Protein 1WH5 (pdb70)

Nearest PDB structures (foldseek):
  1wh5-assembly1_A  TM=7.437E-01  e=3.188E-11  Arabidopsis thaliana
  1wh7-assembly1_A  TM=6.689E-01  e=1.315E-07  Arabidopsis thaliana
  2cra-assembly1_A  TM=5.985E-01  e=3.813E-01  Homo sapiens
  1wh5-assembly1_A  TM=7.177E-01  e=9.545E-11  Arabidopsis thaliana
  1wh7-assembly1_A  TM=6.883E-01  e=2.190E-07  Arabidopsis thaliana

Structure (mmCIF, N/CA/C/O backbone):
data_1WH5
#
_entry.id   1WH5
#
loop_
_atom_site.group_PDB
_atom_site.id
_atom_site.type_symbol
_atom_site.label_atom_id
_atom_site.label_alt_id
_atom_site.label_comp_id
_atom_site.label_asym_id
_atom_site.label_entity_id
_atom_site.label_seq_id
_atom_site.pdbx_PDB_ins_code
_atom_site.Cartn_x
_atom_site.Cartn_y
_atom_site.Cartn_z
_atom_site.occupancy
_atom_site.B_iso_or_equiv
_atom_site.auth_seq_id
_atom_site.auth_comp_id
_atom_site.auth_asym_id
_atom_site.auth_atom_id
_atom_site.pdbx_PDB_model_num
ATOM 1 N N . GLY A 1 1 ? -14.998 -14.034 24.927 1.00 0.00 1 GLY A N 1
ATOM 2 C CA . GLY A 1 1 ? -15.837 -12.927 24.503 1.00 0.00 1 GLY A CA 1
ATOM 3 C C . GLY A 1 1 ? -16.687 -13.315 23.292 1.00 0.00 1 GLY A C 1
ATOM 4 O O . GLY A 1 1 ? -17.441 -14.286 23.343 1.00 0.00 1 GLY A O 1
ATOM 8 N N . SER A 1 2 ? -16.537 -12.538 22.230 1.00 0.00 2 SER A N 1
ATOM 9 C CA . SER A 1 2 ? -17.281 -12.788 21.007 1.00 0.00 2 SER A CA 1
ATOM 10 C C . SER A 1 2 ? -18.781 -12.640 21.268 1.00 0.00 2 SER A C 1
ATOM 11 O O . SER A 1 2 ? -19.367 -13.427 22.011 1.00 0.00 2 SER A O 1
ATOM 19 N N . SER A 1 3 ? -19.361 -11.626 20.643 1.00 0.00 3 SER A N 1
ATOM 20 C CA . SER A 1 3 ? -20.782 -11.364 20.798 1.00 0.00 3 SER A CA 1
ATOM 21 C C . SER A 1 3 ? -21.208 -10.222 19.874 1.00 0.00 3 SER A C 1
ATOM 22 O O . SER A 1 3 ? -22.088 -10.395 19.032 1.00 0.00 3 SER A O 1
ATOM 30 N N . GLY A 1 4 ? -20.564 -9.079 20.062 1.00 0.00 4 GLY A N 1
ATOM 31 C CA . GLY A 1 4 ? -20.865 -7.909 19.255 1.00 0.00 4 GLY A CA 1
ATOM 32 C C . GLY A 1 4 ? -20.550 -8.164 17.780 1.00 0.00 4 GLY A C 1
ATOM 33 O O . GLY A 1 4 ? -21.456 -8.230 16.950 1.00 0.00 4 GLY A O 1
ATOM 37 N N . SER A 1 5 ? -19.262 -8.301 17.498 1.00 0.00 5 SER A N 1
ATOM 38 C CA . SER A 1 5 ? -18.816 -8.547 16.137 1.00 0.00 5 SER A CA 1
ATOM 39 C C . SER A 1 5 ? -18.688 -10.052 15.893 1.00 0.00 5 SER A C 1
ATOM 40 O O . SER A 1 5 ? -18.312 -10.801 16.793 1.00 0.00 5 SER A O 1
ATOM 48 N N . SER A 1 6 ? -19.008 -10.450 14.670 1.00 0.00 6 SER A N 1
ATOM 49 C CA . SER A 1 6 ? -18.933 -11.852 14.296 1.00 0.00 6 SER A CA 1
ATOM 50 C C . SER A 1 6 ? -17.470 -12.280 14.162 1.00 0.00 6 SER A C 1
ATOM 51 O O . SER A 1 6 ? -16.590 -11.443 13.967 1.00 0.00 6 SER A O 1
ATOM 59 N N . GLY A 1 7 ? -17.256 -13.583 14.271 1.00 0.00 7 GLY A N 1
ATOM 60 C CA . GLY A 1 7 ? -15.915 -14.132 14.164 1.00 0.00 7 GLY A CA 1
ATOM 61 C C . GLY A 1 7 ? -15.276 -13.762 12.824 1.00 0.00 7 GLY A C 1
ATOM 62 O O . GLY A 1 7 ? -15.736 -14.198 11.771 1.00 0.00 7 GLY A O 1
ATOM 66 N N . SER A 1 8 ? -14.225 -12.959 12.908 1.00 0.00 8 SER A N 1
ATOM 67 C CA . SER A 1 8 ? -13.518 -12.524 11.716 1.00 0.00 8 SER A CA 1
ATOM 68 C C . SER A 1 8 ? -13.199 -13.729 10.828 1.00 0.00 8 SER A C 1
ATOM 69 O O . SER A 1 8 ? -13.614 -13.779 9.671 1.00 0.00 8 SER A O 1
ATOM 77 N N . SER A 1 9 ? -12.465 -14.670 11.403 1.00 0.00 9 SER A N 1
ATOM 78 C CA . SER A 1 9 ? -12.086 -15.871 10.679 1.00 0.00 9 SER A CA 1
ATOM 79 C C . SER A 1 9 ? -13.239 -16.876 10.691 1.00 0.00 9 SER A C 1
ATOM 80 O O . SER A 1 9 ? -13.700 -17.285 11.756 1.00 0.00 9 SER A O 1
ATOM 88 N N . ALA A 1 10 ? -13.674 -17.246 9.495 1.00 0.00 10 ALA A N 1
ATOM 89 C CA . ALA A 1 10 ? -14.765 -18.195 9.356 1.00 0.00 10 ALA A CA 1
ATOM 90 C C . ALA A 1 10 ? -14.670 -18.877 7.989 1.00 0.00 10 ALA A C 1
ATOM 91 O O . ALA A 1 10 ? -14.519 -20.095 7.908 1.00 0.00 10 ALA A O 1
ATOM 98 N N . GLU A 1 11 ? -14.762 -18.061 6.949 1.00 0.00 11 GLU A N 1
ATOM 99 C CA . GLU A 1 11 ? -14.689 -18.570 5.590 1.00 0.00 11 GLU A CA 1
ATOM 100 C C . GLU A 1 11 ? -13.526 -17.917 4.841 1.00 0.00 11 GLU A C 1
ATOM 101 O O . GLU A 1 11 ? -13.193 -16.760 5.091 1.00 0.00 11 GLU A O 1
ATOM 113 N N . ALA A 1 12 ? -12.939 -18.688 3.936 1.00 0.00 12 ALA A N 1
ATOM 114 C CA . ALA A 1 12 ? -11.821 -18.199 3.149 1.00 0.00 12 ALA A CA 1
ATOM 115 C C . ALA A 1 12 ? -12.352 -17.462 1.918 1.00 0.00 12 ALA A C 1
ATOM 116 O O . ALA A 1 12 ? -12.116 -16.266 1.756 1.00 0.00 12 ALA A O 1
ATOM 123 N N . GLY A 1 13 ? -13.060 -18.207 1.082 1.00 0.00 13 GLY A N 1
ATOM 124 C CA . GLY A 1 13 ? -13.627 -17.639 -0.130 1.00 0.00 13 GLY A CA 1
ATOM 125 C C . GLY A 1 13 ? -14.191 -16.241 0.132 1.00 0.00 13 GLY A C 1
ATOM 126 O O . GLY A 1 13 ? -15.175 -16.089 0.853 1.00 0.00 13 GLY A O 1
ATOM 130 N N . GLY A 1 14 ? -13.542 -15.255 -0.470 1.00 0.00 14 GLY A N 1
ATOM 131 C CA . GLY A 1 14 ? -13.965 -13.874 -0.311 1.00 0.00 14 GLY A CA 1
ATOM 132 C C . GLY A 1 14 ? -14.193 -13.210 -1.671 1.00 0.00 14 GLY A C 1
ATOM 133 O O . GLY A 1 14 ? -14.431 -13.893 -2.666 1.00 0.00 14 GLY A O 1
ATOM 137 N N . GLY A 1 15 ? -14.111 -11.888 -1.670 1.00 0.00 15 GLY A N 1
ATOM 138 C CA . GLY A 1 15 ? -14.305 -11.125 -2.891 1.00 0.00 15 GLY A CA 1
ATOM 139 C C . GLY A 1 15 ? -15.234 -9.933 -2.651 1.00 0.00 15 GLY A C 1
ATOM 140 O O . GLY A 1 15 ? -16.455 -10.074 -2.698 1.00 0.00 15 GLY A O 1
ATOM 144 N N . ILE A 1 16 ? -14.620 -8.787 -2.398 1.00 0.00 16 ILE A N 1
ATOM 145 C CA . ILE A 1 16 ? -15.377 -7.571 -2.150 1.00 0.00 16 ILE A CA 1
ATOM 146 C C . ILE A 1 16 ? -15.072 -6.553 -3.251 1.00 0.00 16 ILE A C 1
ATOM 147 O O . ILE A 1 16 ? -13.975 -5.998 -3.303 1.00 0.00 16 ILE A O 1
ATOM 163 N N . ARG A 1 17 ? -16.063 -6.338 -4.104 1.00 0.00 17 ARG A N 1
ATOM 164 C CA . ARG A 1 17 ? -15.915 -5.396 -5.201 1.00 0.00 17 ARG A CA 1
ATOM 165 C C . ARG A 1 17 ? -14.696 -5.760 -6.052 1.00 0.00 17 ARG A C 1
ATOM 166 O O . ARG A 1 17 ? -13.897 -6.611 -5.666 1.00 0.00 17 ARG A O 1
ATOM 187 N N . LYS A 1 18 ? -14.592 -5.095 -7.193 1.00 0.00 18 LYS A N 1
ATOM 188 C CA . LYS A 1 18 ? -13.484 -5.337 -8.101 1.00 0.00 18 LYS A CA 1
ATOM 189 C C . LYS A 1 18 ? -12.541 -4.133 -8.081 1.00 0.00 18 LYS A C 1
ATOM 190 O O . LYS A 1 18 ? -12.908 -3.060 -7.605 1.00 0.00 18 LYS A O 1
ATOM 209 N N . ARG A 1 19 ? -11.343 -4.350 -8.605 1.00 0.00 19 ARG A N 1
ATOM 210 C CA . ARG A 1 19 ? -10.345 -3.296 -8.653 1.00 0.00 19 ARG A CA 1
ATOM 211 C C . ARG A 1 19 ? -10.981 -1.983 -9.114 1.00 0.00 19 ARG A C 1
ATOM 212 O O . ARG A 1 19 ? -11.141 -1.754 -10.312 1.00 0.00 19 ARG A O 1
ATOM 233 N N . HIS A 1 20 ? -11.327 -1.155 -8.139 1.00 0.00 20 HIS A N 1
ATOM 234 C CA . HIS A 1 20 ? -11.942 0.128 -8.430 1.00 0.00 20 HIS A CA 1
ATOM 235 C C . HIS A 1 20 ? -10.918 1.048 -9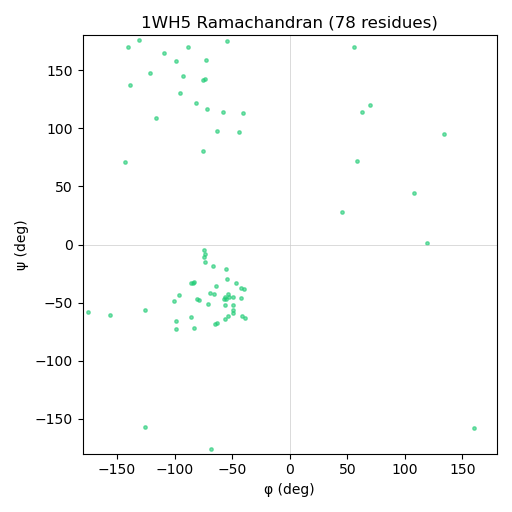.098 1.00 0.00 20 HIS A C 1
ATOM 236 O O . HIS A 1 20 ? -9.792 0.635 -9.371 1.00 0.00 20 HIS A O 1
ATOM 250 N N . ARG A 1 21 ? -11.346 2.278 -9.342 1.00 0.00 21 ARG A N 1
ATOM 251 C CA . ARG A 1 21 ? -10.481 3.260 -9.973 1.00 0.00 21 ARG A CA 1
ATOM 252 C C . ARG A 1 21 ? -9.273 3.554 -9.082 1.00 0.00 21 ARG A C 1
ATOM 253 O O . ARG A 1 21 ? -9.365 4.349 -8.148 1.00 0.00 21 ARG A O 1
ATOM 274 N N . THR A 1 22 ? -8.167 2.897 -9.402 1.00 0.00 22 THR A N 1
ATOM 275 C CA . THR A 1 22 ? -6.942 3.078 -8.642 1.00 0.00 22 THR A CA 1
ATOM 276 C C . THR A 1 22 ? -6.015 4.066 -9.352 1.00 0.00 22 THR A C 1
ATOM 277 O O . THR A 1 22 ? -6.128 4.271 -10.560 1.00 0.00 22 THR A O 1
ATOM 288 N N . LYS A 1 23 ? -5.118 4.651 -8.572 1.00 0.00 23 LYS A N 1
ATOM 289 C CA . LYS A 1 23 ? -4.171 5.612 -9.112 1.00 0.00 23 LYS A CA 1
ATOM 290 C C . LYS A 1 23 ? -2.824 5.447 -8.405 1.00 0.00 23 LYS A C 1
ATOM 291 O O . LYS A 1 23 ? -2.421 6.304 -7.621 1.00 0.00 23 LYS A O 1
ATOM 310 N N . PHE A 1 24 ? -2.166 4.338 -8.708 1.00 0.00 24 PHE A N 1
ATOM 311 C CA . PHE A 1 24 ? -0.872 4.049 -8.112 1.00 0.00 24 PHE A CA 1
ATOM 312 C C . PHE A 1 24 ? 0.213 4.959 -8.688 1.00 0.00 24 PHE A C 1
ATOM 313 O O . PHE A 1 24 ? 0.506 4.903 -9.882 1.00 0.00 24 PHE A O 1
ATOM 330 N N . THR A 1 25 ? 0.781 5.777 -7.814 1.00 0.00 25 THR A N 1
ATOM 331 C CA . THR A 1 25 ? 1.828 6.699 -8.222 1.00 0.00 25 THR A CA 1
ATOM 332 C C . THR A 1 25 ? 3.199 6.029 -8.113 1.00 0.00 25 THR A C 1
ATOM 333 O O . THR A 1 25 ? 3.319 4.938 -7.558 1.00 0.00 25 THR A O 1
ATOM 344 N N . ALA A 1 26 ? 4.199 6.711 -8.653 1.00 0.00 26 ALA A N 1
ATOM 345 C CA . ALA A 1 26 ? 5.557 6.196 -8.624 1.00 0.00 26 ALA A CA 1
ATOM 346 C C . ALA A 1 26 ? 5.818 5.532 -7.270 1.00 0.00 26 ALA A C 1
ATOM 347 O O . ALA A 1 26 ? 6.489 4.504 -7.198 1.00 0.00 26 ALA A O 1
ATOM 354 N N . GLU A 1 27 ? 5.273 6.148 -6.231 1.00 0.00 27 GLU A N 1
ATOM 355 C CA . GLU A 1 27 ? 5.438 5.629 -4.884 1.00 0.00 27 GLU A CA 1
ATOM 356 C C . GLU A 1 27 ? 4.762 4.263 -4.754 1.00 0.00 27 GLU A C 1
ATOM 357 O O . GLU A 1 27 ? 5.435 3.245 -4.600 1.00 0.00 27 GLU A O 1
ATOM 369 N N . GLN A 1 28 ? 3.439 4.285 -4.821 1.00 0.00 28 GLN A N 1
ATOM 370 C CA . GLN A 1 28 ? 2.664 3.060 -4.713 1.00 0.00 28 GLN A CA 1
ATOM 371 C C . GLN A 1 28 ? 3.176 2.019 -5.710 1.00 0.00 28 GLN A C 1
ATOM 372 O O . GLN A 1 28 ? 3.348 0.852 -5.361 1.00 0.00 28 GLN A O 1
ATOM 386 N N . LYS A 1 29 ? 3.404 2.478 -6.932 1.00 0.00 29 LYS A N 1
ATOM 387 C CA . LYS A 1 29 ? 3.892 1.601 -7.982 1.00 0.00 29 LYS A CA 1
ATOM 388 C C . LYS A 1 29 ? 5.189 0.932 -7.521 1.00 0.00 29 LYS A C 1
ATOM 389 O O . LYS A 1 29 ? 5.244 -0.288 -7.373 1.00 0.00 29 LYS A O 1
ATOM 408 N N . GLU A 1 30 ? 6.200 1.761 -7.306 1.00 0.00 30 GLU A N 1
ATOM 409 C CA . GLU A 1 30 ? 7.493 1.265 -6.865 1.00 0.00 30 GLU A CA 1
ATOM 410 C C . GLU A 1 30 ? 7.340 0.466 -5.569 1.00 0.00 30 GLU A C 1
ATOM 411 O O . GLU A 1 30 ? 7.911 -0.614 -5.431 1.00 0.00 30 GLU A O 1
ATOM 423 N N . ARG A 1 31 ? 6.568 1.030 -4.651 1.00 0.00 31 ARG A N 1
ATOM 424 C CA . ARG A 1 31 ? 6.333 0.384 -3.371 1.00 0.00 31 ARG A CA 1
ATOM 425 C C . ARG A 1 31 ? 5.924 -1.076 -3.580 1.00 0.00 31 ARG A C 1
ATOM 426 O O . ARG A 1 31 ? 6.515 -1.980 -2.993 1.00 0.00 31 ARG A O 1
ATOM 447 N N . MET A 1 32 ? 4.914 -1.259 -4.418 1.00 0.00 32 MET A N 1
ATOM 448 C CA . MET A 1 32 ? 4.419 -2.593 -4.712 1.00 0.00 32 MET A CA 1
ATOM 449 C C . MET A 1 32 ? 5.468 -3.415 -5.463 1.00 0.00 32 MET A C 1
ATOM 450 O O . MET A 1 32 ? 5.673 -4.590 -5.164 1.00 0.00 32 MET A O 1
ATOM 464 N N . LEU A 1 33 ? 6.105 -2.764 -6.426 1.00 0.00 33 LEU A N 1
ATOM 465 C CA . LEU A 1 33 ? 7.129 -3.419 -7.222 1.00 0.00 33 LEU A CA 1
ATOM 466 C C . LEU A 1 33 ? 8.204 -3.990 -6.295 1.00 0.00 33 LEU A C 1
ATOM 467 O O . LEU A 1 33 ? 8.615 -5.139 -6.448 1.00 0.00 33 LEU A O 1
ATOM 483 N N . ALA A 1 34 ? 8.629 -3.159 -5.353 1.00 0.00 34 ALA A N 1
ATOM 484 C CA . ALA A 1 34 ? 9.648 -3.567 -4.401 1.00 0.00 34 ALA A CA 1
ATOM 485 C C . ALA A 1 34 ? 9.111 -4.716 -3.546 1.00 0.00 34 ALA A C 1
ATOM 486 O O . ALA A 1 34 ? 9.858 -5.620 -3.175 1.00 0.00 34 ALA A O 1
ATOM 493 N N . LEU A 1 35 ? 7.820 -4.645 -3.259 1.00 0.00 35 LEU A N 1
ATOM 494 C CA . LEU A 1 35 ? 7.174 -5.668 -2.454 1.00 0.00 35 LEU A CA 1
ATOM 495 C C . LEU A 1 35 ? 7.066 -6.958 -3.270 1.00 0.00 35 LEU A C 1
ATOM 496 O O . LEU A 1 35 ? 7.464 -8.025 -2.805 1.00 0.00 35 LEU A O 1
ATOM 512 N N . ALA A 1 36 ? 6.525 -6.818 -4.471 1.00 0.00 36 ALA A N 1
ATOM 513 C CA . ALA A 1 36 ? 6.359 -7.959 -5.355 1.00 0.00 36 ALA A CA 1
ATOM 514 C C . ALA A 1 36 ? 7.704 -8.670 -5.520 1.00 0.00 36 ALA A C 1
ATOM 515 O O . ALA A 1 36 ? 7.768 -9.898 -5.491 1.00 0.00 36 ALA A O 1
ATOM 522 N N . GLU A 1 37 ? 8.745 -7.868 -5.690 1.00 0.00 37 GLU A N 1
ATOM 523 C CA . GLU A 1 37 ? 10.084 -8.406 -5.860 1.00 0.00 37 GLU A CA 1
ATOM 524 C C . GLU A 1 37 ? 10.616 -8.935 -4.527 1.00 0.00 37 GLU A C 1
ATOM 525 O O . GLU A 1 37 ? 11.674 -9.561 -4.481 1.00 0.00 37 GLU A O 1
ATOM 537 N N . ARG A 1 38 ? 9.858 -8.665 -3.474 1.00 0.00 38 ARG A N 1
ATOM 538 C CA . ARG A 1 38 ? 10.240 -9.107 -2.144 1.00 0.00 38 ARG A CA 1
ATOM 539 C C . ARG A 1 38 ? 9.458 -10.363 -1.756 1.00 0.00 38 ARG A C 1
ATOM 540 O O . ARG A 1 38 ? 10.040 -11.342 -1.291 1.00 0.00 38 ARG A O 1
ATOM 561 N N . ILE A 1 39 ? 8.151 -10.296 -1.963 1.00 0.00 39 ILE A N 1
ATOM 562 C CA . ILE A 1 39 ? 7.283 -11.416 -1.641 1.00 0.00 39 ILE A CA 1
ATOM 563 C C . ILE A 1 39 ? 7.287 -12.409 -2.805 1.00 0.00 39 ILE A C 1
ATOM 564 O O . ILE A 1 39 ? 7.173 -13.616 -2.597 1.00 0.00 39 ILE A O 1
ATOM 580 N N . GLY A 1 40 ? 7.418 -11.864 -4.006 1.00 0.00 40 GLY A N 1
ATOM 581 C CA . GLY A 1 40 ? 7.438 -12.686 -5.203 1.00 0.00 40 GLY A CA 1
ATOM 582 C C . GLY A 1 40 ? 6.142 -12.525 -6.001 1.00 0.00 40 GLY A C 1
ATOM 583 O O . GLY A 1 40 ? 5.571 -13.509 -6.470 1.00 0.00 40 GLY A O 1
ATOM 587 N N . TRP A 1 41 ? 5.715 -11.278 -6.129 1.00 0.00 41 TRP A N 1
ATOM 588 C CA . TRP A 1 41 ? 4.497 -10.975 -6.862 1.00 0.00 41 TRP A CA 1
ATOM 589 C C . TRP A 1 41 ? 3.422 -11.973 -6.424 1.00 0.00 41 TRP A C 1
ATOM 590 O O . TRP A 1 41 ? 2.510 -12.283 -7.189 1.00 0.00 41 TRP A O 1
ATOM 611 N N . ARG A 1 42 ? 3.565 -12.447 -5.195 1.00 0.00 42 ARG A N 1
ATOM 612 C CA . ARG A 1 42 ? 2.618 -13.403 -4.647 1.00 0.00 42 ARG A CA 1
ATOM 613 C C . ARG A 1 42 ? 2.153 -12.953 -3.261 1.00 0.00 42 ARG A C 1
ATOM 614 O O . ARG A 1 42 ? 2.637 -11.953 -2.733 1.00 0.00 42 ARG A O 1
ATOM 635 N N . ILE A 1 43 ? 1.218 -13.714 -2.710 1.00 0.00 43 ILE A N 1
ATOM 636 C CA . ILE A 1 43 ? 0.682 -13.407 -1.395 1.00 0.00 43 ILE A CA 1
ATOM 637 C C . ILE A 1 43 ? 0.518 -14.704 -0.600 1.00 0.00 43 ILE A C 1
ATOM 638 O O . ILE A 1 43 ? 0.059 -15.711 -1.136 1.00 0.00 43 ILE A O 1
ATOM 654 N N . GLN A 1 44 ? 0.903 -14.637 0.666 1.00 0.00 44 GLN A N 1
ATOM 655 C CA . GLN A 1 44 ? 0.804 -15.793 1.541 1.00 0.00 44 GLN A CA 1
ATOM 656 C C . GLN A 1 44 ? 0.355 -15.365 2.939 1.00 0.00 44 GLN A C 1
ATOM 657 O O . GLN A 1 44 ? 0.309 -14.173 3.242 1.00 0.00 44 GLN A O 1
ATOM 671 N N . ARG A 1 45 ? 0.036 -16.359 3.754 1.00 0.00 45 ARG A N 1
ATOM 672 C CA . ARG A 1 45 ? -0.407 -16.100 5.113 1.00 0.00 45 ARG A CA 1
ATOM 673 C C . ARG A 1 45 ? 0.778 -15.687 5.989 1.00 0.00 45 ARG A C 1
ATOM 674 O O . ARG A 1 45 ? 0.601 -15.342 7.156 1.00 0.00 45 ARG A O 1
ATOM 695 N N . GLN A 1 46 ? 1.959 -15.736 5.391 1.00 0.00 46 GLN A N 1
ATOM 696 C CA . GLN A 1 46 ? 3.173 -15.372 6.102 1.00 0.00 46 GLN A CA 1
ATOM 697 C C . GLN A 1 46 ? 3.537 -13.913 5.817 1.00 0.00 46 GLN A C 1
ATOM 698 O O . GLN A 1 46 ? 3.902 -13.171 6.728 1.00 0.00 46 GLN A O 1
ATOM 712 N N . ASP A 1 47 ? 3.424 -13.545 4.550 1.00 0.00 47 ASP A N 1
ATOM 713 C CA . ASP A 1 47 ? 3.737 -12.188 4.134 1.00 0.00 47 ASP A CA 1
ATOM 714 C C . ASP A 1 47 ? 2.616 -11.250 4.585 1.00 0.00 47 ASP A C 1
ATOM 715 O O . ASP A 1 47 ? 2.756 -10.030 4.514 1.00 0.00 47 ASP A O 1
ATOM 724 N N . ASP A 1 48 ? 1.529 -11.855 5.041 1.00 0.00 48 ASP A N 1
ATOM 725 C CA . ASP A 1 48 ? 0.385 -11.089 5.505 1.00 0.00 48 ASP A CA 1
ATOM 726 C C . ASP A 1 48 ? 0.876 -9.887 6.315 1.00 0.00 48 ASP A C 1
ATOM 727 O O . ASP A 1 48 ? 0.621 -8.741 5.949 1.00 0.00 48 ASP A O 1
ATOM 736 N N . GLU A 1 49 ? 1.570 -10.191 7.402 1.00 0.00 49 GLU A N 1
ATOM 737 C CA . GLU A 1 49 ? 2.099 -9.151 8.267 1.00 0.00 49 GLU A CA 1
ATOM 738 C C . GLU A 1 49 ? 2.698 -8.018 7.431 1.00 0.00 49 GLU A C 1
ATOM 739 O O . GLU A 1 49 ? 2.578 -6.847 7.789 1.00 0.00 49 GLU A O 1
ATOM 751 N N . VAL A 1 50 ? 3.330 -8.406 6.333 1.00 0.00 50 VAL A N 1
ATOM 752 C CA . VAL A 1 50 ? 3.948 -7.438 5.444 1.00 0.00 50 VAL A CA 1
ATOM 753 C C . VAL A 1 50 ? 2.876 -6.826 4.539 1.00 0.00 50 VAL A C 1
ATOM 754 O O . VAL A 1 50 ? 2.818 -5.609 4.375 1.00 0.00 50 VAL A O 1
ATOM 767 N N . ILE A 1 51 ? 2.054 -7.699 3.976 1.00 0.00 51 ILE A N 1
ATOM 768 C CA . ILE A 1 51 ? 0.987 -7.260 3.093 1.00 0.00 51 ILE A CA 1
ATOM 769 C C . ILE A 1 51 ? 0.138 -6.208 3.809 1.00 0.00 51 ILE A C 1
ATOM 770 O O . ILE A 1 51 ? 0.050 -5.066 3.361 1.00 0.00 51 ILE A O 1
ATOM 786 N N . GLN A 1 52 ? -0.465 -6.630 4.911 1.00 0.00 52 GLN A N 1
ATOM 787 C CA . GLN A 1 52 ? -1.304 -5.739 5.694 1.00 0.00 52 GLN A CA 1
ATOM 788 C C . GLN A 1 52 ? -0.508 -4.506 6.128 1.00 0.00 52 GLN A C 1
ATOM 789 O O . GLN A 1 52 ? -0.981 -3.379 5.994 1.00 0.00 52 GLN A O 1
ATOM 803 N N . ARG A 1 53 ? 0.687 -4.763 6.639 1.00 0.00 53 ARG A N 1
ATOM 804 C CA . ARG A 1 53 ? 1.553 -3.688 7.093 1.00 0.00 53 ARG A CA 1
ATOM 805 C C . ARG A 1 53 ? 1.802 -2.691 5.959 1.00 0.00 53 ARG A C 1
ATOM 806 O O . ARG A 1 53 ? 1.613 -1.488 6.133 1.00 0.00 53 ARG A O 1
ATOM 827 N N . PHE A 1 54 ? 2.221 -3.228 4.823 1.00 0.00 54 PHE A N 1
ATOM 828 C CA . PHE A 1 54 ? 2.498 -2.401 3.661 1.00 0.00 54 PHE A CA 1
ATOM 829 C C . PHE A 1 54 ? 1.288 -1.535 3.305 1.00 0.00 54 PHE A C 1
ATOM 830 O O . PHE A 1 54 ? 1.441 -0.443 2.760 1.00 0.00 54 PHE A O 1
ATOM 847 N N . CYS A 1 55 ? 0.113 -2.054 3.628 1.00 0.00 55 CYS A N 1
ATOM 848 C CA . CYS A 1 55 ? -1.123 -1.342 3.348 1.00 0.00 55 CYS A CA 1
ATOM 849 C C . CYS A 1 55 ? -1.247 -0.187 4.344 1.00 0.00 55 CYS A C 1
ATOM 850 O O . CYS A 1 55 ? -2.056 0.719 4.152 1.00 0.00 55 CYS A O 1
ATOM 858 N N . GLN A 1 56 ? -0.432 -0.257 5.387 1.00 0.00 56 GLN A N 1
ATOM 859 C CA . GLN A 1 56 ? -0.441 0.772 6.413 1.00 0.00 56 GLN A CA 1
ATOM 860 C C . GLN A 1 56 ? 0.476 1.929 6.013 1.00 0.00 56 GLN A C 1
ATOM 861 O O . GLN A 1 56 ? 0.200 3.084 6.334 1.00 0.00 56 GLN A O 1
ATOM 875 N N . GLU A 1 57 ? 1.548 1.579 5.317 1.00 0.00 57 GLU A N 1
ATOM 876 C CA . GLU A 1 57 ? 2.507 2.574 4.870 1.00 0.00 57 GLU A CA 1
ATOM 877 C C . GLU A 1 57 ? 2.036 3.216 3.563 1.00 0.00 57 GLU A C 1
ATOM 878 O O . GLU A 1 57 ? 2.302 4.391 3.313 1.00 0.00 57 GLU A O 1
ATOM 890 N N . THR A 1 58 ? 1.343 2.417 2.765 1.00 0.00 58 THR A N 1
ATOM 891 C CA . THR A 1 58 ? 0.832 2.892 1.491 1.00 0.00 58 THR A CA 1
ATOM 892 C C . THR A 1 58 ? -0.643 3.280 1.619 1.00 0.00 58 THR A C 1
ATOM 893 O O . THR A 1 58 ? -0.993 4.452 1.491 1.00 0.00 58 THR A O 1
ATOM 904 N N . GLY A 1 59 ? -1.467 2.273 1.869 1.00 0.00 59 GLY A N 1
ATOM 905 C CA . GLY A 1 59 ? -2.895 2.494 2.016 1.00 0.00 59 GLY A CA 1
ATOM 906 C C . GLY A 1 59 ? -3.681 1.719 0.957 1.00 0.00 59 GLY A C 1
ATOM 907 O O . GLY A 1 59 ? -4.908 1.798 0.908 1.00 0.00 59 GLY A O 1
ATOM 911 N N . VAL A 1 60 ? -2.943 0.987 0.135 1.00 0.00 60 VAL A N 1
ATOM 912 C CA . VAL A 1 60 ? -3.556 0.198 -0.920 1.00 0.00 60 VAL A CA 1
ATOM 913 C C . VAL A 1 60 ? -4.234 -1.028 -0.306 1.00 0.00 60 VAL A C 1
ATOM 914 O O . VAL A 1 60 ? -3.719 -1.616 0.645 1.00 0.00 60 VAL A O 1
ATOM 927 N N . PRO A 1 61 ? -5.409 -1.387 -0.888 1.00 0.00 61 PRO A N 1
ATOM 928 C CA . PRO A 1 61 ? -6.163 -2.533 -0.408 1.00 0.00 61 PRO A CA 1
ATOM 929 C C . PRO A 1 61 ? -5.506 -3.844 -0.845 1.00 0.00 61 PRO A C 1
ATOM 930 O O . PRO A 1 61 ? -4.998 -3.946 -1.961 1.00 0.00 61 PRO A O 1
ATOM 941 N N . ARG A 1 62 ? -5.537 -4.814 0.057 1.00 0.00 62 ARG A N 1
ATOM 942 C CA . ARG A 1 62 ? -4.950 -6.114 -0.221 1.00 0.00 62 ARG A CA 1
ATOM 943 C C . ARG A 1 62 ? -5.433 -6.634 -1.577 1.00 0.00 62 ARG A C 1
ATOM 944 O O . ARG A 1 62 ? -4.624 -6.945 -2.450 1.00 0.00 62 ARG A O 1
ATOM 965 N N . GLN A 1 63 ? -6.748 -6.714 -1.710 1.00 0.00 63 GLN A N 1
ATOM 966 C CA . GLN A 1 63 ? -7.348 -7.192 -2.944 1.00 0.00 63 GLN A CA 1
ATOM 967 C C . GLN A 1 63 ? -6.692 -6.516 -4.149 1.00 0.00 63 GLN A C 1
ATOM 968 O O . GLN A 1 63 ? -6.565 -7.122 -5.213 1.00 0.00 63 GLN A O 1
ATOM 982 N N . VAL A 1 64 ? -6.291 -5.270 -3.944 1.00 0.00 64 VAL A N 1
ATOM 983 C CA . VAL A 1 64 ? -5.651 -4.505 -5.000 1.00 0.00 64 VAL A CA 1
ATOM 984 C C . VAL A 1 64 ? -4.186 -4.930 -5.115 1.00 0.00 64 VAL A C 1
ATOM 985 O O . VAL A 1 64 ? -3.696 -5.193 -6.212 1.00 0.00 64 VAL A O 1
ATOM 998 N N . LEU A 1 65 ? -3.526 -4.983 -3.967 1.00 0.00 65 LEU A N 1
ATOM 999 C CA . LEU A 1 65 ? -2.127 -5.372 -3.925 1.00 0.00 65 LEU A CA 1
ATOM 1000 C C . LEU A 1 65 ? -1.961 -6.739 -4.591 1.00 0.00 65 LEU A C 1
ATOM 1001 O O . LEU A 1 65 ? -0.864 -7.098 -5.015 1.00 0.00 65 LEU A O 1
ATOM 1017 N N . LYS A 1 66 ? -3.067 -7.465 -4.662 1.00 0.00 66 LYS A N 1
ATOM 1018 C CA . LYS A 1 66 ? -3.058 -8.785 -5.269 1.00 0.00 66 LYS A CA 1
ATOM 1019 C C . LYS A 1 66 ? -3.195 -8.645 -6.786 1.00 0.00 66 LYS A C 1
ATOM 1020 O O . LYS A 1 66 ? -2.234 -8.865 -7.522 1.00 0.00 66 LYS A O 1
ATOM 1039 N N . VAL A 1 67 ? -4.396 -8.280 -7.209 1.00 0.00 67 VAL A N 1
ATOM 1040 C CA . VAL A 1 67 ? -4.670 -8.108 -8.625 1.00 0.00 67 VAL A CA 1
ATOM 1041 C C . VAL A 1 67 ? -3.579 -7.236 -9.249 1.00 0.00 67 VAL A C 1
ATOM 1042 O O . VAL A 1 67 ? -3.066 -7.550 -10.322 1.00 0.00 67 VAL A O 1
ATOM 1055 N N . TRP A 1 68 ? -3.258 -6.157 -8.551 1.00 0.00 68 TRP A N 1
ATOM 1056 C CA . TRP A 1 68 ? -2.237 -5.236 -9.023 1.00 0.00 68 TRP A CA 1
ATOM 1057 C C . TRP A 1 68 ? -1.110 -6.061 -9.649 1.00 0.00 68 TRP A C 1
ATOM 1058 O O . TRP A 1 68 ? -0.842 -5.946 -10.844 1.00 0.00 68 TRP A O 1
ATOM 1079 N N . LEU A 1 69 ? -0.480 -6.873 -8.813 1.00 0.00 69 LEU A N 1
ATOM 1080 C CA . LEU A 1 69 ? 0.611 -7.717 -9.269 1.00 0.00 69 LEU A CA 1
ATOM 1081 C C . LEU A 1 69 ? 0.251 -8.320 -10.628 1.00 0.00 69 LEU A C 1
ATOM 1082 O O . LEU A 1 69 ? 1.065 -8.314 -11.550 1.00 0.00 69 LEU A O 1
ATOM 1098 N N . HIS A 1 70 ? -0.971 -8.826 -10.710 1.00 0.00 70 HIS A N 1
ATOM 1099 C CA . HIS A 1 70 ? -1.449 -9.432 -11.941 1.00 0.00 70 HIS A CA 1
ATOM 1100 C C . HIS A 1 70 ? -1.634 -8.351 -13.007 1.00 0.00 70 HIS A C 1
ATOM 1101 O O . HIS A 1 70 ? -1.289 -8.555 -14.170 1.00 0.00 70 HIS A O 1
ATOM 1115 N N . ASN A 1 71 ? -2.177 -7.223 -12.572 1.00 0.00 71 ASN A N 1
ATOM 1116 C CA . ASN A 1 71 ? -2.412 -6.109 -13.475 1.00 0.00 71 ASN A CA 1
ATOM 1117 C C . ASN A 1 71 ? -1.069 -5.556 -13.956 1.00 0.00 71 ASN A C 1
ATOM 1118 O O . ASN A 1 71 ? -1.007 -4.859 -14.968 1.00 0.00 71 ASN A O 1
ATOM 1129 N N . ASN A 1 72 ? -0.027 -5.888 -13.208 1.00 0.00 72 ASN A N 1
ATOM 1130 C CA . ASN A 1 72 ? 1.311 -5.433 -13.545 1.00 0.00 72 ASN A CA 1
ATOM 1131 C C . ASN A 1 72 ? 2.055 -6.550 -14.281 1.00 0.00 72 ASN A C 1
ATOM 1132 O O . ASN A 1 72 ? 2.263 -6.469 -15.490 1.00 0.00 72 ASN A O 1
ATOM 1143 N N . LYS A 1 73 ? 2.434 -7.566 -13.520 1.00 0.00 73 LYS A N 1
ATOM 1144 C CA . LYS A 1 73 ? 3.149 -8.697 -14.084 1.00 0.00 73 LYS A CA 1
ATOM 1145 C C . LYS A 1 73 ? 2.347 -9.270 -15.255 1.00 0.00 73 LYS A C 1
ATOM 1146 O O . LYS A 1 73 ? 1.230 -8.829 -15.521 1.00 0.00 73 LYS A O 1
ATOM 1165 N N . HIS A 1 74 ? 2.949 -10.242 -15.924 1.00 0.00 74 HIS A N 1
ATOM 1166 C CA . HIS A 1 74 ? 2.305 -10.879 -17.060 1.00 0.00 74 HIS A CA 1
ATOM 1167 C C . HIS A 1 74 ? 1.983 -9.828 -18.123 1.00 0.00 74 HIS A C 1
ATOM 1168 O O . HIS A 1 74 ? 0.822 -9.474 -18.321 1.00 0.00 74 HIS A O 1
ATOM 1182 N N . SER A 1 75 ? 3.033 -9.357 -18.781 1.00 0.00 75 SER A N 1
ATOM 1183 C CA . SER A 1 75 ? 2.877 -8.353 -19.820 1.00 0.00 75 SER A CA 1
ATOM 1184 C C . SER A 1 75 ? 2.457 -7.019 -19.199 1.00 0.00 75 SER A C 1
ATOM 1185 O O . SER A 1 75 ? 1.412 -6.931 -18.556 1.00 0.00 75 SER A O 1
ATOM 1193 N N . GLY A 1 76 ? 3.294 -6.014 -19.413 1.00 0.00 76 GLY A N 1
ATOM 1194 C CA . GLY A 1 76 ? 3.023 -4.689 -18.883 1.00 0.00 76 GLY A CA 1
ATOM 1195 C C . GLY A 1 76 ? 4.302 -3.853 -18.815 1.00 0.00 76 GLY A C 1
ATOM 1196 O O . GLY A 1 76 ? 5.268 -4.132 -19.524 1.00 0.00 76 GLY A O 1
ATOM 1200 N N . PRO A 1 77 ? 4.267 -2.819 -17.932 1.00 0.00 77 PRO A N 1
ATOM 1201 C CA . PRO A 1 77 ? 5.412 -1.941 -17.762 1.00 0.00 77 PRO A CA 1
ATOM 1202 C C . PRO A 1 77 ? 6.519 -2.631 -16.962 1.00 0.00 77 PRO A C 1
ATOM 1203 O O . PRO A 1 77 ? 6.654 -2.406 -15.761 1.00 0.00 77 PRO A O 1
ATOM 1214 N N . SER A 1 78 ? 7.282 -3.459 -17.661 1.00 0.00 78 SER A N 1
ATOM 1215 C CA . SER A 1 78 ? 8.372 -4.184 -17.030 1.00 0.00 78 SER A CA 1
ATOM 1216 C C . SER A 1 78 ? 9.686 -3.423 -17.222 1.00 0.00 78 SER A C 1
ATOM 1217 O O . SER A 1 78 ? 10.020 -3.025 -18.336 1.00 0.00 78 SER A O 1
ATOM 1225 N N . SER A 1 79 ? 10.395 -3.244 -16.117 1.00 0.00 79 SER A N 1
ATOM 1226 C CA . SER A 1 79 ? 11.665 -2.538 -16.149 1.00 0.00 79 SER A CA 1
ATOM 1227 C C . SER A 1 79 ? 12.762 -3.407 -15.531 1.00 0.00 79 SER A C 1
ATOM 1228 O O . SER A 1 79 ? 13.779 -3.676 -16.170 1.00 0.00 79 SER A O 1
ATOM 1236 N N . GLY A 1 80 ? 12.520 -3.822 -14.297 1.00 0.00 80 GLY A N 1
ATOM 1237 C CA . GLY A 1 80 ? 13.475 -4.655 -13.586 1.00 0.00 80 GLY A CA 1
ATOM 1238 C C . GLY A 1 80 ? 13.186 -6.140 -13.818 1.00 0.00 80 GLY A C 1
ATOM 1239 O O . GLY A 1 80 ? 13.712 -6.996 -13.108 1.00 0.00 80 GLY A O 1
ATOM 1243 N N . GLY A 1 1 ? -3.114 -20.690 23.131 1.00 0.00 1 GLY A N 2
ATOM 1244 C CA . GLY A 1 1 ? -2.431 -21.506 22.142 1.00 0.00 1 GLY A CA 2
ATOM 1245 C C . GLY A 1 1 ? -2.294 -22.952 22.623 1.00 0.00 1 GLY A C 2
ATOM 1246 O O . GLY A 1 1 ? -1.945 -23.195 23.777 1.00 0.00 1 GLY A O 2
ATOM 1250 N N . SER A 1 2 ? -2.577 -23.874 21.715 1.00 0.00 2 SER A N 2
ATOM 1251 C CA . SER A 1 2 ? -2.490 -25.289 22.032 1.00 0.00 2 SER A CA 2
ATOM 1252 C C . SER A 1 2 ? -2.329 -26.105 20.747 1.00 0.00 2 SER A C 2
ATOM 1253 O O . SER A 1 2 ? -2.494 -25.577 19.648 1.00 0.00 2 SER A O 2
ATOM 1261 N N . SER A 1 3 ? -2.008 -27.377 20.929 1.00 0.00 3 SER A N 2
ATOM 1262 C CA . SER A 1 3 ? -1.823 -28.271 19.798 1.00 0.00 3 SER A CA 2
ATOM 1263 C C . SER A 1 3 ? -3.159 -28.503 19.090 1.00 0.00 3 SER A C 2
ATOM 1264 O O . SER A 1 3 ? -4.214 -28.471 19.722 1.00 0.00 3 SER A O 2
ATOM 1272 N N . GLY A 1 4 ? -3.071 -28.732 17.788 1.00 0.00 4 GLY A N 2
ATOM 1273 C CA . GLY A 1 4 ? -4.260 -28.970 16.988 1.00 0.00 4 GLY A CA 2
ATOM 1274 C C . GLY A 1 4 ? -3.907 -29.675 15.677 1.00 0.00 4 GLY A C 2
ATOM 1275 O O . GLY A 1 4 ? -3.220 -30.696 15.683 1.00 0.00 4 GLY A O 2
ATOM 1279 N N . SER A 1 5 ? -4.393 -29.104 14.585 1.00 0.00 5 SER A N 2
ATOM 1280 C CA . SER A 1 5 ? -4.137 -29.666 13.269 1.00 0.00 5 SER A CA 2
ATOM 1281 C C . SER A 1 5 ? -4.050 -28.546 12.230 1.00 0.00 5 SER A C 2
ATOM 1282 O O . SER A 1 5 ? -4.979 -27.752 12.088 1.00 0.00 5 SER A O 2
ATOM 1290 N N . SER A 1 6 ? -2.925 -28.518 11.531 1.00 0.00 6 SER A N 2
ATOM 1291 C CA . SER A 1 6 ? -2.704 -27.509 10.509 1.00 0.00 6 SER A CA 2
ATOM 1292 C C . SER A 1 6 ? -3.097 -28.059 9.136 1.00 0.00 6 SER A C 2
ATOM 1293 O O . SER A 1 6 ? -2.762 -29.194 8.800 1.00 0.00 6 SER A O 2
ATOM 1301 N N . GLY A 1 7 ? -3.800 -27.229 8.381 1.00 0.00 7 GLY A N 2
ATOM 1302 C CA . GLY A 1 7 ? -4.242 -27.618 7.052 1.00 0.00 7 GLY A CA 2
ATOM 1303 C C . GLY A 1 7 ? -4.392 -26.396 6.144 1.00 0.00 7 GLY A C 2
ATOM 1304 O O . GLY A 1 7 ? -4.248 -25.261 6.596 1.00 0.00 7 GLY A O 2
ATOM 1308 N N . SER A 1 8 ? -4.680 -26.670 4.880 1.00 0.00 8 SER A N 2
ATOM 1309 C CA . SER A 1 8 ? -4.851 -25.606 3.905 1.00 0.00 8 SER A CA 2
ATOM 1310 C C . SER A 1 8 ? -6.165 -25.800 3.145 1.00 0.00 8 SER A C 2
ATOM 1311 O O . SER A 1 8 ? -6.715 -26.900 3.119 1.00 0.00 8 SER A O 2
ATOM 1319 N N . SER A 1 9 ? -6.631 -24.714 2.546 1.00 0.00 9 SER A N 2
ATOM 1320 C CA . SER A 1 9 ? -7.870 -24.751 1.788 1.00 0.00 9 SER A CA 2
ATOM 1321 C C . SER A 1 9 ? -7.906 -23.593 0.788 1.00 0.00 9 SER A C 2
ATOM 1322 O O . SER A 1 9 ? -8.299 -22.480 1.136 1.00 0.00 9 SER A O 2
ATOM 1330 N N . ALA A 1 10 ? -7.491 -23.894 -0.433 1.00 0.00 10 ALA A N 2
ATOM 1331 C CA . ALA A 1 10 ? -7.471 -22.892 -1.485 1.00 0.00 10 ALA A CA 2
ATOM 1332 C C . ALA A 1 10 ? -7.183 -23.572 -2.826 1.00 0.00 10 ALA A C 2
ATOM 1333 O O . ALA A 1 10 ? -6.120 -24.162 -3.011 1.00 0.00 10 ALA A O 2
ATOM 1340 N N . GLU A 1 11 ? -8.150 -23.467 -3.726 1.00 0.00 11 GLU A N 2
ATOM 1341 C CA . GLU A 1 11 ? -8.013 -24.064 -5.043 1.00 0.00 11 GLU A CA 2
ATOM 1342 C C . GLU A 1 11 ? -8.594 -23.134 -6.111 1.00 0.00 11 GLU A C 2
ATOM 1343 O O . GLU A 1 11 ? -9.708 -22.633 -5.963 1.00 0.00 11 GLU A O 2
ATOM 1355 N N . ALA A 1 12 ? -7.813 -22.930 -7.161 1.00 0.00 12 ALA A N 2
ATOM 1356 C CA . ALA A 1 12 ? -8.235 -22.069 -8.252 1.00 0.00 12 ALA A CA 2
ATOM 1357 C C . ALA A 1 12 ? -8.428 -20.645 -7.727 1.00 0.00 12 ALA A C 2
ATOM 1358 O O . ALA A 1 12 ? -9.384 -20.371 -7.002 1.00 0.00 12 ALA A O 2
ATOM 1365 N N . GLY A 1 13 ? -7.506 -19.776 -8.113 1.00 0.00 13 GLY A N 2
ATOM 1366 C CA . GLY A 1 13 ? -7.562 -18.387 -7.690 1.00 0.00 13 GLY A CA 2
ATOM 1367 C C . GLY A 1 13 ? -8.773 -17.677 -8.300 1.00 0.00 13 GLY A C 2
ATOM 1368 O O . GLY A 1 13 ? -8.865 -17.536 -9.519 1.00 0.00 13 GLY A O 2
ATOM 1372 N N . GLY A 1 14 ? -9.671 -17.249 -7.425 1.00 0.00 14 GLY A N 2
ATOM 1373 C CA . GLY A 1 14 ? -10.871 -16.557 -7.862 1.00 0.00 14 GLY A CA 2
ATOM 1374 C C . GLY A 1 14 ? -10.565 -15.103 -8.224 1.00 0.00 14 GLY A C 2
ATOM 1375 O O . GLY A 1 14 ? -9.528 -14.567 -7.834 1.00 0.00 14 GLY A O 2
ATOM 1379 N N . GLY A 1 15 ? -11.485 -14.505 -8.967 1.00 0.00 15 GLY A N 2
ATOM 1380 C CA . GLY A 1 15 ? -11.326 -13.123 -9.386 1.00 0.00 15 GLY A CA 2
ATOM 1381 C C . GLY A 1 15 ? -12.675 -12.402 -9.421 1.00 0.00 15 GLY A C 2
ATOM 1382 O O . GLY A 1 15 ? -13.502 -12.665 -10.293 1.00 0.00 15 GLY A O 2
ATOM 1386 N N . ILE A 1 16 ? -12.856 -11.506 -8.462 1.00 0.00 16 ILE A N 2
ATOM 1387 C CA . ILE A 1 16 ? -14.091 -10.745 -8.371 1.00 0.00 16 ILE A CA 2
ATOM 1388 C C . ILE A 1 16 ? -13.818 -9.291 -8.760 1.00 0.00 16 ILE A C 2
ATOM 1389 O O . ILE A 1 16 ? -13.110 -8.577 -8.051 1.00 0.00 16 ILE A O 2
ATOM 1405 N N . ARG A 1 17 ? -14.393 -8.895 -9.886 1.00 0.00 17 ARG A N 2
ATOM 1406 C CA . ARG A 1 17 ? -14.221 -7.539 -10.378 1.00 0.00 17 ARG A CA 2
ATOM 1407 C C . ARG A 1 17 ? -14.476 -6.530 -9.256 1.00 0.00 17 ARG A C 2
ATOM 1408 O O . ARG A 1 17 ? -15.409 -6.692 -8.471 1.00 0.00 17 ARG A O 2
ATOM 1429 N N . LYS A 1 18 ? -13.630 -5.512 -9.215 1.00 0.00 18 LYS A N 2
ATOM 1430 C CA . LYS A 1 18 ? -13.751 -4.478 -8.202 1.00 0.00 18 LYS A CA 2
ATOM 1431 C C . LYS A 1 18 ? -13.525 -3.109 -8.847 1.00 0.00 18 LYS A C 2
ATOM 1432 O O . LYS A 1 18 ? -13.041 -3.022 -9.975 1.00 0.00 18 LYS A O 2
ATOM 1451 N N . ARG A 1 19 ? -13.885 -2.073 -8.104 1.00 0.00 19 ARG A N 2
ATOM 1452 C CA . ARG A 1 19 ? -13.727 -0.712 -8.589 1.00 0.00 19 ARG A CA 2
ATOM 1453 C C . ARG A 1 19 ? -12.367 -0.546 -9.268 1.00 0.00 19 ARG A C 2
ATOM 1454 O O . ARG A 1 19 ? -11.363 -0.294 -8.602 1.00 0.00 19 ARG A O 2
ATOM 1475 N N . HIS A 1 20 ? -12.376 -0.693 -10.585 1.00 0.00 20 HIS A N 2
ATOM 1476 C CA . HIS A 1 20 ? -11.155 -0.562 -11.361 1.00 0.00 20 HIS A CA 2
ATOM 1477 C C . HIS A 1 20 ? -10.874 0.918 -11.629 1.00 0.00 20 HIS A C 2
ATOM 1478 O O . HIS A 1 20 ? -11.121 1.412 -12.729 1.00 0.00 20 HIS A O 2
ATOM 1492 N N . ARG A 1 21 ? -10.361 1.585 -10.605 1.00 0.00 21 ARG A N 2
ATOM 1493 C CA . ARG A 1 21 ? -10.044 2.999 -10.717 1.00 0.00 21 ARG A CA 2
ATOM 1494 C C . ARG A 1 21 ? -9.005 3.393 -9.665 1.00 0.00 21 ARG A C 2
ATOM 1495 O O . ARG A 1 21 ? -9.332 4.055 -8.681 1.00 0.00 21 ARG A O 2
ATOM 1516 N N . THR A 1 22 ? -7.773 2.971 -9.909 1.00 0.00 22 THR A N 2
ATOM 1517 C CA . THR A 1 22 ? -6.684 3.272 -8.996 1.00 0.00 22 THR A CA 2
ATOM 1518 C C . THR A 1 22 ? -5.695 4.242 -9.646 1.00 0.00 22 THR A C 2
ATOM 1519 O O . THR A 1 22 ? -5.628 4.338 -10.870 1.00 0.00 22 THR A O 2
ATOM 1530 N N . LYS A 1 23 ? -4.953 4.938 -8.797 1.00 0.00 23 LYS A N 2
ATOM 1531 C CA . LYS A 1 23 ? -3.971 5.897 -9.273 1.00 0.00 23 LYS A CA 2
ATOM 1532 C C . LYS A 1 23 ? -2.661 5.703 -8.508 1.00 0.00 23 LYS A C 2
ATOM 1533 O O . LYS A 1 23 ? -2.288 6.539 -7.686 1.00 0.00 23 LYS A O 2
ATOM 1552 N N . PHE A 1 24 ? -1.999 4.594 -8.804 1.00 0.00 24 PHE A N 2
ATOM 1553 C CA . PHE A 1 24 ? -0.738 4.279 -8.155 1.00 0.00 24 PHE A CA 2
ATOM 1554 C C . PHE A 1 24 ? 0.387 5.176 -8.676 1.00 0.00 24 PHE A C 2
ATOM 1555 O O . PHE A 1 24 ? 0.734 5.121 -9.854 1.00 0.00 24 PHE A O 2
ATOM 1572 N N . THR A 1 25 ? 0.925 5.981 -7.772 1.00 0.00 25 THR A N 2
ATOM 1573 C CA . THR A 1 25 ? 2.003 6.889 -8.125 1.00 0.00 25 THR A CA 2
ATOM 1574 C C . THR A 1 25 ? 3.355 6.182 -8.007 1.00 0.00 25 THR A C 2
ATOM 1575 O O . THR A 1 25 ? 3.438 5.079 -7.470 1.00 0.00 25 THR A O 2
ATOM 1586 N N . ALA A 1 26 ? 4.381 6.848 -8.516 1.00 0.00 26 ALA A N 2
ATOM 1587 C CA . ALA A 1 26 ? 5.725 6.297 -8.475 1.00 0.00 26 ALA A CA 2
ATOM 1588 C C . ALA A 1 26 ? 5.940 5.589 -7.136 1.00 0.00 26 ALA A C 2
ATOM 1589 O O . ALA A 1 26 ? 6.540 4.517 -7.086 1.00 0.00 26 ALA A O 2
ATOM 1596 N N . GLU A 1 27 ? 5.439 6.218 -6.083 1.00 0.00 27 GLU A N 2
ATOM 1597 C CA . GLU A 1 27 ? 5.568 5.661 -4.747 1.00 0.00 27 GLU A CA 2
ATOM 1598 C C . GLU A 1 27 ? 4.843 4.317 -4.659 1.00 0.00 27 GLU A C 2
ATOM 1599 O O . GLU A 1 27 ? 5.479 3.272 -4.527 1.00 0.00 27 GLU A O 2
ATOM 1611 N N . GLN A 1 28 ? 3.523 4.386 -4.738 1.00 0.00 28 GLN A N 2
ATOM 1612 C CA . GLN A 1 28 ? 2.705 3.187 -4.669 1.00 0.00 28 GLN A CA 2
ATOM 1613 C C . GLN A 1 28 ? 3.223 2.134 -5.650 1.00 0.00 28 GLN A C 2
ATOM 1614 O O . GLN A 1 28 ? 3.365 0.965 -5.293 1.00 0.00 28 GLN A O 2
ATOM 1628 N N . LYS A 1 29 ? 3.493 2.586 -6.866 1.00 0.00 29 LYS A N 2
ATOM 1629 C CA . LYS A 1 29 ? 3.993 1.696 -7.901 1.00 0.00 29 LYS A CA 2
ATOM 1630 C C . LYS A 1 29 ? 5.281 1.028 -7.414 1.00 0.00 29 LYS A C 2
ATOM 1631 O O . LYS A 1 29 ? 5.330 -0.190 -7.254 1.00 0.00 29 LYS A O 2
ATOM 1650 N N . GLU A 1 30 ? 6.292 1.856 -7.194 1.00 0.00 30 GLU A N 2
ATOM 1651 C CA . GLU A 1 30 ? 7.576 1.361 -6.729 1.00 0.00 30 GLU A CA 2
ATOM 1652 C C . GLU A 1 30 ? 7.397 0.534 -5.454 1.00 0.00 30 GLU A C 2
ATOM 1653 O O . GLU A 1 30 ? 8.021 -0.514 -5.296 1.00 0.00 30 GLU A O 2
ATOM 1665 N N . ARG A 1 31 ? 6.542 1.038 -4.576 1.00 0.00 31 ARG A N 2
ATOM 1666 C CA . ARG A 1 31 ? 6.272 0.360 -3.320 1.00 0.00 31 ARG A CA 2
ATOM 1667 C C . ARG A 1 31 ? 5.851 -1.089 -3.578 1.00 0.00 31 ARG A C 2
ATOM 1668 O O . ARG A 1 31 ? 6.397 -2.014 -2.979 1.00 0.00 31 ARG A O 2
ATOM 1689 N N . MET A 1 32 ? 4.884 -1.240 -4.471 1.00 0.00 32 MET A N 2
ATOM 1690 C CA . MET A 1 32 ? 4.384 -2.560 -4.816 1.00 0.00 32 MET A CA 2
ATOM 1691 C C . MET A 1 32 ? 5.450 -3.375 -5.552 1.00 0.00 32 MET A C 2
ATOM 1692 O O . MET A 1 32 ? 5.624 -4.563 -5.282 1.00 0.00 32 MET A O 2
ATOM 1706 N N . LEU A 1 33 ? 6.135 -2.705 -6.467 1.00 0.00 33 LEU A N 2
ATOM 1707 C CA . LEU A 1 33 ? 7.178 -3.352 -7.243 1.00 0.00 33 LEU A CA 2
ATOM 1708 C C . LEU A 1 33 ? 8.226 -3.937 -6.294 1.00 0.00 33 LEU A C 2
ATOM 1709 O O . LEU A 1 33 ? 8.657 -5.076 -6.464 1.00 0.00 33 LEU A O 2
ATOM 1725 N N . ALA A 1 34 ? 8.606 -3.130 -5.314 1.00 0.00 34 ALA A N 2
ATOM 1726 C CA . ALA A 1 34 ? 9.595 -3.553 -4.337 1.00 0.00 34 ALA A CA 2
ATOM 1727 C C . ALA A 1 34 ? 9.020 -4.694 -3.497 1.00 0.00 34 ALA A C 2
ATOM 1728 O O . ALA A 1 34 ? 9.754 -5.583 -3.065 1.00 0.00 34 ALA A O 2
ATOM 1735 N N . LEU A 1 35 ? 7.713 -4.634 -3.289 1.00 0.00 35 LEU A N 2
ATOM 1736 C CA . LEU A 1 35 ? 7.031 -5.652 -2.508 1.00 0.00 35 LEU A CA 2
ATOM 1737 C C . LEU A 1 35 ? 6.956 -6.946 -3.320 1.00 0.00 35 LEU A C 2
ATOM 1738 O O . LEU A 1 35 ? 7.335 -8.011 -2.834 1.00 0.00 35 LEU A O 2
ATOM 1754 N N . ALA A 1 36 ? 6.465 -6.812 -4.543 1.00 0.00 36 ALA A N 2
ATOM 1755 C CA . ALA A 1 36 ? 6.335 -7.958 -5.427 1.00 0.00 36 ALA A CA 2
ATOM 1756 C C . ALA A 1 36 ? 7.691 -8.656 -5.553 1.00 0.00 36 ALA A C 2
ATOM 1757 O O . ALA A 1 36 ? 7.769 -9.882 -5.497 1.00 0.00 36 ALA A O 2
ATOM 1764 N N . GLU A 1 37 ? 8.725 -7.845 -5.720 1.00 0.00 37 GLU A N 2
ATOM 1765 C CA . GLU A 1 37 ? 10.073 -8.369 -5.854 1.00 0.00 37 GLU A CA 2
ATOM 1766 C C . GLU A 1 37 ? 10.587 -8.865 -4.502 1.00 0.00 37 GLU A C 2
ATOM 1767 O O . GLU A 1 37 ? 11.651 -9.477 -4.424 1.00 0.00 37 GLU A O 2
ATOM 1779 N N . ARG A 1 38 ? 9.806 -8.584 -3.469 1.00 0.00 38 ARG A N 2
ATOM 1780 C CA . ARG A 1 38 ? 10.168 -8.994 -2.123 1.00 0.00 38 ARG A CA 2
ATOM 1781 C C . ARG A 1 38 ? 9.450 -10.293 -1.753 1.00 0.00 38 ARG A C 2
ATOM 1782 O O . ARG A 1 38 ? 10.079 -11.247 -1.296 1.00 0.00 38 ARG A O 2
ATOM 1803 N N . ILE A 1 39 ? 8.142 -10.290 -1.964 1.00 0.00 39 ILE A N 2
ATOM 1804 C CA . ILE A 1 39 ? 7.331 -11.456 -1.658 1.00 0.00 39 ILE A CA 2
ATOM 1805 C C . ILE A 1 39 ? 7.387 -12.433 -2.834 1.00 0.00 39 ILE A C 2
ATOM 1806 O O . ILE A 1 39 ? 7.326 -13.646 -2.641 1.00 0.00 39 ILE A O 2
ATOM 1822 N N . GLY A 1 40 ? 7.501 -11.868 -4.027 1.00 0.00 40 GLY A N 2
ATOM 1823 C CA . GLY A 1 40 ? 7.565 -12.673 -5.234 1.00 0.00 40 GLY A CA 2
ATOM 1824 C C . GLY A 1 40 ? 6.271 -12.556 -6.042 1.00 0.00 40 GLY A C 2
ATOM 1825 O O . GLY A 1 40 ? 5.861 -13.506 -6.706 1.00 0.00 40 GLY A O 2
ATOM 1829 N N . TRP A 1 41 ? 5.663 -11.381 -5.957 1.00 0.00 41 TRP A N 2
ATOM 1830 C CA . TRP A 1 41 ? 4.424 -11.127 -6.672 1.00 0.00 41 TRP A CA 2
ATOM 1831 C C . TRP A 1 41 ? 3.391 -12.156 -6.209 1.00 0.00 41 TRP A C 2
ATOM 1832 O O . TRP A 1 41 ? 2.448 -12.464 -6.935 1.00 0.00 41 TRP A O 2
ATOM 1853 N N . ARG A 1 42 ? 3.605 -12.660 -5.002 1.00 0.00 42 ARG A N 2
ATOM 1854 C CA . ARG A 1 42 ? 2.704 -13.648 -4.434 1.00 0.00 42 ARG A CA 2
ATOM 1855 C C . ARG A 1 42 ? 2.295 -13.240 -3.017 1.00 0.00 42 ARG A C 2
ATOM 1856 O O . ARG A 1 42 ? 3.044 -12.554 -2.324 1.00 0.00 42 ARG A O 2
ATOM 1877 N N . ILE A 1 43 ? 1.107 -13.681 -2.629 1.00 0.00 43 ILE A N 2
ATOM 1878 C CA . ILE A 1 43 ? 0.588 -13.370 -1.308 1.00 0.00 43 ILE A CA 2
ATOM 1879 C C . ILE A 1 43 ? 0.383 -14.670 -0.527 1.00 0.00 43 ILE A C 2
ATOM 1880 O O . ILE A 1 43 ? -0.061 -15.671 -1.087 1.00 0.00 43 ILE A O 2
ATOM 1896 N N . GLN A 1 44 ? 0.715 -14.611 0.754 1.00 0.00 44 GLN A N 2
ATOM 1897 C CA . GLN A 1 44 ? 0.573 -15.771 1.618 1.00 0.00 44 GLN A CA 2
ATOM 1898 C C . GLN A 1 44 ? 0.255 -15.332 3.049 1.00 0.00 44 GLN A C 2
ATOM 1899 O O . GLN A 1 44 ? 0.329 -14.146 3.369 1.00 0.00 44 GLN A O 2
ATOM 1913 N N . ARG A 1 45 ? -0.093 -16.311 3.871 1.00 0.00 45 ARG A N 2
ATOM 1914 C CA . ARG A 1 45 ? -0.422 -16.040 5.260 1.00 0.00 45 ARG A CA 2
ATOM 1915 C C . ARG A 1 45 ? 0.825 -15.588 6.023 1.00 0.00 45 ARG A C 2
ATOM 1916 O O . ARG A 1 45 ? 0.729 -15.132 7.161 1.00 0.00 45 ARG A O 2
ATOM 1937 N N . GLN A 1 46 ? 1.966 -15.729 5.365 1.00 0.00 46 GLN A N 2
ATOM 1938 C CA . GLN A 1 46 ? 3.230 -15.341 5.967 1.00 0.00 46 GLN A CA 2
ATOM 1939 C C . GLN A 1 46 ? 3.512 -13.860 5.700 1.00 0.00 46 GLN A C 2
ATOM 1940 O O . GLN A 1 46 ? 3.748 -13.092 6.632 1.00 0.00 46 GLN A O 2
ATOM 1954 N N . ASP A 1 47 ? 3.478 -13.505 4.424 1.00 0.00 47 ASP A N 2
ATOM 1955 C CA . ASP A 1 47 ? 3.727 -12.131 4.024 1.00 0.00 47 ASP A CA 2
ATOM 1956 C C . ASP A 1 47 ? 2.585 -11.244 4.523 1.00 0.00 47 ASP A C 2
ATOM 1957 O O . ASP A 1 47 ? 2.697 -10.019 4.515 1.00 0.00 47 ASP A O 2
ATOM 1966 N N . ASP A 1 48 ? 1.512 -11.896 4.945 1.00 0.00 48 ASP A N 2
ATOM 1967 C CA . ASP A 1 48 ? 0.351 -11.182 5.447 1.00 0.00 48 ASP A CA 2
ATOM 1968 C C . ASP A 1 48 ? 0.813 -10.007 6.310 1.00 0.00 48 ASP A C 2
ATOM 1969 O O . ASP A 1 48 ? 0.316 -8.891 6.164 1.00 0.00 48 ASP A O 2
ATOM 1978 N N . GLU A 1 49 ? 1.761 -10.297 7.190 1.00 0.00 49 GLU A N 2
ATOM 1979 C CA . GLU A 1 49 ? 2.296 -9.278 8.076 1.00 0.00 49 GLU A CA 2
ATOM 1980 C C . GLU A 1 49 ? 2.833 -8.097 7.265 1.00 0.00 49 GLU A C 2
ATOM 1981 O O . GLU A 1 49 ? 2.562 -6.942 7.590 1.00 0.00 49 GLU A O 2
ATOM 1993 N N . VAL A 1 50 ? 3.583 -8.428 6.224 1.00 0.00 50 VAL A N 2
ATOM 1994 C CA . VAL A 1 50 ? 4.159 -7.409 5.363 1.00 0.00 50 VAL A CA 2
ATOM 1995 C C . VAL A 1 50 ? 3.053 -6.778 4.515 1.00 0.00 50 VAL A C 2
ATOM 1996 O O . VAL A 1 50 ? 3.051 -5.569 4.291 1.00 0.00 50 VAL A O 2
ATOM 2009 N N . ILE A 1 51 ? 2.140 -7.626 4.066 1.00 0.00 51 ILE A N 2
ATOM 2010 C CA . ILE A 1 51 ? 1.031 -7.167 3.247 1.00 0.00 51 ILE A CA 2
ATOM 2011 C C . ILE A 1 51 ? 0.182 -6.180 4.052 1.00 0.00 51 ILE A C 2
ATOM 2012 O O . ILE A 1 51 ? 0.196 -4.980 3.781 1.00 0.00 51 ILE A O 2
ATOM 2028 N N . GLN A 1 52 ? -0.535 -6.722 5.025 1.00 0.00 52 GLN A N 2
ATOM 2029 C CA . GLN A 1 52 ? -1.387 -5.904 5.871 1.00 0.00 52 GLN A CA 2
ATOM 2030 C C . GLN A 1 52 ? -0.619 -4.679 6.372 1.00 0.00 52 GLN A C 2
ATOM 2031 O O . GLN A 1 52 ? -1.212 -3.631 6.626 1.00 0.00 52 GLN A O 2
ATOM 2045 N N . ARG A 1 53 ? 0.688 -4.851 6.499 1.00 0.00 53 ARG A N 2
ATOM 2046 C CA . ARG A 1 53 ? 1.543 -3.772 6.965 1.00 0.00 53 ARG A CA 2
ATOM 2047 C C . ARG A 1 53 ? 1.766 -2.752 5.847 1.00 0.00 53 ARG A C 2
ATOM 2048 O O . ARG A 1 53 ? 1.531 -1.559 6.035 1.00 0.00 53 ARG A O 2
ATOM 2069 N N . PHE A 1 54 ? 2.218 -3.257 4.709 1.00 0.00 54 PHE A N 2
ATOM 2070 C CA . PHE A 1 54 ? 2.476 -2.404 3.561 1.00 0.00 54 PHE A CA 2
ATOM 2071 C C . PHE A 1 54 ? 1.220 -1.627 3.163 1.00 0.00 54 PHE A C 2
ATOM 2072 O O . PHE A 1 54 ? 1.310 -0.575 2.531 1.00 0.00 54 PHE A O 2
ATOM 2089 N N . CYS A 1 55 ? 0.076 -2.174 3.549 1.00 0.00 55 CYS A N 2
ATOM 2090 C CA . CYS A 1 55 ? -1.197 -1.545 3.240 1.00 0.00 55 CYS A CA 2
ATOM 2091 C C . CYS A 1 55 ? -1.397 -0.370 4.199 1.00 0.00 55 CYS A C 2
ATOM 2092 O O . CYS A 1 55 ? -2.317 0.428 4.026 1.00 0.00 55 CYS A O 2
ATOM 2100 N N . GLN A 1 56 ? -0.521 -0.301 5.191 1.00 0.00 56 GLN A N 2
ATOM 2101 C CA . GLN A 1 56 ? -0.590 0.763 6.178 1.00 0.00 56 GLN A CA 2
ATOM 2102 C C . GLN A 1 56 ? 0.364 1.899 5.802 1.00 0.00 56 GLN A C 2
ATOM 2103 O O . GLN A 1 56 ? 0.209 3.026 6.270 1.00 0.00 56 GLN A O 2
ATOM 2117 N N . GLU A 1 57 ? 1.331 1.563 4.960 1.00 0.00 57 GLU A N 2
ATOM 2118 C CA . GLU A 1 57 ? 2.310 2.540 4.516 1.00 0.00 57 GLU A CA 2
ATOM 2119 C C . GLU A 1 57 ? 1.894 3.134 3.169 1.00 0.00 57 GLU A C 2
ATOM 2120 O O . GLU A 1 57 ? 2.226 4.278 2.862 1.00 0.00 57 GLU A O 2
ATOM 2132 N N . THR A 1 58 ? 1.175 2.329 2.401 1.00 0.00 58 THR A N 2
ATOM 2133 C CA . THR A 1 58 ? 0.710 2.760 1.093 1.00 0.00 58 THR A CA 2
ATOM 2134 C C . THR A 1 58 ? -0.789 3.063 1.133 1.00 0.00 58 THR A C 2
ATOM 2135 O O . THR A 1 58 ? -1.281 3.886 0.362 1.00 0.00 58 THR A O 2
ATOM 2146 N N . GLY A 1 59 ? -1.474 2.380 2.039 1.00 0.00 59 GLY A N 2
ATOM 2147 C CA . GLY A 1 59 ? -2.907 2.566 2.189 1.00 0.00 59 GLY A CA 2
ATOM 2148 C C . GLY A 1 59 ? -3.675 1.799 1.110 1.00 0.00 59 GLY A C 2
ATOM 2149 O O . GLY A 1 59 ? -4.901 1.879 1.041 1.00 0.00 59 GLY A O 2
ATOM 2153 N N . VAL A 1 60 ? -2.923 1.075 0.295 1.00 0.00 60 VAL A N 2
ATOM 2154 C CA . VAL A 1 60 ? -3.517 0.295 -0.777 1.00 0.00 60 VAL A CA 2
ATOM 2155 C C . VAL A 1 60 ? -4.200 -0.939 -0.186 1.00 0.00 60 VAL A C 2
ATOM 2156 O O . VAL A 1 60 ? -3.693 -1.541 0.759 1.00 0.00 60 VAL A O 2
ATOM 2169 N N . PRO A 1 61 ? -5.371 -1.290 -0.782 1.00 0.00 61 PRO A N 2
ATOM 2170 C CA . PRO A 1 61 ? -6.129 -2.442 -0.325 1.00 0.00 61 PRO A CA 2
ATOM 2171 C C . PRO A 1 61 ? -5.469 -3.746 -0.776 1.00 0.00 61 PRO A C 2
ATOM 2172 O O . PRO A 1 61 ? -4.927 -3.824 -1.877 1.00 0.00 61 PRO A O 2
ATOM 2183 N N . ARG A 1 62 ? -5.537 -4.740 0.099 1.00 0.00 62 ARG A N 2
ATOM 2184 C CA . ARG A 1 62 ? -4.953 -6.037 -0.196 1.00 0.00 62 ARG A CA 2
ATOM 2185 C C . ARG A 1 62 ? -5.423 -6.532 -1.565 1.00 0.00 62 ARG A C 2
ATOM 2186 O O . ARG A 1 62 ? -4.607 -6.802 -2.445 1.00 0.00 62 ARG A O 2
ATOM 2207 N N . GLN A 1 63 ? -6.737 -6.637 -1.702 1.00 0.00 63 GLN A N 2
ATOM 2208 C CA . GLN A 1 63 ? -7.325 -7.096 -2.949 1.00 0.00 63 GLN A CA 2
ATOM 2209 C C . GLN A 1 63 ? -6.659 -6.399 -4.138 1.00 0.00 63 GLN A C 2
ATOM 2210 O O . GLN A 1 63 ? -6.505 -6.992 -5.204 1.00 0.00 63 GLN A O 2
ATOM 2224 N N . VAL A 1 64 ? -6.282 -5.148 -3.914 1.00 0.00 64 VAL A N 2
ATOM 2225 C CA . VAL A 1 64 ? -5.636 -4.364 -4.953 1.00 0.00 64 VAL A CA 2
ATOM 2226 C C . VAL A 1 64 ? -4.177 -4.803 -5.084 1.00 0.00 64 VAL A C 2
ATOM 2227 O O . VAL A 1 64 ? -3.712 -5.106 -6.182 1.00 0.00 64 VAL A O 2
ATOM 2240 N N . LEU A 1 65 ? -3.494 -4.823 -3.949 1.00 0.00 65 LEU A N 2
ATOM 2241 C CA . LEU A 1 65 ? -2.096 -5.219 -3.924 1.00 0.00 65 LEU A CA 2
ATOM 2242 C C . LEU A 1 65 ? -1.950 -6.600 -4.567 1.00 0.00 65 LEU A C 2
ATOM 2243 O O . LEU A 1 65 ? -0.869 -6.963 -5.027 1.00 0.00 65 LEU A O 2
ATOM 2259 N N . LYS A 1 66 ? -3.055 -7.331 -4.579 1.00 0.00 66 LYS A N 2
ATOM 2260 C CA . LYS A 1 66 ? -3.063 -8.664 -5.159 1.00 0.00 66 LYS A CA 2
ATOM 2261 C C . LYS A 1 66 ? -3.218 -8.554 -6.677 1.00 0.00 66 LYS A C 2
ATOM 2262 O O . LYS A 1 66 ? -2.274 -8.814 -7.421 1.00 0.00 66 LYS A O 2
ATOM 2281 N N . VAL A 1 67 ? -4.416 -8.168 -7.091 1.00 0.00 67 VAL A N 2
ATOM 2282 C CA . VAL A 1 67 ? -4.706 -8.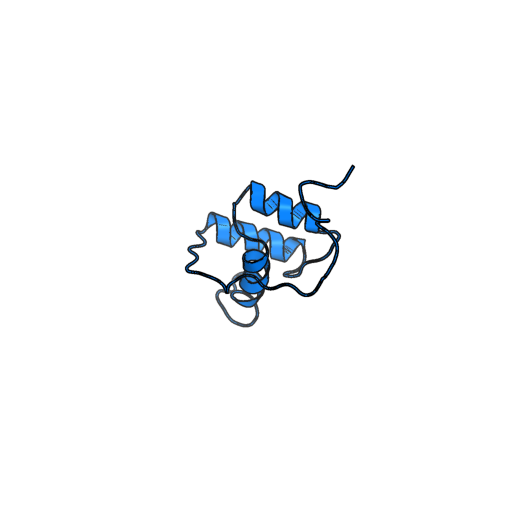020 -8.507 1.00 0.00 67 VAL A CA 2
ATOM 2283 C C . VAL A 1 67 ? -3.604 -7.187 -9.165 1.00 0.00 67 VAL A C 2
ATOM 2284 O O . VAL A 1 67 ? -3.084 -7.558 -10.216 1.00 0.00 67 VAL A O 2
ATOM 2297 N N . TRP A 1 68 ? -3.281 -6.076 -8.519 1.00 0.00 68 TRP A N 2
ATOM 2298 C CA . TRP A 1 68 ? -2.251 -5.187 -9.029 1.00 0.00 68 TRP A CA 2
ATOM 2299 C C . TRP A 1 68 ? -1.139 -6.049 -9.632 1.00 0.00 68 TRP A C 2
ATOM 2300 O O . TRP A 1 68 ? -0.878 -5.980 -10.832 1.00 0.00 68 TRP A O 2
ATOM 2321 N N . LEU A 1 69 ? -0.515 -6.840 -8.772 1.00 0.00 69 LEU A N 2
ATOM 2322 C CA . LEU A 1 69 ? 0.562 -7.713 -9.205 1.00 0.00 69 LEU A CA 2
ATOM 2323 C C . LEU A 1 69 ? 0.179 -8.369 -10.534 1.00 0.00 69 LEU A C 2
ATOM 2324 O O . LEU A 1 69 ? 0.956 -8.351 -11.486 1.00 0.00 69 LEU A O 2
ATOM 2340 N N . HIS A 1 70 ? -1.020 -8.933 -10.554 1.00 0.00 70 HIS A N 2
ATOM 2341 C CA . HIS A 1 70 ? -1.516 -9.593 -11.749 1.00 0.00 70 HIS A CA 2
ATOM 2342 C C . HIS A 1 70 ? -1.674 -8.568 -12.874 1.00 0.00 70 HIS A C 2
ATOM 2343 O O . HIS A 1 70 ? -1.311 -8.836 -14.019 1.00 0.00 70 HIS A O 2
ATOM 2357 N N . ASN A 1 71 ? -2.215 -7.415 -12.509 1.00 0.00 71 ASN A N 2
ATOM 2358 C CA . ASN A 1 71 ? -2.424 -6.348 -13.473 1.00 0.00 71 ASN A CA 2
ATOM 2359 C C . ASN A 1 71 ? -1.069 -5.843 -13.971 1.00 0.00 71 ASN A C 2
ATOM 2360 O O . ASN A 1 71 ? -0.996 -5.139 -14.977 1.00 0.00 71 ASN A O 2
ATOM 2371 N N . ASN A 1 72 ? -0.028 -6.223 -13.245 1.00 0.00 72 ASN A N 2
ATOM 2372 C CA . ASN A 1 72 ? 1.321 -5.818 -13.601 1.00 0.00 72 ASN A CA 2
ATOM 2373 C C . ASN A 1 72 ? 2.016 -6.965 -14.337 1.00 0.00 72 ASN A C 2
ATOM 2374 O O . ASN A 1 72 ? 2.260 -6.879 -15.540 1.00 0.00 72 ASN A O 2
ATOM 2385 N N . LYS A 1 73 ? 2.315 -8.014 -13.585 1.00 0.00 73 LYS A N 2
ATOM 2386 C CA . LYS A 1 73 ? 2.977 -9.177 -14.151 1.00 0.00 73 LYS A CA 2
ATOM 2387 C C . LYS A 1 73 ? 2.146 -9.714 -15.318 1.00 0.00 73 LYS A C 2
ATOM 2388 O O . LYS A 1 73 ? 1.067 -9.197 -15.606 1.00 0.00 73 LYS A O 2
ATOM 2407 N N . HIS A 1 74 ? 2.680 -10.743 -15.959 1.00 0.00 74 HIS A N 2
ATOM 2408 C CA . HIS A 1 74 ? 2.001 -11.355 -17.088 1.00 0.00 74 HIS A CA 2
ATOM 2409 C C . HIS A 1 74 ? 1.362 -10.268 -17.954 1.00 0.00 74 HIS A C 2
ATOM 2410 O O . HIS A 1 74 ? 0.200 -9.915 -17.756 1.00 0.00 74 HIS A O 2
ATOM 2424 N N . SER A 1 75 ? 2.148 -9.767 -18.895 1.00 0.00 75 SER A N 2
ATOM 2425 C CA . SER A 1 75 ? 1.674 -8.727 -19.791 1.00 0.00 75 SER A CA 2
ATOM 2426 C C . SER A 1 75 ? 0.407 -9.194 -20.511 1.00 0.00 75 SER A C 2
ATOM 2427 O O . SER A 1 75 ? 0.298 -10.358 -20.891 1.00 0.00 75 SER A O 2
ATOM 2435 N N . GLY A 1 76 ? -0.520 -8.261 -20.675 1.00 0.00 76 GLY A N 2
ATOM 2436 C CA . GLY A 1 76 ? -1.775 -8.563 -21.342 1.00 0.00 76 GLY A CA 2
ATOM 2437 C C . GLY A 1 76 ? -2.180 -7.429 -22.286 1.00 0.00 76 GLY A C 2
ATOM 2438 O O . GLY A 1 76 ? -1.847 -6.270 -22.049 1.00 0.00 76 GLY A O 2
ATOM 2442 N N . PRO A 1 77 ? -2.912 -7.815 -23.366 1.00 0.00 77 PRO A N 2
ATOM 2443 C CA . PRO A 1 77 ? -3.366 -6.845 -24.348 1.00 0.00 77 PRO A CA 2
ATOM 2444 C C . PRO A 1 77 ? -4.536 -6.022 -23.804 1.00 0.00 77 PRO A C 2
ATOM 2445 O O . PRO A 1 77 ? -5.268 -6.479 -22.928 1.00 0.00 77 PRO A O 2
ATOM 2456 N N . SER A 1 78 ? -4.677 -4.822 -24.348 1.00 0.00 78 SER A N 2
ATOM 2457 C CA . SER A 1 78 ? -5.745 -3.931 -23.929 1.00 0.00 78 SER A CA 2
ATOM 2458 C C . SER A 1 78 ? -5.622 -3.633 -22.434 1.00 0.00 78 SER A C 2
ATOM 2459 O O . SER A 1 78 ? -5.746 -4.534 -21.605 1.00 0.00 78 SER A O 2
ATOM 2467 N N . SER A 1 79 ? -5.380 -2.365 -22.133 1.00 0.00 79 SER A N 2
ATOM 2468 C CA . SER A 1 79 ? -5.239 -1.937 -20.752 1.00 0.00 79 SER A CA 2
ATOM 2469 C C . SER A 1 79 ? -6.099 -0.698 -20.498 1.00 0.00 79 SER A C 2
ATOM 2470 O O . SER A 1 79 ? -5.582 0.417 -20.428 1.00 0.00 79 SER A O 2
ATOM 2478 N N . GLY A 1 80 ? -7.396 -0.933 -20.366 1.00 0.00 80 GLY A N 2
ATOM 2479 C CA . GLY A 1 80 ? -8.332 0.151 -20.122 1.00 0.00 80 GLY A CA 2
ATOM 2480 C C . GLY A 1 80 ? -9.131 0.481 -21.384 1.00 0.00 80 GLY A C 2
ATOM 2481 O O . GLY A 1 80 ? -10.357 0.574 -21.341 1.00 0.00 80 GLY A O 2
ATOM 2485 N N . GLY A 1 1 ? 19.476 6.582 -14.795 1.00 0.00 1 GLY A N 3
ATOM 2486 C CA . GLY A 1 1 ? 19.964 7.867 -15.268 1.00 0.00 1 GLY A CA 3
ATOM 2487 C C . GLY A 1 1 ? 19.301 9.018 -14.508 1.00 0.00 1 GLY A C 3
ATOM 2488 O O . GLY A 1 1 ? 19.882 9.566 -13.574 1.00 0.00 1 GLY A O 3
ATOM 2492 N N . SER A 1 2 ? 18.092 9.350 -14.938 1.00 0.00 2 SER A N 3
ATOM 2493 C CA . SER A 1 2 ? 17.344 10.425 -14.311 1.00 0.00 2 SER A CA 3
ATOM 2494 C C . SER A 1 2 ? 15.926 10.480 -14.883 1.00 0.00 2 SER A C 3
ATOM 2495 O O . SER A 1 2 ? 15.685 11.140 -15.893 1.00 0.00 2 SER A O 3
ATOM 2503 N N . SER A 1 3 ? 15.024 9.777 -14.213 1.00 0.00 3 SER A N 3
ATOM 2504 C CA . SER A 1 3 ? 13.637 9.737 -14.643 1.00 0.00 3 SER A CA 3
ATOM 2505 C C . SER A 1 3 ? 12.729 10.266 -13.530 1.00 0.00 3 SER A C 3
ATOM 2506 O O . SER A 1 3 ? 13.145 10.360 -12.377 1.00 0.00 3 SER A O 3
ATOM 2514 N N . GLY A 1 4 ? 11.505 10.597 -13.916 1.00 0.00 4 GLY A N 3
ATOM 2515 C CA . GLY A 1 4 ? 10.536 11.114 -12.965 1.00 0.00 4 GLY A CA 3
ATOM 2516 C C . GLY A 1 4 ? 9.106 10.851 -13.443 1.00 0.00 4 GLY A C 3
ATOM 2517 O O . GLY A 1 4 ? 8.564 9.769 -13.226 1.00 0.00 4 GLY A O 3
ATOM 2521 N N . SER A 1 5 ? 8.536 11.861 -14.085 1.00 0.00 5 SER A N 3
ATOM 2522 C CA . SER A 1 5 ? 7.180 11.753 -14.596 1.00 0.00 5 SER A CA 3
ATOM 2523 C C . SER A 1 5 ? 6.202 11.530 -13.441 1.00 0.00 5 SER A C 3
ATOM 2524 O O . SER A 1 5 ? 6.338 10.569 -12.685 1.00 0.00 5 SER A O 3
ATOM 2532 N N . SER A 1 6 ? 5.238 12.433 -13.341 1.00 0.00 6 SER A N 3
ATOM 2533 C CA . SER A 1 6 ? 4.238 12.347 -12.290 1.00 0.00 6 SER A CA 3
ATOM 2534 C C . SER A 1 6 ? 3.070 13.285 -12.602 1.00 0.00 6 SER A C 3
ATOM 2535 O O . SER A 1 6 ? 3.171 14.135 -13.486 1.00 0.00 6 SER A O 3
ATOM 2543 N N . GLY A 1 7 ? 1.989 13.100 -11.858 1.00 0.00 7 GLY A N 3
ATOM 2544 C CA . GLY A 1 7 ? 0.804 13.919 -12.044 1.00 0.00 7 GLY A CA 3
ATOM 2545 C C . GLY A 1 7 ? 0.778 15.080 -11.048 1.00 0.00 7 GLY A C 3
ATOM 2546 O O . GLY A 1 7 ? 1.079 16.218 -11.407 1.00 0.00 7 GLY A O 3
ATOM 2550 N N . SER A 1 8 ? 0.416 14.754 -9.816 1.00 0.00 8 SER A N 3
ATOM 2551 C CA . SER A 1 8 ? 0.347 15.755 -8.766 1.00 0.00 8 SER A CA 3
ATOM 2552 C C . SER A 1 8 ? -0.106 15.109 -7.455 1.00 0.00 8 SER A C 3
ATOM 2553 O O . SER A 1 8 ? 0.605 15.164 -6.453 1.00 0.00 8 SER A O 3
ATOM 2561 N N . SER A 1 9 ? -1.288 14.511 -7.506 1.00 0.00 9 SER A N 3
ATOM 2562 C CA . SER A 1 9 ? -1.845 13.855 -6.335 1.00 0.00 9 SER A CA 3
ATOM 2563 C C . SER A 1 9 ? -1.993 14.862 -5.192 1.00 0.00 9 SER A C 3
ATOM 2564 O O . SER A 1 9 ? -1.001 15.284 -4.599 1.00 0.00 9 SER A O 3
ATOM 2572 N N . ALA A 1 10 ? -3.239 15.217 -4.916 1.00 0.00 10 ALA A N 3
ATOM 2573 C CA . ALA A 1 10 ? -3.529 16.166 -3.855 1.00 0.00 10 ALA A CA 3
ATOM 2574 C C . ALA A 1 10 ? -3.260 15.507 -2.500 1.00 0.00 10 ALA A C 3
ATOM 2575 O O . ALA A 1 10 ? -2.407 15.966 -1.742 1.00 0.00 10 ALA A O 3
ATOM 2582 N N . GLU A 1 11 ? -4.003 14.443 -2.238 1.00 0.00 11 GLU A N 3
ATOM 2583 C CA . GLU A 1 11 ? -3.855 13.716 -0.988 1.00 0.00 11 GLU A CA 3
ATOM 2584 C C . GLU A 1 11 ? -4.818 12.529 -0.947 1.00 0.00 11 GLU A C 3
ATOM 2585 O O . GLU A 1 11 ? -4.392 11.383 -0.813 1.00 0.00 11 GLU A O 3
ATOM 2597 N N . ALA A 1 12 ? -6.100 12.843 -1.064 1.00 0.00 12 ALA A N 3
ATOM 2598 C CA . ALA A 1 12 ? -7.128 11.816 -1.042 1.00 0.00 12 ALA A CA 3
ATOM 2599 C C . ALA A 1 12 ? -8.432 12.393 -1.596 1.00 0.00 12 ALA A C 3
ATOM 2600 O O . ALA A 1 12 ? -8.608 13.610 -1.637 1.00 0.00 12 ALA A O 3
ATOM 2607 N N . GLY A 1 13 ? -9.313 11.493 -2.007 1.00 0.00 13 GLY A N 3
ATOM 2608 C CA . GLY A 1 13 ? -10.596 11.898 -2.556 1.00 0.00 13 GLY A CA 3
ATOM 2609 C C . GLY A 1 13 ? -11.599 10.743 -2.515 1.00 0.00 13 GLY A C 3
ATOM 2610 O O . GLY A 1 13 ? -11.641 9.920 -3.428 1.00 0.00 13 GLY A O 3
ATOM 2614 N N . GLY A 1 14 ? -12.382 10.720 -1.447 1.00 0.00 14 GLY A N 3
ATOM 2615 C CA . GLY A 1 14 ? -13.382 9.680 -1.275 1.00 0.00 14 GLY A CA 3
ATOM 2616 C C . GLY A 1 14 ? -12.724 8.309 -1.106 1.00 0.00 14 GLY A C 3
ATOM 2617 O O . GLY A 1 14 ? -11.747 7.998 -1.786 1.00 0.00 14 GLY A O 3
ATOM 2621 N N . GLY A 1 15 ? -13.286 7.526 -0.197 1.00 0.00 15 GLY A N 3
ATOM 2622 C CA . GLY A 1 15 ? -12.766 6.196 0.069 1.00 0.00 15 GLY A CA 3
ATOM 2623 C C . GLY A 1 15 ? -13.296 5.185 -0.950 1.00 0.00 15 GLY A C 3
ATOM 2624 O O . GLY A 1 15 ? -13.971 4.225 -0.584 1.00 0.00 15 GLY A O 3
ATOM 2628 N N . ILE A 1 16 ? -12.970 5.437 -2.210 1.00 0.00 16 ILE A N 3
ATOM 2629 C CA . ILE A 1 16 ? -13.405 4.561 -3.284 1.00 0.00 16 ILE A CA 3
ATOM 2630 C C . ILE A 1 16 ? -12.178 3.989 -3.998 1.00 0.00 16 ILE A C 3
ATOM 2631 O O . ILE A 1 16 ? -11.553 4.670 -4.809 1.00 0.00 16 ILE A O 3
ATOM 2647 N N . ARG A 1 17 ? -11.871 2.742 -3.670 1.00 0.00 17 ARG A N 3
ATOM 2648 C CA . ARG A 1 17 ? -10.731 2.070 -4.269 1.00 0.00 17 ARG A CA 3
ATOM 2649 C C . ARG A 1 17 ? -11.172 0.764 -4.932 1.00 0.00 17 ARG A C 3
ATOM 2650 O O . ARG A 1 17 ? -12.238 0.235 -4.620 1.00 0.00 17 ARG A O 3
ATOM 2671 N N . LYS A 1 18 ? -10.331 0.282 -5.835 1.00 0.00 18 LYS A N 3
ATOM 2672 C CA . LYS A 1 18 ? -10.622 -0.952 -6.545 1.00 0.00 18 LYS A CA 3
ATOM 2673 C C . LYS A 1 18 ? -11.827 -0.736 -7.462 1.00 0.00 18 LYS A C 3
ATOM 2674 O O . LYS A 1 18 ? -12.616 0.183 -7.250 1.00 0.00 18 LYS A O 3
ATOM 2693 N N . ARG A 1 19 ? -11.931 -1.599 -8.462 1.00 0.00 19 ARG A N 3
ATOM 2694 C CA . ARG A 1 19 ? -13.026 -1.514 -9.413 1.00 0.00 19 ARG A CA 3
ATOM 2695 C C . ARG A 1 19 ? -12.849 -0.295 -10.320 1.00 0.00 19 ARG A C 3
ATOM 2696 O O . ARG A 1 19 ? -13.592 0.679 -10.209 1.00 0.00 19 ARG A O 3
ATOM 2717 N N . HIS A 1 20 ? -11.860 -0.389 -11.196 1.00 0.00 20 HIS A N 3
ATOM 2718 C CA . HIS A 1 20 ? -11.575 0.695 -12.122 1.00 0.00 20 HIS A CA 3
ATOM 2719 C C . HIS A 1 20 ? -11.597 2.029 -11.373 1.00 0.00 20 HIS A C 3
ATOM 2720 O O . HIS A 1 20 ? -12.489 2.849 -11.586 1.00 0.00 20 HIS A O 3
ATOM 2734 N N . ARG A 1 21 ? -10.606 2.204 -10.511 1.00 0.00 21 ARG A N 3
ATOM 2735 C CA . ARG A 1 21 ? -10.501 3.424 -9.730 1.00 0.00 21 ARG A CA 3
ATOM 2736 C C . ARG A 1 21 ? -9.190 3.438 -8.941 1.00 0.00 21 ARG A C 3
ATOM 2737 O O . ARG A 1 21 ? -9.190 3.671 -7.734 1.00 0.00 21 ARG A O 3
ATOM 2758 N N . THR A 1 22 ? -8.103 3.186 -9.657 1.00 0.00 22 THR A N 3
ATOM 2759 C CA . THR A 1 22 ? -6.788 3.166 -9.039 1.00 0.00 22 THR A CA 3
ATOM 2760 C C . THR A 1 22 ? -5.917 4.291 -9.604 1.00 0.00 22 THR A C 3
ATOM 2761 O O . THR A 1 22 ? -6.164 4.778 -10.706 1.00 0.00 22 THR A O 3
ATOM 2772 N N . LYS A 1 23 ? -4.916 4.669 -8.823 1.00 0.00 23 LYS A N 3
ATOM 2773 C CA . LYS A 1 23 ? -4.008 5.727 -9.231 1.00 0.00 23 LYS A CA 3
ATOM 2774 C C . LYS A 1 23 ? -2.688 5.581 -8.470 1.00 0.00 23 LYS A C 3
ATOM 2775 O O . LYS A 1 23 ? -2.339 6.435 -7.656 1.00 0.00 23 LYS A O 3
ATOM 2794 N N . PHE A 1 24 ? -1.990 4.493 -8.762 1.00 0.00 24 PHE A N 3
ATOM 2795 C CA . PHE A 1 24 ? -0.717 4.225 -8.116 1.00 0.00 24 PHE A CA 3
ATOM 2796 C C . PHE A 1 24 ? 0.397 5.082 -8.721 1.00 0.00 24 PHE A C 3
ATOM 2797 O O . PHE A 1 24 ? 0.723 4.941 -9.899 1.00 0.00 24 PHE A O 3
ATOM 2814 N N . THR A 1 25 ? 0.950 5.952 -7.888 1.00 0.00 25 THR A N 3
ATOM 2815 C CA . THR A 1 25 ? 2.020 6.831 -8.327 1.00 0.00 25 THR A CA 3
ATOM 2816 C C . THR A 1 25 ? 3.379 6.155 -8.134 1.00 0.00 25 THR A C 3
ATOM 2817 O O . THR A 1 25 ? 3.460 5.070 -7.560 1.00 0.00 25 THR A O 3
ATOM 2828 N N . ALA A 1 26 ? 4.411 6.824 -8.626 1.00 0.00 26 ALA A N 3
ATOM 2829 C CA . ALA A 1 26 ? 5.762 6.301 -8.515 1.00 0.00 26 ALA A CA 3
ATOM 2830 C C . ALA A 1 26 ? 5.919 5.585 -7.172 1.00 0.00 26 ALA A C 3
ATOM 2831 O O . ALA A 1 26 ? 6.393 4.451 -7.121 1.00 0.00 26 ALA A O 3
ATOM 2838 N N . GLU A 1 27 ? 5.513 6.277 -6.118 1.00 0.00 27 GLU A N 3
ATOM 2839 C CA . GLU A 1 27 ? 5.602 5.721 -4.778 1.00 0.00 27 GLU A CA 3
ATOM 2840 C C . GLU A 1 27 ? 4.844 4.394 -4.702 1.00 0.00 27 GLU A C 3
ATOM 2841 O O . GLU A 1 27 ? 5.455 3.331 -4.607 1.00 0.00 27 GLU A O 3
ATOM 2853 N N . GLN A 1 28 ? 3.524 4.500 -4.747 1.00 0.00 28 GLN A N 3
ATOM 2854 C CA . GLN A 1 28 ? 2.677 3.321 -4.684 1.00 0.00 28 GLN A CA 3
ATOM 2855 C C . GLN A 1 28 ? 3.195 2.243 -5.638 1.00 0.00 28 GLN A C 3
ATOM 2856 O O . GLN A 1 28 ? 3.314 1.079 -5.260 1.00 0.00 28 GLN A O 3
ATOM 2870 N N . LYS A 1 29 ? 3.490 2.670 -6.858 1.00 0.00 29 LYS A N 3
ATOM 2871 C CA . LYS A 1 29 ? 3.994 1.755 -7.869 1.00 0.00 29 LYS A CA 3
ATOM 2872 C C . LYS A 1 29 ? 5.279 1.098 -7.362 1.00 0.00 29 LYS A C 3
ATOM 2873 O O . LYS A 1 29 ? 5.330 -0.118 -7.185 1.00 0.00 29 LYS A O 3
ATOM 2892 N N . GLU A 1 30 ? 6.285 1.931 -7.142 1.00 0.00 30 GLU A N 3
ATOM 2893 C CA . GLU A 1 30 ? 7.566 1.446 -6.659 1.00 0.00 30 GLU A CA 3
ATOM 2894 C C . GLU A 1 30 ? 7.374 0.611 -5.391 1.00 0.00 30 GLU A C 3
ATOM 2895 O O . GLU A 1 30 ? 8.041 -0.406 -5.206 1.00 0.00 30 GLU A O 3
ATOM 2907 N N . ARG A 1 31 ? 6.460 1.072 -4.550 1.00 0.00 31 ARG A N 3
ATOM 2908 C CA . ARG A 1 31 ? 6.171 0.381 -3.305 1.00 0.00 31 ARG A CA 3
ATOM 2909 C C . ARG A 1 31 ? 5.781 -1.072 -3.583 1.00 0.00 31 ARG A C 3
ATOM 2910 O O . ARG A 1 31 ? 6.413 -1.997 -3.075 1.00 0.00 31 ARG A O 3
ATOM 2931 N N . MET A 1 32 ? 4.741 -1.228 -4.390 1.00 0.00 32 MET A N 3
ATOM 2932 C CA . MET A 1 32 ? 4.259 -2.553 -4.741 1.00 0.00 32 MET A CA 3
ATOM 2933 C C . MET A 1 32 ? 5.343 -3.358 -5.460 1.00 0.00 32 MET A C 3
ATOM 2934 O O . MET A 1 32 ? 5.532 -4.541 -5.180 1.00 0.00 32 MET A O 3
ATOM 2948 N N . LEU A 1 33 ? 6.028 -2.685 -6.373 1.00 0.00 33 LEU A N 3
ATOM 2949 C CA . LEU A 1 33 ? 7.088 -3.323 -7.135 1.00 0.00 33 LEU A CA 3
ATOM 2950 C C . LEU A 1 33 ? 8.090 -3.960 -6.170 1.00 0.00 33 LEU A C 3
ATOM 2951 O O . LEU A 1 33 ? 8.474 -5.116 -6.341 1.00 0.00 33 LEU A O 3
ATOM 2967 N N . ALA A 1 34 ? 8.486 -3.178 -5.176 1.00 0.00 34 ALA A N 3
ATOM 2968 C CA . ALA A 1 34 ? 9.436 -3.652 -4.184 1.00 0.00 34 ALA A CA 3
ATOM 2969 C C . ALA A 1 34 ? 8.810 -4.803 -3.393 1.00 0.00 34 ALA A C 3
ATOM 2970 O O . ALA A 1 34 ? 9.500 -5.749 -3.017 1.00 0.00 34 ALA A O 3
ATOM 2977 N N . LEU A 1 35 ? 7.511 -4.684 -3.165 1.00 0.00 35 LEU A N 3
ATOM 2978 C CA . LEU A 1 35 ? 6.784 -5.703 -2.426 1.00 0.00 35 LEU A CA 3
ATOM 2979 C C . LEU A 1 35 ? 6.717 -6.982 -3.262 1.00 0.00 35 LEU A C 3
ATOM 2980 O O . LEU A 1 35 ? 7.039 -8.065 -2.774 1.00 0.00 35 LEU A O 3
ATOM 2996 N N . ALA A 1 36 ? 6.297 -6.816 -4.508 1.00 0.00 36 ALA A N 3
ATOM 2997 C CA . ALA A 1 36 ? 6.184 -7.944 -5.416 1.00 0.00 36 ALA A CA 3
ATOM 2998 C C . ALA A 1 36 ? 7.537 -8.652 -5.515 1.00 0.00 36 ALA A C 3
ATOM 2999 O O . ALA A 1 36 ? 7.609 -9.877 -5.427 1.00 0.00 36 ALA A O 3
ATOM 3006 N N . GLU A 1 37 ? 8.576 -7.850 -5.697 1.00 0.00 37 GLU A N 3
ATOM 3007 C CA . GLU A 1 37 ? 9.923 -8.385 -5.809 1.00 0.00 37 GLU A CA 3
ATOM 3008 C C . GLU A 1 37 ? 10.425 -8.847 -4.440 1.00 0.00 37 GLU A C 3
ATOM 3009 O O . GLU A 1 37 ? 11.485 -9.464 -4.340 1.00 0.00 37 GLU A O 3
ATOM 3021 N N . ARG A 1 38 ? 9.641 -8.532 -3.420 1.00 0.00 38 ARG A N 3
ATOM 3022 C CA . ARG A 1 38 ? 9.993 -8.908 -2.061 1.00 0.00 38 ARG A CA 3
ATOM 3023 C C . ARG A 1 38 ? 9.327 -10.234 -1.687 1.00 0.00 38 ARG A C 3
ATOM 3024 O O . ARG A 1 38 ? 9.991 -11.155 -1.214 1.00 0.00 38 ARG A O 3
ATOM 3045 N N . ILE A 1 39 ? 8.023 -10.288 -1.913 1.00 0.00 39 ILE A N 3
ATOM 3046 C CA . ILE A 1 39 ? 7.259 -11.486 -1.606 1.00 0.00 39 ILE A CA 3
ATOM 3047 C C . ILE A 1 39 ? 7.357 -12.463 -2.779 1.00 0.00 39 ILE A C 3
ATOM 3048 O O . ILE A 1 39 ? 7.339 -13.677 -2.583 1.00 0.00 39 ILE A O 3
ATOM 3064 N N . GLY A 1 40 ? 7.459 -11.896 -3.972 1.00 0.00 40 GLY A N 3
ATOM 3065 C CA . GLY A 1 40 ? 7.560 -12.702 -5.177 1.00 0.00 40 GLY A CA 3
ATOM 3066 C C . GLY A 1 40 ? 6.282 -12.602 -6.012 1.00 0.00 40 GLY A C 3
ATOM 3067 O O . GLY A 1 40 ? 5.938 -13.532 -6.741 1.00 0.00 40 GLY A O 3
ATOM 3071 N N . TRP A 1 41 ? 5.613 -11.467 -5.878 1.00 0.00 41 TRP A N 3
ATOM 3072 C CA . TRP A 1 41 ? 4.381 -11.233 -6.612 1.00 0.00 41 TRP A CA 3
ATOM 3073 C C . TRP A 1 41 ? 3.335 -12.229 -6.107 1.00 0.00 41 TRP A C 3
ATOM 3074 O O . TRP A 1 41 ? 2.289 -12.406 -6.731 1.00 0.00 41 TRP A O 3
ATOM 3095 N N . ARG A 1 42 ? 3.653 -12.855 -4.983 1.00 0.00 42 ARG A N 3
ATOM 3096 C CA . ARG A 1 42 ? 2.754 -13.828 -4.388 1.00 0.00 42 ARG A CA 3
ATOM 3097 C C . ARG A 1 42 ? 2.332 -13.376 -2.989 1.00 0.00 42 ARG A C 3
ATOM 3098 O O . ARG A 1 42 ? 3.083 -12.684 -2.303 1.00 0.00 42 ARG A O 3
ATOM 3119 N N . ILE A 1 43 ? 1.131 -13.784 -2.606 1.00 0.00 43 ILE A N 3
ATOM 3120 C CA . ILE A 1 43 ? 0.600 -13.429 -1.301 1.00 0.00 43 ILE A CA 3
ATOM 3121 C C . ILE A 1 43 ? 0.278 -14.706 -0.522 1.00 0.00 43 ILE A C 3
ATOM 3122 O O . ILE A 1 43 ? -0.124 -15.710 -1.107 1.00 0.00 43 ILE A O 3
ATOM 3138 N N . GLN A 1 44 ? 0.467 -14.626 0.787 1.00 0.00 44 GLN A N 3
ATOM 3139 C CA . GLN A 1 44 ? 0.202 -15.762 1.653 1.00 0.00 44 GLN A CA 3
ATOM 3140 C C . GLN A 1 44 ? 0.022 -15.297 3.099 1.00 0.00 44 GLN A C 3
ATOM 3141 O O . GLN A 1 44 ? 0.147 -14.109 3.393 1.00 0.00 44 GLN A O 3
ATOM 3155 N N . ARG A 1 45 ? -0.267 -16.258 3.964 1.00 0.00 45 ARG A N 3
ATOM 3156 C CA . ARG A 1 45 ? -0.465 -15.962 5.373 1.00 0.00 45 ARG A CA 3
ATOM 3157 C C . ARG A 1 45 ? 0.852 -15.518 6.012 1.00 0.00 45 ARG A C 3
ATOM 3158 O O . ARG A 1 45 ? 0.866 -15.041 7.146 1.00 0.00 45 ARG A O 3
ATOM 3179 N N . GLN A 1 46 ? 1.927 -15.690 5.257 1.00 0.00 46 GLN A N 3
ATOM 3180 C CA . GLN A 1 46 ? 3.246 -15.314 5.736 1.00 0.00 46 GLN A CA 3
ATOM 3181 C C . GLN A 1 46 ? 3.528 -13.844 5.415 1.00 0.00 46 GLN A C 3
ATOM 3182 O O . GLN A 1 46 ? 3.872 -13.066 6.303 1.00 0.00 46 GLN A O 3
ATOM 3196 N N . ASP A 1 47 ? 3.371 -13.509 4.143 1.00 0.00 47 ASP A N 3
ATOM 3197 C CA . ASP A 1 47 ? 3.603 -12.147 3.694 1.00 0.00 47 ASP A CA 3
ATOM 3198 C C . ASP A 1 47 ? 2.493 -11.241 4.229 1.00 0.00 47 ASP A C 3
ATOM 3199 O O . ASP A 1 47 ? 2.631 -10.019 4.232 1.00 0.00 47 ASP A O 3
ATOM 3208 N N . ASP A 1 48 ? 1.416 -11.876 4.669 1.00 0.00 48 ASP A N 3
ATOM 3209 C CA . ASP A 1 48 ? 0.282 -11.142 5.206 1.00 0.00 48 ASP A CA 3
ATOM 3210 C C . ASP A 1 48 ? 0.790 -9.996 6.083 1.00 0.00 48 ASP A C 3
ATOM 3211 O O . ASP A 1 48 ? 0.334 -8.861 5.954 1.00 0.00 48 ASP A O 3
ATOM 3220 N N . GLU A 1 49 ? 1.728 -10.333 6.957 1.00 0.00 49 GLU A N 3
ATOM 3221 C CA . GLU A 1 49 ? 2.303 -9.347 7.855 1.00 0.00 49 GLU A CA 3
ATOM 3222 C C . GLU A 1 49 ? 2.845 -8.157 7.061 1.00 0.00 49 GLU A C 3
ATOM 3223 O O . GLU A 1 49 ? 2.624 -7.006 7.432 1.00 0.00 49 GLU A O 3
ATOM 3235 N N . VAL A 1 50 ? 3.545 -8.477 5.982 1.00 0.00 50 VAL A N 3
ATOM 3236 C CA . VAL A 1 50 ? 4.121 -7.449 5.131 1.00 0.00 50 VAL A CA 3
ATOM 3237 C C . VAL A 1 50 ? 3.008 -6.784 4.318 1.00 0.00 50 VAL A C 3
ATOM 3238 O O . VAL A 1 50 ? 3.000 -5.565 4.152 1.00 0.00 50 VAL A O 3
ATOM 3251 N N . ILE A 1 51 ? 2.097 -7.614 3.833 1.00 0.00 51 ILE A N 3
ATOM 3252 C CA . ILE A 1 51 ? 0.982 -7.122 3.041 1.00 0.00 51 ILE A CA 3
ATOM 3253 C C . ILE A 1 51 ? 0.201 -6.089 3.855 1.00 0.00 51 ILE A C 3
ATOM 3254 O O . ILE A 1 51 ? 0.253 -4.895 3.563 1.00 0.00 51 ILE A O 3
ATOM 3270 N N . GLN A 1 52 ? -0.506 -6.586 4.859 1.00 0.00 52 GLN A N 3
ATOM 3271 C CA . GLN A 1 52 ? -1.297 -5.721 5.718 1.00 0.00 52 GLN A CA 3
ATOM 3272 C C . GLN A 1 52 ? -0.471 -4.512 6.161 1.00 0.00 52 GLN A C 3
ATOM 3273 O O . GLN A 1 52 ? -0.955 -3.382 6.137 1.00 0.00 52 GLN A O 3
ATOM 3287 N N . ARG A 1 53 ? 0.764 -4.792 6.554 1.00 0.00 53 ARG A N 3
ATOM 3288 C CA . ARG A 1 53 ? 1.662 -3.741 7.001 1.00 0.00 53 ARG A CA 3
ATOM 3289 C C . ARG A 1 53 ? 1.901 -2.732 5.876 1.00 0.00 53 ARG A C 3
ATOM 3290 O O . ARG A 1 53 ? 1.805 -1.525 6.089 1.00 0.00 53 ARG A O 3
ATOM 3311 N N . PHE A 1 54 ? 2.209 -3.265 4.702 1.00 0.00 54 PHE A N 3
ATOM 3312 C CA . PHE A 1 54 ? 2.462 -2.426 3.543 1.00 0.00 54 PHE A CA 3
ATOM 3313 C C . PHE A 1 54 ? 1.224 -1.604 3.180 1.00 0.00 54 PHE A C 3
ATOM 3314 O O . PHE A 1 54 ? 1.333 -0.564 2.532 1.00 0.00 54 PHE A O 3
ATOM 3331 N N . CYS A 1 55 ? 0.075 -2.102 3.613 1.00 0.00 55 CYS A N 3
ATOM 3332 C CA . CYS A 1 55 ? -1.183 -1.427 3.341 1.00 0.00 55 CYS A CA 3
ATOM 3333 C C . CYS A 1 55 ? -1.306 -0.237 4.296 1.00 0.00 55 CYS A C 3
ATOM 3334 O O . CYS A 1 55 ? -2.182 0.610 4.128 1.00 0.00 55 CYS A O 3
ATOM 3342 N N . GLN A 1 56 ? -0.416 -0.212 5.277 1.00 0.00 56 GLN A N 3
ATOM 3343 C CA . GLN A 1 56 ? -0.414 0.859 6.258 1.00 0.00 56 GLN A CA 3
ATOM 3344 C C . GLN A 1 56 ? 0.612 1.928 5.875 1.00 0.00 56 GLN A C 3
ATOM 3345 O O . GLN A 1 56 ? 0.576 3.042 6.395 1.00 0.00 56 GLN A O 3
ATOM 3359 N N . GLU A 1 57 ? 1.502 1.551 4.969 1.00 0.00 57 GLU A N 3
ATOM 3360 C CA . GLU A 1 57 ? 2.535 2.463 4.510 1.00 0.00 57 GLU A CA 3
ATOM 3361 C C . GLU A 1 57 ? 2.138 3.085 3.170 1.00 0.00 57 GLU A C 3
ATOM 3362 O O . GLU A 1 57 ? 2.585 4.180 2.833 1.00 0.00 57 GLU A O 3
ATOM 3374 N N . THR A 1 58 ? 1.302 2.359 2.442 1.00 0.00 58 THR A N 3
ATOM 3375 C CA . THR A 1 58 ? 0.839 2.826 1.146 1.00 0.00 58 THR A CA 3
ATOM 3376 C C . THR A 1 58 ? -0.649 3.174 1.205 1.00 0.00 58 THR A C 3
ATOM 3377 O O . THR A 1 58 ? -1.085 4.155 0.605 1.00 0.00 58 THR A O 3
ATOM 3388 N N . GLY A 1 59 ? -1.388 2.351 1.934 1.00 0.00 59 GLY A N 3
ATOM 3389 C CA . GLY A 1 59 ? -2.819 2.560 2.079 1.00 0.00 59 GLY A CA 3
ATOM 3390 C C . GLY A 1 59 ? -3.598 1.775 1.021 1.00 0.00 59 GLY A C 3
ATOM 3391 O O . GLY A 1 59 ? -4.825 1.845 0.970 1.00 0.00 59 GLY A O 3
ATOM 3395 N N . VAL A 1 60 ? -2.853 1.046 0.203 1.00 0.00 60 VAL A N 3
ATOM 3396 C CA . VAL A 1 60 ? -3.458 0.250 -0.850 1.00 0.00 60 VAL A CA 3
ATOM 3397 C C . VAL A 1 60 ? -4.124 -0.982 -0.234 1.00 0.00 60 VAL A C 3
ATOM 3398 O O . VAL A 1 60 ? -3.600 -1.567 0.712 1.00 0.00 60 VAL A O 3
ATOM 3411 N N . PRO A 1 61 ? -5.301 -1.347 -0.810 1.00 0.00 61 PRO A N 3
ATOM 3412 C CA . PRO A 1 61 ? -6.045 -2.498 -0.327 1.00 0.00 61 PRO A CA 3
ATOM 3413 C C . PRO A 1 61 ? -5.382 -3.804 -0.770 1.00 0.00 61 PRO A C 3
ATOM 3414 O O . PRO A 1 61 ? -4.835 -3.886 -1.869 1.00 0.00 61 PRO A O 3
ATOM 3425 N N . ARG A 1 62 ? -5.452 -4.794 0.108 1.00 0.00 62 ARG A N 3
ATOM 3426 C CA . ARG A 1 62 ? -4.866 -6.092 -0.178 1.00 0.00 62 ARG A CA 3
ATOM 3427 C C . ARG A 1 62 ? -5.352 -6.606 -1.534 1.00 0.00 62 ARG A C 3
ATOM 3428 O O . ARG A 1 62 ? -4.547 -6.894 -2.419 1.00 0.00 62 ARG A O 3
ATOM 3449 N N . GLN A 1 63 ? -6.668 -6.707 -1.656 1.00 0.00 63 GLN A N 3
ATOM 3450 C CA . GLN A 1 63 ? -7.271 -7.182 -2.890 1.00 0.00 63 GLN A CA 3
ATOM 3451 C C . GLN A 1 63 ? -6.626 -6.495 -4.095 1.00 0.00 63 GLN A C 3
ATOM 3452 O O . GLN A 1 63 ? -6.510 -7.090 -5.165 1.00 0.00 63 GLN A O 3
ATOM 3466 N N . VAL A 1 64 ? -6.222 -5.251 -3.881 1.00 0.00 64 VAL A N 3
ATOM 3467 C CA . VAL A 1 64 ? -5.591 -4.477 -4.936 1.00 0.00 64 VAL A CA 3
ATOM 3468 C C . VAL A 1 64 ? -4.129 -4.907 -5.075 1.00 0.00 64 VAL A C 3
ATOM 3469 O O . VAL A 1 64 ? -3.677 -5.240 -6.169 1.00 0.00 64 VAL A O 3
ATOM 3482 N N . LEU A 1 65 ? -3.431 -4.888 -3.949 1.00 0.00 65 LEU A N 3
ATOM 3483 C CA . LEU A 1 65 ? -2.030 -5.272 -3.931 1.00 0.00 65 LEU A CA 3
ATOM 3484 C C . LEU A 1 65 ? -1.876 -6.654 -4.569 1.00 0.00 65 LEU A C 3
ATOM 3485 O O . LEU A 1 65 ? -0.799 -7.004 -5.049 1.00 0.00 65 LEU A O 3
ATOM 3501 N N . LYS A 1 66 ? -2.969 -7.402 -4.554 1.00 0.00 66 LYS A N 3
ATOM 3502 C CA . LYS A 1 66 ? -2.970 -8.738 -5.125 1.00 0.00 66 LYS A CA 3
ATOM 3503 C C . LYS A 1 66 ? -3.115 -8.639 -6.645 1.00 0.00 66 LYS A C 3
ATOM 3504 O O . LYS A 1 66 ? -2.159 -8.881 -7.380 1.00 0.00 66 LYS A O 3
ATOM 3523 N N . VAL A 1 67 ? -4.317 -8.282 -7.071 1.00 0.00 67 VAL A N 3
ATOM 3524 C CA . VAL A 1 67 ? -4.600 -8.147 -8.490 1.00 0.00 67 VAL A CA 3
ATOM 3525 C C . VAL A 1 67 ? -3.518 -7.282 -9.140 1.00 0.00 67 VAL A C 3
ATOM 3526 O O . VAL A 1 67 ? -2.995 -7.628 -10.199 1.00 0.00 67 VAL A O 3
ATOM 3539 N N . TRP A 1 68 ? -3.215 -6.174 -8.480 1.00 0.00 68 TRP A N 3
ATOM 3540 C CA . TRP A 1 68 ? -2.205 -5.257 -8.982 1.00 0.00 68 TRP A CA 3
ATOM 3541 C C . TRP A 1 68 ? -1.075 -6.087 -9.594 1.00 0.00 68 TRP A C 3
ATOM 3542 O O . TRP A 1 68 ? -0.810 -5.993 -10.791 1.00 0.00 68 TRP A O 3
ATOM 3563 N N . LEU A 1 69 ? -0.440 -6.881 -8.745 1.00 0.00 69 LEU A N 3
ATOM 3564 C CA . LEU A 1 69 ? 0.655 -7.727 -9.187 1.00 0.00 69 LEU A CA 3
ATOM 3565 C C . LEU A 1 69 ? 0.276 -8.394 -10.511 1.00 0.00 69 LEU A C 3
ATOM 3566 O O . LEU A 1 69 ? 1.053 -8.375 -11.465 1.00 0.00 69 LEU A O 3
ATOM 3582 N N . HIS A 1 70 ? -0.918 -8.968 -10.527 1.00 0.00 70 HIS A N 3
ATOM 3583 C CA . HIS A 1 70 ? -1.410 -9.640 -11.718 1.00 0.00 70 HIS A CA 3
ATOM 3584 C C . HIS A 1 70 ? -1.587 -8.621 -12.846 1.00 0.00 70 HIS A C 3
ATOM 3585 O O . HIS A 1 70 ? -1.217 -8.884 -13.989 1.00 0.00 70 HIS A O 3
ATOM 3599 N N . ASN A 1 71 ? -2.153 -7.479 -12.484 1.00 0.00 71 ASN A N 3
ATOM 3600 C CA . ASN A 1 71 ? -2.384 -6.419 -13.451 1.00 0.00 71 ASN A CA 3
ATOM 3601 C C . ASN A 1 71 ? -1.040 -5.933 -13.999 1.00 0.00 71 ASN A C 3
ATOM 3602 O O . ASN A 1 71 ? -0.970 -5.416 -15.112 1.00 0.00 71 ASN A O 3
ATOM 3613 N N . ASN A 1 72 ? -0.007 -6.116 -13.190 1.00 0.00 72 ASN A N 3
ATOM 3614 C CA . ASN A 1 72 ? 1.331 -5.703 -13.580 1.00 0.00 72 ASN A CA 3
ATOM 3615 C C . ASN A 1 72 ? 2.032 -6.862 -14.289 1.00 0.00 72 ASN A C 3
ATOM 3616 O O . ASN A 1 72 ? 2.208 -6.835 -15.506 1.00 0.00 72 ASN A O 3
ATOM 3627 N N . LYS A 1 73 ? 2.414 -7.854 -13.498 1.00 0.00 73 LYS A N 3
ATOM 3628 C CA . LYS A 1 73 ? 3.092 -9.021 -14.035 1.00 0.00 73 LYS A CA 3
ATOM 3629 C C . LYS A 1 73 ? 2.294 -9.570 -15.219 1.00 0.00 73 LYS A C 3
ATOM 3630 O O . LYS A 1 73 ? 1.182 -9.116 -15.487 1.00 0.00 73 LYS A O 3
ATOM 3649 N N . HIS A 1 74 ? 2.891 -10.539 -15.897 1.00 0.00 74 HIS A N 3
ATOM 3650 C CA . HIS A 1 74 ? 2.249 -11.155 -17.046 1.00 0.00 74 HIS A CA 3
ATOM 3651 C C . HIS A 1 74 ? 2.455 -12.670 -16.998 1.00 0.00 74 HIS A C 3
ATOM 3652 O O . HIS A 1 74 ? 3.357 -13.198 -17.647 1.00 0.00 74 HIS A O 3
ATOM 3666 N N . SER A 1 75 ? 1.604 -13.327 -16.224 1.00 0.00 75 SER A N 3
ATOM 3667 C CA . SER A 1 75 ? 1.682 -14.771 -16.083 1.00 0.00 75 SER A CA 3
ATOM 3668 C C . SER A 1 75 ? 1.243 -15.448 -17.383 1.00 0.00 75 SER A C 3
ATOM 3669 O O . SER A 1 75 ? 0.057 -15.462 -17.710 1.00 0.00 75 SER A O 3
ATOM 3677 N N . GLY A 1 76 ? 2.222 -15.992 -18.090 1.00 0.00 76 GLY A N 3
ATOM 3678 C CA . GLY A 1 76 ? 1.952 -16.669 -19.347 1.00 0.00 76 GLY A CA 3
ATOM 3679 C C . GLY A 1 76 ? 1.393 -18.072 -19.105 1.00 0.00 76 GLY A C 3
ATOM 3680 O O . GLY A 1 76 ? 0.178 -18.269 -19.103 1.00 0.00 76 GLY A O 3
ATOM 3684 N N . PRO A 1 77 ? 2.329 -19.037 -18.901 1.00 0.00 77 PRO A N 3
ATOM 3685 C CA . PRO A 1 77 ? 1.942 -20.416 -18.658 1.00 0.00 77 PRO A CA 3
ATOM 3686 C C . PRO A 1 77 ? 1.402 -20.593 -17.238 1.00 0.00 77 PRO A C 3
ATOM 3687 O O . PRO A 1 77 ? 2.071 -21.170 -16.382 1.00 0.00 77 PRO A O 3
ATOM 3698 N N . SER A 1 78 ? 0.196 -20.085 -17.030 1.00 0.00 78 SER A N 3
ATOM 3699 C CA . SER A 1 78 ? -0.442 -20.178 -15.728 1.00 0.00 78 SER A CA 3
ATOM 3700 C C . SER A 1 78 ? -1.869 -19.632 -15.804 1.00 0.00 78 SER A C 3
ATOM 3701 O O . SER A 1 78 ? -2.093 -18.543 -16.332 1.00 0.00 78 SER A O 3
ATOM 3709 N N . SER A 1 79 ? -2.796 -20.411 -15.269 1.00 0.00 79 SER A N 3
ATOM 3710 C CA . SER A 1 79 ? -4.195 -20.019 -15.269 1.00 0.00 79 SER A CA 3
ATOM 3711 C C . SER A 1 79 ? -4.663 -19.748 -13.838 1.00 0.00 79 SER A C 3
ATOM 3712 O O . SER A 1 79 ? -4.023 -20.179 -12.880 1.00 0.00 79 SER A O 3
ATOM 3720 N N . GLY A 1 80 ? -5.776 -19.035 -13.737 1.00 0.00 80 GLY A N 3
ATOM 3721 C CA . GLY A 1 80 ? -6.336 -18.702 -12.439 1.00 0.00 80 GLY A CA 3
ATOM 3722 C C . GLY A 1 80 ? -7.864 -18.643 -12.500 1.00 0.00 80 GLY A C 3
ATOM 3723 O O . GLY A 1 80 ? -8.478 -19.254 -13.374 1.00 0.00 80 GLY A O 3
ATOM 3727 N N . GLY A 1 1 ? -26.006 5.532 25.089 1.00 0.00 1 GLY A N 4
ATOM 3728 C CA . GLY A 1 1 ? -25.416 4.237 24.798 1.00 0.00 1 GLY A CA 4
ATOM 3729 C C . GLY A 1 1 ? -24.738 4.239 23.426 1.00 0.00 1 GLY A C 4
ATOM 3730 O O . GLY A 1 1 ? -24.612 5.287 22.794 1.00 0.00 1 GLY A O 4
ATOM 3734 N N . SER A 1 2 ? -24.319 3.054 23.007 1.00 0.00 2 SER A N 4
ATOM 3735 C CA . SER A 1 2 ? -23.656 2.907 21.722 1.00 0.00 2 SER A CA 4
ATOM 3736 C C . SER A 1 2 ? -24.249 1.719 20.961 1.00 0.00 2 SER A C 4
ATOM 3737 O O . SER A 1 2 ? -23.889 0.571 21.217 1.00 0.00 2 SER A O 4
ATOM 3745 N N . SER A 1 3 ? -25.148 2.037 20.041 1.00 0.00 3 SER A N 4
ATOM 3746 C CA . SER A 1 3 ? -25.795 1.010 19.241 1.00 0.00 3 SER A CA 4
ATOM 3747 C C . SER A 1 3 ? -25.810 1.426 17.769 1.00 0.00 3 SER A C 4
ATOM 3748 O O . SER A 1 3 ? -26.692 2.168 17.339 1.00 0.00 3 SER A O 4
ATOM 3756 N N . GLY A 1 4 ? -24.823 0.931 17.037 1.00 0.00 4 GLY A N 4
ATOM 3757 C CA . GLY A 1 4 ? -24.711 1.242 15.622 1.00 0.00 4 GLY A CA 4
ATOM 3758 C C . GLY A 1 4 ? -25.091 0.034 14.764 1.00 0.00 4 GLY A C 4
ATOM 3759 O O . GLY A 1 4 ? -26.272 -0.248 14.569 1.00 0.00 4 GLY A O 4
ATOM 3763 N N . SER A 1 5 ? -24.066 -0.649 14.274 1.00 0.00 5 SER A N 4
ATOM 3764 C CA . SER A 1 5 ? -24.277 -1.820 13.440 1.00 0.00 5 SER A CA 4
ATOM 3765 C C . SER A 1 5 ? -25.310 -1.511 12.355 1.00 0.00 5 SER A C 4
ATOM 3766 O O . SER A 1 5 ? -26.490 -1.819 12.510 1.00 0.00 5 SER A O 4
ATOM 3774 N N . SER A 1 6 ? -24.827 -0.907 11.279 1.00 0.00 6 SER A N 4
ATOM 3775 C CA . SER A 1 6 ? -25.693 -0.553 10.167 1.00 0.00 6 SER A CA 4
ATOM 3776 C C . SER A 1 6 ? -26.446 -1.790 9.676 1.00 0.00 6 SER A C 4
ATOM 3777 O O . SER A 1 6 ? -27.676 -1.806 9.656 1.00 0.00 6 SER A O 4
ATOM 3785 N N . GLY A 1 7 ? -25.677 -2.798 9.291 1.00 0.00 7 GLY A N 4
ATOM 3786 C CA . GLY A 1 7 ? -26.256 -4.037 8.801 1.00 0.00 7 GLY A CA 4
ATOM 3787 C C . GLY A 1 7 ? -25.522 -4.529 7.552 1.00 0.00 7 GLY A C 4
ATOM 3788 O O . GLY A 1 7 ? -24.299 -4.427 7.465 1.00 0.00 7 GLY A O 4
ATOM 3792 N N . SER A 1 8 ? -26.299 -5.053 6.615 1.00 0.00 8 SER A N 4
ATOM 3793 C CA . SER A 1 8 ? -25.738 -5.561 5.375 1.00 0.00 8 SER A CA 4
ATOM 3794 C C . SER A 1 8 ? -26.720 -5.331 4.224 1.00 0.00 8 SER A C 4
ATOM 3795 O O . SER A 1 8 ? -27.896 -5.052 4.452 1.00 0.00 8 SER A O 4
ATOM 3803 N N . SER A 1 9 ? -26.200 -5.457 3.012 1.00 0.00 9 SER A N 4
ATOM 3804 C CA . SER A 1 9 ? -27.016 -5.267 1.824 1.00 0.00 9 SER A CA 4
ATOM 3805 C C . SER A 1 9 ? -26.244 -5.714 0.582 1.00 0.00 9 SER A C 4
ATOM 3806 O O . SER A 1 9 ? -25.347 -5.012 0.117 1.00 0.00 9 SER A O 4
ATOM 3814 N N . ALA A 1 10 ? -26.620 -6.880 0.078 1.00 0.00 10 ALA A N 4
ATOM 3815 C CA . ALA A 1 10 ? -25.974 -7.430 -1.102 1.00 0.00 10 ALA A CA 4
ATOM 3816 C C . ALA A 1 10 ? -27.038 -7.780 -2.144 1.00 0.00 10 ALA A C 4
ATOM 3817 O O . ALA A 1 10 ? -28.232 -7.767 -1.846 1.00 0.00 10 ALA A O 4
ATOM 3824 N N . GLU A 1 11 ? -26.567 -8.084 -3.345 1.00 0.00 11 GLU A N 4
ATOM 3825 C CA . GLU A 1 11 ? -27.464 -8.436 -4.433 1.00 0.00 11 GLU A CA 4
ATOM 3826 C C . GLU A 1 11 ? -26.662 -8.796 -5.685 1.00 0.00 11 GLU A C 4
ATOM 3827 O O . GLU A 1 11 ? -26.793 -9.899 -6.215 1.00 0.00 11 GLU A O 4
ATOM 3839 N N . ALA A 1 12 ? -25.849 -7.846 -6.122 1.00 0.00 12 ALA A N 4
ATOM 3840 C CA . ALA A 1 12 ? -25.026 -8.049 -7.303 1.00 0.00 12 ALA A CA 4
ATOM 3841 C C . ALA A 1 12 ? -23.556 -8.131 -6.886 1.00 0.00 12 ALA A C 4
ATOM 3842 O O . ALA A 1 12 ? -22.763 -7.253 -7.222 1.00 0.00 12 ALA A O 4
ATOM 3849 N N . GLY A 1 13 ? -23.238 -9.193 -6.161 1.00 0.00 13 GLY A N 4
ATOM 3850 C CA . GLY A 1 13 ? -21.878 -9.401 -5.695 1.00 0.00 13 GLY A CA 4
ATOM 3851 C C . GLY A 1 13 ? -21.864 -10.136 -4.353 1.00 0.00 13 GLY A C 4
ATOM 3852 O O . GLY A 1 13 ? -22.903 -10.597 -3.883 1.00 0.00 13 GLY A O 4
ATOM 3856 N N . GLY A 1 14 ? -20.675 -10.222 -3.774 1.00 0.00 14 GLY A N 4
ATOM 3857 C CA . GLY A 1 14 ? -20.513 -10.892 -2.495 1.00 0.00 14 GLY A CA 4
ATOM 3858 C C . GLY A 1 14 ? -19.032 -11.097 -2.168 1.00 0.00 14 GLY A C 4
ATOM 3859 O O . GLY A 1 14 ? -18.502 -12.195 -2.334 1.00 0.00 14 GLY A O 4
ATOM 3863 N N . GLY A 1 15 ? -18.406 -10.023 -1.710 1.00 0.00 15 GLY A N 4
ATOM 3864 C CA . GLY A 1 15 ? -16.997 -10.071 -1.358 1.00 0.00 15 GLY A CA 4
ATOM 3865 C C . GLY A 1 15 ? -16.145 -9.356 -2.408 1.00 0.00 15 GLY A C 4
ATOM 3866 O O . GLY A 1 15 ? -15.663 -8.249 -2.173 1.00 0.00 15 GLY A O 4
ATOM 3870 N N . ILE A 1 16 ? -15.985 -10.018 -3.545 1.00 0.00 16 ILE A N 4
ATOM 3871 C CA . ILE A 1 16 ? -15.199 -9.459 -4.632 1.00 0.00 16 ILE A CA 4
ATOM 3872 C C . ILE A 1 16 ? -15.949 -8.271 -5.239 1.00 0.00 16 ILE A C 4
ATOM 3873 O O . ILE A 1 16 ? -16.891 -8.455 -6.008 1.00 0.00 16 ILE A O 4
ATOM 3889 N N . ARG A 1 17 ? -15.502 -7.079 -4.870 1.00 0.00 17 ARG A N 4
ATOM 3890 C CA . ARG A 1 17 ? -16.119 -5.862 -5.369 1.00 0.00 17 ARG A CA 4
ATOM 3891 C C . ARG A 1 17 ? -15.142 -4.689 -5.259 1.00 0.00 17 ARG A C 4
ATOM 3892 O O . ARG A 1 17 ? -15.127 -3.981 -4.253 1.00 0.00 17 ARG A O 4
ATOM 3913 N N . LYS A 1 18 ? -14.351 -4.519 -6.309 1.00 0.00 18 LYS A N 4
ATOM 3914 C CA . LYS A 1 18 ? -13.374 -3.445 -6.343 1.00 0.00 18 LYS A CA 4
ATOM 3915 C C . LYS A 1 18 ? -12.728 -3.393 -7.729 1.00 0.00 18 LYS A C 4
ATOM 3916 O O . LYS A 1 18 ? -12.086 -4.352 -8.155 1.00 0.00 18 LYS A O 4
ATOM 3935 N N . ARG A 1 19 ? -12.919 -2.263 -8.394 1.00 0.00 19 ARG A N 4
ATOM 3936 C CA . ARG A 1 19 ? -12.363 -2.074 -9.723 1.00 0.00 19 ARG A CA 4
ATOM 3937 C C . ARG A 1 19 ? -12.708 -0.680 -10.250 1.00 0.00 19 ARG A C 4
ATOM 3938 O O . ARG A 1 19 ? -13.700 -0.083 -9.834 1.00 0.00 19 ARG A O 4
ATOM 3959 N N . HIS A 1 20 ? -11.870 -0.200 -11.157 1.00 0.00 20 HIS A N 4
ATOM 3960 C CA . HIS A 1 20 ? -12.074 1.113 -11.744 1.00 0.00 20 HIS A CA 4
ATOM 3961 C C . HIS A 1 20 ? -11.923 2.187 -10.665 1.00 0.00 20 HIS A C 4
ATOM 3962 O O . HIS A 1 20 ? -12.775 3.065 -10.534 1.00 0.00 20 HIS A O 4
ATOM 3976 N N . ARG A 1 21 ? -10.833 2.082 -9.919 1.00 0.00 21 ARG A N 4
ATOM 3977 C CA . ARG A 1 21 ? -10.560 3.033 -8.855 1.00 0.00 21 ARG A CA 4
ATOM 3978 C C . ARG A 1 21 ? -9.110 2.900 -8.384 1.00 0.00 21 ARG A C 4
ATOM 3979 O O . ARG A 1 21 ? -8.853 2.739 -7.192 1.00 0.00 21 ARG A O 4
ATOM 4000 N N . THR A 1 22 ? -8.200 2.974 -9.344 1.00 0.00 22 THR A N 4
ATOM 4001 C CA . THR A 1 22 ? -6.783 2.864 -9.042 1.00 0.00 22 THR A CA 4
ATOM 4002 C C . THR A 1 22 ? -6.051 4.145 -9.446 1.00 0.00 22 THR A C 4
ATOM 4003 O O . THR A 1 22 ? -6.531 4.899 -10.291 1.00 0.00 22 THR A O 4
ATOM 4014 N N . LYS A 1 23 ? -4.900 4.352 -8.822 1.00 0.00 23 LYS A N 4
ATOM 4015 C CA . LYS A 1 23 ? -4.097 5.529 -9.106 1.00 0.00 23 LYS A CA 4
ATOM 4016 C C . LYS A 1 23 ? -2.733 5.386 -8.427 1.00 0.00 23 LYS A C 4
ATOM 4017 O O . LYS A 1 23 ? -2.323 6.256 -7.660 1.00 0.00 23 LYS A O 4
ATOM 4036 N N . PHE A 1 24 ? -2.068 4.282 -8.735 1.00 0.00 24 PHE A N 4
ATOM 4037 C CA . PHE A 1 24 ? -0.759 4.014 -8.164 1.00 0.00 24 PHE A CA 4
ATOM 4038 C C . PHE A 1 24 ? 0.304 4.929 -8.776 1.00 0.00 24 PHE A C 4
ATOM 4039 O O . PHE A 1 24 ? 0.570 4.861 -9.975 1.00 0.00 24 PHE A O 4
ATOM 4056 N N . THR A 1 25 ? 0.882 5.763 -7.925 1.00 0.00 25 THR A N 4
ATOM 4057 C CA . THR A 1 25 ? 1.910 6.690 -8.367 1.00 0.00 25 THR A CA 4
ATOM 4058 C C . THR A 1 25 ? 3.296 6.058 -8.224 1.00 0.00 25 THR A C 4
ATOM 4059 O O . THR A 1 25 ? 3.434 4.982 -7.645 1.00 0.00 25 THR A O 4
ATOM 4070 N N . ALA A 1 26 ? 4.287 6.755 -8.760 1.00 0.00 26 ALA A N 4
ATOM 4071 C CA . ALA A 1 26 ? 5.657 6.275 -8.699 1.00 0.00 26 ALA A CA 4
ATOM 4072 C C . ALA A 1 26 ? 5.906 5.626 -7.336 1.00 0.00 26 ALA A C 4
ATOM 4073 O O . ALA A 1 26 ? 6.598 4.613 -7.244 1.00 0.00 26 ALA A O 4
ATOM 4080 N N . GLU A 1 27 ? 5.328 6.236 -6.312 1.00 0.00 27 GLU A N 4
ATOM 4081 C CA . GLU A 1 27 ? 5.478 5.731 -4.958 1.00 0.00 27 GLU A CA 4
ATOM 4082 C C . GLU A 1 27 ? 4.791 4.371 -4.821 1.00 0.00 27 GLU A C 4
ATOM 4083 O O . GLU A 1 27 ? 5.456 3.348 -4.661 1.00 0.00 27 GLU A O 4
ATOM 4095 N N . GLN A 1 28 ? 3.468 4.402 -4.887 1.00 0.00 28 GLN A N 4
ATOM 4096 C CA . GLN A 1 28 ? 2.684 3.184 -4.772 1.00 0.00 28 GLN A CA 4
ATOM 4097 C C . GLN A 1 28 ? 3.211 2.120 -5.736 1.00 0.00 28 GLN A C 4
ATOM 4098 O O . GLN A 1 28 ? 3.380 0.962 -5.356 1.00 0.00 28 GLN A O 4
ATOM 4112 N N . LYS A 1 29 ? 3.457 2.550 -6.965 1.00 0.00 29 LYS A N 4
ATOM 4113 C CA . LYS A 1 29 ? 3.962 1.648 -7.986 1.00 0.00 29 LYS A CA 4
ATOM 4114 C C . LYS A 1 29 ? 5.244 0.982 -7.483 1.00 0.00 29 LYS A C 4
ATOM 4115 O O . LYS A 1 29 ? 5.297 -0.238 -7.333 1.00 0.00 29 LYS A O 4
ATOM 4134 N N . GLU A 1 30 ? 6.247 1.812 -7.237 1.00 0.00 30 GLU A N 4
ATOM 4135 C CA . GLU A 1 30 ? 7.526 1.319 -6.754 1.00 0.00 30 GLU A CA 4
ATOM 4136 C C . GLU A 1 30 ? 7.335 0.533 -5.455 1.00 0.00 30 GLU A C 4
ATOM 4137 O O . GLU A 1 30 ? 7.920 -0.534 -5.279 1.00 0.00 30 GLU A O 4
ATOM 4149 N N . ARG A 1 31 ? 6.515 1.093 -4.578 1.00 0.00 31 ARG A N 4
ATOM 4150 C CA . ARG A 1 31 ? 6.240 0.458 -3.300 1.00 0.00 31 ARG A CA 4
ATOM 4151 C C . ARG A 1 31 ? 5.807 -0.994 -3.511 1.00 0.00 31 ARG A C 4
ATOM 4152 O O . ARG A 1 31 ? 6.318 -1.899 -2.853 1.00 0.00 31 ARG A O 4
ATOM 4173 N N . MET A 1 32 ? 4.871 -1.172 -4.430 1.00 0.00 32 MET A N 4
ATOM 4174 C CA . MET A 1 32 ? 4.363 -2.499 -4.736 1.00 0.00 32 MET A CA 4
ATOM 4175 C C . MET A 1 32 ? 5.416 -3.332 -5.470 1.00 0.00 32 MET A C 4
ATOM 4176 O O . MET A 1 32 ? 5.590 -4.514 -5.179 1.00 0.00 32 MET A O 4
ATOM 4190 N N . LEU A 1 33 ? 6.090 -2.683 -6.408 1.00 0.00 33 LEU A N 4
ATOM 4191 C CA . LEU A 1 33 ? 7.121 -3.350 -7.186 1.00 0.00 33 LEU A CA 4
ATOM 4192 C C . LEU A 1 33 ? 8.184 -3.911 -6.240 1.00 0.00 33 LEU A C 4
ATOM 4193 O O . LEU A 1 33 ? 8.644 -5.038 -6.416 1.00 0.00 33 LEU A O 4
ATOM 4209 N N . ALA A 1 34 ? 8.544 -3.099 -5.257 1.00 0.00 34 ALA A N 4
ATOM 4210 C CA . ALA A 1 34 ? 9.545 -3.501 -4.283 1.00 0.00 34 ALA A CA 4
ATOM 4211 C C . ALA A 1 34 ? 8.998 -4.657 -3.443 1.00 0.00 34 ALA A C 4
ATOM 4212 O O . ALA A 1 34 ? 9.743 -5.557 -3.059 1.00 0.00 34 ALA A O 4
ATOM 4219 N N . LEU A 1 35 ? 7.700 -4.593 -3.181 1.00 0.00 35 LEU A N 4
ATOM 4220 C CA . LEU A 1 35 ? 7.045 -5.623 -2.393 1.00 0.00 35 LEU A CA 4
ATOM 4221 C C . LEU A 1 35 ? 6.939 -6.904 -3.223 1.00 0.00 35 LEU A C 4
ATOM 4222 O O . LEU A 1 35 ? 7.314 -7.981 -2.761 1.00 0.00 35 LEU A O 4
ATOM 4238 N N . ALA A 1 36 ? 6.426 -6.746 -4.435 1.00 0.00 36 ALA A N 4
ATOM 4239 C CA . ALA A 1 36 ? 6.266 -7.876 -5.334 1.00 0.00 36 ALA A CA 4
ATOM 4240 C C . ALA A 1 36 ? 7.613 -8.583 -5.502 1.00 0.00 36 ALA A C 4
ATOM 4241 O O . ALA A 1 36 ? 7.688 -9.808 -5.432 1.00 0.00 36 ALA A O 4
ATOM 4248 N N . GLU A 1 37 ? 8.643 -7.779 -5.721 1.00 0.00 37 GLU A N 4
ATOM 4249 C CA . GLU A 1 37 ? 9.983 -8.312 -5.900 1.00 0.00 37 GLU A CA 4
ATOM 4250 C C . GLU A 1 37 ? 10.525 -8.844 -4.572 1.00 0.00 37 GLU A C 4
ATOM 4251 O O . GLU A 1 37 ? 11.584 -9.468 -4.535 1.00 0.00 37 GLU A O 4
ATOM 4263 N N . ARG A 1 38 ? 9.774 -8.576 -3.514 1.00 0.00 38 ARG A N 4
ATOM 4264 C CA . ARG A 1 38 ? 10.165 -9.020 -2.187 1.00 0.00 38 ARG A CA 4
ATOM 4265 C C . ARG A 1 38 ? 9.433 -10.312 -1.821 1.00 0.00 38 ARG A C 4
ATOM 4266 O O . ARG A 1 38 ? 10.056 -11.282 -1.390 1.00 0.00 38 ARG A O 4
ATOM 4287 N N . ILE A 1 39 ? 8.122 -10.285 -2.007 1.00 0.00 39 ILE A N 4
ATOM 4288 C CA . ILE A 1 39 ? 7.298 -11.443 -1.703 1.00 0.00 39 ILE A CA 4
ATOM 4289 C C . ILE A 1 39 ? 7.372 -12.435 -2.865 1.00 0.00 39 ILE A C 4
ATOM 4290 O O . ILE A 1 39 ? 7.299 -13.646 -2.657 1.00 0.00 39 ILE A O 4
ATOM 4306 N N . GLY A 1 40 ? 7.515 -11.886 -4.062 1.00 0.00 40 GLY A N 4
ATOM 4307 C CA . GLY A 1 40 ? 7.600 -12.708 -5.257 1.00 0.00 40 GLY A CA 4
ATOM 4308 C C . GLY A 1 40 ? 6.321 -12.597 -6.090 1.00 0.00 40 GLY A C 4
ATOM 4309 O O . GLY A 1 40 ? 5.974 -13.519 -6.827 1.00 0.00 40 GLY A O 4
ATOM 4313 N N . TRP A 1 41 ? 5.656 -11.461 -5.946 1.00 0.00 41 TRP A N 4
ATOM 4314 C CA . TRP A 1 41 ? 4.423 -11.217 -6.676 1.00 0.00 41 TRP A CA 4
ATOM 4315 C C . TRP A 1 41 ? 3.385 -12.237 -6.204 1.00 0.00 41 TRP A C 4
ATOM 4316 O O . TRP A 1 41 ? 2.419 -12.517 -6.913 1.00 0.00 41 TRP A O 4
ATOM 4337 N N . ARG A 1 42 ? 3.619 -12.764 -5.012 1.00 0.00 42 ARG A N 4
ATOM 4338 C CA . ARG A 1 42 ? 2.716 -13.747 -4.437 1.00 0.00 42 ARG A CA 4
ATOM 4339 C C . ARG A 1 42 ? 2.280 -13.312 -3.037 1.00 0.00 42 ARG A C 4
ATOM 4340 O O . ARG A 1 42 ? 3.014 -12.610 -2.344 1.00 0.00 42 ARG A O 4
ATOM 4361 N N . ILE A 1 43 ? 1.085 -13.747 -2.663 1.00 0.00 43 ILE A N 4
ATOM 4362 C CA . ILE A 1 43 ? 0.542 -13.412 -1.357 1.00 0.00 43 ILE A CA 4
ATOM 4363 C C . ILE A 1 43 ? 0.293 -14.698 -0.567 1.00 0.00 43 ILE A C 4
ATOM 4364 O O . ILE A 1 43 ? -0.083 -15.720 -1.140 1.00 0.00 43 ILE A O 4
ATOM 4380 N N . GLN A 1 44 ? 0.513 -14.606 0.736 1.00 0.00 44 GLN A N 4
ATOM 4381 C CA . GLN A 1 44 ? 0.317 -15.750 1.610 1.00 0.00 44 GLN A CA 4
ATOM 4382 C C . GLN A 1 44 ? 0.100 -15.285 3.052 1.00 0.00 44 GLN A C 4
ATOM 4383 O O . GLN A 1 44 ? 0.312 -14.116 3.369 1.00 0.00 44 GLN A O 4
ATOM 4397 N N . ARG A 1 45 ? -0.320 -16.225 3.886 1.00 0.00 45 ARG A N 4
ATOM 4398 C CA . ARG A 1 45 ? -0.568 -15.927 5.286 1.00 0.00 45 ARG A CA 4
ATOM 4399 C C . ARG A 1 45 ? 0.727 -15.488 5.973 1.00 0.00 45 ARG A C 4
ATOM 4400 O O . ARG A 1 45 ? 0.696 -14.941 7.074 1.00 0.00 45 ARG A O 4
ATOM 4421 N N . GLN A 1 46 ? 1.836 -15.744 5.293 1.00 0.00 46 GLN A N 4
ATOM 4422 C CA . GLN A 1 46 ? 3.139 -15.382 5.824 1.00 0.00 46 GLN A CA 4
ATOM 4423 C C . GLN A 1 46 ? 3.442 -13.912 5.530 1.00 0.00 46 GLN A C 4
ATOM 4424 O O . GLN A 1 46 ? 3.848 -13.167 6.421 1.00 0.00 46 GLN A O 4
ATOM 4438 N N . ASP A 1 47 ? 3.235 -13.537 4.276 1.00 0.00 47 ASP A N 4
ATOM 4439 C CA . ASP A 1 47 ? 3.481 -12.169 3.853 1.00 0.00 47 ASP A CA 4
ATOM 4440 C C . ASP A 1 47 ? 2.348 -11.272 4.356 1.00 0.00 47 ASP A C 4
ATOM 4441 O O . ASP A 1 47 ? 2.475 -10.049 4.359 1.00 0.00 47 ASP A O 4
ATOM 4450 N N . ASP A 1 48 ? 1.267 -11.916 4.770 1.00 0.00 48 ASP A N 4
ATOM 4451 C CA . ASP A 1 48 ? 0.112 -11.192 5.275 1.00 0.00 48 ASP A CA 4
ATOM 4452 C C . ASP A 1 48 ? 0.587 -10.036 6.158 1.00 0.00 48 ASP A C 4
ATOM 4453 O O . ASP A 1 48 ? 0.093 -8.916 6.039 1.00 0.00 48 ASP A O 4
ATOM 4462 N N . GLU A 1 49 ? 1.540 -10.348 7.024 1.00 0.00 49 GLU A N 4
ATOM 4463 C CA . GLU A 1 49 ? 2.087 -9.349 7.926 1.00 0.00 49 GLU A CA 4
ATOM 4464 C C . GLU A 1 49 ? 2.618 -8.152 7.135 1.00 0.00 49 GLU A C 4
ATOM 4465 O O . GLU A 1 49 ? 2.348 -7.003 7.484 1.00 0.00 49 GLU A O 4
ATOM 4477 N N . VAL A 1 50 ? 3.362 -8.461 6.083 1.00 0.00 50 VAL A N 4
ATOM 4478 C CA . VAL A 1 50 ? 3.932 -7.425 5.239 1.00 0.00 50 VAL A CA 4
ATOM 4479 C C . VAL A 1 50 ? 2.825 -6.799 4.388 1.00 0.00 50 VAL A C 4
ATOM 4480 O O . VAL A 1 50 ? 2.834 -5.595 4.140 1.00 0.00 50 VAL A O 4
ATOM 4493 N N . ILE A 1 51 ? 1.898 -7.646 3.965 1.00 0.00 51 ILE A N 4
ATOM 4494 C CA . ILE A 1 51 ? 0.786 -7.191 3.147 1.00 0.00 51 ILE A CA 4
ATOM 4495 C C . ILE A 1 51 ? -0.069 -6.213 3.955 1.00 0.00 51 ILE A C 4
ATOM 4496 O O . ILE A 1 51 ? -0.263 -5.069 3.547 1.00 0.00 51 ILE A O 4
ATOM 4512 N N . GLN A 1 52 ? -0.556 -6.699 5.087 1.00 0.00 52 GLN A N 4
ATOM 4513 C CA . GLN A 1 52 ? -1.386 -5.881 5.956 1.00 0.00 52 GLN A CA 4
ATOM 4514 C C . GLN A 1 52 ? -0.605 -4.657 6.438 1.00 0.00 52 GLN A C 4
ATOM 4515 O O . GLN A 1 52 ? -1.193 -3.614 6.720 1.00 0.00 52 GLN A O 4
ATOM 4529 N N . ARG A 1 53 ? 0.706 -4.824 6.516 1.00 0.00 53 ARG A N 4
ATOM 4530 C CA . ARG A 1 53 ? 1.574 -3.746 6.958 1.00 0.00 53 ARG A CA 4
ATOM 4531 C C . ARG A 1 53 ? 1.801 -2.747 5.821 1.00 0.00 53 ARG A C 4
ATOM 4532 O O . ARG A 1 53 ? 1.782 -1.537 6.040 1.00 0.00 53 ARG A O 4
ATOM 4553 N N . PHE A 1 54 ? 2.010 -3.291 4.632 1.00 0.00 54 PHE A N 4
ATOM 4554 C CA . PHE A 1 54 ? 2.241 -2.463 3.460 1.00 0.00 54 PHE A CA 4
ATOM 4555 C C . PHE A 1 54 ? 1.083 -1.486 3.243 1.00 0.00 54 PHE A C 4
ATOM 4556 O O . PHE A 1 54 ? 1.292 -0.364 2.785 1.00 0.00 54 PHE A O 4
ATOM 4573 N N . CYS A 1 55 ? -0.111 -1.949 3.581 1.00 0.00 55 CYS A N 4
ATOM 4574 C CA . CYS A 1 55 ? -1.302 -1.130 3.429 1.00 0.00 55 CYS A CA 4
ATOM 4575 C C . CYS A 1 55 ? -1.250 -0.009 4.469 1.00 0.00 55 CYS A C 4
ATOM 4576 O O . CYS A 1 55 ? -2.037 0.934 4.409 1.00 0.00 55 CYS A O 4
ATOM 4584 N N . GLN A 1 56 ? -0.316 -0.150 5.398 1.00 0.00 56 GLN A N 4
ATOM 4585 C CA . GLN A 1 56 ? -0.152 0.839 6.450 1.00 0.00 56 GLN A CA 4
ATOM 4586 C C . GLN A 1 56 ? 0.908 1.868 6.050 1.00 0.00 56 GLN A C 4
ATOM 4587 O O . GLN A 1 56 ? 0.950 2.967 6.600 1.00 0.00 56 GLN A O 4
ATOM 4601 N N . GLU A 1 57 ? 1.738 1.474 5.095 1.00 0.00 57 GLU A N 4
ATOM 4602 C CA . GLU A 1 57 ? 2.795 2.348 4.615 1.00 0.00 57 GLU A CA 4
ATOM 4603 C C . GLU A 1 57 ? 2.370 3.030 3.313 1.00 0.00 57 GLU A C 4
ATOM 4604 O O . GLU A 1 57 ? 2.788 4.152 3.030 1.00 0.00 57 GLU A O 4
ATOM 4616 N N . THR A 1 58 ? 1.544 2.324 2.555 1.00 0.00 58 THR A N 4
ATOM 4617 C CA . THR A 1 58 ? 1.057 2.847 1.290 1.00 0.00 58 THR A CA 4
ATOM 4618 C C . THR A 1 58 ? -0.410 3.263 1.414 1.00 0.00 58 THR A C 4
ATOM 4619 O O . THR A 1 58 ? -0.752 4.421 1.179 1.00 0.00 58 THR A O 4
ATOM 4630 N N . GLY A 1 59 ? -1.237 2.295 1.782 1.00 0.00 59 GLY A N 4
ATOM 4631 C CA . GLY A 1 59 ? -2.659 2.547 1.939 1.00 0.00 59 GLY A CA 4
ATOM 4632 C C . GLY A 1 59 ? -3.472 1.762 0.907 1.00 0.00 59 GLY A C 4
ATOM 4633 O O . GLY A 1 59 ? -4.699 1.848 0.882 1.00 0.00 59 GLY A O 4
ATOM 4637 N N . VAL A 1 60 ? -2.756 1.014 0.082 1.00 0.00 60 VAL A N 4
ATOM 4638 C CA . VAL A 1 60 ? -3.395 0.214 -0.950 1.00 0.00 60 VAL A CA 4
ATOM 4639 C C . VAL A 1 60 ? -4.068 -0.999 -0.304 1.00 0.00 60 VAL A C 4
ATOM 4640 O O . VAL A 1 60 ? -3.540 -1.573 0.647 1.00 0.00 60 VAL A O 4
ATOM 4653 N N . PRO A 1 61 ? -5.254 -1.363 -0.862 1.00 0.00 61 PRO A N 4
ATOM 4654 C CA . PRO A 1 61 ? -6.004 -2.497 -0.351 1.00 0.00 61 PRO A CA 4
ATOM 4655 C C . PRO A 1 61 ? -5.360 -3.818 -0.776 1.00 0.00 61 PRO A C 4
ATOM 4656 O O . PRO A 1 61 ? -4.881 -3.945 -1.902 1.00 0.00 61 PRO A O 4
ATOM 4667 N N . ARG A 1 62 ? -5.368 -4.768 0.147 1.00 0.00 62 ARG A N 4
ATOM 4668 C CA . ARG A 1 62 ? -4.790 -6.074 -0.118 1.00 0.00 62 ARG A CA 4
ATOM 4669 C C . ARG A 1 62 ? -5.300 -6.619 -1.454 1.00 0.00 62 ARG A C 4
ATOM 4670 O O . ARG A 1 62 ? -4.509 -6.936 -2.342 1.00 0.00 62 ARG A O 4
ATOM 4691 N N . GLN A 1 63 ? -6.618 -6.712 -1.554 1.00 0.00 63 GLN A N 4
ATOM 4692 C CA . GLN A 1 63 ? -7.242 -7.213 -2.766 1.00 0.00 63 GLN A CA 4
ATOM 4693 C C . GLN A 1 63 ? -6.613 -6.559 -3.998 1.00 0.00 63 GLN A C 4
ATOM 4694 O O . GLN A 1 63 ? -6.501 -7.187 -5.050 1.00 0.00 63 GLN A O 4
ATOM 4708 N N . VAL A 1 64 ? -6.218 -5.306 -3.826 1.00 0.00 64 VAL A N 4
ATOM 4709 C CA . VAL A 1 64 ? -5.602 -4.560 -4.910 1.00 0.00 64 VAL A CA 4
ATOM 4710 C C . VAL A 1 64 ? -4.140 -4.989 -5.053 1.00 0.00 64 VAL A C 4
ATOM 4711 O O . VAL A 1 64 ? -3.686 -5.304 -6.152 1.00 0.00 64 VAL A O 4
ATOM 4724 N N . LEU A 1 65 ? -3.444 -4.987 -3.926 1.00 0.00 65 LEU A N 4
ATOM 4725 C CA . LEU A 1 65 ? -2.042 -5.372 -3.911 1.00 0.00 65 LEU A CA 4
ATOM 4726 C C . LEU A 1 65 ? -1.888 -6.745 -4.569 1.00 0.00 65 LEU A C 4
ATOM 4727 O O . LEU A 1 65 ? -0.803 -7.099 -5.026 1.00 0.00 65 LEU A O 4
ATOM 4743 N N . LYS A 1 66 ? -2.990 -7.480 -4.596 1.00 0.00 66 LYS A N 4
ATOM 4744 C CA . LYS A 1 66 ? -2.991 -8.806 -5.190 1.00 0.00 66 LYS A CA 4
ATOM 4745 C C . LYS A 1 66 ? -3.135 -8.679 -6.708 1.00 0.00 66 LYS A C 4
ATOM 4746 O O . LYS A 1 66 ? -2.186 -8.933 -7.448 1.00 0.00 66 LYS A O 4
ATOM 4765 N N . VAL A 1 67 ? -4.330 -8.288 -7.126 1.00 0.00 67 VAL A N 4
ATOM 4766 C CA . VAL A 1 67 ? -4.610 -8.125 -8.543 1.00 0.00 67 VAL A CA 4
ATOM 4767 C C . VAL A 1 67 ? -3.524 -7.254 -9.176 1.00 0.00 67 VAL A C 4
ATOM 4768 O O . VAL A 1 67 ? -3.000 -7.584 -10.239 1.00 0.00 67 VAL A O 4
ATOM 4781 N N . TRP A 1 68 ? -3.218 -6.158 -8.497 1.00 0.00 68 TRP A N 4
ATOM 4782 C CA . TRP A 1 68 ? -2.203 -5.237 -8.981 1.00 0.00 68 TRP A CA 4
ATOM 4783 C C . TRP A 1 68 ? -1.071 -6.061 -9.596 1.00 0.00 68 TRP A C 4
ATOM 4784 O O . TRP A 1 68 ? -0.794 -5.949 -10.789 1.00 0.00 68 TRP A O 4
ATOM 4805 N N . LEU A 1 69 ? -0.446 -6.871 -8.753 1.00 0.00 69 LEU A N 4
ATOM 4806 C CA . LEU A 1 69 ? 0.650 -7.714 -9.199 1.00 0.00 69 LEU A CA 4
ATOM 4807 C C . LEU A 1 69 ? 0.281 -8.359 -10.536 1.00 0.00 69 LEU A C 4
ATOM 4808 O O . LEU A 1 69 ? 1.071 -8.340 -11.478 1.00 0.00 69 LEU A O 4
ATOM 4824 N N . HIS A 1 70 ? -0.921 -8.915 -10.576 1.00 0.00 70 HIS A N 4
ATOM 4825 C CA . HIS A 1 70 ? -1.405 -9.565 -11.781 1.00 0.00 70 HIS A CA 4
ATOM 4826 C C . HIS A 1 70 ? -1.573 -8.527 -12.892 1.00 0.00 70 HIS A C 4
ATOM 4827 O O . HIS A 1 70 ? -1.208 -8.776 -14.041 1.00 0.00 70 HIS A O 4
ATOM 4841 N N . ASN A 1 71 ? -2.125 -7.384 -12.512 1.00 0.00 71 ASN A N 4
ATOM 4842 C CA . ASN A 1 71 ? -2.345 -6.307 -13.462 1.00 0.00 71 ASN A CA 4
ATOM 4843 C C . ASN A 1 71 ? -0.995 -5.792 -13.965 1.00 0.00 71 ASN A C 4
ATOM 4844 O O . ASN A 1 71 ? -0.912 -5.213 -15.047 1.00 0.00 71 ASN A O 4
ATOM 4855 N N . ASN A 1 72 ? 0.029 -6.023 -13.157 1.00 0.00 72 ASN A N 4
ATOM 4856 C CA . ASN A 1 72 ? 1.371 -5.590 -13.507 1.00 0.00 72 ASN A CA 4
ATOM 4857 C C . ASN A 1 72 ? 2.089 -6.719 -14.250 1.00 0.00 72 ASN A C 4
ATOM 4858 O O . ASN A 1 72 ? 2.264 -6.653 -15.465 1.00 0.00 72 ASN A O 4
ATOM 4869 N N . LYS A 1 73 ? 2.485 -7.727 -13.488 1.00 0.00 73 LYS A N 4
ATOM 4870 C CA . LYS A 1 73 ? 3.180 -8.869 -14.059 1.00 0.00 73 LYS A CA 4
ATOM 4871 C C . LYS A 1 73 ? 2.326 -9.473 -15.176 1.00 0.00 73 LYS A C 4
ATOM 4872 O O . LYS A 1 73 ? 1.170 -9.093 -15.353 1.00 0.00 73 LYS A O 4
ATOM 4891 N N . HIS A 1 74 ? 2.930 -10.405 -15.899 1.00 0.00 74 HIS A N 4
ATOM 4892 C CA . HIS A 1 74 ? 2.239 -11.065 -16.994 1.00 0.00 74 HIS A CA 4
ATOM 4893 C C . HIS A 1 74 ? 1.888 -10.039 -18.073 1.00 0.00 74 HIS A C 4
ATOM 4894 O O . HIS A 1 74 ? 2.108 -8.843 -17.892 1.00 0.00 74 HIS A O 4
ATOM 4908 N N . SER A 1 75 ? 1.348 -10.545 -19.172 1.00 0.00 75 SER A N 4
ATOM 4909 C CA . SER A 1 75 ? 0.964 -9.687 -20.280 1.00 0.00 75 SER A CA 4
ATOM 4910 C C . SER A 1 75 ? -0.561 -9.616 -20.383 1.00 0.00 75 SER A C 4
ATOM 4911 O O . SER A 1 75 ? -1.213 -10.613 -20.687 1.00 0.00 75 SER A O 4
ATOM 4919 N N . GLY A 1 76 ? -1.084 -8.426 -20.123 1.00 0.00 76 GLY A N 4
ATOM 4920 C CA . GLY A 1 76 ? -2.520 -8.212 -20.182 1.00 0.00 76 GLY A CA 4
ATOM 4921 C C . GLY A 1 76 ? -2.843 -6.772 -20.587 1.00 0.00 76 GLY A C 4
ATOM 4922 O O . GLY A 1 76 ? -2.460 -5.828 -19.897 1.00 0.00 76 GLY A O 4
ATOM 4926 N N . PRO A 1 77 ? -3.563 -6.645 -21.734 1.00 0.00 77 PRO A N 4
ATOM 4927 C CA . PRO A 1 77 ? -3.941 -5.337 -22.239 1.00 0.00 77 PRO A CA 4
ATOM 4928 C C . PRO A 1 77 ? -5.084 -4.740 -21.415 1.00 0.00 77 PRO A C 4
ATOM 4929 O O . PRO A 1 77 ? -5.877 -5.473 -20.825 1.00 0.00 77 PRO A O 4
ATOM 4940 N N . SER A 1 78 ? -5.133 -3.416 -21.401 1.00 0.00 78 SER A N 4
ATOM 4941 C CA . SER A 1 78 ? -6.165 -2.713 -20.659 1.00 0.00 78 SER A CA 4
ATOM 4942 C C . SER A 1 78 ? -6.023 -3.002 -19.163 1.00 0.00 78 SER A C 4
ATOM 4943 O O . SER A 1 78 ? -5.850 -4.152 -18.763 1.00 0.00 78 SER A O 4
ATOM 4951 N N . SER A 1 79 ? -6.102 -1.938 -18.377 1.00 0.00 79 SER A N 4
ATOM 4952 C CA . SER A 1 79 ? -5.984 -2.063 -16.934 1.00 0.00 79 SER A CA 4
ATOM 4953 C C . SER A 1 79 ? -7.289 -1.629 -16.264 1.00 0.00 79 SER A C 4
ATOM 4954 O O . SER A 1 79 ? -7.914 -2.411 -15.548 1.00 0.00 79 SER A O 4
ATOM 4962 N N . GLY A 1 80 ? -7.662 -0.383 -16.518 1.00 0.00 80 GLY A N 4
ATOM 4963 C CA . GLY A 1 80 ? -8.881 0.165 -15.948 1.00 0.00 80 GLY A CA 4
ATOM 4964 C C . GLY A 1 80 ? -8.764 0.296 -14.428 1.00 0.00 80 GLY A C 4
ATOM 4965 O O . GLY A 1 80 ? -7.661 0.308 -13.885 1.00 0.00 80 GLY A O 4
ATOM 4969 N N . GLY A 1 1 ? -16.681 0.505 11.877 1.00 0.00 1 GLY A N 5
ATOM 4970 C CA . GLY A 1 1 ? -16.279 0.200 10.514 1.00 0.00 1 GLY A CA 5
ATOM 4971 C C . GLY A 1 1 ? -16.612 1.360 9.572 1.00 0.00 1 GLY A C 5
ATOM 4972 O O . GLY A 1 1 ? -17.711 1.909 9.622 1.00 0.00 1 GLY A O 5
ATOM 4976 N N . SER A 1 2 ? -15.641 1.699 8.737 1.00 0.00 2 SER A N 5
ATOM 4977 C CA . SER A 1 2 ? -15.816 2.783 7.786 1.00 0.00 2 SER A CA 5
ATOM 4978 C C . SER A 1 2 ? -15.653 2.258 6.358 1.00 0.00 2 SER A C 5
ATOM 4979 O O . SER A 1 2 ? -16.574 2.356 5.548 1.00 0.00 2 SER A O 5
ATOM 4987 N N . SER A 1 3 ? -14.475 1.712 6.093 1.00 0.00 3 SER A N 5
ATOM 4988 C CA . SER A 1 3 ? -14.180 1.172 4.777 1.00 0.00 3 SER A CA 5
ATOM 4989 C C . SER A 1 3 ? -14.052 -0.351 4.853 1.00 0.00 3 SER A C 5
ATOM 4990 O O . SER A 1 3 ? -12.977 -0.872 5.146 1.00 0.00 3 SER A O 5
ATOM 4998 N N . GLY A 1 4 ? -15.162 -1.021 4.585 1.00 0.00 4 GLY A N 5
ATOM 4999 C CA . GLY A 1 4 ? -15.187 -2.473 4.619 1.00 0.00 4 GLY A CA 5
ATOM 5000 C C . GLY A 1 4 ? -14.875 -2.994 6.024 1.00 0.00 4 GLY A C 5
ATOM 5001 O O . GLY A 1 4 ? -14.457 -2.231 6.893 1.00 0.00 4 GLY A O 5
ATOM 5005 N N . SER A 1 5 ? -15.091 -4.289 6.202 1.00 0.00 5 SER A N 5
ATOM 5006 C CA . SER A 1 5 ? -14.838 -4.920 7.486 1.00 0.00 5 SER A CA 5
ATOM 5007 C C . SER A 1 5 ? -14.303 -6.338 7.275 1.00 0.00 5 SER A C 5
ATOM 5008 O O . SER A 1 5 ? -13.154 -6.627 7.606 1.00 0.00 5 SER A O 5
ATOM 5016 N N . SER A 1 6 ? -15.162 -7.184 6.727 1.00 0.00 6 SER A N 5
ATOM 5017 C CA . SER A 1 6 ? -14.790 -8.565 6.469 1.00 0.00 6 SER A CA 5
ATOM 5018 C C . SER A 1 6 ? -15.628 -9.126 5.318 1.00 0.00 6 SER A C 5
ATOM 5019 O O . SER A 1 6 ? -16.705 -8.612 5.022 1.00 0.00 6 SER A O 5
ATOM 5027 N N . GLY A 1 7 ? -15.101 -10.173 4.700 1.00 0.00 7 GLY A N 5
ATOM 5028 C CA . GLY A 1 7 ? -15.787 -10.809 3.588 1.00 0.00 7 GLY A CA 5
ATOM 5029 C C . GLY A 1 7 ? -14.798 -11.549 2.685 1.00 0.00 7 GLY A C 5
ATOM 5030 O O . GLY A 1 7 ? -14.308 -10.989 1.706 1.00 0.00 7 GLY A O 5
ATOM 5034 N N . SER A 1 8 ? -14.535 -12.796 3.046 1.00 0.00 8 SER A N 5
ATOM 5035 C CA . SER A 1 8 ? -13.613 -13.618 2.280 1.00 0.00 8 SER A CA 5
ATOM 5036 C C . SER A 1 8 ? -14.360 -14.799 1.656 1.00 0.00 8 SER A C 5
ATOM 5037 O O . SER A 1 8 ? -14.742 -15.736 2.355 1.00 0.00 8 SER A O 5
ATOM 5045 N N . SER A 1 9 ? -14.545 -14.715 0.346 1.00 0.00 9 SER A N 5
ATOM 5046 C CA . SER A 1 9 ? -15.239 -15.765 -0.380 1.00 0.00 9 SER A CA 5
ATOM 5047 C C . SER A 1 9 ? -14.672 -15.884 -1.796 1.00 0.00 9 SER A C 5
ATOM 5048 O O . SER A 1 9 ? -15.086 -15.157 -2.697 1.00 0.00 9 SER A O 5
ATOM 5056 N N . ALA A 1 10 ? -13.734 -16.807 -1.947 1.00 0.00 10 ALA A N 5
ATOM 5057 C CA . ALA A 1 10 ? -13.106 -17.031 -3.238 1.00 0.00 10 ALA A CA 5
ATOM 5058 C C . ALA A 1 10 ? -12.806 -18.522 -3.403 1.00 0.00 10 ALA A C 5
ATOM 5059 O O . ALA A 1 10 ? -12.423 -19.192 -2.445 1.00 0.00 10 ALA A O 5
ATOM 5066 N N . GLU A 1 11 ? -12.991 -18.999 -4.625 1.00 0.00 11 GLU A N 5
ATOM 5067 C CA . GLU A 1 11 ? -12.746 -20.399 -4.928 1.00 0.00 11 GLU A CA 5
ATOM 5068 C C . GLU A 1 11 ? -11.778 -20.525 -6.106 1.00 0.00 11 GLU A C 5
ATOM 5069 O O . GLU A 1 11 ? -10.688 -21.076 -5.962 1.00 0.00 11 GLU A O 5
ATOM 5081 N N . ALA A 1 12 ? -12.211 -20.005 -7.245 1.00 0.00 12 ALA A N 5
ATOM 5082 C CA . ALA A 1 12 ? -11.397 -20.053 -8.447 1.00 0.00 12 ALA A CA 5
ATOM 5083 C C . ALA A 1 12 ? -11.954 -19.066 -9.475 1.00 0.00 12 ALA A C 5
ATOM 5084 O O . ALA A 1 12 ? -13.082 -19.220 -9.941 1.00 0.00 12 ALA A O 5
ATOM 5091 N N . GLY A 1 13 ? -11.137 -18.074 -9.798 1.00 0.00 13 GLY A N 5
ATOM 5092 C CA . GLY A 1 13 ? -11.534 -17.062 -10.762 1.00 0.00 13 GLY A CA 5
ATOM 5093 C C . GLY A 1 13 ? -11.834 -15.731 -10.068 1.00 0.00 13 GLY A C 5
ATOM 5094 O O . GLY A 1 13 ? -11.004 -15.216 -9.320 1.00 0.00 13 GLY A O 5
ATOM 5098 N N . GLY A 1 14 ? -13.023 -15.213 -10.341 1.00 0.00 14 GLY A N 5
ATOM 5099 C CA . GLY A 1 14 ? -13.442 -13.953 -9.752 1.00 0.00 14 GLY A CA 5
ATOM 5100 C C . GLY A 1 14 ? -14.395 -13.202 -10.684 1.00 0.00 14 GLY A C 5
ATOM 5101 O O . GLY A 1 14 ? -15.530 -13.628 -10.891 1.00 0.00 14 GLY A O 5
ATOM 5105 N N . GLY A 1 15 ? -13.898 -12.098 -11.222 1.00 0.00 15 GLY A N 5
ATOM 5106 C CA . GLY A 1 15 ? -14.691 -11.284 -12.128 1.00 0.00 15 GLY A CA 5
ATOM 5107 C C . GLY A 1 15 ? -13.877 -10.882 -13.359 1.00 0.00 15 GLY A C 5
ATOM 5108 O O . GLY A 1 15 ? -13.069 -11.665 -13.856 1.00 0.00 15 GLY A O 5
ATOM 5112 N N . ILE A 1 16 ? -14.120 -9.663 -13.817 1.00 0.00 16 ILE A N 5
ATOM 5113 C CA . ILE A 1 16 ? -13.419 -9.147 -14.981 1.00 0.00 16 ILE A CA 5
ATOM 5114 C C . ILE A 1 16 ? -12.596 -7.923 -14.575 1.00 0.00 16 ILE A C 5
ATOM 5115 O O . ILE A 1 16 ? -13.154 -6.888 -14.214 1.00 0.00 16 ILE A O 5
ATOM 5131 N N . ARG A 1 17 ? -11.283 -8.082 -14.648 1.00 0.00 17 ARG A N 5
ATOM 5132 C CA . ARG A 1 17 ? -10.378 -7.002 -14.293 1.00 0.00 17 ARG A CA 5
ATOM 5133 C C . ARG A 1 17 ? -10.866 -6.295 -13.027 1.00 0.00 17 ARG A C 5
ATOM 5134 O O . ARG A 1 17 ? -11.665 -5.362 -13.102 1.00 0.00 17 ARG A O 5
ATOM 5155 N N . LYS A 1 18 ? -10.366 -6.765 -11.894 1.00 0.00 18 LYS A N 5
ATOM 5156 C CA . LYS A 1 18 ? -10.742 -6.189 -10.614 1.00 0.00 18 LYS A CA 5
ATOM 5157 C C . LYS A 1 18 ? -10.119 -4.798 -10.483 1.00 0.00 18 LYS A C 5
ATOM 5158 O O . LYS A 1 18 ? -8.902 -4.668 -10.353 1.00 0.00 18 LYS A O 5
ATOM 5177 N N . ARG A 1 19 ? -10.981 -3.793 -10.522 1.00 0.00 19 ARG A N 5
ATOM 5178 C CA . ARG A 1 19 ? -10.530 -2.416 -10.409 1.00 0.00 19 ARG A CA 5
ATOM 5179 C C . ARG A 1 19 ? -11.729 -1.473 -10.288 1.00 0.00 19 ARG A C 5
ATOM 5180 O O . ARG A 1 19 ? -12.712 -1.616 -11.014 1.00 0.00 19 ARG A O 5
ATOM 5201 N N . HIS A 1 20 ? -11.609 -0.530 -9.365 1.00 0.00 20 HIS A N 5
ATOM 5202 C CA . HIS A 1 20 ? -12.671 0.436 -9.139 1.00 0.00 20 HIS A CA 5
ATOM 5203 C C . HIS A 1 20 ? -12.151 1.846 -9.425 1.00 0.00 20 HIS A C 5
ATOM 5204 O O . HIS A 1 20 ? -12.604 2.501 -10.363 1.00 0.00 20 HIS A O 5
ATOM 5218 N N . ARG A 1 21 ? -11.206 2.272 -8.599 1.00 0.00 21 ARG A N 5
ATOM 5219 C CA . ARG A 1 21 ? -10.620 3.593 -8.751 1.00 0.00 21 ARG A CA 5
ATOM 5220 C C . ARG A 1 21 ? -9.276 3.664 -8.022 1.00 0.00 21 ARG A C 5
ATOM 5221 O O . ARG A 1 21 ? -9.216 4.069 -6.862 1.00 0.00 21 ARG A O 5
ATOM 5242 N N . THR A 1 22 ? -8.232 3.264 -8.732 1.00 0.00 22 THR A N 5
ATOM 5243 C CA . THR A 1 22 ? -6.893 3.278 -8.168 1.00 0.00 22 THR A CA 5
ATOM 5244 C C . THR A 1 22 ? -6.023 4.314 -8.882 1.00 0.00 22 THR A C 5
ATOM 5245 O O . THR A 1 22 ? -6.305 4.688 -10.020 1.00 0.00 22 THR A O 5
ATOM 5256 N N . LYS A 1 23 ? -4.984 4.749 -8.185 1.00 0.00 23 LYS A N 5
ATOM 5257 C CA . LYS A 1 23 ? -4.071 5.734 -8.739 1.00 0.00 23 LYS A CA 5
ATOM 5258 C C . LYS A 1 23 ? -2.707 5.598 -8.059 1.00 0.00 23 LYS A C 5
ATOM 5259 O O . LYS A 1 23 ? -2.296 6.476 -7.302 1.00 0.00 23 LYS A O 5
ATOM 5278 N N . PHE A 1 24 ? -2.043 4.490 -8.354 1.00 0.00 24 PHE A N 5
ATOM 5279 C CA . PHE A 1 24 ? -0.733 4.227 -7.781 1.00 0.00 24 PHE A CA 5
ATOM 5280 C C . PHE A 1 24 ? 0.330 5.132 -8.406 1.00 0.00 24 PHE A C 5
ATOM 5281 O O . PHE A 1 24 ? 0.598 5.047 -9.604 1.00 0.00 24 PHE A O 5
ATOM 5298 N N . THR A 1 25 ? 0.908 5.979 -7.567 1.00 0.00 25 THR A N 5
ATOM 5299 C CA . THR A 1 25 ? 1.937 6.899 -8.022 1.00 0.00 25 THR A CA 5
ATOM 5300 C C . THR A 1 25 ? 3.320 6.258 -7.894 1.00 0.00 25 THR A C 5
ATOM 5301 O O . THR A 1 25 ? 3.451 5.158 -7.360 1.0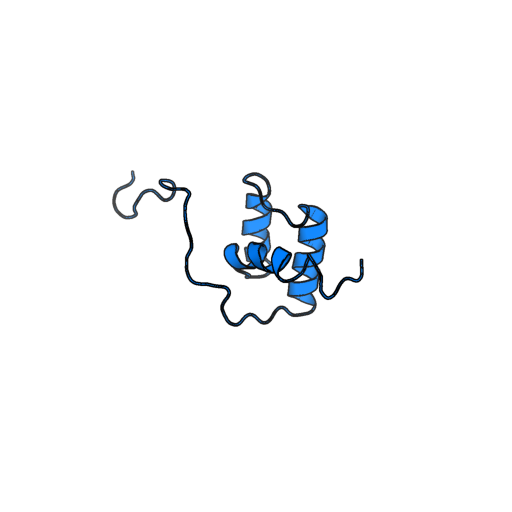0 0.00 25 THR A O 5
ATOM 5312 N N . ALA A 1 26 ? 4.317 6.974 -8.392 1.00 0.00 26 ALA A N 5
ATOM 5313 C CA . ALA A 1 26 ? 5.686 6.489 -8.340 1.00 0.00 26 ALA A CA 5
ATOM 5314 C C . ALA A 1 26 ? 5.910 5.750 -7.020 1.00 0.00 26 ALA A C 5
ATOM 5315 O O . ALA A 1 26 ? 6.455 4.647 -7.007 1.00 0.00 26 ALA A O 5
ATOM 5322 N N . GLU A 1 27 ? 5.479 6.387 -5.941 1.00 0.00 27 GLU A N 5
ATOM 5323 C CA . GLU A 1 27 ? 5.626 5.803 -4.618 1.00 0.00 27 GLU A CA 5
ATOM 5324 C C . GLU A 1 27 ? 4.912 4.451 -4.553 1.00 0.00 27 GLU A C 5
ATOM 5325 O O . GLU A 1 27 ? 5.559 3.405 -4.503 1.00 0.00 27 GLU A O 5
ATOM 5337 N N . GLN A 1 28 ? 3.589 4.516 -4.555 1.00 0.00 28 GLN A N 5
ATOM 5338 C CA . GLN A 1 28 ? 2.781 3.310 -4.496 1.00 0.00 28 GLN A CA 5
ATOM 5339 C C . GLN A 1 28 ? 3.301 2.273 -5.494 1.00 0.00 28 GLN A C 5
ATOM 5340 O O . GLN A 1 28 ? 3.470 1.104 -5.149 1.00 0.00 28 GLN A O 5
ATOM 5354 N N . LYS A 1 29 ? 3.541 2.738 -6.711 1.00 0.00 29 LYS A N 5
ATOM 5355 C CA . LYS A 1 29 ? 4.039 1.866 -7.761 1.00 0.00 29 LYS A CA 5
ATOM 5356 C C . LYS A 1 29 ? 5.356 1.232 -7.310 1.00 0.00 29 LYS A C 5
ATOM 5357 O O . LYS A 1 29 ? 5.468 0.009 -7.237 1.00 0.00 29 LYS A O 5
ATOM 5376 N N . GLU A 1 30 ? 6.321 2.092 -7.018 1.00 0.00 30 GLU A N 5
ATOM 5377 C CA . GLU A 1 30 ? 7.626 1.632 -6.576 1.00 0.00 30 GLU A CA 5
ATOM 5378 C C . GLU A 1 30 ? 7.485 0.750 -5.334 1.00 0.00 30 GLU A C 5
ATOM 5379 O O . GLU A 1 30 ? 8.216 -0.227 -5.176 1.00 0.00 30 GLU A O 5
ATOM 5391 N N . ARG A 1 31 ? 6.540 1.125 -4.484 1.00 0.00 31 ARG A N 5
ATOM 5392 C CA . ARG A 1 31 ? 6.294 0.380 -3.262 1.00 0.00 31 ARG A CA 5
ATOM 5393 C C . ARG A 1 31 ? 5.865 -1.051 -3.589 1.00 0.00 31 ARG A C 5
ATOM 5394 O O . ARG A 1 31 ? 6.526 -2.008 -3.188 1.00 0.00 31 ARG A O 5
ATOM 5415 N N . MET A 1 32 ? 4.761 -1.153 -4.315 1.00 0.00 32 MET A N 5
ATOM 5416 C CA . MET A 1 32 ? 4.237 -2.451 -4.702 1.00 0.00 32 MET A CA 5
ATOM 5417 C C . MET A 1 32 ? 5.276 -3.250 -5.491 1.00 0.00 32 MET A C 5
ATOM 5418 O O . MET A 1 32 ? 5.515 -4.421 -5.201 1.00 0.00 32 MET A O 5
ATOM 5432 N N . LEU A 1 33 ? 5.866 -2.584 -6.473 1.00 0.00 33 LEU A N 5
ATOM 5433 C CA . LEU A 1 33 ? 6.874 -3.217 -7.306 1.00 0.00 33 LEU A CA 5
ATOM 5434 C C . LEU A 1 33 ? 7.970 -3.805 -6.415 1.00 0.00 33 LEU A C 5
ATOM 5435 O O . LEU A 1 33 ? 8.425 -4.926 -6.641 1.00 0.00 33 LEU A O 5
ATOM 5451 N N . ALA A 1 34 ? 8.364 -3.022 -5.422 1.00 0.00 34 ALA A N 5
ATOM 5452 C CA . ALA A 1 34 ? 9.398 -3.451 -4.496 1.00 0.00 34 ALA A CA 5
ATOM 5453 C C . ALA A 1 34 ? 8.863 -4.597 -3.635 1.00 0.00 34 ALA A C 5
ATOM 5454 O O . ALA A 1 34 ? 9.613 -5.494 -3.253 1.00 0.00 34 ALA A O 5
ATOM 5461 N N . LEU A 1 35 ? 7.570 -4.530 -3.354 1.00 0.00 35 LEU A N 5
ATOM 5462 C CA . LEU A 1 35 ? 6.926 -5.551 -2.546 1.00 0.00 35 LEU A CA 5
ATOM 5463 C C . LEU A 1 35 ? 6.839 -6.851 -3.347 1.00 0.00 35 LEU A C 5
ATOM 5464 O O . LEU A 1 35 ? 7.233 -7.911 -2.863 1.00 0.00 35 LEU A O 5
ATOM 5480 N N . ALA A 1 36 ? 6.321 -6.728 -4.561 1.00 0.00 36 ALA A N 5
ATOM 5481 C CA . ALA A 1 36 ? 6.178 -7.880 -5.434 1.00 0.00 36 ALA A CA 5
ATOM 5482 C C . ALA A 1 36 ? 7.537 -8.565 -5.594 1.00 0.00 36 ALA A C 5
ATOM 5483 O O . ALA A 1 36 ? 7.640 -9.784 -5.469 1.00 0.00 36 ALA A O 5
ATOM 5490 N N . GLU A 1 37 ? 8.546 -7.751 -5.868 1.00 0.00 37 GLU A N 5
ATOM 5491 C CA . GLU A 1 37 ? 9.894 -8.263 -6.047 1.00 0.00 37 GLU A CA 5
ATOM 5492 C C . GLU A 1 37 ? 10.450 -8.768 -4.714 1.00 0.00 37 GLU A C 5
ATOM 5493 O O . GLU A 1 37 ? 11.520 -9.374 -4.674 1.00 0.00 37 GLU A O 5
ATOM 5505 N N . ARG A 1 38 ? 9.699 -8.500 -3.656 1.00 0.00 38 ARG A N 5
ATOM 5506 C CA . ARG A 1 38 ? 10.104 -8.920 -2.325 1.00 0.00 38 ARG A CA 5
ATOM 5507 C C . ARG A 1 38 ? 9.380 -10.209 -1.932 1.00 0.00 38 ARG A C 5
ATOM 5508 O O . ARG A 1 38 ? 10.008 -11.166 -1.483 1.00 0.00 38 ARG A O 5
ATOM 5529 N N . ILE A 1 39 ? 8.068 -10.191 -2.114 1.00 0.00 39 ILE A N 5
ATOM 5530 C CA . ILE A 1 39 ? 7.251 -11.347 -1.783 1.00 0.00 39 ILE A CA 5
ATOM 5531 C C . ILE A 1 39 ? 7.362 -12.382 -2.904 1.00 0.00 39 ILE A C 5
ATOM 5532 O O . ILE A 1 39 ? 7.300 -13.584 -2.652 1.00 0.00 39 ILE A O 5
ATOM 5548 N N . GLY A 1 40 ? 7.525 -11.877 -4.118 1.00 0.00 40 GLY A N 5
ATOM 5549 C CA . GLY A 1 40 ? 7.646 -12.743 -5.279 1.00 0.00 40 GLY A CA 5
ATOM 5550 C C . GLY A 1 40 ? 6.398 -12.658 -6.159 1.00 0.00 40 GLY A C 5
ATOM 5551 O O . GLY A 1 40 ? 6.099 -13.585 -6.911 1.00 0.00 40 GLY A O 5
ATOM 5555 N N . TRP A 1 41 ? 5.701 -11.538 -6.036 1.00 0.00 41 TRP A N 5
ATOM 5556 C CA . TRP A 1 41 ? 4.492 -11.319 -6.811 1.00 0.00 41 TRP A CA 5
ATOM 5557 C C . TRP A 1 41 ? 3.436 -12.317 -6.330 1.00 0.00 41 TRP A C 5
ATOM 5558 O O . TRP A 1 41 ? 2.493 -12.626 -7.057 1.00 0.00 41 TRP A O 5
ATOM 5579 N N . ARG A 1 42 ? 3.630 -12.793 -5.109 1.00 0.00 42 ARG A N 5
ATOM 5580 C CA . ARG A 1 42 ? 2.706 -13.749 -4.523 1.00 0.00 42 ARG A CA 5
ATOM 5581 C C . ARG A 1 42 ? 2.252 -13.271 -3.143 1.00 0.00 42 ARG A C 5
ATOM 5582 O O . ARG A 1 42 ? 2.986 -12.564 -2.454 1.00 0.00 42 ARG A O 5
ATOM 5603 N N . ILE A 1 43 ? 1.043 -13.675 -2.780 1.00 0.00 43 ILE A N 5
ATOM 5604 C CA . ILE A 1 43 ? 0.482 -13.296 -1.494 1.00 0.00 43 ILE A CA 5
ATOM 5605 C C . ILE A 1 43 ? 0.020 -14.553 -0.754 1.00 0.00 43 ILE A C 5
ATOM 5606 O O . ILE A 1 43 ? -0.645 -15.410 -1.334 1.00 0.00 43 ILE A O 5
ATOM 5622 N N . GLN A 1 44 ? 0.391 -14.623 0.516 1.00 0.00 44 GLN A N 5
ATOM 5623 C CA . GLN A 1 44 ? 0.023 -15.761 1.341 1.00 0.00 44 GLN A CA 5
ATOM 5624 C C . GLN A 1 44 ? -0.310 -15.301 2.762 1.00 0.00 44 GLN A C 5
ATOM 5625 O O . GLN A 1 44 ? -0.130 -14.131 3.097 1.00 0.00 44 GLN A O 5
ATOM 5639 N N . ARG A 1 45 ? -0.790 -16.245 3.558 1.00 0.00 45 ARG A N 5
ATOM 5640 C CA . ARG A 1 45 ? -1.151 -15.950 4.935 1.00 0.00 45 ARG A CA 5
ATOM 5641 C C . ARG A 1 45 ? 0.088 -15.532 5.730 1.00 0.00 45 ARG A C 5
ATOM 5642 O O . ARG A 1 45 ? -0.027 -15.030 6.846 1.00 0.00 45 ARG A O 5
ATOM 5663 N N . GLN A 1 46 ? 1.245 -15.756 5.123 1.00 0.00 46 GLN A N 5
ATOM 5664 C CA . GLN A 1 46 ? 2.503 -15.409 5.760 1.00 0.00 46 GLN A CA 5
ATOM 5665 C C . GLN A 1 46 ? 2.842 -13.939 5.502 1.00 0.00 46 GLN A C 5
ATOM 5666 O O . GLN A 1 46 ? 3.134 -13.193 6.435 1.00 0.00 46 GLN A O 5
ATOM 5680 N N . ASP A 1 47 ? 2.791 -13.568 4.231 1.00 0.00 47 ASP A N 5
ATOM 5681 C CA . ASP A 1 47 ? 3.089 -12.201 3.838 1.00 0.00 47 ASP A CA 5
ATOM 5682 C C . ASP A 1 47 ? 1.985 -11.276 4.353 1.00 0.00 47 ASP A C 5
ATOM 5683 O O . ASP A 1 47 ? 2.145 -10.056 4.359 1.00 0.00 47 ASP A O 5
ATOM 5692 N N . ASP A 1 48 ? 0.889 -11.890 4.774 1.00 0.00 48 ASP A N 5
ATOM 5693 C CA . ASP A 1 48 ? -0.241 -11.137 5.289 1.00 0.00 48 ASP A CA 5
ATOM 5694 C C . ASP A 1 48 ? 0.272 -10.001 6.177 1.00 0.00 48 ASP A C 5
ATOM 5695 O O . ASP A 1 48 ? -0.205 -8.871 6.083 1.00 0.00 48 ASP A O 5
ATOM 5704 N N . GLU A 1 49 ? 1.237 -10.341 7.020 1.00 0.00 49 GLU A N 5
ATOM 5705 C CA . GLU A 1 49 ? 1.819 -9.364 7.924 1.00 0.00 49 GLU A CA 5
ATOM 5706 C C . GLU A 1 49 ? 2.450 -8.217 7.131 1.00 0.00 49 GLU A C 5
ATOM 5707 O O . GLU A 1 49 ? 2.263 -7.049 7.467 1.00 0.00 49 GLU A O 5
ATOM 5719 N N . VAL A 1 50 ? 3.185 -8.591 6.094 1.00 0.00 50 VAL A N 5
ATOM 5720 C CA . VAL A 1 50 ? 3.845 -7.609 5.251 1.00 0.00 50 VAL A CA 5
ATOM 5721 C C . VAL A 1 50 ? 2.794 -6.867 4.422 1.00 0.00 50 VAL A C 5
ATOM 5722 O O . VAL A 1 50 ? 2.910 -5.663 4.201 1.00 0.00 50 VAL A O 5
ATOM 5735 N N . ILE A 1 51 ? 1.793 -7.617 3.986 1.00 0.00 51 ILE A N 5
ATOM 5736 C CA . ILE A 1 51 ? 0.723 -7.046 3.186 1.00 0.00 51 ILE A CA 5
ATOM 5737 C C . ILE A 1 51 ? -0.024 -5.999 4.014 1.00 0.00 51 ILE A C 5
ATOM 5738 O O . ILE A 1 51 ? 0.022 -4.809 3.705 1.00 0.00 51 ILE A O 5
ATOM 5754 N N . GLN A 1 52 ? -0.694 -6.480 5.051 1.00 0.00 52 GLN A N 5
ATOM 5755 C CA . GLN A 1 52 ? -1.450 -5.600 5.927 1.00 0.00 52 GLN A CA 5
ATOM 5756 C C . GLN A 1 52 ? -0.564 -4.454 6.420 1.00 0.00 52 GLN A C 5
ATOM 5757 O O . GLN A 1 52 ? -1.056 -3.361 6.699 1.00 0.00 52 GLN A O 5
ATOM 5771 N N . ARG A 1 53 ? 0.725 -4.742 6.513 1.00 0.00 53 ARG A N 5
ATOM 5772 C CA . ARG A 1 53 ? 1.684 -3.750 6.968 1.00 0.00 53 ARG A CA 5
ATOM 5773 C C . ARG A 1 53 ? 1.980 -2.747 5.851 1.00 0.00 53 ARG A C 5
ATOM 5774 O O . ARG A 1 53 ? 1.847 -1.539 6.044 1.00 0.00 53 ARG A O 5
ATOM 5795 N N . PHE A 1 54 ? 2.377 -3.285 4.707 1.00 0.00 54 PHE A N 5
ATOM 5796 C CA . PHE A 1 54 ? 2.693 -2.452 3.559 1.00 0.00 54 PHE A CA 5
ATOM 5797 C C . PHE A 1 54 ? 1.524 -1.528 3.213 1.00 0.00 54 PHE A C 5
ATOM 5798 O O . PHE A 1 54 ? 1.713 -0.494 2.574 1.00 0.00 54 PHE A O 5
ATOM 5815 N N . CYS A 1 55 ? 0.341 -1.934 3.650 1.00 0.00 55 CYS A N 5
ATOM 5816 C CA . CYS A 1 55 ? -0.859 -1.155 3.395 1.00 0.00 55 CYS A CA 5
ATOM 5817 C C . CYS A 1 55 ? -0.911 -0.007 4.405 1.00 0.00 55 CYS A C 5
ATOM 5818 O O . CYS A 1 55 ? -1.602 0.987 4.186 1.00 0.00 55 CYS A O 5
ATOM 5826 N N . GLN A 1 56 ? -0.171 -0.182 5.490 1.00 0.00 56 GLN A N 5
ATOM 5827 C CA . GLN A 1 56 ? -0.124 0.826 6.535 1.00 0.00 56 GLN A CA 5
ATOM 5828 C C . GLN A 1 56 ? 0.845 1.946 6.149 1.00 0.00 56 GLN A C 5
ATOM 5829 O O . GLN A 1 56 ? 0.747 3.060 6.660 1.00 0.00 56 GLN A O 5
ATOM 5843 N N . GLU A 1 57 ? 1.758 1.611 5.249 1.00 0.00 57 GLU A N 5
ATOM 5844 C CA . GLU A 1 57 ? 2.743 2.574 4.788 1.00 0.00 57 GLU A CA 5
ATOM 5845 C C . GLU A 1 57 ? 2.289 3.210 3.472 1.00 0.00 57 GLU A C 5
ATOM 5846 O O . GLU A 1 57 ? 2.581 4.375 3.209 1.00 0.00 57 GLU A O 5
ATOM 5858 N N . THR A 1 58 ? 1.582 2.416 2.681 1.00 0.00 58 THR A N 5
ATOM 5859 C CA . THR A 1 58 ? 1.085 2.887 1.400 1.00 0.00 58 THR A CA 5
ATOM 5860 C C . THR A 1 58 ? -0.387 3.286 1.513 1.00 0.00 58 THR A C 5
ATOM 5861 O O . THR A 1 58 ? -0.745 4.434 1.253 1.00 0.00 58 THR A O 5
ATOM 5872 N N . GLY A 1 59 ? -1.202 2.316 1.901 1.00 0.00 59 GLY A N 5
ATOM 5873 C CA . GLY A 1 59 ? -2.628 2.553 2.052 1.00 0.00 59 GLY A CA 5
ATOM 5874 C C . GLY A 1 59 ? -3.427 1.772 1.007 1.00 0.00 59 GLY A C 5
ATOM 5875 O O . GLY A 1 59 ? -4.656 1.829 0.989 1.00 0.00 59 GLY A O 5
ATOM 5879 N N . VAL A 1 60 ? -2.697 1.060 0.161 1.00 0.00 60 VAL A N 5
ATOM 5880 C CA . VAL A 1 60 ? -3.322 0.269 -0.886 1.00 0.00 60 VAL A CA 5
ATOM 5881 C C . VAL A 1 60 ? -3.961 -0.975 -0.265 1.00 0.00 60 VAL A C 5
ATOM 5882 O O . VAL A 1 60 ? -3.409 -1.562 0.664 1.00 0.00 60 VAL A O 5
ATOM 5895 N N . PRO A 1 61 ? -5.145 -1.350 -0.819 1.00 0.00 61 PRO A N 5
ATOM 5896 C CA . PRO A 1 61 ? -5.865 -2.513 -0.330 1.00 0.00 61 PRO A CA 5
ATOM 5897 C C . PRO A 1 61 ? -5.197 -3.808 -0.798 1.00 0.00 61 PRO A C 5
ATOM 5898 O O . PRO A 1 61 ? -4.691 -3.880 -1.917 1.00 0.00 61 PRO A O 5
ATOM 5909 N N . ARG A 1 62 ? -5.217 -4.798 0.081 1.00 0.00 62 ARG A N 5
ATOM 5910 C CA . ARG A 1 62 ? -4.620 -6.086 -0.228 1.00 0.00 62 ARG A CA 5
ATOM 5911 C C . ARG A 1 62 ? -5.144 -6.606 -1.568 1.00 0.00 62 ARG A C 5
ATOM 5912 O O . ARG A 1 62 ? -4.364 -6.883 -2.478 1.00 0.00 62 ARG A O 5
ATOM 5933 N N . GLN A 1 63 ? -6.462 -6.723 -1.647 1.00 0.00 63 GLN A N 5
ATOM 5934 C CA . GLN A 1 63 ? -7.099 -7.205 -2.860 1.00 0.00 63 GLN A CA 5
ATOM 5935 C C . GLN A 1 63 ? -6.490 -6.522 -4.087 1.00 0.00 63 GLN A C 5
ATOM 5936 O O . GLN A 1 63 ? -6.345 -7.143 -5.139 1.00 0.00 63 GLN A O 5
ATOM 5950 N N . VAL A 1 64 ? -6.150 -5.254 -3.910 1.00 0.00 64 VAL A N 5
ATOM 5951 C CA . VAL A 1 64 ? -5.560 -4.480 -4.990 1.00 0.00 64 VAL A CA 5
ATOM 5952 C C . VAL A 1 64 ? -4.120 -4.946 -5.217 1.00 0.00 64 VAL A C 5
ATOM 5953 O O . VAL A 1 64 ? -3.771 -5.382 -6.313 1.00 0.00 64 VAL A O 5
ATOM 5966 N N . LEU A 1 65 ? -3.324 -4.837 -4.164 1.00 0.00 65 LEU A N 5
ATOM 5967 C CA . LEU A 1 65 ? -1.930 -5.241 -4.235 1.00 0.00 65 LEU A CA 5
ATOM 5968 C C . LEU A 1 65 ? -1.846 -6.682 -4.744 1.00 0.00 65 LEU A C 5
ATOM 5969 O O . LEU A 1 65 ? -0.805 -7.110 -5.240 1.00 0.00 65 LEU A O 5
ATOM 5985 N N . LYS A 1 66 ? -2.957 -7.391 -4.602 1.00 0.00 66 LYS A N 5
ATOM 5986 C CA . LYS A 1 66 ? -3.023 -8.774 -5.041 1.00 0.00 66 LYS A CA 5
ATOM 5987 C C . LYS A 1 66 ? -3.143 -8.816 -6.566 1.00 0.00 66 LYS A C 5
ATOM 5988 O O . LYS A 1 66 ? -2.193 -9.178 -7.257 1.00 0.00 66 LYS A O 5
ATOM 6007 N N . VAL A 1 67 ? -4.320 -8.442 -7.045 1.00 0.00 67 VAL A N 5
ATOM 6008 C CA . VAL A 1 67 ? -4.578 -8.432 -8.475 1.00 0.00 67 VAL A CA 5
ATOM 6009 C C . VAL A 1 67 ? -3.558 -7.525 -9.166 1.00 0.00 67 VAL A C 5
ATOM 6010 O O . VAL A 1 67 ? -3.115 -7.816 -10.276 1.00 0.00 67 VAL A O 5
ATOM 6023 N N . TRP A 1 68 ? -3.214 -6.444 -8.481 1.00 0.00 68 TRP A N 5
ATOM 6024 C CA . TRP A 1 68 ? -2.255 -5.493 -9.015 1.00 0.00 68 TRP A CA 5
ATOM 6025 C C . TRP A 1 68 ? -1.121 -6.283 -9.671 1.00 0.00 68 TRP A C 5
ATOM 6026 O O . TRP A 1 68 ? -0.832 -6.098 -10.852 1.00 0.00 68 TRP A O 5
ATOM 6047 N N . LEU A 1 69 ? -0.507 -7.148 -8.876 1.00 0.00 69 LEU A N 5
ATOM 6048 C CA . LEU A 1 69 ? 0.589 -7.967 -9.364 1.00 0.00 69 LEU A CA 5
ATOM 6049 C C . LEU A 1 69 ? 0.184 -8.615 -10.689 1.00 0.00 69 LEU A C 5
ATOM 6050 O O . LEU A 1 69 ? 0.865 -8.449 -11.700 1.00 0.00 69 LEU A O 5
ATOM 6066 N N . HIS A 1 70 ? -0.924 -9.341 -10.642 1.00 0.00 70 HIS A N 5
ATOM 6067 C CA . HIS A 1 70 ? -1.428 -10.015 -11.826 1.00 0.00 70 HIS A CA 5
ATOM 6068 C C . HIS A 1 70 ? -1.639 -8.996 -12.947 1.00 0.00 70 HIS A C 5
ATOM 6069 O O . HIS A 1 70 ? -1.376 -9.286 -14.113 1.00 0.00 70 HIS A O 5
ATOM 6083 N N . ASN A 1 71 ? -2.111 -7.822 -12.554 1.00 0.00 71 ASN A N 5
ATOM 6084 C CA . ASN A 1 71 ? -2.360 -6.757 -13.511 1.00 0.00 71 ASN A CA 5
ATOM 6085 C C . ASN A 1 71 ? -1.027 -6.270 -14.085 1.00 0.00 71 ASN A C 5
ATOM 6086 O O . ASN A 1 71 ? -0.965 -5.830 -15.231 1.00 0.00 71 ASN A O 5
ATOM 6097 N N . ASN A 1 72 ? 0.006 -6.367 -13.260 1.00 0.00 72 ASN A N 5
ATOM 6098 C CA . ASN A 1 72 ? 1.333 -5.942 -13.671 1.00 0.00 72 ASN A CA 5
ATOM 6099 C C . ASN A 1 72 ? 2.032 -7.095 -14.395 1.00 0.00 72 ASN A C 5
ATOM 6100 O O . ASN A 1 72 ? 2.064 -7.132 -15.624 1.00 0.00 72 ASN A O 5
ATOM 6111 N N . LYS A 1 73 ? 2.574 -8.007 -13.601 1.00 0.00 73 LYS A N 5
ATOM 6112 C CA . LYS A 1 73 ? 3.270 -9.158 -14.151 1.00 0.00 73 LYS A CA 5
ATOM 6113 C C . LYS A 1 73 ? 2.437 -9.758 -15.286 1.00 0.00 73 LYS A C 5
ATOM 6114 O O . LYS A 1 73 ? 1.221 -9.892 -15.165 1.00 0.00 73 LYS A O 5
ATOM 6133 N N . HIS A 1 74 ? 3.127 -10.103 -16.364 1.00 0.00 74 HIS A N 5
ATOM 6134 C CA . HIS A 1 74 ? 2.467 -10.685 -17.520 1.00 0.00 74 HIS A CA 5
ATOM 6135 C C . HIS A 1 74 ? 3.247 -11.913 -17.992 1.00 0.00 74 HIS A C 5
ATOM 6136 O O . HIS A 1 74 ? 4.245 -11.786 -18.699 1.00 0.00 74 HIS A O 5
ATOM 6150 N N . SER A 1 75 ? 2.761 -13.076 -17.582 1.00 0.00 75 SER A N 5
ATOM 6151 C CA . SER A 1 75 ? 3.400 -14.327 -17.954 1.00 0.00 75 SER A CA 5
ATOM 6152 C C . SER A 1 75 ? 2.356 -15.309 -18.489 1.00 0.00 75 SER A C 5
ATOM 6153 O O . SER A 1 75 ? 1.802 -16.105 -17.732 1.00 0.00 75 SER A O 5
ATOM 6161 N N . GLY A 1 76 ? 2.120 -15.221 -19.790 1.00 0.00 76 GLY A N 5
ATOM 6162 C CA . GLY A 1 76 ? 1.152 -16.092 -20.435 1.00 0.00 76 GLY A CA 5
ATOM 6163 C C . GLY A 1 76 ? 1.847 -17.093 -21.360 1.00 0.00 76 GLY A C 5
ATOM 6164 O O . GLY A 1 76 ? 2.214 -16.754 -22.484 1.00 0.00 76 GLY A O 5
ATOM 6168 N N . PRO A 1 77 ? 2.012 -18.339 -20.839 1.00 0.00 77 PRO A N 5
ATOM 6169 C CA . PRO A 1 77 ? 2.656 -19.392 -21.605 1.00 0.00 77 PRO A CA 5
ATOM 6170 C C . PRO A 1 77 ? 1.721 -19.931 -22.689 1.00 0.00 77 PRO A C 5
ATOM 6171 O O . PRO A 1 77 ? 2.174 -20.339 -23.758 1.00 0.00 77 PRO A O 5
ATOM 6182 N N . SER A 1 78 ? 0.434 -19.916 -22.377 1.00 0.00 78 SER A N 5
ATOM 6183 C CA . SER A 1 78 ? -0.569 -20.398 -23.312 1.00 0.00 78 SER A CA 5
ATOM 6184 C C . SER A 1 78 ? -1.968 -20.023 -22.818 1.00 0.00 78 SER A C 5
ATOM 6185 O O . SER A 1 78 ? -2.294 -20.229 -21.650 1.00 0.00 78 SER A O 5
ATOM 6193 N N . SER A 1 79 ? -2.757 -19.479 -23.733 1.00 0.00 79 SER A N 5
ATOM 6194 C CA . SER A 1 79 ? -4.113 -19.073 -23.405 1.00 0.00 79 SER A CA 5
ATOM 6195 C C . SER A 1 79 ? -5.043 -19.351 -24.588 1.00 0.00 79 SER A C 5
ATOM 6196 O O . SER A 1 79 ? -4.755 -18.952 -25.716 1.00 0.00 79 SER A O 5
ATOM 6204 N N . GLY A 1 80 ? -6.139 -20.034 -24.291 1.00 0.00 80 GLY A N 5
ATOM 6205 C CA . GLY A 1 80 ? -7.112 -20.370 -25.316 1.00 0.00 80 GLY A CA 5
ATOM 6206 C C . GLY A 1 80 ? -8.535 -20.068 -24.841 1.00 0.00 80 GLY A C 5
ATOM 6207 O O . GLY A 1 80 ? -9.505 -20.444 -25.497 1.00 0.00 80 GLY A O 5
ATOM 6211 N N . GLY A 1 1 ? -9.350 19.038 24.178 1.00 0.00 1 GLY A N 6
ATOM 6212 C CA . GLY A 1 1 ? -9.681 18.844 22.777 1.00 0.00 1 GLY A CA 6
ATOM 6213 C C . GLY A 1 1 ? -9.635 17.361 22.403 1.00 0.00 1 GLY A C 6
ATOM 6214 O O . GLY A 1 1 ? -8.585 16.727 22.493 1.00 0.00 1 GLY A O 6
ATOM 6218 N N . SER A 1 2 ? -10.786 16.851 21.991 1.00 0.00 2 SER A N 6
ATOM 6219 C CA . SER A 1 2 ? -10.891 15.455 21.603 1.00 0.00 2 SER A CA 6
ATOM 6220 C C . SER A 1 2 ? -11.810 15.316 20.388 1.00 0.00 2 SER A C 6
ATOM 6221 O O . SER A 1 2 ? -12.472 16.275 19.994 1.00 0.00 2 SER A O 6
ATOM 6229 N N . SER A 1 3 ? -11.821 14.115 19.828 1.00 0.00 3 SER A N 6
ATOM 6230 C CA . SER A 1 3 ? -12.649 13.839 18.666 1.00 0.00 3 SER A CA 6
ATOM 6231 C C . SER A 1 3 ? -13.065 12.367 18.659 1.00 0.00 3 SER A C 6
ATOM 6232 O O . SER A 1 3 ? -14.255 12.055 18.662 1.00 0.00 3 SER A O 6
ATOM 6240 N N . GLY A 1 4 ? -12.063 11.501 18.648 1.00 0.00 4 GLY A N 6
ATOM 6241 C CA . GLY A 1 4 ? -12.310 10.070 18.640 1.00 0.00 4 GLY A CA 6
ATOM 6242 C C . GLY A 1 4 ? -13.078 9.653 17.383 1.00 0.00 4 GLY A C 6
ATOM 6243 O O . GLY A 1 4 ? -14.025 10.326 16.979 1.00 0.00 4 GLY A O 6
ATOM 6247 N N . SER A 1 5 ? -12.641 8.546 16.801 1.00 0.00 5 SER A N 6
ATOM 6248 C CA . SER A 1 5 ? -13.275 8.032 15.599 1.00 0.00 5 SER A CA 6
ATOM 6249 C C . SER A 1 5 ? -14.172 6.842 15.949 1.00 0.00 5 SER A C 6
ATOM 6250 O O . SER A 1 5 ? -13.723 5.886 16.578 1.00 0.00 5 SER A O 6
ATOM 6258 N N . SER A 1 6 ? -15.423 6.941 15.525 1.00 0.00 6 SER A N 6
ATOM 6259 C CA . SER A 1 6 ? -16.387 5.885 15.785 1.00 0.00 6 SER A CA 6
ATOM 6260 C C . SER A 1 6 ? -16.130 4.701 14.852 1.00 0.00 6 SER A C 6
ATOM 6261 O O . SER A 1 6 ? -15.890 3.585 15.310 1.00 0.00 6 SER A O 6
ATOM 6269 N N . GLY A 1 7 ? -16.189 4.984 13.559 1.00 0.00 7 GLY A N 6
ATOM 6270 C CA . GLY A 1 7 ? -15.966 3.956 12.556 1.00 0.00 7 GLY A CA 6
ATOM 6271 C C . GLY A 1 7 ? -16.628 4.331 11.229 1.00 0.00 7 GLY A C 6
ATOM 6272 O O . GLY A 1 7 ? -17.770 4.786 11.207 1.00 0.00 7 GLY A O 6
ATOM 6276 N N . SER A 1 8 ? -15.881 4.127 10.154 1.00 0.00 8 SER A N 6
ATOM 6277 C CA . SER A 1 8 ? -16.380 4.439 8.825 1.00 0.00 8 SER A CA 6
ATOM 6278 C C . SER A 1 8 ? -15.899 3.386 7.825 1.00 0.00 8 SER A C 6
ATOM 6279 O O . SER A 1 8 ? -14.858 2.762 8.027 1.00 0.00 8 SER A O 6
ATOM 6287 N N . SER A 1 9 ? -16.680 3.219 6.768 1.00 0.00 9 SER A N 6
ATOM 6288 C CA . SER A 1 9 ? -16.346 2.253 5.736 1.00 0.00 9 SER A CA 6
ATOM 6289 C C . SER A 1 9 ? -16.396 0.835 6.310 1.00 0.00 9 SER A C 6
ATOM 6290 O O . SER A 1 9 ? -15.632 0.501 7.214 1.00 0.00 9 SER A O 6
ATOM 6298 N N . ALA A 1 10 ? -17.304 0.041 5.762 1.00 0.00 10 ALA A N 6
ATOM 6299 C CA . ALA A 1 10 ? -17.463 -1.333 6.209 1.00 0.00 10 ALA A CA 6
ATOM 6300 C C . ALA A 1 10 ? -18.211 -2.129 5.138 1.00 0.00 10 ALA A C 6
ATOM 6301 O O . ALA A 1 10 ? -19.376 -1.854 4.854 1.00 0.00 10 ALA A O 6
ATOM 6308 N N . GLU A 1 11 ? -17.510 -3.101 4.572 1.00 0.00 11 GLU A N 6
ATOM 6309 C CA . GLU A 1 11 ? -18.093 -3.940 3.538 1.00 0.00 11 GLU A CA 6
ATOM 6310 C C . GLU A 1 11 ? -17.775 -5.412 3.807 1.00 0.00 11 GLU A C 6
ATOM 6311 O O . GLU A 1 11 ? -16.643 -5.754 4.148 1.00 0.00 11 GLU A O 6
ATOM 6323 N N . ALA A 1 12 ? -18.792 -6.244 3.642 1.00 0.00 12 ALA A N 6
ATOM 6324 C CA . ALA A 1 12 ? -18.635 -7.672 3.862 1.00 0.00 12 ALA A CA 6
ATOM 6325 C C . ALA A 1 12 ? -19.913 -8.394 3.432 1.00 0.00 12 ALA A C 6
ATOM 6326 O O . ALA A 1 12 ? -20.967 -8.214 4.040 1.00 0.00 12 ALA A O 6
ATOM 6333 N N . GLY A 1 13 ? -19.778 -9.196 2.386 1.00 0.00 13 GLY A N 6
ATOM 6334 C CA . GLY A 1 13 ? -20.909 -9.946 1.867 1.00 0.00 13 GLY A CA 6
ATOM 6335 C C . GLY A 1 13 ? -20.525 -10.708 0.597 1.00 0.00 13 GLY A C 6
ATOM 6336 O O . GLY A 1 13 ? -19.441 -11.283 0.517 1.00 0.00 13 GLY A O 6
ATOM 6340 N N . GLY A 1 14 ? -21.437 -10.688 -0.365 1.00 0.00 14 GLY A N 6
ATOM 6341 C CA . GLY A 1 14 ? -21.208 -11.370 -1.627 1.00 0.00 14 GLY A CA 6
ATOM 6342 C C . GLY A 1 14 ? -20.623 -10.414 -2.669 1.00 0.00 14 GLY A C 6
ATOM 6343 O O . GLY A 1 14 ? -19.651 -9.712 -2.395 1.00 0.00 14 GLY A O 6
ATOM 6347 N N . GLY A 1 15 ? -21.240 -10.418 -3.841 1.00 0.00 15 GLY A N 6
ATOM 6348 C CA . GLY A 1 15 ? -20.793 -9.560 -4.925 1.00 0.00 15 GLY A CA 6
ATOM 6349 C C . GLY A 1 15 ? -19.282 -9.684 -5.135 1.00 0.00 15 GLY A C 6
ATOM 6350 O O . GLY A 1 15 ? -18.501 -9.018 -4.457 1.00 0.00 15 GLY A O 6
ATOM 6354 N N . ILE A 1 16 ? -18.917 -10.541 -6.077 1.00 0.00 16 ILE A N 6
ATOM 6355 C CA . ILE A 1 16 ? -17.514 -10.760 -6.385 1.00 0.00 16 ILE A CA 6
ATOM 6356 C C . ILE A 1 16 ? -17.152 -10.002 -7.664 1.00 0.00 16 ILE A C 6
ATOM 6357 O O . ILE A 1 16 ? -17.637 -10.334 -8.744 1.00 0.00 16 ILE A O 6
ATOM 6373 N N . ARG A 1 17 ? -16.302 -8.999 -7.499 1.00 0.00 17 ARG A N 6
ATOM 6374 C CA . ARG A 1 17 ? -15.870 -8.192 -8.627 1.00 0.00 17 ARG A CA 6
ATOM 6375 C C . ARG A 1 17 ? -14.711 -7.282 -8.215 1.00 0.00 17 ARG A C 6
ATOM 6376 O O . ARG A 1 17 ? -14.522 -7.008 -7.030 1.00 0.00 17 ARG A O 6
ATOM 6397 N N . LYS A 1 18 ? -13.964 -6.839 -9.215 1.00 0.00 18 LYS A N 6
ATOM 6398 C CA . LYS A 1 18 ? -12.828 -5.965 -8.972 1.00 0.00 18 LYS A CA 6
ATOM 6399 C C . LYS A 1 18 ? -13.070 -4.619 -9.657 1.00 0.00 18 LYS A C 6
ATOM 6400 O O . LYS A 1 18 ? -12.945 -4.507 -10.876 1.00 0.00 18 LYS A O 6
ATOM 6419 N N . ARG A 1 19 ? -13.410 -3.630 -8.844 1.00 0.00 19 ARG A N 6
ATOM 6420 C CA . ARG A 1 19 ? -13.670 -2.295 -9.356 1.00 0.00 19 ARG A CA 6
ATOM 6421 C C . ARG A 1 19 ? -12.387 -1.686 -9.924 1.00 0.00 19 ARG A C 6
ATOM 6422 O O . ARG A 1 19 ? -11.297 -1.932 -9.409 1.00 0.00 19 ARG A O 6
ATOM 6443 N N . HIS A 1 20 ? -12.558 -0.901 -10.978 1.00 0.00 20 HIS A N 6
ATOM 6444 C CA . HIS A 1 20 ? -11.427 -0.254 -11.621 1.00 0.00 20 HIS A CA 6
ATOM 6445 C C . HIS A 1 20 ? -11.435 1.240 -11.292 1.00 0.00 20 HIS A C 6
ATOM 6446 O O . HIS A 1 20 ? -12.300 1.978 -11.761 1.00 0.00 20 HIS A O 6
ATOM 6460 N N . ARG A 1 21 ? -10.462 1.641 -10.487 1.00 0.00 21 ARG A N 6
ATOM 6461 C CA . ARG A 1 21 ? -10.346 3.033 -10.090 1.00 0.00 21 ARG A CA 6
ATOM 6462 C C . ARG A 1 21 ? -9.141 3.223 -9.166 1.00 0.00 21 ARG A C 6
ATOM 6463 O O . ARG A 1 21 ? -9.297 3.603 -8.006 1.00 0.00 21 ARG A O 6
ATOM 6484 N N . THR A 1 22 ? -7.966 2.949 -9.714 1.00 0.00 22 THR A N 6
ATOM 6485 C CA . THR A 1 22 ? -6.736 3.085 -8.953 1.00 0.00 22 THR A CA 6
ATOM 6486 C C . THR A 1 22 ? -5.819 4.124 -9.602 1.00 0.00 22 THR A C 6
ATOM 6487 O O . THR A 1 22 ? -5.951 4.417 -10.790 1.00 0.00 22 THR A O 6
ATOM 6498 N N . LYS A 1 23 ? -4.911 4.651 -8.795 1.00 0.00 23 LYS A N 6
ATOM 6499 C CA . LYS A 1 23 ? -3.973 5.651 -9.276 1.00 0.00 23 LYS A CA 6
ATOM 6500 C C . LYS A 1 23 ? -2.660 5.528 -8.500 1.00 0.00 23 LYS A C 6
ATOM 6501 O O . LYS A 1 23 ? -2.307 6.416 -7.725 1.00 0.00 23 LYS A O 6
ATOM 6520 N N . PHE A 1 24 ? -1.973 4.420 -8.735 1.00 0.00 24 PHE A N 6
ATOM 6521 C CA . PHE A 1 24 ? -0.707 4.169 -8.068 1.00 0.00 24 PHE A CA 6
ATOM 6522 C C . PHE A 1 24 ? 0.391 5.085 -8.611 1.00 0.00 24 PHE A C 6
ATOM 6523 O O . PHE A 1 24 ? 0.748 5.004 -9.785 1.00 0.00 24 PHE A O 6
ATOM 6540 N N . THR A 1 25 ? 0.895 5.938 -7.731 1.00 0.00 25 THR A N 6
ATOM 6541 C CA . THR A 1 25 ? 1.945 6.869 -8.108 1.00 0.00 25 THR A CA 6
ATOM 6542 C C . THR A 1 25 ? 3.316 6.198 -8.004 1.00 0.00 25 THR A C 6
ATOM 6543 O O . THR A 1 25 ? 3.440 5.117 -7.430 1.00 0.00 25 THR A O 6
ATOM 6554 N N . ALA A 1 26 ? 4.311 6.866 -8.570 1.00 0.00 26 ALA A N 6
ATOM 6555 C CA . ALA A 1 26 ? 5.668 6.348 -8.548 1.00 0.00 26 ALA A CA 6
ATOM 6556 C C . ALA A 1 26 ? 5.930 5.671 -7.201 1.00 0.00 26 ALA A C 6
ATOM 6557 O O . ALA A 1 26 ? 6.568 4.621 -7.143 1.00 0.00 26 ALA A O 6
ATOM 6564 N N . GLU A 1 27 ? 5.423 6.300 -6.151 1.00 0.00 27 GLU A N 6
ATOM 6565 C CA . GLU A 1 27 ? 5.593 5.772 -4.808 1.00 0.00 27 GLU A CA 6
ATOM 6566 C C . GLU A 1 27 ? 4.883 4.423 -4.673 1.00 0.00 27 GLU A C 6
ATOM 6567 O O . GLU A 1 27 ? 5.531 3.382 -4.581 1.00 0.00 27 GLU A O 6
ATOM 6579 N N . GLN A 1 28 ? 3.559 4.486 -4.667 1.00 0.00 28 GLN A N 6
ATOM 6580 C CA . GLN A 1 28 ? 2.754 3.283 -4.546 1.00 0.00 28 GLN A CA 6
ATOM 6581 C C . GLN A 1 28 ? 3.234 2.220 -5.536 1.00 0.00 28 GLN A C 6
ATOM 6582 O O . GLN A 1 28 ? 3.426 1.063 -5.165 1.00 0.00 28 GLN A O 6
ATOM 6596 N N . LYS A 1 29 ? 3.415 2.651 -6.776 1.00 0.00 29 LYS A N 6
ATOM 6597 C CA . LYS A 1 29 ? 3.869 1.751 -7.822 1.00 0.00 29 LYS A CA 6
ATOM 6598 C C . LYS A 1 29 ? 5.154 1.055 -7.368 1.00 0.00 29 LYS A C 6
ATOM 6599 O O . LYS A 1 29 ? 5.174 -0.161 -7.183 1.00 0.00 29 LYS A O 6
ATOM 6618 N N . GLU A 1 30 ? 6.195 1.856 -7.200 1.00 0.00 30 GLU A N 6
ATOM 6619 C CA . GLU A 1 30 ? 7.481 1.333 -6.771 1.00 0.00 30 GLU A CA 6
ATOM 6620 C C . GLU A 1 30 ? 7.321 0.521 -5.485 1.00 0.00 30 GLU A C 6
ATOM 6621 O O . GLU A 1 30 ? 7.953 -0.522 -5.322 1.00 0.00 30 GLU A O 6
ATOM 6633 N N . ARG A 1 31 ? 6.472 1.029 -4.604 1.00 0.00 31 ARG A N 6
ATOM 6634 C CA . ARG A 1 31 ? 6.220 0.363 -3.337 1.00 0.00 31 ARG A CA 6
ATOM 6635 C C . ARG A 1 31 ? 5.769 -1.079 -3.575 1.00 0.00 31 ARG A C 6
ATOM 6636 O O . ARG A 1 31 ? 6.195 -1.991 -2.868 1.00 0.00 31 ARG A O 6
ATOM 6657 N N . MET A 1 32 ? 4.914 -1.241 -4.574 1.00 0.00 32 MET A N 6
ATOM 6658 C CA . MET A 1 32 ? 4.401 -2.557 -4.914 1.00 0.00 32 MET A CA 6
ATOM 6659 C C . MET A 1 32 ? 5.465 -3.392 -5.629 1.00 0.00 32 MET A C 6
ATOM 6660 O O . MET A 1 32 ? 5.667 -4.560 -5.300 1.00 0.00 32 MET A O 6
ATOM 6674 N N . LEU A 1 33 ? 6.118 -2.761 -6.594 1.00 0.00 33 LEU A N 6
ATOM 6675 C CA . LEU A 1 33 ? 7.156 -3.431 -7.358 1.00 0.00 33 LEU A CA 6
ATOM 6676 C C . LEU A 1 33 ? 8.207 -3.993 -6.398 1.00 0.00 33 LEU A C 6
ATOM 6677 O O . LEU A 1 33 ? 8.669 -5.120 -6.569 1.00 0.00 33 LEU A O 6
ATOM 6693 N N . ALA A 1 34 ? 8.553 -3.182 -5.410 1.00 0.00 34 ALA A N 6
ATOM 6694 C CA . ALA A 1 34 ? 9.541 -3.584 -4.423 1.00 0.00 34 ALA A CA 6
ATOM 6695 C C . ALA A 1 34 ? 8.976 -4.728 -3.579 1.00 0.00 34 ALA A C 6
ATOM 6696 O O . ALA A 1 34 ? 9.708 -5.636 -3.187 1.00 0.00 34 ALA A O 6
ATOM 6703 N N . LEU A 1 35 ? 7.678 -4.648 -3.323 1.00 0.00 35 LEU A N 6
ATOM 6704 C CA . LEU A 1 35 ? 7.007 -5.665 -2.533 1.00 0.00 35 LEU A CA 6
ATOM 6705 C C . LEU A 1 35 ? 6.918 -6.959 -3.344 1.00 0.00 35 LEU A C 6
ATOM 6706 O O . LEU A 1 35 ? 7.290 -8.027 -2.859 1.00 0.00 35 LEU A O 6
ATOM 6722 N N . ALA A 1 36 ? 6.424 -6.822 -4.566 1.00 0.00 36 ALA A N 6
ATOM 6723 C CA . ALA A 1 36 ? 6.282 -7.967 -5.449 1.00 0.00 36 ALA A CA 6
ATOM 6724 C C . ALA A 1 36 ? 7.636 -8.665 -5.593 1.00 0.00 36 ALA A C 6
ATOM 6725 O O . ALA A 1 36 ? 7.719 -9.889 -5.508 1.00 0.00 36 ALA A O 6
ATOM 6732 N N . GLU A 1 37 ? 8.663 -7.856 -5.810 1.00 0.00 37 GLU A N 6
ATOM 6733 C CA . GLU A 1 37 ? 10.009 -8.381 -5.967 1.00 0.00 37 GLU A CA 6
ATOM 6734 C C . GLU A 1 37 ? 10.553 -8.859 -4.619 1.00 0.00 37 GLU A C 6
ATOM 6735 O O . GLU A 1 37 ? 11.619 -9.468 -4.557 1.00 0.00 37 GLU A O 6
ATOM 6747 N N . ARG A 1 38 ? 9.794 -8.564 -3.573 1.00 0.00 38 ARG A N 6
ATOM 6748 C CA . ARG A 1 38 ? 10.187 -8.956 -2.230 1.00 0.00 38 ARG A CA 6
ATOM 6749 C C . ARG A 1 38 ? 9.482 -10.253 -1.828 1.00 0.00 38 ARG A C 6
ATOM 6750 O O . ARG A 1 38 ? 10.124 -11.197 -1.371 1.00 0.00 38 ARG A O 6
ATOM 6771 N N . ILE A 1 39 ? 8.170 -10.258 -2.014 1.00 0.00 39 ILE A N 6
ATOM 6772 C CA . ILE A 1 39 ? 7.371 -11.424 -1.676 1.00 0.00 39 ILE A CA 6
ATOM 6773 C C . ILE A 1 39 ? 7.427 -12.427 -2.830 1.00 0.00 39 ILE A C 6
ATOM 6774 O O . ILE A 1 39 ? 7.377 -13.636 -2.609 1.00 0.00 39 ILE A O 6
ATOM 6790 N N . GLY A 1 40 ? 7.531 -11.888 -4.036 1.00 0.00 40 GLY A N 6
ATOM 6791 C CA . GLY A 1 40 ? 7.594 -12.721 -5.225 1.00 0.00 40 GLY A CA 6
ATOM 6792 C C . GLY A 1 40 ? 6.312 -12.596 -6.051 1.00 0.00 40 GLY A C 6
ATOM 6793 O O . GLY A 1 40 ? 5.976 -13.495 -6.821 1.00 0.00 40 GLY A O 6
ATOM 6797 N N . TRP A 1 41 ? 5.631 -11.476 -5.862 1.00 0.00 41 TRP A N 6
ATOM 6798 C CA . TRP A 1 41 ? 4.393 -11.222 -6.580 1.00 0.00 41 TRP A CA 6
ATOM 6799 C C . TRP A 1 41 ? 3.343 -12.215 -6.077 1.00 0.00 41 TRP A C 6
ATOM 6800 O O . TRP A 1 41 ? 2.320 -12.424 -6.727 1.00 0.00 41 TRP A O 6
ATOM 6821 N N . ARG A 1 42 ? 3.633 -12.801 -4.924 1.00 0.00 42 ARG A N 6
ATOM 6822 C CA . ARG A 1 42 ? 2.727 -13.766 -4.327 1.00 0.00 42 ARG A CA 6
ATOM 6823 C C . ARG A 1 42 ? 2.340 -13.327 -2.913 1.00 0.00 42 ARG A C 6
ATOM 6824 O O . ARG A 1 42 ? 3.114 -12.653 -2.235 1.00 0.00 42 ARG A O 6
ATOM 6845 N N . ILE A 1 43 ? 1.143 -13.728 -2.510 1.00 0.00 43 ILE A N 6
ATOM 6846 C CA . ILE A 1 43 ? 0.644 -13.384 -1.190 1.00 0.00 43 ILE A CA 6
ATOM 6847 C C . ILE A 1 43 ? 0.399 -14.667 -0.392 1.00 0.00 43 ILE A C 6
ATOM 6848 O O . ILE A 1 43 ? -0.108 -15.649 -0.931 1.00 0.00 43 ILE A O 6
ATOM 6864 N N . GLN A 1 44 ? 0.771 -14.615 0.879 1.00 0.00 44 GLN A N 6
ATOM 6865 C CA . GLN A 1 44 ? 0.598 -15.761 1.756 1.00 0.00 44 GLN A CA 6
ATOM 6866 C C . GLN A 1 44 ? 0.353 -15.297 3.193 1.00 0.00 44 GLN A C 6
ATOM 6867 O O . GLN A 1 44 ? 0.531 -14.121 3.508 1.00 0.00 44 GLN A O 6
ATOM 6881 N N . ARG A 1 45 ? -0.051 -16.244 4.026 1.00 0.00 45 ARG A N 6
ATOM 6882 C CA . ARG A 1 45 ? -0.321 -15.947 5.423 1.00 0.00 45 ARG A CA 6
ATOM 6883 C C . ARG A 1 45 ? 0.955 -15.473 6.121 1.00 0.00 45 ARG A C 6
ATOM 6884 O O . ARG A 1 45 ? 0.897 -14.923 7.220 1.00 0.00 45 ARG A O 6
ATOM 6905 N N . GLN A 1 46 ? 2.077 -15.704 5.455 1.00 0.00 46 GLN A N 6
ATOM 6906 C CA . GLN A 1 46 ? 3.364 -15.307 5.999 1.00 0.00 46 GLN A CA 6
ATOM 6907 C C . GLN A 1 46 ? 3.633 -13.830 5.703 1.00 0.00 46 GLN A C 6
ATOM 6908 O O . GLN A 1 46 ? 3.957 -13.061 6.607 1.00 0.00 46 GLN A O 6
ATOM 6922 N N . ASP A 1 47 ? 3.488 -13.477 4.434 1.00 0.00 47 ASP A N 6
ATOM 6923 C CA . ASP A 1 47 ? 3.711 -12.106 4.009 1.00 0.00 47 ASP A CA 6
ATOM 6924 C C . ASP A 1 47 ? 2.556 -11.230 4.498 1.00 0.00 47 ASP A C 6
ATOM 6925 O O . ASP A 1 47 ? 2.662 -10.005 4.508 1.00 0.00 47 ASP A O 6
ATOM 6934 N N . ASP A 1 48 ? 1.479 -11.894 4.894 1.00 0.00 48 ASP A N 6
ATOM 6935 C CA . ASP A 1 48 ? 0.305 -11.191 5.384 1.00 0.00 48 ASP A CA 6
ATOM 6936 C C . ASP A 1 48 ? 0.748 -10.014 6.256 1.00 0.00 48 ASP A C 6
ATOM 6937 O O . ASP A 1 48 ? 0.294 -8.888 6.061 1.00 0.00 48 ASP A O 6
ATOM 6946 N N . GLU A 1 49 ? 1.627 -10.317 7.199 1.00 0.00 49 GLU A N 6
ATOM 6947 C CA . GLU A 1 49 ? 2.136 -9.298 8.102 1.00 0.00 49 GLU A CA 6
ATOM 6948 C C . GLU A 1 49 ? 2.696 -8.116 7.308 1.00 0.00 49 GLU A C 6
ATOM 6949 O O . GLU A 1 49 ? 2.423 -6.961 7.631 1.00 0.00 49 GLU A O 6
ATOM 6961 N N . VAL A 1 50 ? 3.469 -8.446 6.284 1.00 0.00 50 VAL A N 6
ATOM 6962 C CA . VAL A 1 50 ? 4.070 -7.426 5.441 1.00 0.00 50 VAL A CA 6
ATOM 6963 C C . VAL A 1 50 ? 2.985 -6.782 4.576 1.00 0.00 50 VAL A C 6
ATOM 6964 O O . VAL A 1 50 ? 2.997 -5.571 4.359 1.00 0.00 50 VAL A O 6
ATOM 6977 N N . ILE A 1 51 ? 2.073 -7.619 4.106 1.00 0.00 51 ILE A N 6
ATOM 6978 C CA . ILE A 1 51 ? 0.983 -7.146 3.269 1.00 0.00 51 ILE A CA 6
ATOM 6979 C C . ILE A 1 51 ? 0.137 -6.145 4.059 1.00 0.00 51 ILE A C 6
ATOM 6980 O O . ILE A 1 51 ? 0.147 -4.951 3.766 1.00 0.00 51 ILE A O 6
ATOM 6996 N N . GLN A 1 52 ? -0.575 -6.670 5.046 1.00 0.00 52 GLN A N 6
ATOM 6997 C CA . GLN A 1 52 ? -1.425 -5.837 5.880 1.00 0.00 52 GLN A CA 6
ATOM 6998 C C . GLN A 1 52 ? -0.646 -4.620 6.383 1.00 0.00 52 GLN A C 6
ATOM 6999 O O . GLN A 1 52 ? -1.215 -3.544 6.559 1.00 0.00 52 GLN A O 6
ATOM 7013 N N . ARG A 1 53 ? 0.644 -4.831 6.601 1.00 0.00 53 ARG A N 6
ATOM 7014 C CA . ARG A 1 53 ? 1.507 -3.765 7.080 1.00 0.00 53 ARG A CA 6
ATOM 7015 C C . ARG A 1 53 ? 1.757 -2.744 5.968 1.00 0.00 53 ARG A C 6
ATOM 7016 O O . ARG A 1 53 ? 1.521 -1.551 6.152 1.00 0.00 53 ARG A O 6
ATOM 7037 N N . PHE A 1 54 ? 2.231 -3.251 4.840 1.00 0.00 54 PHE A N 6
ATOM 7038 C CA . PHE A 1 54 ? 2.516 -2.398 3.698 1.00 0.00 54 PHE A CA 6
ATOM 7039 C C . PHE A 1 54 ? 1.290 -1.565 3.316 1.00 0.00 54 PHE A C 6
ATOM 7040 O O . PHE A 1 54 ? 1.424 -0.467 2.779 1.00 0.00 54 PHE A O 6
ATOM 7057 N N . CYS A 1 55 ? 0.123 -2.121 3.609 1.00 0.00 55 CYS A N 6
ATOM 7058 C CA . CYS A 1 55 ? -1.125 -1.443 3.303 1.00 0.00 55 CYS A CA 6
ATOM 7059 C C . CYS A 1 55 ? -1.291 -0.278 4.280 1.00 0.00 55 CYS A C 6
ATOM 7060 O O . CYS A 1 55 ? -2.158 0.575 4.093 1.00 0.00 55 CYS A O 6
ATOM 7068 N N . GLN A 1 56 ? -0.448 -0.279 5.302 1.00 0.00 56 GLN A N 6
ATOM 7069 C CA . GLN A 1 56 ? -0.490 0.768 6.308 1.00 0.00 56 GLN A CA 6
ATOM 7070 C C . GLN A 1 56 ? 0.456 1.909 5.929 1.00 0.00 56 GLN A C 6
ATOM 7071 O O . GLN A 1 56 ? 0.199 3.067 6.253 1.00 0.00 56 GLN A O 6
ATOM 7085 N N . GLU A 1 57 ? 1.531 1.541 5.247 1.00 0.00 57 GLU A N 6
ATOM 7086 C CA . GLU A 1 57 ? 2.517 2.519 4.819 1.00 0.00 57 GLU A CA 6
ATOM 7087 C C . GLU A 1 57 ? 2.092 3.157 3.495 1.00 0.00 57 GLU A C 6
ATOM 7088 O O . GLU A 1 57 ? 2.383 4.325 3.243 1.00 0.00 57 GLU A O 6
ATOM 7100 N N . THR A 1 58 ? 1.410 2.362 2.684 1.00 0.00 58 THR A N 6
ATOM 7101 C CA . THR A 1 58 ? 0.942 2.834 1.391 1.00 0.00 58 THR A CA 6
ATOM 7102 C C . THR A 1 58 ? -0.530 3.242 1.474 1.00 0.00 58 THR A C 6
ATOM 7103 O O . THR A 1 58 ? -0.885 4.369 1.132 1.00 0.00 58 THR A O 6
ATOM 7114 N N . GLY A 1 59 ? -1.347 2.304 1.929 1.00 0.00 59 GLY A N 6
ATOM 7115 C CA . GLY A 1 59 ? -2.772 2.552 2.061 1.00 0.00 59 GLY A CA 6
ATOM 7116 C C . GLY A 1 59 ? -3.562 1.795 0.991 1.00 0.00 59 GLY A C 6
ATOM 7117 O O . GLY A 1 59 ? -4.788 1.881 0.942 1.00 0.00 59 GLY A O 6
ATOM 7121 N N . VAL A 1 60 ? -2.827 1.070 0.161 1.00 0.00 60 VAL A N 6
ATOM 7122 C CA . VAL A 1 60 ? -3.443 0.299 -0.905 1.00 0.00 60 VAL A CA 6
ATOM 7123 C C . VAL A 1 60 ? -4.126 -0.933 -0.308 1.00 0.00 60 VAL A C 6
ATOM 7124 O O . VAL A 1 60 ? -3.610 -1.540 0.630 1.00 0.00 60 VAL A O 6
ATOM 7137 N N . PRO A 1 61 ? -5.306 -1.275 -0.890 1.00 0.00 61 PRO A N 6
ATOM 7138 C CA . PRO A 1 61 ? -6.065 -2.424 -0.426 1.00 0.00 61 PRO A CA 6
ATOM 7139 C C . PRO A 1 61 ? -5.419 -3.731 -0.888 1.00 0.00 61 PRO A C 6
ATOM 7140 O O . PRO A 1 61 ? -4.863 -3.800 -1.983 1.00 0.00 61 PRO A O 6
ATOM 7151 N N . ARG A 1 62 ? -5.513 -4.736 -0.030 1.00 0.00 62 ARG A N 6
ATOM 7152 C CA . ARG A 1 62 ? -4.944 -6.038 -0.336 1.00 0.00 62 ARG A CA 6
ATOM 7153 C C . ARG A 1 62 ? -5.429 -6.519 -1.705 1.00 0.00 62 ARG A C 6
ATOM 7154 O O . ARG A 1 62 ? -4.622 -6.773 -2.599 1.00 0.00 62 ARG A O 6
ATOM 7175 N N . GLN A 1 63 ? -6.743 -6.631 -1.827 1.00 0.00 63 GLN A N 6
ATOM 7176 C CA . GLN A 1 63 ? -7.344 -7.077 -3.072 1.00 0.00 63 GLN A CA 6
ATOM 7177 C C . GLN A 1 63 ? -6.687 -6.374 -4.261 1.00 0.00 63 GLN A C 6
ATOM 7178 O O . GLN A 1 63 ? -6.573 -6.950 -5.342 1.00 0.00 63 GLN A O 6
ATOM 7192 N N . VAL A 1 64 ? -6.272 -5.139 -4.022 1.00 0.00 64 VAL A N 6
ATOM 7193 C CA . VAL A 1 64 ? -5.629 -4.351 -5.059 1.00 0.00 64 VAL A CA 6
ATOM 7194 C C . VAL A 1 64 ? -4.169 -4.789 -5.196 1.00 0.00 64 VAL A C 6
ATOM 7195 O O . VAL A 1 64 ? -3.725 -5.151 -6.284 1.00 0.00 64 VAL A O 6
ATOM 7208 N N . LEU A 1 65 ? -3.463 -4.741 -4.076 1.00 0.00 65 LEU A N 6
ATOM 7209 C CA . LEU A 1 65 ? -2.063 -5.129 -4.056 1.00 0.00 65 LEU A CA 6
ATOM 7210 C C . LEU A 1 65 ? -1.918 -6.529 -4.655 1.00 0.00 65 LEU A C 6
ATOM 7211 O O . LEU A 1 65 ? -0.859 -6.879 -5.175 1.00 0.00 65 LEU A O 6
ATOM 7227 N N . LYS A 1 66 ? -2.996 -7.293 -4.561 1.00 0.00 66 LYS A N 6
ATOM 7228 C CA . LYS A 1 66 ? -3.002 -8.647 -5.087 1.00 0.00 66 LYS A CA 6
ATOM 7229 C C . LYS A 1 66 ? -3.150 -8.599 -6.609 1.00 0.00 66 LYS A C 6
ATOM 7230 O O . LYS A 1 66 ? -2.198 -8.873 -7.338 1.00 0.00 66 LYS A O 6
ATOM 7249 N N . VAL A 1 67 ? -4.351 -8.247 -7.044 1.00 0.00 67 VAL A N 6
ATOM 7250 C CA . VAL A 1 67 ? -4.636 -8.159 -8.466 1.00 0.00 67 VAL A CA 6
ATOM 7251 C C . VAL A 1 67 ? -3.554 -7.318 -9.147 1.00 0.00 67 VAL A C 6
ATOM 7252 O O . VAL A 1 67 ? -3.061 -7.679 -10.214 1.00 0.00 67 VAL A O 6
ATOM 7265 N N . TRP A 1 68 ? -3.217 -6.211 -8.502 1.00 0.00 68 TRP A N 6
ATOM 7266 C CA . TRP A 1 68 ? -2.203 -5.315 -9.032 1.00 0.00 68 TRP A CA 6
ATOM 7267 C C . TRP A 1 68 ? -1.085 -6.169 -9.633 1.00 0.00 68 TRP A C 6
ATOM 7268 O O . TRP A 1 68 ? -0.823 -6.100 -10.832 1.00 0.00 68 TRP A O 6
ATOM 7289 N N . LEU A 1 69 ? -0.456 -6.955 -8.771 1.00 0.00 69 LEU A N 6
ATOM 7290 C CA . LEU A 1 69 ? 0.628 -7.821 -9.202 1.00 0.00 69 LEU A CA 6
ATOM 7291 C C . LEU A 1 69 ? 0.237 -8.506 -10.513 1.00 0.00 69 LEU A C 6
ATOM 7292 O O . LEU A 1 69 ? 1.031 -8.558 -11.451 1.00 0.00 69 LEU A O 6
ATOM 7308 N N . HIS A 1 70 ? -0.987 -9.014 -10.537 1.00 0.00 70 HIS A N 6
ATOM 7309 C CA . HIS A 1 70 ? -1.492 -9.693 -11.718 1.00 0.00 70 HIS A CA 6
ATOM 7310 C C . HIS A 1 70 ? -1.684 -8.681 -12.849 1.00 0.00 70 HIS A C 6
ATOM 7311 O O . HIS A 1 70 ? -1.428 -8.989 -14.012 1.00 0.00 70 HIS A O 6
ATOM 7325 N N . ASN A 1 71 ? -2.134 -7.494 -12.468 1.00 0.00 71 ASN A N 6
ATOM 7326 C CA . ASN A 1 71 ? -2.363 -6.435 -13.436 1.00 0.00 71 ASN A CA 6
ATOM 7327 C C . ASN A 1 71 ? -1.018 -5.934 -13.966 1.00 0.00 71 ASN A C 6
ATOM 7328 O O . ASN A 1 71 ? -0.950 -5.358 -15.051 1.00 0.00 71 ASN A O 6
ATOM 7339 N N . ASN A 1 72 ? 0.019 -6.171 -13.176 1.00 0.00 72 ASN A N 6
ATOM 7340 C CA . ASN A 1 72 ? 1.358 -5.752 -13.552 1.00 0.00 72 ASN A CA 6
ATOM 7341 C C . ASN A 1 72 ? 2.064 -6.901 -14.273 1.00 0.00 72 ASN A C 6
ATOM 7342 O O . ASN A 1 72 ? 2.301 -6.830 -15.478 1.00 0.00 72 ASN A O 6
ATOM 7353 N N . LYS A 1 73 ? 2.381 -7.933 -13.505 1.00 0.00 73 LYS A N 6
ATOM 7354 C CA . LYS A 1 73 ? 3.056 -9.097 -14.056 1.00 0.00 73 LYS A CA 6
ATOM 7355 C C . LYS A 1 73 ? 2.155 -9.755 -15.103 1.00 0.00 73 LYS A C 6
ATOM 7356 O O . LYS A 1 73 ? 0.998 -9.369 -15.263 1.00 0.00 73 LYS A O 6
ATOM 7375 N N . HIS A 1 74 ? 2.719 -10.739 -15.788 1.00 0.00 74 HIS A N 6
ATOM 7376 C CA . HIS A 1 74 ? 1.981 -11.456 -16.814 1.00 0.00 74 HIS A CA 6
ATOM 7377 C C . HIS A 1 74 ? 1.530 -10.476 -17.900 1.00 0.00 74 HIS A C 6
ATOM 7378 O O . HIS A 1 74 ? 0.440 -9.912 -17.818 1.00 0.00 74 HIS A O 6
ATOM 7392 N N . SER A 1 75 ? 2.392 -10.304 -18.891 1.00 0.00 75 SER A N 6
ATOM 7393 C CA . SER A 1 75 ? 2.096 -9.403 -19.992 1.00 0.00 75 SER A CA 6
ATOM 7394 C C . SER A 1 75 ? 0.804 -9.834 -20.688 1.00 0.00 75 SER A C 6
ATOM 7395 O O . SER A 1 75 ? 0.501 -11.023 -20.761 1.00 0.00 75 SER A O 6
ATOM 7403 N N . GLY A 1 76 ? 0.077 -8.842 -21.183 1.00 0.00 76 GLY A N 6
ATOM 7404 C CA . GLY A 1 76 ? -1.176 -9.104 -21.871 1.00 0.00 76 GLY A CA 6
ATOM 7405 C C . GLY A 1 76 ? -2.146 -9.870 -20.970 1.00 0.00 76 GLY A C 6
ATOM 7406 O O . GLY A 1 76 ? -2.473 -11.024 -21.243 1.00 0.00 76 GLY A O 6
ATOM 7410 N N . PRO A 1 77 ? -2.592 -9.179 -19.886 1.00 0.00 77 PRO A N 6
ATOM 7411 C CA . PRO A 1 77 ? -3.519 -9.782 -18.944 1.00 0.00 77 PRO A CA 6
ATOM 7412 C C . PRO A 1 77 ? -4.932 -9.845 -19.528 1.00 0.00 77 PRO A C 6
ATOM 7413 O O . PRO A 1 77 ? -5.863 -9.263 -18.973 1.00 0.00 77 PRO A O 6
ATOM 7424 N N . SER A 1 78 ? -5.047 -10.556 -20.640 1.00 0.00 78 SER A N 6
ATOM 7425 C CA . SER A 1 78 ? -6.330 -10.703 -21.305 1.00 0.00 78 SER A CA 6
ATOM 7426 C C . SER A 1 78 ? -6.806 -9.346 -21.828 1.00 0.00 78 SER A C 6
ATOM 7427 O O . SER A 1 78 ? -6.706 -9.068 -23.023 1.00 0.00 78 SER A O 6
ATOM 7435 N N . SER A 1 79 ? -7.313 -8.538 -20.909 1.00 0.00 79 SER A N 6
ATOM 7436 C CA . SER A 1 79 ? -7.804 -7.217 -21.263 1.00 0.00 79 SER A CA 6
ATOM 7437 C C . SER A 1 79 ? -7.818 -6.315 -20.028 1.00 0.00 79 SER A C 6
ATOM 7438 O O . SER A 1 79 ? -8.626 -6.510 -19.121 1.00 0.00 79 SER A O 6
ATOM 7446 N N . GLY A 1 80 ? -6.914 -5.346 -20.032 1.00 0.00 80 GLY A N 6
ATOM 7447 C CA . GLY A 1 80 ? -6.812 -4.413 -18.922 1.00 0.00 80 GLY A CA 6
ATOM 7448 C C . GLY A 1 80 ? -6.003 -3.177 -19.318 1.00 0.00 80 GLY A C 6
ATOM 7449 O O . GLY A 1 80 ? -6.089 -2.711 -20.453 1.00 0.00 80 GLY A O 6
ATOM 7453 N N . GLY A 1 1 ? -11.021 -23.874 20.416 1.00 0.00 1 GLY A N 7
ATOM 7454 C CA . GLY A 1 1 ? -9.577 -24.004 20.312 1.00 0.00 1 GLY A CA 7
ATOM 7455 C C . GLY A 1 1 ? -9.129 -25.427 20.652 1.00 0.00 1 GLY A C 7
ATOM 7456 O O . GLY A 1 1 ? -8.383 -25.635 21.607 1.00 0.00 1 GLY A O 7
ATOM 7460 N N . SER A 1 2 ? -9.604 -26.370 19.851 1.00 0.00 2 SER A N 7
ATOM 7461 C CA . SER A 1 2 ? -9.262 -27.767 20.055 1.00 0.00 2 SER A CA 7
ATOM 7462 C C . SER A 1 2 ? -9.289 -28.513 18.719 1.00 0.00 2 SER A C 7
ATOM 7463 O O . SER A 1 2 ? -10.218 -28.348 17.930 1.00 0.00 2 SER A O 7
ATOM 7471 N N . SER A 1 3 ? -8.257 -29.317 18.506 1.00 0.00 3 SER A N 7
ATOM 7472 C CA . SER A 1 3 ? -8.151 -30.088 17.279 1.00 0.00 3 SER A CA 7
ATOM 7473 C C . SER A 1 3 ? -7.834 -29.161 16.104 1.00 0.00 3 SER A C 7
ATOM 7474 O O . SER A 1 3 ? -6.791 -29.296 15.466 1.00 0.00 3 SER A O 7
ATOM 7482 N N . GLY A 1 4 ? -8.752 -28.239 15.854 1.00 0.00 4 GLY A N 7
ATOM 7483 C CA . GLY A 1 4 ? -8.584 -27.290 14.767 1.00 0.00 4 GLY A CA 7
ATOM 7484 C C . GLY A 1 4 ? -9.114 -27.863 13.451 1.00 0.00 4 GLY A C 7
ATOM 7485 O O . GLY A 1 4 ? -10.167 -27.447 12.969 1.00 0.00 4 GLY A O 7
ATOM 7489 N N . SER A 1 5 ? -8.362 -28.808 12.908 1.00 0.00 5 SER A N 7
ATOM 7490 C CA . SER A 1 5 ? -8.743 -29.443 11.658 1.00 0.00 5 SER A CA 7
ATOM 7491 C C . SER A 1 5 ? -8.787 -28.403 10.536 1.00 0.00 5 SER A C 7
ATOM 7492 O O . SER A 1 5 ? -8.817 -27.202 10.798 1.00 0.00 5 SER A O 7
ATOM 7500 N N . SER A 1 6 ? -8.788 -28.903 9.309 1.00 0.00 6 SER A N 7
ATOM 7501 C CA . SER A 1 6 ? -8.828 -28.033 8.146 1.00 0.00 6 SER A CA 7
ATOM 7502 C C . SER A 1 6 ? -8.996 -28.867 6.874 1.00 0.00 6 SER A C 7
ATOM 7503 O O . SER A 1 6 ? -8.489 -29.984 6.788 1.00 0.00 6 SER A O 7
ATOM 7511 N N . GLY A 1 7 ? -9.709 -28.291 5.917 1.00 0.00 7 GLY A N 7
ATOM 7512 C CA . GLY A 1 7 ? -9.951 -28.967 4.654 1.00 0.00 7 GLY A CA 7
ATOM 7513 C C . GLY A 1 7 ? -10.897 -28.153 3.769 1.00 0.00 7 GLY A C 7
ATOM 7514 O O . GLY A 1 7 ? -10.461 -27.258 3.046 1.00 0.00 7 GLY A O 7
ATOM 7518 N N . SER A 1 8 ? -12.175 -28.493 3.854 1.00 0.00 8 SER A N 7
ATOM 7519 C CA . SER A 1 8 ? -13.186 -27.805 3.070 1.00 0.00 8 SER A CA 7
ATOM 7520 C C . SER A 1 8 ? -14.139 -27.046 3.996 1.00 0.00 8 SER A C 7
ATOM 7521 O O . SER A 1 8 ? -14.233 -27.354 5.183 1.00 0.00 8 SER A O 7
ATOM 7529 N N . SER A 1 9 ? -14.821 -26.069 3.417 1.00 0.00 9 SER A N 7
ATOM 7530 C CA . SER A 1 9 ? -15.763 -25.263 4.175 1.00 0.00 9 SER A CA 7
ATOM 7531 C C . SER A 1 9 ? -16.667 -24.479 3.222 1.00 0.00 9 SER A C 7
ATOM 7532 O O . SER A 1 9 ? -17.888 -24.618 3.263 1.00 0.00 9 SER A O 7
ATOM 7540 N N . ALA A 1 10 ? -16.032 -23.671 2.385 1.00 0.00 10 ALA A N 7
ATOM 7541 C CA . ALA A 1 10 ? -16.763 -22.865 1.423 1.00 0.00 10 ALA A CA 7
ATOM 7542 C C . ALA A 1 10 ? -15.826 -22.466 0.281 1.00 0.00 10 ALA A C 7
ATOM 7543 O O . ALA A 1 10 ? -14.607 -22.454 0.449 1.00 0.00 10 ALA A O 7
ATOM 7550 N N . GLU A 1 11 ? -16.430 -22.148 -0.854 1.00 0.00 11 GLU A N 7
ATOM 7551 C CA . GLU A 1 11 ? -15.665 -21.750 -2.023 1.00 0.00 11 GLU A CA 7
ATOM 7552 C C . GLU A 1 11 ? -15.800 -20.244 -2.258 1.00 0.00 11 GLU A C 7
ATOM 7553 O O . GLU A 1 11 ? -16.768 -19.627 -1.816 1.00 0.00 11 GLU A O 7
ATOM 7565 N N . ALA A 1 12 ? -14.815 -19.695 -2.953 1.00 0.00 12 ALA A N 7
ATOM 7566 C CA . ALA A 1 12 ? -14.811 -18.273 -3.252 1.00 0.00 12 ALA A CA 7
ATOM 7567 C C . ALA A 1 12 ? -15.467 -18.041 -4.615 1.00 0.00 12 ALA A C 7
ATOM 7568 O O . ALA A 1 12 ? -15.773 -18.993 -5.330 1.00 0.00 12 ALA A O 7
ATOM 7575 N N . GLY A 1 13 ? -15.662 -16.770 -4.933 1.00 0.00 13 GLY A N 7
ATOM 7576 C CA . GLY A 1 13 ? -16.275 -16.401 -6.198 1.00 0.00 13 GLY A CA 7
ATOM 7577 C C . GLY A 1 13 ? -17.545 -15.577 -5.971 1.00 0.00 13 GLY A C 7
ATOM 7578 O O . GLY A 1 13 ? -17.949 -15.353 -4.831 1.00 0.00 13 GLY A O 7
ATOM 7582 N N . GLY A 1 14 ? -18.139 -15.149 -7.076 1.00 0.00 14 GLY A N 7
ATOM 7583 C CA . GLY A 1 14 ? -19.354 -14.355 -7.012 1.00 0.00 14 GLY A CA 7
ATOM 7584 C C . GLY A 1 14 ? -19.740 -13.832 -8.397 1.00 0.00 14 GLY A C 7
ATOM 7585 O O . GLY A 1 14 ? -19.567 -14.527 -9.398 1.00 0.00 14 GLY A O 7
ATOM 7589 N N . GLY A 1 15 ? -20.257 -12.612 -8.411 1.00 0.00 15 GLY A N 7
ATOM 7590 C CA . GLY A 1 15 ? -20.669 -11.988 -9.657 1.00 0.00 15 GLY A CA 7
ATOM 7591 C C . GLY A 1 15 ? -19.596 -11.026 -10.170 1.00 0.00 15 GLY A C 7
ATOM 7592 O O . GLY A 1 15 ? -18.465 -11.434 -10.430 1.00 0.00 15 GLY A O 7
ATOM 7596 N N . ILE A 1 16 ? -19.988 -9.767 -10.300 1.00 0.00 16 ILE A N 7
ATOM 7597 C CA . ILE A 1 16 ? -19.074 -8.744 -10.777 1.00 0.00 16 ILE A CA 7
ATOM 7598 C C . ILE A 1 16 ? -18.231 -8.233 -9.606 1.00 0.00 16 ILE A C 7
ATOM 7599 O O . ILE A 1 16 ? -18.681 -7.386 -8.836 1.00 0.00 16 ILE A O 7
ATOM 7615 N N . ARG A 1 17 ? -17.024 -8.770 -9.510 1.00 0.00 17 ARG A N 7
ATOM 7616 C CA . ARG A 1 17 ? -16.114 -8.379 -8.446 1.00 0.00 17 ARG A CA 7
ATOM 7617 C C . ARG A 1 17 ? -14.993 -7.500 -9.003 1.00 0.00 17 ARG A C 7
ATOM 7618 O O . ARG A 1 17 ? -14.707 -7.536 -10.199 1.00 0.00 17 ARG A O 7
ATOM 7639 N N . LYS A 1 18 ? -14.388 -6.731 -8.110 1.00 0.00 18 LYS A N 7
ATOM 7640 C CA . LYS A 1 18 ? -13.304 -5.844 -8.497 1.00 0.00 18 LYS A CA 7
ATOM 7641 C C . LYS A 1 18 ? -13.848 -4.756 -9.425 1.00 0.00 18 LYS A C 7
ATOM 7642 O O . LYS A 1 18 ? -14.108 -5.010 -10.600 1.00 0.00 18 LYS A O 7
ATOM 7661 N N . ARG A 1 19 ? -14.004 -3.567 -8.862 1.00 0.00 19 ARG A N 7
ATOM 7662 C CA . ARG A 1 19 ? -14.513 -2.439 -9.625 1.00 0.00 19 ARG A CA 7
ATOM 7663 C C . ARG A 1 19 ? -14.268 -1.133 -8.867 1.00 0.00 19 ARG A C 7
ATOM 7664 O O . ARG A 1 19 ? -15.053 -0.760 -7.996 1.00 0.00 19 ARG A O 7
ATOM 7685 N N . HIS A 1 20 ? -13.177 -0.473 -9.226 1.00 0.00 20 HIS A N 7
ATOM 7686 C CA . HIS A 1 20 ? -12.819 0.784 -8.591 1.00 0.00 20 HIS A CA 7
ATOM 7687 C C . HIS A 1 20 ? -11.698 1.459 -9.383 1.00 0.00 20 HIS A C 7
ATOM 7688 O O . HIS A 1 20 ? -11.037 0.818 -10.200 1.00 0.00 20 HIS A O 7
ATOM 7702 N N . ARG A 1 21 ? -11.517 2.744 -9.114 1.00 0.00 21 ARG A N 7
ATOM 7703 C CA . ARG A 1 21 ? -10.487 3.512 -9.792 1.00 0.00 21 ARG A CA 7
ATOM 7704 C C . ARG A 1 21 ? -9.244 3.630 -8.907 1.00 0.00 21 ARG A C 7
ATOM 7705 O O . ARG A 1 21 ? -9.338 4.037 -7.750 1.00 0.00 21 ARG A O 7
ATOM 7726 N N . THR A 1 22 ? -8.108 3.268 -9.485 1.00 0.00 22 THR A N 7
ATOM 7727 C CA . THR A 1 22 ? -6.849 3.328 -8.764 1.00 0.00 22 THR A CA 7
ATOM 7728 C C . THR A 1 22 ? -5.929 4.382 -9.383 1.00 0.00 22 THR A C 7
ATOM 7729 O O . THR A 1 22 ? -6.086 4.741 -10.549 1.00 0.00 22 THR A O 7
ATOM 7740 N N . LYS A 1 23 ? -4.989 4.850 -8.575 1.00 0.00 23 LYS A N 7
ATOM 7741 C CA . LYS A 1 23 ? -4.044 5.856 -9.029 1.00 0.00 23 LYS A CA 7
ATOM 7742 C C . LYS A 1 23 ? -2.717 5.674 -8.289 1.00 0.00 23 LYS A C 7
ATOM 7743 O O . LYS A 1 23 ? -2.353 6.497 -7.450 1.00 0.00 23 LYS A O 7
ATOM 7762 N N . PHE A 1 24 ? -2.031 4.592 -8.625 1.00 0.00 24 PHE A N 7
ATOM 7763 C CA . PHE A 1 24 ? -0.753 4.292 -8.003 1.00 0.00 24 PHE A CA 7
ATOM 7764 C C . PHE A 1 24 ? 0.350 5.200 -8.551 1.00 0.00 24 PHE A C 7
ATOM 7765 O O . PHE A 1 24 ? 0.671 5.146 -9.737 1.00 0.00 24 PHE A O 7
ATOM 7782 N N . THR A 1 25 ? 0.899 6.014 -7.661 1.00 0.00 25 THR A N 7
ATOM 7783 C CA . THR A 1 25 ? 1.959 6.932 -8.040 1.00 0.00 25 THR A CA 7
ATOM 7784 C C . THR A 1 25 ? 3.321 6.240 -7.952 1.00 0.00 25 THR A C 7
ATOM 7785 O O . THR A 1 25 ? 3.429 5.141 -7.410 1.00 0.00 25 THR A O 7
ATOM 7796 N N . ALA A 1 26 ? 4.326 6.912 -8.494 1.00 0.00 26 ALA A N 7
ATOM 7797 C CA . ALA A 1 26 ? 5.676 6.375 -8.484 1.00 0.00 26 ALA A CA 7
ATOM 7798 C C . ALA A 1 26 ? 5.929 5.667 -7.152 1.00 0.00 26 ALA A C 7
ATOM 7799 O O . ALA A 1 26 ? 6.547 4.604 -7.117 1.00 0.00 26 ALA A O 7
ATOM 7806 N N . GLU A 1 27 ? 5.438 6.284 -6.087 1.00 0.00 27 GLU A N 7
ATOM 7807 C CA . GLU A 1 27 ? 5.602 5.726 -4.756 1.00 0.00 27 GLU A CA 7
ATOM 7808 C C . GLU A 1 27 ? 4.895 4.373 -4.656 1.00 0.00 27 GLU A C 7
ATOM 7809 O O . GLU A 1 27 ? 5.545 3.333 -4.566 1.00 0.00 27 GLU A O 7
ATOM 7821 N N . GLN A 1 28 ? 3.571 4.430 -4.677 1.00 0.00 28 GLN A N 7
ATOM 7822 C CA . GLN A 1 28 ? 2.768 3.223 -4.590 1.00 0.00 28 GLN A CA 7
ATOM 7823 C C . GLN A 1 28 ? 3.275 2.176 -5.584 1.00 0.00 28 GLN A C 7
ATOM 7824 O O . GLN A 1 28 ? 3.441 1.009 -5.231 1.00 0.00 28 GLN A O 7
ATOM 7838 N N . LYS A 1 29 ? 3.506 2.630 -6.807 1.00 0.00 29 LYS A N 7
ATOM 7839 C CA . LYS A 1 29 ? 3.991 1.748 -7.854 1.00 0.00 29 LYS A CA 7
ATOM 7840 C C . LYS A 1 29 ? 5.289 1.081 -7.394 1.00 0.00 29 LYS A C 7
ATOM 7841 O O . LYS A 1 29 ? 5.350 -0.140 -7.259 1.00 0.00 29 LYS A O 7
ATOM 7860 N N . GLU A 1 30 ? 6.295 1.913 -7.165 1.00 0.00 30 GLU A N 7
ATOM 7861 C CA . GLU A 1 30 ? 7.588 1.420 -6.723 1.00 0.00 30 GLU A CA 7
ATOM 7862 C C . GLU A 1 30 ? 7.432 0.593 -5.445 1.00 0.00 30 GLU A C 7
ATOM 7863 O O . GLU A 1 30 ? 8.082 -0.439 -5.286 1.00 0.00 30 GLU A O 7
ATOM 7875 N N . ARG A 1 31 ? 6.565 1.077 -4.567 1.00 0.00 31 ARG A N 7
ATOM 7876 C CA . ARG A 1 31 ? 6.315 0.395 -3.309 1.00 0.00 31 ARG A CA 7
ATOM 7877 C C . ARG A 1 31 ? 5.885 -1.051 -3.564 1.00 0.00 31 ARG A C 7
ATOM 7878 O O . ARG A 1 31 ? 6.439 -1.980 -2.979 1.00 0.00 31 ARG A O 7
ATOM 7899 N N . MET A 1 32 ? 4.901 -1.195 -4.440 1.00 0.00 32 MET A N 7
ATOM 7900 C CA . MET A 1 32 ? 4.390 -2.512 -4.780 1.00 0.00 32 MET A CA 7
ATOM 7901 C C . MET A 1 32 ? 5.437 -3.327 -5.543 1.00 0.00 32 MET A C 7
ATOM 7902 O O . MET A 1 32 ? 5.608 -4.518 -5.288 1.00 0.00 32 MET A O 7
ATOM 7916 N N . LEU A 1 33 ? 6.110 -2.651 -6.463 1.00 0.00 33 LEU A N 7
ATOM 7917 C CA . LEU A 1 33 ? 7.136 -3.297 -7.264 1.00 0.00 33 LEU A CA 7
ATOM 7918 C C . LEU A 1 33 ? 8.209 -3.876 -6.341 1.00 0.00 33 LEU A C 7
ATOM 7919 O O . LEU A 1 33 ? 8.618 -5.025 -6.502 1.00 0.00 33 LEU A O 7
ATOM 7935 N N . ALA A 1 34 ? 8.635 -3.054 -5.393 1.00 0.00 34 ALA A N 7
ATOM 7936 C CA . ALA A 1 34 ? 9.653 -3.470 -4.443 1.00 0.00 34 ALA A CA 7
ATOM 7937 C C . ALA A 1 34 ? 9.108 -4.614 -3.586 1.00 0.00 34 ALA A C 7
ATOM 7938 O O . ALA A 1 34 ? 9.856 -5.503 -3.183 1.00 0.00 34 ALA A O 7
ATOM 7945 N N . LEU A 1 35 ? 7.809 -4.554 -3.332 1.00 0.00 35 LEU A N 7
ATOM 7946 C CA . LEU A 1 35 ? 7.155 -5.574 -2.530 1.00 0.00 35 LEU A CA 7
ATOM 7947 C C . LEU A 1 35 ? 7.045 -6.864 -3.345 1.00 0.00 35 LEU A C 7
ATOM 7948 O O . LEU A 1 35 ? 7.452 -7.930 -2.885 1.00 0.00 35 LEU A O 7
ATOM 7964 N N . ALA A 1 36 ? 6.491 -6.725 -4.541 1.00 0.00 36 ALA A N 7
ATOM 7965 C CA . ALA A 1 36 ? 6.322 -7.867 -5.424 1.00 0.00 36 ALA A CA 7
ATOM 7966 C C . ALA A 1 36 ? 7.667 -8.575 -5.598 1.00 0.00 36 ALA A C 7
ATOM 7967 O O . ALA A 1 36 ? 7.736 -9.802 -5.551 1.00 0.00 36 ALA A O 7
ATOM 7974 N N . GLU A 1 37 ? 8.701 -7.772 -5.796 1.00 0.00 37 GLU A N 7
ATOM 7975 C CA . GLU A 1 37 ? 10.040 -8.306 -5.977 1.00 0.00 37 GLU A CA 7
ATOM 7976 C C . GLU A 1 37 ? 10.591 -8.821 -4.646 1.00 0.00 37 GLU A C 7
ATOM 7977 O O . GLU A 1 37 ? 11.651 -9.444 -4.608 1.00 0.00 37 GLU A O 7
ATOM 7989 N N . ARG A 1 38 ? 9.847 -8.542 -3.586 1.00 0.00 38 ARG A N 7
ATOM 7990 C CA . ARG A 1 38 ? 10.247 -8.969 -2.256 1.00 0.00 38 ARG A CA 7
ATOM 7991 C C . ARG A 1 38 ? 9.514 -10.254 -1.868 1.00 0.00 38 ARG A C 7
ATOM 7992 O O . ARG A 1 38 ? 10.138 -11.222 -1.434 1.00 0.00 38 ARG A O 7
ATOM 8013 N N . ILE A 1 39 ? 8.201 -10.223 -2.039 1.00 0.00 39 ILE A N 7
ATOM 8014 C CA . ILE A 1 39 ? 7.376 -11.374 -1.712 1.00 0.00 39 ILE A CA 7
ATOM 8015 C C . ILE A 1 39 ? 7.391 -12.356 -2.885 1.00 0.00 39 ILE A C 7
ATOM 8016 O O . ILE A 1 39 ? 7.314 -13.568 -2.686 1.00 0.00 39 ILE A O 7
ATOM 8032 N N . GLY A 1 40 ? 7.490 -11.797 -4.083 1.00 0.00 40 GLY A N 7
ATOM 8033 C CA . GLY A 1 40 ? 7.516 -12.609 -5.288 1.00 0.00 40 GLY A CA 7
ATOM 8034 C C . GLY A 1 40 ? 6.206 -12.474 -6.067 1.00 0.00 40 GLY A C 7
ATOM 8035 O O . GLY A 1 40 ? 5.791 -13.404 -6.756 1.00 0.00 40 GLY A O 7
ATOM 8039 N N . TRP A 1 41 ? 5.592 -11.307 -5.933 1.00 0.00 41 TRP A N 7
ATOM 8040 C CA . TRP A 1 41 ? 4.338 -11.039 -6.616 1.00 0.00 41 TRP A CA 7
ATOM 8041 C C . TRP A 1 41 ? 3.325 -12.099 -6.180 1.00 0.00 41 TRP A C 7
ATOM 8042 O O . TRP A 1 41 ? 2.546 -12.590 -6.995 1.00 0.00 41 TRP A O 7
ATOM 8063 N N . ARG A 1 42 ? 3.369 -12.421 -4.896 1.00 0.00 42 ARG A N 7
ATOM 8064 C CA . ARG A 1 42 ? 2.465 -13.414 -4.342 1.00 0.00 42 ARG A CA 7
ATOM 8065 C C . ARG A 1 42 ? 2.047 -13.019 -2.924 1.00 0.00 42 ARG A C 7
ATOM 8066 O O . ARG A 1 42 ? 2.797 -12.349 -2.216 1.00 0.00 42 ARG A O 7
ATOM 8087 N N . ILE A 1 43 ? 0.850 -13.450 -2.552 1.00 0.00 43 ILE A N 7
ATOM 8088 C CA . ILE A 1 43 ? 0.324 -13.150 -1.232 1.00 0.00 43 ILE A CA 7
ATOM 8089 C C . ILE A 1 43 ? 0.136 -14.454 -0.454 1.00 0.00 43 ILE A C 7
ATOM 8090 O O . ILE A 1 43 ? -0.250 -15.472 -1.026 1.00 0.00 43 ILE A O 7
ATOM 8106 N N . GLN A 1 44 ? 0.417 -14.380 0.839 1.00 0.00 44 GLN A N 7
ATOM 8107 C CA . GLN A 1 44 ? 0.284 -15.542 1.701 1.00 0.00 44 GLN A CA 7
ATOM 8108 C C . GLN A 1 44 ? 0.080 -15.105 3.153 1.00 0.00 44 GLN A C 7
ATOM 8109 O O . GLN A 1 44 ? 0.247 -13.931 3.481 1.00 0.00 44 GLN A O 7
ATOM 8123 N N . ARG A 1 45 ? -0.277 -16.072 3.985 1.00 0.00 45 ARG A N 7
ATOM 8124 C CA . ARG A 1 45 ? -0.504 -15.802 5.394 1.00 0.00 45 ARG A CA 7
ATOM 8125 C C . ARG A 1 45 ? 0.799 -15.369 6.069 1.00 0.00 45 ARG A C 7
ATOM 8126 O O . ARG A 1 45 ? 0.777 -14.772 7.144 1.00 0.00 45 ARG A O 7
ATOM 8147 N N . GLN A 1 46 ? 1.903 -15.686 5.409 1.00 0.00 46 GLN A N 7
ATOM 8148 C CA . GLN A 1 46 ? 3.213 -15.337 5.932 1.00 0.00 46 GLN A CA 7
ATOM 8149 C C . GLN A 1 46 ? 3.546 -13.881 5.601 1.00 0.00 46 GLN A C 7
ATOM 8150 O O . GLN A 1 46 ? 3.907 -13.107 6.486 1.00 0.00 46 GLN A O 7
ATOM 8164 N N . ASP A 1 47 ? 3.413 -13.552 4.324 1.00 0.00 47 ASP A N 7
ATOM 8165 C CA . ASP A 1 47 ? 3.695 -12.203 3.866 1.00 0.00 47 ASP A CA 7
ATOM 8166 C C . ASP A 1 47 ? 2.610 -11.256 4.382 1.00 0.00 47 ASP A C 7
ATOM 8167 O O . ASP A 1 47 ? 2.802 -10.041 4.407 1.00 0.00 47 ASP A O 7
ATOM 8176 N N . ASP A 1 48 ? 1.494 -11.848 4.783 1.00 0.00 48 ASP A N 7
ATOM 8177 C CA . ASP A 1 48 ? 0.379 -11.072 5.297 1.00 0.00 48 ASP A CA 7
ATOM 8178 C C . ASP A 1 48 ? 0.913 -9.945 6.184 1.00 0.00 48 ASP A C 7
ATOM 8179 O O . ASP A 1 48 ? 0.605 -8.776 5.961 1.00 0.00 48 ASP A O 7
ATOM 8188 N N . GLU A 1 49 ? 1.704 -10.338 7.172 1.00 0.00 49 GLU A N 7
ATOM 8189 C CA . GLU A 1 49 ? 2.284 -9.375 8.094 1.00 0.00 49 GLU A CA 7
ATOM 8190 C C . GLU A 1 49 ? 2.856 -8.183 7.325 1.00 0.00 49 GLU A C 7
ATOM 8191 O O . GLU A 1 49 ? 2.678 -7.035 7.730 1.00 0.00 49 GLU A O 7
ATOM 8203 N N . VAL A 1 50 ? 3.533 -8.495 6.229 1.00 0.00 50 VAL A N 7
ATOM 8204 C CA . VAL A 1 50 ? 4.133 -7.464 5.400 1.00 0.00 50 VAL A CA 7
ATOM 8205 C C . VAL A 1 50 ? 3.050 -6.819 4.533 1.00 0.00 50 VAL A C 7
ATOM 8206 O O . VAL A 1 50 ? 3.053 -5.606 4.329 1.00 0.00 50 VAL A O 7
ATOM 8219 N N . ILE A 1 51 ? 2.149 -7.659 4.045 1.00 0.00 51 ILE A N 7
ATOM 8220 C CA . ILE A 1 51 ? 1.062 -7.186 3.205 1.00 0.00 51 ILE A CA 7
ATOM 8221 C C . ILE A 1 51 ? 0.203 -6.198 3.997 1.00 0.00 51 ILE A C 7
ATOM 8222 O O . ILE A 1 51 ? 0.225 -4.998 3.729 1.00 0.00 51 ILE A O 7
ATOM 8238 N N . GLN A 1 52 ? -0.533 -6.740 4.956 1.00 0.00 52 GLN A N 7
ATOM 8239 C CA . GLN A 1 52 ? -1.397 -5.921 5.788 1.00 0.00 52 GLN A CA 7
ATOM 8240 C C . GLN A 1 52 ? -0.632 -4.705 6.314 1.00 0.00 52 GLN A C 7
ATOM 8241 O O . GLN A 1 52 ? -1.209 -3.634 6.496 1.00 0.00 52 GLN A O 7
ATOM 8255 N N . ARG A 1 53 ? 0.657 -4.912 6.545 1.00 0.00 53 ARG A N 7
ATOM 8256 C CA . ARG A 1 53 ? 1.507 -3.846 7.046 1.00 0.00 53 ARG A CA 7
ATOM 8257 C C . ARG A 1 53 ? 1.762 -2.810 5.950 1.00 0.00 53 ARG A C 7
ATOM 8258 O O . ARG A 1 53 ? 1.526 -1.619 6.149 1.00 0.00 53 ARG A O 7
ATOM 8279 N N . PHE A 1 54 ? 2.242 -3.301 4.816 1.00 0.00 54 PHE A N 7
ATOM 8280 C CA . PHE A 1 54 ? 2.531 -2.432 3.688 1.00 0.00 54 PHE A CA 7
ATOM 8281 C C . PHE A 1 54 ? 1.304 -1.603 3.305 1.00 0.00 54 PHE A C 7
ATOM 8282 O O . PHE A 1 54 ? 1.436 -0.510 2.757 1.00 0.00 54 PHE A O 7
ATOM 8299 N N . CYS A 1 55 ? 0.138 -2.155 3.608 1.00 0.00 55 CYS A N 7
ATOM 8300 C CA . CYS A 1 55 ? -1.111 -1.480 3.302 1.00 0.00 55 CYS A CA 7
ATOM 8301 C C . CYS A 1 55 ? -1.304 -0.346 4.310 1.00 0.00 55 CYS A C 7
ATOM 8302 O O . CYS A 1 55 ? -2.182 0.498 4.140 1.00 0.00 55 CYS A O 7
ATOM 8310 N N . GLN A 1 56 ? -0.467 -0.362 5.338 1.00 0.00 56 GLN A N 7
ATOM 8311 C CA . GLN A 1 56 ? -0.534 0.656 6.373 1.00 0.00 56 GLN A CA 7
ATOM 8312 C C . GLN A 1 56 ? 0.368 1.838 6.015 1.00 0.00 56 GLN A C 7
ATOM 8313 O O . GLN A 1 56 ? 0.082 2.976 6.383 1.00 0.00 56 GLN A O 7
ATOM 8327 N N . GLU A 1 57 ? 1.440 1.528 5.300 1.00 0.00 57 GLU A N 7
ATOM 8328 C CA . GLU A 1 57 ? 2.386 2.551 4.888 1.00 0.00 57 GLU A CA 7
ATOM 8329 C C . GLU A 1 57 ? 1.935 3.192 3.574 1.00 0.00 57 GLU A C 7
ATOM 8330 O O . GLU A 1 57 ? 2.135 4.387 3.361 1.00 0.00 57 GLU A O 7
ATOM 8342 N N . THR A 1 58 ? 1.334 2.369 2.726 1.00 0.00 58 THR A N 7
ATOM 8343 C CA . THR A 1 58 ? 0.853 2.841 1.439 1.00 0.00 58 THR A CA 7
ATOM 8344 C C . THR A 1 58 ? -0.623 3.233 1.532 1.00 0.00 58 THR A C 7
ATOM 8345 O O . THR A 1 58 ? -1.001 4.339 1.146 1.00 0.00 58 THR A O 7
ATOM 8356 N N . GLY A 1 59 ? -1.417 2.306 2.046 1.00 0.00 59 GLY A N 7
ATOM 8357 C CA . GLY A 1 59 ? -2.843 2.541 2.195 1.00 0.00 59 GLY A CA 7
ATOM 8358 C C . GLY A 1 59 ? -3.635 1.811 1.109 1.00 0.00 59 GLY A C 7
ATOM 8359 O O . GLY A 1 59 ? -4.860 1.910 1.055 1.00 0.00 59 GLY A O 7
ATOM 8363 N N . VAL A 1 60 ? -2.903 1.094 0.269 1.00 0.00 60 VAL A N 7
ATOM 8364 C CA . VAL A 1 60 ? -3.522 0.347 -0.814 1.00 0.00 60 VAL A CA 7
ATOM 8365 C C . VAL A 1 60 ? -4.222 -0.887 -0.241 1.00 0.00 60 VAL A C 7
ATOM 8366 O O . VAL A 1 60 ? -3.721 -1.512 0.692 1.00 0.00 60 VAL A O 7
ATOM 8379 N N . PRO A 1 61 ? -5.400 -1.209 -0.840 1.00 0.00 61 PRO A N 7
ATOM 8380 C CA . PRO A 1 61 ? -6.174 -2.357 -0.400 1.00 0.00 61 PRO A CA 7
ATOM 8381 C C . PRO A 1 61 ? -5.535 -3.664 -0.875 1.00 0.00 61 PRO A C 7
ATOM 8382 O O . PRO A 1 61 ? -4.984 -3.726 -1.973 1.00 0.00 61 PRO A O 7
ATOM 8393 N N . ARG A 1 62 ? -5.630 -4.675 -0.025 1.00 0.00 62 ARG A N 7
ATOM 8394 C CA . ARG A 1 62 ? -5.068 -5.977 -0.344 1.00 0.00 62 ARG A CA 7
ATOM 8395 C C . ARG A 1 62 ? -5.558 -6.444 -1.716 1.00 0.00 62 ARG A C 7
ATOM 8396 O O . ARG A 1 62 ? -4.754 -6.721 -2.605 1.00 0.00 62 ARG A O 7
ATOM 8417 N N . GLN A 1 63 ? -6.874 -6.517 -1.846 1.00 0.00 63 GLN A N 7
ATOM 8418 C CA . GLN A 1 63 ? -7.480 -6.946 -3.095 1.00 0.00 63 GLN A CA 7
ATOM 8419 C C . GLN A 1 63 ? -6.816 -6.238 -4.278 1.00 0.00 63 GLN A C 7
ATOM 8420 O O . GLN A 1 63 ? -6.718 -6.801 -5.367 1.00 0.00 63 GLN A O 7
ATOM 8434 N N . VAL A 1 64 ? -6.378 -5.014 -4.024 1.00 0.00 64 VAL A N 7
ATOM 8435 C CA . VAL A 1 64 ? -5.726 -4.223 -5.054 1.00 0.00 64 VAL A CA 7
ATOM 8436 C C . VAL A 1 64 ? -4.273 -4.679 -5.196 1.00 0.00 64 VAL A C 7
ATOM 8437 O O . VAL A 1 64 ? -3.814 -4.968 -6.301 1.00 0.00 64 VAL A O 7
ATOM 8450 N N . LEU A 1 65 ? -3.587 -4.728 -4.063 1.00 0.00 65 LEU A N 7
ATOM 8451 C CA . LEU A 1 65 ? -2.195 -5.143 -4.048 1.00 0.00 65 LEU A CA 7
ATOM 8452 C C . LEU A 1 65 ? -2.077 -6.540 -4.661 1.00 0.00 65 LEU A C 7
ATOM 8453 O O . LEU A 1 65 ? -1.014 -6.919 -5.150 1.00 0.00 65 LEU A O 7
ATOM 8469 N N . LYS A 1 66 ? -3.183 -7.267 -4.615 1.00 0.00 66 LYS A N 7
ATOM 8470 C CA . LYS A 1 66 ? -3.217 -8.613 -5.160 1.00 0.00 66 LYS A CA 7
ATOM 8471 C C . LYS A 1 66 ? -3.352 -8.540 -6.682 1.00 0.00 66 LYS A C 7
ATOM 8472 O O . LYS A 1 66 ? -2.428 -8.901 -7.409 1.00 0.00 66 LYS A O 7
ATOM 8491 N N . VAL A 1 67 ? -4.511 -8.070 -7.119 1.00 0.00 67 VAL A N 7
ATOM 8492 C CA . VAL A 1 67 ? -4.779 -7.945 -8.542 1.00 0.00 67 VAL A CA 7
ATOM 8493 C C . VAL A 1 67 ? -3.655 -7.141 -9.199 1.00 0.00 67 VAL A C 7
ATOM 8494 O O . VAL A 1 67 ? -3.126 -7.540 -10.235 1.00 0.00 67 VAL A O 7
ATOM 8507 N N . TRP A 1 68 ? -3.324 -6.023 -8.569 1.00 0.00 68 TRP A N 7
ATOM 8508 C CA . TRP A 1 68 ? -2.272 -5.160 -9.080 1.00 0.00 68 TRP A CA 7
ATOM 8509 C C . TRP A 1 68 ? -1.169 -6.049 -9.657 1.00 0.00 68 TRP A C 7
ATOM 8510 O O . TRP A 1 68 ? -0.874 -5.982 -10.849 1.00 0.00 68 TRP A O 7
ATOM 8531 N N . LEU A 1 69 ? -0.591 -6.861 -8.785 1.00 0.00 69 LEU A N 7
ATOM 8532 C CA . LEU A 1 69 ? 0.473 -7.762 -9.193 1.00 0.00 69 LEU A CA 7
ATOM 8533 C C . LEU A 1 69 ? 0.061 -8.481 -10.479 1.00 0.00 69 LEU A C 7
ATOM 8534 O O . LEU A 1 69 ? 0.783 -8.443 -11.475 1.00 0.00 69 LEU A O 7
ATOM 8550 N N . HIS A 1 70 ? -1.098 -9.121 -10.417 1.00 0.00 70 HIS A N 7
ATOM 8551 C CA . HIS A 1 70 ? -1.614 -9.847 -11.564 1.00 0.00 70 HIS A CA 7
ATOM 8552 C C . HIS A 1 70 ? -1.754 -8.896 -12.754 1.00 0.00 70 HIS A C 7
ATOM 8553 O O . HIS A 1 70 ? -1.550 -9.294 -13.899 1.00 0.00 70 HIS A O 7
ATOM 8567 N N . ASN A 1 71 ? -2.102 -7.656 -12.441 1.00 0.00 71 ASN A N 7
ATOM 8568 C CA . ASN A 1 71 ? -2.271 -6.644 -13.470 1.00 0.00 71 ASN A CA 7
ATOM 8569 C C . ASN A 1 71 ? -0.901 -6.263 -14.035 1.00 0.00 71 ASN A C 7
ATOM 8570 O O . ASN A 1 71 ? -0.814 -5.637 -15.090 1.00 0.00 71 ASN A O 7
ATOM 8581 N N . ASN A 1 72 ? 0.134 -6.656 -13.308 1.00 0.00 72 ASN A N 7
ATOM 8582 C CA . ASN A 1 72 ? 1.495 -6.364 -13.723 1.00 0.00 72 ASN A CA 7
ATOM 8583 C C . ASN A 1 72 ? 2.273 -7.673 -13.865 1.00 0.00 72 ASN A C 7
ATOM 8584 O O . ASN A 1 72 ? 2.303 -8.268 -14.941 1.00 0.00 72 ASN A O 7
ATOM 8595 N N . LYS A 1 73 ? 2.884 -8.084 -12.763 1.00 0.00 73 LYS A N 7
ATOM 8596 C CA . LYS A 1 73 ? 3.660 -9.312 -12.751 1.00 0.00 73 LYS A CA 7
ATOM 8597 C C . LYS A 1 73 ? 4.378 -9.470 -14.093 1.00 0.00 73 LYS A C 7
ATOM 8598 O O . LYS A 1 73 ? 4.114 -10.415 -14.835 1.00 0.00 73 LYS A O 7
ATOM 8617 N N . HIS A 1 74 ? 5.271 -8.530 -14.365 1.00 0.00 74 HIS A N 7
ATOM 8618 C CA . HIS A 1 74 ? 6.028 -8.552 -15.605 1.00 0.00 74 HIS A CA 7
ATOM 8619 C C . HIS A 1 74 ? 6.441 -9.990 -15.928 1.00 0.00 74 HIS A C 7
ATOM 8620 O O . HIS A 1 74 ? 7.415 -10.499 -15.376 1.00 0.00 74 HIS A O 7
ATOM 8634 N N . SER A 1 75 ? 5.678 -10.604 -16.820 1.00 0.00 75 SER A N 7
ATOM 8635 C CA . SER A 1 75 ? 5.952 -11.973 -17.223 1.00 0.00 75 SER A CA 7
ATOM 8636 C C . SER A 1 75 ? 6.145 -12.044 -18.739 1.00 0.00 75 SER A C 7
ATOM 8637 O O . SER A 1 75 ? 6.003 -11.039 -19.434 1.00 0.00 75 SER A O 7
ATOM 8645 N N . GLY A 1 76 ? 6.467 -13.241 -19.208 1.00 0.00 76 GLY A N 7
ATOM 8646 C CA . GLY A 1 76 ? 6.681 -13.455 -20.629 1.00 0.00 76 GLY A CA 7
ATOM 8647 C C . GLY A 1 76 ? 5.349 -13.592 -21.369 1.00 0.00 76 GLY A C 7
ATOM 8648 O O . GLY A 1 76 ? 4.518 -12.686 -21.333 1.00 0.00 76 GLY A O 7
ATOM 8652 N N . PRO A 1 77 ? 5.183 -14.763 -22.042 1.00 0.00 77 PRO A N 7
ATOM 8653 C CA . PRO A 1 77 ? 3.967 -15.030 -22.790 1.00 0.00 77 PRO A CA 7
ATOM 8654 C C . PRO A 1 77 ? 2.807 -15.365 -21.850 1.00 0.00 77 PRO A C 7
ATOM 8655 O O . PRO A 1 77 ? 2.798 -16.424 -21.222 1.00 0.00 77 PRO A O 7
ATOM 8666 N N . SER A 1 78 ? 1.857 -14.445 -21.782 1.00 0.00 78 SER A N 7
ATOM 8667 C CA . SER A 1 78 ? 0.695 -14.630 -20.929 1.00 0.00 78 SER A CA 7
ATOM 8668 C C . SER A 1 78 ? -0.453 -13.741 -21.409 1.00 0.00 78 SER A C 7
ATOM 8669 O O . SER A 1 78 ? -0.594 -12.605 -20.959 1.00 0.00 78 SER A O 7
ATOM 8677 N N . SER A 1 79 ? -1.246 -14.292 -22.317 1.00 0.00 79 SER A N 7
ATOM 8678 C CA . SER A 1 79 ? -2.378 -13.563 -22.863 1.00 0.00 79 SER A CA 7
ATOM 8679 C C . SER A 1 79 ? -3.272 -14.510 -23.666 1.00 0.00 79 SER A C 7
ATOM 8680 O O . SER A 1 79 ? -2.915 -15.666 -23.889 1.00 0.00 79 SER A O 7
ATOM 8688 N N . GLY A 1 80 ? -4.417 -13.985 -24.078 1.00 0.00 80 GLY A N 7
ATOM 8689 C CA . GLY A 1 80 ? -5.364 -14.770 -24.851 1.00 0.00 80 GLY A CA 7
ATOM 8690 C C . GLY A 1 80 ? -6.721 -14.840 -24.147 1.00 0.00 80 GLY A C 7
ATOM 8691 O O . GLY A 1 80 ? -6.807 -14.644 -22.936 1.00 0.00 80 GLY A O 7
ATOM 8695 N N . GLY A 1 1 ? -15.809 -40.305 -5.001 1.00 0.00 1 GLY A N 8
ATOM 8696 C CA . GLY A 1 1 ? -15.363 -38.991 -4.573 1.00 0.00 1 GLY A CA 8
ATOM 8697 C C . GLY A 1 1 ? -16.544 -38.029 -4.433 1.00 0.00 1 GLY A C 8
ATOM 8698 O O . GLY A 1 1 ? -17.604 -38.409 -3.938 1.00 0.00 1 GLY A O 8
ATOM 8702 N N . SER A 1 2 ? -16.322 -36.801 -4.878 1.00 0.00 2 SER A N 8
ATOM 8703 C CA . SER A 1 2 ? -17.355 -35.781 -4.809 1.00 0.00 2 SER A CA 8
ATOM 8704 C C . SER A 1 2 ? -16.959 -34.576 -5.665 1.00 0.00 2 SER A C 8
ATOM 8705 O O . SER A 1 2 ? -15.797 -34.176 -5.679 1.00 0.00 2 SER A O 8
ATOM 8713 N N . SER A 1 3 ? -17.949 -34.033 -6.357 1.00 0.00 3 SER A N 8
ATOM 8714 C CA . SER A 1 3 ? -17.719 -32.882 -7.214 1.00 0.00 3 SER A CA 8
ATOM 8715 C C . SER A 1 3 ? -16.694 -33.231 -8.295 1.00 0.00 3 SER A C 8
ATOM 8716 O O . SER A 1 3 ? -15.837 -34.088 -8.089 1.00 0.00 3 SER A O 8
ATOM 8724 N N . GLY A 1 4 ? -16.817 -32.548 -9.424 1.00 0.00 4 GLY A N 8
ATOM 8725 C CA . GLY A 1 4 ? -15.912 -32.775 -10.538 1.00 0.00 4 GLY A CA 8
ATOM 8726 C C . GLY A 1 4 ? -14.455 -32.611 -10.103 1.00 0.00 4 GLY A C 8
ATOM 8727 O O . GLY A 1 4 ? -13.858 -33.538 -9.557 1.00 0.00 4 GLY A O 8
ATOM 8731 N N . SER A 1 5 ? -13.924 -31.425 -10.360 1.00 0.00 5 SER A N 8
ATOM 8732 C CA . SER A 1 5 ? -12.548 -31.127 -10.001 1.00 0.00 5 SER A CA 8
ATOM 8733 C C . SER A 1 5 ? -12.475 -29.782 -9.276 1.00 0.00 5 SER A C 8
ATOM 8734 O O . SER A 1 5 ? -12.212 -28.752 -9.895 1.00 0.00 5 SER A O 8
ATOM 8742 N N . SER A 1 6 ? -12.713 -29.834 -7.974 1.00 0.00 6 SER A N 8
ATOM 8743 C CA . SER A 1 6 ? -12.678 -28.633 -7.158 1.00 0.00 6 SER A CA 8
ATOM 8744 C C . SER A 1 6 ? -13.485 -27.520 -7.829 1.00 0.00 6 SER A C 8
ATOM 8745 O O . SER A 1 6 ? -12.953 -26.767 -8.644 1.00 0.00 6 SER A O 8
ATOM 8753 N N . GLY A 1 7 ? -14.757 -27.452 -7.464 1.00 0.00 7 GLY A N 8
ATOM 8754 C CA . GLY A 1 7 ? -15.643 -26.444 -8.021 1.00 0.00 7 GLY A CA 8
ATOM 8755 C C . GLY A 1 7 ? -15.551 -26.417 -9.548 1.00 0.00 7 GLY A C 8
ATOM 8756 O O . GLY A 1 7 ? -15.930 -27.380 -10.213 1.00 0.00 7 GLY A O 8
ATOM 8760 N N . SER A 1 8 ? -15.046 -25.304 -10.059 1.00 0.00 8 SER A N 8
ATOM 8761 C CA . SER A 1 8 ? -14.900 -25.138 -11.495 1.00 0.00 8 SER A CA 8
ATOM 8762 C C . SER A 1 8 ? -16.186 -25.566 -12.205 1.00 0.00 8 SER A C 8
ATOM 8763 O O . SER A 1 8 ? -16.341 -26.731 -12.568 1.00 0.00 8 SER A O 8
ATOM 8771 N N . SER A 1 9 ? -17.076 -24.601 -12.381 1.00 0.00 9 SER A N 8
ATOM 8772 C CA . SER A 1 9 ? -18.344 -24.863 -13.041 1.00 0.00 9 SER A CA 8
ATOM 8773 C C . SER A 1 9 ? -19.098 -23.551 -13.266 1.00 0.00 9 SER A C 8
ATOM 8774 O O . SER A 1 9 ? -19.420 -23.203 -14.401 1.00 0.00 9 SER A O 8
ATOM 8782 N N . ALA A 1 10 ? -19.357 -22.859 -12.166 1.00 0.00 10 ALA A N 8
ATOM 8783 C CA . ALA A 1 10 ? -20.067 -21.593 -12.229 1.00 0.00 10 ALA A CA 8
ATOM 8784 C C . ALA A 1 10 ? -19.846 -20.823 -10.926 1.00 0.00 10 ALA A C 8
ATOM 8785 O O . ALA A 1 10 ? -20.607 -20.978 -9.972 1.00 0.00 10 ALA A O 8
ATOM 8792 N N . GLU A 1 11 ? -18.800 -20.010 -10.926 1.00 0.00 11 GLU A N 8
ATOM 8793 C CA . GLU A 1 11 ? -18.468 -19.216 -9.756 1.00 0.00 11 GLU A CA 8
ATOM 8794 C C . GLU A 1 11 ? -18.142 -20.127 -8.571 1.00 0.00 11 GLU A C 8
ATOM 8795 O O . GLU A 1 11 ? -18.407 -21.328 -8.615 1.00 0.00 11 GLU A O 8
ATOM 8807 N N . ALA A 1 12 ? -17.572 -19.523 -7.539 1.00 0.00 12 ALA A N 8
ATOM 8808 C CA . ALA A 1 12 ? -17.207 -20.265 -6.344 1.00 0.00 12 ALA A CA 8
ATOM 8809 C C . ALA A 1 12 ? -17.155 -19.309 -5.151 1.00 0.00 12 ALA A C 8
ATOM 8810 O O . ALA A 1 12 ? -16.094 -18.783 -4.818 1.00 0.00 12 ALA A O 8
ATOM 8817 N N . GLY A 1 13 ? -18.314 -19.112 -4.540 1.00 0.00 13 GLY A N 8
ATOM 8818 C CA . GLY A 1 13 ? -18.413 -18.228 -3.391 1.00 0.00 13 GLY A CA 8
ATOM 8819 C C . GLY A 1 13 ? -18.209 -16.769 -3.802 1.00 0.00 13 GLY A C 8
ATOM 8820 O O . GLY A 1 13 ? -17.860 -16.486 -4.948 1.00 0.00 13 GLY A O 8
ATOM 8824 N N . GLY A 1 14 ? -18.435 -15.880 -2.846 1.00 0.00 14 GLY A N 8
ATOM 8825 C CA . GLY A 1 14 ? -18.280 -14.457 -3.094 1.00 0.00 14 GLY A CA 8
ATOM 8826 C C . GLY A 1 14 ? -19.176 -14.001 -4.248 1.00 0.00 14 GLY A C 8
ATOM 8827 O O . GLY A 1 14 ? -20.163 -14.661 -4.570 1.00 0.00 14 GLY A O 8
ATOM 8831 N N . GLY A 1 15 ? -18.799 -12.877 -4.839 1.00 0.00 15 GLY A N 8
ATOM 8832 C CA . GLY A 1 15 ? -19.555 -12.326 -5.951 1.00 0.00 15 GLY A CA 8
ATOM 8833 C C . GLY A 1 15 ? -18.652 -11.508 -6.876 1.00 0.00 15 GLY A C 8
ATOM 8834 O O . GLY A 1 15 ? -17.445 -11.424 -6.657 1.00 0.00 15 GLY A O 8
ATOM 8838 N N . ILE A 1 16 ? -19.273 -10.924 -7.891 1.00 0.00 16 ILE A N 8
ATOM 8839 C CA . ILE A 1 16 ? -18.540 -10.116 -8.851 1.00 0.00 16 ILE A CA 8
ATOM 8840 C C . ILE A 1 16 ? -18.337 -8.712 -8.278 1.00 0.00 16 ILE A C 8
ATOM 8841 O O . ILE A 1 16 ? -19.226 -7.867 -8.364 1.00 0.00 16 ILE A O 8
ATOM 8857 N N . ARG A 1 17 ? -17.160 -8.506 -7.706 1.00 0.00 17 ARG A N 8
ATOM 8858 C CA . ARG A 1 17 ? -16.828 -7.219 -7.119 1.00 0.00 17 ARG A CA 8
ATOM 8859 C C . ARG A 1 17 ? -15.325 -6.954 -7.236 1.00 0.00 17 ARG A C 8
ATOM 8860 O O . ARG A 1 17 ? -14.515 -7.693 -6.681 1.00 0.00 17 ARG A O 8
ATOM 8881 N N . LYS A 1 18 ? -14.999 -5.895 -7.964 1.00 0.00 18 LYS A N 8
ATOM 8882 C CA . LYS A 1 18 ? -13.609 -5.523 -8.162 1.00 0.00 18 LYS A CA 8
ATOM 8883 C C . LYS A 1 18 ? -13.542 -4.114 -8.755 1.00 0.00 18 LYS A C 8
ATOM 8884 O O . LYS A 1 18 ? -13.526 -3.950 -9.974 1.00 0.00 18 LYS A O 8
ATOM 8903 N N . ARG A 1 19 ? -13.504 -3.133 -7.865 1.00 0.00 19 ARG A N 8
ATOM 8904 C CA . ARG A 1 19 ? -13.439 -1.744 -8.286 1.00 0.00 19 ARG A CA 8
ATOM 8905 C C . ARG A 1 19 ? -12.467 -1.588 -9.457 1.00 0.00 19 ARG A C 8
ATOM 8906 O O . ARG A 1 19 ? -11.600 -2.436 -9.665 1.00 0.00 19 ARG A O 8
ATOM 8927 N N . HIS A 1 20 ? -12.644 -0.500 -10.191 1.00 0.00 20 HIS A N 8
ATOM 8928 C CA . HIS A 1 20 ? -11.793 -0.222 -11.335 1.00 0.00 20 HIS A CA 8
ATOM 8929 C C . HIS A 1 20 ? -11.408 1.258 -11.342 1.00 0.00 20 HIS A C 8
ATOM 8930 O O . HIS A 1 20 ? -11.928 2.035 -12.141 1.00 0.00 20 HIS A O 8
ATOM 8944 N N . ARG A 1 21 ? -10.499 1.604 -10.442 1.00 0.00 21 ARG A N 8
ATOM 8945 C CA . ARG A 1 21 ? -10.038 2.978 -10.333 1.00 0.00 21 ARG A CA 8
ATOM 8946 C C . ARG A 1 21 ? -8.786 3.051 -9.457 1.00 0.00 21 ARG A C 8
ATOM 8947 O O . ARG A 1 21 ? -8.877 3.321 -8.260 1.00 0.00 21 ARG A O 8
ATOM 8968 N N . THR A 1 22 ? -7.647 2.805 -10.087 1.00 0.00 22 THR A N 8
ATOM 8969 C CA . THR A 1 22 ? -6.378 2.838 -9.380 1.00 0.00 22 THR A CA 8
ATOM 8970 C C . THR A 1 22 ? -5.465 3.913 -9.974 1.00 0.00 22 THR A C 8
ATOM 8971 O O . THR A 1 22 ? -5.635 4.310 -11.125 1.00 0.00 22 THR A O 8
ATOM 8982 N N . LYS A 1 23 ? -4.516 4.352 -9.161 1.00 0.00 23 LYS A N 8
ATOM 8983 C CA . LYS A 1 23 ? -3.575 5.373 -9.591 1.00 0.00 23 LYS A CA 8
ATOM 8984 C C . LYS A 1 23 ? -2.321 5.306 -8.717 1.00 0.00 23 LYS A C 8
ATOM 8985 O O . LYS A 1 23 ? -2.088 6.189 -7.892 1.00 0.00 23 LYS A O 8
ATOM 9004 N N . PHE A 1 24 ? -1.548 4.252 -8.927 1.00 0.00 24 PHE A N 8
ATOM 9005 C CA . PHE A 1 24 ? -0.323 4.058 -8.169 1.00 0.00 24 PHE A CA 8
ATOM 9006 C C . PHE A 1 24 ? 0.778 5.004 -8.654 1.00 0.00 24 PHE A C 8
ATOM 9007 O O . PHE A 1 24 ? 1.224 4.907 -9.796 1.00 0.00 24 PHE A O 8
ATOM 9024 N N . THR A 1 25 ? 1.184 5.895 -7.762 1.00 0.00 25 THR A N 8
ATOM 9025 C CA . THR A 1 25 ? 2.224 6.857 -8.086 1.00 0.00 25 THR A CA 8
ATOM 9026 C C . THR A 1 25 ? 3.606 6.226 -7.909 1.00 0.00 25 THR A C 8
ATOM 9027 O O . THR A 1 25 ? 3.737 5.173 -7.287 1.00 0.00 25 THR A O 8
ATOM 9038 N N . ALA A 1 26 ? 4.603 6.898 -8.467 1.00 0.00 26 ALA A N 8
ATOM 9039 C CA . ALA A 1 26 ? 5.971 6.416 -8.378 1.00 0.00 26 ALA A CA 8
ATOM 9040 C C . ALA A 1 26 ? 6.190 5.760 -7.014 1.00 0.00 26 ALA A C 8
ATOM 9041 O O . ALA A 1 26 ? 6.923 4.779 -6.902 1.00 0.00 26 ALA A O 8
ATOM 9048 N N . GLU A 1 27 ? 5.539 6.328 -6.009 1.00 0.00 27 GLU A N 8
ATOM 9049 C CA . GLU A 1 27 ? 5.653 5.811 -4.656 1.00 0.00 27 GLU A CA 8
ATOM 9050 C C . GLU A 1 27 ? 4.952 4.455 -4.546 1.00 0.00 27 GLU A C 8
ATOM 9051 O O . GLU A 1 27 ? 5.607 3.424 -4.402 1.00 0.00 27 GLU A O 8
ATOM 9063 N N . GLN A 1 28 ? 3.630 4.500 -4.617 1.00 0.00 28 GLN A N 8
ATOM 9064 C CA . GLN A 1 28 ? 2.834 3.288 -4.527 1.00 0.00 28 GLN A CA 8
ATOM 9065 C C . GLN A 1 28 ? 3.295 2.271 -5.574 1.00 0.00 28 GLN A C 8
ATOM 9066 O O . GLN A 1 28 ? 3.446 1.089 -5.271 1.00 0.00 28 GLN A O 8
ATOM 9080 N N . LYS A 1 29 ? 3.505 2.769 -6.783 1.00 0.00 29 LYS A N 8
ATOM 9081 C CA . LYS A 1 29 ? 3.945 1.919 -7.876 1.00 0.00 29 LYS A CA 8
ATOM 9082 C C . LYS A 1 29 ? 5.207 1.164 -7.452 1.00 0.00 29 LYS A C 8
ATOM 9083 O O . LYS A 1 29 ? 5.224 -0.066 -7.442 1.00 0.00 29 LYS A O 8
ATOM 9102 N N . GLU A 1 30 ? 6.232 1.932 -7.113 1.00 0.00 30 GLU A N 8
ATOM 9103 C CA . GLU A 1 30 ? 7.495 1.351 -6.690 1.00 0.00 30 GLU A CA 8
ATOM 9104 C C . GLU A 1 30 ? 7.298 0.523 -5.418 1.00 0.00 30 GLU A C 8
ATOM 9105 O O . GLU A 1 30 ? 7.748 -0.619 -5.340 1.00 0.00 30 GLU A O 8
ATOM 9117 N N . ARG A 1 31 ? 6.626 1.132 -4.452 1.00 0.00 31 ARG A N 8
ATOM 9118 C CA . ARG A 1 31 ? 6.364 0.466 -3.188 1.00 0.00 31 ARG A CA 8
ATOM 9119 C C . ARG A 1 31 ? 5.906 -0.973 -3.431 1.00 0.00 31 ARG A C 8
ATOM 9120 O O . ARG A 1 31 ? 6.411 -1.903 -2.805 1.00 0.00 31 ARG A O 8
ATOM 9141 N N . MET A 1 32 ? 4.953 -1.111 -4.341 1.00 0.00 32 MET A N 8
ATOM 9142 C CA . MET A 1 32 ? 4.421 -2.422 -4.674 1.00 0.00 32 MET A CA 8
ATOM 9143 C C . MET A 1 32 ? 5.452 -3.254 -5.439 1.00 0.00 32 MET A C 8
ATOM 9144 O O . MET A 1 32 ? 5.644 -4.433 -5.146 1.00 0.00 32 MET A O 8
ATOM 9158 N N . LEU A 1 33 ? 6.090 -2.607 -6.403 1.00 0.00 33 LEU A N 8
ATOM 9159 C CA . LEU A 1 33 ? 7.097 -3.273 -7.212 1.00 0.00 33 LEU A CA 8
ATOM 9160 C C . LEU A 1 33 ? 8.187 -3.838 -6.298 1.00 0.00 33 LEU A C 8
ATOM 9161 O O . LEU A 1 33 ? 8.603 -4.984 -6.457 1.00 0.00 33 LEU A O 8
ATOM 9177 N N . ALA A 1 34 ? 8.619 -3.005 -5.362 1.00 0.00 34 ALA A N 8
ATOM 9178 C CA . ALA A 1 34 ? 9.653 -3.407 -4.423 1.00 0.00 34 ALA A CA 8
ATOM 9179 C C . ALA A 1 34 ? 9.129 -4.551 -3.553 1.00 0.00 34 ALA A C 8
ATOM 9180 O O . ALA A 1 34 ? 9.888 -5.437 -3.164 1.00 0.00 34 ALA A O 8
ATOM 9187 N N . LEU A 1 35 ? 7.835 -4.495 -3.273 1.00 0.00 35 LEU A N 8
ATOM 9188 C CA . LEU A 1 35 ? 7.201 -5.515 -2.456 1.00 0.00 35 LEU A CA 8
ATOM 9189 C C . LEU A 1 35 ? 7.090 -6.811 -3.262 1.00 0.00 35 LEU A C 8
ATOM 9190 O O . LEU A 1 35 ? 7.513 -7.870 -2.802 1.00 0.00 35 LEU A O 8
ATOM 9206 N N . ALA A 1 36 ? 6.518 -6.684 -4.450 1.00 0.00 36 ALA A N 8
ATOM 9207 C CA . ALA A 1 36 ? 6.346 -7.832 -5.324 1.00 0.00 36 ALA A CA 8
ATOM 9208 C C . ALA A 1 36 ? 7.693 -8.533 -5.510 1.00 0.00 36 ALA A C 8
ATOM 9209 O O . ALA A 1 36 ? 7.784 -9.754 -5.391 1.00 0.00 36 ALA A O 8
ATOM 9216 N N . GLU A 1 37 ? 8.706 -7.730 -5.800 1.00 0.00 37 GLU A N 8
ATOM 9217 C CA . GLU A 1 37 ? 10.045 -8.257 -6.004 1.00 0.00 37 GLU A CA 8
ATOM 9218 C C . GLU A 1 37 ? 10.614 -8.783 -4.685 1.00 0.00 37 GLU A C 8
ATOM 9219 O O . GLU A 1 37 ? 11.676 -9.404 -4.667 1.00 0.00 37 GLU A O 8
ATOM 9231 N N . ARG A 1 38 ? 9.883 -8.516 -3.613 1.00 0.00 38 ARG A N 8
ATOM 9232 C CA . ARG A 1 38 ? 10.302 -8.954 -2.292 1.00 0.00 38 ARG A CA 8
ATOM 9233 C C . ARG A 1 38 ? 9.547 -10.223 -1.890 1.00 0.00 38 ARG A C 8
ATOM 9234 O O . ARG A 1 38 ? 10.156 -11.200 -1.456 1.00 0.00 38 ARG A O 8
ATOM 9255 N N . ILE A 1 39 ? 8.233 -10.166 -2.048 1.00 0.00 39 ILE A N 8
ATOM 9256 C CA . ILE A 1 39 ? 7.389 -11.298 -1.707 1.00 0.00 39 ILE A CA 8
ATOM 9257 C C . ILE A 1 39 ? 7.465 -12.341 -2.824 1.00 0.00 39 ILE A C 8
ATOM 9258 O O . ILE A 1 39 ? 7.381 -13.540 -2.565 1.00 0.00 39 ILE A O 8
ATOM 9274 N N . GLY A 1 40 ? 7.623 -11.845 -4.043 1.00 0.00 40 GLY A N 8
ATOM 9275 C CA . GLY A 1 40 ? 7.711 -12.719 -5.200 1.00 0.00 40 GLY A CA 8
ATOM 9276 C C . GLY A 1 40 ? 6.417 -12.679 -6.017 1.00 0.00 40 GLY A C 8
ATOM 9277 O O . GLY A 1 40 ? 6.033 -13.676 -6.626 1.00 0.00 40 GLY A O 8
ATOM 9281 N N . TRP A 1 41 ? 5.782 -11.517 -6.002 1.00 0.00 41 TRP A N 8
ATOM 9282 C CA . TRP A 1 41 ? 4.540 -11.334 -6.734 1.00 0.00 41 TRP A CA 8
ATOM 9283 C C . TRP A 1 41 ? 3.543 -12.387 -6.244 1.00 0.00 41 TRP A C 8
ATOM 9284 O O . TRP A 1 41 ? 2.759 -12.918 -7.030 1.00 0.00 41 TRP A O 8
ATOM 9305 N N . ARG A 1 42 ? 3.606 -12.659 -4.949 1.00 0.00 42 ARG A N 8
ATOM 9306 C CA . ARG A 1 42 ? 2.720 -13.639 -4.346 1.00 0.00 42 ARG A CA 8
ATOM 9307 C C . ARG A 1 42 ? 2.231 -13.145 -2.983 1.00 0.00 42 ARG A C 8
ATOM 9308 O O . ARG A 1 42 ? 2.910 -12.358 -2.324 1.00 0.00 42 ARG A O 8
ATOM 9329 N N . ILE A 1 43 ? 1.057 -13.626 -2.601 1.00 0.00 43 ILE A N 8
ATOM 9330 C CA . ILE A 1 43 ? 0.470 -13.243 -1.328 1.00 0.00 43 ILE A CA 8
ATOM 9331 C C . ILE A 1 43 ? 0.142 -14.502 -0.523 1.00 0.00 43 ILE A C 8
ATOM 9332 O O . ILE A 1 43 ? -0.707 -15.296 -0.924 1.00 0.00 43 ILE A O 8
ATOM 9348 N N . GLN A 1 44 ? 0.833 -14.644 0.599 1.00 0.00 44 GLN A N 8
ATOM 9349 C CA . GLN A 1 44 ? 0.626 -15.793 1.464 1.00 0.00 44 GLN A CA 8
ATOM 9350 C C . GLN A 1 44 ? 0.271 -15.334 2.880 1.00 0.00 44 GLN A C 8
ATOM 9351 O O . GLN A 1 44 ? 0.377 -14.151 3.198 1.00 0.00 44 GLN A O 8
ATOM 9365 N N . ARG A 1 45 ? -0.144 -16.295 3.692 1.00 0.00 45 ARG A N 8
ATOM 9366 C CA . ARG A 1 45 ? -0.516 -16.004 5.067 1.00 0.00 45 ARG A CA 8
ATOM 9367 C C . ARG A 1 45 ? 0.707 -15.541 5.861 1.00 0.00 45 ARG A C 8
ATOM 9368 O O . ARG A 1 45 ? 0.575 -15.048 6.980 1.00 0.00 45 ARG A O 8
ATOM 9389 N N . GLN A 1 46 ? 1.870 -15.717 5.250 1.00 0.00 46 GLN A N 8
ATOM 9390 C CA . GLN A 1 46 ? 3.116 -15.323 5.886 1.00 0.00 46 GLN A CA 8
ATOM 9391 C C . GLN A 1 46 ? 3.413 -13.849 5.605 1.00 0.00 46 GLN A C 8
ATOM 9392 O O . GLN A 1 46 ? 3.654 -13.074 6.529 1.00 0.00 46 GLN A O 8
ATOM 9406 N N . ASP A 1 47 ? 3.385 -13.506 4.326 1.00 0.00 47 ASP A N 8
ATOM 9407 C CA . ASP A 1 47 ? 3.648 -12.138 3.912 1.00 0.00 47 ASP A CA 8
ATOM 9408 C C . ASP A 1 47 ? 2.498 -11.240 4.373 1.00 0.00 47 ASP A C 8
ATOM 9409 O O . ASP A 1 47 ? 2.634 -10.018 4.403 1.00 0.00 47 ASP A O 8
ATOM 9418 N N . ASP A 1 48 ? 1.392 -11.881 4.720 1.00 0.00 48 ASP A N 8
ATOM 9419 C CA . ASP A 1 48 ? 0.219 -11.156 5.178 1.00 0.00 48 ASP A CA 8
ATOM 9420 C C . ASP A 1 48 ? 0.658 -10.006 6.086 1.00 0.00 48 ASP A C 8
ATOM 9421 O O . ASP A 1 48 ? 0.285 -8.856 5.862 1.00 0.00 48 ASP A O 8
ATOM 9430 N N . GLU A 1 49 ? 1.445 -10.357 7.093 1.00 0.00 49 GLU A N 8
ATOM 9431 C CA . GLU A 1 49 ? 1.939 -9.369 8.037 1.00 0.00 49 GLU A CA 8
ATOM 9432 C C . GLU A 1 49 ? 2.559 -8.186 7.290 1.00 0.00 49 GLU A C 8
ATOM 9433 O O . GLU A 1 49 ? 2.329 -7.032 7.648 1.00 0.00 49 GLU A O 8
ATOM 9445 N N . VAL A 1 50 ? 3.334 -8.514 6.267 1.00 0.00 50 VAL A N 8
ATOM 9446 C CA . VAL A 1 50 ? 3.989 -7.493 5.467 1.00 0.00 50 VAL A CA 8
ATOM 9447 C C . VAL A 1 50 ? 2.954 -6.813 4.568 1.00 0.00 50 VAL A C 8
ATOM 9448 O O . VAL A 1 50 ? 2.962 -5.592 4.421 1.00 0.00 50 VAL A O 8
ATOM 9461 N N . ILE A 1 51 ? 2.088 -7.633 3.992 1.00 0.00 51 ILE A N 8
ATOM 9462 C CA . ILE A 1 51 ? 1.049 -7.126 3.112 1.00 0.00 51 ILE A CA 8
ATOM 9463 C C . ILE A 1 51 ? 0.208 -6.094 3.865 1.00 0.00 51 ILE A C 8
ATOM 9464 O O . ILE A 1 51 ? 0.285 -4.899 3.582 1.00 0.00 51 ILE A O 8
ATOM 9480 N N . GLN A 1 52 ? -0.576 -6.592 4.810 1.00 0.00 52 GLN A N 8
ATOM 9481 C CA . GLN A 1 52 ? -1.431 -5.727 5.606 1.00 0.00 52 GLN A CA 8
ATOM 9482 C C . GLN A 1 52 ? -0.637 -4.526 6.124 1.00 0.00 52 GLN A C 8
ATOM 9483 O O . GLN A 1 52 ? -1.113 -3.394 6.072 1.00 0.00 52 GLN A O 8
ATOM 9497 N N . ARG A 1 53 ? 0.561 -4.815 6.611 1.00 0.00 53 ARG A N 8
ATOM 9498 C CA . ARG A 1 53 ? 1.426 -3.773 7.137 1.00 0.00 53 ARG A CA 8
ATOM 9499 C C . ARG A 1 53 ? 1.749 -2.750 6.046 1.00 0.00 53 ARG A C 8
ATOM 9500 O O . ARG A 1 53 ? 1.565 -1.550 6.242 1.00 0.00 53 ARG A O 8
ATOM 9521 N N . PHE A 1 54 ? 2.226 -3.263 4.921 1.00 0.00 54 PHE A N 8
ATOM 9522 C CA . PHE A 1 54 ? 2.576 -2.409 3.799 1.00 0.00 54 PHE A CA 8
ATOM 9523 C C . PHE A 1 54 ? 1.397 -1.521 3.397 1.00 0.00 54 PHE A C 8
ATOM 9524 O O . PHE A 1 54 ? 1.590 -0.441 2.840 1.00 0.00 54 PHE A O 8
ATOM 9541 N N . CYS A 1 55 ? 0.201 -2.009 3.694 1.00 0.00 55 CYS A N 8
ATOM 9542 C CA . CYS A 1 55 ? -1.009 -1.273 3.370 1.00 0.00 55 CYS A CA 8
ATOM 9543 C C . CYS A 1 55 ? -1.149 -0.118 4.364 1.00 0.00 55 CYS A C 8
ATOM 9544 O O . CYS A 1 55 ? -1.928 0.808 4.139 1.00 0.00 55 CYS A O 8
ATOM 9552 N N . GLN A 1 56 ? -0.384 -0.210 5.441 1.00 0.00 56 GLN A N 8
ATOM 9553 C CA . GLN A 1 56 ? -0.413 0.815 6.470 1.00 0.00 56 GLN A CA 8
ATOM 9554 C C . GLN A 1 56 ? 0.512 1.974 6.091 1.00 0.00 56 GLN A C 8
ATOM 9555 O O . GLN A 1 56 ? 0.230 3.128 6.411 1.00 0.00 56 GLN A O 8
ATOM 9569 N N . GLU A 1 57 ? 1.597 1.626 5.416 1.00 0.00 57 GLU A N 8
ATOM 9570 C CA . GLU A 1 57 ? 2.565 2.622 4.990 1.00 0.00 57 GLU A CA 8
ATOM 9571 C C . GLU A 1 57 ? 2.129 3.254 3.667 1.00 0.00 57 GLU A C 8
ATOM 9572 O O . GLU A 1 57 ? 2.381 4.434 3.426 1.00 0.00 57 GLU A O 8
ATOM 9584 N N . THR A 1 58 ? 1.482 2.442 2.844 1.00 0.00 58 THR A N 8
ATOM 9585 C CA . THR A 1 58 ? 1.009 2.907 1.552 1.00 0.00 58 THR A CA 8
ATOM 9586 C C . THR A 1 58 ? -0.459 3.327 1.641 1.00 0.00 58 THR A C 8
ATOM 9587 O O . THR A 1 58 ? -0.787 4.498 1.453 1.00 0.00 58 THR A O 8
ATOM 9598 N N . GLY A 1 59 ? -1.305 2.348 1.928 1.00 0.00 59 GLY A N 8
ATOM 9599 C CA . GLY A 1 59 ? -2.731 2.601 2.044 1.00 0.00 59 GLY A CA 8
ATOM 9600 C C . GLY A 1 59 ? -3.514 1.832 0.978 1.00 0.00 59 GLY A C 8
ATOM 9601 O O . GLY A 1 59 ? -4.739 1.919 0.919 1.00 0.00 59 GLY A O 8
ATOM 9605 N N . VAL A 1 60 ? -2.773 1.096 0.162 1.00 0.00 60 VAL A N 8
ATOM 9606 C CA . VAL A 1 60 ? -3.382 0.313 -0.899 1.00 0.00 60 VAL A CA 8
ATOM 9607 C C . VAL A 1 60 ? -4.075 -0.909 -0.291 1.00 0.00 60 VAL A C 8
ATOM 9608 O O . VAL A 1 60 ? -3.570 -1.504 0.659 1.00 0.00 60 VAL A O 8
ATOM 9621 N N . PRO A 1 61 ? -5.251 -1.256 -0.881 1.00 0.00 61 PRO A N 8
ATOM 9622 C CA . PRO A 1 61 ? -6.017 -2.396 -0.408 1.00 0.00 61 PRO A CA 8
ATOM 9623 C C . PRO A 1 61 ? -5.370 -3.711 -0.845 1.00 0.00 61 PRO A C 8
ATOM 9624 O O . PRO A 1 61 ? -4.824 -3.804 -1.944 1.00 0.00 61 PRO A O 8
ATOM 9635 N N . ARG A 1 62 ? -5.453 -4.697 0.037 1.00 0.00 62 ARG A N 8
ATOM 9636 C CA . ARG A 1 62 ? -4.882 -6.003 -0.245 1.00 0.00 62 ARG A CA 8
ATOM 9637 C C . ARG A 1 62 ? -5.387 -6.524 -1.592 1.00 0.00 62 ARG A C 8
ATOM 9638 O O . ARG A 1 62 ? -4.593 -6.848 -2.473 1.00 0.00 62 ARG A O 8
ATOM 9659 N N . GLN A 1 63 ? -6.706 -6.588 -1.708 1.00 0.00 63 GLN A N 8
ATOM 9660 C CA . GLN A 1 63 ? -7.326 -7.064 -2.933 1.00 0.00 63 GLN A CA 8
ATOM 9661 C C . GLN A 1 63 ? -6.679 -6.399 -4.149 1.00 0.00 63 GLN A C 8
ATOM 9662 O O . GLN A 1 63 ? -6.588 -7.003 -5.217 1.00 0.00 63 GLN A O 8
ATOM 9676 N N . VAL A 1 64 ? -6.245 -5.163 -3.947 1.00 0.00 64 VAL A N 8
ATOM 9677 C CA . VAL A 1 64 ? -5.608 -4.410 -5.014 1.00 0.00 64 VAL A CA 8
ATOM 9678 C C . VAL A 1 64 ? -4.166 -4.891 -5.183 1.00 0.00 64 VAL A C 8
ATOM 9679 O O . VAL A 1 64 ? -3.755 -5.259 -6.282 1.00 0.00 64 VAL A O 8
ATOM 9692 N N . LEU A 1 65 ? -3.437 -4.873 -4.077 1.00 0.00 65 LEU A N 8
ATOM 9693 C CA . LEU A 1 65 ? -2.049 -5.303 -4.088 1.00 0.00 65 LEU A CA 8
ATOM 9694 C C . LEU A 1 65 ? -1.961 -6.712 -4.678 1.00 0.00 65 LEU A C 8
ATOM 9695 O O . LEU A 1 65 ? -0.897 -7.137 -5.125 1.00 0.00 65 LEU A O 8
ATOM 9711 N N . LYS A 1 66 ? -3.094 -7.398 -4.660 1.00 0.00 66 LYS A N 8
ATOM 9712 C CA . LYS A 1 66 ? -3.159 -8.751 -5.188 1.00 0.00 66 LYS A CA 8
ATOM 9713 C C . LYS A 1 66 ? -3.331 -8.693 -6.707 1.00 0.00 66 LYS A C 8
ATOM 9714 O O . LYS A 1 66 ? -2.401 -8.996 -7.453 1.00 0.00 66 LYS A O 8
ATOM 9733 N N . VAL A 1 67 ? -4.528 -8.302 -7.120 1.00 0.00 67 VAL A N 8
ATOM 9734 C CA . VAL A 1 67 ? -4.834 -8.201 -8.537 1.00 0.00 67 VAL A CA 8
ATOM 9735 C C . VAL A 1 67 ? -3.754 -7.369 -9.230 1.00 0.00 67 VAL A C 8
ATOM 9736 O O . VAL A 1 67 ? -3.390 -7.644 -10.372 1.00 0.00 67 VAL A O 8
ATOM 9749 N N . TRP A 1 68 ? -3.271 -6.367 -8.509 1.00 0.00 68 TRP A N 8
ATOM 9750 C CA . TRP A 1 68 ? -2.239 -5.492 -9.041 1.00 0.00 68 TRP A CA 8
ATOM 9751 C C . TRP A 1 68 ? -1.180 -6.366 -9.716 1.00 0.00 68 TRP A C 8
ATOM 9752 O O . TRP A 1 68 ? -0.884 -6.188 -10.897 1.00 0.00 68 TRP A O 8
ATOM 9773 N N . LEU A 1 69 ? -0.639 -7.292 -8.939 1.00 0.00 69 LEU A N 8
ATOM 9774 C CA . LEU A 1 69 ? 0.380 -8.194 -9.448 1.00 0.00 69 LEU A CA 8
ATOM 9775 C C . LEU A 1 69 ? -0.063 -8.745 -10.805 1.00 0.00 69 LEU A C 8
ATOM 9776 O O . LEU A 1 69 ? 0.637 -8.583 -11.803 1.00 0.00 69 LEU A O 8
ATOM 9792 N N . HIS A 1 70 ? -1.224 -9.385 -10.797 1.00 0.00 70 HIS A N 8
ATOM 9793 C CA . HIS A 1 70 ? -1.769 -9.960 -12.015 1.00 0.00 70 HIS A CA 8
ATOM 9794 C C . HIS A 1 70 ? -1.910 -8.870 -13.079 1.00 0.00 70 HIS A C 8
ATOM 9795 O O . HIS A 1 70 ? -1.641 -9.107 -14.256 1.00 0.00 70 HIS A O 8
ATOM 9809 N N . ASN A 1 71 ? -2.331 -7.698 -12.628 1.00 0.00 71 ASN A N 8
ATOM 9810 C CA . ASN A 1 71 ? -2.511 -6.570 -13.526 1.00 0.00 71 ASN A CA 8
ATOM 9811 C C . ASN A 1 71 ? -1.159 -6.182 -14.127 1.00 0.00 71 ASN A C 8
ATOM 9812 O O . ASN A 1 71 ? -1.098 -5.645 -15.233 1.00 0.00 71 ASN A O 8
ATOM 9823 N N . ASN A 1 72 ? -0.108 -6.467 -13.373 1.00 0.00 72 ASN A N 8
ATOM 9824 C CA . ASN A 1 72 ? 1.240 -6.154 -13.817 1.00 0.00 72 ASN A CA 8
ATOM 9825 C C . ASN A 1 72 ? 1.852 -7.389 -14.483 1.00 0.00 72 ASN A C 8
ATOM 9826 O O . ASN A 1 72 ? 1.896 -7.479 -15.709 1.00 0.00 72 ASN A O 8
ATOM 9837 N N . LYS A 1 73 ? 2.308 -8.308 -13.646 1.00 0.00 73 LYS A N 8
ATOM 9838 C CA . LYS A 1 73 ? 2.915 -9.533 -14.138 1.00 0.00 73 LYS A CA 8
ATOM 9839 C C . LYS A 1 73 ? 2.069 -10.092 -15.283 1.00 0.00 73 LYS A C 8
ATOM 9840 O O . LYS A 1 73 ? 0.900 -10.424 -15.092 1.00 0.00 73 LYS A O 8
ATOM 9859 N N . HIS A 1 74 ? 2.692 -10.179 -16.449 1.00 0.00 74 HIS A N 8
ATOM 9860 C CA . HIS A 1 74 ? 2.011 -10.693 -17.626 1.00 0.00 74 HIS A CA 8
ATOM 9861 C C . HIS A 1 74 ? 1.881 -12.214 -17.520 1.00 0.00 74 HIS A C 8
ATOM 9862 O O . HIS A 1 74 ? 2.715 -12.950 -18.044 1.00 0.00 74 HIS A O 8
ATOM 9876 N N . SER A 1 75 ? 0.827 -12.639 -16.839 1.00 0.00 75 SER A N 8
ATOM 9877 C CA . SER A 1 75 ? 0.576 -14.059 -16.658 1.00 0.00 75 SER A CA 8
ATOM 9878 C C . SER A 1 75 ? 1.680 -14.680 -15.800 1.00 0.00 75 SER A C 8
ATOM 9879 O O . SER A 1 75 ? 2.823 -14.792 -16.239 1.00 0.00 75 SER A O 8
ATOM 9887 N N . GLY A 1 76 ? 1.299 -15.067 -14.591 1.00 0.00 76 GLY A N 8
ATOM 9888 C CA . GLY A 1 76 ? 2.242 -15.674 -13.668 1.00 0.00 76 GLY A CA 8
ATOM 9889 C C . GLY A 1 76 ? 1.607 -16.856 -12.933 1.00 0.00 76 GLY A C 8
ATOM 9890 O O . GLY A 1 76 ? 0.956 -16.676 -11.905 1.00 0.00 76 GLY A O 8
ATOM 9894 N N . PRO A 1 77 ? 1.823 -18.071 -13.505 1.00 0.00 77 PRO A N 8
ATOM 9895 C CA . PRO A 1 77 ? 1.279 -19.283 -12.915 1.00 0.00 77 PRO A CA 8
ATOM 9896 C C . PRO A 1 77 ? 2.069 -19.690 -11.670 1.00 0.00 77 PRO A C 8
ATOM 9897 O O . PRO A 1 77 ? 3.232 -20.079 -11.768 1.00 0.00 77 PRO A O 8
ATOM 9908 N N . SER A 1 78 ? 1.407 -19.585 -10.527 1.00 0.00 78 SER A N 8
ATOM 9909 C CA . SER A 1 78 ? 2.032 -19.937 -9.264 1.00 0.00 78 SER A CA 8
ATOM 9910 C C . SER A 1 78 ? 1.867 -21.434 -8.998 1.00 0.00 78 SER A C 8
ATOM 9911 O O . SER A 1 78 ? 2.854 -22.160 -8.882 1.00 0.00 78 SER A O 8
ATOM 9919 N N . SER A 1 79 ? 0.613 -21.852 -8.908 1.00 0.00 79 SER A N 8
ATOM 9920 C CA . SER A 1 79 ? 0.307 -23.250 -8.658 1.00 0.00 79 SER A CA 8
ATOM 9921 C C . SER A 1 79 ? -0.592 -23.796 -9.769 1.00 0.00 79 SER A C 8
ATOM 9922 O O . SER A 1 79 ? -1.638 -23.221 -10.065 1.00 0.00 79 SER A O 8
ATOM 9930 N N . GLY A 1 80 ? -0.152 -24.901 -10.354 1.00 0.00 80 GLY A N 8
ATOM 9931 C CA . GLY A 1 80 ? -0.903 -25.531 -11.426 1.00 0.00 80 GLY A CA 8
ATOM 9932 C C . GLY A 1 80 ? -0.454 -26.978 -11.634 1.00 0.00 80 GLY A C 8
ATOM 9933 O O . GLY A 1 80 ? -1.145 -27.759 -12.285 1.00 0.00 80 GLY A O 8
ATOM 9937 N N . GLY A 1 1 ? -27.168 25.619 6.975 1.00 0.00 1 GLY A N 9
ATOM 9938 C CA . GLY A 1 1 ? -27.501 24.234 7.263 1.00 0.00 1 GLY A CA 9
ATOM 9939 C C . GLY A 1 1 ? -26.624 23.279 6.451 1.00 0.00 1 GLY A C 9
ATOM 9940 O O . GLY A 1 1 ? -26.225 23.597 5.332 1.00 0.00 1 GLY A O 9
ATOM 9944 N N . SER A 1 2 ? -26.349 22.128 7.047 1.00 0.00 2 SER A N 9
ATOM 9945 C CA . SER A 1 2 ? -25.526 21.124 6.394 1.00 0.00 2 SER A CA 9
ATOM 9946 C C . SER A 1 2 ? -25.531 19.831 7.210 1.00 0.00 2 SER A C 9
ATOM 9947 O O . SER A 1 2 ? -25.391 19.863 8.432 1.00 0.00 2 SER A O 9
ATOM 9955 N N . SER A 1 3 ? -25.695 18.722 6.502 1.00 0.00 3 SER A N 9
ATOM 9956 C CA . SER A 1 3 ? -25.720 17.420 7.146 1.00 0.00 3 SER A CA 9
ATOM 9957 C C . SER A 1 3 ? -25.508 16.318 6.106 1.00 0.00 3 SER A C 9
ATOM 9958 O O . SER A 1 3 ? -26.078 16.369 5.017 1.00 0.00 3 SER A O 9
ATOM 9966 N N . GLY A 1 4 ? -24.687 15.347 6.479 1.00 0.00 4 GLY A N 9
ATOM 9967 C CA . GLY A 1 4 ? -24.393 14.234 5.592 1.00 0.00 4 GLY A CA 9
ATOM 9968 C C . GLY A 1 4 ? -23.748 13.078 6.359 1.00 0.00 4 GLY A C 9
ATOM 9969 O O . GLY A 1 4 ? -24.407 12.085 6.661 1.00 0.00 4 GLY A O 9
ATOM 9973 N N . SER A 1 5 ? -22.466 13.246 6.651 1.00 0.00 5 SER A N 9
ATOM 9974 C CA . SER A 1 5 ? -21.725 12.229 7.376 1.00 0.00 5 SER A CA 9
ATOM 9975 C C . SER A 1 5 ? -21.662 10.940 6.553 1.00 0.00 5 SER A C 9
ATOM 9976 O O . SER A 1 5 ? -22.573 10.116 6.614 1.00 0.00 5 SER A O 9
ATOM 9984 N N . SER A 1 6 ? -20.578 10.807 5.803 1.00 0.00 6 SER A N 9
ATOM 9985 C CA . SER A 1 6 ? -20.385 9.633 4.969 1.00 0.00 6 SER A CA 9
ATOM 9986 C C . SER A 1 6 ? -18.898 9.451 4.658 1.00 0.00 6 SER A C 9
ATOM 9987 O O . SER A 1 6 ? -18.139 10.419 4.651 1.00 0.00 6 SER A O 9
ATOM 9995 N N . GLY A 1 7 ? -18.527 8.204 4.408 1.00 0.00 7 GLY A N 9
ATOM 9996 C CA . GLY A 1 7 ? -17.144 7.883 4.097 1.00 0.00 7 GLY A CA 9
ATOM 9997 C C . GLY A 1 7 ? -16.861 6.397 4.329 1.00 0.00 7 GLY A C 9
ATOM 9998 O O . GLY A 1 7 ? -15.997 6.044 5.130 1.00 0.00 7 GLY A O 9
ATOM 10002 N N . SER A 1 8 ? -17.604 5.567 3.613 1.00 0.00 8 SER A N 9
ATOM 10003 C CA . SER A 1 8 ? -17.444 4.127 3.731 1.00 0.00 8 SER A CA 9
ATOM 10004 C C . SER A 1 8 ? -18.400 3.414 2.773 1.00 0.00 8 SER A C 9
ATOM 10005 O O . SER A 1 8 ? -19.328 4.026 2.246 1.00 0.00 8 SER A O 9
ATOM 10013 N N . SER A 1 9 ? -18.142 2.130 2.577 1.00 0.00 9 SER A N 9
ATOM 10014 C CA . SER A 1 9 ? -18.968 1.326 1.692 1.00 0.00 9 SER A CA 9
ATOM 10015 C C . SER A 1 9 ? -19.193 -0.059 2.301 1.00 0.00 9 SER A C 9
ATOM 10016 O O . SER A 1 9 ? -18.452 -0.997 2.008 1.00 0.00 9 SER A O 9
ATOM 10024 N N . ALA A 1 10 ? -20.218 -0.145 3.136 1.00 0.00 10 ALA A N 9
ATOM 10025 C CA . ALA A 1 10 ? -20.549 -1.400 3.788 1.00 0.00 10 ALA A CA 9
ATOM 10026 C C . ALA A 1 10 ? -21.999 -1.769 3.469 1.00 0.00 10 ALA A C 9
ATOM 10027 O O . ALA A 1 10 ? -22.923 -1.298 4.131 1.00 0.00 10 ALA A O 9
ATOM 10034 N N . GLU A 1 11 ? -22.154 -2.607 2.455 1.00 0.00 11 GLU A N 9
ATOM 10035 C CA . GLU A 1 11 ? -23.476 -3.044 2.040 1.00 0.00 11 GLU A CA 9
ATOM 10036 C C . GLU A 1 11 ? -23.382 -4.362 1.268 1.00 0.00 11 GLU A C 9
ATOM 10037 O O . GLU A 1 11 ? -22.825 -4.405 0.172 1.00 0.00 11 GLU A O 9
ATOM 10049 N N . ALA A 1 12 ? -23.934 -5.405 1.871 1.00 0.00 12 ALA A N 9
ATOM 10050 C CA . ALA A 1 12 ? -23.919 -6.720 1.254 1.00 0.00 12 ALA A CA 9
ATOM 10051 C C . ALA A 1 12 ? -22.472 -7.192 1.105 1.00 0.00 12 ALA A C 9
ATOM 10052 O O . ALA A 1 12 ? -21.629 -6.467 0.579 1.00 0.00 12 ALA A O 9
ATOM 10059 N N . GLY A 1 13 ? -22.228 -8.406 1.578 1.00 0.00 13 GLY A N 9
ATOM 10060 C CA . GLY A 1 13 ? -20.896 -8.984 1.504 1.00 0.00 13 GLY A CA 9
ATOM 10061 C C . GLY A 1 13 ? -20.241 -8.680 0.155 1.00 0.00 13 GLY A C 9
ATOM 10062 O O . GLY A 1 13 ? -19.177 -8.066 0.102 1.00 0.00 13 GLY A O 9
ATOM 10066 N N . GLY A 1 14 ? -20.905 -9.125 -0.903 1.00 0.00 14 GLY A N 9
ATOM 10067 C CA . GLY A 1 14 ? -20.400 -8.909 -2.248 1.00 0.00 14 GLY A CA 9
ATOM 10068 C C . GLY A 1 14 ? -21.239 -7.864 -2.987 1.00 0.00 14 GLY A C 9
ATOM 10069 O O . GLY A 1 14 ? -22.186 -8.209 -3.692 1.00 0.00 14 GLY A O 9
ATOM 10073 N N . GLY A 1 15 ? -20.860 -6.608 -2.800 1.00 0.00 15 GLY A N 9
ATOM 10074 C CA . GLY A 1 15 ? -21.566 -5.511 -3.440 1.00 0.00 15 GLY A CA 9
ATOM 10075 C C . GLY A 1 15 ? -20.703 -4.863 -4.525 1.00 0.00 15 GLY A C 9
ATOM 10076 O O . GLY A 1 15 ? -20.517 -5.435 -5.599 1.00 0.00 15 GLY A O 9
ATOM 10080 N N . ILE A 1 16 ? -20.199 -3.680 -4.208 1.00 0.00 16 ILE A N 9
ATOM 10081 C CA . ILE A 1 16 ? -19.361 -2.948 -5.143 1.00 0.00 16 ILE A CA 9
ATOM 10082 C C . ILE A 1 16 ? -17.927 -3.476 -5.056 1.00 0.00 16 ILE A C 9
ATOM 10083 O O . ILE A 1 16 ? -17.148 -3.029 -4.216 1.00 0.00 16 ILE A O 9
ATOM 10099 N N . ARG A 1 17 ? -17.623 -4.419 -5.935 1.00 0.00 17 ARG A N 9
ATOM 10100 C CA . ARG A 1 17 ? -16.297 -5.012 -5.968 1.00 0.00 17 ARG A CA 9
ATOM 10101 C C . ARG A 1 17 ? -15.383 -4.217 -6.904 1.00 0.00 17 ARG A C 9
ATOM 10102 O O . ARG A 1 17 ? -15.855 -3.582 -7.846 1.00 0.00 17 ARG A O 9
ATOM 10123 N N . LYS A 1 18 ? -14.093 -4.279 -6.611 1.00 0.00 18 LYS A N 9
ATOM 10124 C CA . LYS A 1 18 ? -13.109 -3.573 -7.415 1.00 0.00 18 LYS A CA 9
ATOM 10125 C C . LYS A 1 18 ? -13.467 -3.717 -8.895 1.00 0.00 18 LYS A C 9
ATOM 10126 O O . LYS A 1 18 ? -13.809 -4.806 -9.352 1.00 0.00 18 LYS A O 9
ATOM 10145 N N . ARG A 1 19 ? -13.377 -2.601 -9.604 1.00 0.00 19 ARG A N 9
ATOM 10146 C CA . ARG A 1 19 ? -13.687 -2.589 -11.023 1.00 0.00 19 ARG A CA 9
ATOM 10147 C C . ARG A 1 19 ? -12.636 -1.783 -11.790 1.00 0.00 19 ARG A C 9
ATOM 10148 O O . ARG A 1 19 ? -11.906 -2.333 -12.613 1.00 0.00 19 ARG A O 9
ATOM 10169 N N . HIS A 1 20 ? -12.593 -0.493 -11.492 1.00 0.00 20 HIS A N 9
ATOM 10170 C CA . HIS A 1 20 ? -11.643 0.394 -12.143 1.00 0.00 20 HIS A CA 9
ATOM 10171 C C . HIS A 1 20 ? -11.662 1.760 -11.454 1.00 0.00 20 HIS A C 9
ATOM 10172 O O . HIS A 1 20 ? -12.494 2.608 -11.774 1.00 0.00 20 HIS A O 9
ATOM 10186 N N . ARG A 1 21 ? -10.736 1.930 -10.523 1.00 0.00 21 ARG A N 9
ATOM 10187 C CA . ARG A 1 21 ? -10.636 3.179 -9.786 1.00 0.00 21 ARG A CA 9
ATOM 10188 C C . ARG A 1 21 ? -9.340 3.214 -8.974 1.00 0.00 21 ARG A C 9
ATOM 10189 O O . ARG A 1 21 ? -9.368 3.422 -7.762 1.00 0.00 21 ARG A O 9
ATOM 10210 N N . THR A 1 22 ? -8.234 3.007 -9.675 1.00 0.00 22 THR A N 9
ATOM 10211 C CA . THR A 1 22 ? -6.930 3.013 -9.034 1.00 0.00 22 THR A CA 9
ATOM 10212 C C . THR A 1 22 ? -6.051 4.118 -9.623 1.00 0.00 22 THR A C 9
ATOM 10213 O O . THR A 1 22 ? -6.281 4.568 -10.744 1.00 0.00 22 THR A O 9
ATOM 10224 N N . LYS A 1 23 ? -5.061 4.522 -8.840 1.00 0.00 23 LYS A N 9
ATOM 10225 C CA . LYS A 1 23 ? -4.146 5.566 -9.270 1.00 0.00 23 LYS A CA 9
ATOM 10226 C C . LYS A 1 23 ? -2.821 5.417 -8.520 1.00 0.00 23 LYS A C 9
ATOM 10227 O O . LYS A 1 23 ? -2.452 6.282 -7.727 1.00 0.00 23 LYS A O 9
ATOM 10246 N N . PHE A 1 24 ? -2.142 4.314 -8.798 1.00 0.00 24 PHE A N 9
ATOM 10247 C CA . PHE A 1 24 ? -0.865 4.041 -8.160 1.00 0.00 24 PHE A CA 9
ATOM 10248 C C . PHE A 1 24 ? 0.237 4.932 -8.734 1.00 0.00 24 PHE A C 9
ATOM 10249 O O . PHE A 1 24 ? 0.561 4.840 -9.917 1.00 0.00 24 PHE A O 9
ATOM 10266 N N . THR A 1 25 ? 0.784 5.775 -7.870 1.00 0.00 25 THR A N 9
ATOM 10267 C CA . THR A 1 25 ? 1.843 6.682 -8.277 1.00 0.00 25 THR A CA 9
ATOM 10268 C C . THR A 1 25 ? 3.208 6.006 -8.133 1.00 0.00 25 THR A C 9
ATOM 10269 O O . THR A 1 25 ? 3.311 4.921 -7.564 1.00 0.00 25 THR A O 9
ATOM 10280 N N . ALA A 1 26 ? 4.223 6.677 -8.659 1.00 0.00 26 ALA A N 9
ATOM 10281 C CA . ALA A 1 26 ? 5.577 6.155 -8.596 1.00 0.00 26 ALA A CA 9
ATOM 10282 C C . ALA A 1 26 ? 5.800 5.488 -7.237 1.00 0.00 26 ALA A C 9
ATOM 10283 O O . ALA A 1 26 ? 6.423 4.431 -7.156 1.00 0.00 26 ALA A O 9
ATOM 10290 N N . GLU A 1 27 ? 5.279 6.134 -6.205 1.00 0.00 27 GLU A N 9
ATOM 10291 C CA . GLU A 1 27 ? 5.413 5.617 -4.854 1.00 0.00 27 GLU A CA 9
ATOM 10292 C C . GLU A 1 27 ? 4.720 4.258 -4.734 1.00 0.00 27 GLU A C 9
ATOM 10293 O O . GLU A 1 27 ? 5.382 3.228 -4.613 1.00 0.00 27 GLU A O 9
ATOM 10305 N N . GLN A 1 28 ? 3.397 4.299 -4.772 1.00 0.00 28 GLN A N 9
ATOM 10306 C CA . GLN A 1 28 ? 2.607 3.084 -4.670 1.00 0.00 28 GLN A CA 9
ATOM 10307 C C . GLN A 1 28 ? 3.128 2.028 -5.646 1.00 0.00 28 GLN A C 9
ATOM 10308 O O . GLN A 1 28 ? 3.299 0.867 -5.277 1.00 0.00 28 GLN A O 9
ATOM 10322 N N . LYS A 1 29 ? 3.366 2.468 -6.873 1.00 0.00 29 LYS A N 9
ATOM 10323 C CA . LYS A 1 29 ? 3.865 1.576 -7.905 1.00 0.00 29 LYS A CA 9
ATOM 10324 C C . LYS A 1 29 ? 5.151 0.906 -7.416 1.00 0.00 29 LYS A C 9
ATOM 10325 O O . LYS A 1 29 ? 5.214 -0.316 -7.300 1.00 0.00 29 LYS A O 9
ATOM 10344 N N . GLU A 1 30 ? 6.146 1.738 -7.144 1.00 0.00 30 GLU A N 9
ATOM 10345 C CA . GLU A 1 30 ? 7.428 1.242 -6.671 1.00 0.00 30 GLU A CA 9
ATOM 10346 C C . GLU A 1 30 ? 7.241 0.424 -5.391 1.00 0.00 30 GLU A C 9
ATOM 10347 O O . GLU A 1 30 ? 7.753 -0.689 -5.281 1.00 0.00 30 GLU A O 9
ATOM 10359 N N . ARG A 1 31 ? 6.505 1.007 -4.456 1.00 0.00 31 ARG A N 9
ATOM 10360 C CA . ARG A 1 31 ? 6.243 0.346 -3.189 1.00 0.00 31 ARG A CA 9
ATOM 10361 C C . ARG A 1 31 ? 5.797 -1.099 -3.426 1.00 0.00 31 ARG A C 9
ATOM 10362 O O . ARG A 1 31 ? 6.298 -2.020 -2.784 1.00 0.00 31 ARG A O 9
ATOM 10383 N N . MET A 1 32 ? 4.859 -1.250 -4.350 1.00 0.00 32 MET A N 9
ATOM 10384 C CA . MET A 1 32 ? 4.340 -2.567 -4.680 1.00 0.00 32 MET A CA 9
ATOM 10385 C C . MET A 1 32 ? 5.385 -3.397 -5.427 1.00 0.00 32 MET A C 9
ATOM 10386 O O . MET A 1 32 ? 5.540 -4.589 -5.163 1.00 0.00 32 MET A O 9
ATOM 10400 N N . LEU A 1 33 ? 6.074 -2.736 -6.344 1.00 0.00 33 LEU A N 9
ATOM 10401 C CA . LEU A 1 33 ? 7.100 -3.398 -7.132 1.00 0.00 33 LEU A CA 9
ATOM 10402 C C . LEU A 1 33 ? 8.157 -3.985 -6.194 1.00 0.00 33 LEU A C 9
ATOM 10403 O O . LEU A 1 33 ? 8.583 -5.126 -6.369 1.00 0.00 33 LEU A O 9
ATOM 10419 N N . ALA A 1 34 ? 8.550 -3.179 -5.218 1.00 0.00 34 ALA A N 9
ATOM 10420 C CA . ALA A 1 34 ? 9.549 -3.604 -4.252 1.00 0.00 34 ALA A CA 9
ATOM 10421 C C . ALA A 1 34 ? 8.984 -4.752 -3.413 1.00 0.00 34 ALA A C 9
ATOM 10422 O O . ALA A 1 34 ? 9.712 -5.672 -3.043 1.00 0.00 34 ALA A O 9
ATOM 10429 N N . LEU A 1 35 ? 7.691 -4.661 -3.136 1.00 0.00 35 LEU A N 9
ATOM 10430 C CA . LEU A 1 35 ? 7.021 -5.680 -2.348 1.00 0.00 35 LEU A CA 9
ATOM 10431 C C . LEU A 1 35 ? 6.899 -6.961 -3.175 1.00 0.00 35 LEU A C 9
ATOM 10432 O O . LEU A 1 35 ? 7.243 -8.044 -2.704 1.00 0.00 35 LEU A O 9
ATOM 10448 N N . ALA A 1 36 ? 6.408 -6.795 -4.395 1.00 0.00 36 ALA A N 9
ATOM 10449 C CA . ALA A 1 36 ? 6.237 -7.924 -5.293 1.00 0.00 36 ALA A CA 9
ATOM 10450 C C . ALA A 1 36 ? 7.574 -8.650 -5.454 1.00 0.00 36 ALA A C 9
ATOM 10451 O O . ALA A 1 36 ? 7.625 -9.879 -5.425 1.00 0.00 36 ALA A O 9
ATOM 10458 N N . GLU A 1 37 ? 8.624 -7.859 -5.621 1.00 0.00 37 GLU A N 9
ATOM 10459 C CA . GLU A 1 37 ? 9.958 -8.410 -5.787 1.00 0.00 37 GLU A CA 9
ATOM 10460 C C . GLU A 1 37 ? 10.480 -8.947 -4.453 1.00 0.00 37 GLU A C 9
ATOM 10461 O O . GLU A 1 37 ? 11.529 -9.588 -4.405 1.00 0.00 37 GLU A O 9
ATOM 10473 N N . ARG A 1 38 ? 9.725 -8.665 -3.401 1.00 0.00 38 ARG A N 9
ATOM 10474 C CA . ARG A 1 38 ? 10.098 -9.111 -2.070 1.00 0.00 38 ARG A CA 9
ATOM 10475 C C . ARG A 1 38 ? 9.343 -10.392 -1.708 1.00 0.00 38 ARG A C 9
ATOM 10476 O O . ARG A 1 38 ? 9.936 -11.347 -1.209 1.00 0.00 38 ARG A O 9
ATOM 10497 N N . ILE A 1 39 ? 8.045 -10.370 -1.973 1.00 0.00 39 ILE A N 9
ATOM 10498 C CA . ILE A 1 39 ? 7.202 -11.517 -1.681 1.00 0.00 39 ILE A CA 9
ATOM 10499 C C . ILE A 1 39 ? 7.263 -12.500 -2.852 1.00 0.00 39 ILE A C 9
ATOM 10500 O O . ILE A 1 39 ? 7.175 -13.711 -2.656 1.00 0.00 39 ILE A O 9
ATOM 10516 N N . GLY A 1 40 ? 7.411 -11.942 -4.045 1.00 0.00 40 GLY A N 9
ATOM 10517 C CA . GLY A 1 40 ? 7.484 -12.754 -5.247 1.00 0.00 40 GLY A CA 9
ATOM 10518 C C . GLY A 1 40 ? 6.250 -12.544 -6.126 1.00 0.00 40 GLY A C 9
ATOM 10519 O O . GLY A 1 40 ? 5.901 -13.408 -6.930 1.00 0.00 40 GLY A O 9
ATOM 10523 N N . TRP A 1 41 ? 5.622 -11.392 -5.944 1.00 0.00 41 TRP A N 9
ATOM 10524 C CA . TRP A 1 41 ? 4.434 -11.057 -6.710 1.00 0.00 41 TRP A CA 9
ATOM 10525 C C . TRP A 1 41 ? 3.301 -11.978 -6.251 1.00 0.00 41 TRP A C 9
ATOM 10526 O O . TRP A 1 41 ? 2.244 -12.027 -6.878 1.00 0.00 41 TRP A O 9
ATOM 10547 N N . ARG A 1 42 ? 3.560 -12.684 -5.161 1.00 0.00 42 ARG A N 9
ATOM 10548 C CA . ARG A 1 42 ? 2.576 -13.600 -4.611 1.00 0.00 42 ARG A CA 9
ATOM 10549 C C . ARG A 1 42 ? 2.130 -13.130 -3.225 1.00 0.00 42 ARG A C 9
ATOM 10550 O O . ARG A 1 42 ? 2.713 -12.205 -2.661 1.00 0.00 42 ARG A O 9
ATOM 10571 N N . ILE A 1 43 ? 1.099 -13.789 -2.715 1.00 0.00 43 ILE A N 9
ATOM 10572 C CA . ILE A 1 43 ? 0.568 -13.450 -1.405 1.00 0.00 43 ILE A CA 9
ATOM 10573 C C . ILE A 1 43 ? 0.401 -14.728 -0.581 1.00 0.00 43 ILE A C 9
ATOM 10574 O O . ILE A 1 43 ? -0.036 -15.754 -1.101 1.00 0.00 43 ILE A O 9
ATOM 10590 N N . GLN A 1 44 ? 0.758 -14.625 0.691 1.00 0.00 44 GLN A N 9
ATOM 10591 C CA . GLN A 1 44 ? 0.653 -15.761 1.592 1.00 0.00 44 GLN A CA 9
ATOM 10592 C C . GLN A 1 44 ? 0.476 -15.279 3.033 1.00 0.00 44 GLN A C 9
ATOM 10593 O O . GLN A 1 44 ? 0.586 -14.086 3.311 1.00 0.00 44 GLN A O 9
ATOM 10607 N N . ARG A 1 45 ? 0.205 -16.233 3.912 1.00 0.00 45 ARG A N 9
ATOM 10608 C CA . ARG A 1 45 ? 0.012 -15.921 5.319 1.00 0.00 45 ARG A CA 9
ATOM 10609 C C . ARG A 1 45 ? 1.301 -15.354 5.918 1.00 0.00 45 ARG A C 9
ATOM 10610 O O . ARG A 1 45 ? 1.275 -14.733 6.980 1.00 0.00 45 ARG A O 9
ATOM 10631 N N . GLN A 1 46 ? 2.397 -15.587 5.211 1.00 0.00 46 GLN A N 9
ATOM 10632 C CA . GLN A 1 46 ? 3.693 -15.107 5.661 1.00 0.00 46 GLN A CA 9
ATOM 10633 C C . GLN A 1 46 ? 3.891 -13.647 5.246 1.00 0.00 46 GLN A C 9
ATOM 10634 O O . GLN A 1 46 ? 4.357 -12.831 6.039 1.00 0.00 46 GLN A O 9
ATOM 10648 N N . ASP A 1 47 ? 3.527 -13.364 4.004 1.00 0.00 47 ASP A N 9
ATOM 10649 C CA . ASP A 1 47 ? 3.659 -12.017 3.474 1.00 0.00 47 ASP A CA 9
ATOM 10650 C C . ASP A 1 47 ? 2.579 -11.124 4.089 1.00 0.00 47 ASP A C 9
ATOM 10651 O O . ASP A 1 47 ? 2.715 -9.901 4.103 1.00 0.00 47 ASP A O 9
ATOM 10660 N N . ASP A 1 48 ? 1.532 -11.769 4.581 1.00 0.00 48 ASP A N 9
ATOM 10661 C CA . ASP A 1 48 ? 0.430 -11.048 5.195 1.00 0.00 48 ASP A CA 9
ATOM 10662 C C . ASP A 1 48 ? 0.984 -9.882 6.016 1.00 0.00 48 ASP A C 9
ATOM 10663 O O . ASP A 1 48 ? 0.702 -8.721 5.720 1.00 0.00 48 ASP A O 9
ATOM 10672 N N . GLU A 1 49 ? 1.762 -10.230 7.030 1.00 0.00 49 GLU A N 9
ATOM 10673 C CA . GLU A 1 49 ? 2.357 -9.226 7.895 1.00 0.00 49 GLU A CA 9
ATOM 10674 C C . GLU A 1 49 ? 2.829 -8.026 7.070 1.00 0.00 49 GLU A C 9
ATOM 10675 O O . GLU A 1 49 ? 2.626 -6.879 7.465 1.00 0.00 49 GLU A O 9
ATOM 10687 N N . VAL A 1 50 ? 3.449 -8.333 5.941 1.00 0.00 50 VAL A N 9
ATOM 10688 C CA . VAL A 1 50 ? 3.951 -7.295 5.057 1.00 0.00 50 VAL A CA 9
ATOM 10689 C C . VAL A 1 50 ? 2.785 -6.694 4.269 1.00 0.00 50 VAL A C 9
ATOM 10690 O O . VAL A 1 50 ? 2.719 -5.480 4.080 1.00 0.00 50 VAL A O 9
ATOM 10703 N N . ILE A 1 51 ? 1.894 -7.571 3.831 1.00 0.00 51 ILE A N 9
ATOM 10704 C CA . ILE A 1 51 ? 0.734 -7.143 3.068 1.00 0.00 51 ILE A CA 9
ATOM 10705 C C . ILE A 1 51 ? -0.045 -6.102 3.874 1.00 0.00 51 ILE A C 9
ATOM 10706 O O . ILE A 1 51 ? -0.365 -5.029 3.365 1.00 0.00 51 ILE A O 9
ATOM 10722 N N . GLN A 1 52 ? -0.328 -6.456 5.119 1.00 0.00 52 GLN A N 9
ATOM 10723 C CA . GLN A 1 52 ? -1.064 -5.566 6.001 1.00 0.00 52 GLN A CA 9
ATOM 10724 C C . GLN A 1 52 ? -0.214 -4.343 6.350 1.00 0.00 52 GLN A C 9
ATOM 10725 O O . GLN A 1 52 ? -0.685 -3.210 6.263 1.00 0.00 52 GLN A O 9
ATOM 10739 N N . ARG A 1 53 ? 1.024 -4.613 6.738 1.00 0.00 53 ARG A N 9
ATOM 10740 C CA . ARG A 1 53 ? 1.944 -3.548 7.101 1.00 0.00 53 ARG A CA 9
ATOM 10741 C C . ARG A 1 53 ? 2.110 -2.571 5.935 1.00 0.00 53 ARG A C 9
ATOM 10742 O O . ARG A 1 53 ? 2.174 -1.360 6.140 1.00 0.00 53 ARG A O 9
ATOM 10763 N N . PHE A 1 54 ? 2.176 -3.134 4.738 1.00 0.00 54 PHE A N 9
ATOM 10764 C CA . PHE A 1 54 ? 2.334 -2.327 3.539 1.00 0.00 54 PHE A CA 9
ATOM 10765 C C . PHE A 1 54 ? 1.143 -1.386 3.351 1.00 0.00 54 PHE A C 9
ATOM 10766 O O . PHE A 1 54 ? 1.321 -0.206 3.049 1.00 0.00 54 PHE A O 9
ATOM 10783 N N . CYS A 1 55 ? -0.045 -1.941 3.538 1.00 0.00 55 CYS A N 9
ATOM 10784 C CA . CYS A 1 55 ? -1.265 -1.166 3.393 1.00 0.00 55 CYS A CA 9
ATOM 10785 C C . CYS A 1 55 ? -1.261 -0.061 4.451 1.00 0.00 55 CYS A C 9
ATOM 10786 O O . CYS A 1 55 ? -2.031 0.894 4.360 1.00 0.00 55 CYS A O 9
ATOM 10794 N N . GLN A 1 56 ? -0.386 -0.229 5.432 1.00 0.00 56 GLN A N 9
ATOM 10795 C CA . GLN A 1 56 ? -0.272 0.742 6.507 1.00 0.00 56 GLN A CA 9
ATOM 10796 C C . GLN A 1 56 ? 0.658 1.885 6.094 1.00 0.00 56 GLN A C 9
ATOM 10797 O O . GLN A 1 56 ? 0.447 3.033 6.482 1.00 0.00 56 GLN A O 9
ATOM 10811 N N . GLU A 1 57 ? 1.667 1.531 5.311 1.00 0.00 57 GLU A N 9
ATOM 10812 C CA . GLU A 1 57 ? 2.629 2.512 4.841 1.00 0.00 57 GLU A CA 9
ATOM 10813 C C . GLU A 1 57 ? 2.127 3.177 3.558 1.00 0.00 57 GLU A C 9
ATOM 10814 O O . GLU A 1 57 ? 2.364 4.363 3.335 1.00 0.00 57 GLU A O 9
ATOM 10826 N N . THR A 1 58 ? 1.441 2.383 2.748 1.00 0.00 58 THR A N 9
ATOM 10827 C CA . THR A 1 58 ? 0.903 2.880 1.493 1.00 0.00 58 THR A CA 9
ATOM 10828 C C . THR A 1 58 ? -0.567 3.269 1.660 1.00 0.00 58 THR A C 9
ATOM 10829 O O . THR A 1 58 ? -0.904 4.452 1.660 1.00 0.00 58 THR A O 9
ATOM 10840 N N . GLY A 1 59 ? -1.403 2.251 1.799 1.00 0.00 59 GLY A N 9
ATOM 10841 C CA . GLY A 1 59 ? -2.830 2.471 1.966 1.00 0.00 59 GLY A CA 9
ATOM 10842 C C . GLY A 1 59 ? -3.631 1.694 0.920 1.00 0.00 59 GLY A C 9
ATOM 10843 O O . GLY A 1 59 ? -4.859 1.771 0.890 1.00 0.00 59 GLY A O 9
ATOM 10847 N N . VAL A 1 60 ? -2.905 0.964 0.087 1.00 0.00 60 VAL A N 9
ATOM 10848 C CA . VAL A 1 60 ? -3.533 0.173 -0.958 1.00 0.00 60 VAL A CA 9
ATOM 10849 C C . VAL A 1 60 ? -4.194 -1.057 -0.333 1.00 0.00 60 VAL A C 9
ATOM 10850 O O . VAL A 1 60 ? -3.663 -1.640 0.611 1.00 0.00 60 VAL A O 9
ATOM 10863 N N . PRO A 1 61 ? -5.375 -1.425 -0.900 1.00 0.00 61 PRO A N 9
ATOM 10864 C CA . PRO A 1 61 ? -6.114 -2.575 -0.408 1.00 0.00 61 PRO A CA 9
ATOM 10865 C C . PRO A 1 61 ? -5.454 -3.882 -0.852 1.00 0.00 61 PRO A C 9
ATOM 10866 O O . PRO A 1 61 ? -4.983 -3.991 -1.984 1.00 0.00 61 PRO A O 9
ATOM 10877 N N . ARG A 1 62 ? -5.439 -4.841 0.062 1.00 0.00 62 ARG A N 9
ATOM 10878 C CA . ARG A 1 62 ? -4.844 -6.136 -0.222 1.00 0.00 62 ARG A CA 9
ATOM 10879 C C . ARG A 1 62 ? -5.366 -6.680 -1.553 1.00 0.00 62 ARG A C 9
ATOM 10880 O O . ARG A 1 62 ? -4.582 -7.038 -2.431 1.00 0.00 62 ARG A O 9
ATOM 10901 N N . GLN A 1 63 ? -6.685 -6.725 -1.662 1.00 0.00 63 GLN A N 9
ATOM 10902 C CA . GLN A 1 63 ? -7.321 -7.219 -2.871 1.00 0.00 63 GLN A CA 9
ATOM 10903 C C . GLN A 1 63 ? -6.705 -6.553 -4.104 1.00 0.00 63 GLN A C 9
ATOM 10904 O O . GLN A 1 63 ? -6.627 -7.163 -5.169 1.00 0.00 63 GLN A O 9
ATOM 10918 N N . VAL A 1 64 ? -6.284 -5.311 -3.918 1.00 0.00 64 VAL A N 9
ATOM 10919 C CA . VAL A 1 64 ? -5.678 -4.556 -5.001 1.00 0.00 64 VAL A CA 9
ATOM 10920 C C . VAL A 1 64 ? -4.218 -4.986 -5.163 1.00 0.00 64 VAL A C 9
ATOM 10921 O O . VAL A 1 64 ? -3.767 -5.259 -6.274 1.00 0.00 64 VAL A O 9
ATOM 10934 N N . LEU A 1 65 ? -3.521 -5.032 -4.037 1.00 0.00 65 LEU A N 9
ATOM 10935 C CA . LEU A 1 65 ? -2.122 -5.424 -4.040 1.00 0.00 65 LEU A CA 9
ATOM 10936 C C . LEU A 1 65 ? -1.982 -6.797 -4.700 1.00 0.00 65 LEU A C 9
ATOM 10937 O O . LEU A 1 65 ? -0.900 -7.164 -5.156 1.00 0.00 65 LEU A O 9
ATOM 10953 N N . LYS A 1 66 ? -3.093 -7.519 -4.731 1.00 0.00 66 LYS A N 9
ATOM 10954 C CA . LYS A 1 66 ? -3.108 -8.844 -5.328 1.00 0.00 66 LYS A CA 9
ATOM 10955 C C . LYS A 1 66 ? -3.229 -8.712 -6.847 1.00 0.00 66 LYS A C 9
ATOM 10956 O O . LYS A 1 66 ? -2.278 -8.988 -7.576 1.00 0.00 66 LYS A O 9
ATOM 10975 N N . VAL A 1 67 ? -4.409 -8.291 -7.280 1.00 0.00 67 VAL A N 9
ATOM 10976 C CA . VAL A 1 67 ? -4.667 -8.119 -8.700 1.00 0.00 67 VAL A CA 9
ATOM 10977 C C . VAL A 1 67 ? -3.568 -7.249 -9.312 1.00 0.00 67 VAL A C 9
ATOM 10978 O O . VAL A 1 67 ? -3.050 -7.559 -10.384 1.00 0.00 67 VAL A O 9
ATOM 10991 N N . TRP A 1 68 ? -3.245 -6.176 -8.605 1.00 0.00 68 TRP A N 9
ATOM 10992 C CA . TRP A 1 68 ? -2.217 -5.258 -9.066 1.00 0.00 68 TRP A CA 9
ATOM 10993 C C . TRP A 1 68 ? -1.086 -6.085 -9.682 1.00 0.00 68 TRP A C 9
ATOM 10994 O O . TRP A 1 68 ? -0.790 -5.952 -10.868 1.00 0.00 68 TRP A O 9
ATOM 11015 N N . LEU A 1 69 ? -0.486 -6.920 -8.847 1.00 0.00 69 LEU A N 9
ATOM 11016 C CA . LEU A 1 69 ? 0.606 -7.769 -9.295 1.00 0.00 69 LEU A CA 9
ATOM 11017 C C . LEU A 1 69 ? 0.246 -8.383 -10.649 1.00 0.00 69 LEU A C 9
ATOM 11018 O O . LEU A 1 69 ? 1.062 -8.385 -11.570 1.00 0.00 69 LEU A O 9
ATOM 11034 N N . HIS A 1 70 ? -0.975 -8.891 -10.727 1.00 0.00 70 HIS A N 9
ATOM 11035 C CA . HIS A 1 70 ? -1.452 -9.507 -11.953 1.00 0.00 70 HIS A CA 9
ATOM 11036 C C . HIS A 1 70 ? -1.624 -8.436 -13.032 1.00 0.00 70 HIS A C 9
ATOM 11037 O O . HIS A 1 70 ? -1.390 -8.696 -14.212 1.00 0.00 70 HIS A O 9
ATOM 11051 N N . ASN A 1 71 ? -2.031 -7.256 -12.590 1.00 0.00 71 ASN A N 9
ATOM 11052 C CA . ASN A 1 71 ? -2.237 -6.145 -13.503 1.00 0.00 71 ASN A CA 9
ATOM 11053 C C . ASN A 1 71 ? -0.879 -5.613 -13.967 1.00 0.00 71 ASN A C 9
ATOM 11054 O O . ASN A 1 71 ? -0.796 -4.906 -14.970 1.00 0.00 71 ASN A O 9
ATOM 11065 N N . ASN A 1 72 ? 0.150 -5.974 -13.215 1.00 0.00 72 ASN A N 9
ATOM 11066 C CA . ASN A 1 72 ? 1.499 -5.542 -13.537 1.00 0.00 72 ASN A CA 9
ATOM 11067 C C . ASN A 1 72 ? 2.229 -6.668 -14.273 1.00 0.00 72 ASN A C 9
ATOM 11068 O O . ASN A 1 72 ? 2.522 -6.549 -15.461 1.00 0.00 72 ASN A O 9
ATOM 11079 N N . LYS A 1 73 ? 2.500 -7.735 -13.536 1.00 0.00 73 LYS A N 9
ATOM 11080 C CA . LYS A 1 73 ? 3.189 -8.881 -14.104 1.00 0.00 73 LYS A CA 9
ATOM 11081 C C . LYS A 1 73 ? 2.373 -9.433 -15.275 1.00 0.00 73 LYS A C 9
ATOM 11082 O O . LYS A 1 73 ? 1.294 -8.926 -15.578 1.00 0.00 73 LYS A O 9
ATOM 11101 N N . HIS A 1 74 ? 2.919 -10.465 -15.902 1.00 0.00 74 HIS A N 9
ATOM 11102 C CA . HIS A 1 74 ? 2.255 -11.090 -17.033 1.00 0.00 74 HIS A CA 9
ATOM 11103 C C . HIS A 1 74 ? 1.005 -11.828 -16.550 1.00 0.00 74 HIS A C 9
ATOM 11104 O O . HIS A 1 74 ? 1.102 -12.790 -15.789 1.00 0.00 74 HIS A O 9
ATOM 11118 N N . SER A 1 75 ? -0.141 -11.349 -17.012 1.00 0.00 75 SER A N 9
ATOM 11119 C CA . SER A 1 75 ? -1.409 -11.951 -16.636 1.00 0.00 75 SER A CA 9
ATOM 11120 C C . SER A 1 75 ? -1.609 -13.265 -17.393 1.00 0.00 75 SER A C 9
ATOM 11121 O O . SER A 1 75 ? -1.642 -14.335 -16.787 1.00 0.00 75 SER A O 9
ATOM 11129 N N . GLY A 1 76 ? -1.736 -13.142 -18.706 1.00 0.00 76 GLY A N 9
ATOM 11130 C CA . GLY A 1 76 ? -1.932 -14.308 -19.551 1.00 0.00 76 GLY A CA 9
ATOM 11131 C C . GLY A 1 76 ? -3.311 -14.928 -19.319 1.00 0.00 76 GLY A C 9
ATOM 11132 O O . GLY A 1 76 ? -4.134 -14.369 -18.597 1.00 0.00 76 GLY A O 9
ATOM 11136 N N . PRO A 1 77 ? -3.526 -16.107 -19.963 1.00 0.00 77 PRO A N 9
ATOM 11137 C CA . PRO A 1 77 ? -4.791 -16.809 -19.834 1.00 0.00 77 PRO A CA 9
ATOM 11138 C C . PRO A 1 77 ? -4.902 -17.494 -18.471 1.00 0.00 77 PRO A C 9
ATOM 11139 O O . PRO A 1 77 ? -3.956 -17.476 -17.684 1.00 0.00 77 PRO A O 9
ATOM 11150 N N . SER A 1 78 ? -6.065 -18.082 -18.232 1.00 0.00 78 SER A N 9
ATOM 11151 C CA . SER A 1 78 ? -6.312 -18.771 -16.977 1.00 0.00 78 SER A CA 9
ATOM 11152 C C . SER A 1 78 ? -7.378 -19.851 -17.173 1.00 0.00 78 SER A C 9
ATOM 11153 O O . SER A 1 78 ? -7.125 -21.029 -16.928 1.00 0.00 78 SER A O 9
ATOM 11161 N N . SER A 1 79 ? -8.547 -19.410 -17.614 1.00 0.00 79 SER A N 9
ATOM 11162 C CA . SER A 1 79 ? -9.652 -20.324 -17.846 1.00 0.00 79 SER A CA 9
ATOM 11163 C C . SER A 1 79 ? -9.437 -21.083 -19.157 1.00 0.00 79 SER A C 9
ATOM 11164 O O . SER A 1 79 ? -9.948 -20.684 -20.201 1.00 0.00 79 SER A O 9
ATOM 11172 N N . GLY A 1 80 ? -8.679 -22.166 -19.058 1.00 0.00 80 GLY A N 9
ATOM 11173 C CA . GLY A 1 80 ? -8.389 -22.985 -20.223 1.00 0.00 80 GLY A CA 9
ATOM 11174 C C . GLY A 1 80 ? -9.569 -23.901 -20.556 1.00 0.00 80 GLY A C 9
ATOM 11175 O O . GLY A 1 80 ? -9.378 -25.004 -21.064 1.00 0.00 80 GLY A O 9
ATOM 11179 N N . GLY A 1 1 ? 19.721 22.142 5.266 1.00 0.00 1 GLY A N 10
ATOM 11180 C CA . GLY A 1 1 ? 18.408 21.550 5.456 1.00 0.00 1 GLY A CA 10
ATOM 11181 C C . GLY A 1 1 ? 18.310 20.194 4.755 1.00 0.00 1 GLY A C 10
ATOM 11182 O O . GLY A 1 1 ? 19.321 19.525 4.547 1.00 0.00 1 GLY A O 10
ATOM 11186 N N . SER A 1 2 ? 17.085 19.829 4.410 1.00 0.00 2 SER A N 10
ATOM 11187 C CA . SER A 1 2 ? 16.842 18.565 3.736 1.00 0.00 2 SER A CA 10
ATOM 11188 C C . SER A 1 2 ? 15.676 18.709 2.756 1.00 0.00 2 SER A C 10
ATOM 11189 O O . SER A 1 2 ? 15.833 18.473 1.559 1.00 0.00 2 SER A O 10
ATOM 11197 N N . SER A 1 3 ? 14.531 19.096 3.301 1.00 0.00 3 SER A N 10
ATOM 11198 C CA . SER A 1 3 ? 13.339 19.274 2.490 1.00 0.00 3 SER A CA 10
ATOM 11199 C C . SER A 1 3 ? 12.892 17.929 1.914 1.00 0.00 3 SER A C 10
ATOM 11200 O O . SER A 1 3 ? 13.719 17.060 1.643 1.00 0.00 3 SER A O 10
ATOM 11208 N N . GLY A 1 4 ? 11.584 17.800 1.744 1.00 0.00 4 GLY A N 10
ATOM 11209 C CA . GLY A 1 4 ? 11.017 16.576 1.205 1.00 0.00 4 GLY A CA 10
ATOM 11210 C C . GLY A 1 4 ? 9.493 16.571 1.343 1.00 0.00 4 GLY A C 10
ATOM 11211 O O . GLY A 1 4 ? 8.957 16.071 2.330 1.00 0.00 4 GLY A O 10
ATOM 11215 N N . SER A 1 5 ? 8.838 17.133 0.337 1.00 0.00 5 SER A N 10
ATOM 11216 C CA . SER A 1 5 ? 7.387 17.200 0.334 1.00 0.00 5 SER A CA 10
ATOM 11217 C C . SER A 1 5 ? 6.866 17.188 -1.105 1.00 0.00 5 SER A C 10
ATOM 11218 O O . SER A 1 5 ? 7.523 17.699 -2.011 1.00 0.00 5 SER A O 10
ATOM 11226 N N . SER A 1 6 ? 5.691 16.599 -1.270 1.00 0.00 6 SER A N 10
ATOM 11227 C CA . SER A 1 6 ? 5.074 16.513 -2.583 1.00 0.00 6 SER A CA 10
ATOM 11228 C C . SER A 1 6 ? 3.551 16.468 -2.444 1.00 0.00 6 SER A C 10
ATOM 11229 O O . SER A 1 6 ? 2.850 17.323 -2.982 1.00 0.00 6 SER A O 10
ATOM 11237 N N . GLY A 1 7 ? 3.085 15.462 -1.720 1.00 0.00 7 GLY A N 10
ATOM 11238 C CA . GLY A 1 7 ? 1.658 15.294 -1.503 1.00 0.00 7 GLY A CA 10
ATOM 11239 C C . GLY A 1 7 ? 1.283 13.812 -1.440 1.00 0.00 7 GLY A C 10
ATOM 11240 O O . GLY A 1 7 ? 0.960 13.205 -2.460 1.00 0.00 7 GLY A O 10
ATOM 11244 N N . SER A 1 8 ? 1.340 13.271 -0.231 1.00 0.00 8 SER A N 10
ATOM 11245 C CA . SER A 1 8 ? 1.011 11.872 -0.021 1.00 0.00 8 SER A CA 10
ATOM 11246 C C . SER A 1 8 ? 0.485 11.666 1.401 1.00 0.00 8 SER A C 10
ATOM 11247 O O . SER A 1 8 ? 1.265 11.524 2.341 1.00 0.00 8 SER A O 10
ATOM 11255 N N . SER A 1 9 ? -0.836 11.656 1.513 1.00 0.00 9 SER A N 10
ATOM 11256 C CA . SER A 1 9 ? -1.475 11.469 2.804 1.00 0.00 9 SER A CA 10
ATOM 11257 C C . SER A 1 9 ? -2.860 10.847 2.617 1.00 0.00 9 SER A C 10
ATOM 11258 O O . SER A 1 9 ? -3.869 11.551 2.638 1.00 0.00 9 SER A O 10
ATOM 11266 N N . ALA A 1 10 ? -2.865 9.534 2.438 1.00 0.00 10 ALA A N 10
ATOM 11267 C CA . ALA A 1 10 ? -4.110 8.809 2.247 1.00 0.00 10 ALA A CA 10
ATOM 11268 C C . ALA A 1 10 ? -4.819 9.341 1.000 1.00 0.00 10 ALA A C 10
ATOM 11269 O O . ALA A 1 10 ? -5.561 10.320 1.073 1.00 0.00 10 ALA A O 10
ATOM 11276 N N . GLU A 1 11 ? -4.565 8.673 -0.116 1.00 0.00 11 GLU A N 10
ATOM 11277 C CA . GLU A 1 11 ? -5.170 9.067 -1.377 1.00 0.00 11 GLU A CA 10
ATOM 11278 C C . GLU A 1 11 ? -4.966 7.973 -2.428 1.00 0.00 11 GLU A C 10
ATOM 11279 O O . GLU A 1 11 ? -4.061 7.149 -2.303 1.00 0.00 11 GLU A O 10
ATOM 11291 N N . ALA A 1 12 ? -5.821 8.001 -3.439 1.00 0.00 12 ALA A N 10
ATOM 11292 C CA . ALA A 1 12 ? -5.746 7.022 -4.510 1.00 0.00 12 ALA A CA 10
ATOM 11293 C C . ALA A 1 12 ? -5.914 5.619 -3.925 1.00 0.00 12 ALA A C 10
ATOM 11294 O O . ALA A 1 12 ? -4.991 4.807 -3.976 1.00 0.00 12 ALA A O 10
ATOM 11301 N N . GLY A 1 13 ? -7.099 5.376 -3.384 1.00 0.00 13 GLY A N 10
ATOM 11302 C CA . GLY A 1 13 ? -7.399 4.084 -2.790 1.00 0.00 13 GLY A CA 10
ATOM 11303 C C . GLY A 1 13 ? -7.657 4.218 -1.288 1.00 0.00 13 GLY A C 10
ATOM 11304 O O . GLY A 1 13 ? -6.735 4.096 -0.482 1.00 0.00 13 GLY A O 10
ATOM 11308 N N . GLY A 1 14 ? -8.915 4.467 -0.956 1.00 0.00 14 GLY A N 10
ATOM 11309 C CA . GLY A 1 14 ? -9.306 4.618 0.436 1.00 0.00 14 GLY A CA 10
ATOM 11310 C C . GLY A 1 14 ? -10.829 4.585 0.584 1.00 0.00 14 GLY A C 10
ATOM 11311 O O . GLY A 1 14 ? -11.513 5.541 0.222 1.00 0.00 14 GLY A O 10
ATOM 11315 N N . GLY A 1 15 ? -11.315 3.473 1.117 1.00 0.00 15 GLY A N 10
ATOM 11316 C CA . GLY A 1 15 ? -12.744 3.303 1.318 1.00 0.00 15 GLY A CA 10
ATOM 11317 C C . GLY A 1 15 ? -13.059 1.905 1.855 1.00 0.00 15 GLY A C 10
ATOM 11318 O O . GLY A 1 15 ? -12.200 1.257 2.451 1.00 0.00 15 GLY A O 10
ATOM 11322 N N . ILE A 1 16 ? -14.293 1.481 1.623 1.00 0.00 16 ILE A N 10
ATOM 11323 C CA . ILE A 1 16 ? -14.732 0.172 2.076 1.00 0.00 16 ILE A CA 10
ATOM 11324 C C . ILE A 1 16 ? -14.732 -0.798 0.893 1.00 0.00 16 ILE A C 10
ATOM 11325 O O . ILE A 1 16 ? -15.532 -0.656 -0.030 1.00 0.00 16 ILE A O 10
ATOM 11341 N N . ARG A 1 17 ? -13.826 -1.763 0.959 1.00 0.00 17 ARG A N 10
ATOM 11342 C CA . ARG A 1 17 ? -13.712 -2.756 -0.095 1.00 0.00 17 ARG A CA 10
ATOM 11343 C C . ARG A 1 17 ? -13.308 -2.089 -1.411 1.00 0.00 17 ARG A C 10
ATOM 11344 O O . ARG A 1 17 ? -13.738 -0.974 -1.704 1.00 0.00 17 ARG A O 10
ATOM 11365 N N . LYS A 1 18 ? -12.487 -2.800 -2.170 1.00 0.00 18 LYS A N 10
ATOM 11366 C CA . LYS A 1 18 ? -12.020 -2.290 -3.449 1.00 0.00 18 LYS A CA 10
ATOM 11367 C C . LYS A 1 18 ? -13.199 -2.209 -4.421 1.00 0.00 18 LYS A C 10
ATOM 11368 O O . LYS A 1 18 ? -14.183 -2.931 -4.271 1.00 0.00 18 LYS A O 10
ATOM 11387 N N . ARG A 1 19 ? -13.059 -1.324 -5.397 1.00 0.00 19 ARG A N 10
ATOM 11388 C CA . ARG A 1 19 ? -14.100 -1.138 -6.394 1.00 0.00 19 ARG A CA 10
ATOM 11389 C C . ARG A 1 19 ? -13.535 -0.426 -7.625 1.00 0.00 19 ARG A C 10
ATOM 11390 O O . ARG A 1 19 ? -14.124 0.537 -8.113 1.00 0.00 19 ARG A O 10
ATOM 11411 N N . HIS A 1 20 ? -12.400 -0.927 -8.090 1.00 0.00 20 HIS A N 10
ATOM 11412 C CA . HIS A 1 20 ? -11.750 -0.351 -9.254 1.00 0.00 20 HIS A CA 10
ATOM 11413 C C . HIS A 1 20 ? -11.503 1.141 -9.019 1.00 0.00 20 HIS A C 10
ATOM 11414 O O . HIS A 1 20 ? -11.978 1.704 -8.034 1.00 0.00 20 HIS A O 10
ATOM 11428 N N . ARG A 1 21 ? -10.761 1.738 -9.939 1.00 0.00 21 ARG A N 10
ATOM 11429 C CA . ARG A 1 21 ? -10.446 3.153 -9.844 1.00 0.00 21 ARG A CA 10
ATOM 11430 C C . ARG A 1 21 ? -9.237 3.367 -8.931 1.00 0.00 21 ARG A C 10
ATOM 11431 O O . ARG A 1 21 ? -9.382 3.830 -7.801 1.00 0.00 21 ARG A O 10
ATOM 11452 N N . THR A 1 22 ? -8.070 3.020 -9.456 1.00 0.00 22 THR A N 10
ATOM 11453 C CA . THR A 1 22 ? -6.837 3.169 -8.702 1.00 0.00 22 THR A CA 10
ATOM 11454 C C . THR A 1 22 ? -5.931 4.211 -9.362 1.00 0.00 22 THR A C 10
ATOM 11455 O O . THR A 1 22 ? -6.066 4.491 -10.552 1.00 0.00 22 THR A O 10
ATOM 11466 N N . LYS A 1 23 ? -5.028 4.755 -8.560 1.00 0.00 23 LYS A N 10
ATOM 11467 C CA . LYS A 1 23 ? -4.100 5.760 -9.051 1.00 0.00 23 LYS A CA 10
ATOM 11468 C C . LYS A 1 23 ? -2.752 5.589 -8.350 1.00 0.00 23 LYS A C 10
ATOM 11469 O O . LYS A 1 23 ? -2.333 6.454 -7.581 1.00 0.00 23 LYS A O 10
ATOM 11488 N N . PHE A 1 24 ? -2.109 4.467 -8.639 1.00 0.00 24 PHE A N 10
ATOM 11489 C CA . PHE A 1 24 ? -0.816 4.171 -8.045 1.00 0.00 24 PHE A CA 10
ATOM 11490 C C . PHE A 1 24 ? 0.278 5.059 -8.641 1.00 0.00 24 PHE A C 10
ATOM 11491 O O . PHE A 1 24 ? 0.564 4.981 -9.835 1.00 0.00 24 PHE A O 10
ATOM 11508 N N . THR A 1 25 ? 0.859 5.884 -7.783 1.00 0.00 25 THR A N 10
ATOM 11509 C CA . THR A 1 25 ? 1.915 6.787 -8.210 1.00 0.00 25 THR A CA 10
ATOM 11510 C C . THR A 1 25 ? 3.277 6.097 -8.114 1.00 0.00 25 THR A C 10
ATOM 11511 O O . THR A 1 25 ? 3.388 5.008 -7.553 1.00 0.00 25 THR A O 10
ATOM 11522 N N . ALA A 1 26 ? 4.281 6.760 -8.669 1.00 0.00 26 ALA A N 10
ATOM 11523 C CA . ALA A 1 26 ? 5.632 6.225 -8.653 1.00 0.00 26 ALA A CA 10
ATOM 11524 C C . ALA A 1 26 ? 5.894 5.555 -7.303 1.00 0.00 26 ALA A C 10
ATOM 11525 O O . ALA A 1 26 ? 6.531 4.504 -7.240 1.00 0.00 26 ALA A O 10
ATOM 11532 N N . GLU A 1 27 ? 5.389 6.189 -6.255 1.00 0.00 27 GLU A N 10
ATOM 11533 C CA . GLU A 1 27 ? 5.560 5.668 -4.910 1.00 0.00 27 GLU A CA 10
ATOM 11534 C C . GLU A 1 27 ? 4.864 4.312 -4.773 1.00 0.00 27 GLU A C 10
ATOM 11535 O O . GLU A 1 27 ? 5.523 3.280 -4.664 1.00 0.00 27 GLU A O 10
ATOM 11547 N N . GLN A 1 28 ? 3.540 4.360 -4.784 1.00 0.00 28 GLN A N 10
ATOM 11548 C CA . GLN A 1 28 ? 2.747 3.148 -4.663 1.00 0.00 28 GLN A CA 10
ATOM 11549 C C . GLN A 1 28 ? 3.237 2.091 -5.655 1.00 0.00 28 GLN A C 10
ATOM 11550 O O . GLN A 1 28 ? 3.402 0.927 -5.295 1.00 0.00 28 GLN A O 10
ATOM 11564 N N . LYS A 1 29 ? 3.455 2.535 -6.884 1.00 0.00 29 LYS A N 10
ATOM 11565 C CA . LYS A 1 29 ? 3.923 1.642 -7.930 1.00 0.00 29 LYS A CA 10
ATOM 11566 C C . LYS A 1 29 ? 5.213 0.959 -7.472 1.00 0.00 29 LYS A C 10
ATOM 11567 O O . LYS A 1 29 ? 5.263 -0.264 -7.351 1.00 0.00 29 LYS A O 10
ATOM 11586 N N . GLU A 1 30 ? 6.225 1.779 -7.230 1.00 0.00 30 GLU A N 10
ATOM 11587 C CA . GLU A 1 30 ? 7.512 1.268 -6.788 1.00 0.00 30 GLU A CA 10
ATOM 11588 C C . GLU A 1 30 ? 7.349 0.464 -5.497 1.00 0.00 30 GLU A C 10
ATOM 11589 O O . GLU A 1 30 ? 7.888 -0.635 -5.373 1.00 0.00 30 GLU A O 10
ATOM 11601 N N . ARG A 1 31 ? 6.604 1.043 -4.567 1.00 0.00 31 ARG A N 10
ATOM 11602 C CA . ARG A 1 31 ? 6.363 0.394 -3.289 1.00 0.00 31 ARG A CA 10
ATOM 11603 C C . ARG A 1 31 ? 5.916 -1.053 -3.505 1.00 0.00 31 ARG A C 10
ATOM 11604 O O . ARG A 1 31 ? 6.494 -1.977 -2.936 1.00 0.00 31 ARG A O 10
ATOM 11625 N N . MET A 1 32 ? 4.890 -1.205 -4.330 1.00 0.00 32 MET A N 10
ATOM 11626 C CA . MET A 1 32 ? 4.358 -2.524 -4.628 1.00 0.00 32 MET A CA 10
ATOM 11627 C C . MET A 1 32 ? 5.379 -3.365 -5.397 1.00 0.00 32 MET A C 10
ATOM 11628 O O . MET A 1 32 ? 5.593 -4.534 -5.076 1.00 0.00 32 MET A O 10
ATOM 11642 N N . LEU A 1 33 ? 5.981 -2.739 -6.397 1.00 0.00 33 LEU A N 10
ATOM 11643 C CA . LEU A 1 33 ? 6.974 -3.415 -7.214 1.00 0.00 33 LEU A CA 10
ATOM 11644 C C . LEU A 1 33 ? 8.095 -3.942 -6.315 1.00 0.00 33 LEU A C 10
ATOM 11645 O O . LEU A 1 33 ? 8.497 -5.099 -6.432 1.00 0.00 33 LEU A O 10
ATOM 11661 N N . ALA A 1 34 ? 8.567 -3.069 -5.438 1.00 0.00 34 ALA A N 10
ATOM 11662 C CA . ALA A 1 34 ? 9.633 -3.432 -4.520 1.00 0.00 34 ALA A CA 10
ATOM 11663 C C . ALA A 1 34 ? 9.145 -4.547 -3.594 1.00 0.00 34 ALA A C 10
ATOM 11664 O O . ALA A 1 34 ? 9.937 -5.369 -3.135 1.00 0.00 34 ALA A O 10
ATOM 11671 N N . LEU A 1 35 ? 7.843 -4.540 -3.346 1.00 0.00 35 LEU A N 10
ATOM 11672 C CA . LEU A 1 35 ? 7.240 -5.542 -2.483 1.00 0.00 35 LEU A CA 10
ATOM 11673 C C . LEU A 1 35 ? 7.115 -6.860 -3.249 1.00 0.00 35 LEU A C 10
ATOM 11674 O O . LEU A 1 35 ? 7.587 -7.898 -2.788 1.00 0.00 35 LEU A O 10
ATOM 11690 N N . ALA A 1 36 ? 6.475 -6.777 -4.406 1.00 0.00 36 ALA A N 10
ATOM 11691 C CA . ALA A 1 36 ? 6.281 -7.950 -5.241 1.00 0.00 36 ALA A CA 10
ATOM 11692 C C . ALA A 1 36 ? 7.640 -8.581 -5.550 1.00 0.00 36 ALA A C 10
ATOM 11693 O O . ALA A 1 36 ? 7.713 -9.738 -5.961 1.00 0.00 36 ALA A O 10
ATOM 11700 N N . GLU A 1 37 ? 8.684 -7.792 -5.341 1.00 0.00 37 GLU A N 10
ATOM 11701 C CA . GLU A 1 37 ? 10.037 -8.258 -5.593 1.00 0.00 37 GLU A CA 10
ATOM 11702 C C . GLU A 1 37 ? 10.638 -8.856 -4.319 1.00 0.00 37 GLU A C 10
ATOM 11703 O O . GLU A 1 37 ? 11.720 -9.441 -4.354 1.00 0.00 37 GLU A O 10
ATOM 11715 N N . ARG A 1 38 ? 9.910 -8.689 -3.225 1.00 0.00 38 ARG A N 10
ATOM 11716 C CA . ARG A 1 38 ? 10.358 -9.205 -1.943 1.00 0.00 38 ARG A CA 10
ATOM 11717 C C . ARG A 1 38 ? 9.519 -10.419 -1.537 1.00 0.00 38 ARG A C 10
ATOM 11718 O O . ARG A 1 38 ? 9.917 -11.189 -0.664 1.00 0.00 38 ARG A O 10
ATOM 11739 N N . ILE A 1 39 ? 8.374 -10.552 -2.190 1.00 0.00 39 ILE A N 10
ATOM 11740 C CA . ILE A 1 39 ? 7.475 -11.658 -1.908 1.00 0.00 39 ILE A CA 10
ATOM 11741 C C . ILE A 1 39 ? 7.453 -12.609 -3.106 1.00 0.00 39 ILE A C 10
ATOM 11742 O O . ILE A 1 39 ? 7.299 -13.819 -2.941 1.00 0.00 39 ILE A O 10
ATOM 11758 N N . GLY A 1 40 ? 7.609 -12.027 -4.286 1.00 0.00 40 GLY A N 10
ATOM 11759 C CA . GLY A 1 40 ? 7.609 -12.808 -5.511 1.00 0.00 40 GLY A CA 10
ATOM 11760 C C . GLY A 1 40 ? 6.296 -12.627 -6.276 1.00 0.00 40 GLY A C 10
ATOM 11761 O O . GLY A 1 40 ? 5.888 -13.507 -7.033 1.00 0.00 40 GLY A O 10
ATOM 11765 N N . TRP A 1 41 ? 5.671 -11.481 -6.052 1.00 0.00 41 TRP A N 10
ATOM 11766 C CA . TRP A 1 41 ? 4.412 -11.174 -6.710 1.00 0.00 41 TRP A CA 10
ATOM 11767 C C . TRP A 1 41 ? 3.387 -12.226 -6.284 1.00 0.00 41 TRP A C 10
ATOM 11768 O O . TRP A 1 41 ? 2.580 -12.677 -7.096 1.00 0.00 41 TRP A O 10
ATOM 11789 N N . ARG A 1 42 ? 3.451 -12.587 -5.011 1.00 0.00 42 ARG A N 10
ATOM 11790 C CA . ARG A 1 42 ? 2.538 -13.578 -4.467 1.00 0.00 42 ARG A CA 10
ATOM 11791 C C . ARG A 1 42 ? 2.089 -13.171 -3.062 1.00 0.00 42 ARG A C 10
ATOM 11792 O O . ARG A 1 42 ? 2.773 -12.405 -2.385 1.00 0.00 42 ARG A O 10
ATOM 11813 N N . ILE A 1 43 ? 0.942 -13.702 -2.665 1.00 0.00 43 ILE A N 10
ATOM 11814 C CA . ILE A 1 43 ? 0.393 -13.404 -1.353 1.00 0.00 43 ILE A CA 10
ATOM 11815 C C . ILE A 1 43 ? 0.215 -14.707 -0.571 1.00 0.00 43 ILE A C 10
ATOM 11816 O O . ILE A 1 43 ? -0.180 -15.726 -1.137 1.00 0.00 43 ILE A O 10
ATOM 11832 N N . GLN A 1 44 ? 0.515 -14.633 0.717 1.00 0.00 44 GLN A N 10
ATOM 11833 C CA . GLN A 1 44 ? 0.393 -15.794 1.582 1.00 0.00 44 GLN A CA 10
ATOM 11834 C C . GLN A 1 44 ? 0.226 -15.356 3.039 1.00 0.00 44 GLN A C 10
ATOM 11835 O O . GLN A 1 44 ? 0.229 -14.162 3.336 1.00 0.00 44 GLN A O 10
ATOM 11849 N N . ARG A 1 45 ? 0.084 -16.345 3.908 1.00 0.00 45 ARG A N 10
ATOM 11850 C CA . ARG A 1 45 ? -0.083 -16.077 5.327 1.00 0.00 45 ARG A CA 10
ATOM 11851 C C . ARG A 1 45 ? 1.246 -15.640 5.945 1.00 0.00 45 ARG A C 10
ATOM 11852 O O . ARG A 1 45 ? 1.303 -15.297 7.125 1.00 0.00 45 ARG A O 10
ATOM 11873 N N . GLN A 1 46 ? 2.283 -15.667 5.121 1.00 0.00 46 GLN A N 10
ATOM 11874 C CA . GLN A 1 46 ? 3.608 -15.278 5.572 1.00 0.00 46 GLN A CA 10
ATOM 11875 C C . GLN A 1 46 ? 3.872 -13.808 5.241 1.00 0.00 46 GLN A C 10
ATOM 11876 O O . GLN A 1 46 ? 4.363 -13.057 6.082 1.00 0.00 46 GLN A O 10
ATOM 11890 N N . ASP A 1 47 ? 3.533 -13.441 4.013 1.00 0.00 47 ASP A N 10
ATOM 11891 C CA . ASP A 1 47 ? 3.727 -12.074 3.561 1.00 0.00 47 ASP A CA 10
ATOM 11892 C C . ASP A 1 47 ? 2.608 -11.193 4.119 1.00 0.00 47 ASP A C 10
ATOM 11893 O O . ASP A 1 47 ? 2.722 -9.968 4.125 1.00 0.00 47 ASP A O 10
ATOM 11902 N N . ASP A 1 48 ? 1.552 -11.851 4.575 1.00 0.00 48 ASP A N 10
ATOM 11903 C CA . ASP A 1 48 ? 0.413 -11.143 5.134 1.00 0.00 48 ASP A CA 10
ATOM 11904 C C . ASP A 1 48 ? 0.913 -9.964 5.972 1.00 0.00 48 ASP A C 10
ATOM 11905 O O . ASP A 1 48 ? 0.605 -8.811 5.673 1.00 0.00 48 ASP A O 10
ATOM 11914 N N . GLU A 1 49 ? 1.675 -10.293 7.004 1.00 0.00 49 GLU A N 10
ATOM 11915 C CA . GLU A 1 49 ? 2.220 -9.275 7.887 1.00 0.00 49 GLU A CA 10
ATOM 11916 C C . GLU A 1 49 ? 2.743 -8.091 7.072 1.00 0.00 49 GLU A C 10
ATOM 11917 O O . GLU A 1 49 ? 2.546 -6.937 7.451 1.00 0.00 49 GLU A O 10
ATOM 11929 N N . VAL A 1 50 ? 3.399 -8.416 5.968 1.00 0.00 50 VAL A N 10
ATOM 11930 C CA . VAL A 1 50 ? 3.951 -7.393 5.096 1.00 0.00 50 VAL A CA 10
ATOM 11931 C C . VAL A 1 50 ? 2.824 -6.768 4.272 1.00 0.00 50 VAL A C 10
ATOM 11932 O O . VAL A 1 50 ? 2.765 -5.549 4.118 1.00 0.00 50 VAL A O 10
ATOM 11945 N N . ILE A 1 51 ? 1.957 -7.632 3.764 1.00 0.00 51 ILE A N 10
ATOM 11946 C CA . ILE A 1 51 ? 0.835 -7.180 2.959 1.00 0.00 51 ILE A CA 10
ATOM 11947 C C . ILE A 1 51 ? 0.014 -6.166 3.760 1.00 0.00 51 ILE A C 10
ATOM 11948 O O . ILE A 1 51 ? -0.082 -5.000 3.378 1.00 0.00 51 ILE A O 10
ATOM 11964 N N . GLN A 1 52 ? -0.556 -6.647 4.855 1.00 0.00 52 GLN A N 10
ATOM 11965 C CA . GLN A 1 52 ? -1.364 -5.797 5.712 1.00 0.00 52 GLN A CA 10
ATOM 11966 C C . GLN A 1 52 ? -0.565 -4.567 6.147 1.00 0.00 52 GLN A C 10
ATOM 11967 O O . GLN A 1 52 ? -1.064 -3.444 6.084 1.00 0.00 52 GLN A O 10
ATOM 11981 N N . ARG A 1 53 ? 0.662 -4.820 6.577 1.00 0.00 53 ARG A N 10
ATOM 11982 C CA . ARG A 1 53 ? 1.535 -3.747 7.022 1.00 0.00 53 ARG A CA 10
ATOM 11983 C C . ARG A 1 53 ? 1.735 -2.726 5.900 1.00 0.00 53 ARG A C 10
ATOM 11984 O O . ARG A 1 53 ? 1.606 -1.523 6.121 1.00 0.00 53 ARG A O 10
ATOM 12005 N N . PHE A 1 54 ? 2.048 -3.243 4.721 1.00 0.00 54 PHE A N 10
ATOM 12006 C CA . PHE A 1 54 ? 2.267 -2.392 3.564 1.00 0.00 54 PHE A CA 10
ATOM 12007 C C . PHE A 1 54 ? 1.064 -1.479 3.319 1.00 0.00 54 PHE A C 10
ATOM 12008 O O . PHE A 1 54 ? 1.215 -0.370 2.810 1.00 0.00 54 PHE A O 10
ATOM 12025 N N . CYS A 1 55 ? -0.104 -1.980 3.694 1.00 0.00 55 CYS A N 10
ATOM 12026 C CA . CYS A 1 55 ? -1.333 -1.223 3.521 1.00 0.00 55 CYS A CA 10
ATOM 12027 C C . CYS A 1 55 ? -1.358 -0.104 4.563 1.00 0.00 55 CYS A C 10
ATOM 12028 O O . CYS A 1 55 ? -2.200 0.790 4.499 1.00 0.00 55 CYS A O 10
ATOM 12036 N N . GLN A 1 56 ? -0.423 -0.188 5.499 1.00 0.00 56 GLN A N 10
ATOM 12037 C CA . GLN A 1 56 ? -0.327 0.807 6.553 1.00 0.00 56 GLN A CA 10
ATOM 12038 C C . GLN A 1 56 ? 0.675 1.896 6.166 1.00 0.00 56 GLN A C 10
ATOM 12039 O O . GLN A 1 56 ? 0.645 2.996 6.715 1.00 0.00 56 GLN A O 10
ATOM 12053 N N . GLU A 1 57 ? 1.540 1.551 5.223 1.00 0.00 57 GLU A N 10
ATOM 12054 C CA . GLU A 1 57 ? 2.550 2.485 4.756 1.00 0.00 57 GLU A CA 10
ATOM 12055 C C . GLU A 1 57 ? 2.104 3.138 3.446 1.00 0.00 57 GLU A C 10
ATOM 12056 O O . GLU A 1 57 ? 2.368 4.317 3.214 1.00 0.00 57 GLU A O 10
ATOM 12068 N N . THR A 1 58 ? 1.435 2.343 2.623 1.00 0.00 58 THR A N 10
ATOM 12069 C CA . THR A 1 58 ? 0.950 2.829 1.343 1.00 0.00 58 THR A CA 10
ATOM 12070 C C . THR A 1 58 ? -0.527 3.218 1.445 1.00 0.00 58 THR A C 10
ATOM 12071 O O . THR A 1 58 ? -0.906 4.329 1.079 1.00 0.00 58 THR A O 10
ATOM 12082 N N . GLY A 1 59 ? -1.320 2.281 1.943 1.00 0.00 59 GLY A N 10
ATOM 12083 C CA . GLY A 1 59 ? -2.746 2.512 2.098 1.00 0.00 59 GLY A CA 10
ATOM 12084 C C . GLY A 1 59 ? -3.543 1.752 1.036 1.00 0.00 59 GLY A C 10
ATOM 12085 O O . GLY A 1 59 ? -4.768 1.848 0.987 1.00 0.00 59 GLY A O 10
ATOM 12089 N N . VAL A 1 60 ? -2.814 1.014 0.211 1.00 0.00 60 VAL A N 10
ATOM 12090 C CA . VAL A 1 60 ? -3.438 0.239 -0.848 1.00 0.00 60 VAL A CA 10
ATOM 12091 C C . VAL A 1 60 ? -4.134 -0.980 -0.239 1.00 0.00 60 VAL A C 10
ATOM 12092 O O . VAL A 1 60 ? -3.626 -1.583 0.705 1.00 0.00 60 VAL A O 10
ATOM 12105 N N . PRO A 1 61 ? -5.318 -1.315 -0.819 1.00 0.00 61 PRO A N 10
ATOM 12106 C CA . PRO A 1 61 ? -6.089 -2.451 -0.343 1.00 0.00 61 PRO A CA 10
ATOM 12107 C C . PRO A 1 61 ? -5.456 -3.770 -0.791 1.00 0.00 61 PRO A C 10
ATOM 12108 O O . PRO A 1 61 ? -4.953 -3.873 -1.909 1.00 0.00 61 PRO A O 10
ATOM 12119 N N . ARG A 1 62 ? -5.502 -4.746 0.104 1.00 0.00 62 ARG A N 10
ATOM 12120 C CA . ARG A 1 62 ? -4.940 -6.054 -0.185 1.00 0.00 62 ARG A CA 10
ATOM 12121 C C . ARG A 1 62 ? -5.444 -6.561 -1.538 1.00 0.00 62 ARG A C 10
ATOM 12122 O O . ARG A 1 62 ? -4.649 -6.884 -2.419 1.00 0.00 62 ARG A O 10
ATOM 12143 N N . GLN A 1 63 ? -6.762 -6.615 -1.660 1.00 0.00 63 GLN A N 10
ATOM 12144 C CA . GLN A 1 63 ? -7.382 -7.078 -2.890 1.00 0.00 63 GLN A CA 10
ATOM 12145 C C . GLN A 1 63 ? -6.731 -6.402 -4.099 1.00 0.00 63 GLN A C 10
ATOM 12146 O O . GLN A 1 63 ? -6.653 -6.990 -5.176 1.00 0.00 63 GLN A O 10
ATOM 12160 N N . VAL A 1 64 ? -6.279 -5.176 -3.879 1.00 0.00 64 VAL A N 10
ATOM 12161 C CA . VAL A 1 64 ? -5.638 -4.414 -4.937 1.00 0.00 64 VAL A CA 10
ATOM 12162 C C . VAL A 1 64 ? -4.179 -4.857 -5.065 1.00 0.00 64 VAL A C 10
ATOM 12163 O O . VAL A 1 64 ? -3.704 -5.129 -6.166 1.00 0.00 64 VAL A O 10
ATOM 12176 N N . LEU A 1 65 ? -3.509 -4.915 -3.924 1.00 0.00 65 LEU A N 10
ATOM 12177 C CA . LEU A 1 65 ? -2.114 -5.319 -3.895 1.00 0.00 65 LEU A CA 10
ATOM 12178 C C . LEU A 1 65 ? -1.982 -6.724 -4.486 1.00 0.00 65 LEU A C 10
ATOM 12179 O O . LEU A 1 65 ? -0.887 -7.148 -4.852 1.00 0.00 65 LEU A O 10
ATOM 12195 N N . LYS A 1 66 ? -3.115 -7.408 -4.561 1.00 0.00 66 LYS A N 10
ATOM 12196 C CA . LYS A 1 66 ? -3.140 -8.757 -5.102 1.00 0.00 66 LYS A CA 10
ATOM 12197 C C . LYS A 1 66 ? -3.238 -8.688 -6.628 1.00 0.00 66 LYS A C 10
ATOM 12198 O O . LYS A 1 66 ? -2.283 -9.017 -7.330 1.00 0.00 66 LYS A O 10
ATOM 12217 N N . VAL A 1 67 ? -4.401 -8.259 -7.095 1.00 0.00 67 VAL A N 10
ATOM 12218 C CA . VAL A 1 67 ? -4.636 -8.142 -8.524 1.00 0.00 67 VAL A CA 10
ATOM 12219 C C . VAL A 1 67 ? -3.550 -7.263 -9.146 1.00 0.00 67 VAL A C 10
ATOM 12220 O O . VAL A 1 67 ? -2.967 -7.619 -10.168 1.00 0.00 67 VAL A O 10
ATOM 12233 N N . TRP A 1 68 ? -3.310 -6.130 -8.502 1.00 0.00 68 TRP A N 10
ATOM 12234 C CA . TRP A 1 68 ? -2.304 -5.196 -8.979 1.00 0.00 68 TRP A CA 10
ATOM 12235 C C . TRP A 1 68 ? -1.138 -6.007 -9.547 1.00 0.00 68 TRP A C 10
ATOM 12236 O O . TRP A 1 68 ? -0.829 -5.908 -10.733 1.00 0.00 68 TRP A O 10
ATOM 12257 N N . LEU A 1 69 ? -0.523 -6.791 -8.674 1.00 0.00 69 LEU A N 10
ATOM 12258 C CA . LEU A 1 69 ? 0.602 -7.619 -9.074 1.00 0.00 69 LEU A CA 10
ATOM 12259 C C . LEU A 1 69 ? 0.302 -8.259 -10.431 1.00 0.00 69 LEU A C 10
ATOM 12260 O O . LEU A 1 69 ? 1.103 -8.160 -11.359 1.00 0.00 69 LEU A O 10
ATOM 12276 N N . HIS A 1 70 ? -0.855 -8.901 -10.504 1.00 0.00 70 HIS A N 10
ATOM 12277 C CA . HIS A 1 70 ? -1.271 -9.557 -11.731 1.00 0.00 70 HIS A CA 10
ATOM 12278 C C . HIS A 1 70 ? -1.461 -8.512 -12.833 1.00 0.00 70 HIS A C 10
ATOM 12279 O O . HIS A 1 70 ? -0.968 -8.682 -13.946 1.00 0.00 70 HIS A O 10
ATOM 12293 N N . ASN A 1 71 ? -2.178 -7.454 -12.483 1.00 0.00 71 ASN A N 10
ATOM 12294 C CA . ASN A 1 71 ? -2.439 -6.382 -13.427 1.00 0.00 71 ASN A CA 10
ATOM 12295 C C . ASN A 1 71 ? -1.123 -5.946 -14.075 1.00 0.00 71 ASN A C 10
ATOM 12296 O O . ASN A 1 71 ? -1.113 -5.470 -15.209 1.00 0.00 71 ASN A O 10
ATOM 12307 N N . ASN A 1 72 ? -0.045 -6.124 -13.326 1.00 0.00 72 ASN A N 10
ATOM 12308 C CA . ASN A 1 72 ? 1.274 -5.756 -13.813 1.00 0.00 72 ASN A CA 10
ATOM 12309 C C . ASN A 1 72 ? 1.950 -6.986 -14.422 1.00 0.00 72 ASN A C 10
ATOM 12310 O O . ASN A 1 72 ? 2.285 -6.992 -15.605 1.00 0.00 72 ASN A O 10
ATOM 12321 N N . LYS A 1 73 ? 2.131 -7.997 -13.585 1.00 0.00 73 LYS A N 10
ATOM 12322 C CA . LYS A 1 73 ? 2.761 -9.230 -14.026 1.00 0.00 73 LYS A CA 10
ATOM 12323 C C . LYS A 1 73 ? 2.066 -9.728 -15.295 1.00 0.00 73 LYS A C 10
ATOM 12324 O O . LYS A 1 73 ? 0.997 -10.333 -15.224 1.00 0.00 73 LYS A O 10
ATOM 12343 N N . HIS A 1 74 ? 2.700 -9.454 -16.425 1.00 0.00 74 HIS A N 10
ATOM 12344 C CA . HIS A 1 74 ? 2.155 -9.867 -17.708 1.00 0.00 74 HIS A CA 10
ATOM 12345 C C . HIS A 1 74 ? 0.849 -9.117 -17.976 1.00 0.00 74 HIS A C 10
ATOM 12346 O O . HIS A 1 74 ? -0.147 -9.329 -17.285 1.00 0.00 74 HIS A O 10
ATOM 12360 N N . SER A 1 75 ? 0.894 -8.254 -18.981 1.00 0.00 75 SER A N 10
ATOM 12361 C CA . SER A 1 75 ? -0.273 -7.471 -19.349 1.00 0.00 75 SER A CA 10
ATOM 12362 C C . SER A 1 75 ? 0.006 -6.688 -20.633 1.00 0.00 75 SER A C 10
ATOM 12363 O O . SER A 1 75 ? 1.134 -6.674 -21.123 1.00 0.00 75 SER A O 10
ATOM 12371 N N . GLY A 1 76 ? -1.041 -6.054 -21.141 1.00 0.00 76 GLY A N 10
ATOM 12372 C CA . GLY A 1 76 ? -0.923 -5.270 -22.358 1.00 0.00 76 GLY A CA 10
ATOM 12373 C C . GLY A 1 76 ? -1.943 -5.725 -23.404 1.00 0.00 76 GLY A C 10
ATOM 12374 O O . GLY A 1 76 ? -2.381 -6.874 -23.392 1.00 0.00 76 GLY A O 10
ATOM 12378 N N . PRO A 1 77 ? -2.303 -4.774 -24.308 1.00 0.00 77 PRO A N 10
ATOM 12379 C CA . PRO A 1 77 ? -3.263 -5.064 -25.358 1.00 0.00 77 PRO A CA 10
ATOM 12380 C C . PRO A 1 77 ? -2.631 -5.920 -26.458 1.00 0.00 77 PRO A C 10
ATOM 12381 O O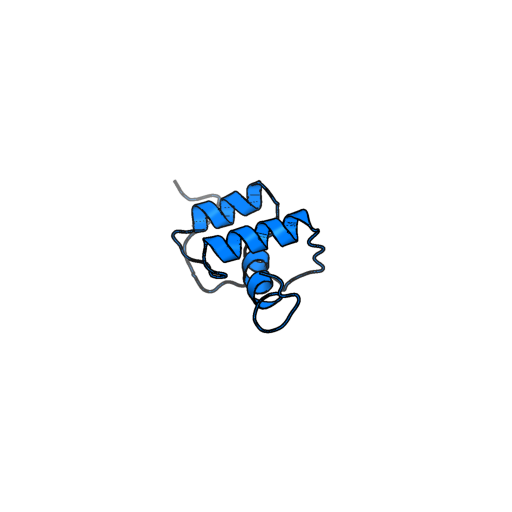 . PRO A 1 77 ? -3.159 -6.973 -26.811 1.00 0.00 77 PRO A O 10
ATOM 12392 N N . SER A 1 78 ? -1.509 -5.435 -26.969 1.00 0.00 78 SER A N 10
ATOM 12393 C CA . SER A 1 78 ? -0.799 -6.142 -28.021 1.00 0.00 78 SER A CA 10
ATOM 12394 C C . SER A 1 78 ? 0.411 -6.875 -27.436 1.00 0.00 78 SER A C 10
ATOM 12395 O O . SER A 1 78 ? 1.485 -6.293 -27.296 1.00 0.00 78 SER A O 10
ATOM 12403 N N . SER A 1 79 ? 0.195 -8.140 -27.110 1.00 0.00 79 SER A N 10
ATOM 12404 C CA . SER A 1 79 ? 1.253 -8.958 -26.543 1.00 0.00 79 SER A CA 10
ATOM 12405 C C . SER A 1 79 ? 1.738 -8.348 -25.227 1.00 0.00 79 SER A C 10
ATOM 12406 O O . SER A 1 79 ? 1.533 -7.161 -24.976 1.00 0.00 79 SER A O 10
ATOM 12414 N N . GLY A 1 80 ? 2.373 -9.186 -24.420 1.00 0.00 80 GLY A N 10
ATOM 12415 C CA . GLY A 1 80 ? 2.889 -8.744 -23.136 1.00 0.00 80 GLY A CA 10
ATOM 12416 C C . GLY A 1 80 ? 4.416 -8.832 -23.099 1.00 0.00 80 GLY A C 10
ATOM 12417 O O . GLY A 1 80 ? 5.008 -9.688 -23.754 1.00 0.00 80 GLY A O 10
ATOM 12421 N N . GLY A 1 1 ? -46.598 -11.235 -1.654 1.00 0.00 1 GLY A N 11
ATOM 12422 C CA . GLY A 1 1 ? -45.944 -12.328 -2.353 1.00 0.00 1 GLY A CA 11
ATOM 12423 C C . GLY A 1 1 ? -45.502 -11.897 -3.753 1.00 0.00 1 GLY A C 11
ATOM 12424 O O . GLY A 1 1 ? -45.222 -10.722 -3.985 1.00 0.00 1 GLY A O 11
ATOM 12428 N N . SER A 1 2 ? -45.454 -12.871 -4.650 1.00 0.00 2 SER A N 11
ATOM 12429 C CA . SER A 1 2 ? -45.051 -12.607 -6.021 1.00 0.00 2 SER A CA 11
ATOM 12430 C C . SER A 1 2 ? -43.595 -12.138 -6.057 1.00 0.00 2 SER A C 11
ATOM 12431 O O . SER A 1 2 ? -43.272 -11.065 -5.550 1.00 0.00 2 SER A O 11
ATOM 12439 N N . SER A 1 3 ? -42.755 -12.966 -6.662 1.00 0.00 3 SER A N 11
ATOM 12440 C CA . SER A 1 3 ? -41.341 -12.649 -6.771 1.00 0.00 3 SER A CA 11
ATOM 12441 C C . SER A 1 3 ? -41.157 -11.331 -7.525 1.00 0.00 3 SER A C 11
ATOM 12442 O O . SER A 1 3 ? -40.571 -10.387 -6.998 1.00 0.00 3 SER A O 11
ATOM 12450 N N . GLY A 1 4 ? -41.667 -11.309 -8.747 1.00 0.00 4 GLY A N 11
ATOM 12451 C CA . GLY A 1 4 ? -41.566 -10.122 -9.579 1.00 0.00 4 GLY A CA 11
ATOM 12452 C C . GLY A 1 4 ? -42.006 -10.419 -11.014 1.00 0.00 4 GLY A C 11
ATOM 12453 O O . GLY A 1 4 ? -42.985 -11.131 -11.233 1.00 0.00 4 GLY A O 11
ATOM 12457 N N . SER A 1 5 ? -41.261 -9.858 -11.956 1.00 0.00 5 SER A N 11
ATOM 12458 C CA . SER A 1 5 ? -41.561 -10.054 -13.364 1.00 0.00 5 SER A CA 11
ATOM 12459 C C . SER A 1 5 ? -40.892 -11.334 -13.868 1.00 0.00 5 SER A C 11
ATOM 12460 O O . SER A 1 5 ? -39.766 -11.643 -13.484 1.00 0.00 5 SER A O 11
ATOM 12468 N N . SER A 1 6 ? -41.615 -12.044 -14.722 1.00 0.00 6 SER A N 11
ATOM 12469 C CA . SER A 1 6 ? -41.105 -13.284 -15.283 1.00 0.00 6 SER A CA 11
ATOM 12470 C C . SER A 1 6 ? -39.763 -13.033 -15.974 1.00 0.00 6 SER A C 11
ATOM 12471 O O . SER A 1 6 ? -39.591 -12.023 -16.655 1.00 0.00 6 SER A O 11
ATOM 12479 N N . GLY A 1 7 ? -38.847 -13.968 -15.773 1.00 0.00 7 GLY A N 11
ATOM 12480 C CA . GLY A 1 7 ? -37.525 -13.861 -16.367 1.00 0.00 7 GLY A CA 11
ATOM 12481 C C . GLY A 1 7 ? -36.494 -14.651 -15.558 1.00 0.00 7 GLY A C 11
ATOM 12482 O O . GLY A 1 7 ? -35.958 -15.649 -16.035 1.00 0.00 7 GLY A O 11
ATOM 12486 N N . SER A 1 8 ? -36.248 -14.173 -14.347 1.00 0.00 8 SER A N 11
ATOM 12487 C CA . SER A 1 8 ? -35.291 -14.821 -13.467 1.00 0.00 8 SER A CA 11
ATOM 12488 C C . SER A 1 8 ? -35.518 -16.334 -13.471 1.00 0.00 8 SER A C 11
ATOM 12489 O O . SER A 1 8 ? -36.659 -16.794 -13.488 1.00 0.00 8 SER A O 11
ATOM 12497 N N . SER A 1 9 ? -34.414 -17.066 -13.456 1.00 0.00 9 SER A N 11
ATOM 12498 C CA . SER A 1 9 ? -34.478 -18.518 -13.458 1.00 0.00 9 SER A CA 11
ATOM 12499 C C . SER A 1 9 ? -33.917 -19.068 -12.145 1.00 0.00 9 SER A C 11
ATOM 12500 O O . SER A 1 9 ? -32.799 -18.735 -11.755 1.00 0.00 9 SER A O 11
ATOM 12508 N N . ALA A 1 10 ? -34.720 -19.901 -11.499 1.00 0.00 10 ALA A N 11
ATOM 12509 C CA . ALA A 1 10 ? -34.318 -20.500 -10.238 1.00 0.00 10 ALA A CA 11
ATOM 12510 C C . ALA A 1 10 ? -34.300 -19.425 -9.149 1.00 0.00 10 ALA A C 11
ATOM 12511 O O . ALA A 1 10 ? -35.157 -19.415 -8.267 1.00 0.00 10 ALA A O 11
ATOM 12518 N N . GLU A 1 11 ? -33.313 -18.546 -9.248 1.00 0.00 11 GLU A N 11
ATOM 12519 C CA . GLU A 1 11 ? -33.172 -17.469 -8.283 1.00 0.00 11 GLU A CA 11
ATOM 12520 C C . GLU A 1 11 ? -32.126 -16.460 -8.762 1.00 0.00 11 GLU A C 11
ATOM 12521 O O . GLU A 1 11 ? -31.329 -16.762 -9.649 1.00 0.00 11 GLU A O 11
ATOM 12533 N N . ALA A 1 12 ? -32.163 -15.283 -8.154 1.00 0.00 12 ALA A N 11
ATOM 12534 C CA . ALA A 1 12 ? -31.229 -14.229 -8.508 1.00 0.00 12 ALA A CA 11
ATOM 12535 C C . ALA A 1 12 ? -30.136 -14.143 -7.441 1.00 0.00 12 ALA A C 11
ATOM 12536 O O . ALA A 1 12 ? -30.259 -14.737 -6.371 1.00 0.00 12 ALA A O 11
ATOM 12543 N N . GLY A 1 13 ? -29.090 -13.398 -7.769 1.00 0.00 13 GLY A N 11
ATOM 12544 C CA . GLY A 1 13 ? -27.976 -13.227 -6.852 1.00 0.00 13 GLY A CA 11
ATOM 12545 C C . GLY A 1 13 ? -27.523 -11.766 -6.807 1.00 0.00 13 GLY A C 11
ATOM 12546 O O . GLY A 1 13 ? -28.204 -10.919 -6.232 1.00 0.00 13 GLY A O 11
ATOM 12550 N N . GLY A 1 14 ? -26.376 -11.516 -7.421 1.00 0.00 14 GLY A N 11
ATOM 12551 C CA . GLY A 1 14 ? -25.823 -10.173 -7.458 1.00 0.00 14 GLY A CA 11
ATOM 12552 C C . GLY A 1 14 ? -24.454 -10.161 -8.140 1.00 0.00 14 GLY A C 11
ATOM 12553 O O . GLY A 1 14 ? -24.346 -9.815 -9.316 1.00 0.00 14 GLY A O 11
ATOM 12557 N N . GLY A 1 15 ? -23.443 -10.544 -7.374 1.00 0.00 15 GLY A N 11
ATOM 12558 C CA . GLY A 1 15 ? -22.086 -10.582 -7.891 1.00 0.00 15 GLY A CA 11
ATOM 12559 C C . GLY A 1 15 ? -21.276 -9.383 -7.394 1.00 0.00 15 GLY A C 11
ATOM 12560 O O . GLY A 1 15 ? -21.751 -8.249 -7.434 1.00 0.00 15 GLY A O 11
ATOM 12564 N N . ILE A 1 16 ? -20.067 -9.674 -6.936 1.00 0.00 16 ILE A N 11
ATOM 12565 C CA . ILE A 1 16 ? -19.187 -8.634 -6.431 1.00 0.00 16 ILE A CA 11
ATOM 12566 C C . ILE A 1 16 ? -18.183 -8.250 -7.520 1.00 0.00 16 ILE A C 11
ATOM 12567 O O . ILE A 1 16 ? -17.283 -9.025 -7.841 1.00 0.00 16 ILE A O 11
ATOM 12583 N N . ARG A 1 17 ? -18.369 -7.053 -8.057 1.00 0.00 17 ARG A N 11
ATOM 12584 C CA . ARG A 1 17 ? -17.490 -6.557 -9.102 1.00 0.00 17 ARG A CA 11
ATOM 12585 C C . ARG A 1 17 ? -16.038 -6.559 -8.620 1.00 0.00 17 ARG A C 11
ATOM 12586 O O . ARG A 1 17 ? -15.766 -6.265 -7.457 1.00 0.00 17 ARG A O 11
ATOM 12607 N N . LYS A 1 18 ? -15.144 -6.895 -9.538 1.00 0.00 18 LYS A N 11
ATOM 12608 C CA . LYS A 1 18 ? -13.726 -6.939 -9.222 1.00 0.00 18 LYS A CA 11
ATOM 12609 C C . LYS A 1 18 ? -12.964 -6.025 -10.183 1.00 0.00 18 LYS A C 11
ATOM 12610 O O . LYS A 1 18 ? -12.200 -6.500 -11.021 1.00 0.00 18 LYS A O 11
ATOM 12629 N N . ARG A 1 19 ? -13.200 -4.730 -10.030 1.00 0.00 19 ARG A N 11
ATOM 12630 C CA . ARG A 1 19 ? -12.545 -3.746 -10.874 1.00 0.00 19 ARG A CA 11
ATOM 12631 C C . ARG A 1 19 ? -12.483 -2.393 -10.162 1.00 0.00 19 ARG A C 11
ATOM 12632 O O . ARG A 1 19 ? -13.466 -1.654 -10.140 1.00 0.00 19 ARG A O 11
ATOM 12653 N N . HIS A 1 20 ? -11.319 -2.109 -9.598 1.00 0.00 20 HIS A N 11
ATOM 12654 C CA . HIS A 1 20 ? -11.116 -0.858 -8.887 1.00 0.00 20 HIS A CA 11
ATOM 12655 C C . HIS A 1 20 ? -10.062 -0.020 -9.613 1.00 0.00 20 HIS A C 11
ATOM 12656 O O . HIS A 1 20 ? -10.352 1.082 -10.076 1.00 0.00 20 HIS A O 11
ATOM 12670 N N . ARG A 1 21 ? -8.861 -0.575 -9.690 1.00 0.00 21 ARG A N 11
ATOM 12671 C CA . ARG A 1 21 ? -7.763 0.108 -10.352 1.00 0.00 21 ARG A CA 11
ATOM 12672 C C . ARG A 1 21 ? -7.553 1.495 -9.740 1.00 0.00 21 ARG A C 11
ATOM 12673 O O . ARG A 1 21 ? -8.235 2.450 -10.109 1.00 0.00 21 ARG A O 11
ATOM 12694 N N . THR A 1 22 ? -6.608 1.561 -8.814 1.00 0.00 22 THR A N 11
ATOM 12695 C CA . THR A 1 22 ? -6.300 2.814 -8.147 1.00 0.00 22 THR A CA 11
ATOM 12696 C C . THR A 1 22 ? -5.170 3.543 -8.876 1.00 0.00 22 THR A C 11
ATOM 12697 O O . THR A 1 22 ? -4.396 2.924 -9.605 1.00 0.00 22 THR A O 11
ATOM 12708 N N . LYS A 1 23 ? -5.111 4.848 -8.656 1.00 0.00 23 LYS A N 11
ATOM 12709 C CA . LYS A 1 23 ? -4.088 5.668 -9.283 1.00 0.00 23 LYS A CA 11
ATOM 12710 C C . LYS A 1 23 ? -2.769 5.498 -8.526 1.00 0.00 23 LYS A C 11
ATOM 12711 O O . LYS A 1 23 ? -2.390 6.358 -7.732 1.00 0.00 23 LYS A O 11
ATOM 12730 N N . PHE A 1 24 ? -2.107 4.383 -8.797 1.00 0.00 24 PHE A N 11
ATOM 12731 C CA . PHE A 1 24 ? -0.839 4.090 -8.152 1.00 0.00 24 PHE A CA 11
ATOM 12732 C C . PHE A 1 24 ? 0.275 4.985 -8.699 1.00 0.00 24 PHE A C 11
ATOM 12733 O O . PHE A 1 24 ? 0.609 4.914 -9.881 1.00 0.00 24 PHE A O 11
ATOM 12750 N N . THR A 1 25 ? 0.820 5.806 -7.813 1.00 0.00 25 THR A N 11
ATOM 12751 C CA . THR A 1 25 ? 1.889 6.713 -8.193 1.00 0.00 25 THR A CA 11
ATOM 12752 C C . THR A 1 25 ? 3.249 6.027 -8.044 1.00 0.00 25 THR A C 11
ATOM 12753 O O . THR A 1 25 ? 3.340 4.940 -7.477 1.00 0.00 25 THR A O 11
ATOM 12764 N N . ALA A 1 26 ? 4.270 6.691 -8.564 1.00 0.00 26 ALA A N 11
ATOM 12765 C CA . ALA A 1 26 ? 5.621 6.159 -8.497 1.00 0.00 26 ALA A CA 11
ATOM 12766 C C . ALA A 1 26 ? 5.830 5.481 -7.141 1.00 0.00 26 ALA A C 11
ATOM 12767 O O . ALA A 1 26 ? 6.453 4.423 -7.062 1.00 0.00 26 ALA A O 11
ATOM 12774 N N . GLU A 1 27 ? 5.296 6.117 -6.108 1.00 0.00 27 GLU A N 11
ATOM 12775 C CA . GLU A 1 27 ? 5.417 5.588 -4.761 1.00 0.00 27 GLU A CA 11
ATOM 12776 C C . GLU A 1 27 ? 4.712 4.234 -4.657 1.00 0.00 27 GLU A C 11
ATOM 12777 O O . GLU A 1 27 ? 5.363 3.200 -4.512 1.00 0.00 27 GLU A O 11
ATOM 12789 N N . GLN A 1 28 ? 3.390 4.283 -4.734 1.00 0.00 28 GLN A N 11
ATOM 12790 C CA . GLN A 1 28 ? 2.590 3.074 -4.651 1.00 0.00 28 GLN A CA 11
ATOM 12791 C C . GLN A 1 28 ? 3.107 2.026 -5.638 1.00 0.00 28 GLN A C 11
ATOM 12792 O O . GLN A 1 28 ? 3.258 0.857 -5.286 1.00 0.00 28 GLN A O 11
ATOM 12806 N N . LYS A 1 29 ? 3.365 2.482 -6.855 1.00 0.00 29 LYS A N 11
ATOM 12807 C CA . LYS A 1 29 ? 3.862 1.599 -7.896 1.00 0.00 29 LYS A CA 11
ATOM 12808 C C . LYS A 1 29 ? 5.160 0.940 -7.423 1.00 0.00 29 LYS A C 11
ATOM 12809 O O . LYS A 1 29 ? 5.217 -0.278 -7.257 1.00 0.00 29 LYS A O 11
ATOM 12828 N N . GLU A 1 30 ? 6.169 1.773 -7.219 1.00 0.00 30 GLU A N 11
ATOM 12829 C CA . GLU A 1 30 ? 7.462 1.287 -6.768 1.00 0.00 30 GLU A CA 11
ATOM 12830 C C . GLU A 1 30 ? 7.303 0.466 -5.487 1.00 0.00 30 GLU A C 11
ATOM 12831 O O . GLU A 1 30 ? 7.888 -0.608 -5.357 1.00 0.00 30 GLU A O 11
ATOM 12843 N N . ARG A 1 31 ? 6.508 1.003 -4.573 1.00 0.00 31 ARG A N 11
ATOM 12844 C CA . ARG A 1 31 ? 6.264 0.333 -3.306 1.00 0.00 31 ARG A CA 11
ATOM 12845 C C . ARG A 1 31 ? 5.878 -1.128 -3.544 1.00 0.00 31 ARG A C 11
ATOM 12846 O O . ARG A 1 31 ? 6.494 -2.035 -2.986 1.00 0.00 31 ARG A O 11
ATOM 12867 N N . MET A 1 32 ? 4.861 -1.311 -4.373 1.00 0.00 32 MET A N 11
ATOM 12868 C CA . MET A 1 32 ? 4.385 -2.646 -4.691 1.00 0.00 32 MET A CA 11
ATOM 12869 C C . MET A 1 32 ? 5.440 -3.432 -5.473 1.00 0.00 32 MET A C 11
ATOM 12870 O O . MET A 1 32 ? 5.654 -4.616 -5.216 1.00 0.00 32 MET A O 11
ATOM 12884 N N . LEU A 1 33 ? 6.072 -2.741 -6.410 1.00 0.00 33 LEU A N 11
ATOM 12885 C CA . LEU A 1 33 ? 7.099 -3.359 -7.231 1.00 0.00 33 LEU A CA 11
ATOM 12886 C C . LEU A 1 33 ? 8.191 -3.935 -6.327 1.00 0.00 33 LEU A C 11
ATOM 12887 O O . LEU A 1 33 ? 8.644 -5.059 -6.534 1.00 0.00 33 LEU A O 11
ATOM 12903 N N . ALA A 1 34 ? 8.581 -3.137 -5.343 1.00 0.00 34 ALA A N 11
ATOM 12904 C CA . ALA A 1 34 ? 9.610 -3.553 -4.406 1.00 0.00 34 ALA A CA 11
ATOM 12905 C C . ALA A 1 34 ? 9.089 -4.723 -3.568 1.00 0.00 34 ALA A C 11
ATOM 12906 O O . ALA A 1 34 ? 9.853 -5.610 -3.191 1.00 0.00 34 ALA A O 11
ATOM 12913 N N . LEU A 1 35 ? 7.792 -4.685 -3.301 1.00 0.00 35 LEU A N 11
ATOM 12914 C CA . LEU A 1 35 ? 7.160 -5.731 -2.514 1.00 0.00 35 LEU A CA 11
ATOM 12915 C C . LEU A 1 35 ? 7.066 -7.008 -3.352 1.00 0.00 35 LEU A C 11
ATOM 12916 O O . LEU A 1 35 ? 7.488 -8.076 -2.911 1.00 0.00 35 LEU A O 11
ATOM 12932 N N . ALA A 1 36 ? 6.512 -6.855 -4.545 1.00 0.00 36 ALA A N 11
ATOM 12933 C CA . ALA A 1 36 ? 6.358 -7.983 -5.449 1.00 0.00 36 ALA A CA 11
ATOM 12934 C C . ALA A 1 36 ? 7.712 -8.670 -5.635 1.00 0.00 36 ALA A C 11
ATOM 12935 O O . ALA A 1 36 ? 7.800 -9.897 -5.595 1.00 0.00 36 ALA A O 11
ATOM 12942 N N . GLU A 1 37 ? 8.734 -7.851 -5.834 1.00 0.00 37 GLU A N 11
ATOM 12943 C CA . GLU A 1 37 ? 10.079 -8.365 -6.026 1.00 0.00 37 GLU A CA 11
ATOM 12944 C C . GLU A 1 37 ? 10.633 -8.909 -4.707 1.00 0.00 37 GLU A C 11
ATOM 12945 O O . GLU A 1 37 ? 11.701 -9.517 -4.683 1.00 0.00 37 GLU A O 11
ATOM 12957 N N . ARG A 1 38 ? 9.880 -8.670 -3.643 1.00 0.00 38 ARG A N 11
ATOM 12958 C CA . ARG A 1 38 ? 10.282 -9.129 -2.324 1.00 0.00 38 ARG A CA 11
ATOM 12959 C C . ARG A 1 38 ? 9.547 -10.422 -1.965 1.00 0.00 38 ARG A C 11
ATOM 12960 O O . ARG A 1 38 ? 10.167 -11.396 -1.541 1.00 0.00 38 ARG A O 11
ATOM 12981 N N . ILE A 1 39 ? 8.235 -10.389 -2.147 1.00 0.00 39 ILE A N 11
ATOM 12982 C CA . ILE A 1 39 ? 7.409 -11.546 -1.848 1.00 0.00 39 ILE A CA 11
ATOM 12983 C C . ILE A 1 39 ? 7.462 -12.524 -3.024 1.00 0.00 39 ILE A C 11
ATOM 12984 O O . ILE A 1 39 ? 7.386 -13.736 -2.831 1.00 0.00 39 ILE A O 11
ATOM 13000 N N . GLY A 1 40 ? 7.592 -11.959 -4.215 1.00 0.00 40 GLY A N 11
ATOM 13001 C CA . GLY A 1 40 ? 7.656 -12.766 -5.422 1.00 0.00 40 GLY A CA 11
ATOM 13002 C C . GLY A 1 40 ? 6.349 -12.676 -6.212 1.00 0.00 40 GLY A C 11
ATOM 13003 O O . GLY A 1 40 ? 5.988 -13.607 -6.930 1.00 0.00 40 GLY A O 11
ATOM 13007 N N . TRP A 1 41 ? 5.676 -11.546 -6.053 1.00 0.00 41 TRP A N 11
ATOM 13008 C CA . TRP A 1 41 ? 4.417 -11.321 -6.743 1.00 0.00 41 TRP A CA 11
ATOM 13009 C C . TRP A 1 41 ? 3.426 -12.391 -6.278 1.00 0.00 41 TRP A C 11
ATOM 13010 O O . TRP A 1 41 ? 2.658 -12.921 -7.080 1.00 0.00 41 TRP A O 11
ATOM 13031 N N . ARG A 1 42 ? 3.476 -12.676 -4.985 1.00 0.00 42 ARG A N 11
ATOM 13032 C CA . ARG A 1 42 ? 2.592 -13.673 -4.404 1.00 0.00 42 ARG A CA 11
ATOM 13033 C C . ARG A 1 42 ? 2.132 -13.228 -3.015 1.00 0.00 42 ARG A C 11
ATOM 13034 O O . ARG A 1 42 ? 2.848 -12.509 -2.320 1.00 0.00 42 ARG A O 11
ATOM 13055 N N . ILE A 1 43 ? 0.939 -13.675 -2.651 1.00 0.00 43 ILE A N 11
ATOM 13056 C CA . ILE A 1 43 ? 0.374 -13.332 -1.356 1.00 0.00 43 ILE A CA 11
ATOM 13057 C C . ILE A 1 43 ? 0.121 -14.614 -0.560 1.00 0.00 43 ILE A C 11
ATOM 13058 O O . ILE A 1 43 ? -0.317 -15.619 -1.117 1.00 0.00 43 ILE A O 11
ATOM 13074 N N . GLN A 1 44 ? 0.407 -14.536 0.731 1.00 0.00 44 GLN A N 11
ATOM 13075 C CA . GLN A 1 44 ? 0.215 -15.678 1.610 1.00 0.00 44 GLN A CA 11
ATOM 13076 C C . GLN A 1 44 ? -0.027 -15.207 3.046 1.00 0.00 44 GLN A C 11
ATOM 13077 O O . GLN A 1 44 ? 0.030 -14.012 3.329 1.00 0.00 44 GLN A O 11
ATOM 13091 N N . ARG A 1 45 ? -0.292 -16.173 3.914 1.00 0.00 45 ARG A N 11
ATOM 13092 C CA . ARG A 1 45 ? -0.543 -15.872 5.313 1.00 0.00 45 ARG A CA 11
ATOM 13093 C C . ARG A 1 45 ? 0.758 -15.469 6.011 1.00 0.00 45 ARG A C 11
ATOM 13094 O O . ARG A 1 45 ? 0.743 -15.064 7.173 1.00 0.00 45 ARG A O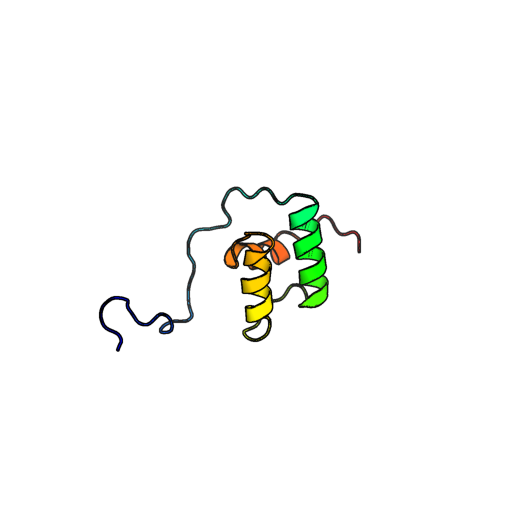 11
ATOM 13115 N N . GLN A 1 46 ? 1.851 -15.595 5.274 1.00 0.00 46 GLN A N 11
ATOM 13116 C CA . GLN A 1 46 ? 3.158 -15.249 5.808 1.00 0.00 46 GLN A CA 11
ATOM 13117 C C . GLN A 1 46 ? 3.488 -13.788 5.496 1.00 0.00 46 GLN A C 11
ATOM 13118 O O . GLN A 1 46 ? 3.915 -13.043 6.377 1.00 0.00 46 GLN A O 11
ATOM 13132 N N . ASP A 1 47 ? 3.279 -13.422 4.240 1.00 0.00 47 ASP A N 11
ATOM 13133 C CA . ASP A 1 47 ? 3.549 -12.064 3.801 1.00 0.00 47 ASP A CA 11
ATOM 13134 C C . ASP A 1 47 ? 2.484 -11.126 4.373 1.00 0.00 47 ASP A C 11
ATOM 13135 O O . ASP A 1 47 ? 2.636 -9.906 4.325 1.00 0.00 47 ASP A O 11
ATOM 13144 N N . ASP A 1 48 ? 1.430 -11.731 4.901 1.00 0.00 48 ASP A N 11
ATOM 13145 C CA . ASP A 1 48 ? 0.341 -10.965 5.481 1.00 0.00 48 ASP A CA 11
ATOM 13146 C C . ASP A 1 48 ? 0.915 -9.800 6.288 1.00 0.00 48 ASP A C 11
ATOM 13147 O O . ASP A 1 48 ? 0.632 -8.639 5.997 1.00 0.00 48 ASP A O 11
ATOM 13156 N N . GLU A 1 49 ? 1.712 -10.149 7.287 1.00 0.00 49 GLU A N 11
ATOM 13157 C CA . GLU A 1 49 ? 2.329 -9.147 8.139 1.00 0.00 49 GLU A CA 11
ATOM 13158 C C . GLU A 1 49 ? 2.864 -7.989 7.294 1.00 0.00 49 GLU A C 11
ATOM 13159 O O . GLU A 1 49 ? 2.807 -6.833 7.711 1.00 0.00 49 GLU A O 11
ATOM 13171 N N . VAL A 1 50 ? 3.370 -8.339 6.120 1.00 0.00 50 VAL A N 11
ATOM 13172 C CA . VAL A 1 50 ? 3.914 -7.343 5.213 1.00 0.00 50 VAL A CA 11
ATOM 13173 C C . VAL A 1 50 ? 2.776 -6.730 4.394 1.00 0.00 50 VAL A C 11
ATOM 13174 O O . VAL A 1 50 ? 2.788 -5.534 4.107 1.00 0.00 50 VAL A O 11
ATOM 13187 N N . ILE A 1 51 ? 1.820 -7.577 4.041 1.00 0.00 51 ILE A N 11
ATOM 13188 C CA . ILE A 1 51 ? 0.677 -7.133 3.262 1.00 0.00 51 ILE A CA 11
ATOM 13189 C C . ILE A 1 51 ? -0.123 -6.112 4.073 1.00 0.00 51 ILE A C 11
ATOM 13190 O O . ILE A 1 51 ? -0.313 -4.978 3.636 1.00 0.00 51 ILE A O 11
ATOM 13206 N N . GLN A 1 52 ? -0.570 -6.551 5.240 1.00 0.00 52 GLN A N 11
ATOM 13207 C CA . GLN A 1 52 ? -1.345 -5.689 6.117 1.00 0.00 52 GLN A CA 11
ATOM 13208 C C . GLN A 1 52 ? -0.515 -4.475 6.537 1.00 0.00 52 GLN A C 11
ATOM 13209 O O . GLN A 1 52 ? -1.058 -3.393 6.754 1.00 0.00 52 GLN A O 11
ATOM 13223 N N . ARG A 1 53 ? 0.787 -4.695 6.639 1.00 0.00 53 ARG A N 11
ATOM 13224 C CA . ARG A 1 53 ? 1.698 -3.632 7.030 1.00 0.00 53 ARG A CA 11
ATOM 13225 C C . ARG A 1 53 ? 1.887 -2.645 5.876 1.00 0.00 53 ARG A C 11
ATOM 13226 O O . ARG A 1 53 ? 1.764 -1.435 6.063 1.00 0.00 53 ARG A O 11
ATOM 13247 N N . PHE A 1 54 ? 2.182 -3.197 4.709 1.00 0.00 54 PHE A N 11
ATOM 13248 C CA . PHE A 1 54 ? 2.390 -2.380 3.525 1.00 0.00 54 PHE A CA 11
ATOM 13249 C C . PHE A 1 54 ? 1.209 -1.434 3.298 1.00 0.00 54 PHE A C 11
ATOM 13250 O O . PHE A 1 54 ? 1.398 -0.278 2.924 1.00 0.00 54 PHE A O 11
ATOM 13267 N N . CYS A 1 55 ? 0.016 -1.960 3.535 1.00 0.00 55 CYS A N 11
ATOM 13268 C CA . CYS A 1 55 ? -1.195 -1.177 3.361 1.00 0.00 55 CYS A CA 11
ATOM 13269 C C . CYS A 1 55 ? -1.222 -0.089 4.436 1.00 0.00 55 CYS A C 11
ATOM 13270 O O . CYS A 1 55 ? -1.969 0.882 4.323 1.00 0.00 55 CYS A O 11
ATOM 13278 N N . GLN A 1 56 ? -0.397 -0.286 5.454 1.00 0.00 56 GLN A N 11
ATOM 13279 C CA . GLN A 1 56 ? -0.317 0.666 6.548 1.00 0.00 56 GLN A CA 11
ATOM 13280 C C . GLN A 1 56 ? 0.568 1.852 6.156 1.00 0.00 56 GLN A C 11
ATOM 13281 O O . GLN A 1 56 ? 0.311 2.983 6.563 1.00 0.00 56 GLN A O 11
ATOM 13295 N N . GLU A 1 57 ? 1.590 1.551 5.369 1.00 0.00 57 GLU A N 11
ATOM 13296 C CA . GLU A 1 57 ? 2.514 2.578 4.917 1.00 0.00 57 GLU A CA 11
ATOM 13297 C C . GLU A 1 57 ? 1.991 3.236 3.639 1.00 0.00 57 GLU A C 11
ATOM 13298 O O . GLU A 1 57 ? 2.153 4.440 3.446 1.00 0.00 57 GLU A O 11
ATOM 13310 N N . THR A 1 58 ? 1.375 2.418 2.798 1.00 0.00 58 THR A N 11
ATOM 13311 C CA . THR A 1 58 ? 0.828 2.906 1.544 1.00 0.00 58 THR A CA 11
ATOM 13312 C C . THR A 1 58 ? -0.645 3.283 1.715 1.00 0.00 58 THR A C 11
ATOM 13313 O O . THR A 1 58 ? -0.992 4.463 1.710 1.00 0.00 58 THR A O 11
ATOM 13324 N N . GLY A 1 59 ? -1.471 2.258 1.864 1.00 0.00 59 GLY A N 11
ATOM 13325 C CA . GLY A 1 59 ? -2.899 2.467 2.037 1.00 0.00 59 GLY A CA 11
ATOM 13326 C C . GLY A 1 59 ? -3.696 1.708 0.974 1.00 0.00 59 GLY A C 11
ATOM 13327 O O . GLY A 1 59 ? -4.923 1.788 0.939 1.00 0.00 59 GLY A O 11
ATOM 13331 N N . VAL A 1 60 ? -2.967 0.990 0.133 1.00 0.00 60 VAL A N 11
ATOM 13332 C CA . VAL A 1 60 ? -3.591 0.218 -0.928 1.00 0.00 60 VAL A CA 11
ATOM 13333 C C . VAL A 1 60 ? -4.263 -1.018 -0.326 1.00 0.00 60 VAL A C 11
ATOM 13334 O O . VAL A 1 60 ? -3.743 -1.617 0.614 1.00 0.00 60 VAL A O 11
ATOM 13347 N N . PRO A 1 61 ? -5.441 -1.372 -0.907 1.00 0.00 61 PRO A N 11
ATOM 13348 C CA . PRO A 1 61 ? -6.190 -2.525 -0.438 1.00 0.00 61 PRO A CA 11
ATOM 13349 C C . PRO A 1 61 ? -5.533 -3.829 -0.895 1.00 0.00 61 PRO A C 11
ATOM 13350 O O . PRO A 1 61 ? -5.047 -3.921 -2.022 1.00 0.00 61 PRO A O 11
ATOM 13361 N N . ARG A 1 62 ? -5.539 -4.804 0.002 1.00 0.00 62 ARG A N 11
ATOM 13362 C CA . ARG A 1 62 ? -4.949 -6.098 -0.295 1.00 0.00 62 ARG A CA 11
ATOM 13363 C C . ARG A 1 62 ? -5.455 -6.615 -1.644 1.00 0.00 62 ARG A C 11
ATOM 13364 O O . ARG A 1 62 ? -4.661 -6.948 -2.522 1.00 0.00 62 ARG A O 11
ATOM 13385 N N . GLN A 1 63 ? -6.773 -6.665 -1.766 1.00 0.00 63 GLN A N 11
ATOM 13386 C CA . GLN A 1 63 ? -7.394 -7.135 -2.992 1.00 0.00 63 GLN A CA 11
ATOM 13387 C C . GLN A 1 63 ? -6.759 -6.452 -4.205 1.00 0.00 63 GLN A C 11
ATOM 13388 O O . GLN A 1 63 ? -6.661 -7.047 -5.277 1.00 0.00 63 GLN A O 11
ATOM 13402 N N . VAL A 1 64 ? -6.343 -5.211 -3.994 1.00 0.00 64 VAL A N 11
ATOM 13403 C CA . VAL A 1 64 ? -5.720 -4.441 -5.057 1.00 0.00 64 VAL A CA 11
ATOM 13404 C C . VAL A 1 64 ? -4.259 -4.870 -5.203 1.00 0.00 64 VAL A C 11
ATOM 13405 O O . VAL A 1 64 ? -3.795 -5.138 -6.310 1.00 0.00 64 VAL A O 11
ATOM 13418 N N . LEU A 1 65 ? -3.575 -4.922 -4.069 1.00 0.00 65 LEU A N 11
ATOM 13419 C CA . LEU A 1 65 ? -2.176 -5.314 -4.057 1.00 0.00 65 LEU A CA 11
ATOM 13420 C C . LEU A 1 65 ? -2.033 -6.698 -4.694 1.00 0.00 65 LEU A C 11
ATOM 13421 O O . LEU A 1 65 ? -0.959 -7.056 -5.174 1.00 0.00 65 LEU A O 11
ATOM 13437 N N . LYS A 1 66 ? -3.131 -7.438 -4.676 1.00 0.00 66 LYS A N 11
ATOM 13438 C CA . LYS A 1 66 ? -3.142 -8.775 -5.246 1.00 0.00 66 LYS A CA 11
ATOM 13439 C C . LYS A 1 66 ? -3.254 -8.675 -6.768 1.00 0.00 66 LYS A C 11
ATOM 13440 O O . LYS A 1 66 ? -2.306 -8.991 -7.486 1.00 0.00 66 LYS A O 11
ATOM 13459 N N . VAL A 1 67 ? -4.420 -8.234 -7.217 1.00 0.00 67 VAL A N 11
ATOM 13460 C CA . VAL A 1 67 ? -4.668 -8.089 -8.641 1.00 0.00 67 VAL A CA 11
ATOM 13461 C C . VAL A 1 67 ? -3.562 -7.233 -9.262 1.00 0.00 67 VAL A C 11
ATOM 13462 O O . VAL A 1 67 ? -3.038 -7.565 -10.324 1.00 0.00 67 VAL A O 11
ATOM 13475 N N . TRP A 1 68 ? -3.240 -6.148 -8.573 1.00 0.00 68 TRP A N 11
ATOM 13476 C CA . TRP A 1 68 ? -2.206 -5.242 -9.043 1.00 0.00 68 TRP A CA 11
ATOM 13477 C C . TRP A 1 68 ? -1.071 -6.084 -9.631 1.00 0.00 68 TRP A C 11
ATOM 13478 O O . TRP A 1 68 ? -0.787 -6.003 -10.825 1.00 0.00 68 TRP A O 11
ATOM 13499 N N . LEU A 1 69 ? -0.454 -6.874 -8.764 1.00 0.00 69 LEU A N 11
ATOM 13500 C CA . LEU A 1 69 ? 0.644 -7.730 -9.183 1.00 0.00 69 LEU A CA 11
ATOM 13501 C C . LEU A 1 69 ? 0.286 -8.396 -10.513 1.00 0.00 69 LEU A C 11
ATOM 13502 O O . LEU A 1 69 ? 1.114 -8.461 -11.421 1.00 0.00 69 LEU A O 11
ATOM 13518 N N . HIS A 1 70 ? -0.947 -8.875 -10.586 1.00 0.00 70 HIS A N 11
ATOM 13519 C CA . HIS A 1 70 ? -1.423 -9.534 -11.790 1.00 0.00 70 HIS A CA 11
ATOM 13520 C C . HIS A 1 70 ? -1.571 -8.507 -12.913 1.00 0.00 70 HIS A C 11
ATOM 13521 O O . HIS A 1 70 ? -1.272 -8.799 -14.070 1.00 0.00 70 HIS A O 11
ATOM 13535 N N . ASN A 1 71 ? -2.033 -7.324 -12.533 1.00 0.00 71 ASN A N 11
ATOM 13536 C CA . ASN A 1 71 ? -2.224 -6.251 -13.494 1.00 0.00 71 ASN A CA 11
ATOM 13537 C C . ASN A 1 71 ? -0.859 -5.747 -13.967 1.00 0.00 71 ASN A C 11
ATOM 13538 O O . ASN A 1 71 ? -0.759 -5.102 -15.010 1.00 0.00 71 ASN A O 11
ATOM 13549 N N . ASN A 1 72 ? 0.158 -6.060 -13.178 1.00 0.00 72 ASN A N 11
ATOM 13550 C CA . ASN A 1 72 ? 1.512 -5.646 -13.503 1.00 0.00 72 ASN A CA 11
ATOM 13551 C C . ASN A 1 72 ? 2.243 -6.802 -14.188 1.00 0.00 72 ASN A C 11
ATOM 13552 O O . ASN A 1 72 ? 2.515 -6.747 -15.387 1.00 0.00 72 ASN A O 11
ATOM 13563 N N . LYS A 1 73 ? 2.541 -7.823 -13.398 1.00 0.00 73 LYS A N 11
ATOM 13564 C CA . LYS A 1 73 ? 3.235 -8.991 -13.914 1.00 0.00 73 LYS A CA 11
ATOM 13565 C C . LYS A 1 73 ? 2.485 -9.527 -15.135 1.00 0.00 73 LYS A C 11
ATOM 13566 O O . LYS A 1 73 ? 1.438 -8.999 -15.506 1.00 0.00 73 LYS A O 11
ATOM 13585 N N . HIS A 1 74 ? 3.050 -10.570 -15.726 1.00 0.00 74 HIS A N 11
ATOM 13586 C CA . HIS A 1 74 ? 2.447 -11.183 -16.897 1.00 0.00 74 HIS A CA 11
ATOM 13587 C C . HIS A 1 74 ? 2.535 -12.706 -16.781 1.00 0.00 74 HIS A C 11
ATOM 13588 O O . HIS A 1 74 ? 3.602 -13.287 -16.978 1.00 0.00 74 HIS A O 11
ATOM 13602 N N . SER A 1 75 ? 1.400 -13.310 -16.462 1.00 0.00 75 SER A N 11
ATOM 13603 C CA . SER A 1 75 ? 1.335 -14.755 -16.318 1.00 0.00 75 SER A CA 11
ATOM 13604 C C . SER A 1 75 ? -0.115 -15.228 -16.433 1.00 0.00 75 SER A C 11
ATOM 13605 O O . SER A 1 75 ? -0.811 -15.359 -15.428 1.00 0.00 75 SER A O 11
ATOM 13613 N N . GLY A 1 76 ? -0.528 -15.471 -17.669 1.00 0.00 76 GLY A N 11
ATOM 13614 C CA . GLY A 1 76 ? -1.883 -15.926 -17.929 1.00 0.00 76 GLY A CA 11
ATOM 13615 C C . GLY A 1 76 ? -2.575 -15.029 -18.957 1.00 0.00 76 GLY A C 11
ATOM 13616 O O . GLY A 1 76 ? -2.091 -13.940 -19.262 1.00 0.00 76 GLY A O 11
ATOM 13620 N N . PRO A 1 77 ? -3.727 -15.532 -19.476 1.00 0.00 77 PRO A N 11
ATOM 13621 C CA . PRO A 1 77 ? -4.491 -14.789 -20.463 1.00 0.00 77 PRO A CA 11
ATOM 13622 C C . PRO A 1 77 ? -5.249 -13.631 -19.811 1.00 0.00 77 PRO A C 11
ATOM 13623 O O . PRO A 1 77 ? -5.712 -13.748 -18.677 1.00 0.00 77 PRO A O 11
ATOM 13634 N N . SER A 1 78 ? -5.354 -12.540 -20.556 1.00 0.00 78 SER A N 11
ATOM 13635 C CA . SER A 1 78 ? -6.049 -11.363 -20.064 1.00 0.00 78 SER A CA 11
ATOM 13636 C C . SER A 1 78 ? -6.502 -10.494 -21.239 1.00 0.00 78 SER A C 11
ATOM 13637 O O . SER A 1 78 ? -5.817 -10.414 -22.257 1.00 0.00 78 SER A O 11
ATOM 13645 N N . SER A 1 79 ? -7.654 -9.865 -21.059 1.00 0.00 79 SER A N 11
ATOM 13646 C CA . SER A 1 79 ? -8.207 -9.005 -22.092 1.00 0.00 79 SER A CA 11
ATOM 13647 C C . SER A 1 79 ? -9.064 -7.909 -21.456 1.00 0.00 79 SER A C 11
ATOM 13648 O O . SER A 1 79 ? -9.972 -8.198 -20.679 1.00 0.00 79 SER A O 11
ATOM 13656 N N . GLY A 1 80 ? -8.746 -6.672 -21.811 1.00 0.00 80 GLY A N 11
ATOM 13657 C CA . GLY A 1 80 ? -9.475 -5.531 -21.285 1.00 0.00 80 GLY A CA 11
ATOM 13658 C C . GLY A 1 80 ? -10.875 -5.446 -21.897 1.00 0.00 80 GLY A C 11
ATOM 13659 O O . GLY A 1 80 ? -11.610 -4.492 -21.645 1.00 0.00 80 GLY A O 11
ATOM 13663 N N . GLY A 1 1 ? -9.037 16.170 20.649 1.00 0.00 1 GLY A N 12
ATOM 13664 C CA . GLY A 1 1 ? -7.762 15.942 19.992 1.00 0.00 1 GLY A CA 12
ATOM 13665 C C . GLY A 1 1 ? -7.738 14.578 19.298 1.00 0.00 1 GLY A C 12
ATOM 13666 O O . GLY A 1 1 ? -7.678 14.502 18.072 1.00 0.00 1 GLY A O 12
ATOM 13670 N N . SER A 1 2 ? -7.787 13.535 20.113 1.00 0.00 2 SER A N 12
ATOM 13671 C CA . SER A 1 2 ? -7.772 12.178 19.594 1.00 0.00 2 SER A CA 12
ATOM 13672 C C . SER A 1 2 ? -9.063 11.455 19.982 1.00 0.00 2 SER A C 12
ATOM 13673 O O . SER A 1 2 ? -9.160 10.891 21.071 1.00 0.00 2 SER A O 12
ATOM 13681 N N . SER A 1 3 ? -10.023 11.494 19.069 1.00 0.00 3 SER A N 12
ATOM 13682 C CA . SER A 1 3 ? -11.304 10.850 19.302 1.00 0.00 3 SER A CA 12
ATOM 13683 C C . SER A 1 3 ? -11.703 10.022 18.079 1.00 0.00 3 SER A C 12
ATOM 13684 O O . SER A 1 3 ? -11.664 10.514 16.953 1.00 0.00 3 SER A O 12
ATOM 13692 N N . GLY A 1 4 ? -12.079 8.779 18.343 1.00 0.00 4 GLY A N 12
ATOM 13693 C CA . GLY A 1 4 ? -12.485 7.878 17.278 1.00 0.00 4 GLY A CA 12
ATOM 13694 C C . GLY A 1 4 ? -11.565 6.658 17.210 1.00 0.00 4 GLY A C 12
ATOM 13695 O O . GLY A 1 4 ? -10.757 6.435 18.111 1.00 0.00 4 GLY A O 12
ATOM 13699 N N . SER A 1 5 ? -11.717 5.901 16.134 1.00 0.00 5 SER A N 12
ATOM 13700 C CA . SER A 1 5 ? -10.909 4.709 15.937 1.00 0.00 5 SER A CA 12
ATOM 13701 C C . SER A 1 5 ? -11.151 4.138 14.538 1.00 0.00 5 SER A C 12
ATOM 13702 O O . SER A 1 5 ? -12.231 4.304 13.975 1.00 0.00 5 SER A O 12
ATOM 13710 N N . SER A 1 6 ? -10.126 3.478 14.018 1.00 0.00 6 SER A N 12
ATOM 13711 C CA . SER A 1 6 ? -10.214 2.882 12.696 1.00 0.00 6 SER A CA 12
ATOM 13712 C C . SER A 1 6 ? -11.394 1.910 12.637 1.00 0.00 6 SER A C 12
ATOM 13713 O O . SER A 1 6 ? -12.296 2.073 11.817 1.00 0.00 6 SER A O 12
ATOM 13721 N N . GLY A 1 7 ? -11.350 0.922 13.518 1.00 0.00 7 GLY A N 12
ATOM 13722 C CA . GLY A 1 7 ? -12.405 -0.076 13.577 1.00 0.00 7 GLY A CA 12
ATOM 13723 C C . GLY A 1 7 ? -11.832 -1.464 13.869 1.00 0.00 7 GLY A C 12
ATOM 13724 O O . GLY A 1 7 ? -11.287 -2.114 12.979 1.00 0.00 7 GLY A O 12
ATOM 13728 N N . SER A 1 8 ? -11.974 -1.876 15.121 1.00 0.00 8 SER A N 12
ATOM 13729 C CA . SER A 1 8 ? -11.477 -3.175 15.542 1.00 0.00 8 SER A CA 12
ATOM 13730 C C . SER A 1 8 ? -12.464 -3.822 16.515 1.00 0.00 8 SER A C 12
ATOM 13731 O O . SER A 1 8 ? -12.742 -3.273 17.580 1.00 0.00 8 SER A O 12
ATOM 13739 N N . SER A 1 9 ? -12.966 -4.981 16.116 1.00 0.00 9 SER A N 12
ATOM 13740 C CA . SER A 1 9 ? -13.916 -5.710 16.940 1.00 0.00 9 SER A CA 12
ATOM 13741 C C . SER A 1 9 ? -14.030 -7.155 16.453 1.00 0.00 9 SER A C 12
ATOM 13742 O O . SER A 1 9 ? -13.783 -8.091 17.212 1.00 0.00 9 SER A O 12
ATOM 13750 N N . ALA A 1 10 ? -14.406 -7.293 15.190 1.00 0.00 10 ALA A N 12
ATOM 13751 C CA . ALA A 1 10 ? -14.556 -8.609 14.593 1.00 0.00 10 ALA A CA 12
ATOM 13752 C C . ALA A 1 10 ? -14.243 -8.525 13.097 1.00 0.00 10 ALA A C 12
ATOM 13753 O O . ALA A 1 10 ? -13.323 -9.183 12.614 1.00 0.00 10 ALA A O 12
ATOM 13760 N N . GLU A 1 11 ? -15.025 -7.709 12.406 1.00 0.00 11 GLU A N 12
ATOM 13761 C CA . GLU A 1 11 ? -14.843 -7.530 10.976 1.00 0.00 11 GLU A CA 12
ATOM 13762 C C . GLU A 1 11 ? -13.367 -7.289 10.655 1.00 0.00 11 GLU A C 12
ATOM 13763 O O . GLU A 1 11 ? -12.666 -6.614 11.408 1.00 0.00 11 GLU A O 12
ATOM 13775 N N . ALA A 1 12 ? -12.937 -7.855 9.537 1.00 0.00 12 ALA A N 12
ATOM 13776 C CA . ALA A 1 12 ? -11.557 -7.711 9.107 1.00 0.00 12 ALA A CA 12
ATOM 13777 C C . ALA A 1 12 ? -11.522 -7.022 7.741 1.00 0.00 12 ALA A C 12
ATOM 13778 O O . ALA A 1 12 ? -11.193 -7.648 6.734 1.00 0.00 12 ALA A O 12
ATOM 13785 N N . GLY A 1 13 ? -11.865 -5.743 7.750 1.00 0.00 13 GLY A N 12
ATOM 13786 C CA . GLY A 1 13 ? -11.877 -4.962 6.525 1.00 0.00 13 GLY A CA 12
ATOM 13787 C C . GLY A 1 13 ? -12.887 -5.528 5.524 1.00 0.00 13 GLY A C 12
ATOM 13788 O O . GLY A 1 13 ? -12.926 -6.735 5.291 1.00 0.00 13 GLY A O 12
ATOM 13792 N N . GLY A 1 14 ? -13.679 -4.629 4.959 1.00 0.00 14 GLY A N 12
ATOM 13793 C CA . GLY A 1 14 ? -14.686 -5.024 3.988 1.00 0.00 14 GLY A CA 12
ATOM 13794 C C . GLY A 1 14 ? -14.692 -4.075 2.788 1.00 0.00 14 GLY A C 12
ATOM 13795 O O . GLY A 1 14 ? -14.223 -4.432 1.708 1.00 0.00 14 GLY A O 12
ATOM 13799 N N . GLY A 1 15 ? -15.228 -2.886 3.017 1.00 0.00 15 GLY A N 12
ATOM 13800 C CA . GLY A 1 15 ? -15.302 -1.883 1.967 1.00 0.00 15 GLY A CA 12
ATOM 13801 C C . GLY A 1 15 ? -16.655 -1.933 1.255 1.00 0.00 15 GLY A C 12
ATOM 13802 O O . GLY A 1 15 ? -17.545 -2.680 1.658 1.00 0.00 15 GLY A O 12
ATOM 13806 N N . ILE A 1 16 ? -16.766 -1.129 0.207 1.00 0.00 16 ILE A N 12
ATOM 13807 C CA . ILE A 1 16 ? -17.995 -1.073 -0.565 1.00 0.00 16 ILE A CA 12
ATOM 13808 C C . ILE A 1 16 ? -17.771 -1.744 -1.922 1.00 0.00 16 ILE A C 12
ATOM 13809 O O . ILE A 1 16 ? -17.297 -1.108 -2.862 1.00 0.00 16 ILE A O 12
ATOM 13825 N N . ARG A 1 17 ? -18.122 -3.020 -1.981 1.00 0.00 17 ARG A N 12
ATOM 13826 C CA . ARG A 1 17 ? -17.966 -3.784 -3.207 1.00 0.00 17 ARG A CA 12
ATOM 13827 C C . ARG A 1 17 ? -16.532 -3.663 -3.728 1.00 0.00 17 ARG A C 12
ATOM 13828 O O . ARG A 1 17 ? -15.734 -2.899 -3.187 1.00 0.00 17 ARG A O 12
ATOM 13849 N N . LYS A 1 18 ? -16.249 -4.428 -4.772 1.00 0.00 18 LYS A N 12
ATOM 13850 C CA . LYS A 1 18 ? -14.926 -4.416 -5.372 1.00 0.00 18 LYS A CA 12
ATOM 13851 C C . LYS A 1 18 ? -14.664 -3.042 -5.991 1.00 0.00 18 LYS A C 12
ATOM 13852 O O . LYS A 1 18 ? -15.221 -2.712 -7.037 1.00 0.00 18 LYS A O 12
ATOM 13871 N N . ARG A 1 19 ? -13.816 -2.277 -5.319 1.00 0.00 19 ARG A N 12
ATOM 13872 C CA . ARG A 1 19 ? -13.473 -0.946 -5.790 1.00 0.00 19 ARG A CA 12
ATOM 13873 C C . ARG A 1 19 ? -12.902 -1.015 -7.208 1.00 0.00 19 ARG A C 12
ATOM 13874 O O . ARG A 1 19 ? -12.339 -2.034 -7.604 1.00 0.00 19 ARG A O 12
ATOM 13895 N N . HIS A 1 20 ? -13.068 0.081 -7.932 1.00 0.00 20 HIS A N 12
ATOM 13896 C CA . HIS A 1 20 ? -12.577 0.158 -9.298 1.00 0.00 20 HIS A CA 12
ATOM 13897 C C . HIS A 1 20 ? -12.175 1.599 -9.619 1.00 0.00 20 HIS A C 12
ATOM 13898 O O . HIS A 1 20 ? -12.710 2.204 -10.546 1.00 0.00 20 HIS A O 12
ATOM 13912 N N . ARG A 1 21 ? -11.236 2.106 -8.834 1.00 0.00 21 ARG A N 12
ATOM 13913 C CA . ARG A 1 21 ? -10.756 3.464 -9.023 1.00 0.00 21 ARG A CA 12
ATOM 13914 C C . ARG A 1 21 ? -9.468 3.688 -8.227 1.00 0.00 21 ARG A C 12
ATOM 13915 O O . ARG A 1 21 ? -9.488 4.320 -7.172 1.00 0.00 21 ARG A O 12
ATOM 13936 N N . THR A 1 22 ? -8.379 3.157 -8.764 1.00 0.00 22 THR A N 12
ATOM 13937 C CA . THR A 1 22 ? -7.085 3.291 -8.117 1.00 0.00 22 THR A CA 12
ATOM 13938 C C . THR A 1 22 ? -6.111 4.047 -9.024 1.00 0.00 22 THR A C 12
ATOM 13939 O O . THR A 1 22 ? -6.168 3.917 -10.246 1.00 0.00 22 THR A O 12
ATOM 13950 N N . LYS A 1 23 ? -5.241 4.819 -8.390 1.00 0.00 23 LYS A N 12
ATOM 13951 C CA . LYS A 1 23 ? -4.257 5.596 -9.124 1.00 0.00 23 LYS A CA 12
ATOM 13952 C C . LYS A 1 23 ? -2.895 5.464 -8.438 1.00 0.00 23 LYS A C 12
ATOM 13953 O O . LYS A 1 23 ? -2.450 6.384 -7.754 1.00 0.00 23 LYS A O 12
ATOM 13972 N N . PHE A 1 24 ? -2.272 4.314 -8.646 1.00 0.00 24 PHE A N 12
ATOM 13973 C CA . PHE A 1 24 ? -0.971 4.050 -8.057 1.00 0.00 24 PHE A CA 12
ATOM 13974 C C . PHE A 1 24 ? 0.121 4.869 -8.749 1.00 0.00 24 PHE A C 12
ATOM 13975 O O . PHE A 1 24 ? 0.383 4.683 -9.936 1.00 0.00 24 PHE A O 12
ATOM 13992 N N . THR A 1 25 ? 0.728 5.758 -7.977 1.00 0.00 25 THR A N 12
ATOM 13993 C CA . THR A 1 25 ? 1.785 6.606 -8.501 1.00 0.00 25 THR A CA 12
ATOM 13994 C C . THR A 1 25 ? 3.149 5.940 -8.306 1.00 0.00 25 THR A C 12
ATOM 13995 O O . THR A 1 25 ? 3.249 4.899 -7.658 1.00 0.00 25 THR A O 12
ATOM 14006 N N . ALA A 1 26 ? 4.166 6.568 -8.879 1.00 0.00 26 ALA A N 12
ATOM 14007 C CA . ALA A 1 26 ? 5.519 6.049 -8.776 1.00 0.00 26 ALA A CA 12
ATOM 14008 C C . ALA A 1 26 ? 5.718 5.424 -7.394 1.00 0.00 26 ALA A C 12
ATOM 14009 O O . ALA A 1 26 ? 6.235 4.314 -7.280 1.00 0.00 26 ALA A O 12
ATOM 14016 N N . GLU A 1 27 ? 5.297 6.164 -6.379 1.00 0.00 27 GLU A N 12
ATOM 14017 C CA . GLU A 1 27 ? 5.422 5.696 -5.009 1.00 0.00 27 GLU A CA 12
ATOM 14018 C C . GLU A 1 27 ? 4.706 4.354 -4.839 1.00 0.00 27 GLU A C 12
ATOM 14019 O O . GLU A 1 27 ? 5.351 3.317 -4.696 1.00 0.00 27 GLU A O 12
ATOM 14031 N N . GLN A 1 28 ? 3.383 4.418 -4.861 1.00 0.00 28 GLN A N 12
ATOM 14032 C CA . GLN A 1 28 ? 2.574 3.221 -4.711 1.00 0.00 28 GLN A CA 12
ATOM 14033 C C . GLN A 1 28 ? 3.055 2.131 -5.671 1.00 0.00 28 GLN A C 12
ATOM 14034 O O . GLN A 1 28 ? 3.206 0.975 -5.278 1.00 0.00 28 GLN A O 12
ATOM 14048 N N . LYS A 1 29 ? 3.281 2.538 -6.912 1.00 0.00 29 LYS A N 12
ATOM 14049 C CA . LYS A 1 29 ? 3.742 1.610 -7.931 1.00 0.00 29 LYS A CA 12
ATOM 14050 C C . LYS A 1 29 ? 5.043 0.953 -7.465 1.00 0.00 29 LYS A C 12
ATOM 14051 O O . LYS A 1 29 ? 5.097 -0.262 -7.280 1.00 0.00 29 LYS A O 12
ATOM 14070 N N . GLU A 1 30 ? 6.059 1.785 -7.290 1.00 0.00 30 GLU A N 12
ATOM 14071 C CA . GLU A 1 30 ? 7.356 1.300 -6.850 1.00 0.00 30 GLU A CA 12
ATOM 14072 C C . GLU A 1 30 ? 7.216 0.526 -5.537 1.00 0.00 30 GLU A C 12
ATOM 14073 O O . GLU A 1 30 ? 7.806 -0.541 -5.376 1.00 0.00 30 GLU A O 12
ATOM 14085 N N . ARG A 1 31 ? 6.432 1.094 -4.633 1.00 0.00 31 ARG A N 12
ATOM 14086 C CA . ARG A 1 31 ? 6.207 0.471 -3.340 1.00 0.00 31 ARG A CA 12
ATOM 14087 C C . ARG A 1 31 ? 5.797 -0.992 -3.520 1.00 0.00 31 ARG A C 12
ATOM 14088 O O . ARG A 1 31 ? 6.416 -1.889 -2.950 1.00 0.00 31 ARG A O 12
ATOM 14109 N N . MET A 1 32 ? 4.756 -1.188 -4.316 1.00 0.00 32 MET A N 12
ATOM 14110 C CA . MET A 1 32 ? 4.257 -2.527 -4.579 1.00 0.00 32 MET A CA 12
ATOM 14111 C C . MET A 1 32 ? 5.291 -3.359 -5.340 1.00 0.00 32 MET A C 12
ATOM 14112 O O . MET A 1 32 ? 5.435 -4.555 -5.093 1.00 0.00 32 MET A O 12
ATOM 14126 N N . LEU A 1 33 ? 5.985 -2.692 -6.251 1.00 0.00 33 LEU A N 12
ATOM 14127 C CA . LEU A 1 33 ? 7.001 -3.355 -7.051 1.00 0.00 33 LEU A CA 12
ATOM 14128 C C . LEU A 1 33 ? 8.138 -3.820 -6.138 1.00 0.00 33 LEU A C 12
ATOM 14129 O O . LEU A 1 33 ? 8.603 -4.953 -6.249 1.00 0.00 33 LEU A O 12
ATOM 14145 N N . ALA A 1 34 ? 8.553 -2.921 -5.258 1.00 0.00 34 ALA A N 12
ATOM 14146 C CA . ALA A 1 34 ? 9.626 -3.225 -4.327 1.00 0.00 34 ALA A CA 12
ATOM 14147 C C . ALA A 1 34 ? 9.165 -4.320 -3.363 1.00 0.00 34 ALA A C 12
ATOM 14148 O O . ALA A 1 34 ? 9.983 -5.072 -2.835 1.00 0.00 34 ALA A O 12
ATOM 14155 N N . LEU A 1 35 ? 7.856 -4.375 -3.163 1.00 0.00 35 LEU A N 12
ATOM 14156 C CA . LEU A 1 35 ? 7.276 -5.366 -2.272 1.00 0.00 35 LEU A CA 12
ATOM 14157 C C . LEU A 1 35 ? 7.123 -6.692 -3.021 1.00 0.00 35 LEU A C 12
ATOM 14158 O O . LEU A 1 35 ? 7.585 -7.731 -2.552 1.00 0.00 35 LEU A O 12
ATOM 14174 N N . ALA A 1 36 ? 6.474 -6.612 -4.173 1.00 0.00 36 ALA A N 12
ATOM 14175 C CA . ALA A 1 36 ? 6.254 -7.793 -4.991 1.00 0.00 36 ALA A CA 12
ATOM 14176 C C . ALA A 1 36 ? 7.603 -8.424 -5.341 1.00 0.00 36 ALA A C 12
ATOM 14177 O O . ALA A 1 36 ? 7.662 -9.579 -5.761 1.00 0.00 36 ALA A O 12
ATOM 14184 N N . GLU A 1 37 ? 8.654 -7.639 -5.153 1.00 0.00 37 GLU A N 12
ATOM 14185 C CA . GLU A 1 37 ? 9.999 -8.107 -5.443 1.00 0.00 37 GLU A CA 12
ATOM 14186 C C . GLU A 1 37 ? 10.600 -8.790 -4.213 1.00 0.00 37 GLU A C 12
ATOM 14187 O O . GLU A 1 37 ? 11.675 -9.384 -4.291 1.00 0.00 37 GLU A O 12
ATOM 14199 N N . ARG A 1 38 ? 9.881 -8.683 -3.106 1.00 0.00 38 ARG A N 12
ATOM 14200 C CA . ARG A 1 38 ? 10.330 -9.282 -1.861 1.00 0.00 38 ARG A CA 12
ATOM 14201 C C . ARG A 1 38 ? 9.473 -10.504 -1.521 1.00 0.00 38 ARG A C 12
ATOM 14202 O O . ARG A 1 38 ? 9.869 -11.337 -0.707 1.00 0.00 38 ARG A O 12
ATOM 14223 N N . ILE A 1 39 ? 8.315 -10.571 -2.161 1.00 0.00 39 ILE A N 12
ATOM 14224 C CA . ILE A 1 39 ? 7.399 -11.677 -1.937 1.00 0.00 39 ILE A CA 12
ATOM 14225 C C . ILE A 1 39 ? 7.411 -12.599 -3.158 1.00 0.00 39 ILE A C 12
ATOM 14226 O O . ILE A 1 39 ? 7.240 -13.810 -3.027 1.00 0.00 39 ILE A O 12
ATOM 14242 N N . GLY A 1 40 ? 7.613 -11.990 -4.317 1.00 0.00 40 GLY A N 12
ATOM 14243 C CA . GLY A 1 40 ? 7.649 -12.741 -5.560 1.00 0.00 40 GLY A CA 12
ATOM 14244 C C . GLY A 1 40 ? 6.348 -12.563 -6.346 1.00 0.00 40 GLY A C 12
ATOM 14245 O O . GLY A 1 40 ? 5.941 -13.454 -7.090 1.00 0.00 40 GLY A O 12
ATOM 14249 N N . TRP A 1 41 ? 5.733 -11.406 -6.155 1.00 0.00 41 TRP A N 12
ATOM 14250 C CA . TRP A 1 41 ? 4.487 -11.099 -6.836 1.00 0.00 41 TRP A CA 12
ATOM 14251 C C . TRP A 1 41 ? 3.449 -12.142 -6.416 1.00 0.00 41 TRP A C 12
ATOM 14252 O O . TRP A 1 41 ? 2.638 -12.580 -7.230 1.00 0.00 41 TRP A O 12
ATOM 14273 N N . ARG A 1 42 ? 3.508 -12.509 -5.144 1.00 0.00 42 ARG A N 12
ATOM 14274 C CA . ARG A 1 42 ? 2.583 -13.492 -4.605 1.00 0.00 42 ARG A CA 12
ATOM 14275 C C . ARG A 1 42 ? 2.174 -13.111 -3.181 1.00 0.00 42 ARG A C 12
ATOM 14276 O O . ARG A 1 42 ? 2.947 -12.488 -2.455 1.00 0.00 42 ARG A O 12
ATOM 14297 N N . ILE A 1 43 ? 0.959 -13.502 -2.824 1.00 0.00 43 ILE A N 12
ATOM 14298 C CA . ILE A 1 43 ? 0.439 -13.210 -1.499 1.00 0.00 43 ILE A CA 12
ATOM 14299 C C . ILE A 1 43 ? 0.198 -14.522 -0.749 1.00 0.00 43 ILE A C 12
ATOM 14300 O O . ILE A 1 43 ? 0.042 -15.574 -1.367 1.00 0.00 43 ILE A O 12
ATOM 14316 N N . GLN A 1 44 ? 0.176 -14.416 0.571 1.00 0.00 44 GLN A N 12
ATOM 14317 C CA . GLN A 1 44 ? -0.043 -15.581 1.412 1.00 0.00 44 GLN A CA 12
ATOM 14318 C C . GLN A 1 44 ? -0.297 -15.152 2.858 1.00 0.00 44 GLN A C 12
ATOM 14319 O O . GLN A 1 44 ? -0.379 -13.960 3.150 1.00 0.00 44 GLN A O 12
ATOM 14333 N N . ARG A 1 45 ? -0.413 -16.147 3.725 1.00 0.00 45 ARG A N 12
ATOM 14334 C CA . ARG A 1 45 ? -0.656 -15.887 5.134 1.00 0.00 45 ARG A CA 12
ATOM 14335 C C . ARG A 1 45 ? 0.646 -15.488 5.832 1.00 0.00 45 ARG A C 12
ATOM 14336 O O . ARG A 1 45 ? 0.621 -14.933 6.930 1.00 0.00 45 ARG A O 12
ATOM 14357 N N . GLN A 1 46 ? 1.752 -15.786 5.167 1.00 0.00 46 GLN A N 12
ATOM 14358 C CA . GLN A 1 46 ? 3.061 -15.466 5.710 1.00 0.00 46 GLN A CA 12
ATOM 14359 C C . GLN A 1 46 ? 3.413 -14.005 5.419 1.00 0.00 46 GLN A C 12
ATOM 14360 O O . GLN A 1 46 ? 3.939 -13.306 6.283 1.00 0.00 46 GLN A O 12
ATOM 14374 N N . ASP A 1 47 ? 3.109 -13.588 4.199 1.00 0.00 47 ASP A N 12
ATOM 14375 C CA . ASP A 1 47 ? 3.387 -12.224 3.783 1.00 0.00 47 ASP A CA 12
ATOM 14376 C C . ASP A 1 47 ? 2.266 -11.307 4.276 1.00 0.00 47 ASP A C 12
ATOM 14377 O O . ASP A 1 47 ? 2.414 -10.086 4.278 1.00 0.00 47 ASP A O 12
ATOM 14386 N N . ASP A 1 48 ? 1.169 -11.931 4.681 1.00 0.00 48 ASP A N 12
ATOM 14387 C CA . ASP A 1 48 ? 0.024 -11.186 5.174 1.00 0.00 48 ASP A CA 12
ATOM 14388 C C . ASP A 1 48 ? 0.510 -10.040 6.063 1.00 0.00 48 ASP A C 12
ATOM 14389 O O . ASP A 1 48 ? 0.029 -8.914 5.949 1.00 0.00 48 ASP A O 12
ATOM 14398 N N . GLU A 1 49 ? 1.459 -10.366 6.928 1.00 0.00 49 GLU A N 12
ATOM 14399 C CA . GLU A 1 49 ? 2.016 -9.378 7.836 1.00 0.00 49 GLU A CA 12
ATOM 14400 C C . GLU A 1 49 ? 2.602 -8.204 7.048 1.00 0.00 49 GLU A C 12
ATOM 14401 O O . GLU A 1 49 ? 2.367 -7.045 7.387 1.00 0.00 49 GLU A O 12
ATOM 14413 N N . VAL A 1 50 ? 3.354 -8.545 6.012 1.00 0.00 50 VAL A N 12
ATOM 14414 C CA . VAL A 1 50 ? 3.976 -7.535 5.173 1.00 0.00 50 VAL A CA 12
ATOM 14415 C C . VAL A 1 50 ? 2.904 -6.862 4.314 1.00 0.00 50 VAL A C 12
ATOM 14416 O O . VAL A 1 50 ? 2.956 -5.655 4.083 1.00 0.00 50 VAL A O 12
ATOM 14429 N N . ILE A 1 51 ? 1.957 -7.672 3.863 1.00 0.00 51 ILE A N 12
ATOM 14430 C CA . ILE A 1 51 ? 0.875 -7.170 3.034 1.00 0.00 51 ILE A CA 12
ATOM 14431 C C . ILE A 1 51 ? 0.036 -6.179 3.843 1.00 0.00 51 ILE A C 12
ATOM 14432 O O . ILE A 1 51 ? -0.012 -4.993 3.521 1.00 0.00 51 ILE A O 12
ATOM 14448 N N . GLN A 1 52 ? -0.605 -6.702 4.878 1.00 0.00 52 GLN A N 12
ATOM 14449 C CA . GLN A 1 52 ? -1.440 -5.878 5.736 1.00 0.00 52 GLN A CA 12
ATOM 14450 C C . GLN A 1 52 ? -0.636 -4.694 6.279 1.00 0.00 52 GLN A C 12
ATOM 14451 O O . GLN A 1 52 ? -1.203 -3.653 6.606 1.00 0.00 52 GLN A O 12
ATOM 14465 N N . ARG A 1 53 ? 0.671 -4.894 6.359 1.00 0.00 53 ARG A N 12
ATOM 14466 C CA . ARG A 1 53 ? 1.558 -3.856 6.857 1.00 0.00 53 ARG A CA 12
ATOM 14467 C C . ARG A 1 53 ? 1.842 -2.829 5.759 1.00 0.00 53 ARG A C 12
ATOM 14468 O O . ARG A 1 53 ? 1.782 -1.624 6.001 1.00 0.00 53 ARG A O 12
ATOM 14489 N N . PHE A 1 54 ? 2.145 -3.343 4.576 1.00 0.00 54 PHE A N 12
ATOM 14490 C CA . PHE A 1 54 ? 2.438 -2.485 3.441 1.00 0.00 54 PHE A CA 12
ATOM 14491 C C . PHE A 1 54 ? 1.319 -1.466 3.219 1.00 0.00 54 PHE A C 12
ATOM 14492 O O . PHE A 1 54 ? 1.571 -0.349 2.770 1.00 0.00 54 PHE A O 12
ATOM 14509 N N . CYS A 1 55 ? 0.106 -1.887 3.545 1.00 0.00 55 CYS A N 12
ATOM 14510 C CA . CYS A 1 55 ? -1.053 -1.025 3.388 1.00 0.00 55 CYS A CA 12
ATOM 14511 C C . CYS A 1 55 ? -0.950 0.109 4.409 1.00 0.00 55 CYS A C 12
ATOM 14512 O O . CYS A 1 55 ? -1.630 1.127 4.283 1.00 0.00 55 CYS A O 12
ATOM 14520 N N . GLN A 1 56 ? -0.095 -0.104 5.399 1.00 0.00 56 GLN A N 12
ATOM 14521 C CA . GLN A 1 56 ? 0.106 0.889 6.441 1.00 0.00 56 GLN A CA 12
ATOM 14522 C C . GLN A 1 56 ? 1.162 1.908 6.008 1.00 0.00 56 GLN A C 12
ATOM 14523 O O . GLN A 1 56 ? 1.197 3.026 6.519 1.00 0.00 56 GLN A O 12
ATOM 14537 N N . GLU A 1 57 ? 1.996 1.485 5.070 1.00 0.00 57 GLU A N 12
ATOM 14538 C CA . GLU A 1 57 ? 3.050 2.347 4.562 1.00 0.00 57 GLU A CA 12
ATOM 14539 C C . GLU A 1 57 ? 2.608 3.015 3.259 1.00 0.00 57 GLU A C 12
ATOM 14540 O O . GLU A 1 57 ? 3.105 4.083 2.905 1.00 0.00 57 GLU A O 12
ATOM 14552 N N . THR A 1 58 ? 1.678 2.358 2.580 1.00 0.00 58 THR A N 12
ATOM 14553 C CA . THR A 1 58 ? 1.163 2.875 1.324 1.00 0.00 58 THR A CA 12
ATOM 14554 C C . THR A 1 58 ? -0.301 3.290 1.478 1.00 0.00 58 THR A C 12
ATOM 14555 O O . THR A 1 58 ? -0.629 4.472 1.384 1.00 0.00 58 THR A O 12
ATOM 14566 N N . GLY A 1 59 ? -1.144 2.294 1.712 1.00 0.00 59 GLY A N 12
ATOM 14567 C CA . GLY A 1 59 ? -2.566 2.541 1.879 1.00 0.00 59 GLY A CA 12
ATOM 14568 C C . GLY A 1 59 ? -3.382 1.769 0.841 1.00 0.00 59 GLY A C 12
ATOM 14569 O O . GLY A 1 59 ? -4.605 1.892 0.792 1.00 0.00 59 GLY A O 12
ATOM 14573 N N . VAL A 1 60 ? -2.673 0.990 0.037 1.00 0.00 60 VAL A N 12
ATOM 14574 C CA . VAL A 1 60 ? -3.317 0.198 -0.997 1.00 0.00 60 VAL A CA 12
ATOM 14575 C C . VAL A 1 60 ? -4.038 -0.987 -0.351 1.00 0.00 60 VAL A C 12
ATOM 14576 O O . VAL A 1 60 ? -3.550 -1.560 0.621 1.00 0.00 60 VAL A O 12
ATOM 14589 N N . PRO A 1 61 ? -5.219 -1.327 -0.934 1.00 0.00 61 PRO A N 12
ATOM 14590 C CA . PRO A 1 61 ? -6.013 -2.433 -0.426 1.00 0.00 61 PRO A CA 12
ATOM 14591 C C . PRO A 1 61 ? -5.393 -3.777 -0.815 1.00 0.00 61 PRO A C 12
ATOM 14592 O O . PRO A 1 61 ? -4.966 -3.961 -1.954 1.00 0.00 61 PRO A O 12
ATOM 14603 N N . ARG A 1 62 ? -5.364 -4.682 0.152 1.00 0.00 62 ARG A N 12
ATOM 14604 C CA . ARG A 1 62 ? -4.804 -6.003 -0.076 1.00 0.00 62 ARG A CA 12
ATOM 14605 C C . ARG A 1 62 ? -5.366 -6.602 -1.367 1.00 0.00 62 ARG A C 12
ATOM 14606 O O . ARG A 1 62 ? -4.618 -7.139 -2.183 1.00 0.00 62 ARG A O 12
ATOM 14627 N N . GLN A 1 63 ? -6.678 -6.491 -1.511 1.00 0.00 63 GLN A N 12
ATOM 14628 C CA . GLN A 1 63 ? -7.348 -7.015 -2.689 1.00 0.00 63 GLN A CA 12
ATOM 14629 C C . GLN A 1 63 ? -6.727 -6.428 -3.958 1.00 0.00 63 GLN A C 12
ATOM 14630 O O . GLN A 1 63 ? -6.742 -7.062 -5.012 1.00 0.00 63 GLN A O 12
ATOM 14644 N N . VAL A 1 64 ? -6.197 -5.222 -3.816 1.00 0.00 64 VAL A N 12
ATOM 14645 C CA . VAL A 1 64 ? -5.572 -4.542 -4.938 1.00 0.00 64 VAL A CA 12
ATOM 14646 C C . VAL A 1 64 ? -4.135 -5.042 -5.096 1.00 0.00 64 VAL A C 12
ATOM 14647 O O . VAL A 1 64 ? -3.694 -5.331 -6.208 1.00 0.00 64 VAL A O 12
ATOM 14660 N N . LEU A 1 65 ? -3.445 -5.129 -3.969 1.00 0.00 65 LEU A N 12
ATOM 14661 C CA . LEU A 1 65 ? -2.067 -5.590 -3.969 1.00 0.00 65 LEU A CA 12
ATOM 14662 C C . LEU A 1 65 ? -1.993 -6.964 -4.637 1.00 0.00 65 LEU A C 12
ATOM 14663 O O . LEU A 1 65 ? -0.922 -7.396 -5.060 1.00 0.00 65 LEU A O 12
ATOM 14679 N N . LYS A 1 66 ? -3.146 -7.614 -4.711 1.00 0.00 66 LYS A N 12
ATOM 14680 C CA . LYS A 1 66 ? -3.225 -8.930 -5.320 1.00 0.00 66 LYS A CA 12
ATOM 14681 C C . LYS A 1 66 ? -3.330 -8.779 -6.839 1.00 0.00 66 LYS A C 12
ATOM 14682 O O . LYS A 1 66 ? -2.378 -9.068 -7.563 1.00 0.00 66 LYS A O 12
ATOM 14701 N N . VAL A 1 67 ? -4.495 -8.327 -7.278 1.00 0.00 67 VAL A N 12
ATOM 14702 C CA . VAL A 1 67 ? -4.737 -8.133 -8.698 1.00 0.00 67 VAL A CA 12
ATOM 14703 C C . VAL A 1 67 ? -3.631 -7.252 -9.283 1.00 0.00 67 VAL A C 12
ATOM 14704 O O . VAL A 1 67 ? -3.086 -7.557 -10.343 1.00 0.00 67 VAL A O 12
ATOM 14717 N N . TRP A 1 68 ? -3.334 -6.177 -8.568 1.00 0.00 68 TRP A N 12
ATOM 14718 C CA . TRP A 1 68 ? -2.304 -5.250 -9.004 1.00 0.00 68 TRP A CA 12
ATOM 14719 C C . TRP A 1 68 ? -1.166 -6.064 -9.623 1.00 0.00 68 TRP A C 12
ATOM 14720 O O . TRP A 1 68 ? -0.854 -5.905 -10.802 1.00 0.00 68 TRP A O 12
ATOM 14741 N N . LEU A 1 69 ? -0.577 -6.919 -8.799 1.00 0.00 69 LEU A N 12
ATOM 14742 C CA . LEU A 1 69 ? 0.520 -7.759 -9.251 1.00 0.00 69 LEU A CA 12
ATOM 14743 C C . LEU A 1 69 ? 0.160 -8.376 -10.604 1.00 0.00 69 LEU A C 12
ATOM 14744 O O . LEU A 1 69 ? 0.951 -8.324 -11.544 1.00 0.00 69 LEU A O 12
ATOM 14760 N N . HIS A 1 70 ? -1.035 -8.946 -10.659 1.00 0.00 70 HIS A N 12
ATOM 14761 C CA . HIS A 1 70 ? -1.509 -9.572 -11.881 1.00 0.00 70 HIS A CA 12
ATOM 14762 C C . HIS A 1 70 ? -1.682 -8.510 -12.969 1.00 0.00 70 HIS A C 12
ATOM 14763 O O . HIS A 1 70 ? -1.532 -8.801 -14.155 1.00 0.00 70 HIS A O 12
ATOM 14777 N N . ASN A 1 71 ? -1.994 -7.301 -12.526 1.00 0.00 71 ASN A N 12
ATOM 14778 C CA . ASN A 1 71 ? -2.188 -6.194 -13.447 1.00 0.00 71 ASN A CA 12
ATOM 14779 C C . ASN A 1 71 ? -0.825 -5.634 -13.860 1.00 0.00 71 ASN A C 12
ATOM 14780 O O . ASN A 1 71 ? -0.725 -4.888 -14.832 1.00 0.00 71 ASN A O 12
ATOM 14791 N N . ASN A 1 72 ? 0.191 -6.016 -13.099 1.00 0.00 72 ASN A N 12
ATOM 14792 C CA . ASN A 1 72 ? 1.543 -5.562 -13.373 1.00 0.00 72 ASN A CA 12
ATOM 14793 C C . ASN A 1 72 ? 2.318 -6.676 -14.079 1.00 0.00 72 ASN A C 12
ATOM 14794 O O . ASN A 1 72 ? 2.590 -6.587 -15.275 1.00 0.00 72 ASN A O 12
ATOM 14805 N N . LYS A 1 73 ? 2.652 -7.701 -13.308 1.00 0.00 73 LYS A N 12
ATOM 14806 C CA . LYS A 1 73 ? 3.390 -8.832 -13.844 1.00 0.00 73 LYS A CA 12
ATOM 14807 C C . LYS A 1 73 ? 2.594 -9.458 -14.991 1.00 0.00 73 LYS A C 12
ATOM 14808 O O . LYS A 1 73 ? 1.424 -9.800 -14.825 1.00 0.00 73 LYS A O 12
ATOM 14827 N N . HIS A 1 74 ? 3.259 -9.588 -16.129 1.00 0.00 74 HIS A N 12
ATOM 14828 C CA . HIS A 1 74 ? 2.628 -10.166 -17.303 1.00 0.00 74 HIS A CA 12
ATOM 14829 C C . HIS A 1 74 ? 2.803 -11.686 -17.283 1.00 0.00 74 HIS A C 12
ATOM 14830 O O . HIS A 1 74 ? 3.744 -12.199 -16.680 1.00 0.00 74 HIS A O 12
ATOM 14844 N N . SER A 1 75 ? 1.880 -12.365 -17.949 1.00 0.00 75 SER A N 12
ATOM 14845 C CA . SER A 1 75 ? 1.920 -13.816 -18.015 1.00 0.00 75 SER A CA 12
ATOM 14846 C C . SER A 1 75 ? 0.572 -14.355 -18.499 1.00 0.00 75 SER A C 12
ATOM 14847 O O . SER A 1 75 ? -0.465 -14.070 -17.902 1.00 0.00 75 SER A O 12
ATOM 14855 N N . GLY A 1 76 ? 0.631 -15.123 -19.576 1.00 0.00 76 GLY A N 12
ATOM 14856 C CA . GLY A 1 76 ? -0.573 -15.705 -20.147 1.00 0.00 76 GLY A CA 12
ATOM 14857 C C . GLY A 1 76 ? -0.229 -16.860 -21.090 1.00 0.00 76 GLY A C 12
ATOM 14858 O O . GLY A 1 76 ? 0.882 -16.930 -21.613 1.00 0.00 76 GLY A O 12
ATOM 14862 N N . PRO A 1 77 ? -1.230 -17.760 -21.284 1.00 0.00 77 PRO A N 12
ATOM 14863 C CA . PRO A 1 77 ? -1.045 -18.908 -22.155 1.00 0.00 77 PRO A CA 12
ATOM 14864 C C . PRO A 1 77 ? -1.087 -18.493 -23.627 1.00 0.00 77 PRO A C 12
ATOM 14865 O O . PRO A 1 77 ? -1.902 -19.001 -24.396 1.00 0.00 77 PRO A O 12
ATOM 14876 N N . SER A 1 78 ? -0.200 -17.573 -23.974 1.00 0.00 78 SER A N 12
ATOM 14877 C CA . SER A 1 78 ? -0.125 -17.083 -25.340 1.00 0.00 78 SER A CA 12
ATOM 14878 C C . SER A 1 78 ? -0.041 -18.260 -26.314 1.00 0.00 78 SER A C 12
ATOM 14879 O O . SER A 1 78 ? 1.001 -18.905 -26.425 1.00 0.00 78 SER A O 12
ATOM 14887 N N . SER A 1 79 ? -1.150 -18.503 -26.996 1.00 0.00 79 SER A N 12
ATOM 14888 C CA . SER A 1 79 ? -1.214 -19.591 -27.957 1.00 0.00 79 SER A CA 12
ATOM 14889 C C . SER A 1 79 ? 0.098 -19.678 -28.738 1.00 0.00 79 SER A C 12
ATOM 14890 O O . SER A 1 79 ? 0.814 -20.675 -28.648 1.00 0.00 79 SER A O 12
ATOM 14898 N N . GLY A 1 80 ? 0.376 -18.620 -29.486 1.00 0.00 80 GLY A N 12
ATOM 14899 C CA . GLY A 1 80 ? 1.590 -18.564 -30.282 1.00 0.00 80 GLY A CA 12
ATOM 14900 C C . GLY A 1 80 ? 2.808 -18.271 -29.404 1.00 0.00 80 GLY A C 12
ATOM 14901 O O . GLY A 1 80 ? 2.797 -17.327 -28.616 1.00 0.00 80 GLY A O 12
ATOM 14905 N N . GLY A 1 1 ? 0.049 -3.077 11.799 1.00 0.00 1 GLY A N 13
ATOM 14906 C CA . GLY A 1 1 ? -1.296 -3.258 12.318 1.00 0.00 1 GLY A CA 13
ATOM 14907 C C . GLY A 1 1 ? -1.305 -3.209 13.848 1.00 0.00 1 GLY A C 13
ATOM 14908 O O . GLY A 1 1 ? -0.297 -3.503 14.488 1.00 0.00 1 GLY A O 13
ATOM 14912 N N . SER A 1 2 ? -2.455 -2.834 14.389 1.00 0.00 2 SER A N 13
ATOM 14913 C CA . SER A 1 2 ? -2.608 -2.742 15.831 1.00 0.00 2 SER A CA 13
ATOM 14914 C C . SER A 1 2 ? -3.351 -3.972 16.358 1.00 0.00 2 SER A C 13
ATOM 14915 O O . SER A 1 2 ? -4.567 -4.078 16.209 1.00 0.00 2 SER A O 13
ATOM 14923 N N . SER A 1 3 ? -2.588 -4.870 16.963 1.00 0.00 3 SER A N 13
ATOM 14924 C CA . SER A 1 3 ? -3.158 -6.088 17.513 1.00 0.00 3 SER A CA 13
ATOM 14925 C C . SER A 1 3 ? -2.801 -6.211 18.995 1.00 0.00 3 SER A C 13
ATOM 14926 O O . SER A 1 3 ? -1.795 -6.826 19.346 1.00 0.00 3 SER A O 13
ATOM 14934 N N . GLY A 1 4 ? -3.644 -5.615 19.826 1.00 0.00 4 GLY A N 13
ATOM 14935 C CA . GLY A 1 4 ? -3.429 -5.650 21.263 1.00 0.00 4 GLY A CA 13
ATOM 14936 C C . GLY A 1 4 ? -4.626 -6.277 21.981 1.00 0.00 4 GLY A C 13
ATOM 14937 O O . GLY A 1 4 ? -5.766 -5.864 21.772 1.00 0.00 4 GLY A O 13
ATOM 14941 N N . SER A 1 5 ? -4.326 -7.264 22.812 1.00 0.00 5 SER A N 13
ATOM 14942 C CA . SER A 1 5 ? -5.363 -7.952 23.562 1.00 0.00 5 SER A CA 13
ATOM 14943 C C . SER A 1 5 ? -6.301 -8.688 22.604 1.00 0.00 5 SER A C 13
ATOM 14944 O O . SER A 1 5 ? -6.567 -8.212 21.501 1.00 0.00 5 SER A O 13
ATOM 14952 N N . SER A 1 6 ? -6.776 -9.838 23.059 1.00 0.00 6 SER A N 13
ATOM 14953 C CA . SER A 1 6 ? -7.679 -10.645 22.255 1.00 0.00 6 SER A CA 13
ATOM 14954 C C . SER A 1 6 ? -8.683 -9.744 21.532 1.00 0.00 6 SER A C 13
ATOM 14955 O O . SER A 1 6 ? -9.543 -9.134 22.165 1.00 0.00 6 SER A O 13
ATOM 14963 N N . GLY A 1 7 ? -8.540 -9.690 20.216 1.00 0.00 7 GLY A N 13
ATOM 14964 C CA . GLY A 1 7 ? -9.424 -8.874 19.400 1.00 0.00 7 GLY A CA 13
ATOM 14965 C C . GLY A 1 7 ? -10.435 -9.743 18.651 1.00 0.00 7 GLY A C 13
ATOM 14966 O O . GLY A 1 7 ? -11.276 -10.396 19.267 1.00 0.00 7 GLY A O 13
ATOM 14970 N N . SER A 1 8 ? -10.321 -9.723 17.331 1.00 0.00 8 SER A N 13
ATOM 14971 C CA . SER A 1 8 ? -11.216 -10.500 16.490 1.00 0.00 8 SER A CA 13
ATOM 14972 C C . SER A 1 8 ? -12.654 -10.007 16.660 1.00 0.00 8 SER A C 13
ATOM 14973 O O . SER A 1 8 ? -13.286 -10.265 17.684 1.00 0.00 8 SER A O 13
ATOM 14981 N N . SER A 1 9 ? -13.130 -9.307 15.641 1.00 0.00 9 SER A N 13
ATOM 14982 C CA . SER A 1 9 ? -14.482 -8.776 15.664 1.00 0.00 9 SER A CA 13
ATOM 14983 C C . SER A 1 9 ? -15.009 -8.623 14.236 1.00 0.00 9 SER A C 13
ATOM 14984 O O . SER A 1 9 ? -14.955 -7.535 13.664 1.00 0.00 9 SER A O 13
ATOM 14992 N N . ALA A 1 10 ? -15.507 -9.728 13.701 1.00 0.00 10 ALA A N 13
ATOM 14993 C CA . ALA A 1 10 ? -16.043 -9.730 12.351 1.00 0.00 10 ALA A CA 13
ATOM 14994 C C . ALA A 1 10 ? -17.496 -10.208 12.384 1.00 0.00 10 ALA A C 13
ATOM 14995 O O . ALA A 1 10 ? -17.785 -11.294 12.886 1.00 0.00 10 ALA A O 13
ATOM 15002 N N . GLU A 1 11 ? -18.373 -9.374 11.844 1.00 0.00 11 GLU A N 13
ATOM 15003 C CA . GLU A 1 11 ? -19.789 -9.698 11.806 1.00 0.00 11 GLU A CA 13
ATOM 15004 C C . GLU A 1 11 ? -20.200 -10.114 10.393 1.00 0.00 11 GLU A C 13
ATOM 15005 O O . GLU A 1 11 ? -20.691 -11.223 10.186 1.00 0.00 11 GLU A O 13
ATOM 15017 N N . ALA A 1 12 ? -19.986 -9.202 9.456 1.00 0.00 12 ALA A N 13
ATOM 15018 C CA . ALA A 1 12 ? -20.328 -9.460 8.068 1.00 0.00 12 ALA A CA 13
ATOM 15019 C C . ALA A 1 12 ? -19.138 -10.118 7.367 1.00 0.00 12 ALA A C 13
ATOM 15020 O O . ALA A 1 12 ? -18.018 -10.085 7.875 1.00 0.00 12 ALA A O 13
ATOM 15027 N N . GLY A 1 13 ? -19.420 -10.700 6.210 1.00 0.00 13 GLY A N 13
ATOM 15028 C CA . GLY A 1 13 ? -18.387 -11.364 5.435 1.00 0.00 13 GLY A CA 13
ATOM 15029 C C . GLY A 1 13 ? -17.606 -10.358 4.587 1.00 0.00 13 GLY A C 13
ATOM 15030 O O . GLY A 1 13 ? -17.306 -9.256 5.044 1.00 0.00 13 GLY A O 13
ATOM 15034 N N . GLY A 1 14 ? -17.299 -10.774 3.367 1.00 0.00 14 GLY A N 13
ATOM 15035 C CA . GLY A 1 14 ? -16.558 -9.923 2.451 1.00 0.00 14 GLY A CA 13
ATOM 15036 C C . GLY A 1 14 ? -17.507 -9.149 1.533 1.00 0.00 14 GLY A C 13
ATOM 15037 O O . GLY A 1 14 ? -17.881 -8.016 1.833 1.00 0.00 14 GLY A O 13
ATOM 15041 N N . GLY A 1 15 ? -17.869 -9.791 0.432 1.00 0.00 15 GLY A N 13
ATOM 15042 C CA . GLY A 1 15 ? -18.767 -9.178 -0.531 1.00 0.00 15 GLY A CA 13
ATOM 15043 C C . GLY A 1 15 ? -18.121 -9.110 -1.917 1.00 0.00 15 GLY A C 13
ATOM 15044 O O . GLY A 1 15 ? -17.010 -8.603 -2.064 1.00 0.00 15 GLY A O 13
ATOM 15048 N N . ILE A 1 16 ? -18.845 -9.629 -2.898 1.00 0.00 16 ILE A N 13
ATOM 15049 C CA . ILE A 1 16 ? -18.356 -9.634 -4.266 1.00 0.00 16 ILE A CA 13
ATOM 15050 C C . ILE A 1 16 ? -18.548 -8.244 -4.877 1.00 0.00 16 ILE A C 13
ATOM 15051 O O . ILE A 1 16 ? -19.634 -7.916 -5.352 1.00 0.00 16 ILE A O 13
ATOM 15067 N N . ARG A 1 17 ? -17.477 -7.466 -4.844 1.00 0.00 17 ARG A N 13
ATOM 15068 C CA . ARG A 1 17 ? -17.513 -6.119 -5.389 1.00 0.00 17 ARG A CA 13
ATOM 15069 C C . ARG A 1 17 ? -16.114 -5.688 -5.833 1.00 0.00 17 ARG A C 13
ATOM 15070 O O . ARG A 1 17 ? -15.332 -5.183 -5.029 1.00 0.00 17 ARG A O 13
ATOM 15091 N N . LYS A 1 18 ? -15.842 -5.903 -7.112 1.00 0.00 18 LYS A N 13
ATOM 15092 C CA . LYS A 1 18 ? -14.551 -5.543 -7.673 1.00 0.00 18 LYS A CA 13
ATOM 15093 C C . LYS A 1 18 ? -14.672 -4.203 -8.402 1.00 0.00 18 LYS A C 13
ATOM 15094 O O . LYS A 1 18 ? -14.734 -4.164 -9.630 1.00 0.00 18 LYS A O 13
ATOM 15113 N N . ARG A 1 19 ? -14.702 -3.138 -7.615 1.00 0.00 19 ARG A N 13
ATOM 15114 C CA . ARG A 1 19 ? -14.815 -1.800 -8.170 1.00 0.00 19 ARG A CA 13
ATOM 15115 C C . ARG A 1 19 ? -14.196 -0.775 -7.216 1.00 0.00 19 ARG A C 13
ATOM 15116 O O . ARG A 1 19 ? -14.732 -0.523 -6.138 1.00 0.00 19 ARG A O 13
ATOM 15137 N N . HIS A 1 20 ? -13.077 -0.213 -7.648 1.00 0.00 20 HIS A N 13
ATOM 15138 C CA . HIS A 1 20 ? -12.379 0.778 -6.846 1.00 0.00 20 HIS A CA 13
ATOM 15139 C C . HIS A 1 20 ? -11.285 1.439 -7.686 1.00 0.00 20 HIS A C 13
ATOM 15140 O O . HIS A 1 20 ? -10.305 0.794 -8.056 1.00 0.00 20 HIS A O 13
ATOM 15154 N N . ARG A 1 21 ? -11.488 2.719 -7.963 1.00 0.00 21 ARG A N 13
ATOM 15155 C CA . ARG A 1 21 ? -10.531 3.475 -8.752 1.00 0.00 21 ARG A CA 13
ATOM 15156 C C . ARG A 1 21 ? -9.200 3.589 -8.006 1.00 0.00 21 ARG A C 13
ATOM 15157 O O . ARG A 1 21 ? -9.166 4.015 -6.852 1.00 0.00 21 ARG A O 13
ATOM 15178 N N . THR A 1 22 ? -8.137 3.202 -8.694 1.00 0.00 22 THR A N 13
ATOM 15179 C CA . THR A 1 22 ? -6.807 3.255 -8.111 1.00 0.00 22 THR A CA 13
ATOM 15180 C C . THR A 1 22 ? -5.941 4.278 -8.850 1.00 0.00 22 THR A C 13
ATOM 15181 O O . THR A 1 22 ? -6.216 4.613 -10.001 1.00 0.00 22 THR A O 13
ATOM 15192 N N . LYS A 1 23 ? -4.913 4.745 -8.158 1.00 0.00 23 LYS A N 13
ATOM 15193 C CA . LYS A 1 23 ? -4.005 5.722 -8.734 1.00 0.00 23 LYS A CA 13
ATOM 15194 C C . LYS A 1 23 ? -2.628 5.580 -8.082 1.00 0.00 23 LYS A C 13
ATOM 15195 O O . LYS A 1 23 ? -2.191 6.464 -7.347 1.00 0.00 23 LYS A O 13
ATOM 15214 N N . PHE A 1 24 ? -1.984 4.460 -8.374 1.00 0.00 24 PHE A N 13
ATOM 15215 C CA . PHE A 1 24 ? -0.666 4.190 -7.826 1.00 0.00 24 PHE A CA 13
ATOM 15216 C C . PHE A 1 24 ? 0.393 5.079 -8.481 1.00 0.00 24 PHE A C 13
ATOM 15217 O O . PHE A 1 24 ? 0.633 4.981 -9.684 1.00 0.00 24 PHE A O 13
ATOM 15234 N N . THR A 1 25 ? 0.999 5.926 -7.661 1.00 0.00 25 THR A N 13
ATOM 15235 C CA . THR A 1 25 ? 2.027 6.831 -8.146 1.00 0.00 25 THR A CA 13
ATOM 15236 C C . THR A 1 25 ? 3.411 6.200 -7.987 1.00 0.00 25 THR A C 13
ATOM 15237 O O . THR A 1 25 ? 3.544 5.122 -7.410 1.00 0.00 25 THR A O 13
ATOM 15248 N N . ALA A 1 26 ? 4.409 6.899 -8.510 1.00 0.00 26 ALA A N 13
ATOM 15249 C CA . ALA A 1 26 ? 5.778 6.421 -8.433 1.00 0.00 26 ALA A CA 13
ATOM 15250 C C . ALA A 1 26 ? 6.002 5.741 -7.081 1.00 0.00 26 ALA A C 13
ATOM 15251 O O . ALA A 1 26 ? 6.615 4.677 -7.011 1.00 0.00 26 ALA A O 13
ATOM 15258 N N . GLU A 1 27 ? 5.492 6.383 -6.040 1.00 0.00 27 GLU A N 13
ATOM 15259 C CA . GLU A 1 27 ? 5.628 5.854 -4.694 1.00 0.00 27 GLU A CA 13
ATOM 15260 C C . GLU A 1 27 ? 4.931 4.496 -4.584 1.00 0.00 27 GLU A C 13
ATOM 15261 O O . GLU A 1 27 ? 5.590 3.462 -4.482 1.00 0.00 27 GLU A O 13
ATOM 15273 N N . GLN A 1 28 ? 3.607 4.542 -4.610 1.00 0.00 28 GLN A N 13
ATOM 15274 C CA . GLN A 1 28 ? 2.813 3.329 -4.515 1.00 0.00 28 GLN A CA 13
ATOM 15275 C C . GLN A 1 28 ? 3.336 2.275 -5.493 1.00 0.00 28 GLN A C 13
ATOM 15276 O O . GLN A 1 28 ? 3.509 1.114 -5.127 1.00 0.00 28 GLN A O 13
ATOM 15290 N N . LYS A 1 29 ? 3.573 2.718 -6.720 1.00 0.00 29 LYS A N 13
ATOM 15291 C CA . LYS A 1 29 ? 4.072 1.828 -7.753 1.00 0.00 29 LYS A CA 13
ATOM 15292 C C . LYS A 1 29 ? 5.374 1.179 -7.277 1.00 0.00 29 LYS A C 13
ATOM 15293 O O . LYS A 1 29 ? 5.449 -0.041 -7.139 1.00 0.00 29 LYS A O 13
ATOM 15312 N N . GLU A 1 30 ? 6.366 2.024 -7.039 1.00 0.00 30 GLU A N 13
ATOM 15313 C CA . GLU A 1 30 ? 7.660 1.549 -6.581 1.00 0.00 30 GLU A CA 13
ATOM 15314 C C . GLU A 1 30 ? 7.500 0.718 -5.306 1.00 0.00 30 GLU A C 13
ATOM 15315 O O . GLU A 1 30 ? 8.143 -0.320 -5.153 1.00 0.00 30 GLU A O 13
ATOM 15327 N N . ARG A 1 31 ? 6.638 1.205 -4.425 1.00 0.00 31 ARG A N 13
ATOM 15328 C CA . ARG A 1 31 ? 6.386 0.519 -3.169 1.00 0.00 31 ARG A CA 13
ATOM 15329 C C . ARG A 1 31 ? 5.942 -0.921 -3.430 1.00 0.00 31 ARG A C 13
ATOM 15330 O O . ARG A 1 31 ? 6.577 -1.865 -2.961 1.00 0.00 31 ARG A O 13
ATOM 15351 N N . MET A 1 32 ? 4.856 -1.046 -4.178 1.00 0.00 32 MET A N 13
ATOM 15352 C CA . MET A 1 32 ? 4.320 -2.356 -4.507 1.00 0.00 32 MET A CA 13
ATOM 15353 C C . MET A 1 32 ? 5.334 -3.178 -5.305 1.00 0.00 32 MET A C 13
ATOM 15354 O O . MET A 1 32 ? 5.562 -4.349 -5.005 1.00 0.00 32 MET A O 13
ATOM 15368 N N . LEU A 1 33 ? 5.915 -2.533 -6.305 1.00 0.00 33 LEU A N 13
ATOM 15369 C CA . LEU A 1 33 ? 6.899 -3.190 -7.149 1.00 0.00 33 LEU A CA 13
ATOM 15370 C C . LEU A 1 33 ? 8.053 -3.694 -6.280 1.00 0.00 33 LEU A C 13
ATOM 15371 O O . LEU A 1 33 ? 8.527 -4.815 -6.461 1.00 0.00 33 LEU A O 13
ATOM 15387 N N . ALA A 1 34 ? 8.4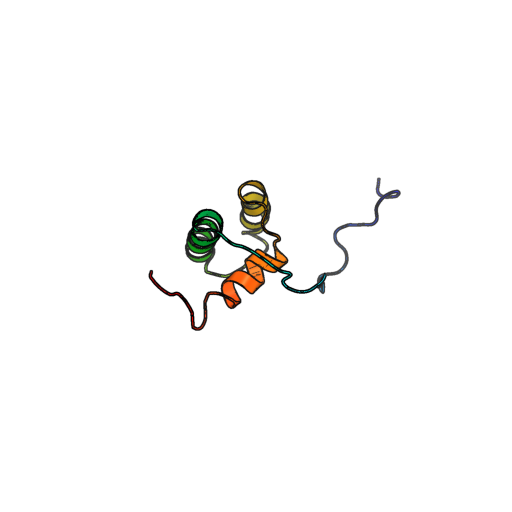72 -2.843 -5.356 1.00 0.00 34 ALA A N 13
ATOM 15388 C CA . ALA A 1 34 ? 9.562 -3.188 -4.459 1.00 0.00 34 ALA A CA 13
ATOM 15389 C C . ALA A 1 34 ? 9.114 -4.320 -3.531 1.00 0.00 34 ALA A C 13
ATOM 15390 O O . ALA A 1 34 ? 9.940 -5.081 -3.031 1.00 0.00 34 ALA A O 13
ATOM 15397 N N . LEU A 1 35 ? 7.806 -4.394 -3.330 1.00 0.00 35 LEU A N 13
ATOM 15398 C CA . LEU A 1 35 ? 7.238 -5.420 -2.472 1.00 0.00 35 LEU A CA 13
ATOM 15399 C C . LEU A 1 35 ? 7.087 -6.718 -3.267 1.00 0.00 35 LEU A C 13
ATOM 15400 O O . LEU A 1 35 ? 7.560 -7.771 -2.840 1.00 0.00 35 LEU A O 13
ATOM 15416 N N . ALA A 1 36 ? 6.427 -6.601 -4.409 1.00 0.00 36 ALA A N 13
ATOM 15417 C CA . ALA A 1 36 ? 6.207 -7.753 -5.268 1.00 0.00 36 ALA A CA 13
ATOM 15418 C C . ALA A 1 36 ? 7.558 -8.348 -5.670 1.00 0.00 36 ALA A C 13
ATOM 15419 O O . ALA A 1 36 ? 7.624 -9.478 -6.151 1.00 0.00 36 ALA A O 13
ATOM 15426 N N . GLU A 1 37 ? 8.603 -7.561 -5.458 1.00 0.00 37 GLU A N 13
ATOM 15427 C CA . GLU A 1 37 ? 9.948 -7.996 -5.793 1.00 0.00 37 GLU A CA 13
ATOM 15428 C C . GLU A 1 37 ? 10.607 -8.661 -4.582 1.00 0.00 37 GLU A C 13
ATOM 15429 O O . GLU A 1 37 ? 11.690 -9.233 -4.697 1.00 0.00 37 GLU A O 13
ATOM 15441 N N . ARG A 1 38 ? 9.926 -8.562 -3.450 1.00 0.00 38 ARG A N 13
ATOM 15442 C CA . ARG A 1 38 ? 10.432 -9.147 -2.220 1.00 0.00 38 ARG A CA 13
ATOM 15443 C C . ARG A 1 38 ? 9.632 -10.400 -1.859 1.00 0.00 38 ARG A C 13
ATOM 15444 O O . ARG A 1 38 ? 10.077 -11.213 -1.050 1.00 0.00 38 ARG A O 13
ATOM 15465 N N . ILE A 1 39 ? 8.466 -10.516 -2.476 1.00 0.00 39 ILE A N 13
ATOM 15466 C CA . ILE A 1 39 ? 7.599 -11.656 -2.230 1.00 0.00 39 ILE A CA 13
ATOM 15467 C C . ILE A 1 39 ? 7.565 -12.544 -3.476 1.00 0.00 39 ILE A C 13
ATOM 15468 O O . ILE A 1 39 ? 7.425 -13.761 -3.371 1.00 0.00 39 ILE A O 13
ATOM 15484 N N . GLY A 1 40 ? 7.696 -11.899 -4.626 1.00 0.00 40 GLY A N 13
ATOM 15485 C CA . GLY A 1 40 ? 7.682 -12.615 -5.891 1.00 0.00 40 GLY A CA 13
ATOM 15486 C C . GLY A 1 40 ? 6.355 -12.406 -6.624 1.00 0.00 40 GLY A C 13
ATOM 15487 O O . GLY A 1 40 ? 5.937 -13.254 -7.410 1.00 0.00 40 GLY A O 13
ATOM 15491 N N . TRP A 1 41 ? 5.731 -11.272 -6.341 1.00 0.00 41 TRP A N 13
ATOM 15492 C CA . TRP A 1 41 ? 4.461 -10.941 -6.964 1.00 0.00 41 TRP A CA 13
ATOM 15493 C C . TRP A 1 41 ? 3.441 -12.004 -6.550 1.00 0.00 41 TRP A C 13
ATOM 15494 O O . TRP A 1 41 ? 2.631 -12.443 -7.366 1.00 0.00 41 TRP A O 13
ATOM 15515 N N . ARG A 1 42 ? 3.513 -12.388 -5.284 1.00 0.00 42 ARG A N 13
ATOM 15516 C CA . ARG A 1 42 ? 2.606 -13.391 -4.753 1.00 0.00 42 ARG A CA 13
ATOM 15517 C C . ARG A 1 42 ? 2.213 -13.043 -3.316 1.00 0.00 42 ARG A C 13
ATOM 15518 O O . ARG A 1 42 ? 2.969 -12.384 -2.604 1.00 0.00 42 ARG A O 13
ATOM 15539 N N . ILE A 1 43 ? 1.031 -13.502 -2.932 1.00 0.00 43 ILE A N 13
ATOM 15540 C CA . ILE A 1 43 ? 0.529 -13.248 -1.592 1.00 0.00 43 ILE A CA 13
ATOM 15541 C C . ILE A 1 43 ? 0.278 -14.581 -0.885 1.00 0.00 43 ILE A C 13
ATOM 15542 O O . ILE A 1 43 ? -0.209 -15.531 -1.496 1.00 0.00 43 ILE A O 13
ATOM 15558 N N . GLN A 1 44 ? 0.623 -14.610 0.394 1.00 0.00 44 GLN A N 13
ATOM 15559 C CA . GLN A 1 44 ? 0.442 -15.811 1.192 1.00 0.00 44 GLN A CA 13
ATOM 15560 C C . GLN A 1 44 ? 0.076 -15.443 2.631 1.00 0.00 44 GLN A C 13
ATOM 15561 O O . GLN A 1 44 ? -0.108 -14.268 2.947 1.00 0.00 44 GLN A O 13
ATOM 15575 N N . ARG A 1 45 ? -0.020 -16.468 3.464 1.00 0.00 45 ARG A N 13
ATOM 15576 C CA . ARG A 1 45 ? -0.361 -16.267 4.862 1.00 0.00 45 ARG A CA 13
ATOM 15577 C C . ARG A 1 45 ? 0.883 -15.870 5.660 1.00 0.00 45 ARG A C 13
ATOM 15578 O O . ARG A 1 45 ? 0.813 -15.686 6.875 1.00 0.00 45 ARG A O 13
ATOM 15599 N N . GLN A 1 46 ? 1.992 -15.751 4.946 1.00 0.00 46 GLN A N 13
ATOM 15600 C CA . GLN A 1 46 ? 3.250 -15.380 5.572 1.00 0.00 46 GLN A CA 13
ATOM 15601 C C . GLN A 1 46 ? 3.529 -13.890 5.361 1.00 0.00 46 GLN A C 13
ATOM 15602 O O . GLN A 1 46 ? 4.006 -13.210 6.267 1.00 0.00 46 GLN A O 13
ATOM 15616 N N . ASP A 1 47 ? 3.219 -13.428 4.158 1.00 0.00 47 ASP A N 13
ATOM 15617 C CA . ASP A 1 47 ? 3.431 -12.032 3.816 1.00 0.00 47 ASP A CA 13
ATOM 15618 C C . ASP A 1 47 ? 2.243 -11.204 4.309 1.00 0.00 47 ASP A C 13
ATOM 15619 O O . ASP A 1 47 ? 2.300 -9.976 4.323 1.00 0.00 47 ASP A O 13
ATOM 15628 N N . ASP A 1 48 ? 1.192 -11.911 4.700 1.00 0.00 48 ASP A N 13
ATOM 15629 C CA . ASP A 1 48 ? -0.008 -11.257 5.193 1.00 0.00 48 ASP A CA 13
ATOM 15630 C C . ASP A 1 48 ? 0.387 -10.090 6.100 1.00 0.00 48 ASP A C 13
ATOM 15631 O O . ASP A 1 48 ? -0.186 -9.006 6.009 1.00 0.00 48 ASP A O 13
ATOM 15640 N N . GLU A 1 49 ? 1.365 -10.352 6.955 1.00 0.00 49 GLU A N 13
ATOM 15641 C CA . GLU A 1 49 ? 1.844 -9.338 7.878 1.00 0.00 49 GLU A CA 13
ATOM 15642 C C . GLU A 1 49 ? 2.410 -8.143 7.107 1.00 0.00 49 GLU A C 13
ATOM 15643 O O . GLU A 1 49 ? 2.129 -6.994 7.443 1.00 0.00 49 GLU A O 13
ATOM 15655 N N . VAL A 1 50 ? 3.197 -8.456 6.088 1.00 0.00 50 VAL A N 13
ATOM 15656 C CA . VAL A 1 50 ? 3.805 -7.423 5.267 1.00 0.00 50 VAL A CA 13
ATOM 15657 C C . VAL A 1 50 ? 2.725 -6.756 4.412 1.00 0.00 50 VAL A C 13
ATOM 15658 O O . VAL A 1 50 ? 2.781 -5.553 4.162 1.00 0.00 50 VAL A O 13
ATOM 15671 N N . ILE A 1 51 ? 1.767 -7.567 3.988 1.00 0.00 51 ILE A N 13
ATOM 15672 C CA . ILE A 1 51 ? 0.676 -7.071 3.167 1.00 0.00 51 ILE A CA 13
ATOM 15673 C C . ILE A 1 51 ? -0.171 -6.095 3.987 1.00 0.00 51 ILE A C 13
ATOM 15674 O O . ILE A 1 51 ? -0.350 -4.943 3.596 1.00 0.00 51 ILE A O 13
ATOM 15690 N N . GLN A 1 52 ? -0.670 -6.593 5.109 1.00 0.00 52 GLN A N 13
ATOM 15691 C CA . GLN A 1 52 ? -1.494 -5.780 5.987 1.00 0.00 52 GLN A CA 13
ATOM 15692 C C . GLN A 1 52 ? -0.688 -4.596 6.525 1.00 0.00 52 GLN A C 13
ATOM 15693 O O . GLN A 1 52 ? -1.251 -3.548 6.839 1.00 0.00 52 GLN A O 13
ATOM 15707 N N . ARG A 1 53 ? 0.618 -4.803 6.615 1.00 0.00 53 ARG A N 13
ATOM 15708 C CA . ARG A 1 53 ? 1.507 -3.765 7.110 1.00 0.00 53 ARG A CA 13
ATOM 15709 C C . ARG A 1 53 ? 1.790 -2.740 6.011 1.00 0.00 53 ARG A C 13
ATOM 15710 O O . ARG A 1 53 ? 1.758 -1.535 6.257 1.00 0.00 53 ARG A O 13
ATOM 15731 N N . PHE A 1 54 ? 2.060 -3.255 4.820 1.00 0.00 54 PHE A N 13
ATOM 15732 C CA . PHE A 1 54 ? 2.348 -2.398 3.682 1.00 0.00 54 PHE A CA 13
ATOM 15733 C C . PHE A 1 54 ? 1.225 -1.383 3.462 1.00 0.00 54 PHE A C 13
ATOM 15734 O O . PHE A 1 54 ? 1.484 -0.232 3.114 1.00 0.00 54 PHE A O 13
ATOM 15751 N N . CYS A 1 55 ? 0.002 -1.845 3.675 1.00 0.00 55 CYS A N 13
ATOM 15752 C CA . CYS A 1 55 ? -1.161 -0.991 3.504 1.00 0.00 55 CYS A CA 13
ATOM 15753 C C . CYS A 1 55 ? -1.098 0.122 4.552 1.00 0.00 55 CYS A C 13
ATOM 15754 O O . CYS A 1 55 ? -1.817 1.114 4.453 1.00 0.00 55 CYS A O 13
ATOM 15762 N N . GLN A 1 56 ? -0.231 -0.082 5.533 1.00 0.00 56 GLN A N 13
ATOM 15763 C CA . GLN A 1 56 ? -0.064 0.892 6.599 1.00 0.00 56 GLN A CA 13
ATOM 15764 C C . GLN A 1 56 ? 0.999 1.923 6.215 1.00 0.00 56 GLN A C 13
ATOM 15765 O O . GLN A 1 56 ? 0.987 3.048 6.712 1.00 0.00 56 GLN A O 13
ATOM 15779 N N . GLU A 1 57 ? 1.894 1.502 5.333 1.00 0.00 57 GLU A N 13
ATOM 15780 C CA . GLU A 1 57 ? 2.963 2.374 4.876 1.00 0.00 57 GLU A CA 13
ATOM 15781 C C . GLU A 1 57 ? 2.566 3.059 3.567 1.00 0.00 57 GLU A C 13
ATOM 15782 O O . GLU A 1 57 ? 3.050 4.148 3.260 1.00 0.00 57 GLU A O 13
ATOM 15794 N N . THR A 1 58 ? 1.688 2.394 2.831 1.00 0.00 58 THR A N 13
ATOM 15795 C CA . THR A 1 58 ? 1.220 2.925 1.562 1.00 0.00 58 THR A CA 13
ATOM 15796 C C . THR A 1 58 ? -0.247 3.346 1.668 1.00 0.00 58 THR A C 13
ATOM 15797 O O . THR A 1 58 ? -0.564 4.532 1.583 1.00 0.00 58 THR A O 13
ATOM 15808 N N . GLY A 1 59 ? -1.103 2.351 1.852 1.00 0.00 59 GLY A N 13
ATOM 15809 C CA . GLY A 1 59 ? -2.529 2.604 1.971 1.00 0.00 59 GLY A CA 13
ATOM 15810 C C . GLY A 1 59 ? -3.312 1.834 0.905 1.00 0.00 59 GLY A C 13
ATOM 15811 O O . GLY A 1 59 ? -4.536 1.936 0.834 1.00 0.00 59 GLY A O 13
ATOM 15815 N N . VAL A 1 60 ? -2.574 1.080 0.103 1.00 0.00 60 VAL A N 13
ATOM 15816 C CA . VAL A 1 60 ? -3.185 0.293 -0.955 1.00 0.00 60 VAL A CA 13
ATOM 15817 C C . VAL A 1 60 ? -3.897 -0.914 -0.341 1.00 0.00 60 VAL A C 13
ATOM 15818 O O . VAL A 1 60 ? -3.415 -1.497 0.629 1.00 0.00 60 VAL A O 13
ATOM 15831 N N . PRO A 1 61 ? -5.064 -1.261 -0.947 1.00 0.00 61 PRO A N 13
ATOM 15832 C CA . PRO A 1 61 ? -5.848 -2.388 -0.471 1.00 0.00 61 PRO A CA 13
ATOM 15833 C C . PRO A 1 61 ? -5.203 -3.715 -0.874 1.00 0.00 61 PRO A C 13
ATOM 15834 O O . PRO A 1 61 ? -4.702 -3.852 -1.989 1.00 0.00 61 PRO A O 13
ATOM 15845 N N . ARG A 1 62 ? -5.236 -4.659 0.055 1.00 0.00 62 ARG A N 13
ATOM 15846 C CA . ARG A 1 62 ? -4.660 -5.971 -0.190 1.00 0.00 62 ARG A CA 13
ATOM 15847 C C . ARG A 1 62 ? -5.216 -6.560 -1.488 1.00 0.00 62 ARG A C 13
ATOM 15848 O O . ARG A 1 62 ? -4.463 -7.079 -2.311 1.00 0.00 62 ARG A O 13
ATOM 15869 N N . GLN A 1 63 ? -6.530 -6.461 -1.630 1.00 0.00 63 GLN A N 13
ATOM 15870 C CA . GLN A 1 63 ? -7.196 -6.978 -2.814 1.00 0.00 63 GLN A CA 13
ATOM 15871 C C . GLN A 1 63 ? -6.592 -6.359 -4.076 1.00 0.00 63 GLN A C 13
ATOM 15872 O O . GLN A 1 63 ? -6.640 -6.957 -5.150 1.00 0.00 63 GLN A O 13
ATOM 15886 N N . VAL A 1 64 ? -6.037 -5.168 -3.905 1.00 0.00 64 VAL A N 13
ATOM 15887 C CA . VAL A 1 64 ? -5.424 -4.461 -5.016 1.00 0.00 64 VAL A CA 13
ATOM 15888 C C . VAL A 1 64 ? -3.996 -4.972 -5.216 1.00 0.00 64 VAL A C 13
ATOM 15889 O O . VAL A 1 64 ? -3.605 -5.312 -6.331 1.00 0.00 64 VAL A O 13
ATOM 15902 N N . LEU A 1 65 ? -3.256 -5.011 -4.117 1.00 0.00 65 LEU A N 13
ATOM 15903 C CA . LEU A 1 65 ? -1.880 -5.475 -4.157 1.00 0.00 65 LEU A CA 13
ATOM 15904 C C . LEU A 1 65 ? -1.836 -6.874 -4.776 1.00 0.00 65 LEU A C 13
ATOM 15905 O O . LEU A 1 65 ? -0.794 -7.307 -5.266 1.00 0.00 65 LEU A O 13
ATOM 15921 N N . LYS A 1 66 ? -2.980 -7.541 -4.734 1.00 0.00 66 LYS A N 13
ATOM 15922 C CA . LYS A 1 66 ? -3.085 -8.881 -5.285 1.00 0.00 66 LYS A CA 13
ATOM 15923 C C . LYS A 1 66 ? -3.263 -8.792 -6.802 1.00 0.00 66 LYS A C 13
ATOM 15924 O O . LYS A 1 66 ? -2.344 -9.105 -7.558 1.00 0.00 66 LYS A O 13
ATOM 15943 N N . VAL A 1 67 ? -4.451 -8.365 -7.203 1.00 0.00 67 VAL A N 13
ATOM 15944 C CA . VAL A 1 67 ? -4.761 -8.231 -8.616 1.00 0.00 67 VAL A CA 13
ATOM 15945 C C . VAL A 1 67 ? -3.675 -7.394 -9.295 1.00 0.00 67 VAL A C 13
ATOM 15946 O O . VAL A 1 67 ? -3.190 -7.752 -10.367 1.00 0.00 67 VAL A O 13
ATOM 15959 N N . TRP A 1 68 ? -3.325 -6.295 -8.642 1.00 0.00 68 TRP A N 13
ATOM 15960 C CA . TRP A 1 68 ? -2.305 -5.405 -9.169 1.00 0.00 68 TRP A CA 13
ATOM 15961 C C . TRP A 1 68 ? -1.224 -6.263 -9.829 1.00 0.00 68 TRP A C 13
ATOM 15962 O O . TRP A 1 68 ? -0.899 -6.067 -10.999 1.00 0.00 68 TRP A O 13
ATOM 15983 N N . LEU A 1 69 ? -0.695 -7.195 -9.050 1.00 0.00 69 LEU A N 13
ATOM 15984 C CA . LEU A 1 69 ? 0.343 -8.083 -9.544 1.00 0.00 69 LEU A CA 13
ATOM 15985 C C . LEU A 1 69 ? -0.137 -8.754 -10.833 1.00 0.00 69 LEU A C 13
ATOM 15986 O O . LEU A 1 69 ? 0.532 -8.679 -11.862 1.00 0.00 69 LEU A O 13
ATOM 16002 N N . HIS A 1 70 ? -1.292 -9.396 -10.733 1.00 0.00 70 HIS A N 13
ATOM 16003 C CA . HIS A 1 70 ? -1.869 -10.079 -11.878 1.00 0.00 70 HIS A CA 13
ATOM 16004 C C . HIS A 1 70 ? -2.074 -9.083 -13.021 1.00 0.00 70 HIS A C 13
ATOM 16005 O O . HIS A 1 70 ? -2.007 -9.455 -14.192 1.00 0.00 70 HIS A O 13
ATOM 16019 N N . ASN A 1 71 ? -2.318 -7.838 -12.642 1.00 0.00 71 ASN A N 13
ATOM 16020 C CA . ASN A 1 71 ? -2.533 -6.786 -13.621 1.00 0.00 71 ASN A CA 13
ATOM 16021 C C . ASN A 1 71 ? -1.182 -6.324 -14.171 1.00 0.00 71 ASN A C 13
ATOM 16022 O O . ASN A 1 71 ? -1.128 -5.544 -15.120 1.00 0.00 71 ASN A O 13
ATOM 16033 N N . ASN A 1 72 ? -0.124 -6.826 -13.552 1.00 0.00 72 ASN A N 13
ATOM 16034 C CA . ASN A 1 72 ? 1.224 -6.475 -13.968 1.00 0.00 72 ASN A CA 13
ATOM 16035 C C . ASN A 1 72 ? 2.050 -7.752 -14.137 1.00 0.00 72 ASN A C 13
ATOM 16036 O O . ASN A 1 72 ? 2.087 -8.333 -15.221 1.00 0.00 72 ASN A O 13
ATOM 16047 N N . LYS A 1 73 ? 2.691 -8.152 -13.049 1.00 0.00 73 LYS A N 13
ATOM 16048 C CA . LYS A 1 73 ? 3.514 -9.350 -13.063 1.00 0.00 73 LYS A CA 13
ATOM 16049 C C . LYS A 1 73 ? 4.215 -9.465 -14.418 1.00 0.00 73 LYS A C 13
ATOM 16050 O O . LYS A 1 73 ? 4.061 -10.465 -15.117 1.00 0.00 73 LYS A O 13
ATOM 16069 N N . HIS A 1 74 ? 4.971 -8.428 -14.748 1.00 0.00 74 HIS A N 13
ATOM 16070 C CA . HIS A 1 74 ? 5.696 -8.401 -16.006 1.00 0.00 74 HIS A CA 13
ATOM 16071 C C . HIS A 1 74 ? 4.732 -8.074 -17.148 1.00 0.00 74 HIS A C 13
ATOM 16072 O O . HIS A 1 74 ? 3.790 -8.823 -17.403 1.00 0.00 74 HIS A O 13
ATOM 16086 N N . SER A 1 75 ? 5.000 -6.956 -17.805 1.00 0.00 75 SER A N 13
ATOM 16087 C CA . SER A 1 75 ? 4.167 -6.521 -18.914 1.00 0.00 75 SER A CA 13
ATOM 16088 C C . SER A 1 75 ? 2.821 -6.015 -18.390 1.00 0.00 75 SER A C 13
ATOM 16089 O O . SER A 1 75 ? 2.460 -6.274 -17.243 1.00 0.00 75 SER A O 13
ATOM 16097 N N . GLY A 1 76 ? 2.116 -5.302 -19.256 1.00 0.00 76 GLY A N 13
ATOM 16098 C CA . GLY A 1 76 ? 0.818 -4.758 -18.896 1.00 0.00 76 GLY A CA 13
ATOM 16099 C C . GLY A 1 76 ? 0.630 -3.356 -19.480 1.00 0.00 76 GLY A C 13
ATOM 16100 O O . GLY A 1 76 ? 1.129 -2.377 -18.926 1.00 0.00 76 GLY A O 13
ATOM 16104 N N . PRO A 1 77 ? -0.110 -3.303 -20.619 1.00 0.00 77 PRO A N 13
ATOM 16105 C CA . PRO A 1 77 ? -0.370 -2.037 -21.284 1.00 0.00 77 PRO A CA 13
ATOM 16106 C C . PRO A 1 77 ? -1.419 -1.224 -20.524 1.00 0.00 77 PRO A C 13
ATOM 16107 O O . PRO A 1 77 ? -2.511 -0.979 -21.036 1.00 0.00 77 PRO A O 13
ATOM 16118 N N . SER A 1 78 ? -1.052 -0.828 -19.314 1.00 0.00 78 SER A N 13
ATOM 16119 C CA . SER A 1 78 ? -1.948 -0.047 -18.478 1.00 0.00 78 SER A CA 13
ATOM 16120 C C . SER A 1 78 ? -1.226 1.196 -17.955 1.00 0.00 78 SER A C 13
ATOM 16121 O O . SER A 1 78 ? -0.089 1.110 -17.494 1.00 0.00 78 SER A O 13
ATOM 16129 N N . SER A 1 79 ? -1.915 2.324 -18.045 1.00 0.00 79 SER A N 13
ATOM 16130 C CA . SER A 1 79 ? -1.354 3.583 -17.587 1.00 0.00 79 SER A CA 13
ATOM 16131 C C . SER A 1 79 ? -2.396 4.696 -17.709 1.00 0.00 79 SER A C 13
ATOM 16132 O O . SER A 1 79 ? -2.442 5.401 -18.717 1.00 0.00 79 SER A O 13
ATOM 16140 N N . GLY A 1 80 ? -3.208 4.820 -16.669 1.00 0.00 80 GLY A N 13
ATOM 16141 C CA . GLY A 1 80 ? -4.247 5.836 -16.648 1.00 0.00 80 GLY A CA 13
ATOM 16142 C C . GLY A 1 80 ? -5.153 5.667 -15.426 1.00 0.00 80 GLY A C 13
ATOM 16143 O O . GLY A 1 80 ? -6.376 5.665 -15.552 1.00 0.00 80 GLY A O 13
ATOM 16147 N N . GLY A 1 1 ? -31.696 -8.316 -5.315 1.00 0.00 1 GLY A N 14
ATOM 16148 C CA . GLY A 1 1 ? -32.984 -7.948 -5.879 1.00 0.00 1 GLY A CA 14
ATOM 16149 C C . GLY A 1 1 ? -32.990 -6.483 -6.322 1.00 0.00 1 GLY A C 14
ATOM 16150 O O . GLY A 1 1 ? -32.058 -5.737 -6.025 1.00 0.00 1 GLY A O 14
ATOM 16154 N N . SER A 1 2 ? -34.051 -6.115 -7.025 1.00 0.00 2 SER A N 14
ATOM 16155 C CA . SER A 1 2 ? -34.191 -4.753 -7.512 1.00 0.00 2 SER A CA 14
ATOM 16156 C C . SER A 1 2 ? -35.230 -4.003 -6.677 1.00 0.00 2 SER A C 14
ATOM 16157 O O . SER A 1 2 ? -36.380 -3.863 -7.090 1.00 0.00 2 SER A O 14
ATOM 16165 N N . SER A 1 3 ? -34.789 -3.541 -5.516 1.00 0.00 3 SER A N 14
ATOM 16166 C CA . SER A 1 3 ? -35.666 -2.809 -4.619 1.00 0.00 3 SER A CA 14
ATOM 16167 C C . SER A 1 3 ? -37.045 -3.471 -4.580 1.00 0.00 3 SER A C 14
ATOM 16168 O O . SER A 1 3 ? -37.972 -3.024 -5.255 1.00 0.00 3 SER A O 14
ATOM 16176 N N . GLY A 1 4 ? -37.138 -4.526 -3.784 1.00 0.00 4 GLY A N 14
ATOM 16177 C CA . GLY A 1 4 ? -38.388 -5.254 -3.649 1.00 0.00 4 GLY A CA 14
ATOM 16178 C C . GLY A 1 4 ? -39.020 -5.518 -5.017 1.00 0.00 4 GLY A C 14
ATOM 16179 O O . GLY A 1 4 ? -39.969 -4.841 -5.407 1.00 0.00 4 GLY A O 14
ATOM 16183 N N . SER A 1 5 ? -38.467 -6.504 -5.708 1.00 0.00 5 SER A N 14
ATOM 16184 C CA . SER A 1 5 ? -38.964 -6.866 -7.024 1.00 0.00 5 SER A CA 14
ATOM 16185 C C . SER A 1 5 ? -40.367 -7.466 -6.907 1.00 0.00 5 SER A C 14
ATOM 16186 O O . SER A 1 5 ? -40.548 -8.514 -6.288 1.00 0.00 5 SER A O 14
ATOM 16194 N N . SER A 1 6 ? -41.323 -6.776 -7.511 1.00 0.00 6 SER A N 14
ATOM 16195 C CA . SER A 1 6 ? -42.704 -7.228 -7.481 1.00 0.00 6 SER A CA 14
ATOM 16196 C C . SER A 1 6 ? -43.273 -7.263 -8.901 1.00 0.00 6 SER A C 14
ATOM 16197 O O . SER A 1 6 ? -42.885 -6.462 -9.750 1.00 0.00 6 SER A O 14
ATOM 16205 N N . GLY A 1 7 ? -44.185 -8.201 -9.116 1.00 0.00 7 GLY A N 14
ATOM 16206 C CA . GLY A 1 7 ? -44.811 -8.351 -10.418 1.00 0.00 7 GLY A CA 14
ATOM 16207 C C . GLY A 1 7 ? -44.027 -9.331 -11.294 1.00 0.00 7 GLY A C 14
ATOM 16208 O O . GLY A 1 7 ? -44.536 -10.391 -11.654 1.00 0.00 7 GLY A O 14
ATOM 16212 N N . SER A 1 8 ? -42.801 -8.941 -11.611 1.00 0.00 8 SER A N 14
ATOM 16213 C CA . SER A 1 8 ? -41.942 -9.771 -12.437 1.00 0.00 8 SER A CA 14
ATOM 16214 C C . SER A 1 8 ? -40.919 -10.499 -11.563 1.00 0.00 8 SER A C 14
ATOM 16215 O O . SER A 1 8 ? -40.618 -10.057 -10.455 1.00 0.00 8 SER A O 14
ATOM 16223 N N . SER A 1 9 ? -40.413 -11.603 -12.093 1.00 0.00 9 SER A N 14
ATOM 16224 C CA . SER A 1 9 ? -39.430 -12.396 -11.375 1.00 0.00 9 SER A CA 14
ATOM 16225 C C . SER A 1 9 ? -38.349 -11.485 -10.789 1.00 0.00 9 SER A C 14
ATOM 16226 O O . SER A 1 9 ? -38.152 -10.366 -11.262 1.00 0.00 9 SER A O 14
ATOM 16234 N N . ALA A 1 10 ? -37.678 -11.997 -9.768 1.00 0.00 10 ALA A N 14
ATOM 16235 C CA . ALA A 1 10 ? -36.623 -11.243 -9.112 1.00 0.00 10 ALA A CA 14
ATOM 16236 C C . ALA A 1 10 ? -35.370 -11.259 -9.990 1.00 0.00 10 ALA A C 14
ATOM 16237 O O . ALA A 1 10 ? -35.332 -11.944 -11.011 1.00 0.00 10 ALA A O 14
ATOM 16244 N N . GLU A 1 11 ? -34.376 -10.495 -9.561 1.00 0.00 11 GLU A N 14
ATOM 16245 C CA . GLU A 1 11 ? -33.125 -10.412 -10.296 1.00 0.00 11 GLU A CA 14
ATOM 16246 C C . GLU A 1 11 ? -31.980 -10.035 -9.354 1.00 0.00 11 GLU A C 14
ATOM 16247 O O . GLU A 1 11 ? -32.080 -9.060 -8.610 1.00 0.00 11 GLU A O 14
ATOM 16259 N N . ALA A 1 12 ? -30.919 -10.826 -9.416 1.00 0.00 12 ALA A N 14
ATOM 16260 C CA . ALA A 1 12 ? -29.757 -10.587 -8.578 1.00 0.00 12 ALA A CA 14
ATOM 16261 C C . ALA A 1 12 ? -29.278 -9.147 -8.777 1.00 0.00 12 ALA A C 14
ATOM 16262 O O . ALA A 1 12 ? -29.247 -8.363 -7.829 1.00 0.00 12 ALA A O 14
ATOM 16269 N N . GLY A 1 13 ? -28.917 -8.843 -10.015 1.00 0.00 13 GLY A N 14
ATOM 16270 C CA . GLY A 1 13 ? -28.441 -7.511 -10.349 1.00 0.00 13 GLY A CA 14
ATOM 16271 C C . GLY A 1 13 ? -26.915 -7.438 -10.267 1.00 0.00 13 GLY A C 14
ATOM 16272 O O . GLY A 1 13 ? -26.230 -7.532 -11.285 1.00 0.00 13 GLY A O 14
ATOM 16276 N N . GLY A 1 14 ? -26.427 -7.270 -9.047 1.00 0.00 14 GLY A N 14
ATOM 16277 C CA . GLY A 1 14 ? -24.995 -7.183 -8.819 1.00 0.00 14 GLY A CA 14
ATOM 16278 C C . GLY A 1 14 ? -24.653 -7.485 -7.359 1.00 0.00 14 GLY A C 14
ATOM 16279 O O . GLY A 1 14 ? -25.381 -8.211 -6.684 1.00 0.00 14 GLY A O 14
ATOM 16283 N N . GLY A 1 15 ? -23.543 -6.913 -6.914 1.00 0.00 15 GLY A N 14
ATOM 16284 C CA . GLY A 1 15 ? -23.096 -7.113 -5.546 1.00 0.00 15 GLY A CA 14
ATOM 16285 C C . GLY A 1 15 ? -21.586 -6.897 -5.426 1.00 0.00 15 GLY A C 14
ATOM 16286 O O . GLY A 1 15 ? -21.100 -5.780 -5.595 1.00 0.00 15 GLY A O 14
ATOM 16290 N N . ILE A 1 16 ? -20.886 -7.984 -5.136 1.00 0.00 16 ILE A N 14
ATOM 16291 C CA . ILE A 1 16 ? -19.441 -7.927 -4.991 1.00 0.00 16 ILE A CA 14
ATOM 16292 C C . ILE A 1 16 ? -18.800 -7.794 -6.374 1.00 0.00 16 ILE A C 14
ATOM 16293 O O . ILE A 1 16 ? -18.603 -8.789 -7.070 1.00 0.00 16 ILE A O 14
ATOM 16309 N N . ARG A 1 17 ? -18.491 -6.556 -6.731 1.00 0.00 17 ARG A N 14
ATOM 16310 C CA . ARG A 1 17 ? -17.876 -6.280 -8.018 1.00 0.00 17 ARG A CA 14
ATOM 16311 C C . ARG A 1 17 ? -16.377 -6.024 -7.846 1.00 0.00 17 ARG A C 14
ATOM 16312 O O . ARG A 1 17 ? -15.896 -5.864 -6.725 1.00 0.00 17 ARG A O 14
ATOM 16333 N N . LYS A 1 18 ? -15.681 -5.994 -8.973 1.00 0.00 18 LYS A N 14
ATOM 16334 C CA . LYS A 1 18 ? -14.247 -5.761 -8.961 1.00 0.00 18 LYS A CA 14
ATOM 16335 C C . LYS A 1 18 ? -13.976 -4.269 -9.164 1.00 0.00 18 LYS A C 14
ATOM 16336 O O . LYS A 1 18 ? -13.922 -3.792 -10.297 1.00 0.00 18 LYS A O 14
ATOM 16355 N N . ARG A 1 19 ? -13.812 -3.573 -8.048 1.00 0.00 19 ARG A N 14
ATOM 16356 C CA . ARG A 1 19 ? -13.548 -2.145 -8.089 1.00 0.00 19 ARG A CA 14
ATOM 16357 C C . ARG A 1 19 ? -12.429 -1.841 -9.087 1.00 0.00 19 ARG A C 14
ATOM 16358 O O . ARG A 1 19 ? -11.574 -2.687 -9.344 1.00 0.00 19 ARG A O 14
ATOM 16379 N N . HIS A 1 20 ? -12.470 -0.629 -9.623 1.00 0.00 20 HIS A N 14
ATOM 16380 C CA . HIS A 1 20 ? -11.469 -0.203 -10.587 1.00 0.00 20 HIS A CA 14
ATOM 16381 C C . HIS A 1 20 ? -11.278 1.312 -10.492 1.00 0.00 20 HIS A C 14
ATOM 16382 O O . HIS A 1 20 ? -11.757 2.057 -11.346 1.00 0.00 20 HIS A O 14
ATOM 16396 N N . ARG A 1 21 ? -10.577 1.723 -9.445 1.00 0.00 21 ARG A N 14
ATOM 16397 C CA . ARG A 1 21 ? -10.316 3.136 -9.228 1.00 0.00 21 ARG A CA 14
ATOM 16398 C C . ARG A 1 21 ? -9.042 3.319 -8.400 1.00 0.00 21 ARG A C 14
ATOM 16399 O O . ARG A 1 21 ? -9.101 3.758 -7.252 1.00 0.00 21 ARG A O 14
ATOM 16420 N N . THR A 1 22 ? -7.921 2.974 -9.014 1.00 0.00 22 THR A N 14
ATOM 16421 C CA . THR A 1 22 ? -6.635 3.095 -8.349 1.00 0.00 22 THR A CA 14
ATOM 16422 C C . THR A 1 22 ? -5.771 4.149 -9.044 1.00 0.00 22 THR A C 14
ATOM 16423 O O . THR A 1 22 ? -5.987 4.460 -10.215 1.00 0.00 22 THR A O 14
ATOM 16434 N N . LYS A 1 23 ? -4.810 4.669 -8.295 1.00 0.00 23 LYS A N 14
ATOM 16435 C CA . LYS A 1 23 ? -3.913 5.682 -8.825 1.00 0.00 23 LYS A CA 14
ATOM 16436 C C . LYS A 1 23 ? -2.547 5.551 -8.148 1.00 0.00 23 LYS A C 14
ATOM 16437 O O . LYS A 1 23 ? -2.156 6.410 -7.360 1.00 0.00 23 LYS A O 14
ATOM 16456 N N . PHE A 1 24 ? -1.859 4.469 -8.481 1.00 0.00 24 PHE A N 14
ATOM 16457 C CA . PHE A 1 24 ? -0.545 4.215 -7.916 1.00 0.00 24 PHE A CA 14
ATOM 16458 C C . PHE A 1 24 ? 0.498 5.169 -8.501 1.00 0.00 24 PHE A C 14
ATOM 16459 O O . PHE A 1 24 ? 0.765 5.142 -9.702 1.00 0.00 24 PHE A O 14
ATOM 16476 N N . THR A 1 25 ? 1.060 5.990 -7.626 1.00 0.00 25 THR A N 14
ATOM 16477 C CA . THR A 1 25 ? 2.068 6.951 -8.041 1.00 0.00 25 THR A CA 14
ATOM 16478 C C . THR A 1 25 ? 3.464 6.332 -7.949 1.00 0.00 25 THR A C 14
ATOM 16479 O O . THR A 1 25 ? 3.628 5.236 -7.415 1.00 0.00 25 THR A O 14
ATOM 16490 N N . ALA A 1 26 ? 4.436 7.062 -8.477 1.00 0.00 26 ALA A N 14
ATOM 16491 C CA . ALA A 1 26 ? 5.813 6.599 -8.461 1.00 0.00 26 ALA A CA 14
ATOM 16492 C C . ALA A 1 26 ? 6.101 5.916 -7.123 1.00 0.00 26 ALA A C 14
ATOM 16493 O O . ALA A 1 26 ? 6.817 4.916 -7.074 1.00 0.00 26 ALA A O 14
ATOM 16500 N N . GLU A 1 27 ? 5.529 6.482 -6.071 1.00 0.00 27 GLU A N 14
ATOM 16501 C CA . GLU A 1 27 ? 5.716 5.940 -4.735 1.00 0.00 27 GLU A CA 14
ATOM 16502 C C . GLU A 1 27 ? 5.062 4.561 -4.626 1.00 0.00 27 GLU A C 14
ATOM 16503 O O . GLU A 1 27 ? 5.752 3.548 -4.530 1.00 0.00 27 GLU A O 14
ATOM 16515 N N . GLN A 1 28 ? 3.737 4.567 -4.645 1.00 0.00 28 GLN A N 14
ATOM 16516 C CA . GLN A 1 28 ? 2.981 3.330 -4.549 1.00 0.00 28 GLN A CA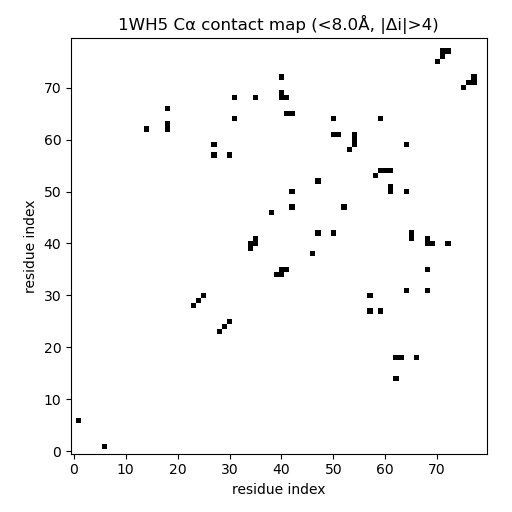 14
ATOM 16517 C C . GLN A 1 28 ? 3.513 2.305 -5.552 1.00 0.00 28 GLN A C 14
ATOM 16518 O O . GLN A 1 28 ? 3.730 1.145 -5.204 1.00 0.00 28 GLN A O 14
ATOM 16532 N N . LYS A 1 29 ? 3.707 2.769 -6.778 1.00 0.00 29 LYS A N 14
ATOM 16533 C CA . LYS A 1 29 ? 4.209 1.906 -7.834 1.00 0.00 29 LYS A CA 14
ATOM 16534 C C . LYS A 1 29 ? 5.511 1.248 -7.373 1.00 0.00 29 LYS A C 14
ATOM 16535 O O . LYS A 1 29 ? 5.625 0.023 -7.374 1.00 0.00 29 LYS A O 14
ATOM 16554 N N . GLU A 1 30 ? 6.459 2.089 -6.990 1.00 0.00 30 GLU A N 14
ATOM 16555 C CA . GLU A 1 30 ? 7.749 1.604 -6.528 1.00 0.00 30 GLU A CA 14
ATOM 16556 C C . GLU A 1 30 ? 7.577 0.768 -5.258 1.00 0.00 30 GLU A C 14
ATOM 16557 O O . GLU A 1 30 ? 8.233 -0.259 -5.093 1.00 0.00 30 GLU A O 14
ATOM 16569 N N . ARG A 1 31 ? 6.690 1.239 -4.393 1.00 0.00 31 ARG A N 14
ATOM 16570 C CA . ARG A 1 31 ? 6.423 0.547 -3.144 1.00 0.00 31 ARG A CA 14
ATOM 16571 C C . ARG A 1 31 ? 5.909 -0.867 -3.419 1.00 0.00 31 ARG A C 14
ATOM 16572 O O . ARG A 1 31 ? 6.394 -1.833 -2.833 1.00 0.00 31 ARG A O 14
ATOM 16593 N N . MET A 1 32 ? 4.932 -0.944 -4.311 1.00 0.00 32 MET A N 14
ATOM 16594 C CA . MET A 1 32 ? 4.346 -2.224 -4.670 1.00 0.00 32 MET A CA 14
ATOM 16595 C C . MET A 1 32 ? 5.349 -3.090 -5.435 1.00 0.00 32 MET A C 14
ATOM 16596 O O . MET A 1 32 ? 5.500 -4.275 -5.143 1.00 0.00 32 MET A O 14
ATOM 16610 N N . LEU A 1 33 ? 6.008 -2.465 -6.400 1.00 0.00 33 LEU A N 14
ATOM 16611 C CA . LEU A 1 33 ? 6.992 -3.164 -7.209 1.00 0.00 33 LEU A CA 14
ATOM 16612 C C . LEU A 1 33 ? 8.120 -3.669 -6.308 1.00 0.00 33 LEU A C 14
ATOM 16613 O O . LEU A 1 33 ? 8.619 -4.777 -6.494 1.00 0.00 33 LEU A O 14
ATOM 16629 N N . ALA A 1 34 ? 8.490 -2.830 -5.351 1.00 0.00 34 ALA A N 14
ATOM 16630 C CA . ALA A 1 34 ? 9.551 -3.177 -4.421 1.00 0.00 34 ALA A CA 14
ATOM 16631 C C . ALA A 1 34 ? 9.078 -4.316 -3.516 1.00 0.00 34 ALA A C 14
ATOM 16632 O O . ALA A 1 34 ? 9.886 -5.107 -3.033 1.00 0.00 34 ALA A O 14
ATOM 16639 N N . LEU A 1 35 ? 7.769 -4.364 -3.314 1.00 0.00 35 LEU A N 14
ATOM 16640 C CA . LEU A 1 35 ? 7.178 -5.393 -2.476 1.00 0.00 35 LEU A CA 14
ATOM 16641 C C . LEU A 1 35 ? 6.996 -6.671 -3.297 1.00 0.00 35 LEU A C 14
ATOM 16642 O O . LEU A 1 35 ? 7.438 -7.744 -2.889 1.00 0.00 35 LEU A O 14
ATOM 16658 N N . ALA A 1 36 ? 6.344 -6.514 -4.440 1.00 0.00 36 ALA A N 14
ATOM 16659 C CA . ALA A 1 36 ? 6.097 -7.642 -5.322 1.00 0.00 36 ALA A CA 14
ATOM 16660 C C . ALA A 1 36 ? 7.430 -8.296 -5.691 1.00 0.00 36 ALA A C 14
ATOM 16661 O O . ALA A 1 36 ? 7.459 -9.431 -6.165 1.00 0.00 36 ALA A O 14
ATOM 16668 N N . GLU A 1 37 ? 8.502 -7.553 -5.458 1.00 0.00 37 GLU A N 14
ATOM 16669 C CA . GLU A 1 37 ? 9.835 -8.046 -5.760 1.00 0.00 37 GLU A CA 14
ATOM 16670 C C . GLU A 1 37 ? 10.452 -8.700 -4.522 1.00 0.00 37 GLU A C 14
ATOM 16671 O O . GLU A 1 37 ? 11.521 -9.304 -4.602 1.00 0.00 37 GLU A O 14
ATOM 16683 N N . ARG A 1 38 ? 9.753 -8.557 -3.406 1.00 0.00 38 ARG A N 14
ATOM 16684 C CA . ARG A 1 38 ? 10.218 -9.127 -2.153 1.00 0.00 38 ARG A CA 14
ATOM 16685 C C . ARG A 1 38 ? 9.374 -10.347 -1.778 1.00 0.00 38 ARG A C 14
ATOM 16686 O O . ARG A 1 38 ? 9.761 -11.132 -0.914 1.00 0.00 38 ARG A O 14
ATOM 16707 N N . ILE A 1 39 ? 8.237 -10.468 -2.447 1.00 0.00 39 ILE A N 14
ATOM 16708 C CA . ILE A 1 39 ? 7.335 -11.579 -2.196 1.00 0.00 39 ILE A CA 14
ATOM 16709 C C . ILE A 1 39 ? 7.339 -12.517 -3.404 1.00 0.00 39 ILE A C 14
ATOM 16710 O O . ILE A 1 39 ? 7.187 -13.728 -3.255 1.00 0.00 39 ILE A O 14
ATOM 16726 N N . GLY A 1 40 ? 7.513 -11.921 -4.575 1.00 0.00 40 GLY A N 14
ATOM 16727 C CA . GLY A 1 40 ? 7.538 -12.688 -5.809 1.00 0.00 40 GLY A CA 14
ATOM 16728 C C . GLY A 1 40 ? 6.292 -12.410 -6.652 1.00 0.00 40 GLY A C 14
ATOM 16729 O O . GLY A 1 40 ? 5.927 -13.213 -7.510 1.00 0.00 40 GLY A O 14
ATOM 16733 N N . TRP A 1 41 ? 5.674 -11.271 -6.379 1.00 0.00 41 TRP A N 14
ATOM 16734 C CA . TRP A 1 41 ? 4.477 -10.877 -7.102 1.00 0.00 41 TRP A CA 14
ATOM 16735 C C . TRP A 1 41 ? 3.355 -11.845 -6.723 1.00 0.00 41 TRP A C 14
ATOM 16736 O O . TRP A 1 41 ? 2.550 -12.230 -7.569 1.00 0.00 41 TRP A O 14
ATOM 16757 N N . ARG A 1 42 ? 3.339 -12.212 -5.450 1.00 0.00 42 ARG A N 14
ATOM 16758 C CA . ARG A 1 42 ? 2.329 -13.129 -4.948 1.00 0.00 42 ARG A CA 14
ATOM 16759 C C . ARG A 1 42 ? 1.921 -12.742 -3.525 1.00 0.00 42 ARG A C 14
ATOM 16760 O O . ARG A 1 42 ? 2.483 -11.814 -2.945 1.00 0.00 42 ARG A O 14
ATOM 16781 N N . ILE A 1 43 ? 0.947 -13.473 -3.004 1.00 0.00 43 ILE A N 14
ATOM 16782 C CA . ILE A 1 43 ? 0.458 -13.218 -1.660 1.00 0.00 43 ILE A CA 14
ATOM 16783 C C . ILE A 1 43 ? 0.218 -14.550 -0.947 1.00 0.00 43 ILE A C 14
ATOM 16784 O O . ILE A 1 43 ? -0.217 -15.520 -1.566 1.00 0.00 43 ILE A O 14
ATOM 16800 N N . GLN A 1 44 ? 0.513 -14.556 0.344 1.00 0.00 44 GLN A N 14
ATOM 16801 C CA . GLN A 1 44 ? 0.336 -15.754 1.148 1.00 0.00 44 GLN A CA 14
ATOM 16802 C C . GLN A 1 44 ? 0.026 -15.379 2.598 1.00 0.00 44 GLN A C 14
ATOM 16803 O O . GLN A 1 44 ? -0.040 -14.198 2.938 1.00 0.00 44 GLN A O 14
ATOM 16817 N N . ARG A 1 45 ? -0.154 -16.406 3.416 1.00 0.00 45 ARG A N 14
ATOM 16818 C CA . ARG A 1 45 ? -0.455 -16.199 4.822 1.00 0.00 45 ARG A CA 14
ATOM 16819 C C . ARG A 1 45 ? 0.826 -15.885 5.598 1.00 0.00 45 ARG A C 14
ATOM 16820 O O . ARG A 1 45 ? 0.793 -15.721 6.817 1.00 0.00 45 ARG A O 14
ATOM 16841 N N . GLN A 1 46 ? 1.923 -15.810 4.860 1.00 0.00 46 GLN A N 14
ATOM 16842 C CA . GLN A 1 46 ? 3.213 -15.519 5.464 1.00 0.00 46 GLN A CA 14
ATOM 16843 C C . GLN A 1 46 ? 3.596 -14.059 5.216 1.00 0.00 46 GLN A C 14
ATOM 16844 O O . GLN A 1 46 ? 4.261 -13.439 6.045 1.00 0.00 46 GLN A O 14
ATOM 16858 N N . ASP A 1 47 ? 3.161 -13.551 4.072 1.00 0.00 47 ASP A N 14
ATOM 16859 C CA . ASP A 1 47 ? 3.451 -12.176 3.705 1.00 0.00 47 ASP A CA 14
ATOM 16860 C C . ASP A 1 47 ? 2.353 -11.263 4.256 1.00 0.00 47 ASP A C 14
ATOM 16861 O O . ASP A 1 47 ? 2.500 -10.042 4.259 1.00 0.00 47 ASP A O 14
ATOM 16870 N N . ASP A 1 48 ? 1.278 -11.891 4.708 1.00 0.00 48 ASP A N 14
ATOM 16871 C CA . ASP A 1 48 ? 0.156 -11.151 5.260 1.00 0.00 48 ASP A CA 14
ATOM 16872 C C . ASP A 1 48 ? 0.683 -10.000 6.120 1.00 0.00 48 ASP A C 14
ATOM 16873 O O . ASP A 1 48 ? 0.479 -8.832 5.792 1.00 0.00 48 ASP A O 14
ATOM 16882 N N . GLU A 1 49 ? 1.351 -10.370 7.202 1.00 0.00 49 GLU A N 14
ATOM 16883 C CA . GLU A 1 49 ? 1.909 -9.383 8.111 1.00 0.00 49 GLU A CA 14
ATOM 16884 C C . GLU A 1 49 ? 2.522 -8.223 7.323 1.00 0.00 49 GLU A C 14
ATOM 16885 O O . GLU A 1 49 ? 2.460 -7.073 7.756 1.00 0.00 49 GLU A O 14
ATOM 16897 N N . VAL A 1 50 ? 3.099 -8.565 6.181 1.00 0.00 50 VAL A N 14
ATOM 16898 C CA . VAL A 1 50 ? 3.722 -7.566 5.329 1.00 0.00 50 VAL A CA 14
ATOM 16899 C C . VAL A 1 50 ? 2.647 -6.883 4.481 1.00 0.00 50 VAL A C 14
ATOM 16900 O O . VAL A 1 50 ? 2.656 -5.662 4.327 1.00 0.00 50 VAL A O 14
ATOM 16913 N N . ILE A 1 51 ? 1.746 -7.699 3.955 1.00 0.00 51 ILE A N 14
ATOM 16914 C CA . ILE A 1 51 ? 0.666 -7.188 3.127 1.00 0.00 51 ILE A CA 14
ATOM 16915 C C . ILE A 1 51 ? -0.171 -6.200 3.941 1.00 0.00 51 ILE A C 14
ATOM 16916 O O . ILE A 1 51 ? -0.556 -5.146 3.437 1.00 0.00 51 ILE A O 14
ATOM 16932 N N . GLN A 1 52 ? -0.427 -6.574 5.185 1.00 0.00 52 GLN A N 14
ATOM 16933 C CA . GLN A 1 52 ? -1.211 -5.734 6.074 1.00 0.00 52 GLN A CA 14
ATOM 16934 C C . GLN A 1 52 ? -0.364 -4.567 6.586 1.00 0.00 52 GLN A C 14
ATOM 16935 O O . GLN A 1 52 ? -0.894 -3.506 6.912 1.00 0.00 52 GLN A O 14
ATOM 16949 N N . ARG A 1 53 ? 0.939 -4.803 6.641 1.00 0.00 53 ARG A N 14
ATOM 16950 C CA . ARG A 1 53 ? 1.865 -3.786 7.108 1.00 0.00 53 ARG A CA 14
ATOM 16951 C C . ARG A 1 53 ? 2.128 -2.760 6.004 1.00 0.00 53 ARG A C 14
ATOM 16952 O O . ARG A 1 53 ? 2.279 -1.571 6.279 1.00 0.00 53 ARG A O 14
ATOM 16973 N N . PHE A 1 54 ? 2.175 -3.259 4.777 1.00 0.00 54 PHE A N 14
ATOM 16974 C CA . PHE A 1 54 ? 2.418 -2.401 3.630 1.00 0.00 54 PHE A CA 14
ATOM 16975 C C . PHE A 1 54 ? 1.290 -1.381 3.459 1.00 0.00 54 PHE A C 14
ATOM 16976 O O . PHE A 1 54 ? 1.546 -0.194 3.266 1.00 0.00 54 PHE A O 14
ATOM 16993 N N . CYS A 1 55 ? 0.066 -1.882 3.537 1.00 0.00 55 CYS A N 14
ATOM 16994 C CA . CYS A 1 55 ? -1.102 -1.030 3.394 1.00 0.00 55 CYS A CA 14
ATOM 16995 C C . CYS A 1 55 ? -1.100 -0.016 4.540 1.00 0.00 55 CYS A C 14
ATOM 16996 O O . CYS A 1 55 ? -1.823 0.979 4.495 1.00 0.00 55 CYS A O 14
ATOM 17004 N N . GLN A 1 56 ? -0.279 -0.302 5.540 1.00 0.00 56 GLN A N 14
ATOM 17005 C CA . GLN A 1 56 ? -0.174 0.573 6.695 1.00 0.00 56 GLN A CA 14
ATOM 17006 C C . GLN A 1 56 ? 0.730 1.766 6.377 1.00 0.00 56 GLN A C 14
ATOM 17007 O O . GLN A 1 56 ? 0.516 2.864 6.888 1.00 0.00 56 GLN A O 14
ATOM 17021 N N . GLU A 1 57 ? 1.720 1.510 5.535 1.00 0.00 57 GLU A N 14
ATOM 17022 C CA . GLU A 1 57 ? 2.656 2.549 5.142 1.00 0.00 57 GLU A CA 14
ATOM 17023 C C . GLU A 1 57 ? 2.179 3.238 3.862 1.00 0.00 57 GLU A C 14
ATOM 17024 O O . GLU A 1 57 ? 2.325 4.450 3.714 1.00 0.00 57 GLU A O 14
ATOM 17036 N N . THR A 1 58 ? 1.619 2.434 2.970 1.00 0.00 58 THR A N 14
ATOM 17037 C CA . THR A 1 58 ? 1.120 2.951 1.707 1.00 0.00 58 THR A CA 14
ATOM 17038 C C . THR A 1 58 ? -0.353 3.346 1.837 1.00 0.00 58 THR A C 14
ATOM 17039 O O . THR A 1 58 ? -0.688 4.529 1.798 1.00 0.00 58 THR A O 14
ATOM 17050 N N . GLY A 1 59 ? -1.193 2.333 1.989 1.00 0.00 59 GLY A N 14
ATOM 17051 C CA . GLY A 1 59 ? -2.622 2.559 2.125 1.00 0.00 59 GLY A CA 14
ATOM 17052 C C . GLY A 1 59 ? -3.403 1.789 1.058 1.00 0.00 59 GLY A C 14
ATOM 17053 O O . GLY A 1 59 ? -4.631 1.845 1.021 1.00 0.00 59 GLY A O 14
ATOM 17057 N N . VAL A 1 60 ? -2.658 1.086 0.217 1.00 0.00 60 VAL A N 14
ATOM 17058 C CA . VAL A 1 60 ? -3.265 0.306 -0.848 1.00 0.00 60 VAL A CA 14
ATOM 17059 C C . VAL A 1 60 ? -3.916 -0.944 -0.250 1.00 0.00 60 VAL A C 14
ATOM 17060 O O . VAL A 1 60 ? -3.370 -1.553 0.668 1.00 0.00 60 VAL A O 14
ATOM 17073 N N . PRO A 1 61 ? -5.103 -1.297 -0.810 1.00 0.00 61 PRO A N 14
ATOM 17074 C CA . PRO A 1 61 ? -5.834 -2.463 -0.343 1.00 0.00 61 PRO A CA 14
ATOM 17075 C C . PRO A 1 61 ? -5.178 -3.755 -0.835 1.00 0.00 61 PRO A C 14
ATOM 17076 O O . PRO A 1 61 ? -4.611 -3.791 -1.926 1.00 0.00 61 PRO A O 14
ATOM 17087 N N . ARG A 1 62 ? -5.277 -4.784 -0.007 1.00 0.00 62 ARG A N 14
ATOM 17088 C CA . ARG A 1 62 ? -4.701 -6.075 -0.344 1.00 0.00 62 ARG A CA 14
ATOM 17089 C C . ARG A 1 62 ? -5.224 -6.552 -1.700 1.00 0.00 62 ARG A C 14
ATOM 17090 O O . ARG A 1 62 ? -4.445 -6.787 -2.622 1.00 0.00 62 ARG A O 14
ATOM 17111 N N . GLN A 1 63 ? -6.541 -6.680 -1.779 1.00 0.00 63 GLN A N 14
ATOM 17112 C CA . GLN A 1 63 ? -7.177 -7.125 -3.006 1.00 0.00 63 GLN A CA 14
ATOM 17113 C C . GLN A 1 63 ? -6.562 -6.412 -4.212 1.00 0.00 63 GLN A C 14
ATOM 17114 O O . GLN A 1 63 ? -6.457 -6.990 -5.293 1.00 0.00 63 GLN A O 14
ATOM 17128 N N . VAL A 1 64 ? -6.171 -5.166 -3.986 1.00 0.00 64 VAL A N 14
ATOM 17129 C CA . VAL A 1 64 ? -5.568 -4.368 -5.041 1.00 0.00 64 VAL A CA 14
ATOM 17130 C C . VAL A 1 64 ? -4.136 -4.848 -5.282 1.00 0.00 64 VAL A C 14
ATOM 17131 O O . VAL A 1 64 ? -3.784 -5.228 -6.398 1.00 0.00 64 VAL A O 14
ATOM 17144 N N . LEU A 1 65 ? -3.347 -4.814 -4.217 1.00 0.00 65 LEU A N 14
ATOM 17145 C CA . LEU A 1 65 ? -1.961 -5.241 -4.299 1.00 0.00 65 LEU A CA 14
ATOM 17146 C C . LEU A 1 65 ? -1.902 -6.667 -4.849 1.00 0.00 65 LEU A C 14
ATOM 17147 O O . LEU A 1 65 ? -0.868 -7.099 -5.356 1.00 0.00 65 LEU A O 14
ATOM 17163 N N . LYS A 1 66 ? -3.025 -7.360 -4.729 1.00 0.00 66 LYS A N 14
ATOM 17164 C CA . LYS A 1 66 ? -3.114 -8.729 -5.207 1.00 0.00 66 LYS A CA 14
ATOM 17165 C C . LYS A 1 66 ? -3.299 -8.723 -6.726 1.00 0.00 66 LYS A C 14
ATOM 17166 O O . LYS A 1 66 ? -2.379 -9.062 -7.468 1.00 0.00 66 LYS A O 14
ATOM 17185 N N . VAL A 1 67 ? -4.495 -8.335 -7.143 1.00 0.00 67 VAL A N 14
ATOM 17186 C CA . VAL A 1 67 ? -4.813 -8.280 -8.560 1.00 0.00 67 VAL A CA 14
ATOM 17187 C C . VAL A 1 67 ? -3.763 -7.433 -9.281 1.00 0.00 67 VAL A C 14
ATOM 17188 O O . VAL A 1 67 ? -3.352 -7.761 -10.393 1.00 0.00 67 VAL A O 14
ATOM 17201 N N . TRP A 1 68 ? -3.358 -6.359 -8.618 1.00 0.00 68 TRP A N 14
ATOM 17202 C CA . TRP A 1 68 ? -2.364 -5.462 -9.182 1.00 0.00 68 TRP A CA 14
ATOM 17203 C C . TRP A 1 68 ? -1.279 -6.314 -9.844 1.00 0.00 68 TRP A C 14
ATOM 17204 O O . TRP A 1 68 ? -0.963 -6.121 -11.017 1.00 0.00 68 TRP A O 14
ATOM 17225 N N . LEU A 1 69 ? -0.740 -7.239 -9.063 1.00 0.00 69 LEU A N 14
ATOM 17226 C CA . LEU A 1 69 ? 0.303 -8.121 -9.559 1.00 0.00 69 LEU A CA 14
ATOM 17227 C C . LEU A 1 69 ? -0.179 -8.803 -10.841 1.00 0.00 69 LEU A C 14
ATOM 17228 O O . LEU A 1 69 ? 0.443 -8.666 -11.893 1.00 0.00 69 LEU A O 14
ATOM 17244 N N . HIS A 1 70 ? -1.284 -9.523 -10.711 1.00 0.00 70 HIS A N 14
ATOM 17245 C CA . HIS A 1 70 ? -1.856 -10.226 -11.846 1.00 0.00 70 HIS A CA 14
ATOM 17246 C C . HIS A 1 70 ? -2.036 -9.255 -13.015 1.00 0.00 70 HIS A C 14
ATOM 17247 O O . HIS A 1 70 ? -1.933 -9.648 -14.175 1.00 0.00 70 HIS A O 14
ATOM 17261 N N . ASN A 1 71 ? -2.302 -8.004 -12.667 1.00 0.00 71 ASN A N 14
ATOM 17262 C CA . ASN A 1 71 ? -2.498 -6.974 -13.672 1.00 0.00 71 ASN A CA 14
ATOM 17263 C C . ASN A 1 71 ? -1.147 -6.611 -14.293 1.00 0.00 71 ASN A C 14
ATOM 17264 O O . ASN A 1 71 ? -1.090 -6.113 -15.417 1.00 0.00 71 ASN A O 14
ATOM 17275 N N . ASN A 1 72 ? -0.093 -6.874 -13.535 1.00 0.00 72 ASN A N 14
ATOM 17276 C CA . ASN A 1 72 ? 1.253 -6.582 -13.997 1.00 0.00 72 ASN A CA 14
ATOM 17277 C C . ASN A 1 72 ? 2.047 -7.885 -14.098 1.00 0.00 72 ASN A C 14
ATOM 17278 O O . ASN A 1 72 ? 2.067 -8.525 -15.149 1.00 0.00 72 ASN A O 14
ATOM 17289 N N . LYS A 1 73 ? 2.684 -8.240 -12.992 1.00 0.00 73 LYS A N 14
ATOM 17290 C CA . LYS A 1 73 ? 3.478 -9.456 -12.942 1.00 0.00 73 LYS A CA 14
ATOM 17291 C C . LYS A 1 73 ? 4.279 -9.590 -14.239 1.00 0.00 73 LYS A C 14
ATOM 17292 O O . LYS A 1 73 ? 4.435 -8.620 -14.979 1.00 0.00 73 LYS A O 14
ATOM 17311 N N . HIS A 1 74 ? 4.766 -10.799 -14.474 1.00 0.00 74 HIS A N 14
ATOM 17312 C CA . HIS A 1 74 ? 5.547 -11.072 -15.668 1.00 0.00 74 HIS A CA 14
ATOM 17313 C C . HIS A 1 74 ? 4.680 -10.852 -16.910 1.00 0.00 74 HIS A C 14
ATOM 17314 O O . HIS A 1 74 ? 3.854 -11.696 -17.252 1.00 0.00 74 HIS A O 14
ATOM 17328 N N . SER A 1 75 ? 4.899 -9.713 -17.550 1.00 0.00 75 SER A N 14
ATOM 17329 C CA . SER A 1 75 ? 4.148 -9.371 -18.746 1.00 0.00 75 SER A CA 14
ATOM 17330 C C . SER A 1 75 ? 5.107 -9.113 -19.910 1.00 0.00 75 SER A C 14
ATOM 17331 O O . SER A 1 75 ? 5.967 -8.236 -19.828 1.00 0.00 75 SER A O 14
ATOM 17339 N N . GLY A 1 76 ? 4.928 -9.892 -20.967 1.00 0.00 76 GLY A N 14
ATOM 17340 C CA . GLY A 1 76 ? 5.767 -9.759 -22.146 1.00 0.00 76 GLY A CA 14
ATOM 17341 C C . GLY A 1 76 ? 5.366 -8.533 -22.968 1.00 0.00 76 GLY A C 14
ATOM 17342 O O . GLY A 1 76 ? 5.998 -7.482 -22.872 1.00 0.00 76 GLY A O 14
ATOM 17346 N N . PRO A 1 77 ? 4.290 -8.712 -23.780 1.00 0.00 77 PRO A N 14
ATOM 17347 C CA . PRO A 1 77 ? 3.797 -7.633 -24.619 1.00 0.00 77 PRO A CA 14
ATOM 17348 C C . PRO A 1 77 ? 3.040 -6.595 -23.788 1.00 0.00 77 PRO A C 14
ATOM 17349 O O . PRO A 1 77 ? 1.840 -6.402 -23.974 1.00 0.00 77 PRO A O 14
ATOM 17360 N N . SER A 1 78 ? 3.774 -5.954 -22.891 1.00 0.00 78 SER A N 14
ATOM 17361 C CA . SER A 1 78 ? 3.187 -4.940 -22.031 1.00 0.00 78 SER A CA 14
ATOM 17362 C C . SER A 1 78 ? 4.242 -3.897 -21.656 1.00 0.00 78 SER A C 14
ATOM 17363 O O . SER A 1 78 ? 5.439 -4.176 -21.702 1.00 0.00 78 SER A O 14
ATOM 17371 N N . SER A 1 79 ? 3.760 -2.717 -21.295 1.00 0.00 79 SER A N 14
ATOM 17372 C CA . SER A 1 79 ? 4.646 -1.631 -20.912 1.00 0.00 79 SER A CA 14
ATOM 17373 C C . SER A 1 79 ? 4.246 -1.087 -19.539 1.00 0.00 79 SER A C 14
ATOM 17374 O O . SER A 1 79 ? 3.084 -1.178 -19.147 1.00 0.00 79 SER A O 14
ATOM 17382 N N . GLY A 1 80 ? 5.231 -0.534 -18.847 1.00 0.00 80 GLY A N 14
ATOM 17383 C CA . GLY A 1 80 ? 4.996 0.025 -17.527 1.00 0.00 80 GLY A CA 14
ATOM 17384 C C . GLY A 1 80 ? 5.952 -0.580 -16.497 1.00 0.00 80 GLY A C 14
ATOM 17385 O O . GLY A 1 80 ? 7.031 -0.041 -16.256 1.00 0.00 80 GLY A O 14
ATOM 17389 N N . GLY A 1 1 ? -5.892 5.930 -1.963 1.00 0.00 1 GLY A N 15
ATOM 17390 C CA . GLY A 1 1 ? -6.137 5.659 -0.556 1.00 0.00 1 GLY A CA 15
ATOM 17391 C C . GLY A 1 1 ? -7.489 6.223 -0.116 1.00 0.00 1 GLY A C 15
ATOM 17392 O O . GLY A 1 1 ? -7.545 7.205 0.623 1.00 0.00 1 GLY A O 15
ATOM 17396 N N . SER A 1 2 ? -8.546 5.579 -0.590 1.00 0.00 2 SER A N 15
ATOM 17397 C CA . SER A 1 2 ? -9.894 6.005 -0.254 1.00 0.00 2 SER A CA 15
ATOM 17398 C C . SER A 1 2 ? -10.781 4.783 -0.003 1.00 0.00 2 SER A C 15
ATOM 17399 O O . SER A 1 2 ? -11.022 3.989 -0.911 1.00 0.00 2 SER A O 15
ATOM 17407 N N . SER A 1 3 ? -11.243 4.671 1.234 1.00 0.00 3 SER A N 15
ATOM 17408 C CA . SER A 1 3 ? -12.098 3.561 1.615 1.00 0.00 3 SER A CA 15
ATOM 17409 C C . SER A 1 3 ? -12.881 3.914 2.882 1.00 0.00 3 SER A C 15
ATOM 17410 O O . SER A 1 3 ? -12.380 4.634 3.745 1.00 0.00 3 SER A O 15
ATOM 17418 N N . GLY A 1 4 ? -14.096 3.392 2.952 1.00 0.00 4 GLY A N 15
ATOM 17419 C CA . GLY A 1 4 ? -14.953 3.643 4.099 1.00 0.00 4 GLY A CA 15
ATOM 17420 C C . GLY A 1 4 ? -15.289 2.341 4.828 1.00 0.00 4 GLY A C 15
ATOM 17421 O O . GLY A 1 4 ? -15.055 1.253 4.304 1.00 0.00 4 GLY A O 15
ATOM 17425 N N . SER A 1 5 ? -15.833 2.495 6.027 1.00 0.00 5 SER A N 15
ATOM 17426 C CA . SER A 1 5 ? -16.203 1.345 6.834 1.00 0.00 5 SER A CA 15
ATOM 17427 C C . SER A 1 5 ? -17.631 0.908 6.498 1.00 0.00 5 SER A C 15
ATOM 17428 O O . SER A 1 5 ? -18.594 1.532 6.940 1.00 0.00 5 SER A O 15
ATOM 17436 N N . SER A 1 6 ? -17.721 -0.160 5.720 1.00 0.00 6 SER A N 15
ATOM 17437 C CA . SER A 1 6 ? -19.015 -0.688 5.320 1.00 0.00 6 SER A CA 15
ATOM 17438 C C . SER A 1 6 ? -18.899 -2.182 5.014 1.00 0.00 6 SER A C 15
ATOM 17439 O O . SER A 1 6 ? -18.595 -2.567 3.886 1.00 0.00 6 SER A O 15
ATOM 17447 N N . GLY A 1 7 ? -19.147 -2.985 6.039 1.00 0.00 7 GLY A N 15
ATOM 17448 C CA . GLY A 1 7 ? -19.075 -4.429 5.894 1.00 0.00 7 GLY A CA 15
ATOM 17449 C C . GLY A 1 7 ? -18.181 -5.044 6.972 1.00 0.00 7 GLY A C 15
ATOM 17450 O O . GLY A 1 7 ? -17.303 -4.373 7.513 1.00 0.00 7 GLY A O 15
ATOM 17454 N N . SER A 1 8 ? -18.436 -6.313 7.254 1.00 0.00 8 SER A N 15
ATOM 17455 C CA . SER A 1 8 ? -17.666 -7.026 8.258 1.00 0.00 8 SER A CA 15
ATOM 17456 C C . SER A 1 8 ? -16.454 -7.698 7.609 1.00 0.00 8 SER A C 15
ATOM 17457 O O . SER A 1 8 ? -16.575 -8.319 6.554 1.00 0.00 8 SER A O 15
ATOM 17465 N N . SER A 1 9 ? -15.313 -7.551 8.267 1.00 0.00 9 SER A N 15
ATOM 17466 C CA . SER A 1 9 ? -14.080 -8.135 7.767 1.00 0.00 9 SER A CA 15
ATOM 17467 C C . SER A 1 9 ? -14.312 -9.598 7.386 1.00 0.00 9 SER A C 15
ATOM 17468 O O . SER A 1 9 ? -14.097 -9.986 6.238 1.00 0.00 9 SER A O 15
ATOM 17476 N N . ALA A 1 10 ? -14.748 -10.372 8.369 1.00 0.00 10 ALA A N 15
ATOM 17477 C CA . ALA A 1 10 ? -15.011 -11.784 8.151 1.00 0.00 10 ALA A CA 15
ATOM 17478 C C . ALA A 1 10 ? -13.711 -12.484 7.750 1.00 0.00 10 ALA A C 15
ATOM 17479 O O . ALA A 1 10 ? -12.815 -11.860 7.185 1.00 0.00 10 ALA A O 15
ATOM 17486 N N . GLU A 1 11 ? -13.651 -13.772 8.058 1.00 0.00 11 GLU A N 15
ATOM 17487 C CA . GLU A 1 11 ? -12.476 -14.564 7.737 1.00 0.00 11 GLU A CA 15
ATOM 17488 C C . GLU A 1 11 ? -12.516 -15.003 6.272 1.00 0.00 11 GLU A C 15
ATOM 17489 O O . GLU A 1 11 ? -12.860 -16.145 5.972 1.00 0.00 11 GLU A O 15
ATOM 17501 N N . ALA A 1 12 ? -12.159 -14.072 5.399 1.00 0.00 12 ALA A N 15
ATOM 17502 C CA . ALA A 1 12 ? -12.149 -14.349 3.973 1.00 0.00 12 ALA A CA 15
ATOM 17503 C C . ALA A 1 12 ? -13.567 -14.696 3.515 1.00 0.00 12 ALA A C 15
ATOM 17504 O O . ALA A 1 12 ? -13.989 -15.848 3.608 1.00 0.00 12 ALA A O 15
ATOM 17511 N N . GLY A 1 13 ? -14.264 -13.678 3.031 1.00 0.00 13 GLY A N 15
ATOM 17512 C CA . GLY A 1 13 ? -15.626 -13.862 2.559 1.00 0.00 13 GLY A CA 15
ATOM 17513 C C . GLY A 1 13 ? -16.553 -12.783 3.126 1.00 0.00 13 GLY A C 15
ATOM 17514 O O . GLY A 1 13 ? -16.647 -12.616 4.341 1.00 0.00 13 GLY A O 15
ATOM 17518 N N . GLY A 1 14 ? -17.213 -12.079 2.218 1.00 0.00 14 GLY A N 15
ATOM 17519 C CA . GLY A 1 14 ? -18.128 -11.022 2.611 1.00 0.00 14 GLY A CA 15
ATOM 17520 C C . GLY A 1 14 ? -17.936 -9.778 1.741 1.00 0.00 14 GLY A C 15
ATOM 17521 O O . GLY A 1 14 ? -17.104 -8.925 2.046 1.00 0.00 14 GLY A O 15
ATOM 17525 N N . GLY A 1 15 ? -18.720 -9.714 0.675 1.00 0.00 15 GLY A N 15
ATOM 17526 C CA . GLY A 1 15 ? -18.646 -8.589 -0.242 1.00 0.00 15 GLY A CA 15
ATOM 17527 C C . GLY A 1 15 ? -17.617 -8.846 -1.344 1.00 0.00 15 GLY A C 15
ATOM 17528 O O . GLY A 1 15 ? -16.423 -8.620 -1.149 1.00 0.00 15 GLY A O 15
ATOM 17532 N N . ILE A 1 16 ? -18.116 -9.316 -2.478 1.00 0.00 16 ILE A N 15
ATOM 17533 C CA . ILE A 1 16 ? -17.255 -9.607 -3.611 1.00 0.00 16 ILE A CA 15
ATOM 17534 C C . ILE A 1 16 ? -17.637 -8.699 -4.783 1.00 0.00 16 ILE A C 15
ATOM 17535 O O . ILE A 1 16 ? -18.751 -8.781 -5.298 1.00 0.00 16 ILE A O 15
ATOM 17551 N N . ARG A 1 17 ? -16.692 -7.855 -5.169 1.00 0.00 17 ARG A N 15
ATOM 17552 C CA . ARG A 1 17 ? -16.916 -6.934 -6.270 1.00 0.00 17 ARG A CA 15
ATOM 17553 C C . ARG A 1 17 ? -15.583 -6.383 -6.781 1.00 0.00 17 ARG A C 15
ATOM 17554 O O . ARG A 1 17 ? -14.647 -6.194 -6.006 1.00 0.00 17 ARG A O 15
ATOM 17575 N N . LYS A 1 18 ? -15.539 -6.142 -8.083 1.00 0.00 18 LYS A N 15
ATOM 17576 C CA . LYS A 1 18 ? -14.336 -5.617 -8.707 1.00 0.00 18 LYS A CA 15
ATOM 17577 C C . LYS A 1 18 ? -14.667 -4.301 -9.415 1.00 0.00 18 LYS A C 15
ATOM 17578 O O . LYS A 1 18 ? -14.974 -4.294 -10.606 1.00 0.00 18 LYS A O 15
ATOM 17597 N N . ARG A 1 19 ? -14.592 -3.220 -8.653 1.00 0.00 19 ARG A N 15
ATOM 17598 C CA . ARG A 1 19 ? -14.880 -1.903 -9.193 1.00 0.00 19 ARG A CA 15
ATOM 17599 C C . ARG A 1 19 ? -14.256 -0.819 -8.311 1.00 0.00 19 ARG A C 15
ATOM 17600 O O . ARG A 1 19 ? -14.954 -0.165 -7.538 1.00 0.00 19 ARG A O 15
ATOM 17621 N N . HIS A 1 20 ? -12.948 -0.665 -8.455 1.00 0.00 20 HIS A N 15
ATOM 17622 C CA . HIS A 1 20 ? -12.222 0.328 -7.681 1.00 0.00 20 HIS A CA 15
ATOM 17623 C C . HIS A 1 20 ? -11.237 1.068 -8.589 1.00 0.00 20 HIS A C 15
ATOM 17624 O O . HIS A 1 20 ? -11.433 2.243 -8.895 1.00 0.00 20 HIS A O 15
ATOM 17638 N N . ARG A 1 21 ? -10.201 0.349 -8.994 1.00 0.00 21 ARG A N 15
ATOM 17639 C CA . ARG A 1 21 ? -9.185 0.923 -9.861 1.00 0.00 21 ARG A CA 15
ATOM 17640 C C . ARG A 1 21 ? -8.568 2.161 -9.208 1.00 0.00 21 ARG A C 15
ATOM 17641 O O . ARG A 1 21 ? -9.218 3.200 -9.100 1.00 0.00 21 ARG A O 15
ATOM 17662 N N . THR A 1 22 ? -7.320 2.010 -8.789 1.00 0.00 22 THR A N 15
ATOM 17663 C CA . THR A 1 22 ? -6.608 3.103 -8.150 1.00 0.00 22 THR A CA 15
ATOM 17664 C C . THR A 1 22 ? -5.493 3.619 -9.061 1.00 0.00 22 THR A C 15
ATOM 17665 O O . THR A 1 22 ? -5.032 2.904 -9.950 1.00 0.00 22 THR A O 15
ATOM 17676 N N . LYS A 1 23 ? -5.090 4.856 -8.810 1.00 0.00 23 LYS A N 15
ATOM 17677 C CA . LYS A 1 23 ? -4.038 5.476 -9.597 1.00 0.00 23 LYS A CA 15
ATOM 17678 C C . LYS A 1 23 ? -2.710 5.362 -8.845 1.00 0.00 23 LYS A C 15
ATOM 17679 O O . LYS A 1 23 ? -2.312 6.286 -8.138 1.00 0.00 23 LYS A O 15
ATOM 17698 N N . PHE A 1 24 ? -2.062 4.220 -9.022 1.00 0.00 24 PHE A N 15
ATOM 17699 C CA . PHE A 1 24 ? -0.788 3.973 -8.369 1.00 0.00 24 PHE A CA 15
ATOM 17700 C C . PHE A 1 24 ? 0.328 4.794 -9.017 1.00 0.00 24 PHE A C 15
ATOM 17701 O O . PHE A 1 24 ? 0.646 4.600 -10.189 1.00 0.00 24 PHE A O 15
ATOM 17718 N N . THR A 1 25 ? 0.893 5.695 -8.226 1.00 0.00 25 THR A N 15
ATOM 17719 C CA . THR A 1 25 ? 1.967 6.546 -8.708 1.00 0.00 25 THR A CA 15
ATOM 17720 C C . THR A 1 25 ? 3.323 5.874 -8.482 1.00 0.00 25 THR A C 15
ATOM 17721 O O . THR A 1 25 ? 3.405 4.843 -7.817 1.00 0.00 25 THR A O 15
ATOM 17732 N N . ALA A 1 26 ? 4.352 6.487 -9.048 1.00 0.00 26 ALA A N 15
ATOM 17733 C CA . ALA A 1 26 ? 5.700 5.960 -8.916 1.00 0.00 26 ALA A CA 15
ATOM 17734 C C . ALA A 1 26 ? 5.872 5.353 -7.523 1.00 0.00 26 ALA A C 15
ATOM 17735 O O . ALA A 1 26 ? 6.351 4.228 -7.387 1.00 0.00 26 ALA A O 15
ATOM 17742 N N . GLU A 1 27 ? 5.473 6.124 -6.522 1.00 0.00 27 GLU A N 15
ATOM 17743 C CA . GLU A 1 27 ? 5.577 5.675 -5.144 1.00 0.00 27 GLU A CA 15
ATOM 17744 C C . GLU A 1 27 ? 4.864 4.333 -4.967 1.00 0.00 27 GLU A C 15
ATOM 17745 O O . GLU A 1 27 ? 5.510 3.300 -4.800 1.00 0.00 27 GLU A O 15
ATOM 17757 N N . GLN A 1 28 ? 3.541 4.392 -5.010 1.00 0.00 28 GLN A N 15
ATOM 17758 C CA . GLN A 1 28 ? 2.733 3.194 -4.857 1.00 0.00 28 GLN A CA 15
ATOM 17759 C C . GLN A 1 28 ? 3.240 2.090 -5.786 1.00 0.00 28 GLN A C 15
ATOM 17760 O O . GLN A 1 28 ? 3.394 0.943 -5.367 1.00 0.00 28 GLN A O 15
ATOM 17774 N N . LYS A 1 29 ? 3.486 2.473 -7.030 1.00 0.00 29 LYS A N 15
ATOM 17775 C CA . LYS A 1 29 ? 3.972 1.530 -8.022 1.00 0.00 29 LYS A CA 15
ATOM 17776 C C . LYS A 1 29 ? 5.269 0.892 -7.520 1.00 0.00 29 LYS A C 15
ATOM 17777 O O . LYS A 1 29 ? 5.335 -0.321 -7.327 1.00 0.00 29 LYS A O 15
ATOM 17796 N N . GLU A 1 30 ? 6.270 1.738 -7.324 1.00 0.00 30 GLU A N 15
ATOM 17797 C CA . GLU A 1 30 ? 7.561 1.273 -6.848 1.00 0.00 30 GLU A CA 15
ATOM 17798 C C . GLU A 1 30 ? 7.400 0.516 -5.528 1.00 0.00 30 GLU A C 15
ATOM 17799 O O . GLU A 1 30 ? 8.011 -0.533 -5.331 1.00 0.00 30 GLU A O 15
ATOM 17811 N N . ARG A 1 31 ? 6.573 1.078 -4.658 1.00 0.00 31 ARG A N 15
ATOM 17812 C CA . ARG A 1 31 ? 6.323 0.469 -3.363 1.00 0.00 31 ARG A CA 15
ATOM 17813 C C . ARG A 1 31 ? 5.923 -0.998 -3.534 1.00 0.00 31 ARG A C 15
ATOM 17814 O O . ARG A 1 31 ? 6.519 -1.883 -2.922 1.00 0.00 31 ARG A O 15
ATOM 17835 N N . MET A 1 32 ? 4.917 -1.210 -4.370 1.00 0.00 32 MET A N 15
ATOM 17836 C CA . MET A 1 32 ? 4.430 -2.554 -4.629 1.00 0.00 32 MET A CA 15
ATOM 17837 C C . MET A 1 32 ? 5.475 -3.380 -5.383 1.00 0.00 32 MET A C 15
ATOM 17838 O O . MET A 1 32 ? 5.715 -4.539 -5.049 1.00 0.00 32 MET A O 15
ATOM 17852 N N . LEU A 1 33 ? 6.069 -2.750 -6.386 1.00 0.00 33 LEU A N 15
ATOM 17853 C CA . LEU A 1 33 ? 7.083 -3.411 -7.190 1.00 0.00 33 LEU A CA 15
ATOM 17854 C C . LEU A 1 33 ? 8.237 -3.850 -6.287 1.00 0.00 33 LEU A C 15
ATOM 17855 O O . LEU A 1 33 ? 8.705 -4.984 -6.378 1.00 0.00 33 LEU A O 15
ATOM 17871 N N . ALA A 1 34 ? 8.664 -2.929 -5.435 1.00 0.00 34 ALA A N 15
ATOM 17872 C CA . ALA A 1 34 ? 9.755 -3.207 -4.517 1.00 0.00 34 ALA A CA 15
ATOM 17873 C C . ALA A 1 34 ? 9.327 -4.305 -3.542 1.00 0.00 34 ALA A C 15
ATOM 17874 O O . ALA A 1 34 ? 10.160 -5.073 -3.062 1.00 0.00 34 ALA A O 15
ATOM 17881 N N . LEU A 1 35 ? 8.030 -4.345 -3.277 1.00 0.00 35 LEU A N 15
ATOM 17882 C CA . LEU A 1 35 ? 7.482 -5.337 -2.367 1.00 0.00 35 LEU A CA 15
ATOM 17883 C C . LEU A 1 35 ? 7.352 -6.676 -3.097 1.00 0.00 35 LEU A C 15
ATOM 17884 O O . LEU A 1 35 ? 7.863 -7.693 -2.631 1.00 0.00 35 LEU A O 15
ATOM 17900 N N . ALA A 1 36 ? 6.665 -6.632 -4.229 1.00 0.00 36 ALA A N 15
ATOM 17901 C CA . ALA A 1 36 ? 6.462 -7.829 -5.028 1.00 0.00 36 ALA A CA 15
ATOM 17902 C C . ALA A 1 36 ? 7.820 -8.441 -5.375 1.00 0.00 36 ALA A C 15
ATOM 17903 O O . ALA A 1 36 ? 7.900 -9.609 -5.753 1.00 0.00 36 ALA A O 15
ATOM 17910 N N . GLU A 1 37 ? 8.855 -7.625 -5.236 1.00 0.00 37 GLU A N 15
ATOM 17911 C CA . GLU A 1 37 ? 10.205 -8.073 -5.530 1.00 0.00 37 GLU A CA 15
ATOM 17912 C C . GLU A 1 37 ? 10.829 -8.728 -4.296 1.00 0.00 37 GLU A C 15
ATOM 17913 O O . GLU A 1 37 ? 11.915 -9.300 -4.374 1.00 0.00 37 GLU A O 15
ATOM 17925 N N . ARG A 1 38 ? 10.114 -8.622 -3.185 1.00 0.00 38 ARG A N 15
ATOM 17926 C CA . ARG A 1 38 ? 10.584 -9.197 -1.936 1.00 0.00 38 ARG A CA 15
ATOM 17927 C C . ARG A 1 38 ? 9.735 -10.413 -1.559 1.00 0.00 38 ARG A C 15
ATOM 17928 O O . ARG A 1 38 ? 10.142 -11.226 -0.731 1.00 0.00 38 ARG A O 15
ATOM 17949 N N . ILE A 1 39 ? 8.570 -10.499 -2.185 1.00 0.00 39 ILE A N 15
ATOM 17950 C CA . ILE A 1 39 ? 7.660 -11.601 -1.926 1.00 0.00 39 ILE A CA 15
ATOM 17951 C C . ILE A 1 39 ? 7.628 -12.527 -3.143 1.00 0.00 39 ILE A C 15
ATOM 17952 O O . ILE A 1 39 ? 7.461 -13.738 -3.003 1.00 0.00 39 ILE A O 15
ATOM 17968 N N . GLY A 1 40 ? 7.791 -11.923 -4.311 1.00 0.00 40 GLY A N 15
ATOM 17969 C CA . GLY A 1 40 ? 7.782 -12.678 -5.552 1.00 0.00 40 GLY A CA 15
ATOM 17970 C C . GLY A 1 40 ? 6.454 -12.504 -6.291 1.00 0.00 40 GLY A C 15
ATOM 17971 O O . GLY A 1 40 ? 6.026 -13.394 -7.025 1.00 0.00 40 GLY A O 15
ATOM 17975 N N . TRP A 1 41 ? 5.838 -11.352 -6.072 1.00 0.00 41 TRP A N 15
ATOM 17976 C CA . TRP A 1 41 ? 4.567 -11.050 -6.708 1.00 0.00 41 TRP A CA 15
ATOM 17977 C C . TRP A 1 41 ? 3.555 -12.112 -6.271 1.00 0.00 41 TRP A C 15
ATOM 17978 O O . TRP A 1 41 ? 2.770 -12.597 -7.084 1.00 0.00 41 TRP A O 15
ATOM 17999 N N . ARG A 1 42 ? 3.608 -12.442 -4.989 1.00 0.00 42 ARG A N 15
ATOM 18000 C CA . ARG A 1 42 ? 2.706 -13.437 -4.435 1.00 0.00 42 ARG A CA 15
ATOM 18001 C C . ARG A 1 42 ? 2.308 -13.057 -3.008 1.00 0.00 42 ARG A C 15
ATOM 18002 O O . ARG A 1 42 ? 3.038 -12.339 -2.326 1.00 0.00 42 ARG A O 15
ATOM 18023 N N . ILE A 1 43 ? 1.150 -13.554 -2.598 1.00 0.00 43 ILE A N 15
ATOM 18024 C CA . ILE A 1 43 ? 0.645 -13.276 -1.264 1.00 0.00 43 ILE A CA 15
ATOM 18025 C C . ILE A 1 43 ? 0.522 -14.587 -0.486 1.00 0.00 43 ILE A C 15
ATOM 18026 O O . ILE A 1 43 ? 0.091 -15.600 -1.034 1.00 0.00 43 ILE A O 15
ATOM 18042 N N . GLN A 1 44 ? 0.907 -14.525 0.780 1.00 0.00 44 GLN A N 15
ATOM 18043 C CA . GLN A 1 44 ? 0.845 -15.695 1.639 1.00 0.00 44 GLN A CA 15
ATOM 18044 C C . GLN A 1 44 ? 0.579 -15.277 3.087 1.00 0.00 44 GLN A C 15
ATOM 18045 O O . GLN A 1 44 ? 0.515 -14.087 3.391 1.00 0.00 44 GLN A O 15
ATOM 18059 N N . ARG A 1 45 ? 0.431 -16.279 3.941 1.00 0.00 45 ARG A N 15
ATOM 18060 C CA . ARG A 1 45 ? 0.173 -16.030 5.349 1.00 0.00 45 ARG A CA 15
ATOM 18061 C C . ARG A 1 45 ? 1.390 -15.374 6.004 1.00 0.00 45 ARG A C 15
ATOM 18062 O O . ARG A 1 45 ? 1.246 -14.549 6.904 1.00 0.00 45 ARG A O 15
ATOM 18083 N N . GLN A 1 46 ? 2.562 -15.765 5.525 1.00 0.00 46 GLN A N 15
ATOM 18084 C CA . GLN A 1 46 ? 3.804 -15.224 6.053 1.00 0.00 46 GLN A CA 15
ATOM 18085 C C . GLN A 1 46 ? 3.945 -13.749 5.671 1.00 0.00 46 GLN A C 15
ATOM 18086 O O . GLN A 1 46 ? 4.242 -12.910 6.520 1.00 0.00 46 GLN A O 15
ATOM 18100 N N . ASP A 1 47 ? 3.725 -13.478 4.393 1.00 0.00 47 ASP A N 15
ATOM 18101 C CA . ASP A 1 47 ? 3.824 -12.119 3.889 1.00 0.00 47 ASP A CA 15
ATOM 18102 C C . ASP A 1 47 ? 2.589 -11.327 4.322 1.00 0.00 47 ASP A C 15
ATOM 18103 O O . ASP A 1 47 ? 2.623 -10.099 4.380 1.00 0.00 47 ASP A O 15
ATOM 18112 N N . ASP A 1 48 ? 1.527 -12.063 4.616 1.00 0.00 48 ASP A N 15
ATOM 18113 C CA . ASP A 1 48 ? 0.283 -11.445 5.043 1.00 0.00 48 ASP A CA 15
ATOM 18114 C C . ASP A 1 48 ? 0.594 -10.279 5.982 1.00 0.00 48 ASP A C 15
ATOM 18115 O O . ASP A 1 48 ? -0.051 -9.234 5.915 1.00 0.00 48 ASP A O 15
ATOM 18124 N N . GLU A 1 49 ? 1.582 -10.497 6.837 1.00 0.00 49 GLU A N 15
ATOM 18125 C CA . GLU A 1 49 ? 1.987 -9.477 7.790 1.00 0.00 49 GLU A CA 15
ATOM 18126 C C . GLU A 1 49 ? 2.513 -8.243 7.054 1.00 0.00 49 GLU A C 15
ATOM 18127 O O . GLU A 1 49 ? 2.085 -7.123 7.329 1.00 0.00 49 GLU A O 15
ATOM 18139 N N . VAL A 1 50 ? 3.434 -8.490 6.134 1.00 0.00 50 VAL A N 15
ATOM 18140 C CA . VAL A 1 50 ? 4.023 -7.412 5.357 1.00 0.00 50 VAL A CA 15
ATOM 18141 C C . VAL A 1 50 ? 2.964 -6.825 4.422 1.00 0.00 50 VAL A C 15
ATOM 18142 O O . VAL A 1 50 ? 2.926 -5.616 4.202 1.00 0.00 50 VAL A O 15
ATOM 18155 N N . ILE A 1 51 ? 2.128 -7.710 3.897 1.00 0.00 51 ILE A N 15
ATOM 18156 C CA . ILE A 1 51 ? 1.071 -7.294 2.990 1.00 0.00 51 ILE A CA 15
ATOM 18157 C C . ILE A 1 51 ? 0.102 -6.372 3.733 1.00 0.00 51 ILE A C 15
ATOM 18158 O O . ILE A 1 51 ? 0.066 -5.169 3.479 1.00 0.00 51 ILE A O 15
ATOM 18174 N N . GLN A 1 52 ? -0.661 -6.972 4.635 1.00 0.00 52 GLN A N 15
ATOM 18175 C CA . GLN A 1 52 ? -1.628 -6.220 5.416 1.00 0.00 52 GLN A CA 15
ATOM 18176 C C . GLN A 1 52 ? -0.977 -4.964 6.001 1.00 0.00 52 GLN A C 15
ATOM 18177 O O . GLN A 1 52 ? -1.636 -3.939 6.167 1.00 0.00 52 GLN A O 15
ATOM 18191 N N . ARG A 1 53 ? 0.309 -5.086 6.296 1.00 0.00 53 ARG A N 15
ATOM 18192 C CA . ARG A 1 53 ? 1.056 -3.974 6.859 1.00 0.00 53 ARG A CA 15
ATOM 18193 C C . ARG A 1 53 ? 1.302 -2.906 5.791 1.00 0.00 53 ARG A C 15
ATOM 18194 O O . ARG A 1 53 ? 0.880 -1.761 5.945 1.00 0.00 53 ARG A O 15
ATOM 18215 N N . PHE A 1 54 ? 1.984 -3.319 4.733 1.00 0.00 54 PHE A N 15
ATOM 18216 C CA . PHE A 1 54 ? 2.291 -2.411 3.640 1.00 0.00 54 PHE A CA 15
ATOM 18217 C C . PHE A 1 54 ? 1.054 -1.612 3.227 1.00 0.00 54 PHE A C 15
ATOM 18218 O O . PHE A 1 54 ? 1.172 -0.506 2.703 1.00 0.00 54 PHE A O 15
ATOM 18235 N N . CYS A 1 55 ? -0.105 -2.204 3.479 1.00 0.00 55 CYS A N 15
ATOM 18236 C CA . CYS A 1 55 ? -1.363 -1.561 3.139 1.00 0.00 55 CYS A CA 15
ATOM 18237 C C . CYS A 1 55 ? -1.462 -0.254 3.928 1.00 0.00 55 CYS A C 15
ATOM 18238 O O . CYS A 1 55 ? -2.267 0.616 3.597 1.00 0.00 55 CYS A O 15
ATOM 18246 N N . GLN A 1 56 ? -0.633 -0.156 4.957 1.00 0.00 56 GLN A N 15
ATOM 18247 C CA . GLN A 1 56 ? -0.618 1.030 5.796 1.00 0.00 56 GLN A CA 15
ATOM 18248 C C . GLN A 1 56 ? 0.514 1.967 5.370 1.00 0.00 56 GLN A C 15
ATOM 18249 O O . GLN A 1 56 ? 0.381 3.187 5.456 1.00 0.00 56 GLN A O 15
ATOM 18263 N N . GLU A 1 57 ? 1.602 1.362 4.918 1.00 0.00 57 GLU A N 15
ATOM 18264 C CA . GLU A 1 57 ? 2.757 2.127 4.478 1.00 0.00 57 GLU A CA 15
ATOM 18265 C C . GLU A 1 57 ? 2.458 2.818 3.146 1.00 0.00 57 GLU A C 15
ATOM 18266 O O . GLU A 1 57 ? 3.083 3.824 2.811 1.00 0.00 57 GLU A O 15
ATOM 18278 N N . THR A 1 58 ? 1.504 2.252 2.422 1.00 0.00 58 THR A N 15
ATOM 18279 C CA . THR A 1 58 ? 1.116 2.801 1.134 1.00 0.00 58 THR A CA 15
ATOM 18280 C C . THR A 1 58 ? -0.338 3.277 1.174 1.00 0.00 58 THR A C 15
ATOM 18281 O O . THR A 1 58 ? -0.676 4.300 0.581 1.00 0.00 58 THR A O 15
ATOM 18292 N N . GLY A 1 59 ? -1.158 2.511 1.878 1.00 0.00 59 GLY A N 15
ATOM 18293 C CA . GLY A 1 59 ? -2.568 2.841 2.003 1.00 0.00 59 GLY A CA 15
ATOM 18294 C C . GLY A 1 59 ? -3.407 2.055 0.994 1.00 0.00 59 GLY A C 15
ATOM 18295 O O . GLY A 1 59 ? -4.631 2.173 0.973 1.00 0.00 59 GLY A O 15
ATOM 18299 N N . VAL A 1 60 ? -2.714 1.270 0.181 1.00 0.00 60 VAL A N 15
ATOM 18300 C CA . VAL A 1 60 ? -3.380 0.465 -0.829 1.00 0.00 60 VAL A CA 15
ATOM 18301 C C . VAL A 1 60 ? -4.046 -0.738 -0.157 1.00 0.00 60 VAL A C 15
ATOM 18302 O O . VAL A 1 60 ? -3.501 -1.307 0.787 1.00 0.00 60 VAL A O 15
ATOM 18315 N N . PRO A 1 61 ? -5.247 -1.098 -0.685 1.00 0.00 61 PRO A N 15
ATOM 18316 C CA . PRO A 1 61 ? -5.993 -2.223 -0.148 1.00 0.00 61 PRO A CA 15
ATOM 18317 C C . PRO A 1 61 ? -5.367 -3.552 -0.575 1.00 0.00 61 PRO A C 15
ATOM 18318 O O . PRO A 1 61 ? -4.813 -3.657 -1.668 1.00 0.00 61 PRO A O 15
ATOM 18329 N N . ARG A 1 62 ? -5.476 -4.533 0.309 1.00 0.00 62 ARG A N 15
ATOM 18330 C CA . ARG A 1 62 ? -4.927 -5.850 0.036 1.00 0.00 62 ARG A CA 15
ATOM 18331 C C . ARG A 1 62 ? -5.432 -6.367 -1.312 1.00 0.00 62 ARG A C 15
ATOM 18332 O O . ARG A 1 62 ? -4.644 -6.587 -2.231 1.00 0.00 62 ARG A O 15
ATOM 18353 N N . GLN A 1 63 ? -6.743 -6.546 -1.388 1.00 0.00 63 GLN A N 15
ATOM 18354 C CA . GLN A 1 63 ? -7.362 -7.032 -2.609 1.00 0.00 63 GLN A CA 15
ATOM 18355 C C . GLN A 1 63 ? -6.718 -6.373 -3.830 1.00 0.00 63 GLN A C 15
ATOM 18356 O O . GLN A 1 63 ? -6.574 -7.003 -4.877 1.00 0.00 63 GLN A O 15
ATOM 18370 N N . VAL A 1 64 ? -6.349 -5.112 -3.657 1.00 0.00 64 VAL A N 15
ATOM 18371 C CA . VAL A 1 64 ? -5.724 -4.361 -4.732 1.00 0.00 64 VAL A CA 15
ATOM 18372 C C . VAL A 1 64 ? -4.272 -4.816 -4.889 1.00 0.00 64 VAL A C 15
ATOM 18373 O O . VAL A 1 64 ? -3.833 -5.132 -5.994 1.00 0.00 64 VAL A O 15
ATOM 18386 N N . LEU A 1 65 ? -3.566 -4.834 -3.768 1.00 0.00 65 LEU A N 15
ATOM 18387 C CA . LEU A 1 65 ? -2.172 -5.245 -3.768 1.00 0.00 65 LEU A CA 15
ATOM 18388 C C . LEU A 1 65 ? -2.045 -6.602 -4.462 1.00 0.00 65 LEU A C 15
ATOM 18389 O O . LEU A 1 65 ? -1.006 -6.911 -5.043 1.00 0.00 65 LEU A O 15
ATOM 18405 N N . LYS A 1 66 ? -3.117 -7.376 -4.380 1.00 0.00 66 LYS A N 15
ATOM 18406 C CA . LYS A 1 66 ? -3.139 -8.693 -4.993 1.00 0.00 66 LYS A CA 15
ATOM 18407 C C . LYS A 1 66 ? -3.285 -8.543 -6.509 1.00 0.00 66 LYS A C 15
ATOM 18408 O O . LYS A 1 66 ? -2.334 -8.771 -7.254 1.00 0.00 66 LYS A O 15
ATOM 18427 N N . VAL A 1 67 ? -4.485 -8.159 -6.920 1.00 0.00 67 VAL A N 15
ATOM 18428 C CA . VAL A 1 67 ? -4.769 -7.976 -8.333 1.00 0.00 67 VAL A CA 15
ATOM 18429 C C . VAL A 1 67 ? -3.663 -7.128 -8.965 1.00 0.00 67 VAL A C 15
ATOM 18430 O O . VAL A 1 67 ? -3.163 -7.455 -10.040 1.00 0.00 67 VAL A O 15
ATOM 18443 N N . TRP A 1 68 ? -3.312 -6.056 -8.269 1.00 0.00 68 TRP A N 15
ATOM 18444 C CA . TRP A 1 68 ? -2.274 -5.159 -8.749 1.00 0.00 68 TRP A CA 15
ATOM 18445 C C . TRP A 1 68 ? -1.175 -6.008 -9.390 1.00 0.00 68 TRP A C 15
ATOM 18446 O O . TRP A 1 68 ? -0.909 -5.887 -10.585 1.00 0.00 68 TRP A O 15
ATOM 18467 N N . LEU A 1 69 ? -0.565 -6.849 -8.567 1.00 0.00 69 LEU A N 15
ATOM 18468 C CA . LEU A 1 69 ? 0.499 -7.718 -9.039 1.00 0.00 69 LEU A CA 15
ATOM 18469 C C . LEU A 1 69 ? 0.092 -8.335 -10.379 1.00 0.00 69 LEU A C 15
ATOM 18470 O O . LEU A 1 69 ? 0.873 -8.336 -11.329 1.00 0.00 69 LEU A O 15
ATOM 18486 N N . HIS A 1 70 ? -1.130 -8.846 -10.411 1.00 0.00 70 HIS A N 15
ATOM 18487 C CA . HIS A 1 70 ? -1.650 -9.464 -11.619 1.00 0.00 70 HIS A CA 15
ATOM 18488 C C . HIS A 1 70 ? -1.820 -8.403 -12.707 1.00 0.00 70 HIS A C 15
ATOM 18489 O O . HIS A 1 70 ? -1.618 -8.681 -13.888 1.00 0.00 70 HIS A O 15
ATOM 18503 N N . ASN A 1 71 ? -2.191 -7.208 -12.271 1.00 0.00 71 ASN A N 15
ATOM 18504 C CA . ASN A 1 71 ? -2.391 -6.103 -13.194 1.00 0.00 71 ASN A CA 15
ATOM 18505 C C . ASN A 1 71 ? -1.032 -5.617 -13.701 1.00 0.00 71 ASN A C 15
ATOM 18506 O O . ASN A 1 71 ? -0.946 -5.003 -14.764 1.00 0.00 71 ASN A O 15
ATOM 18517 N N . ASN A 1 72 ? -0.004 -5.909 -12.918 1.00 0.00 72 ASN A N 15
ATOM 18518 C CA . ASN A 1 72 ? 1.347 -5.509 -13.275 1.00 0.00 72 ASN A CA 15
ATOM 18519 C C . ASN A 1 72 ? 2.035 -6.657 -14.017 1.00 0.00 72 ASN A C 15
ATOM 18520 O O . ASN A 1 72 ? 2.277 -6.567 -15.220 1.00 0.00 72 ASN A O 15
ATOM 18531 N N . LYS A 1 73 ? 2.330 -7.710 -13.269 1.00 0.00 73 LYS A N 15
ATOM 18532 C CA . LYS A 1 73 ? 2.985 -8.874 -13.841 1.00 0.00 73 LYS A CA 15
ATOM 18533 C C . LYS A 1 73 ? 2.142 -9.411 -14.999 1.00 0.00 73 LYS A C 15
ATOM 18534 O O . LYS A 1 73 ? 1.020 -8.957 -15.218 1.00 0.00 73 LYS A O 15
ATOM 18553 N N . HIS A 1 74 ? 2.714 -10.372 -15.710 1.00 0.00 74 HIS A N 15
ATOM 18554 C CA . HIS A 1 74 ? 2.029 -10.975 -16.840 1.00 0.00 74 HIS A CA 15
ATOM 18555 C C . HIS A 1 74 ? 1.604 -9.885 -17.825 1.00 0.00 74 HIS A C 15
ATOM 18556 O O . HIS A 1 74 ? 0.535 -9.293 -17.678 1.00 0.00 74 HIS A O 15
ATOM 18570 N N . SER A 1 75 ? 2.462 -9.652 -18.808 1.00 0.00 75 SER A N 15
ATOM 18571 C CA . SER A 1 75 ? 2.188 -8.643 -19.817 1.00 0.00 75 SER A CA 15
ATOM 18572 C C . SER A 1 75 ? 0.852 -8.937 -20.502 1.00 0.00 75 SER A C 15
ATOM 18573 O O . SER A 1 75 ? 0.643 -10.033 -21.018 1.00 0.00 75 SER A O 15
ATOM 18581 N N . GLY A 1 76 ? -0.017 -7.937 -20.485 1.00 0.00 76 GLY A N 15
ATOM 18582 C CA . GLY A 1 76 ? -1.327 -8.074 -21.099 1.00 0.00 76 GLY A CA 15
ATOM 18583 C C . GLY A 1 76 ? -2.438 -7.750 -20.098 1.00 0.00 76 GLY A C 15
ATOM 18584 O O . GLY A 1 76 ? -2.957 -8.643 -19.430 1.00 0.00 76 GLY A O 15
ATOM 18588 N N . PRO A 1 77 ? -2.779 -6.436 -20.024 1.00 0.00 77 PRO A N 15
ATOM 18589 C CA . PRO A 1 77 ? -3.819 -5.983 -19.116 1.00 0.00 77 PRO A CA 15
ATOM 18590 C C . PRO A 1 77 ? -5.207 -6.349 -19.645 1.00 0.00 77 PRO A C 15
ATOM 18591 O O . PRO A 1 77 ? -5.824 -5.571 -20.371 1.00 0.00 77 PRO A O 15
ATOM 18602 N N . SER A 1 78 ? -5.658 -7.534 -19.261 1.00 0.00 78 SER A N 15
ATOM 18603 C CA . SER A 1 78 ? -6.962 -8.013 -19.688 1.00 0.00 78 SER A CA 15
ATOM 18604 C C . SER A 1 78 ? -7.265 -9.362 -19.031 1.00 0.00 78 SER A C 15
ATOM 18605 O O . SER A 1 78 ? -6.595 -10.356 -19.308 1.00 0.00 78 SER A O 15
ATOM 18613 N N . SER A 1 79 ? -8.274 -9.352 -18.173 1.00 0.00 79 SER A N 15
ATOM 18614 C CA . SER A 1 79 ? -8.674 -10.562 -17.474 1.00 0.00 79 SER A CA 15
ATOM 18615 C C . SER A 1 79 ? -10.077 -10.982 -17.916 1.00 0.00 79 SER A C 15
ATOM 18616 O O . SER A 1 79 ? -10.267 -12.084 -18.427 1.00 0.00 79 SER A O 15
ATOM 18624 N N . GLY A 1 80 ? -11.025 -10.080 -17.703 1.00 0.00 80 GLY A N 15
ATOM 18625 C CA . GLY A 1 80 ? -12.405 -10.343 -18.072 1.00 0.00 80 GLY A CA 15
ATOM 18626 C C . GLY A 1 80 ? -13.358 -9.396 -17.341 1.00 0.00 80 GLY A C 15
ATOM 18627 O O . GLY A 1 80 ? -13.774 -8.379 -17.895 1.00 0.00 80 GLY A O 15
ATOM 18631 N N . GLY A 1 1 ? -30.883 10.660 5.606 1.00 0.00 1 GLY A N 16
ATOM 18632 C CA . GLY A 1 1 ? -30.966 9.567 6.559 1.00 0.00 1 GLY A CA 16
ATOM 18633 C C . GLY A 1 1 ? -32.355 8.926 6.537 1.00 0.00 1 GLY A C 16
ATOM 18634 O O . GLY A 1 1 ? -33.367 9.626 6.552 1.00 0.00 1 GLY A O 16
ATOM 18638 N N . SER A 1 2 ? -32.360 7.601 6.503 1.00 0.00 2 SER A N 16
ATOM 18639 C CA . SER A 1 2 ? -33.608 6.858 6.480 1.00 0.00 2 SER A CA 16
ATOM 18640 C C . SER A 1 2 ? -33.507 5.636 7.395 1.00 0.00 2 SER A C 16
ATOM 18641 O O . SER A 1 2 ? -32.478 4.964 7.428 1.00 0.00 2 SER A O 16
ATOM 18649 N N . SER A 1 3 ? -34.590 5.385 8.117 1.00 0.00 3 SER A N 16
ATOM 18650 C CA . SER A 1 3 ? -34.636 4.256 9.030 1.00 0.00 3 SER A CA 16
ATOM 18651 C C . SER A 1 3 ? -33.558 4.409 10.106 1.00 0.00 3 SER A C 16
ATOM 18652 O O . SER A 1 3 ? -32.544 5.069 9.884 1.00 0.00 3 SER A O 16
ATOM 18660 N N . GLY A 1 4 ? -33.815 3.788 11.247 1.00 0.00 4 GLY A N 16
ATOM 18661 C CA . GLY A 1 4 ? -32.880 3.847 12.358 1.00 0.00 4 GLY A CA 16
ATOM 18662 C C . GLY A 1 4 ? -32.123 2.525 12.508 1.00 0.00 4 GLY A C 16
ATOM 18663 O O . GLY A 1 4 ? -32.594 1.609 13.181 1.00 0.00 4 GLY A O 16
ATOM 18667 N N . SER A 1 5 ? -30.964 2.468 11.869 1.00 0.00 5 SER A N 16
ATOM 18668 C CA . SER A 1 5 ? -30.138 1.274 11.923 1.00 0.00 5 SER A CA 16
ATOM 18669 C C . SER A 1 5 ? -28.904 1.530 12.791 1.00 0.00 5 SER A C 16
ATOM 18670 O O . SER A 1 5 ? -28.135 2.453 12.526 1.00 0.00 5 SER A O 16
ATOM 18678 N N . SER A 1 6 ? -28.753 0.697 13.810 1.00 0.00 6 SER A N 16
ATOM 18679 C CA . SER A 1 6 ? -27.626 0.821 14.719 1.00 0.00 6 SER A CA 16
ATOM 18680 C C . SER A 1 6 ? -27.167 -0.565 15.177 1.00 0.00 6 SER A C 16
ATOM 18681 O O . SER A 1 6 ? -27.568 -1.035 16.240 1.00 0.00 6 SER A O 16
ATOM 18689 N N . GLY A 1 7 ? -26.334 -1.180 14.351 1.00 0.00 7 GLY A N 16
ATOM 18690 C CA . GLY A 1 7 ? -25.816 -2.502 14.658 1.00 0.00 7 GLY A CA 16
ATOM 18691 C C . GLY A 1 7 ? -26.755 -3.593 14.138 1.00 0.00 7 GLY A C 16
ATOM 18692 O O . GLY A 1 7 ? -27.588 -4.107 14.882 1.00 0.00 7 GLY A O 16
ATOM 18696 N N . SER A 1 8 ? -26.589 -3.913 12.863 1.00 0.00 8 SER A N 16
ATOM 18697 C CA . SER A 1 8 ? -27.411 -4.933 12.234 1.00 0.00 8 SER A CA 16
ATOM 18698 C C . SER A 1 8 ? -26.778 -5.375 10.913 1.00 0.00 8 SER A C 16
ATOM 18699 O O . SER A 1 8 ? -26.808 -4.637 9.929 1.00 0.00 8 SER A O 16
ATOM 18707 N N . SER A 1 9 ? -26.220 -6.576 10.933 1.00 0.00 9 SER A N 16
ATOM 18708 C CA . SER A 1 9 ? -25.581 -7.124 9.749 1.00 0.00 9 SER A CA 16
ATOM 18709 C C . SER A 1 9 ? -24.336 -6.307 9.401 1.00 0.00 9 SER A C 16
ATOM 18710 O O . SER A 1 9 ? -23.212 -6.764 9.603 1.00 0.00 9 SER A O 16
ATOM 18718 N N . ALA A 1 10 ? -24.578 -5.111 8.882 1.00 0.00 10 ALA A N 16
ATOM 18719 C CA . ALA A 1 10 ? -23.490 -4.226 8.503 1.00 0.00 10 ALA A CA 16
ATOM 18720 C C . ALA A 1 10 ? -22.753 -4.816 7.299 1.00 0.00 10 ALA A C 16
ATOM 18721 O O . ALA A 1 10 ? -22.037 -5.807 7.429 1.00 0.00 10 ALA A O 16
ATOM 18728 N N . GLU A 1 11 ? -22.955 -4.181 6.154 1.00 0.00 11 GLU A N 16
ATOM 18729 C CA . GLU A 1 11 ? -22.319 -4.631 4.927 1.00 0.00 11 GLU A CA 16
ATOM 18730 C C . GLU A 1 11 ? -22.370 -6.157 4.831 1.00 0.00 11 GLU A C 16
ATOM 18731 O O . GLU A 1 11 ? -21.426 -6.839 5.229 1.00 0.00 11 GLU A O 16
ATOM 18743 N N . ALA A 1 12 ? -23.480 -6.648 4.302 1.00 0.00 12 ALA A N 16
ATOM 18744 C CA . ALA A 1 12 ? -23.666 -8.081 4.150 1.00 0.00 12 ALA A CA 16
ATOM 18745 C C . ALA A 1 12 ? -23.365 -8.479 2.703 1.00 0.00 12 ALA A C 16
ATOM 18746 O O . ALA A 1 12 ? -22.481 -9.296 2.451 1.00 0.00 12 ALA A O 16
ATOM 18753 N N . GLY A 1 13 ? -24.118 -7.883 1.790 1.00 0.00 13 GLY A N 16
ATOM 18754 C CA . GLY A 1 13 ? -23.943 -8.164 0.376 1.00 0.00 13 GLY A CA 16
ATOM 18755 C C . GLY A 1 13 ? -22.588 -7.657 -0.121 1.00 0.00 13 GLY A C 16
ATOM 18756 O O . GLY A 1 13 ? -22.125 -6.599 0.300 1.00 0.00 13 GLY A O 16
ATOM 18760 N N . GLY A 1 14 ? -21.990 -8.437 -1.009 1.00 0.00 14 GLY A N 16
ATOM 18761 C CA . GLY A 1 14 ? -20.697 -8.081 -1.568 1.00 0.00 14 GLY A CA 16
ATOM 18762 C C . GLY A 1 14 ? -20.123 -9.229 -2.400 1.00 0.00 14 GLY A C 16
ATOM 18763 O O . GLY A 1 14 ? -19.175 -9.891 -1.981 1.00 0.00 14 GLY A O 16
ATOM 18767 N N . GLY A 1 15 ? -20.722 -9.430 -3.565 1.00 0.00 15 GLY A N 16
ATOM 18768 C CA . GLY A 1 15 ? -20.283 -10.487 -4.460 1.00 0.00 15 GLY A CA 16
ATOM 18769 C C . GLY A 1 15 ? -18.939 -10.138 -5.103 1.00 0.00 15 GLY A C 16
ATOM 18770 O O . GLY A 1 15 ? -17.962 -9.876 -4.404 1.00 0.00 15 GLY A O 16
ATOM 18774 N N . ILE A 1 16 ? -18.934 -10.146 -6.428 1.00 0.00 16 ILE A N 16
ATOM 18775 C CA . ILE A 1 16 ? -17.727 -9.833 -7.173 1.00 0.00 16 ILE A CA 16
ATOM 18776 C C . ILE A 1 16 ? -17.724 -8.345 -7.531 1.00 0.00 16 ILE A C 16
ATOM 18777 O O . ILE A 1 16 ? -18.485 -7.909 -8.393 1.00 0.00 16 ILE A O 16
ATOM 18793 N N . ARG A 1 17 ? -16.860 -7.607 -6.850 1.00 0.00 17 ARG A N 16
ATOM 18794 C CA . ARG A 1 17 ? -16.748 -6.178 -7.085 1.00 0.00 17 ARG A CA 16
ATOM 18795 C C . ARG A 1 17 ? -15.497 -5.623 -6.400 1.00 0.00 17 ARG A C 16
ATOM 18796 O O . ARG A 1 17 ? -15.173 -6.015 -5.280 1.00 0.00 17 ARG A O 16
ATOM 18817 N N . LYS A 1 18 ? -14.829 -4.719 -7.101 1.00 0.00 18 LYS A N 16
ATOM 18818 C CA . LYS A 1 18 ? -13.621 -4.107 -6.575 1.00 0.00 18 LYS A CA 16
ATOM 18819 C C . LYS A 1 18 ? -13.281 -2.866 -7.403 1.00 0.00 18 LYS A C 16
ATOM 18820 O O . LYS A 1 18 ? -13.915 -2.603 -8.423 1.00 0.00 18 LYS A O 16
ATOM 18839 N N . ARG A 1 19 ? -12.280 -2.136 -6.933 1.00 0.00 19 ARG A N 16
ATOM 18840 C CA . ARG A 1 19 ? -11.848 -0.930 -7.617 1.00 0.00 19 ARG A CA 16
ATOM 18841 C C . ARG A 1 19 ? -11.261 -1.278 -8.987 1.00 0.00 19 ARG A C 16
ATOM 18842 O O . ARG A 1 19 ? -10.916 -2.430 -9.244 1.00 0.00 19 ARG A O 16
ATOM 18863 N N . HIS A 1 20 ? -11.166 -0.260 -9.830 1.00 0.00 20 HIS A N 16
ATOM 18864 C CA . HIS A 1 20 ? -10.627 -0.444 -11.167 1.00 0.00 20 HIS A CA 16
ATOM 18865 C C . HIS A 1 20 ? -9.209 0.127 -11.232 1.00 0.00 20 HIS A C 16
ATOM 18866 O O . HIS A 1 20 ? -8.953 1.079 -11.968 1.00 0.00 20 HIS A O 16
ATOM 18880 N N . ARG A 1 21 ? -8.325 -0.478 -10.453 1.00 0.00 21 ARG A N 16
ATOM 18881 C CA . ARG A 1 21 ? -6.940 -0.041 -10.412 1.00 0.00 21 ARG A CA 16
ATOM 18882 C C . ARG A 1 21 ? -6.844 1.365 -9.816 1.00 0.00 21 ARG A C 16
ATOM 18883 O O . ARG A 1 21 ? -7.620 2.249 -10.175 1.00 0.00 21 ARG A O 16
ATOM 18904 N N . THR A 1 22 ? -5.885 1.527 -8.916 1.00 0.00 22 THR A N 16
ATOM 18905 C CA . THR A 1 22 ? -5.678 2.810 -8.267 1.00 0.00 22 THR A CA 16
ATOM 18906 C C . THR A 1 22 ? -4.548 3.579 -8.954 1.00 0.00 22 THR A C 16
ATOM 18907 O O . THR A 1 22 ? -3.702 2.983 -9.620 1.00 0.00 22 THR A O 16
ATOM 18918 N N . LYS A 1 23 ? -4.570 4.891 -8.770 1.00 0.00 23 LYS A N 16
ATOM 18919 C CA . LYS A 1 23 ? -3.557 5.747 -9.364 1.00 0.00 23 LYS A CA 16
ATOM 18920 C C . LYS A 1 23 ? -2.259 5.627 -8.563 1.00 0.00 23 LYS A C 16
ATOM 18921 O O . LYS A 1 23 ? -1.934 6.505 -7.765 1.00 0.00 23 LYS A O 16
ATOM 18940 N N . PHE A 1 24 ? -1.553 4.532 -8.803 1.00 0.00 24 PHE A N 16
ATOM 18941 C CA . PHE A 1 24 ? -0.298 4.285 -8.114 1.00 0.00 24 PHE A CA 16
ATOM 18942 C C . PHE A 1 24 ? 0.803 5.214 -8.630 1.00 0.00 24 PHE A C 16
ATOM 18943 O O . PHE A 1 24 ? 1.185 5.141 -9.798 1.00 0.00 24 PHE A O 16
ATOM 18960 N N . THR A 1 25 ? 1.283 6.066 -7.736 1.00 0.00 25 THR A N 16
ATOM 18961 C CA . THR A 1 25 ? 2.332 7.008 -8.087 1.00 0.00 25 THR A CA 16
ATOM 18962 C C . THR A 1 25 ? 3.706 6.346 -7.961 1.00 0.00 25 THR A C 16
ATOM 18963 O O . THR A 1 25 ? 3.826 5.258 -7.401 1.00 0.00 25 THR A O 16
ATOM 18974 N N . ALA A 1 26 ? 4.708 7.032 -8.491 1.00 0.00 26 ALA A N 16
ATOM 18975 C CA . ALA A 1 26 ? 6.069 6.525 -8.444 1.00 0.00 26 ALA A CA 16
ATOM 18976 C C . ALA A 1 26 ? 6.305 5.831 -7.101 1.00 0.00 26 ALA A C 16
ATOM 18977 O O . ALA A 1 26 ? 6.957 4.790 -7.042 1.00 0.00 26 ALA A O 16
ATOM 18984 N N . GLU A 1 27 ? 5.760 6.435 -6.055 1.00 0.00 27 GLU A N 16
ATOM 18985 C CA . GLU A 1 27 ? 5.902 5.888 -4.717 1.00 0.00 27 GLU A CA 16
ATOM 18986 C C . GLU A 1 27 ? 5.186 4.540 -4.616 1.00 0.00 27 GLU A C 16
ATOM 18987 O O . GLU A 1 27 ? 5.831 3.495 -4.536 1.00 0.00 27 GLU A O 16
ATOM 18999 N N . GLN A 1 28 ? 3.863 4.606 -4.622 1.00 0.00 28 GLN A N 16
ATOM 19000 C CA . GLN A 1 28 ? 3.053 3.404 -4.532 1.00 0.00 28 GLN A CA 16
ATOM 19001 C C . GLN A 1 28 ? 3.571 2.340 -5.502 1.00 0.00 28 GLN A C 16
ATOM 19002 O O . GLN A 1 28 ? 3.745 1.183 -5.125 1.00 0.00 28 GLN A O 16
ATOM 19016 N N . LYS A 1 29 ? 3.803 2.772 -6.733 1.00 0.00 29 LYS A N 16
ATOM 19017 C CA . LYS A 1 29 ? 4.298 1.871 -7.761 1.00 0.00 29 LYS A CA 16
ATOM 19018 C C . LYS A 1 29 ? 5.571 1.185 -7.261 1.00 0.00 29 LYS A C 16
ATOM 19019 O O . LYS A 1 29 ? 5.611 -0.038 -7.133 1.00 0.00 29 LYS A O 16
ATOM 19038 N N . GLU A 1 30 ? 6.580 2.001 -6.993 1.00 0.00 30 GLU A N 16
ATOM 19039 C CA . GLU A 1 30 ? 7.850 1.488 -6.511 1.00 0.00 30 GLU A CA 16
ATOM 19040 C C . GLU A 1 30 ? 7.647 0.698 -5.216 1.00 0.00 30 GLU A C 16
ATOM 19041 O O . GLU A 1 30 ? 8.328 -0.298 -4.979 1.00 0.00 30 GLU A O 16
ATOM 19053 N N . ARG A 1 31 ? 6.706 1.173 -4.413 1.00 0.00 31 ARG A N 16
ATOM 19054 C CA . ARG A 1 31 ? 6.404 0.523 -3.149 1.00 0.00 31 ARG A CA 16
ATOM 19055 C C . ARG A 1 31 ? 5.892 -0.898 -3.391 1.00 0.00 31 ARG A C 16
ATOM 19056 O O . ARG A 1 31 ? 6.374 -1.848 -2.776 1.00 0.00 31 ARG A O 16
ATOM 19077 N N . MET A 1 32 ? 4.923 -0.999 -4.288 1.00 0.00 32 MET A N 16
ATOM 19078 C CA . MET A 1 32 ? 4.341 -2.289 -4.619 1.00 0.00 32 MET A CA 16
ATOM 19079 C C . MET A 1 32 ? 5.332 -3.153 -5.401 1.00 0.00 32 MET A C 16
ATOM 19080 O O . MET A 1 32 ? 5.499 -4.335 -5.105 1.00 0.00 32 MET A O 16
ATOM 19094 N N . LEU A 1 33 ? 5.964 -2.530 -6.385 1.00 0.00 33 LEU A N 16
ATOM 19095 C CA . LEU A 1 33 ? 6.935 -3.227 -7.211 1.00 0.00 33 LEU A CA 16
ATOM 19096 C C . LEU A 1 33 ? 8.076 -3.738 -6.330 1.00 0.00 33 LEU A C 16
ATOM 19097 O O . LEU A 1 33 ? 8.495 -4.887 -6.455 1.00 0.00 33 LEU A O 16
ATOM 19113 N N . ALA A 1 34 ? 8.547 -2.858 -5.458 1.00 0.00 34 ALA A N 16
ATOM 19114 C CA . ALA A 1 34 ? 9.632 -3.205 -4.556 1.00 0.00 34 ALA A CA 16
ATOM 19115 C C . ALA A 1 34 ? 9.156 -4.289 -3.587 1.00 0.00 34 ALA A C 16
ATOM 19116 O O . ALA A 1 34 ? 9.956 -5.090 -3.106 1.00 0.00 34 ALA A O 16
ATOM 19123 N N . LEU A 1 35 ? 7.857 -4.280 -3.330 1.00 0.00 35 LEU A N 16
ATOM 19124 C CA . LEU A 1 35 ? 7.265 -5.252 -2.427 1.00 0.00 35 LEU A CA 16
ATOM 19125 C C . LEU A 1 35 ? 7.084 -6.581 -3.163 1.00 0.00 35 LEU A C 16
ATOM 19126 O O . LEU A 1 35 ? 7.546 -7.621 -2.697 1.00 0.00 35 LEU A O 16
ATOM 19142 N N . ALA A 1 36 ? 6.410 -6.503 -4.302 1.00 0.00 36 ALA A N 16
ATOM 19143 C CA . ALA A 1 36 ? 6.163 -7.687 -5.107 1.00 0.00 36 ALA A CA 16
ATOM 19144 C C . ALA A 1 36 ? 7.498 -8.335 -5.479 1.00 0.00 36 ALA A C 16
ATOM 19145 O O . ALA A 1 36 ? 7.537 -9.491 -5.895 1.00 0.00 36 ALA A O 16
ATOM 19152 N N . GLU A 1 37 ? 8.561 -7.560 -5.315 1.00 0.00 37 GLU A N 16
ATOM 19153 C CA . GLU A 1 37 ? 9.895 -8.044 -5.628 1.00 0.00 37 GLU A CA 16
ATOM 19154 C C . GLU A 1 37 ? 10.524 -8.700 -4.397 1.00 0.00 37 GLU A C 16
ATOM 19155 O O . GLU A 1 37 ? 11.596 -9.297 -4.487 1.00 0.00 37 GLU A O 16
ATOM 19167 N N . ARG A 1 38 ? 9.831 -8.566 -3.276 1.00 0.00 38 ARG A N 16
ATOM 19168 C CA . ARG A 1 38 ? 10.308 -9.139 -2.029 1.00 0.00 38 ARG A CA 16
ATOM 19169 C C . ARG A 1 38 ? 9.450 -10.342 -1.634 1.00 0.00 38 ARG A C 16
ATOM 19170 O O . ARG A 1 38 ? 9.858 -11.155 -0.806 1.00 0.00 38 ARG A O 16
ATOM 19191 N N . ILE A 1 39 ? 8.277 -10.418 -2.245 1.00 0.00 39 ILE A N 16
ATOM 19192 C CA . ILE A 1 39 ? 7.357 -11.508 -1.967 1.00 0.00 39 ILE A CA 16
ATOM 19193 C C . ILE A 1 39 ? 7.331 -12.463 -3.162 1.00 0.00 39 ILE A C 16
ATOM 19194 O O . ILE A 1 39 ? 7.113 -13.663 -2.997 1.00 0.00 39 ILE A O 16
ATOM 19210 N N . GLY A 1 40 ? 7.555 -11.896 -4.338 1.00 0.00 40 GLY A N 16
ATOM 19211 C CA . GLY A 1 40 ? 7.560 -12.682 -5.560 1.00 0.00 40 GLY A CA 16
ATOM 19212 C C . GLY A 1 40 ? 6.263 -12.480 -6.347 1.00 0.00 40 GLY A C 16
ATOM 19213 O O . GLY A 1 40 ? 5.843 -13.362 -7.094 1.00 0.00 40 GLY A O 16
ATOM 19217 N N . TRP A 1 41 ? 5.667 -11.313 -6.152 1.00 0.00 41 TRP A N 16
ATOM 19218 C CA . TRP A 1 41 ? 4.427 -10.984 -6.834 1.00 0.00 41 TRP A CA 16
ATOM 19219 C C . TRP A 1 41 ? 3.360 -11.985 -6.386 1.00 0.00 41 TRP A C 16
ATOM 19220 O O . TRP A 1 41 ? 2.478 -12.347 -7.163 1.00 0.00 41 TRP A O 16
ATOM 19241 N N . ARG A 1 42 ? 3.476 -12.405 -5.135 1.00 0.00 42 ARG A N 16
ATOM 19242 C CA . ARG A 1 42 ? 2.533 -13.357 -4.574 1.00 0.00 42 ARG A CA 16
ATOM 19243 C C . ARG A 1 42 ? 2.131 -12.936 -3.159 1.00 0.00 42 ARG A C 16
ATOM 19244 O O . ARG A 1 42 ? 2.909 -12.295 -2.454 1.00 0.00 42 ARG A O 16
ATOM 19265 N N . ILE A 1 43 ? 0.917 -13.313 -2.786 1.00 0.00 43 ILE A N 16
ATOM 19266 C CA . ILE A 1 43 ? 0.402 -12.982 -1.468 1.00 0.00 43 ILE A CA 16
ATOM 19267 C C . ILE A 1 43 ? -0.004 -14.268 -0.747 1.00 0.00 43 ILE A C 16
ATOM 19268 O O . ILE A 1 43 ? -0.682 -15.119 -1.321 1.00 0.00 43 ILE A O 16
ATOM 19284 N N . GLN A 1 44 ? 0.428 -14.370 0.502 1.00 0.00 44 GLN A N 16
ATOM 19285 C CA . GLN A 1 44 ? 0.118 -15.538 1.308 1.00 0.00 44 GLN A CA 16
ATOM 19286 C C . GLN A 1 44 ? -0.169 -15.125 2.753 1.00 0.00 44 GLN A C 16
ATOM 19287 O O . GLN A 1 44 ? -0.161 -13.938 3.076 1.00 0.00 44 GLN A O 16
ATOM 19301 N N . ARG A 1 45 ? -0.416 -16.127 3.584 1.00 0.00 45 ARG A N 16
ATOM 19302 C CA . ARG A 1 45 ? -0.705 -15.883 4.987 1.00 0.00 45 ARG A CA 16
ATOM 19303 C C . ARG A 1 45 ? 0.574 -15.495 5.732 1.00 0.00 45 ARG A C 16
ATOM 19304 O O . ARG A 1 45 ? 0.515 -15.004 6.858 1.00 0.00 45 ARG A O 16
ATOM 19325 N N . GLN A 1 46 ? 1.699 -15.730 5.073 1.00 0.00 46 GLN A N 16
ATOM 19326 C CA . GLN A 1 46 ? 2.990 -15.412 5.659 1.00 0.00 46 GLN A CA 16
ATOM 19327 C C . GLN A 1 46 ? 3.322 -13.934 5.440 1.00 0.00 46 GLN A C 16
ATOM 19328 O O . GLN A 1 46 ? 3.586 -13.205 6.395 1.00 0.00 46 GLN A O 16
ATOM 19342 N N . ASP A 1 47 ? 3.299 -13.537 4.177 1.00 0.00 47 ASP A N 16
ATOM 19343 C CA . ASP A 1 47 ? 3.595 -12.159 3.820 1.00 0.00 47 ASP A CA 16
ATOM 19344 C C . ASP A 1 47 ? 2.448 -11.259 4.285 1.00 0.00 47 ASP A C 16
ATOM 19345 O O . ASP A 1 47 ? 2.582 -10.037 4.302 1.00 0.00 47 ASP A O 16
ATOM 19354 N N . ASP A 1 48 ? 1.347 -11.899 4.651 1.00 0.00 48 ASP A N 16
ATOM 19355 C CA . ASP A 1 48 ? 0.178 -11.172 5.115 1.00 0.00 48 ASP A CA 16
ATOM 19356 C C . ASP A 1 48 ? 0.621 -10.050 6.056 1.00 0.00 48 ASP A C 16
ATOM 19357 O O . ASP A 1 48 ? 0.086 -8.944 6.005 1.00 0.00 48 ASP A O 16
ATOM 19366 N N . GLU A 1 49 ? 1.595 -10.374 6.895 1.00 0.00 49 GLU A N 16
ATOM 19367 C CA . GLU A 1 49 ? 2.116 -9.407 7.846 1.00 0.00 49 GLU A CA 16
ATOM 19368 C C . GLU A 1 49 ? 2.691 -8.196 7.110 1.00 0.00 49 GLU A C 16
ATOM 19369 O O . GLU A 1 49 ? 2.398 -7.054 7.462 1.00 0.00 49 GLU A O 16
ATOM 19381 N N . VAL A 1 50 ? 3.501 -8.485 6.102 1.00 0.00 50 VAL A N 16
ATOM 19382 C CA . VAL A 1 50 ? 4.120 -7.433 5.314 1.00 0.00 50 VAL A CA 16
ATOM 19383 C C . VAL A 1 50 ? 3.060 -6.772 4.431 1.00 0.00 50 VAL A C 16
ATOM 19384 O O . VAL A 1 50 ? 3.067 -5.555 4.252 1.00 0.00 50 VAL A O 16
ATOM 19397 N N . ILE A 1 51 ? 2.173 -7.603 3.903 1.00 0.00 51 ILE A N 16
ATOM 19398 C CA . ILE A 1 51 ? 1.109 -7.114 3.043 1.00 0.00 51 ILE A CA 16
ATOM 19399 C C . ILE A 1 51 ? 0.222 -6.150 3.835 1.00 0.00 51 ILE A C 16
ATOM 19400 O O . ILE A 1 51 ? 0.196 -4.953 3.554 1.00 0.00 51 ILE A O 16
ATOM 19416 N N . GLN A 1 52 ? -0.482 -6.708 4.808 1.00 0.00 52 GLN A N 16
ATOM 19417 C CA . GLN A 1 52 ? -1.368 -5.913 5.642 1.00 0.00 52 GLN A CA 16
ATOM 19418 C C . GLN A 1 52 ? -0.628 -4.689 6.184 1.00 0.00 52 GLN A C 16
ATOM 19419 O O . GLN A 1 52 ? -1.208 -3.610 6.302 1.00 0.00 52 GLN A O 16
ATOM 19433 N N . ARG A 1 53 ? 0.642 -4.897 6.501 1.00 0.00 53 ARG A N 16
ATOM 19434 C CA . ARG A 1 53 ? 1.467 -3.823 7.029 1.00 0.00 53 ARG A CA 16
ATOM 19435 C C . ARG A 1 53 ? 1.746 -2.784 5.940 1.00 0.00 53 ARG A C 16
ATOM 19436 O O . ARG A 1 53 ? 1.513 -1.593 6.140 1.00 0.00 53 ARG A O 16
ATOM 19457 N N . PHE A 1 54 ? 2.241 -3.274 4.813 1.00 0.00 54 PHE A N 16
ATOM 19458 C CA . PHE A 1 54 ? 2.555 -2.403 3.693 1.00 0.00 54 PHE A CA 16
ATOM 19459 C C . PHE A 1 54 ? 1.336 -1.571 3.288 1.00 0.00 54 PHE A C 16
ATOM 19460 O O . PHE A 1 54 ? 1.480 -0.459 2.781 1.00 0.00 54 PHE A O 16
ATOM 19477 N N . CYS A 1 55 ? 0.165 -2.141 3.527 1.00 0.00 55 CYS A N 16
ATOM 19478 C CA . CYS A 1 55 ? -1.078 -1.465 3.193 1.00 0.00 55 CYS A CA 16
ATOM 19479 C C . CYS A 1 55 ? -1.274 -0.308 4.174 1.00 0.00 55 CYS A C 16
ATOM 19480 O O . CYS A 1 55 ? -2.142 0.541 3.973 1.00 0.00 55 CYS A O 16
ATOM 19488 N N . GLN A 1 56 ? -0.454 -0.311 5.215 1.00 0.00 56 GLN A N 16
ATOM 19489 C CA . GLN A 1 56 ? -0.527 0.728 6.228 1.00 0.00 56 GLN A CA 16
ATOM 19490 C C . GLN A 1 56 ? 0.394 1.893 5.861 1.00 0.00 56 GLN A C 16
ATOM 19491 O O . GLN A 1 56 ? 0.080 3.049 6.141 1.00 0.00 56 GLN A O 16
ATOM 19505 N N . GLU A 1 57 ? 1.512 1.548 5.239 1.00 0.00 57 GLU A N 16
ATOM 19506 C CA . GLU A 1 57 ? 2.480 2.551 4.830 1.00 0.00 57 GLU A CA 16
ATOM 19507 C C . GLU A 1 57 ? 2.060 3.185 3.503 1.00 0.00 57 GLU A C 16
ATOM 19508 O O . GLU A 1 57 ? 2.256 4.381 3.292 1.00 0.00 57 GLU A O 16
ATOM 19520 N N . THR A 1 58 ? 1.490 2.355 2.642 1.00 0.00 58 THR A N 16
ATOM 19521 C CA . THR A 1 58 ? 1.041 2.819 1.340 1.00 0.00 58 THR A CA 16
ATOM 19522 C C . THR A 1 58 ? -0.429 3.239 1.402 1.00 0.00 58 THR A C 16
ATOM 19523 O O . THR A 1 58 ? -0.793 4.310 0.919 1.00 0.00 58 THR A O 16
ATOM 19534 N N . GLY A 1 59 ? -1.234 2.373 2.001 1.00 0.00 59 GLY A N 16
ATOM 19535 C CA . GLY A 1 59 ? -2.656 2.641 2.132 1.00 0.00 59 GLY A CA 16
ATOM 19536 C C . GLY A 1 59 ? -3.459 1.861 1.089 1.00 0.00 59 GLY A C 16
ATOM 19537 O O . GLY A 1 59 ? -4.688 1.911 1.083 1.00 0.00 59 GLY A O 16
ATOM 19541 N N . VAL A 1 60 ? -2.732 1.159 0.233 1.00 0.00 60 VAL A N 16
ATOM 19542 C CA . VAL A 1 60 ? -3.362 0.370 -0.812 1.00 0.00 60 VAL A CA 16
ATOM 19543 C C . VAL A 1 60 ? -3.988 -0.881 -0.194 1.00 0.00 60 VAL A C 16
ATOM 19544 O O . VAL A 1 60 ? -3.417 -1.480 0.717 1.00 0.00 60 VAL A O 16
ATOM 19557 N N . PRO A 1 61 ? -5.184 -1.249 -0.726 1.00 0.00 61 PRO A N 16
ATOM 19558 C CA . PRO A 1 61 ? -5.894 -2.418 -0.236 1.00 0.00 61 PRO A CA 16
ATOM 19559 C C . PRO A 1 61 ? -5.237 -3.707 -0.734 1.00 0.00 61 PRO A C 16
ATOM 19560 O O . PRO A 1 61 ? -4.673 -3.739 -1.827 1.00 0.00 61 PRO A O 16
ATOM 19571 N N . ARG A 1 62 ? -5.330 -4.739 0.092 1.00 0.00 62 ARG A N 16
ATOM 19572 C CA . ARG A 1 62 ? -4.752 -6.027 -0.250 1.00 0.00 62 ARG A CA 16
ATOM 19573 C C . ARG A 1 62 ? -5.353 -6.548 -1.558 1.00 0.00 62 ARG A C 16
ATOM 19574 O O . ARG A 1 62 ? -4.625 -6.852 -2.502 1.00 0.00 62 ARG A O 16
ATOM 19595 N N . GLN A 1 63 ? -6.675 -6.634 -1.571 1.00 0.00 63 GLN A N 16
ATOM 19596 C CA . GLN A 1 63 ? -7.381 -7.113 -2.747 1.00 0.00 63 GLN A CA 16
ATOM 19597 C C . GLN A 1 63 ? -6.856 -6.414 -4.003 1.00 0.00 63 GLN A C 16
ATOM 19598 O O . GLN A 1 63 ? -6.909 -6.973 -5.097 1.00 0.00 63 GLN A O 16
ATOM 19612 N N . VAL A 1 64 ? -6.360 -5.202 -3.803 1.00 0.00 64 VAL A N 16
ATOM 19613 C CA . VAL A 1 64 ? -5.826 -4.420 -4.906 1.00 0.00 64 VAL A CA 16
ATOM 19614 C C . VAL A 1 64 ? -4.418 -4.916 -5.241 1.00 0.00 64 VAL A C 16
ATOM 19615 O O . VAL A 1 64 ? -4.162 -5.360 -6.360 1.00 0.00 64 VAL A O 16
ATOM 19628 N N . LEU A 1 65 ? -3.542 -4.824 -4.252 1.00 0.00 65 LEU A N 16
ATOM 19629 C CA . LEU A 1 65 ? -2.166 -5.258 -4.428 1.00 0.00 65 LEU A CA 16
ATOM 19630 C C . LEU A 1 65 ? -2.152 -6.706 -4.921 1.00 0.00 65 LEU A C 16
ATOM 19631 O O . LEU A 1 65 ? -1.193 -7.139 -5.559 1.00 0.00 65 LEU A O 16
ATOM 19647 N N . LYS A 1 66 ? -3.225 -7.416 -4.605 1.00 0.00 66 LYS A N 16
ATOM 19648 C CA . LYS A 1 66 ? -3.348 -8.807 -5.008 1.00 0.00 66 LYS A CA 16
ATOM 19649 C C . LYS A 1 66 ? -3.455 -8.884 -6.532 1.00 0.00 66 LYS A C 16
ATOM 19650 O O . LYS A 1 66 ? -2.530 -9.343 -7.201 1.00 0.00 66 LYS A O 16
ATOM 19669 N N . VAL A 1 67 ? -4.592 -8.429 -7.037 1.00 0.00 67 VAL A N 16
ATOM 19670 C CA . VAL A 1 67 ? -4.832 -8.440 -8.470 1.00 0.00 67 VAL A CA 16
ATOM 19671 C C . VAL A 1 67 ? -3.810 -7.536 -9.162 1.00 0.00 67 VAL A C 16
ATOM 19672 O O . VAL A 1 67 ? -3.391 -7.813 -10.285 1.00 0.00 67 VAL A O 16
ATOM 19685 N N . TRP A 1 68 ? -3.438 -6.474 -8.463 1.00 0.00 68 TRP A N 16
ATOM 19686 C CA . TRP A 1 68 ? -2.473 -5.528 -8.996 1.00 0.00 68 TRP A CA 16
ATOM 19687 C C . TRP A 1 68 ? -1.359 -6.323 -9.679 1.00 0.00 68 TRP A C 16
ATOM 19688 O O . TRP A 1 68 ? -1.116 -6.157 -10.874 1.00 0.00 68 TRP A O 16
ATOM 19709 N N . LEU A 1 69 ? -0.711 -7.170 -8.892 1.00 0.00 69 LEU A N 16
ATOM 19710 C CA . LEU A 1 69 ? 0.371 -7.991 -9.407 1.00 0.00 69 LEU A CA 16
ATOM 19711 C C . LEU A 1 69 ? -0.066 -8.637 -10.724 1.00 0.00 69 LEU A C 16
ATOM 19712 O O . LEU A 1 69 ? 0.583 -8.455 -11.753 1.00 0.00 69 LEU A O 16
ATOM 19728 N N . HIS A 1 70 ? -1.162 -9.376 -10.648 1.00 0.00 70 HIS A N 16
ATOM 19729 C CA . HIS A 1 70 ? -1.693 -10.049 -11.821 1.00 0.00 70 HIS A CA 16
ATOM 19730 C C . HIS A 1 70 ? -1.881 -9.037 -12.953 1.00 0.00 70 HIS A C 16
ATOM 19731 O O . HIS A 1 70 ? -1.580 -9.330 -14.109 1.00 0.00 70 HIS A O 16
ATOM 19745 N N . ASN A 1 71 ? -2.377 -7.866 -12.580 1.00 0.00 71 ASN A N 16
ATOM 19746 C CA . ASN A 1 71 ? -2.608 -6.809 -13.550 1.00 0.00 71 ASN A CA 16
ATOM 19747 C C . ASN A 1 71 ? -1.270 -6.369 -14.147 1.00 0.00 71 ASN A C 16
ATOM 19748 O O . ASN A 1 71 ? -1.221 -5.877 -15.273 1.00 0.00 71 ASN A O 16
ATOM 19759 N N . ASN A 1 72 ? -0.218 -6.563 -13.366 1.00 0.00 72 ASN A N 16
ATOM 19760 C CA . ASN A 1 72 ? 1.117 -6.193 -13.804 1.00 0.00 72 ASN A CA 16
ATOM 19761 C C . ASN A 1 72 ? 1.791 -7.404 -14.453 1.00 0.00 72 ASN A C 16
ATOM 19762 O O . ASN A 1 72 ? 1.794 -7.536 -15.676 1.00 0.00 72 ASN A O 16
ATOM 19773 N N . LYS A 1 73 ? 2.345 -8.257 -13.604 1.00 0.00 73 LYS A N 16
ATOM 19774 C CA . LYS A 1 73 ? 3.020 -9.453 -14.079 1.00 0.00 73 LYS A CA 16
ATOM 19775 C C . LYS A 1 73 ? 2.210 -10.071 -15.221 1.00 0.00 73 LYS A C 16
ATOM 19776 O O . LYS A 1 73 ? 1.159 -10.666 -14.989 1.00 0.00 73 LYS A O 16
ATOM 19795 N N . HIS A 1 74 ? 2.731 -9.908 -16.428 1.00 0.00 74 HIS A N 16
ATOM 19796 C CA . HIS A 1 74 ? 2.069 -10.443 -17.606 1.00 0.00 74 HIS A CA 16
ATOM 19797 C C . HIS A 1 74 ? 2.181 -11.969 -17.609 1.00 0.00 74 HIS A C 16
ATOM 19798 O O . HIS A 1 74 ? 1.179 -12.668 -17.466 1.00 0.00 74 HIS A O 16
ATOM 19812 N N . SER A 1 75 ? 3.408 -12.440 -17.775 1.00 0.00 75 SER A N 16
ATOM 19813 C CA . SER A 1 75 ? 3.663 -13.871 -17.798 1.00 0.00 75 SER A CA 16
ATOM 19814 C C . SER A 1 75 ? 4.743 -14.226 -16.774 1.00 0.00 75 SER A C 16
ATOM 19815 O O . SER A 1 75 ? 5.678 -13.456 -16.560 1.00 0.00 75 SER A O 16
ATOM 19823 N N . GLY A 1 76 ? 4.578 -15.393 -16.169 1.00 0.00 76 GLY A N 16
ATOM 19824 C CA . GLY A 1 76 ? 5.527 -15.860 -15.173 1.00 0.00 76 GLY A CA 16
ATOM 19825 C C . GLY A 1 76 ? 6.862 -16.235 -15.820 1.00 0.00 76 GLY A C 16
ATOM 19826 O O . GLY A 1 76 ? 7.057 -16.024 -17.017 1.00 0.00 76 GLY A O 16
ATOM 19830 N N . PRO A 1 77 ? 7.771 -16.798 -14.980 1.00 0.00 77 PRO A N 16
ATOM 19831 C CA . PRO A 1 77 ? 9.082 -17.204 -15.458 1.00 0.00 77 PRO A CA 16
ATOM 19832 C C . PRO A 1 77 ? 8.991 -18.491 -16.279 1.00 0.00 77 PRO A C 16
ATOM 19833 O O . PRO A 1 77 ? 8.539 -19.520 -15.779 1.00 0.00 77 PRO A O 16
ATOM 19844 N N . SER A 1 78 ? 9.429 -18.392 -17.526 1.00 0.00 78 SER A N 16
ATOM 19845 C CA . SER A 1 78 ? 9.403 -19.536 -18.421 1.00 0.00 78 SER A CA 16
ATOM 19846 C C . SER A 1 78 ? 7.957 -19.960 -18.688 1.00 0.00 78 SER A C 16
ATOM 19847 O O . SER A 1 78 ? 7.339 -20.625 -17.859 1.00 0.00 78 SER A O 16
ATOM 19855 N N . SER A 1 79 ? 7.461 -19.556 -19.848 1.00 0.00 79 SER A N 16
ATOM 19856 C CA . SER A 1 79 ? 6.099 -19.886 -20.234 1.00 0.00 79 SER A CA 16
ATOM 19857 C C . SER A 1 79 ? 5.838 -19.431 -21.672 1.00 0.00 79 SER A C 16
ATOM 19858 O O . SER A 1 79 ? 5.681 -18.238 -21.930 1.00 0.00 79 SER A O 16
ATOM 19866 N N . GLY A 1 80 ? 5.800 -20.405 -22.569 1.00 0.00 80 GLY A N 16
ATOM 19867 C CA . GLY A 1 80 ? 5.561 -20.119 -23.974 1.00 0.00 80 GLY A CA 16
ATOM 19868 C C . GLY A 1 80 ? 6.473 -20.962 -24.867 1.00 0.00 80 GLY A C 16
ATOM 19869 O O . GLY A 1 80 ? 7.470 -21.511 -24.401 1.00 0.00 80 GLY A O 16
ATOM 19873 N N . GLY A 1 1 ? 0.929 15.855 7.014 1.00 0.00 1 GLY A N 17
ATOM 19874 C CA . GLY A 1 1 ? 0.187 14.965 6.137 1.00 0.00 1 GLY A CA 17
ATOM 19875 C C . GLY A 1 1 ? 0.019 15.581 4.747 1.00 0.00 1 GLY A C 17
ATOM 19876 O O . GLY A 1 1 ? -1.102 15.836 4.308 1.00 0.00 1 GLY A O 17
ATOM 19880 N N . SER A 1 2 ? 1.149 15.803 4.091 1.00 0.00 2 SER A N 17
ATOM 19881 C CA . SER A 1 2 ? 1.140 16.385 2.760 1.00 0.00 2 SER A CA 17
ATOM 19882 C C . SER A 1 2 ? 1.531 15.328 1.725 1.00 0.00 2 SER A C 17
ATOM 19883 O O . SER A 1 2 ? 2.671 15.298 1.263 1.00 0.00 2 SER A O 17
ATOM 19891 N N . SER A 1 3 ? 0.564 14.486 1.391 1.00 0.00 3 SER A N 17
ATOM 19892 C CA . SER A 1 3 ? 0.793 13.431 0.419 1.00 0.00 3 SER A CA 17
ATOM 19893 C C . SER A 1 3 ? -0.540 12.961 -0.167 1.00 0.00 3 SER A C 17
ATOM 19894 O O . SER A 1 3 ? -1.604 13.331 0.327 1.00 0.00 3 SER A O 17
ATOM 19902 N N . GLY A 1 4 ? -0.439 12.152 -1.211 1.00 0.00 4 GLY A N 17
ATOM 19903 C CA . GLY A 1 4 ? -1.623 11.628 -1.870 1.00 0.00 4 GLY A CA 17
ATOM 19904 C C . GLY A 1 4 ? -2.004 10.258 -1.304 1.00 0.00 4 GLY A C 17
ATOM 19905 O O . GLY A 1 4 ? -1.981 9.258 -2.020 1.00 0.00 4 GLY A O 17
ATOM 19909 N N . SER A 1 5 ? -2.345 10.256 -0.024 1.00 0.00 5 SER A N 17
ATOM 19910 C CA . SER A 1 5 ? -2.730 9.026 0.647 1.00 0.00 5 SER A CA 17
ATOM 19911 C C . SER A 1 5 ? -3.880 8.356 -0.109 1.00 0.00 5 SER A C 17
ATOM 19912 O O . SER A 1 5 ? -5.015 8.828 -0.063 1.00 0.00 5 SER A O 17
ATOM 19920 N N . SER A 1 6 ? -3.546 7.268 -0.786 1.00 0.00 6 SER A N 17
ATOM 19921 C CA . SER A 1 6 ? -4.537 6.529 -1.550 1.00 0.00 6 SER A CA 17
ATOM 19922 C C . SER A 1 6 ? -5.804 6.335 -0.715 1.00 0.00 6 SER A C 17
ATOM 19923 O O . SER A 1 6 ? -6.889 6.750 -1.120 1.00 0.00 6 SER A O 17
ATOM 19931 N N . GLY A 1 7 ? -5.625 5.703 0.436 1.00 0.00 7 GLY A N 17
ATOM 19932 C CA . GLY A 1 7 ? -6.740 5.449 1.332 1.00 0.00 7 GLY A CA 17
ATOM 19933 C C . GLY A 1 7 ? -7.406 4.109 1.012 1.00 0.00 7 GLY A C 17
ATOM 19934 O O . GLY A 1 7 ? -7.692 3.815 -0.147 1.00 0.00 7 GLY A O 17
ATOM 19938 N N . SER A 1 8 ? -7.633 3.333 2.061 1.00 0.00 8 SER A N 17
ATOM 19939 C CA . SER A 1 8 ? -8.260 2.031 1.907 1.00 0.00 8 SER A CA 17
ATOM 19940 C C . SER A 1 8 ? -9.697 2.077 2.429 1.00 0.00 8 SER A C 17
ATOM 19941 O O . SER A 1 8 ? -9.971 1.634 3.544 1.00 0.00 8 SER A O 17
ATOM 19949 N N . SER A 1 9 ? -10.578 2.616 1.599 1.00 0.00 9 SER A N 17
ATOM 19950 C CA . SER A 1 9 ? -11.980 2.726 1.963 1.00 0.00 9 SER A CA 17
ATOM 19951 C C . SER A 1 9 ? -12.836 2.894 0.706 1.00 0.00 9 SER A C 17
ATOM 19952 O O . SER A 1 9 ? -12.784 3.934 0.051 1.00 0.00 9 SER A O 17
ATOM 19960 N N . ALA A 1 10 ? -13.602 1.856 0.407 1.00 0.00 10 ALA A N 17
ATOM 19961 C CA . ALA A 1 10 ? -14.468 1.876 -0.760 1.00 0.00 10 ALA A CA 17
ATOM 19962 C C . ALA A 1 10 ? -15.837 1.305 -0.384 1.00 0.00 10 ALA A C 17
ATOM 19963 O O . ALA A 1 10 ? -16.045 0.094 -0.441 1.00 0.00 10 ALA A O 17
ATOM 19970 N N . GLU A 1 11 ? -16.734 2.204 -0.009 1.00 0.00 11 GLU A N 17
ATOM 19971 C CA . GLU A 1 11 ? -18.078 1.806 0.376 1.00 0.00 11 GLU A CA 17
ATOM 19972 C C . GLU A 1 11 ? -19.062 2.093 -0.759 1.00 0.00 11 GLU A C 17
ATOM 19973 O O . GLU A 1 11 ? -19.121 3.212 -1.266 1.00 0.00 11 GLU A O 17
ATOM 19985 N N . ALA A 1 12 ? -19.812 1.064 -1.125 1.00 0.00 12 ALA A N 17
ATOM 19986 C CA . ALA A 1 12 ? -20.791 1.192 -2.191 1.00 0.00 12 ALA A CA 17
ATOM 19987 C C . ALA A 1 12 ? -22.141 0.662 -1.703 1.00 0.00 12 ALA A C 17
ATOM 19988 O O . ALA A 1 12 ? -23.121 1.404 -1.649 1.00 0.00 12 ALA A O 17
ATOM 19995 N N . GLY A 1 13 ? -22.149 -0.618 -1.361 1.00 0.00 13 GLY A N 17
ATOM 19996 C CA . GLY A 1 13 ? -23.363 -1.256 -0.880 1.00 0.00 13 GLY A CA 17
ATOM 19997 C C . GLY A 1 13 ? -23.049 -2.595 -0.208 1.00 0.00 13 GLY A C 17
ATOM 19998 O O . GLY A 1 13 ? -23.547 -3.637 -0.630 1.00 0.00 13 GLY A O 17
ATOM 20002 N N . GLY A 1 14 ? -22.226 -2.522 0.828 1.00 0.00 14 GLY A N 17
ATOM 20003 C CA . GLY A 1 14 ? -21.840 -3.714 1.563 1.00 0.00 14 GLY A CA 17
ATOM 20004 C C . GLY A 1 14 ? -20.583 -4.346 0.961 1.00 0.00 14 GLY A C 17
ATOM 20005 O O . GLY A 1 14 ? -19.513 -4.306 1.567 1.00 0.00 14 GLY A O 17
ATOM 20009 N N . GLY A 1 15 ? -20.754 -4.915 -0.223 1.00 0.00 15 GLY A N 17
ATOM 20010 C CA . GLY A 1 15 ? -19.647 -5.554 -0.913 1.00 0.00 15 GLY A CA 17
ATOM 20011 C C . GLY A 1 15 ? -18.770 -4.519 -1.620 1.00 0.00 15 GLY A C 17
ATOM 20012 O O . GLY A 1 15 ? -19.261 -3.731 -2.427 1.00 0.00 15 GLY A O 17
ATOM 20016 N N . ILE A 1 16 ? -17.487 -4.554 -1.292 1.00 0.00 16 ILE A N 17
ATOM 20017 C CA . ILE A 1 16 ? -16.537 -3.628 -1.885 1.00 0.00 16 ILE A CA 17
ATOM 20018 C C . ILE A 1 16 ? -16.525 -3.819 -3.403 1.00 0.00 16 ILE A C 17
ATOM 20019 O O . ILE A 1 16 ? -15.900 -4.749 -3.911 1.00 0.00 16 ILE A O 17
ATOM 20035 N N . ARG A 1 17 ? -17.224 -2.924 -4.086 1.00 0.00 17 ARG A N 17
ATOM 20036 C CA . ARG A 1 17 ? -17.302 -2.983 -5.535 1.00 0.00 17 ARG A CA 17
ATOM 20037 C C . ARG A 1 17 ? -16.084 -2.301 -6.161 1.00 0.00 17 ARG A C 17
ATOM 20038 O O . ARG A 1 17 ? -15.517 -1.378 -5.577 1.00 0.00 17 ARG A O 17
ATOM 20059 N N . LYS A 1 18 ? -15.716 -2.781 -7.339 1.00 0.00 18 LYS A N 17
ATOM 20060 C CA . LYS A 1 18 ? -14.575 -2.230 -8.050 1.00 0.00 18 LYS A CA 17
ATOM 20061 C C . LYS A 1 18 ? -14.715 -2.533 -9.543 1.00 0.00 18 LYS A C 17
ATOM 20062 O O . LYS A 1 18 ? -15.670 -3.185 -9.961 1.00 0.00 18 LYS A O 17
ATOM 20081 N N . ARG A 1 19 ? -13.748 -2.044 -10.306 1.00 0.00 19 ARG A N 17
ATOM 20082 C CA . ARG A 1 19 ? -13.751 -2.255 -11.744 1.00 0.00 19 ARG A CA 17
ATOM 20083 C C . ARG A 1 19 ? -12.555 -1.550 -12.386 1.00 0.00 19 ARG A C 17
ATOM 20084 O O . ARG A 1 19 ? -11.838 -2.143 -13.191 1.00 0.00 19 ARG A O 17
ATOM 20105 N N . HIS A 1 20 ? -12.375 -0.293 -12.006 1.00 0.00 20 HIS A N 17
ATOM 20106 C CA . HIS A 1 20 ? -11.278 0.499 -12.534 1.00 0.00 20 HIS A CA 17
ATOM 20107 C C . HIS A 1 20 ? -11.330 1.908 -11.941 1.00 0.00 20 HIS A C 17
ATOM 20108 O O . HIS A 1 20 ? -12.213 2.696 -12.278 1.00 0.00 20 HIS A O 17
ATOM 20122 N N . ARG A 1 21 ? -10.372 2.184 -11.068 1.00 0.00 21 ARG A N 17
ATOM 20123 C CA . ARG A 1 21 ? -10.297 3.484 -10.424 1.00 0.00 21 ARG A CA 17
ATOM 20124 C C . ARG A 1 21 ? -9.037 3.578 -9.562 1.00 0.00 21 ARG A C 17
ATOM 20125 O O . ARG A 1 21 ? -9.068 4.144 -8.470 1.00 0.00 21 ARG A O 17
ATOM 20146 N N . THR A 1 22 ? -7.958 3.015 -10.085 1.00 0.00 22 THR A N 17
ATOM 20147 C CA . THR A 1 22 ? -6.689 3.028 -9.377 1.00 0.00 22 THR A CA 17
ATOM 20148 C C . THR A 1 22 ? -5.738 4.049 -10.006 1.00 0.00 22 THR A C 17
ATOM 20149 O O . THR A 1 22 ? -5.894 4.413 -11.170 1.00 0.00 22 THR A O 17
ATOM 20160 N N . LYS A 1 23 ? -4.773 4.481 -9.207 1.00 0.00 23 LYS A N 17
ATOM 20161 C CA . LYS A 1 23 ? -3.797 5.453 -9.671 1.00 0.00 23 LYS A CA 17
ATOM 20162 C C . LYS A 1 23 ? -2.533 5.348 -8.815 1.00 0.00 23 LYS A C 17
ATOM 20163 O O . LYS A 1 23 ? -2.227 6.254 -8.041 1.00 0.00 23 LYS A O 17
ATOM 20182 N N . PHE A 1 24 ? -1.834 4.235 -8.982 1.00 0.00 24 PHE A N 17
ATOM 20183 C CA . PHE A 1 24 ? -0.611 4.001 -8.234 1.00 0.00 24 PHE A CA 17
ATOM 20184 C C . PHE A 1 24 ? 0.525 4.886 -8.750 1.00 0.00 24 PHE A C 17
ATOM 20185 O O . PHE A 1 24 ? 0.953 4.751 -9.895 1.00 0.00 24 PHE A O 17
ATOM 20202 N N . THR A 1 25 ? 0.982 5.774 -7.878 1.00 0.00 25 THR A N 17
ATOM 20203 C CA . THR A 1 25 ? 2.061 6.682 -8.231 1.00 0.00 25 THR A CA 17
ATOM 20204 C C . THR A 1 25 ? 3.416 5.999 -8.042 1.00 0.00 25 THR A C 17
ATOM 20205 O O . THR A 1 25 ? 3.506 4.959 -7.390 1.00 0.00 25 THR A O 17
ATOM 20216 N N . ALA A 1 26 ? 4.438 6.611 -8.623 1.00 0.00 26 ALA A N 17
ATOM 20217 C CA . ALA A 1 26 ? 5.785 6.075 -8.526 1.00 0.00 26 ALA A CA 17
ATOM 20218 C C . ALA A 1 26 ? 5.977 5.435 -7.150 1.00 0.00 26 ALA A C 17
ATOM 20219 O O . ALA A 1 26 ? 6.635 4.403 -7.028 1.00 0.00 26 ALA A O 17
ATOM 20226 N N . GLU A 1 27 ? 5.390 6.073 -6.149 1.00 0.00 27 GLU A N 17
ATOM 20227 C CA . GLU A 1 27 ? 5.488 5.579 -4.786 1.00 0.00 27 GLU A CA 17
ATOM 20228 C C . GLU A 1 27 ? 4.741 4.251 -4.648 1.00 0.00 27 GLU A C 17
ATOM 20229 O O . GLU A 1 27 ? 5.360 3.200 -4.493 1.00 0.00 27 GLU A O 17
ATOM 20241 N N . GLN A 1 28 ? 3.421 4.342 -4.708 1.00 0.00 28 GLN A N 17
ATOM 20242 C CA . GLN A 1 28 ? 2.583 3.161 -4.592 1.00 0.00 28 GLN A CA 17
ATOM 20243 C C . GLN A 1 28 ? 3.011 2.104 -5.612 1.00 0.00 28 GLN A C 17
ATOM 20244 O O . GLN A 1 28 ? 3.132 0.927 -5.277 1.00 0.00 28 GLN A O 17
ATOM 20258 N N . LYS A 1 29 ? 3.228 2.562 -6.836 1.00 0.00 29 LYS A N 17
ATOM 20259 C CA . LYS A 1 29 ? 3.640 1.671 -7.907 1.00 0.00 29 LYS A CA 17
ATOM 20260 C C . LYS A 1 29 ? 4.922 0.944 -7.495 1.00 0.00 29 LYS A C 17
ATOM 20261 O O . LYS A 1 29 ? 4.933 -0.279 -7.368 1.00 0.00 29 LYS A O 17
ATOM 20280 N N . GLU A 1 30 ? 5.971 1.729 -7.298 1.00 0.00 30 GLU A N 17
ATOM 20281 C CA . GLU A 1 30 ? 7.256 1.175 -6.903 1.00 0.00 30 GLU A CA 17
ATOM 20282 C C . GLU A 1 30 ? 7.109 0.358 -5.618 1.00 0.00 30 GLU A C 17
ATOM 20283 O O . GLU A 1 30 ? 7.585 -0.773 -5.540 1.00 0.00 30 GLU A O 17
ATOM 20295 N N . ARG A 1 31 ? 6.448 0.963 -4.642 1.00 0.00 31 ARG A N 17
ATOM 20296 C CA . ARG A 1 31 ? 6.233 0.306 -3.364 1.00 0.00 31 ARG A CA 17
ATOM 20297 C C . ARG A 1 31 ? 5.831 -1.155 -3.580 1.00 0.00 31 ARG A C 17
ATOM 20298 O O . ARG A 1 31 ? 6.417 -2.058 -2.984 1.00 0.00 31 ARG A O 17
ATOM 20319 N N . MET A 1 32 ? 4.835 -1.341 -4.433 1.00 0.00 32 MET A N 17
ATOM 20320 C CA . MET A 1 32 ? 4.348 -2.676 -4.735 1.00 0.00 32 MET A CA 17
ATOM 20321 C C . MET A 1 32 ? 5.408 -3.492 -5.478 1.00 0.00 32 MET A C 17
ATOM 20322 O O . MET A 1 32 ? 5.649 -4.652 -5.148 1.00 0.00 32 MET A O 17
ATOM 20336 N N . LEU A 1 33 ? 6.013 -2.852 -6.468 1.00 0.00 33 LEU A N 17
ATOM 20337 C CA . LEU A 1 33 ? 7.042 -3.503 -7.262 1.00 0.00 33 LEU A CA 17
ATOM 20338 C C . LEU A 1 33 ? 8.146 -4.016 -6.335 1.00 0.00 33 LEU A C 17
ATOM 20339 O O . LEU A 1 33 ? 8.569 -5.166 -6.444 1.00 0.00 33 LEU A O 17
ATOM 20355 N N . ALA A 1 34 ? 8.583 -3.137 -5.445 1.00 0.00 34 ALA A N 17
ATOM 20356 C CA . ALA A 1 34 ? 9.630 -3.486 -4.500 1.00 0.00 34 ALA A CA 17
ATOM 20357 C C . ALA A 1 34 ? 9.148 -4.636 -3.613 1.00 0.00 34 ALA A C 17
ATOM 20358 O O . ALA A 1 34 ? 9.942 -5.475 -3.192 1.00 0.00 34 ALA A O 17
ATOM 20365 N N . LEU A 1 35 ? 7.848 -4.636 -3.355 1.00 0.00 35 LEU A N 17
ATOM 20366 C CA . LEU A 1 35 ? 7.251 -5.669 -2.525 1.00 0.00 35 LEU A CA 17
ATOM 20367 C C . LEU A 1 35 ? 7.168 -6.973 -3.321 1.00 0.00 35 LEU A C 17
ATOM 20368 O O . LEU A 1 35 ? 7.650 -8.011 -2.870 1.00 0.00 35 LEU A O 17
ATOM 20384 N N . ALA A 1 36 ? 6.554 -6.877 -4.491 1.00 0.00 36 ALA A N 17
ATOM 20385 C CA . ALA A 1 36 ? 6.402 -8.036 -5.354 1.00 0.00 36 ALA A CA 17
ATOM 20386 C C . ALA A 1 36 ? 7.780 -8.632 -5.647 1.00 0.00 36 ALA A C 17
ATOM 20387 O O . ALA A 1 36 ? 7.885 -9.777 -6.083 1.00 0.00 36 ALA A O 17
ATOM 20394 N N . GLU A 1 37 ? 8.803 -7.828 -5.396 1.00 0.00 37 GLU A N 17
ATOM 20395 C CA . GLU A 1 37 ? 10.170 -8.261 -5.628 1.00 0.00 37 GLU A CA 17
ATOM 20396 C C . GLU A 1 37 ? 10.759 -8.864 -4.351 1.00 0.00 37 GLU A C 17
ATOM 20397 O O . GLU A 1 37 ? 11.854 -9.425 -4.373 1.00 0.00 37 GLU A O 17
ATOM 20409 N N . ARG A 1 38 ? 10.008 -8.727 -3.269 1.00 0.00 38 ARG A N 17
ATOM 20410 C CA . ARG A 1 38 ? 10.442 -9.251 -1.985 1.00 0.00 38 ARG A CA 17
ATOM 20411 C C . ARG A 1 38 ? 9.612 -10.478 -1.604 1.00 0.00 38 ARG A C 17
ATOM 20412 O O . ARG A 1 38 ? 10.014 -11.262 -0.746 1.00 0.00 38 ARG A O 17
ATOM 20433 N N . ILE A 1 39 ? 8.468 -10.606 -2.261 1.00 0.00 39 ILE A N 17
ATOM 20434 C CA . ILE A 1 39 ? 7.578 -11.725 -2.001 1.00 0.00 39 ILE A CA 17
ATOM 20435 C C . ILE A 1 39 ? 7.559 -12.649 -3.221 1.00 0.00 39 ILE A C 17
ATOM 20436 O O . ILE A 1 39 ? 7.412 -13.862 -3.082 1.00 0.00 39 ILE A O 17
ATOM 20452 N N . GLY A 1 40 ? 7.709 -12.039 -4.388 1.00 0.00 40 GLY A N 17
ATOM 20453 C CA . GLY A 1 40 ? 7.711 -12.792 -5.630 1.00 0.00 40 GLY A CA 17
ATOM 20454 C C . GLY A 1 40 ? 6.392 -12.610 -6.384 1.00 0.00 40 GLY A C 17
ATOM 20455 O O . GLY A 1 40 ? 5.988 -13.479 -7.155 1.00 0.00 40 GLY A O 17
ATOM 20459 N N . TRP A 1 41 ? 5.758 -11.474 -6.135 1.00 0.00 41 TRP A N 17
ATOM 20460 C CA . TRP A 1 41 ? 4.493 -11.166 -6.780 1.00 0.00 41 TRP A CA 17
ATOM 20461 C C . TRP A 1 41 ? 3.474 -12.224 -6.352 1.00 0.00 41 TRP A C 17
ATOM 20462 O O . TRP A 1 41 ? 2.684 -12.695 -7.169 1.00 0.00 41 TRP A O 17
ATOM 20483 N N . ARG A 1 42 ? 3.525 -12.566 -5.073 1.00 0.00 42 ARG A N 17
ATOM 20484 C CA . ARG A 1 42 ? 2.616 -13.559 -4.527 1.00 0.00 42 ARG A CA 17
ATOM 20485 C C . ARG A 1 42 ? 2.192 -13.169 -3.110 1.00 0.00 42 ARG A C 17
ATOM 20486 O O . ARG A 1 42 ? 2.930 -12.484 -2.404 1.00 0.00 42 ARG A O 17
ATOM 20507 N N . ILE A 1 43 ? 1.004 -13.621 -2.736 1.00 0.00 43 ILE A N 17
ATOM 20508 C CA . ILE A 1 43 ? 0.473 -13.328 -1.416 1.00 0.00 43 ILE A CA 17
ATOM 20509 C C . ILE A 1 43 ? 0.291 -14.635 -0.642 1.00 0.00 43 ILE A C 17
ATOM 20510 O O . ILE A 1 43 ? -0.334 -15.572 -1.137 1.00 0.00 43 ILE A O 17
ATOM 20526 N N . GLN A 1 44 ? 0.849 -14.656 0.560 1.00 0.00 44 GLN A N 17
ATOM 20527 C CA . GLN A 1 44 ? 0.756 -15.833 1.407 1.00 0.00 44 GLN A CA 17
ATOM 20528 C C . GLN A 1 44 ? 0.428 -15.427 2.845 1.00 0.00 44 GLN A C 17
ATOM 20529 O O . GLN A 1 44 ? 0.243 -14.246 3.134 1.00 0.00 44 GLN A O 17
ATOM 20543 N N . ARG A 1 45 ? 0.365 -16.429 3.709 1.00 0.00 45 ARG A N 17
ATOM 20544 C CA . ARG A 1 45 ? 0.063 -16.191 5.111 1.00 0.00 45 ARG A CA 17
ATOM 20545 C C . ARG A 1 45 ? 1.329 -15.779 5.864 1.00 0.00 45 ARG A C 17
ATOM 20546 O O . ARG A 1 45 ? 1.291 -15.555 7.073 1.00 0.00 45 ARG A O 17
ATOM 20567 N N . GLN A 1 46 ? 2.421 -15.690 5.119 1.00 0.00 46 GLN A N 17
ATOM 20568 C CA . GLN A 1 46 ? 3.696 -15.309 5.702 1.00 0.00 46 GLN A CA 17
ATOM 20569 C C . GLN A 1 46 ? 3.998 -13.839 5.402 1.00 0.00 46 GLN A C 17
ATOM 20570 O O . GLN A 1 46 ? 4.652 -13.162 6.193 1.00 0.00 46 GLN A O 17
ATOM 20584 N N . ASP A 1 47 ? 3.507 -13.389 4.256 1.00 0.00 47 ASP A N 17
ATOM 20585 C CA . ASP A 1 47 ? 3.717 -12.013 3.841 1.00 0.00 47 ASP A CA 17
ATOM 20586 C C . ASP A 1 47 ? 2.562 -11.149 4.354 1.00 0.00 47 ASP A C 17
ATOM 20587 O O . ASP A 1 47 ? 2.637 -9.922 4.318 1.00 0.00 47 ASP A O 17
ATOM 20596 N N . ASP A 1 48 ? 1.521 -11.824 4.818 1.00 0.00 48 ASP A N 17
ATOM 20597 C CA . ASP A 1 48 ? 0.353 -11.134 5.337 1.00 0.00 48 ASP A CA 17
ATOM 20598 C C . ASP A 1 48 ? 0.804 -9.946 6.190 1.00 0.00 48 ASP A C 17
ATOM 20599 O O . ASP A 1 48 ? 0.300 -8.836 6.030 1.00 0.00 48 ASP A O 17
ATOM 20608 N N . GLU A 1 49 ? 1.750 -10.220 7.076 1.00 0.00 49 GLU A N 17
ATOM 20609 C CA . GLU A 1 49 ? 2.274 -9.188 7.954 1.00 0.00 49 GLU A CA 17
ATOM 20610 C C . GLU A 1 49 ? 2.788 -8.004 7.133 1.00 0.00 49 GLU A C 17
ATOM 20611 O O . GLU A 1 49 ? 2.563 -6.850 7.493 1.00 0.00 49 GLU A O 17
ATOM 20623 N N . VAL A 1 50 ? 3.469 -8.331 6.044 1.00 0.00 50 VAL A N 17
ATOM 20624 C CA . VAL A 1 50 ? 4.017 -7.309 5.169 1.00 0.00 50 VAL A CA 17
ATOM 20625 C C . VAL A 1 50 ? 2.887 -6.694 4.340 1.00 0.00 50 VAL A C 17
ATOM 20626 O O . VAL A 1 50 ? 2.836 -5.479 4.158 1.00 0.00 50 VAL A O 17
ATOM 20639 N N . ILE A 1 51 ? 2.008 -7.562 3.861 1.00 0.00 51 ILE A N 17
ATOM 20640 C CA . ILE A 1 51 ? 0.882 -7.120 3.056 1.00 0.00 51 ILE A CA 17
ATOM 20641 C C . ILE A 1 51 ? 0.074 -6.085 3.841 1.00 0.00 51 ILE A C 17
ATOM 20642 O O . ILE A 1 51 ? -0.010 -4.925 3.442 1.00 0.00 51 ILE A O 17
ATOM 20658 N N . GLN A 1 52 ? -0.499 -6.542 4.945 1.00 0.00 52 GLN A N 17
ATOM 20659 C CA . GLN A 1 52 ? -1.297 -5.671 5.790 1.00 0.00 52 GLN A CA 17
ATOM 20660 C C . GLN A 1 52 ? -0.487 -4.437 6.195 1.00 0.00 52 GLN A C 17
ATOM 20661 O O . GLN A 1 52 ? -0.968 -3.311 6.084 1.00 0.00 52 GLN A O 17
ATOM 20675 N N . ARG A 1 53 ? 0.729 -4.692 6.656 1.00 0.00 53 ARG A N 17
ATOM 20676 C CA . ARG A 1 53 ? 1.610 -3.616 7.078 1.00 0.00 53 ARG A CA 17
ATOM 20677 C C . ARG A 1 53 ? 1.817 -2.620 5.935 1.00 0.00 53 ARG A C 17
ATOM 20678 O O . ARG A 1 53 ? 1.673 -1.414 6.124 1.00 0.00 53 ARG A O 17
ATOM 20699 N N . PHE A 1 54 ? 2.151 -3.163 4.773 1.00 0.00 54 PHE A N 17
ATOM 20700 C CA . PHE A 1 54 ? 2.379 -2.337 3.599 1.00 0.00 54 PHE A CA 17
ATOM 20701 C C . PHE A 1 54 ? 1.178 -1.430 3.325 1.00 0.00 54 PHE A C 17
ATOM 20702 O O . PHE A 1 54 ? 1.338 -0.311 2.841 1.00 0.00 54 PHE A O 17
ATOM 20719 N N . CYS A 1 55 ? 0.001 -1.947 3.647 1.00 0.00 55 CYS A N 17
ATOM 20720 C CA . CYS A 1 55 ? -1.227 -1.198 3.441 1.00 0.00 55 CYS A CA 17
ATOM 20721 C C . CYS A 1 55 ? -1.294 -0.087 4.492 1.00 0.00 55 CYS A C 17
ATOM 20722 O O . CYS A 1 55 ? -2.056 0.866 4.344 1.00 0.00 55 CYS A O 17
ATOM 20730 N N . GLN A 1 56 ? -0.485 -0.248 5.529 1.00 0.00 56 GLN A N 17
ATOM 20731 C CA . GLN A 1 56 ? -0.442 0.729 6.603 1.00 0.00 56 GLN A CA 17
ATOM 20732 C C . GLN A 1 56 ? 0.459 1.904 6.217 1.00 0.00 56 GLN A C 17
ATOM 20733 O O . GLN A 1 56 ? 0.186 3.046 6.581 1.00 0.00 56 GLN A O 17
ATOM 20747 N N . GLU A 1 57 ? 1.515 1.582 5.485 1.00 0.00 57 GLU A N 17
ATOM 20748 C CA . GLU A 1 57 ? 2.458 2.596 5.045 1.00 0.00 57 GLU A CA 17
ATOM 20749 C C . GLU A 1 57 ? 1.951 3.277 3.772 1.00 0.00 57 GLU A C 17
ATOM 20750 O O . GLU A 1 57 ? 2.126 4.481 3.596 1.00 0.00 57 GLU A O 17
ATOM 20762 N N . THR A 1 58 ? 1.333 2.475 2.917 1.00 0.00 58 THR A N 17
ATOM 20763 C CA . THR A 1 58 ? 0.800 2.985 1.666 1.00 0.00 58 THR A CA 17
ATOM 20764 C C . THR A 1 58 ? -0.676 3.357 1.827 1.00 0.00 58 THR A C 17
ATOM 20765 O O . THR A 1 58 ? -1.024 4.536 1.843 1.00 0.00 58 THR A O 17
ATOM 20776 N N . GLY A 1 59 ? -1.503 2.328 1.942 1.00 0.00 59 GLY A N 17
ATOM 20777 C CA . GLY A 1 59 ? -2.933 2.532 2.102 1.00 0.00 59 GLY A CA 17
ATOM 20778 C C . GLY A 1 59 ? -3.718 1.774 1.029 1.00 0.00 59 GLY A C 17
ATOM 20779 O O . GLY A 1 59 ? -4.944 1.857 0.977 1.00 0.00 59 GLY A O 17
ATOM 20783 N N . VAL A 1 60 ? -2.978 1.053 0.198 1.00 0.00 60 VAL A N 17
ATOM 20784 C CA . VAL A 1 60 ? -3.589 0.282 -0.871 1.00 0.00 60 VAL A CA 17
ATOM 20785 C C . VAL A 1 60 ? -4.274 -0.951 -0.277 1.00 0.00 60 VAL A C 17
ATOM 20786 O O . VAL A 1 60 ? -3.768 -1.551 0.670 1.00 0.00 60 VAL A O 17
ATOM 20799 N N . PRO A 1 61 ? -5.445 -1.301 -0.873 1.00 0.00 61 PRO A N 17
ATOM 20800 C CA . PRO A 1 61 ? -6.205 -2.451 -0.413 1.00 0.00 61 PRO A CA 17
ATOM 20801 C C . PRO A 1 61 ? -5.546 -3.757 -0.861 1.00 0.00 61 PRO A C 17
ATOM 20802 O O . PRO A 1 61 ? -5.048 -3.853 -1.982 1.00 0.00 61 PRO A O 17
ATOM 20813 N N . ARG A 1 62 ? -5.565 -4.731 0.038 1.00 0.00 62 ARG A N 17
ATOM 20814 C CA . ARG A 1 62 ? -4.976 -6.027 -0.251 1.00 0.00 62 ARG A CA 17
ATOM 20815 C C . ARG A 1 62 ? -5.452 -6.535 -1.613 1.00 0.00 62 ARG A C 17
ATOM 20816 O O . ARG A 1 62 ? -4.639 -6.835 -2.486 1.00 0.00 62 ARG A O 17
ATOM 20837 N N . GLN A 1 63 ? -6.767 -6.616 -1.753 1.00 0.00 63 GLN A N 17
ATOM 20838 C CA . GLN A 1 63 ? -7.360 -7.082 -2.994 1.00 0.00 63 GLN A CA 17
ATOM 20839 C C . GLN A 1 63 ? -6.692 -6.402 -4.191 1.00 0.00 63 GLN A C 17
ATOM 20840 O O . GLN A 1 63 ? -6.527 -7.014 -5.245 1.00 0.00 63 GLN A O 17
ATOM 20854 N N . VAL A 1 64 ? -6.324 -5.145 -3.987 1.00 0.00 64 VAL A N 17
ATOM 20855 C CA . VAL A 1 64 ? -5.677 -4.375 -5.036 1.00 0.00 64 VAL A CA 17
ATOM 20856 C C . VAL A 1 64 ? -4.217 -4.817 -5.160 1.00 0.00 64 VAL A C 17
ATOM 20857 O O . VAL A 1 64 ? -3.736 -5.080 -6.261 1.00 0.00 64 VAL A O 17
ATOM 20870 N N . LEU A 1 65 ? -3.553 -4.884 -4.015 1.00 0.00 65 LEU A N 17
ATOM 20871 C CA . LEU A 1 65 ? -2.158 -5.289 -3.982 1.00 0.00 65 LEU A CA 17
ATOM 20872 C C . LEU A 1 65 ? -2.018 -6.671 -4.622 1.00 0.00 65 LEU A C 17
ATOM 20873 O O . LEU A 1 65 ? -0.934 -7.045 -5.067 1.00 0.00 65 LEU A O 17
ATOM 20889 N N . LYS A 1 66 ? -3.129 -7.392 -4.647 1.00 0.00 66 LYS A N 17
ATOM 20890 C CA . LYS A 1 66 ? -3.143 -8.725 -5.225 1.00 0.00 66 LYS A CA 17
ATOM 20891 C C . LYS A 1 66 ? -3.271 -8.616 -6.746 1.00 0.00 66 LYS A C 17
ATOM 20892 O O . LYS A 1 66 ? -2.325 -8.909 -7.475 1.00 0.00 66 LYS A O 17
ATOM 20911 N N . VAL A 1 67 ? -4.449 -8.192 -7.180 1.00 0.00 67 VAL A N 17
ATOM 20912 C CA . VAL A 1 67 ? -4.713 -8.040 -8.600 1.00 0.00 67 VAL A CA 17
ATOM 20913 C C . VAL A 1 67 ? -3.603 -7.199 -9.234 1.00 0.00 67 VAL A C 17
ATOM 20914 O O . VAL A 1 67 ? -3.082 -7.548 -10.292 1.00 0.00 67 VAL A O 17
ATOM 20927 N N . TRP A 1 68 ? -3.274 -6.107 -8.560 1.00 0.00 68 TRP A N 17
ATOM 20928 C CA . TRP A 1 68 ? -2.236 -5.213 -9.044 1.00 0.00 68 TRP A CA 17
ATOM 20929 C C . TRP A 1 68 ? -1.111 -6.069 -9.630 1.00 0.00 68 TRP A C 17
ATOM 20930 O O . TRP A 1 68 ? -0.823 -5.989 -10.823 1.00 0.00 68 TRP A O 17
ATOM 20951 N N . LEU A 1 69 ? -0.506 -6.869 -8.764 1.00 0.00 69 LEU A N 17
ATOM 20952 C CA . LEU A 1 69 ? 0.580 -7.739 -9.182 1.00 0.00 69 LEU A CA 17
ATOM 20953 C C . LEU A 1 69 ? 0.220 -8.391 -10.518 1.00 0.00 69 LEU A C 17
ATOM 20954 O O . LEU A 1 69 ? 1.038 -8.425 -11.436 1.00 0.00 69 LEU A O 17
ATOM 20970 N N . HIS A 1 70 ? -1.004 -8.894 -10.584 1.00 0.00 70 HIS A N 17
ATOM 20971 C CA . HIS A 1 70 ? -1.482 -9.543 -11.793 1.00 0.00 70 HIS A CA 17
ATOM 20972 C C . HIS A 1 70 ? -1.632 -8.506 -12.908 1.00 0.00 70 HIS A C 17
ATOM 20973 O O . HIS A 1 70 ? -1.344 -8.792 -14.069 1.00 0.00 70 HIS A O 17
ATOM 20987 N N . ASN A 1 71 ? -2.083 -7.324 -12.516 1.00 0.00 71 ASN A N 17
ATOM 20988 C CA . ASN A 1 71 ? -2.275 -6.243 -13.468 1.00 0.00 71 ASN A CA 17
ATOM 20989 C C . ASN A 1 71 ? -0.911 -5.734 -13.936 1.00 0.00 71 ASN A C 17
ATOM 20990 O O . ASN A 1 71 ? -0.814 -5.059 -14.960 1.00 0.00 71 ASN A O 17
ATOM 21001 N N . ASN A 1 72 ? 0.110 -6.076 -13.164 1.00 0.00 72 ASN A N 17
ATOM 21002 C CA . ASN A 1 72 ? 1.465 -5.661 -13.487 1.00 0.00 72 ASN A CA 17
ATOM 21003 C C . ASN A 1 72 ? 2.185 -6.803 -14.207 1.00 0.00 72 ASN A C 17
ATOM 21004 O O . ASN A 1 72 ? 2.486 -6.701 -15.395 1.00 0.00 72 ASN A O 17
ATOM 21015 N N . LYS A 1 73 ? 2.441 -7.865 -13.456 1.00 0.00 73 LYS A N 17
ATOM 21016 C CA . LYS A 1 73 ? 3.120 -9.025 -14.008 1.00 0.00 73 LYS A CA 17
ATOM 21017 C C . LYS A 1 73 ? 2.256 -9.641 -15.109 1.00 0.00 73 LYS A C 17
ATOM 21018 O O . LYS A 1 73 ? 1.317 -10.384 -14.824 1.00 0.00 73 LYS A O 17
ATOM 21037 N N . HIS A 1 74 ? 2.602 -9.310 -16.344 1.00 0.00 74 HIS A N 17
ATOM 21038 C CA . HIS A 1 74 ? 1.869 -9.821 -17.490 1.00 0.00 74 HIS A CA 17
ATOM 21039 C C . HIS A 1 74 ? 2.747 -9.735 -18.740 1.00 0.00 74 HIS A C 17
ATOM 21040 O O . HIS A 1 74 ? 3.773 -9.057 -18.738 1.00 0.00 74 HIS A O 17
ATOM 21054 N N . SER A 1 75 ? 2.311 -10.433 -19.779 1.00 0.00 75 SER A N 17
ATOM 21055 C CA . SER A 1 75 ? 3.044 -10.444 -21.034 1.00 0.00 75 SER A CA 17
ATOM 21056 C C . SER A 1 75 ? 2.408 -9.461 -22.020 1.00 0.00 75 SER A C 17
ATOM 21057 O O . SER A 1 75 ? 3.112 -8.710 -22.693 1.00 0.00 75 SER A O 17
ATOM 21065 N N . GLY A 1 76 ? 1.085 -9.498 -22.073 1.00 0.00 76 GLY A N 17
ATOM 21066 C CA . GLY A 1 76 ? 0.347 -8.620 -22.966 1.00 0.00 76 GLY A CA 17
ATOM 21067 C C . GLY A 1 76 ? -0.566 -7.680 -22.177 1.00 0.00 76 GLY A C 17
ATOM 21068 O O . GLY A 1 76 ? -1.679 -8.053 -21.811 1.00 0.00 76 GLY A O 17
ATOM 21072 N N . PRO A 1 77 ? -0.049 -6.446 -21.934 1.00 0.00 77 PRO A N 17
ATOM 21073 C CA . PRO A 1 77 ? -0.806 -5.449 -21.196 1.00 0.00 77 PRO A CA 17
ATOM 21074 C C . PRO A 1 77 ? -1.915 -4.851 -22.063 1.00 0.00 77 PRO A C 17
ATOM 21075 O O . PRO A 1 77 ? -1.989 -5.125 -23.260 1.00 0.00 77 PRO A O 17
ATOM 21086 N N . SER A 1 78 ? -2.750 -4.043 -21.425 1.00 0.00 78 SER A N 17
ATOM 21087 C CA . SER A 1 78 ? -3.852 -3.404 -22.123 1.00 0.00 78 SER A CA 17
ATOM 21088 C C . SER A 1 78 ? -3.316 -2.534 -23.262 1.00 0.00 78 SER A C 17
ATOM 21089 O O . SER A 1 78 ? -2.518 -1.627 -23.032 1.00 0.00 78 SER A O 17
ATOM 21097 N N . SER A 1 79 ? -3.776 -2.841 -24.466 1.00 0.00 79 SER A N 17
ATOM 21098 C CA . SER A 1 79 ? -3.353 -2.099 -25.641 1.00 0.00 79 SER A CA 17
ATOM 21099 C C . SER A 1 79 ? -4.512 -1.253 -26.171 1.00 0.00 79 SER A C 17
ATOM 21100 O O . SER A 1 79 ? -5.674 -1.534 -25.882 1.00 0.00 79 SER A O 17
ATOM 21108 N N . GLY A 1 80 ? -4.155 -0.232 -26.937 1.00 0.00 80 GLY A N 17
ATOM 21109 C CA . GLY A 1 80 ? -5.151 0.657 -27.510 1.00 0.00 80 GLY A CA 17
ATOM 21110 C C . GLY A 1 80 ? -4.772 1.059 -28.937 1.00 0.00 80 GLY A C 17
ATOM 21111 O O . GLY A 1 80 ? -4.051 2.034 -29.140 1.00 0.00 80 GLY A O 17
ATOM 21115 N N . GLY A 1 1 ? 14.527 12.281 -5.363 1.00 0.00 1 GLY A N 18
ATOM 21116 C CA . GLY A 1 1 ? 14.112 12.156 -3.976 1.00 0.00 1 GLY A CA 18
ATOM 21117 C C . GLY A 1 1 ? 12.642 12.542 -3.806 1.00 0.00 1 GLY A C 18
ATOM 21118 O O . GLY A 1 1 ? 11.912 12.668 -4.788 1.00 0.00 1 GLY A O 18
ATOM 21122 N N . SER A 1 2 ? 12.251 12.721 -2.553 1.00 0.00 2 SER A N 18
ATOM 21123 C CA . SER A 1 2 ? 10.881 13.091 -2.242 1.00 0.00 2 SER A CA 18
ATOM 21124 C C . SER A 1 2 ? 10.826 13.809 -0.892 1.00 0.00 2 SER A C 18
ATOM 21125 O O . SER A 1 2 ? 11.517 13.422 0.049 1.00 0.00 2 SER A O 18
ATOM 21133 N N . SER A 1 3 ? 9.998 14.842 -0.840 1.00 0.00 3 SER A N 18
ATOM 21134 C CA . SER A 1 3 ? 9.844 15.617 0.379 1.00 0.00 3 SER A CA 18
ATOM 21135 C C . SER A 1 3 ? 8.442 16.228 0.437 1.00 0.00 3 SER A C 18
ATOM 21136 O O . SER A 1 3 ? 8.011 16.893 -0.504 1.00 0.00 3 SER A O 18
ATOM 21144 N N . GLY A 1 4 ? 7.769 15.981 1.551 1.00 0.00 4 GLY A N 18
ATOM 21145 C CA . GLY A 1 4 ? 6.425 16.498 1.744 1.00 0.00 4 GLY A CA 18
ATOM 21146 C C . GLY A 1 4 ? 5.623 16.441 0.442 1.00 0.00 4 GLY A C 18
ATOM 21147 O O . GLY A 1 4 ? 5.646 17.384 -0.347 1.00 0.00 4 GLY A O 18
ATOM 21151 N N . SER A 1 5 ? 4.934 15.325 0.259 1.00 0.00 5 SER A N 18
ATOM 21152 C CA . SER A 1 5 ? 4.126 15.132 -0.934 1.00 0.00 5 SER A CA 18
ATOM 21153 C C . SER A 1 5 ? 2.898 14.281 -0.602 1.00 0.00 5 SER A C 18
ATOM 21154 O O . SER A 1 5 ? 1.765 14.717 -0.797 1.00 0.00 5 SER A O 18
ATOM 21162 N N . SER A 1 6 ? 3.166 13.081 -0.108 1.00 0.00 6 SER A N 18
ATOM 21163 C CA . SER A 1 6 ? 2.097 12.165 0.253 1.00 0.00 6 SER A CA 18
ATOM 21164 C C . SER A 1 6 ? 2.164 11.844 1.747 1.00 0.00 6 SER A C 18
ATOM 21165 O O . SER A 1 6 ? 3.221 11.963 2.364 1.00 0.00 6 SER A O 18
ATOM 21173 N N . GLY A 1 7 ? 1.022 11.444 2.286 1.00 0.00 7 GLY A N 18
ATOM 21174 C CA . GLY A 1 7 ? 0.938 11.105 3.696 1.00 0.00 7 GLY A CA 18
ATOM 21175 C C . GLY A 1 7 ? 0.911 9.588 3.895 1.00 0.00 7 GLY A C 18
ATOM 21176 O O . GLY A 1 7 ? 1.341 8.836 3.022 1.00 0.00 7 GLY A O 18
ATOM 21180 N N . SER A 1 8 ? 0.402 9.184 5.049 1.00 0.00 8 SER A N 18
ATOM 21181 C CA . SER A 1 8 ? 0.313 7.770 5.374 1.00 0.00 8 SER A CA 18
ATOM 21182 C C . SER A 1 8 ? -1.146 7.313 5.328 1.00 0.00 8 SER A C 18
ATOM 21183 O O . SER A 1 8 ? -2.054 8.096 5.604 1.00 0.00 8 SER A O 18
ATOM 21191 N N . SER A 1 9 ? -1.326 6.048 4.978 1.00 0.00 9 SER A N 18
ATOM 21192 C CA . SER A 1 9 ? -2.659 5.477 4.892 1.00 0.00 9 SER A CA 18
ATOM 21193 C C . SER A 1 9 ? -3.519 6.299 3.930 1.00 0.00 9 SER A C 18
ATOM 21194 O O . SER A 1 9 ? -3.136 7.399 3.534 1.00 0.00 9 SER A O 18
ATOM 21202 N N . ALA A 1 10 ? -4.666 5.734 3.582 1.00 0.00 10 ALA A N 18
ATOM 21203 C CA . ALA A 1 10 ? -5.584 6.401 2.674 1.00 0.00 10 ALA A CA 18
ATOM 21204 C C . ALA A 1 10 ? -7.012 5.938 2.968 1.00 0.00 10 ALA A C 18
ATOM 21205 O O . ALA A 1 10 ? -7.870 6.747 3.320 1.00 0.00 10 ALA A O 18
ATOM 21212 N N . GLU A 1 11 ? -7.223 4.640 2.814 1.00 0.00 11 GLU A N 18
ATOM 21213 C CA . GLU A 1 11 ? -8.533 4.060 3.059 1.00 0.00 11 GLU A CA 18
ATOM 21214 C C . GLU A 1 11 ? -8.394 2.601 3.497 1.00 0.00 11 GLU A C 18
ATOM 21215 O O . GLU A 1 11 ? -7.546 1.873 2.984 1.00 0.00 11 GLU A O 18
ATOM 21227 N N . ALA A 1 12 ? -9.241 2.217 4.442 1.00 0.00 12 ALA A N 18
ATOM 21228 C CA . ALA A 1 12 ? -9.223 0.858 4.955 1.00 0.00 12 ALA A CA 18
ATOM 21229 C C . ALA A 1 12 ? -10.656 0.328 5.033 1.00 0.00 12 ALA A C 18
ATOM 21230 O O . ALA A 1 12 ? -11.467 0.832 5.808 1.00 0.00 12 ALA A O 18
ATOM 21237 N N . GLY A 1 13 ? -10.925 -0.682 4.218 1.00 0.00 13 GLY A N 18
ATOM 21238 C CA . GLY A 1 13 ? -12.246 -1.286 4.185 1.00 0.00 13 GLY A CA 18
ATOM 21239 C C . GLY A 1 13 ? -12.154 -2.792 3.934 1.00 0.00 13 GLY A C 18
ATOM 21240 O O . GLY A 1 13 ? -11.065 -3.326 3.729 1.00 0.00 13 GLY A O 18
ATOM 21244 N N . GLY A 1 14 ? -13.313 -3.435 3.957 1.00 0.00 14 GLY A N 18
ATOM 21245 C CA . GLY A 1 14 ? -13.377 -4.870 3.735 1.00 0.00 14 GLY A CA 18
ATOM 21246 C C . GLY A 1 14 ? -13.036 -5.215 2.283 1.00 0.00 14 GLY A C 18
ATOM 21247 O O . GLY A 1 14 ? -11.952 -4.890 1.802 1.00 0.00 14 GLY A O 18
ATOM 21251 N N . GLY A 1 15 ? -13.983 -5.869 1.626 1.00 0.00 15 GLY A N 18
ATOM 21252 C CA . GLY A 1 15 ? -13.797 -6.262 0.240 1.00 0.00 15 GLY A CA 18
ATOM 21253 C C . GLY A 1 15 ? -15.135 -6.318 -0.499 1.00 0.00 15 GLY A C 18
ATOM 21254 O O . GLY A 1 15 ? -15.687 -7.397 -0.710 1.00 0.00 15 GLY A O 18
ATOM 21258 N N . ILE A 1 16 ? -15.619 -5.142 -0.870 1.00 0.00 16 ILE A N 18
ATOM 21259 C CA . ILE A 1 16 ? -16.883 -5.043 -1.581 1.00 0.00 16 ILE A CA 18
ATOM 21260 C C . ILE A 1 16 ? -16.611 -4.758 -3.059 1.00 0.00 16 ILE A C 18
ATOM 21261 O O . ILE A 1 16 ? -16.093 -3.697 -3.405 1.00 0.00 16 ILE A O 18
ATOM 21277 N N . ARG A 1 17 ? -16.973 -5.723 -3.892 1.00 0.00 17 ARG A N 18
ATOM 21278 C CA . ARG A 1 17 ? -16.774 -5.588 -5.325 1.00 0.00 17 ARG A CA 18
ATOM 21279 C C . ARG A 1 17 ? -15.280 -5.528 -5.650 1.00 0.00 17 ARG A C 18
ATOM 21280 O O . ARG A 1 17 ? -14.453 -5.355 -4.757 1.00 0.00 17 ARG A O 18
ATOM 21301 N N . LYS A 1 18 ? -14.980 -5.675 -6.933 1.00 0.00 18 LYS A N 18
ATOM 21302 C CA . LYS A 1 18 ? -13.601 -5.640 -7.387 1.00 0.00 18 LYS A CA 18
ATOM 21303 C C . LYS A 1 18 ? -13.135 -4.185 -7.478 1.00 0.00 18 LYS A C 18
ATOM 21304 O O . LYS A 1 18 ? -13.181 -3.580 -8.548 1.00 0.00 18 LYS A O 18
ATOM 21323 N N . ARG A 1 19 ? -12.699 -3.665 -6.340 1.00 0.00 19 ARG A N 18
ATOM 21324 C CA . ARG A 1 19 ? -12.225 -2.292 -6.277 1.00 0.00 19 ARG A CA 18
ATOM 21325 C C . ARG A 1 19 ? -13.153 -1.374 -7.075 1.00 0.00 19 ARG A C 18
ATOM 21326 O O . ARG A 1 19 ? -14.265 -1.764 -7.428 1.00 0.00 19 ARG A O 18
ATOM 21347 N N . HIS A 1 20 ? -12.661 -0.172 -7.337 1.00 0.00 20 HIS A N 18
ATOM 21348 C CA . HIS A 1 20 ? -13.433 0.805 -8.087 1.00 0.00 20 HIS A CA 18
ATOM 21349 C C . HIS A 1 20 ? -12.497 1.620 -8.982 1.00 0.00 20 HIS A C 18
ATOM 21350 O O . HIS A 1 20 ? -12.527 1.485 -10.204 1.00 0.00 20 HIS A O 18
ATOM 21364 N N . ARG A 1 21 ? -11.687 2.448 -8.339 1.00 0.00 21 ARG A N 18
ATOM 21365 C CA . ARG A 1 21 ? -10.744 3.284 -9.061 1.00 0.00 21 ARG A CA 18
ATOM 21366 C C . ARG A 1 21 ? -9.363 3.216 -8.406 1.00 0.00 21 ARG A C 18
ATOM 21367 O O . ARG A 1 21 ? -9.254 3.197 -7.181 1.00 0.00 21 ARG A O 18
ATOM 21388 N N . THR A 1 22 ? -8.343 3.181 -9.250 1.00 0.00 22 THR A N 18
ATOM 21389 C CA . THR A 1 22 ? -6.974 3.115 -8.768 1.00 0.00 22 THR A CA 18
ATOM 21390 C C . THR A 1 22 ? -6.187 4.343 -9.230 1.00 0.00 22 THR A C 18
ATOM 21391 O O . THR A 1 22 ? -6.549 4.983 -10.216 1.00 0.00 22 THR A O 18
ATOM 21402 N N . LYS A 1 23 ? -5.123 4.635 -8.495 1.00 0.00 23 LYS A N 18
ATOM 21403 C CA . LYS A 1 23 ? -4.282 5.775 -8.817 1.00 0.00 23 LYS A CA 18
ATOM 21404 C C . LYS A 1 23 ? -2.914 5.597 -8.155 1.00 0.00 23 LYS A C 18
ATOM 21405 O O . LYS A 1 23 ? -2.474 6.453 -7.390 1.00 0.00 23 LYS A O 18
ATOM 21424 N N . PHE A 1 24 ? -2.279 4.478 -8.474 1.00 0.00 24 PHE A N 18
ATOM 21425 C CA . PHE A 1 24 ? -0.971 4.176 -7.920 1.00 0.00 24 PHE A CA 18
ATOM 21426 C C . PHE A 1 24 ? 0.112 5.045 -8.564 1.00 0.00 24 PHE A C 18
ATOM 21427 O O . PHE A 1 24 ? 0.355 4.950 -9.766 1.00 0.00 24 PHE A O 18
ATOM 21444 N N . THR A 1 25 ? 0.733 5.872 -7.736 1.00 0.00 25 THR A N 18
ATOM 21445 C CA . THR A 1 25 ? 1.783 6.757 -8.210 1.00 0.00 25 THR A CA 18
ATOM 21446 C C . THR A 1 25 ? 3.153 6.100 -8.034 1.00 0.00 25 THR A C 18
ATOM 21447 O O . THR A 1 25 ? 3.264 5.043 -7.415 1.00 0.00 25 THR A O 18
ATOM 21458 N N . ALA A 1 26 ? 4.163 6.753 -8.591 1.00 0.00 26 ALA A N 18
ATOM 21459 C CA . ALA A 1 26 ? 5.522 6.246 -8.503 1.00 0.00 26 ALA A CA 18
ATOM 21460 C C . ALA A 1 26 ? 5.727 5.582 -7.140 1.00 0.00 26 ALA A C 18
ATOM 21461 O O . ALA A 1 26 ? 6.304 4.499 -7.054 1.00 0.00 26 ALA A O 18
ATOM 21468 N N . GLU A 1 27 ? 5.243 6.259 -6.109 1.00 0.00 27 GLU A N 18
ATOM 21469 C CA . GLU A 1 27 ? 5.366 5.748 -4.754 1.00 0.00 27 GLU A CA 18
ATOM 21470 C C . GLU A 1 27 ? 4.652 4.401 -4.628 1.00 0.00 27 GLU A C 18
ATOM 21471 O O . GLU A 1 27 ? 5.297 3.360 -4.511 1.00 0.00 27 GLU A O 18
ATOM 21483 N N . GLN A 1 28 ? 3.328 4.464 -4.656 1.00 0.00 28 GLN A N 18
ATOM 21484 C CA . GLN A 1 28 ? 2.520 3.262 -4.546 1.00 0.00 28 GLN A CA 18
ATOM 21485 C C . GLN A 1 28 ? 3.047 2.179 -5.491 1.00 0.00 28 GLN A C 18
ATOM 21486 O O . GLN A 1 28 ? 3.224 1.031 -5.087 1.00 0.00 28 GLN A O 18
ATOM 21500 N N . LYS A 1 29 ? 3.282 2.583 -6.730 1.00 0.00 29 LYS A N 18
ATOM 21501 C CA . LYS A 1 29 ? 3.785 1.662 -7.735 1.00 0.00 29 LYS A CA 18
ATOM 21502 C C . LYS A 1 29 ? 5.098 1.048 -7.245 1.00 0.00 29 LYS A C 18
ATOM 21503 O O . LYS A 1 29 ? 5.179 -0.161 -7.030 1.00 0.00 29 LYS A O 18
ATOM 21522 N N . GLU A 1 30 ? 6.093 1.907 -7.084 1.00 0.00 30 GLU A N 18
ATOM 21523 C CA . GLU A 1 30 ? 7.398 1.464 -6.624 1.00 0.00 30 GLU A CA 18
ATOM 21524 C C . GLU A 1 30 ? 7.255 0.618 -5.357 1.00 0.00 30 GLU A C 18
ATOM 21525 O O . GLU A 1 30 ? 7.943 -0.389 -5.198 1.00 0.00 30 GLU A O 18
ATOM 21537 N N . ARG A 1 31 ? 6.357 1.059 -4.488 1.00 0.00 31 ARG A N 18
ATOM 21538 C CA . ARG A 1 31 ? 6.115 0.355 -3.240 1.00 0.00 31 ARG A CA 18
ATOM 21539 C C . ARG A 1 31 ? 5.742 -1.103 -3.516 1.00 0.00 31 ARG A C 18
ATOM 21540 O O . ARG A 1 31 ? 6.262 -2.013 -2.873 1.00 0.00 31 ARG A O 18
ATOM 21561 N N . MET A 1 32 ? 4.844 -1.279 -4.475 1.00 0.00 32 MET A N 18
ATOM 21562 C CA . MET A 1 32 ? 4.396 -2.610 -4.844 1.00 0.00 32 MET A CA 18
ATOM 21563 C C . MET A 1 32 ? 5.504 -3.382 -5.564 1.00 0.00 32 MET A C 18
ATOM 21564 O O . MET A 1 32 ? 5.763 -4.542 -5.249 1.00 0.00 32 MET A O 18
ATOM 21578 N N . LEU A 1 33 ? 6.128 -2.707 -6.518 1.00 0.00 33 LEU A N 18
ATOM 21579 C CA . LEU A 1 33 ? 7.202 -3.314 -7.285 1.00 0.00 33 LEU A CA 18
ATOM 21580 C C . LEU A 1 33 ? 8.256 -3.872 -6.326 1.00 0.00 33 LEU A C 18
ATOM 21581 O O . LEU A 1 33 ? 8.738 -4.988 -6.509 1.00 0.00 33 LEU A O 18
ATOM 21597 N N . ALA A 1 34 ? 8.582 -3.069 -5.324 1.00 0.00 34 ALA A N 18
ATOM 21598 C CA . ALA A 1 34 ? 9.569 -3.468 -4.335 1.00 0.00 34 ALA A CA 18
ATOM 21599 C C . ALA A 1 34 ? 9.019 -4.635 -3.513 1.00 0.00 34 ALA A C 18
ATOM 21600 O O . ALA A 1 34 ? 9.771 -5.514 -3.095 1.00 0.00 34 ALA A O 18
ATOM 21607 N N . LEU A 1 35 ? 7.710 -4.606 -3.306 1.00 0.00 35 LEU A N 18
ATOM 21608 C CA . LEU A 1 35 ? 7.050 -5.651 -2.542 1.00 0.00 35 LEU A CA 18
ATOM 21609 C C . LEU A 1 35 ? 7.021 -6.939 -3.366 1.00 0.00 35 LEU A C 18
ATOM 21610 O O . LEU A 1 35 ? 7.412 -8.000 -2.881 1.00 0.00 35 LEU A O 18
ATOM 21626 N N . ALA A 1 36 ? 6.555 -6.805 -4.599 1.00 0.00 36 ALA A N 18
ATOM 21627 C CA . ALA A 1 36 ? 6.470 -7.946 -5.495 1.00 0.00 36 ALA A CA 18
ATOM 21628 C C . ALA A 1 36 ? 7.844 -8.610 -5.599 1.00 0.00 36 ALA A C 18
ATOM 21629 O O . ALA A 1 36 ? 7.948 -9.836 -5.573 1.00 0.00 36 ALA A O 18
ATOM 21636 N N . GLU A 1 37 ? 8.864 -7.773 -5.716 1.00 0.00 37 GLU A N 18
ATOM 21637 C CA . GLU A 1 37 ? 10.227 -8.264 -5.824 1.00 0.00 37 GLU A CA 18
ATOM 21638 C C . GLU A 1 37 ? 10.721 -8.762 -4.464 1.00 0.00 37 GLU A C 18
ATOM 21639 O O . GLU A 1 37 ? 11.796 -9.351 -4.368 1.00 0.00 37 GLU A O 18
ATOM 21651 N N . ARG A 1 38 ? 9.913 -8.505 -3.446 1.00 0.00 38 ARG A N 18
ATOM 21652 C CA . ARG A 1 38 ? 10.254 -8.920 -2.096 1.00 0.00 38 ARG A CA 18
ATOM 21653 C C . ARG A 1 38 ? 9.542 -10.228 -1.746 1.00 0.00 38 ARG A C 18
ATOM 21654 O O . ARG A 1 38 ? 10.169 -11.172 -1.269 1.00 0.00 38 ARG A O 18
ATOM 21675 N N . ILE A 1 39 ? 8.241 -10.241 -1.997 1.00 0.00 39 ILE A N 18
ATOM 21676 C CA . ILE A 1 39 ? 7.436 -11.417 -1.714 1.00 0.00 39 ILE A CA 18
ATOM 21677 C C . ILE A 1 39 ? 7.521 -12.384 -2.896 1.00 0.00 39 ILE A C 18
ATOM 21678 O O . ILE A 1 39 ? 7.466 -13.600 -2.714 1.00 0.00 39 ILE A O 18
ATOM 21694 N N . GLY A 1 40 ? 7.654 -11.809 -4.082 1.00 0.00 40 GLY A N 18
ATOM 21695 C CA . GLY A 1 40 ? 7.748 -12.605 -5.294 1.00 0.00 40 GLY A CA 18
ATOM 21696 C C . GLY A 1 40 ? 6.486 -12.455 -6.147 1.00 0.00 40 GLY A C 18
ATOM 21697 O O . GLY A 1 40 ? 6.188 -13.314 -6.975 1.00 0.00 40 GLY A O 18
ATOM 21701 N N . TRP A 1 41 ? 5.780 -11.359 -5.914 1.00 0.00 41 TRP A N 18
ATOM 21702 C CA . TRP A 1 41 ? 4.558 -11.086 -6.650 1.00 0.00 41 TRP A CA 18
ATOM 21703 C C . TRP A 1 41 ? 3.497 -12.091 -6.196 1.00 0.00 41 TRP A C 18
ATOM 21704 O O . TRP A 1 41 ? 2.492 -12.289 -6.877 1.00 0.00 41 TRP A O 18
ATOM 21725 N N . ARG A 1 42 ? 3.758 -12.701 -5.049 1.00 0.00 42 ARG A N 18
ATOM 21726 C CA . ARG A 1 42 ? 2.839 -13.681 -4.496 1.00 0.00 42 ARG A CA 18
ATOM 21727 C C . ARG A 1 42 ? 2.415 -13.273 -3.084 1.00 0.00 42 ARG A C 18
ATOM 21728 O O . ARG A 1 42 ? 3.168 -12.609 -2.373 1.00 0.00 42 ARG A O 18
ATOM 21749 N N . ILE A 1 43 ? 1.210 -13.687 -2.720 1.00 0.00 43 ILE A N 18
ATOM 21750 C CA . ILE A 1 43 ? 0.676 -13.373 -1.405 1.00 0.00 43 ILE A CA 18
ATOM 21751 C C . ILE A 1 43 ? 0.418 -14.673 -0.641 1.00 0.00 43 ILE A C 18
ATOM 21752 O O . ILE A 1 43 ? 0.045 -15.683 -1.235 1.00 0.00 43 ILE A O 18
ATOM 21768 N N . GLN A 1 44 ? 0.626 -14.605 0.666 1.00 0.00 44 GLN A N 18
ATOM 21769 C CA . GLN A 1 44 ? 0.420 -15.764 1.518 1.00 0.00 44 GLN A CA 18
ATOM 21770 C C . GLN A 1 44 ? 0.173 -15.324 2.962 1.00 0.00 44 GLN A C 18
ATOM 21771 O O . GLN A 1 44 ? 0.313 -14.146 3.288 1.00 0.00 44 GLN A O 18
ATOM 21785 N N . ARG A 1 45 ? -0.189 -16.294 3.789 1.00 0.00 45 ARG A N 18
ATOM 21786 C CA . ARG A 1 45 ? -0.456 -16.021 5.191 1.00 0.00 45 ARG A CA 18
ATOM 21787 C C . ARG A 1 45 ? 0.812 -15.521 5.886 1.00 0.00 45 ARG A C 18
ATOM 21788 O O . ARG A 1 45 ? 0.747 -14.972 6.984 1.00 0.00 45 ARG A O 18
ATOM 21809 N N . GLN A 1 46 ? 1.936 -15.730 5.216 1.00 0.00 46 GLN A N 18
ATOM 21810 C CA . GLN A 1 46 ? 3.218 -15.307 5.756 1.00 0.00 46 GLN A CA 18
ATOM 21811 C C . GLN A 1 46 ? 3.511 -13.860 5.355 1.00 0.00 46 GLN A C 18
ATOM 21812 O O . GLN A 1 46 ? 4.085 -13.101 6.135 1.00 0.00 46 GLN A O 18
ATOM 21826 N N . ASP A 1 47 ? 3.104 -13.522 4.141 1.00 0.00 47 ASP A N 18
ATOM 21827 C CA . ASP A 1 47 ? 3.316 -12.179 3.627 1.00 0.00 47 ASP A CA 18
ATOM 21828 C C . ASP A 1 47 ? 2.222 -11.254 4.165 1.00 0.00 47 ASP A C 18
ATOM 21829 O O . ASP A 1 47 ? 2.387 -10.035 4.179 1.00 0.00 47 ASP A O 18
ATOM 21838 N N . ASP A 1 48 ? 1.130 -11.868 4.594 1.00 0.00 48 ASP A N 18
ATOM 21839 C CA . ASP A 1 48 ? 0.009 -11.115 5.131 1.00 0.00 48 ASP A CA 18
ATOM 21840 C C . ASP A 1 48 ? 0.539 -9.954 5.975 1.00 0.00 48 ASP A C 18
ATOM 21841 O O . ASP A 1 48 ? 0.281 -8.791 5.669 1.00 0.00 48 ASP A O 18
ATOM 21850 N N . GLU A 1 49 ? 1.269 -10.311 7.022 1.00 0.00 49 GLU A N 18
ATOM 21851 C CA . GLU A 1 49 ? 1.837 -9.313 7.913 1.00 0.00 49 GLU A CA 18
ATOM 21852 C C . GLU A 1 49 ? 2.429 -8.157 7.106 1.00 0.00 49 GLU A C 18
ATOM 21853 O O . GLU A 1 49 ? 2.253 -6.992 7.462 1.00 0.00 49 GLU A O 18
ATOM 21865 N N . VAL A 1 50 ? 3.121 -8.518 6.035 1.00 0.00 50 VAL A N 18
ATOM 21866 C CA . VAL A 1 50 ? 3.740 -7.524 5.174 1.00 0.00 50 VAL A CA 18
ATOM 21867 C C . VAL A 1 50 ? 2.664 -6.855 4.318 1.00 0.00 50 VAL A C 18
ATOM 21868 O O . VAL A 1 50 ? 2.720 -5.650 4.073 1.00 0.00 50 VAL A O 18
ATOM 21881 N N . ILE A 1 51 ? 1.708 -7.664 3.886 1.00 0.00 51 ILE A N 18
ATOM 21882 C CA . ILE A 1 51 ? 0.621 -7.165 3.062 1.00 0.00 51 ILE A CA 18
ATOM 21883 C C . ILE A 1 51 ? -0.192 -6.144 3.861 1.00 0.00 51 ILE A C 18
ATOM 21884 O O . ILE A 1 51 ? -0.345 -5.000 3.437 1.00 0.00 51 ILE A O 18
ATOM 21900 N N . GLN A 1 52 ? -0.691 -6.596 5.002 1.00 0.00 52 GLN A N 18
ATOM 21901 C CA . GLN A 1 52 ? -1.483 -5.736 5.864 1.00 0.00 52 GLN A CA 18
ATOM 21902 C C . GLN A 1 52 ? -0.642 -4.556 6.356 1.00 0.00 52 GLN A C 18
ATOM 21903 O O . GLN A 1 52 ? -1.166 -3.466 6.580 1.00 0.00 52 GLN A O 18
ATOM 21917 N N . ARG A 1 53 ? 0.648 -4.815 6.510 1.00 0.00 53 ARG A N 18
ATOM 21918 C CA . ARG A 1 53 ? 1.567 -3.788 6.972 1.00 0.00 53 ARG A CA 18
ATOM 21919 C C . ARG A 1 53 ? 1.833 -2.773 5.857 1.00 0.00 53 ARG A C 18
ATOM 21920 O O . ARG A 1 53 ? 1.751 -1.566 6.080 1.00 0.00 53 ARG A O 18
ATOM 21941 N N . PHE A 1 54 ? 2.145 -3.300 4.683 1.00 0.00 54 PHE A N 18
ATOM 21942 C CA . PHE A 1 54 ? 2.422 -2.456 3.533 1.00 0.00 54 PHE A CA 18
ATOM 21943 C C . PHE A 1 54 ? 1.299 -1.440 3.316 1.00 0.00 54 PHE A C 18
ATOM 21944 O O . PHE A 1 54 ? 1.556 -0.292 2.955 1.00 0.00 54 PHE A O 18
ATOM 21961 N N . CYS A 1 55 ? 0.077 -1.899 3.543 1.00 0.00 55 CYS A N 18
ATOM 21962 C CA . CYS A 1 55 ? -1.086 -1.045 3.376 1.00 0.00 55 CYS A CA 18
ATOM 21963 C C . CYS A 1 55 ? -0.984 0.108 4.377 1.00 0.00 55 CYS A C 18
ATOM 21964 O O . CYS A 1 55 ? -1.667 1.120 4.235 1.00 0.00 55 CYS A O 18
ATOM 21972 N N . GLN A 1 56 ? -0.125 -0.085 5.367 1.00 0.00 56 GLN A N 18
ATOM 21973 C CA . GLN A 1 56 ? 0.076 0.925 6.391 1.00 0.00 56 GLN A CA 18
ATOM 21974 C C . GLN A 1 56 ? 1.123 1.943 5.935 1.00 0.00 56 GLN A C 18
ATOM 21975 O O . GLN A 1 56 ? 1.064 3.112 6.313 1.00 0.00 56 GLN A O 18
ATOM 21989 N N . GLU A 1 57 ? 2.058 1.461 5.129 1.00 0.00 57 GLU A N 18
ATOM 21990 C CA . GLU A 1 57 ? 3.117 2.314 4.617 1.00 0.00 57 GLU A CA 18
ATOM 21991 C C . GLU A 1 57 ? 2.674 2.989 3.317 1.00 0.00 57 GLU A C 18
ATOM 21992 O O . GLU A 1 57 ? 3.182 4.051 2.960 1.00 0.00 57 GLU A O 18
ATOM 22004 N N . THR A 1 58 ? 1.731 2.345 2.645 1.00 0.00 58 THR A N 18
ATOM 22005 C CA . THR A 1 58 ? 1.213 2.870 1.393 1.00 0.00 58 THR A CA 18
ATOM 22006 C C . THR A 1 58 ? -0.239 3.320 1.563 1.00 0.00 58 THR A C 18
ATOM 22007 O O . THR A 1 58 ? -0.526 4.516 1.568 1.00 0.00 58 THR A O 18
ATOM 22018 N N . GLY A 1 59 ? -1.118 2.337 1.698 1.00 0.00 59 GLY A N 18
ATOM 22019 C CA . GLY A 1 59 ? -2.533 2.617 1.868 1.00 0.00 59 GLY A CA 18
ATOM 22020 C C . GLY A 1 59 ? -3.372 1.838 0.852 1.00 0.00 59 GLY A C 18
ATOM 22021 O O . GLY A 1 59 ? -4.599 1.928 0.855 1.00 0.00 59 GLY A O 18
ATOM 22025 N N . VAL A 1 60 ? -2.677 1.090 0.008 1.00 0.00 60 VAL A N 18
ATOM 22026 C CA . VAL A 1 60 ? -3.342 0.296 -1.011 1.00 0.00 60 VAL A CA 18
ATOM 22027 C C . VAL A 1 60 ? -4.003 -0.918 -0.354 1.00 0.00 60 VAL A C 18
ATOM 22028 O O . VAL A 1 60 ? -3.459 -1.491 0.589 1.00 0.00 60 VAL A O 18
ATOM 22041 N N . PRO A 1 61 ? -5.197 -1.283 -0.893 1.00 0.00 61 PRO A N 18
ATOM 22042 C CA . PRO A 1 61 ? -5.937 -2.418 -0.369 1.00 0.00 61 PRO A CA 18
ATOM 22043 C C . PRO A 1 61 ? -5.298 -3.738 -0.805 1.00 0.00 61 PRO A C 18
ATOM 22044 O O . PRO A 1 61 ? -4.880 -3.881 -1.953 1.00 0.00 61 PRO A O 18
ATOM 22055 N N . ARG A 1 62 ? -5.242 -4.670 0.135 1.00 0.00 62 ARG A N 18
ATOM 22056 C CA . ARG A 1 62 ? -4.660 -5.974 -0.137 1.00 0.00 62 ARG A CA 18
ATOM 22057 C C . ARG A 1 62 ? -5.250 -6.561 -1.421 1.00 0.00 62 ARG A C 18
ATOM 22058 O O . ARG A 1 62 ? -4.516 -7.036 -2.285 1.00 0.00 62 ARG A O 18
ATOM 22079 N N . GLN A 1 63 ? -6.572 -6.508 -1.504 1.00 0.00 63 GLN A N 18
ATOM 22080 C CA . GLN A 1 63 ? -7.269 -7.029 -2.668 1.00 0.00 63 GLN A CA 18
ATOM 22081 C C . GLN A 1 63 ? -6.713 -6.399 -3.946 1.00 0.00 63 GLN A C 18
ATOM 22082 O O . GLN A 1 63 ? -6.755 -7.010 -5.013 1.00 0.00 63 GLN A O 18
ATOM 22096 N N . VAL A 1 64 ? -6.204 -5.184 -3.796 1.00 0.00 64 VAL A N 18
ATOM 22097 C CA . VAL A 1 64 ? -5.640 -4.465 -4.926 1.00 0.00 64 VAL A CA 18
ATOM 22098 C 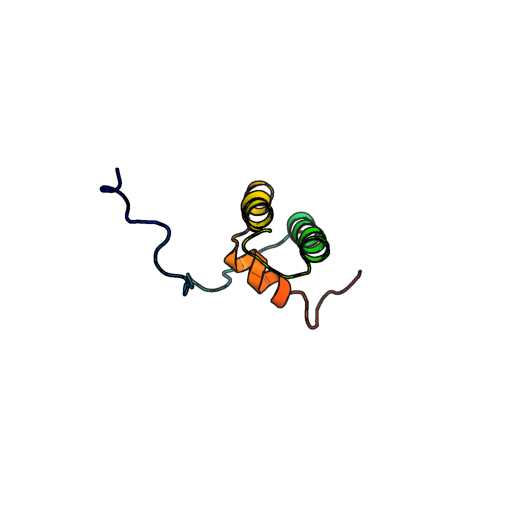C . VAL A 1 64 ? -4.195 -4.917 -5.143 1.00 0.00 64 VAL A C 18
ATOM 22099 O O . VAL A 1 64 ? -3.806 -5.251 -6.262 1.00 0.00 64 VAL A O 18
ATOM 22112 N N . LEU A 1 65 ? -3.437 -4.915 -4.056 1.00 0.00 65 LEU A N 18
ATOM 22113 C CA . LEU A 1 65 ? -2.044 -5.321 -4.114 1.00 0.00 65 LEU A CA 18
ATOM 22114 C C . LEU A 1 65 ? -1.946 -6.704 -4.761 1.00 0.00 65 LEU A C 18
ATOM 22115 O O . LEU A 1 65 ? -0.930 -7.039 -5.367 1.00 0.00 65 LEU A O 18
ATOM 22131 N N . LYS A 1 66 ? -3.017 -7.469 -4.610 1.00 0.00 66 LYS A N 18
ATOM 22132 C CA . LYS A 1 66 ? -3.065 -8.808 -5.172 1.00 0.00 66 LYS A CA 18
ATOM 22133 C C . LYS A 1 66 ? -3.200 -8.713 -6.693 1.00 0.00 66 LYS A C 18
ATOM 22134 O O . LYS A 1 66 ? -2.250 -8.995 -7.423 1.00 0.00 66 LYS A O 18
ATOM 22153 N N . VAL A 1 67 ? -4.387 -8.316 -7.127 1.00 0.00 67 VAL A N 18
ATOM 22154 C CA . VAL A 1 67 ? -4.658 -8.180 -8.548 1.00 0.00 67 VAL A CA 18
ATOM 22155 C C . VAL A 1 67 ? -3.562 -7.330 -9.193 1.00 0.00 67 VAL A C 18
ATOM 22156 O O . VAL A 1 67 ? -3.066 -7.662 -10.268 1.00 0.00 67 VAL A O 18
ATOM 22169 N N . TRP A 1 68 ? -3.216 -6.249 -8.508 1.00 0.00 68 TRP A N 18
ATOM 22170 C CA . TRP A 1 68 ? -2.187 -5.349 -9.001 1.00 0.00 68 TRP A CA 18
ATOM 22171 C C . TRP A 1 68 ? -1.085 -6.195 -9.640 1.00 0.00 68 TRP A C 18
ATOM 22172 O O . TRP A 1 68 ? -0.817 -6.072 -10.835 1.00 0.00 68 TRP A O 18
ATOM 22193 N N . LEU A 1 69 ? -0.475 -7.035 -8.817 1.00 0.00 69 LEU A N 18
ATOM 22194 C CA . LEU A 1 69 ? 0.593 -7.901 -9.288 1.00 0.00 69 LEU A CA 18
ATOM 22195 C C . LEU A 1 69 ? 0.168 -8.560 -10.601 1.00 0.00 69 LEU A C 18
ATOM 22196 O O . LEU A 1 69 ? 0.929 -8.575 -11.567 1.00 0.00 69 LEU A O 18
ATOM 22212 N N . HIS A 1 70 ? -1.047 -9.088 -10.595 1.00 0.00 70 HIS A N 18
ATOM 22213 C CA . HIS A 1 70 ? -1.583 -9.747 -11.774 1.00 0.00 70 HIS A CA 18
ATOM 22214 C C . HIS A 1 70 ? -1.791 -8.718 -12.887 1.00 0.00 70 HIS A C 18
ATOM 22215 O O . HIS A 1 70 ? -1.719 -9.052 -14.068 1.00 0.00 70 HIS A O 18
ATOM 22229 N N . ASN A 1 71 ? -2.047 -7.486 -12.470 1.00 0.00 71 ASN A N 18
ATOM 22230 C CA . ASN A 1 71 ? -2.267 -6.406 -13.416 1.00 0.00 71 ASN A CA 18
ATOM 22231 C C . ASN A 1 71 ? -0.916 -5.882 -13.908 1.00 0.00 71 ASN A C 18
ATOM 22232 O O . ASN A 1 71 ? -0.850 -5.170 -14.909 1.00 0.00 71 ASN A O 18
ATOM 22243 N N . ASN A 1 72 ? 0.128 -6.256 -13.183 1.00 0.00 72 ASN A N 18
ATOM 22244 C CA . ASN A 1 72 ? 1.473 -5.833 -13.533 1.00 0.00 72 ASN A CA 18
ATOM 22245 C C . ASN A 1 72 ? 2.204 -6.988 -14.219 1.00 0.00 72 ASN A C 18
ATOM 22246 O O . ASN A 1 72 ? 2.427 -6.956 -15.428 1.00 0.00 72 ASN A O 18
ATOM 22257 N N . LYS A 1 73 ? 2.556 -7.983 -13.418 1.00 0.00 73 LYS A N 18
ATOM 22258 C CA . LYS A 1 73 ? 3.257 -9.147 -13.933 1.00 0.00 73 LYS A CA 18
ATOM 22259 C C . LYS A 1 73 ? 2.438 -9.771 -15.063 1.00 0.00 73 LYS A C 18
ATOM 22260 O O . LYS A 1 73 ? 1.230 -9.964 -14.927 1.00 0.00 73 LYS A O 18
ATOM 22279 N N . HIS A 1 74 ? 3.127 -10.071 -16.155 1.00 0.00 74 HIS A N 18
ATOM 22280 C CA . HIS A 1 74 ? 2.478 -10.670 -17.309 1.00 0.00 74 HIS A CA 18
ATOM 22281 C C . HIS A 1 74 ? 1.537 -9.651 -17.955 1.00 0.00 74 HIS A C 18
ATOM 22282 O O . HIS A 1 74 ? 1.807 -9.157 -19.048 1.00 0.00 74 HIS A O 18
ATOM 22296 N N . SER A 1 75 ? 0.451 -9.366 -17.251 1.00 0.00 75 SER A N 18
ATOM 22297 C CA . SER A 1 75 ? -0.531 -8.415 -17.742 1.00 0.00 75 SER A CA 18
ATOM 22298 C C . SER A 1 75 ? -1.353 -9.045 -18.868 1.00 0.00 75 SER A C 18
ATOM 22299 O O . SER A 1 75 ? -0.819 -9.788 -19.690 1.00 0.00 75 SER A O 18
ATOM 22307 N N . GLY A 1 76 ? -2.639 -8.726 -18.869 1.00 0.00 76 GLY A N 18
ATOM 22308 C CA . GLY A 1 76 ? -3.539 -9.252 -19.881 1.00 0.00 76 GLY A CA 18
ATOM 22309 C C . GLY A 1 76 ? -3.449 -8.437 -21.173 1.00 0.00 76 GLY A C 18
ATOM 22310 O O . GLY A 1 76 ? -3.304 -7.216 -21.132 1.00 0.00 76 GLY A O 18
ATOM 22314 N N . PRO A 1 77 ? -3.540 -9.164 -22.318 1.00 0.00 77 PRO A N 18
ATOM 22315 C CA . PRO A 1 77 ? -3.469 -8.522 -23.620 1.00 0.00 77 PRO A CA 18
ATOM 22316 C C . PRO A 1 77 ? -4.774 -7.789 -23.941 1.00 0.00 77 PRO A C 18
ATOM 22317 O O . PRO A 1 77 ? -5.859 -8.345 -23.778 1.00 0.00 77 PRO A O 18
ATOM 22328 N N . SER A 1 78 ? -4.624 -6.552 -24.391 1.00 0.00 78 SER A N 18
ATOM 22329 C CA . SER A 1 78 ? -5.777 -5.737 -24.736 1.00 0.00 78 SER A CA 18
ATOM 22330 C C . SER A 1 78 ? -5.775 -5.436 -26.236 1.00 0.00 78 SER A C 18
ATOM 22331 O O . SER A 1 78 ? -6.707 -5.806 -26.949 1.00 0.00 78 SER A O 18
ATOM 22339 N N . SER A 1 79 ? -4.717 -4.768 -26.671 1.00 0.00 79 SER A N 18
ATOM 22340 C CA . SER A 1 79 ? -4.581 -4.413 -28.074 1.00 0.00 79 SER A CA 18
ATOM 22341 C C . SER A 1 79 ? -4.140 -5.634 -28.883 1.00 0.00 79 SER A C 18
ATOM 22342 O O . SER A 1 79 ? -3.859 -6.690 -28.316 1.00 0.00 79 SER A O 18
ATOM 22350 N N . GLY A 1 80 ? -4.094 -5.450 -30.194 1.00 0.00 80 GLY A N 18
ATOM 22351 C CA . GLY A 1 80 ? -3.692 -6.525 -31.086 1.00 0.00 80 GLY A CA 18
ATOM 22352 C C . GLY A 1 80 ? -4.419 -7.826 -30.740 1.00 0.00 80 GLY A C 18
ATOM 22353 O O . GLY A 1 80 ? -5.593 -7.991 -31.068 1.00 0.00 80 GLY A O 18
ATOM 22357 N N . GLY A 1 1 ? -32.748 -3.109 6.093 1.00 0.00 1 GLY A N 19
ATOM 22358 C CA . GLY A 1 1 ? -32.602 -3.903 4.885 1.00 0.00 1 GLY A CA 19
ATOM 22359 C C . GLY A 1 1 ? -32.449 -3.006 3.655 1.00 0.00 1 GLY A C 19
ATOM 22360 O O . GLY A 1 1 ? -33.369 -2.270 3.301 1.00 0.00 1 GLY A O 19
ATOM 22364 N N . SER A 1 2 ? -31.281 -3.097 3.036 1.00 0.00 2 SER A N 19
ATOM 22365 C CA . SER A 1 2 ? -30.996 -2.303 1.853 1.00 0.00 2 SER A CA 19
ATOM 22366 C C . SER A 1 2 ? -30.097 -3.091 0.899 1.00 0.00 2 SER A C 19
ATOM 22367 O O . SER A 1 2 ? -30.464 -3.329 -0.251 1.00 0.00 2 SER A O 19
ATOM 22375 N N . SER A 1 3 ? -28.936 -3.473 1.410 1.00 0.00 3 SER A N 19
ATOM 22376 C CA . SER A 1 3 ? -27.981 -4.229 0.618 1.00 0.00 3 SER A CA 19
ATOM 22377 C C . SER A 1 3 ? -28.201 -5.729 0.824 1.00 0.00 3 SER A C 19
ATOM 22378 O O . SER A 1 3 ? -28.456 -6.459 -0.132 1.00 0.00 3 SER A O 19
ATOM 22386 N N . GLY A 1 4 ? -28.094 -6.143 2.078 1.00 0.00 4 GLY A N 19
ATOM 22387 C CA . GLY A 1 4 ? -28.277 -7.543 2.421 1.00 0.00 4 GLY A CA 19
ATOM 22388 C C . GLY A 1 4 ? -27.494 -7.905 3.685 1.00 0.00 4 GLY A C 19
ATOM 22389 O O . GLY A 1 4 ? -26.265 -7.930 3.672 1.00 0.00 4 GLY A O 19
ATOM 22393 N N . SER A 1 5 ? -28.239 -8.176 4.747 1.00 0.00 5 SER A N 19
ATOM 22394 C CA . SER A 1 5 ? -27.631 -8.535 6.016 1.00 0.00 5 SER A CA 19
ATOM 22395 C C . SER A 1 5 ? -26.612 -9.658 5.809 1.00 0.00 5 SER A C 19
ATOM 22396 O O . SER A 1 5 ? -25.435 -9.500 6.129 1.00 0.00 5 SER A O 19
ATOM 22404 N N . SER A 1 6 ? -27.102 -10.767 5.275 1.00 0.00 6 SER A N 19
ATOM 22405 C CA . SER A 1 6 ? -26.249 -11.915 5.021 1.00 0.00 6 SER A CA 19
ATOM 22406 C C . SER A 1 6 ? -26.190 -12.202 3.519 1.00 0.00 6 SER A C 19
ATOM 22407 O O . SER A 1 6 ? -27.181 -12.030 2.811 1.00 0.00 6 SER A O 19
ATOM 22415 N N . GLY A 1 7 ? -25.018 -12.634 3.077 1.00 0.00 7 GLY A N 19
ATOM 22416 C CA . GLY A 1 7 ? -24.816 -12.946 1.672 1.00 0.00 7 GLY A CA 19
ATOM 22417 C C . GLY A 1 7 ? -23.639 -13.906 1.487 1.00 0.00 7 GLY A C 19
ATOM 22418 O O . GLY A 1 7 ? -22.533 -13.635 1.953 1.00 0.00 7 GLY A O 19
ATOM 22422 N N . SER A 1 8 ? -23.917 -15.007 0.806 1.00 0.00 8 SER A N 19
ATOM 22423 C CA . SER A 1 8 ? -22.895 -16.009 0.553 1.00 0.00 8 SER A CA 19
ATOM 22424 C C . SER A 1 8 ? -22.710 -16.199 -0.954 1.00 0.00 8 SER A C 19
ATOM 22425 O O . SER A 1 8 ? -23.686 -16.300 -1.695 1.00 0.00 8 SER A O 19
ATOM 22433 N N . SER A 1 9 ? -21.450 -16.242 -1.362 1.00 0.00 9 SER A N 19
ATOM 22434 C CA . SER A 1 9 ? -21.124 -16.418 -2.767 1.00 0.00 9 SER A CA 19
ATOM 22435 C C . SER A 1 9 ? -20.872 -17.897 -3.064 1.00 0.00 9 SER A C 19
ATOM 22436 O O . SER A 1 9 ? -21.547 -18.489 -3.905 1.00 0.00 9 SER A O 19
ATOM 22444 N N . ALA A 1 10 ? -19.898 -18.452 -2.358 1.00 0.00 10 ALA A N 19
ATOM 22445 C CA . ALA A 1 10 ? -19.548 -19.851 -2.536 1.00 0.00 10 ALA A CA 19
ATOM 22446 C C . ALA A 1 10 ? -19.039 -20.067 -3.962 1.00 0.00 10 ALA A C 19
ATOM 22447 O O . ALA A 1 10 ? -19.795 -19.929 -4.923 1.00 0.00 10 ALA A O 19
ATOM 22454 N N . GLU A 1 11 ? -17.761 -20.403 -4.056 1.00 0.00 11 GLU A N 19
ATOM 22455 C CA . GLU A 1 11 ? -17.142 -20.641 -5.349 1.00 0.00 11 GLU A CA 19
ATOM 22456 C C . GLU A 1 11 ? -17.106 -19.347 -6.165 1.00 0.00 11 GLU A C 19
ATOM 22457 O O . GLU A 1 11 ? -18.079 -18.594 -6.184 1.00 0.00 11 GLU A O 19
ATOM 22469 N N . ALA A 1 12 ? -15.975 -19.129 -6.821 1.00 0.00 12 ALA A N 19
ATOM 22470 C CA . ALA A 1 12 ? -15.801 -17.940 -7.637 1.00 0.00 12 ALA A CA 19
ATOM 22471 C C . ALA A 1 12 ? -16.900 -17.890 -8.700 1.00 0.00 12 ALA A C 19
ATOM 22472 O O . ALA A 1 12 ? -17.522 -18.907 -9.003 1.00 0.00 12 ALA A O 19
ATOM 22479 N N . GLY A 1 13 ? -17.105 -16.697 -9.238 1.00 0.00 13 GLY A N 19
ATOM 22480 C CA . GLY A 1 13 ? -18.118 -16.501 -10.261 1.00 0.00 13 GLY A CA 19
ATOM 22481 C C . GLY A 1 13 ? -18.647 -15.066 -10.241 1.00 0.00 13 GLY A C 19
ATOM 22482 O O . GLY A 1 13 ? -19.267 -14.642 -9.267 1.00 0.00 13 GLY A O 19
ATOM 22486 N N . GLY A 1 14 ? -18.382 -14.357 -11.329 1.00 0.00 14 GLY A N 19
ATOM 22487 C CA . GLY A 1 14 ? -18.823 -12.978 -11.449 1.00 0.00 14 GLY A CA 19
ATOM 22488 C C . GLY A 1 14 ? -17.794 -12.137 -12.208 1.00 0.00 14 GLY A C 19
ATOM 22489 O O . GLY A 1 14 ? -18.056 -11.687 -13.322 1.00 0.00 14 GLY A O 19
ATOM 22493 N N . GLY A 1 15 ? -16.646 -11.950 -11.573 1.00 0.00 15 GLY A N 19
ATOM 22494 C CA . GLY A 1 15 ? -15.577 -11.171 -12.174 1.00 0.00 15 GLY A CA 19
ATOM 22495 C C . GLY A 1 15 ? -14.819 -10.371 -11.114 1.00 0.00 15 GLY A C 19
ATOM 22496 O O . GLY A 1 15 ? -15.215 -10.344 -9.950 1.00 0.00 15 GLY A O 19
ATOM 22500 N N . ILE A 1 16 ? -13.741 -9.739 -11.554 1.00 0.00 16 ILE A N 19
ATOM 22501 C CA . ILE A 1 16 ? -12.923 -8.940 -10.657 1.00 0.00 16 ILE A CA 19
ATOM 22502 C C . ILE A 1 16 ? -12.896 -7.493 -11.151 1.00 0.00 16 ILE A C 19
ATOM 22503 O O . ILE A 1 16 ? -12.418 -7.217 -12.250 1.00 0.00 16 ILE A O 19
ATOM 22519 N N . ARG A 1 17 ? -13.416 -6.606 -10.315 1.00 0.00 17 ARG A N 19
ATOM 22520 C CA . ARG A 1 17 ? -13.458 -5.193 -10.653 1.00 0.00 17 ARG A CA 19
ATOM 22521 C C . ARG A 1 17 ? -13.114 -4.344 -9.427 1.00 0.00 17 ARG A C 19
ATOM 22522 O O . ARG A 1 17 ? -13.546 -4.647 -8.316 1.00 0.00 17 ARG A O 19
ATOM 22543 N N . LYS A 1 18 ? -12.340 -3.297 -9.672 1.00 0.00 18 LYS A N 19
ATOM 22544 C CA . LYS A 1 18 ? -11.933 -2.401 -8.602 1.00 0.00 18 LYS A CA 19
ATOM 22545 C C . LYS A 1 18 ? -13.121 -1.528 -8.195 1.00 0.00 18 LYS A C 19
ATOM 22546 O O . LYS A 1 18 ? -14.026 -1.292 -8.994 1.00 0.00 18 LYS A O 19
ATOM 22565 N N . ARG A 1 19 ? -13.080 -1.070 -6.952 1.00 0.00 19 ARG A N 19
ATOM 22566 C CA . ARG A 1 19 ? -14.141 -0.228 -6.429 1.00 0.00 19 ARG A CA 19
ATOM 22567 C C . ARG A 1 19 ? -14.468 0.891 -7.420 1.00 0.00 19 ARG A C 19
ATOM 22568 O O . ARG A 1 19 ? -15.610 1.023 -7.857 1.00 0.00 19 ARG A O 19
ATOM 22589 N N . HIS A 1 20 ? -13.445 1.667 -7.745 1.00 0.00 20 HIS A N 19
ATOM 22590 C CA . HIS A 1 20 ? -13.609 2.770 -8.677 1.00 0.00 20 HIS A CA 19
ATOM 22591 C C . HIS A 1 20 ? -12.453 2.772 -9.679 1.00 0.00 20 HIS A C 19
ATOM 22592 O O . HIS A 1 20 ? -12.663 2.582 -10.876 1.00 0.00 20 HIS A O 19
ATOM 22606 N N . ARG A 1 21 ? -11.257 2.990 -9.152 1.00 0.00 21 ARG A N 19
ATOM 22607 C CA . ARG A 1 21 ? -10.067 3.020 -9.985 1.00 0.00 21 ARG A CA 19
ATOM 22608 C C . ARG A 1 21 ? -8.819 3.215 -9.122 1.00 0.00 21 ARG A C 19
ATOM 22609 O O . ARG A 1 21 ? -8.908 3.710 -7.999 1.00 0.00 21 ARG A O 19
ATOM 22630 N N . THR A 1 22 ? -7.685 2.814 -9.678 1.00 0.00 22 THR A N 19
ATOM 22631 C CA . THR A 1 22 ? -6.421 2.939 -8.972 1.00 0.00 22 THR A CA 19
ATOM 22632 C C . THR A 1 22 ? -5.523 3.967 -9.664 1.00 0.00 22 THR A C 19
ATOM 22633 O O . THR A 1 22 ? -5.696 4.250 -10.848 1.00 0.00 22 THR A O 19
ATOM 22644 N N . LYS A 1 23 ? -4.584 4.497 -8.895 1.00 0.00 23 LYS A N 19
ATOM 22645 C CA . LYS A 1 23 ? -3.658 5.487 -9.419 1.00 0.00 23 LYS A CA 19
ATOM 22646 C C . LYS A 1 23 ? -2.365 5.453 -8.601 1.00 0.00 23 LYS A C 19
ATOM 22647 O O . LYS A 1 23 ? -2.083 6.378 -7.841 1.00 0.00 23 LYS A O 19
ATOM 22666 N N . PHE A 1 24 ? -1.614 4.378 -8.787 1.00 0.00 24 PHE A N 19
ATOM 22667 C CA . PHE A 1 24 ? -0.357 4.212 -8.076 1.00 0.00 24 PHE A CA 19
ATOM 22668 C C . PHE A 1 24 ? 0.717 5.145 -8.637 1.00 0.00 24 PHE A C 19
ATOM 22669 O O . PHE A 1 24 ? 1.115 5.016 -9.794 1.00 0.00 24 PHE A O 19
ATOM 22686 N N . THR A 1 25 ? 1.157 6.065 -7.791 1.00 0.00 25 THR A N 19
ATOM 22687 C CA . THR A 1 25 ? 2.178 7.020 -8.187 1.00 0.00 25 THR A CA 19
ATOM 22688 C C . THR A 1 25 ? 3.570 6.403 -8.044 1.00 0.00 25 THR A C 19
ATOM 22689 O O . THR A 1 25 ? 3.731 5.370 -7.395 1.00 0.00 25 THR A O 19
ATOM 22700 N N . ALA A 1 26 ? 4.541 7.061 -8.659 1.00 0.00 26 ALA A N 19
ATOM 22701 C CA . ALA A 1 26 ? 5.914 6.590 -8.609 1.00 0.00 26 ALA A CA 19
ATOM 22702 C C . ALA A 1 26 ? 6.181 5.958 -7.241 1.00 0.00 26 ALA A C 19
ATOM 22703 O O . ALA A 1 26 ? 6.900 4.964 -7.143 1.00 0.00 26 ALA A O 19
ATOM 22710 N N . GLU A 1 27 ? 5.589 6.559 -6.220 1.00 0.00 27 GLU A N 19
ATOM 22711 C CA . GLU A 1 27 ? 5.754 6.068 -4.863 1.00 0.00 27 GLU A CA 19
ATOM 22712 C C . GLU A 1 27 ? 5.048 4.720 -4.698 1.00 0.00 27 GLU A C 19
ATOM 22713 O O . GLU A 1 27 ? 5.701 3.684 -4.579 1.00 0.00 27 GLU A O 19
ATOM 22725 N N . GLN A 1 28 ? 3.725 4.778 -4.694 1.00 0.00 28 GLN A N 19
ATOM 22726 C CA . GLN A 1 28 ? 2.924 3.575 -4.545 1.00 0.00 28 GLN A CA 19
ATOM 22727 C C . GLN A 1 28 ? 3.342 2.527 -5.579 1.00 0.00 28 GLN A C 19
ATOM 22728 O O . GLN A 1 28 ? 3.491 1.351 -5.250 1.00 0.00 28 GLN A O 19
ATOM 22742 N N . LYS A 1 29 ? 3.520 2.991 -6.807 1.00 0.00 29 LYS A N 19
ATOM 22743 C CA . LYS A 1 29 ? 3.918 2.109 -7.890 1.00 0.00 29 LYS A CA 19
ATOM 22744 C C . LYS A 1 29 ? 5.194 1.364 -7.493 1.00 0.00 29 LYS A C 19
ATOM 22745 O O . LYS A 1 29 ? 5.216 0.135 -7.463 1.00 0.00 29 LYS A O 19
ATOM 22764 N N . GLU A 1 30 ? 6.226 2.141 -7.197 1.00 0.00 30 GLU A N 19
ATOM 22765 C CA . GLU A 1 30 ? 7.503 1.570 -6.803 1.00 0.00 30 GLU A CA 19
ATOM 22766 C C . GLU A 1 30 ? 7.350 0.769 -5.509 1.00 0.00 30 GLU A C 19
ATOM 22767 O O . GLU A 1 30 ? 7.894 -0.328 -5.385 1.00 0.00 30 GLU A O 19
ATOM 22779 N N . ARG A 1 31 ? 6.606 1.347 -4.577 1.00 0.00 31 ARG A N 19
ATOM 22780 C CA . ARG A 1 31 ? 6.374 0.700 -3.297 1.00 0.00 31 ARG A CA 19
ATOM 22781 C C . ARG A 1 31 ? 5.958 -0.757 -3.506 1.00 0.00 31 ARG A C 19
ATOM 22782 O O . ARG A 1 31 ? 6.577 -1.668 -2.957 1.00 0.00 31 ARG A O 19
ATOM 22803 N N . MET A 1 32 ? 4.913 -0.933 -4.301 1.00 0.00 32 MET A N 19
ATOM 22804 C CA . MET A 1 32 ? 4.408 -2.265 -4.590 1.00 0.00 32 MET A CA 19
ATOM 22805 C C . MET A 1 32 ? 5.442 -3.089 -5.360 1.00 0.00 32 MET A C 19
ATOM 22806 O O . MET A 1 32 ? 5.681 -4.251 -5.036 1.00 0.00 32 MET A O 19
ATOM 22820 N N . LEU A 1 33 ? 6.027 -2.454 -6.366 1.00 0.00 33 LEU A N 19
ATOM 22821 C CA . LEU A 1 33 ? 7.029 -3.114 -7.185 1.00 0.00 33 LEU A CA 19
ATOM 22822 C C . LEU A 1 33 ? 8.120 -3.692 -6.281 1.00 0.00 33 LEU A C 19
ATOM 22823 O O . LEU A 1 33 ? 8.571 -4.817 -6.488 1.00 0.00 33 LEU A O 19
ATOM 22839 N N . ALA A 1 34 ? 8.513 -2.896 -5.297 1.00 0.00 34 ALA A N 19
ATOM 22840 C CA . ALA A 1 34 ? 9.542 -3.314 -4.361 1.00 0.00 34 ALA A CA 19
ATOM 22841 C C . ALA A 1 34 ? 9.019 -4.484 -3.524 1.00 0.00 34 ALA A C 19
ATOM 22842 O O . ALA A 1 34 ? 9.773 -5.395 -3.186 1.00 0.00 34 ALA A O 19
ATOM 22849 N N . LEU A 1 35 ? 7.733 -4.419 -3.214 1.00 0.00 35 LEU A N 19
ATOM 22850 C CA . LEU A 1 35 ? 7.101 -5.461 -2.423 1.00 0.00 35 LEU A CA 19
ATOM 22851 C C . LEU A 1 35 ? 7.015 -6.744 -3.252 1.00 0.00 35 LEU A C 19
ATOM 22852 O O . LEU A 1 35 ? 7.428 -7.810 -2.797 1.00 0.00 35 LEU A O 19
ATOM 22868 N N . ALA A 1 36 ? 6.477 -6.599 -4.454 1.00 0.00 36 ALA A N 19
ATOM 22869 C CA . ALA A 1 36 ? 6.333 -7.733 -5.351 1.00 0.00 36 ALA A CA 19
ATOM 22870 C C . ALA A 1 36 ? 7.692 -8.413 -5.530 1.00 0.00 36 ALA A C 19
ATOM 22871 O O . ALA A 1 36 ? 7.787 -9.638 -5.489 1.00 0.00 36 ALA A O 19
ATOM 22878 N N . GLU A 1 37 ? 8.709 -7.587 -5.725 1.00 0.00 37 GLU A N 19
ATOM 22879 C CA . GLU A 1 37 ? 10.059 -8.093 -5.910 1.00 0.00 37 GLU A CA 19
ATOM 22880 C C . GLU A 1 37 ? 10.610 -8.630 -4.588 1.00 0.00 37 GLU A C 19
ATOM 22881 O O . GLU A 1 37 ? 11.684 -9.230 -4.557 1.00 0.00 37 GLU A O 19
ATOM 22893 N N . ARG A 1 38 ? 9.851 -8.395 -3.528 1.00 0.00 38 ARG A N 19
ATOM 22894 C CA . ARG A 1 38 ? 10.251 -8.848 -2.206 1.00 0.00 38 ARG A CA 19
ATOM 22895 C C . ARG A 1 38 ? 9.521 -10.144 -1.845 1.00 0.00 38 ARG A C 19
ATOM 22896 O O . ARG A 1 38 ? 10.146 -11.117 -1.428 1.00 0.00 38 ARG A O 19
ATOM 22917 N N . ILE A 1 39 ? 8.208 -10.113 -2.020 1.00 0.00 39 ILE A N 19
ATOM 22918 C CA . ILE A 1 39 ? 7.386 -11.273 -1.718 1.00 0.00 39 ILE A CA 19
ATOM 22919 C C . ILE A 1 39 ? 7.425 -12.242 -2.901 1.00 0.00 39 ILE A C 19
ATOM 22920 O O . ILE A 1 39 ? 7.352 -13.456 -2.716 1.00 0.00 39 ILE A O 19
ATOM 22936 N N . GLY A 1 40 ? 7.540 -11.670 -4.090 1.00 0.00 40 GLY A N 19
ATOM 22937 C CA . GLY A 1 40 ? 7.590 -12.468 -5.304 1.00 0.00 40 GLY A CA 19
ATOM 22938 C C . GLY A 1 40 ? 6.282 -12.354 -6.089 1.00 0.00 40 GLY A C 19
ATOM 22939 O O . GLY A 1 40 ? 5.859 -13.308 -6.740 1.00 0.00 40 GLY A O 19
ATOM 22943 N N . TRP A 1 41 ? 5.677 -11.178 -6.002 1.00 0.00 41 TRP A N 19
ATOM 22944 C CA . TRP A 1 41 ? 4.426 -10.926 -6.696 1.00 0.00 41 TRP A CA 19
ATOM 22945 C C . TRP A 1 41 ? 3.433 -12.018 -6.291 1.00 0.00 41 TRP A C 19
ATOM 22946 O O . TRP A 1 41 ? 2.719 -12.557 -7.136 1.00 0.00 41 TRP A O 19
ATOM 22967 N N . ARG A 1 42 ? 3.419 -12.310 -4.999 1.00 0.00 42 ARG A N 19
ATOM 22968 C CA . ARG A 1 42 ? 2.525 -13.328 -4.472 1.00 0.00 42 ARG A CA 19
ATOM 22969 C C . ARG A 1 42 ? 2.017 -12.921 -3.088 1.00 0.00 42 ARG A C 19
ATOM 22970 O O . ARG A 1 42 ? 2.709 -12.224 -2.348 1.00 0.00 42 ARG A O 19
ATOM 22991 N N . ILE A 1 43 ? 0.811 -13.375 -2.778 1.00 0.00 43 ILE A N 19
ATOM 22992 C CA . ILE A 1 43 ? 0.202 -13.068 -1.495 1.00 0.00 43 ILE A CA 19
ATOM 22993 C C . ILE A 1 43 ? -0.202 -14.371 -0.802 1.00 0.00 43 ILE A C 19
ATOM 22994 O O . ILE A 1 43 ? -0.801 -15.248 -1.422 1.00 0.00 43 ILE A O 19
ATOM 23010 N N . GLN A 1 44 ? 0.143 -14.456 0.474 1.00 0.00 44 GLN A N 19
ATOM 23011 C CA . GLN A 1 44 ? -0.175 -15.637 1.258 1.00 0.00 44 GLN A CA 19
ATOM 23012 C C . GLN A 1 44 ? -0.385 -15.259 2.726 1.00 0.00 44 GLN A C 19
ATOM 23013 O O . GLN A 1 44 ? -0.159 -14.114 3.114 1.00 0.00 44 GLN A O 19
ATOM 23027 N N . ARG A 1 45 ? -0.814 -16.243 3.502 1.00 0.00 45 ARG A N 19
ATOM 23028 C CA . ARG A 1 45 ? -1.056 -16.028 4.919 1.00 0.00 45 ARG A CA 19
ATOM 23029 C C . ARG A 1 45 ? 0.246 -15.651 5.629 1.00 0.00 45 ARG A C 19
ATOM 23030 O O . ARG A 1 45 ? 0.221 -15.142 6.748 1.00 0.00 45 ARG A O 19
ATOM 23051 N N . GLN A 1 46 ? 1.351 -15.915 4.948 1.00 0.00 46 GLN A N 19
ATOM 23052 C CA . GLN A 1 46 ? 2.660 -15.609 5.500 1.00 0.00 46 GLN A CA 19
ATOM 23053 C C . GLN A 1 46 ? 2.993 -14.131 5.290 1.00 0.00 46 GLN A C 19
ATOM 23054 O O . GLN A 1 46 ? 3.271 -13.411 6.248 1.00 0.00 46 GLN A O 19
ATOM 23068 N N . ASP A 1 47 ? 2.953 -13.721 4.030 1.00 0.00 47 ASP A N 19
ATOM 23069 C CA . ASP A 1 47 ? 3.247 -12.341 3.683 1.00 0.00 47 ASP A CA 19
ATOM 23070 C C . ASP A 1 47 ? 2.119 -11.441 4.191 1.00 0.00 47 ASP A C 19
ATOM 23071 O O . ASP A 1 47 ? 2.266 -10.220 4.235 1.00 0.00 47 ASP A O 19
ATOM 23080 N N . ASP A 1 48 ? 1.019 -12.078 4.563 1.00 0.00 48 ASP A N 19
ATOM 23081 C CA . ASP A 1 48 ? -0.133 -11.349 5.067 1.00 0.00 48 ASP A CA 19
ATOM 23082 C C . ASP A 1 48 ? 0.344 -10.213 5.974 1.00 0.00 48 ASP A C 19
ATOM 23083 O O . ASP A 1 48 ? -0.123 -9.081 5.855 1.00 0.00 48 ASP A O 19
ATOM 23092 N N . GLU A 1 49 ? 1.267 -10.555 6.861 1.00 0.00 49 GLU A N 19
ATOM 23093 C CA . GLU A 1 49 ? 1.813 -9.578 7.788 1.00 0.00 49 GLU A CA 19
ATOM 23094 C C . GLU A 1 49 ? 2.420 -8.400 7.021 1.00 0.00 49 GLU A C 19
ATOM 23095 O O . GLU A 1 49 ? 2.165 -7.243 7.351 1.00 0.00 49 GLU A O 19
ATOM 23107 N N . VAL A 1 50 ? 3.210 -8.737 6.013 1.00 0.00 50 VAL A N 19
ATOM 23108 C CA . VAL A 1 50 ? 3.856 -7.722 5.197 1.00 0.00 50 VAL A CA 19
ATOM 23109 C C . VAL A 1 50 ? 2.800 -7.006 4.352 1.00 0.00 50 VAL A C 19
ATOM 23110 O O . VAL A 1 50 ? 2.869 -5.792 4.164 1.00 0.00 50 VAL A O 19
ATOM 23123 N N . ILE A 1 51 ? 1.847 -7.788 3.866 1.00 0.00 51 ILE A N 19
ATOM 23124 C CA . ILE A 1 51 ? 0.779 -7.243 3.046 1.00 0.00 51 ILE A CA 19
ATOM 23125 C C . ILE A 1 51 ? -0.042 -6.254 3.875 1.00 0.00 51 ILE A C 19
ATOM 23126 O O . ILE A 1 51 ? -0.120 -5.073 3.541 1.00 0.00 51 ILE A O 19
ATOM 23142 N N . GLN A 1 52 ? -0.634 -6.773 4.941 1.00 0.00 52 GLN A N 19
ATOM 23143 C CA . GLN A 1 52 ? -1.446 -5.950 5.821 1.00 0.00 52 GLN A CA 19
ATOM 23144 C C . GLN A 1 52 ? -0.608 -4.813 6.408 1.00 0.00 52 GLN A C 19
ATOM 23145 O O . GLN A 1 52 ? -1.144 -3.774 6.790 1.00 0.00 52 GLN A O 19
ATOM 23159 N N . ARG A 1 53 ? 0.695 -5.048 6.462 1.00 0.00 53 ARG A N 19
ATOM 23160 C CA . ARG A 1 53 ? 1.613 -4.056 6.996 1.00 0.00 53 ARG A CA 19
ATOM 23161 C C . ARG A 1 53 ? 1.936 -3.005 5.932 1.00 0.00 53 ARG A C 19
ATOM 23162 O O . ARG A 1 53 ? 2.106 -1.829 6.248 1.00 0.00 53 ARG A O 19
ATOM 23183 N N . PHE A 1 54 ? 2.012 -3.467 4.693 1.00 0.00 54 PHE A N 19
ATOM 23184 C CA . PHE A 1 54 ? 2.312 -2.582 3.580 1.00 0.00 54 PHE A CA 19
ATOM 23185 C C . PHE A 1 54 ? 1.194 -1.557 3.379 1.00 0.00 54 PHE A C 19
ATOM 23186 O O . PHE A 1 54 ? 1.440 -0.449 2.906 1.00 0.00 54 PHE A O 19
ATOM 23203 N N . CYS A 1 55 ? -0.012 -1.963 3.749 1.00 0.00 55 CYS A N 19
ATOM 23204 C CA . CYS A 1 55 ? -1.169 -1.094 3.615 1.00 0.00 55 CYS A CA 19
ATOM 23205 C C . CYS A 1 55 ? -1.115 -0.047 4.729 1.00 0.00 55 CYS A C 19
ATOM 23206 O O . CYS A 1 55 ? -1.902 0.897 4.737 1.00 0.00 55 CYS A O 19
ATOM 23214 N N . GLN A 1 56 ? -0.177 -0.250 5.643 1.00 0.00 56 GLN A N 19
ATOM 23215 C CA . GLN A 1 56 ? -0.010 0.664 6.760 1.00 0.00 56 GLN A CA 19
ATOM 23216 C C . GLN A 1 56 ? 1.004 1.754 6.406 1.00 0.00 56 GLN A C 19
ATOM 23217 O O . GLN A 1 56 ? 1.006 2.825 7.012 1.00 0.00 56 GLN A O 19
ATOM 23231 N N . GLU A 1 57 ? 1.841 1.444 5.427 1.00 0.00 57 GLU A N 19
ATOM 23232 C CA . GLU A 1 57 ? 2.857 2.383 4.986 1.00 0.00 57 GLU A CA 19
ATOM 23233 C C . GLU A 1 57 ? 2.396 3.108 3.719 1.00 0.00 57 GLU A C 19
ATOM 23234 O O . GLU A 1 57 ? 2.567 4.320 3.596 1.00 0.00 57 GLU A O 19
ATOM 23246 N N . THR A 1 58 ? 1.820 2.336 2.810 1.00 0.00 58 THR A N 19
ATOM 23247 C CA . THR A 1 58 ? 1.333 2.889 1.558 1.00 0.00 58 THR A CA 19
ATOM 23248 C C . THR A 1 58 ? -0.136 3.297 1.691 1.00 0.00 58 THR A C 19
ATOM 23249 O O . THR A 1 58 ? -0.487 4.451 1.450 1.00 0.00 58 THR A O 19
ATOM 23260 N N . GLY A 1 59 ? -0.954 2.327 2.073 1.00 0.00 59 GLY A N 19
ATOM 23261 C CA . GLY A 1 59 ? -2.376 2.571 2.240 1.00 0.00 59 GLY A CA 19
ATOM 23262 C C . GLY A 1 59 ? -3.188 1.832 1.174 1.00 0.00 59 GLY A C 19
ATOM 23263 O O . GLY A 1 59 ? -4.416 1.904 1.163 1.00 0.00 59 GLY A O 19
ATOM 23267 N N . VAL A 1 60 ? -2.470 1.138 0.304 1.00 0.00 60 VAL A N 19
ATOM 23268 C CA . VAL A 1 60 ? -3.108 0.387 -0.764 1.00 0.00 60 VAL A CA 19
ATOM 23269 C C . VAL A 1 60 ? -3.766 -0.864 -0.178 1.00 0.00 60 VAL A C 19
ATOM 23270 O O . VAL A 1 60 ? -3.207 -1.505 0.710 1.00 0.00 60 VAL A O 19
ATOM 23283 N N . PRO A 1 61 ? -4.974 -1.182 -0.714 1.00 0.00 61 PRO A N 19
ATOM 23284 C CA . PRO A 1 61 ? -5.714 -2.345 -0.254 1.00 0.00 61 PRO A CA 19
ATOM 23285 C C . PRO A 1 61 ? -5.096 -3.637 -0.795 1.00 0.00 61 PRO A C 19
ATOM 23286 O O . PRO A 1 61 ? -4.643 -3.682 -1.937 1.00 0.00 61 PRO A O 19
ATOM 23297 N N . ARG A 1 62 ? -5.097 -4.655 0.053 1.00 0.00 62 ARG A N 19
ATOM 23298 C CA . ARG A 1 62 ? -4.543 -5.944 -0.325 1.00 0.00 62 ARG A CA 19
ATOM 23299 C C . ARG A 1 62 ? -5.173 -6.431 -1.631 1.00 0.00 62 ARG A C 19
ATOM 23300 O O . ARG A 1 62 ? -4.467 -6.844 -2.549 1.00 0.00 62 ARG A O 19
ATOM 23321 N N . GLN A 1 63 ? -6.496 -6.365 -1.673 1.00 0.00 63 GLN A N 19
ATOM 23322 C CA . GLN A 1 63 ? -7.229 -6.794 -2.852 1.00 0.00 63 GLN A CA 19
ATOM 23323 C C . GLN A 1 63 ? -6.680 -6.101 -4.100 1.00 0.00 63 GLN A C 19
ATOM 23324 O O . GLN A 1 63 ? -6.709 -6.667 -5.192 1.00 0.00 63 GLN A O 19
ATOM 23338 N N . VAL A 1 64 ? -6.193 -4.886 -3.897 1.00 0.00 64 VAL A N 19
ATOM 23339 C CA . VAL A 1 64 ? -5.638 -4.110 -4.993 1.00 0.00 64 VAL A CA 19
ATOM 23340 C C . VAL A 1 64 ? -4.250 -4.649 -5.343 1.00 0.00 64 VAL A C 19
ATOM 23341 O O . VAL A 1 64 ? -4.025 -5.119 -6.457 1.00 0.00 64 VAL A O 19
ATOM 23354 N N . LEU A 1 65 ? -3.354 -4.563 -4.370 1.00 0.00 65 LEU A N 19
ATOM 23355 C CA . LEU A 1 65 ? -1.994 -5.037 -4.561 1.00 0.00 65 LEU A CA 19
ATOM 23356 C C . LEU A 1 65 ? -2.027 -6.483 -5.061 1.00 0.00 65 LEU A C 19
ATOM 23357 O O . LEU A 1 65 ? -1.171 -6.893 -5.843 1.00 0.00 65 LEU A O 19
ATOM 23373 N N . LYS A 1 66 ? -3.025 -7.215 -4.589 1.00 0.00 66 LYS A N 19
ATOM 23374 C CA . LYS A 1 66 ? -3.182 -8.607 -4.979 1.00 0.00 66 LYS A CA 19
ATOM 23375 C C . LYS A 1 66 ? -3.331 -8.692 -6.499 1.00 0.00 66 LYS A C 19
ATOM 23376 O O . LYS A 1 66 ? -2.416 -9.134 -7.193 1.00 0.00 66 LYS A O 19
ATOM 23395 N N . VAL A 1 67 ? -4.492 -8.263 -6.973 1.00 0.00 67 VAL A N 19
ATOM 23396 C CA . VAL A 1 67 ? -4.772 -8.286 -8.398 1.00 0.00 67 VAL A CA 19
ATOM 23397 C C . VAL A 1 67 ? -3.719 -7.456 -9.135 1.00 0.00 67 VAL A C 19
ATOM 23398 O O . VAL A 1 67 ? -3.322 -7.796 -10.248 1.00 0.00 67 VAL A O 19
ATOM 23411 N N . TRP A 1 68 ? -3.296 -6.382 -8.483 1.00 0.00 68 TRP A N 19
ATOM 23412 C CA . TRP A 1 68 ? -2.297 -5.501 -9.062 1.00 0.00 68 TRP A CA 19
ATOM 23413 C C . TRP A 1 68 ? -1.220 -6.370 -9.715 1.00 0.00 68 TRP A C 19
ATOM 23414 O O . TRP A 1 68 ? -0.932 -6.222 -10.901 1.00 0.00 68 TRP A O 19
ATOM 23435 N N . LEU A 1 69 ? -0.655 -7.259 -8.910 1.00 0.00 69 LEU A N 19
ATOM 23436 C CA . LEU A 1 69 ? 0.383 -8.153 -9.395 1.00 0.00 69 LEU A CA 19
ATOM 23437 C C . LEU A 1 69 ? -0.121 -8.886 -10.639 1.00 0.00 69 LEU A C 19
ATOM 23438 O O . LEU A 1 69 ? 0.481 -8.789 -11.708 1.00 0.00 69 LEU A O 19
ATOM 23454 N N . HIS A 1 70 ? -1.220 -9.604 -10.459 1.00 0.00 70 HIS A N 19
ATOM 23455 C CA . HIS A 1 70 ? -1.811 -10.354 -11.554 1.00 0.00 70 HIS A CA 19
ATOM 23456 C C . HIS A 1 70 ? -2.015 -9.431 -12.757 1.00 0.00 70 HIS A C 19
ATOM 23457 O O . HIS A 1 70 ? -2.010 -9.884 -13.901 1.00 0.00 70 HIS A O 19
ATOM 23471 N N . ASN A 1 71 ? -2.190 -8.152 -12.458 1.00 0.00 71 ASN A N 19
ATOM 23472 C CA . ASN A 1 71 ? -2.395 -7.161 -13.501 1.00 0.00 71 ASN A CA 19
ATOM 23473 C C . ASN A 1 71 ? -1.048 -6.808 -14.135 1.00 0.00 71 ASN A C 19
ATOM 23474 O O . ASN A 1 71 ? -0.994 -6.370 -15.283 1.00 0.00 71 ASN A O 19
ATOM 23485 N N . ASN A 1 72 ? 0.007 -7.012 -13.360 1.00 0.00 72 ASN A N 19
ATOM 23486 C CA . ASN A 1 72 ? 1.350 -6.721 -13.832 1.00 0.00 72 ASN A CA 19
ATOM 23487 C C . ASN A 1 72 ? 2.158 -8.019 -13.887 1.00 0.00 72 ASN A C 19
ATOM 23488 O O . ASN A 1 72 ? 2.205 -8.682 -14.922 1.00 0.00 72 ASN A O 19
ATOM 23499 N N . LYS A 1 73 ? 2.775 -8.343 -12.760 1.00 0.00 73 LYS A N 19
ATOM 23500 C CA . LYS A 1 73 ? 3.580 -9.550 -12.668 1.00 0.00 73 LYS A CA 19
ATOM 23501 C C . LYS A 1 73 ? 4.401 -9.709 -13.949 1.00 0.00 73 LYS A C 19
ATOM 23502 O O . LYS A 1 73 ? 4.569 -8.755 -14.706 1.00 0.00 73 LYS A O 19
ATOM 23521 N N . HIS A 1 74 ? 4.890 -10.924 -14.152 1.00 0.00 74 HIS A N 19
ATOM 23522 C CA . HIS A 1 74 ? 5.689 -11.221 -15.329 1.00 0.00 74 HIS A CA 19
ATOM 23523 C C . HIS A 1 74 ? 4.935 -12.203 -16.227 1.00 0.00 74 HIS A C 19
ATOM 23524 O O . HIS A 1 74 ? 4.661 -13.333 -15.825 1.00 0.00 74 HIS A O 19
ATOM 23538 N N . SER A 1 75 ? 4.621 -11.737 -17.427 1.00 0.00 75 SER A N 19
ATOM 23539 C CA . SER A 1 75 ? 3.904 -12.560 -18.385 1.00 0.00 75 SER A CA 19
ATOM 23540 C C . SER A 1 75 ? 3.950 -11.912 -19.770 1.00 0.00 75 SER A C 19
ATOM 23541 O O . SER A 1 75 ? 3.958 -10.687 -19.886 1.00 0.00 75 SER A O 19
ATOM 23549 N N . GLY A 1 76 ? 3.979 -12.762 -20.786 1.00 0.00 76 GLY A N 19
ATOM 23550 C CA . GLY A 1 76 ? 4.024 -12.286 -22.158 1.00 0.00 76 GLY A CA 19
ATOM 23551 C C . GLY A 1 76 ? 2.995 -11.178 -22.389 1.00 0.00 76 GLY A C 19
ATOM 23552 O O . GLY A 1 76 ? 2.009 -11.080 -21.660 1.00 0.00 76 GLY A O 19
ATOM 23556 N N . PRO A 1 77 ? 3.268 -10.348 -23.432 1.00 0.00 77 PRO A N 19
ATOM 23557 C CA . PRO A 1 77 ? 2.378 -9.250 -23.767 1.00 0.00 77 PRO A CA 19
ATOM 23558 C C . PRO A 1 77 ? 1.113 -9.762 -24.459 1.00 0.00 77 PRO A C 19
ATOM 23559 O O . PRO A 1 77 ? 0.003 -9.365 -24.105 1.00 0.00 77 PRO A O 19
ATOM 23570 N N . SER A 1 78 ? 1.322 -10.635 -25.434 1.00 0.00 78 SER A N 19
ATOM 23571 C CA . SER A 1 78 ? 0.212 -11.204 -26.179 1.00 0.00 78 SER A CA 19
ATOM 23572 C C . SER A 1 78 ? -0.522 -12.234 -25.318 1.00 0.00 78 SER A C 19
ATOM 23573 O O . SER A 1 78 ? 0.052 -12.789 -24.383 1.00 0.00 78 SER A O 19
ATOM 23581 N N . SER A 1 79 ? -1.781 -12.458 -25.665 1.00 0.00 79 SER A N 19
ATOM 23582 C CA . SER A 1 79 ? -2.600 -13.411 -24.935 1.00 0.00 79 SER A CA 19
ATOM 23583 C C . SER A 1 79 ? -3.693 -13.969 -25.849 1.00 0.00 79 SER A C 19
ATOM 23584 O O . SER A 1 79 ? -3.904 -15.180 -25.902 1.00 0.00 79 SER A O 19
ATOM 23592 N N . GLY A 1 80 ? -4.359 -13.060 -26.546 1.00 0.00 80 GLY A N 19
ATOM 23593 C CA . GLY A 1 80 ? -5.425 -13.447 -27.454 1.00 0.00 80 GLY A CA 19
ATOM 23594 C C . GLY A 1 80 ? -6.571 -12.433 -27.418 1.00 0.00 80 GLY A C 19
ATOM 23595 O O . GLY A 1 80 ? -7.081 -12.030 -28.462 1.00 0.00 80 GLY A O 19
ATOM 23599 N N . GLY A 1 1 ? -14.251 -2.884 13.810 1.00 0.00 1 GLY A N 20
ATOM 23600 C CA . GLY A 1 1 ? -13.129 -3.156 12.927 1.00 0.00 1 GLY A CA 20
ATOM 23601 C C . GLY A 1 1 ? -13.546 -4.076 11.778 1.00 0.00 1 GLY A C 20
ATOM 23602 O O . GLY A 1 1 ? -13.585 -5.295 11.938 1.00 0.00 1 GLY A O 20
ATOM 23606 N N . SER A 1 2 ? -13.846 -3.458 10.646 1.00 0.00 2 SER A N 20
ATOM 23607 C CA . SER A 1 2 ? -14.258 -4.206 9.471 1.00 0.00 2 SER A CA 20
ATOM 23608 C C . SER A 1 2 ? -13.083 -5.026 8.934 1.00 0.00 2 SER A C 20
ATOM 23609 O O . SER A 1 2 ? -11.930 -4.752 9.261 1.00 0.00 2 SER A O 20
ATOM 23617 N N . SER A 1 3 ? -13.417 -6.015 8.118 1.00 0.00 3 SER A N 20
ATOM 23618 C CA . SER A 1 3 ? -12.404 -6.876 7.532 1.00 0.00 3 SER A CA 20
ATOM 23619 C C . SER A 1 3 ? -11.553 -7.508 8.636 1.00 0.00 3 SER A C 20
ATOM 23620 O O . SER A 1 3 ? -10.453 -7.036 8.922 1.00 0.00 3 SER A O 20
ATOM 23628 N N . GLY A 1 4 ? -12.093 -8.564 9.224 1.00 0.00 4 GLY A N 20
ATOM 23629 C CA . GLY A 1 4 ? -11.397 -9.265 10.290 1.00 0.00 4 GLY A CA 20
ATOM 23630 C C . GLY A 1 4 ? -12.356 -9.629 11.425 1.00 0.00 4 GLY A C 20
ATOM 23631 O O . GLY A 1 4 ? -12.193 -9.166 12.553 1.00 0.00 4 GLY A O 20
ATOM 23635 N N . SER A 1 5 ? -13.335 -10.455 11.087 1.00 0.00 5 SER A N 20
ATOM 23636 C CA . SER A 1 5 ? -14.321 -10.886 12.064 1.00 0.00 5 SER A CA 20
ATOM 23637 C C . SER A 1 5 ? -15.162 -12.027 11.489 1.00 0.00 5 SER A C 20
ATOM 23638 O O . SER A 1 5 ? -15.989 -11.809 10.605 1.00 0.00 5 SER A O 20
ATOM 23646 N N . SER A 1 6 ? -14.923 -13.220 12.016 1.00 0.00 6 SER A N 20
ATOM 23647 C CA . SER A 1 6 ? -15.649 -14.395 11.566 1.00 0.00 6 SER A CA 20
ATOM 23648 C C . SER A 1 6 ? -15.471 -14.575 10.057 1.00 0.00 6 SER A C 20
ATOM 23649 O O . SER A 1 6 ? -16.041 -13.823 9.268 1.00 0.00 6 SER A O 20
ATOM 23657 N N . GLY A 1 7 ? -14.679 -15.575 9.702 1.00 0.00 7 GLY A N 20
ATOM 23658 C CA . GLY A 1 7 ? -14.419 -15.862 8.301 1.00 0.00 7 GLY A CA 20
ATOM 23659 C C . GLY A 1 7 ? -14.819 -17.297 7.953 1.00 0.00 7 GLY A C 20
ATOM 23660 O O . GLY A 1 7 ? -15.051 -18.114 8.842 1.00 0.00 7 GLY A O 20
ATOM 23664 N N . SER A 1 8 ? -14.889 -17.560 6.656 1.00 0.00 8 SER A N 20
ATOM 23665 C CA . SER A 1 8 ? -15.258 -18.882 6.178 1.00 0.00 8 SER A CA 20
ATOM 23666 C C . SER A 1 8 ? -14.662 -19.122 4.790 1.00 0.00 8 SER A C 20
ATOM 23667 O O . SER A 1 8 ? -15.308 -18.853 3.778 1.00 0.00 8 SER A O 20
ATOM 23675 N N . SER A 1 9 ? -13.436 -19.625 4.786 1.00 0.00 9 SER A N 20
ATOM 23676 C CA . SER A 1 9 ? -12.746 -19.905 3.538 1.00 0.00 9 SER A CA 20
ATOM 23677 C C . SER A 1 9 ? -11.624 -20.917 3.776 1.00 0.00 9 SER A C 20
ATOM 23678 O O . SER A 1 9 ? -11.007 -20.928 4.841 1.00 0.00 9 SER A O 20
ATOM 23686 N N . ALA A 1 10 ? -11.393 -21.745 2.768 1.00 0.00 10 ALA A N 20
ATOM 23687 C CA . ALA A 1 10 ? -10.356 -22.759 2.854 1.00 0.00 10 ALA A CA 20
ATOM 23688 C C . ALA A 1 10 ? -9.633 -22.858 1.509 1.00 0.00 10 ALA A C 20
ATOM 23689 O O . ALA A 1 10 ? -9.941 -23.729 0.697 1.00 0.00 10 ALA A O 20
ATOM 23696 N N . GLU A 1 11 ? -8.684 -21.954 1.316 1.00 0.00 11 GLU A N 20
ATOM 23697 C CA . GLU A 1 11 ? -7.914 -21.928 0.084 1.00 0.00 11 GLU A CA 20
ATOM 23698 C C . GLU A 1 11 ? -8.850 -21.885 -1.126 1.00 0.00 11 GLU A C 20
ATOM 23699 O O . GLU A 1 11 ? -9.156 -22.919 -1.716 1.00 0.00 11 GLU A O 20
ATOM 23711 N N . ALA A 1 12 ? -9.278 -20.676 -1.459 1.00 0.00 12 ALA A N 20
ATOM 23712 C CA . ALA A 1 12 ? -10.173 -20.484 -2.588 1.00 0.00 12 ALA A CA 20
ATOM 23713 C C . ALA A 1 12 ? -10.211 -18.999 -2.956 1.00 0.00 12 ALA A C 20
ATOM 23714 O O . ALA A 1 12 ? -9.711 -18.158 -2.210 1.00 0.00 12 ALA A O 20
ATOM 23721 N N . GLY A 1 13 ? -10.808 -18.722 -4.106 1.00 0.00 13 GLY A N 20
ATOM 23722 C CA . GLY A 1 13 ? -10.918 -17.354 -4.582 1.00 0.00 13 GLY A CA 20
ATOM 23723 C C . GLY A 1 13 ? -11.264 -17.318 -6.072 1.00 0.00 13 GLY A C 20
ATOM 23724 O O . GLY A 1 13 ? -10.453 -17.705 -6.911 1.00 0.00 13 GLY A O 20
ATOM 23728 N N . GLY A 1 14 ? -12.471 -16.849 -6.355 1.00 0.00 14 GLY A N 20
ATOM 23729 C CA . GLY A 1 14 ? -12.935 -16.758 -7.729 1.00 0.00 14 GLY A CA 20
ATOM 23730 C C . GLY A 1 14 ? -12.015 -15.860 -8.559 1.00 0.00 14 GLY A C 20
ATOM 23731 O O . GLY A 1 14 ? -11.510 -14.854 -8.063 1.00 0.00 14 GLY A O 20
ATOM 23735 N N . GLY A 1 15 ? -11.826 -16.256 -9.809 1.00 0.00 15 GLY A N 20
ATOM 23736 C CA . GLY A 1 15 ? -10.976 -15.500 -10.713 1.00 0.00 15 GLY A CA 20
ATOM 23737 C C . GLY A 1 15 ? -11.738 -14.322 -11.325 1.00 0.00 15 GLY A C 20
ATOM 23738 O O . GLY A 1 15 ? -12.110 -14.361 -12.497 1.00 0.00 15 GLY A O 20
ATOM 23742 N N . ILE A 1 16 ? -11.947 -13.303 -10.505 1.00 0.00 16 ILE A N 20
ATOM 23743 C CA . ILE A 1 16 ? -12.657 -12.117 -10.950 1.00 0.00 16 ILE A CA 20
ATOM 23744 C C . ILE A 1 16 ? -11.727 -10.905 -10.856 1.00 0.00 16 ILE A C 20
ATOM 23745 O O . ILE A 1 16 ? -11.313 -10.520 -9.764 1.00 0.00 16 ILE A O 20
ATOM 23761 N N . ARG A 1 17 ? -11.427 -10.338 -12.015 1.00 0.00 17 ARG A N 20
ATOM 23762 C CA . ARG A 1 17 ? -10.554 -9.178 -12.077 1.00 0.00 17 ARG A CA 20
ATOM 23763 C C . ARG A 1 17 ? -11.380 -7.900 -12.230 1.00 0.00 17 ARG A C 20
ATOM 23764 O O . ARG A 1 17 ? -11.928 -7.635 -13.299 1.00 0.00 17 ARG A O 20
ATOM 23785 N N . LYS A 1 18 ? -11.443 -7.140 -11.146 1.00 0.00 18 LYS A N 20
ATOM 23786 C CA . LYS A 1 18 ? -12.194 -5.896 -11.147 1.00 0.00 18 LYS A CA 20
ATOM 23787 C C . LYS A 1 18 ? -11.218 -4.717 -11.124 1.00 0.00 18 LYS A C 20
ATOM 23788 O O . LYS A 1 18 ? -10.005 -4.912 -11.059 1.00 0.00 18 LYS A O 20
ATOM 23807 N N . ARG A 1 19 ? -11.784 -3.520 -11.178 1.00 0.00 19 ARG A N 20
ATOM 23808 C CA . ARG A 1 19 ? -10.979 -2.311 -11.164 1.00 0.00 19 ARG A CA 20
ATOM 23809 C C . ARG A 1 19 ? -11.878 -1.075 -11.243 1.00 0.00 19 ARG A C 20
ATOM 23810 O O . ARG A 1 19 ? -12.318 -0.691 -12.325 1.00 0.00 19 ARG A O 20
ATOM 23831 N N . HIS A 1 20 ? -12.123 -0.486 -10.081 1.00 0.00 20 HIS A N 20
ATOM 23832 C CA . HIS A 1 20 ? -12.962 0.698 -10.005 1.00 0.00 20 HIS A CA 20
ATOM 23833 C C . HIS A 1 20 ? -12.235 1.883 -10.644 1.00 0.00 20 HIS A C 20
ATOM 23834 O O . HIS A 1 20 ? -12.623 2.350 -11.714 1.00 0.00 20 HIS A O 20
ATOM 23848 N N . ARG A 1 21 ? -11.193 2.336 -9.961 1.00 0.00 21 ARG A N 20
ATOM 23849 C CA . ARG A 1 21 ? -10.409 3.457 -10.449 1.00 0.00 21 ARG A CA 20
ATOM 23850 C C . ARG A 1 21 ? -9.208 3.703 -9.534 1.00 0.00 21 ARG A C 20
ATOM 23851 O O . ARG A 1 21 ? -9.281 4.514 -8.612 1.00 0.00 21 ARG A O 20
ATOM 23872 N N . THR A 1 22 ? -8.130 2.987 -9.820 1.00 0.00 22 THR A N 20
ATOM 23873 C CA . THR A 1 22 ? -6.915 3.118 -9.033 1.00 0.00 22 THR A CA 20
ATOM 23874 C C . THR A 1 22 ? -5.967 4.129 -9.680 1.00 0.00 22 THR A C 20
ATOM 23875 O O . THR A 1 22 ? -6.058 4.393 -10.878 1.00 0.00 22 THR A O 20
ATOM 23886 N N . LYS A 1 23 ? -5.079 4.669 -8.859 1.00 0.00 23 LYS A N 20
ATOM 23887 C CA . LYS A 1 23 ? -4.115 5.646 -9.336 1.00 0.00 23 LYS A CA 20
ATOM 23888 C C . LYS A 1 23 ? -2.803 5.480 -8.566 1.00 0.00 23 LYS A C 20
ATOM 23889 O O . LYS A 1 23 ? -2.433 6.343 -7.771 1.00 0.00 23 LYS A O 20
ATOM 23908 N N . PHE A 1 24 ? -2.137 4.366 -8.828 1.00 0.00 24 PHE A N 20
ATOM 23909 C CA . PHE A 1 24 ? -0.874 4.076 -8.169 1.00 0.00 24 PHE A CA 20
ATOM 23910 C C . PHE A 1 24 ? 0.248 4.957 -8.723 1.00 0.00 24 PHE A C 20
ATOM 23911 O O . PHE A 1 24 ? 0.591 4.864 -9.900 1.00 0.00 24 PHE A O 20
ATOM 23928 N N . THR A 1 25 ? 0.788 5.792 -7.847 1.00 0.00 25 THR A N 20
ATOM 23929 C CA . THR A 1 25 ? 1.864 6.688 -8.234 1.00 0.00 25 THR A CA 20
ATOM 23930 C C . THR A 1 25 ? 3.219 5.997 -8.070 1.00 0.00 25 THR A C 20
ATOM 23931 O O . THR A 1 25 ? 3.304 4.922 -7.478 1.00 0.00 25 THR A O 20
ATOM 23942 N N . ALA A 1 26 ? 4.245 6.641 -8.606 1.00 0.00 26 ALA A N 20
ATOM 23943 C CA . ALA A 1 26 ? 5.592 6.102 -8.528 1.00 0.00 26 ALA A CA 20
ATOM 23944 C C . ALA A 1 26 ? 5.793 5.440 -7.163 1.00 0.00 26 ALA A C 20
ATOM 23945 O O . ALA A 1 26 ? 6.387 4.367 -7.070 1.00 0.00 26 ALA A O 20
ATOM 23952 N N . GLU A 1 27 ? 5.286 6.109 -6.137 1.00 0.00 27 GLU A N 20
ATOM 23953 C CA . GLU A 1 27 ? 5.402 5.599 -4.781 1.00 0.00 27 GLU A CA 20
ATOM 23954 C C . GLU A 1 27 ? 4.692 4.250 -4.658 1.00 0.00 27 GLU A C 20
ATOM 23955 O O . GLU A 1 27 ? 5.338 3.217 -4.486 1.00 0.00 27 GLU A O 20
ATOM 23967 N N . GLN A 1 28 ? 3.371 4.301 -4.751 1.00 0.00 28 GLN A N 20
ATOM 23968 C CA . GLN A 1 28 ? 2.566 3.095 -4.653 1.00 0.00 28 GLN A CA 20
ATOM 23969 C C . GLN A 1 28 ? 3.080 2.034 -5.627 1.00 0.00 28 GLN A C 20
ATOM 23970 O O . GLN A 1 28 ? 3.218 0.867 -5.263 1.00 0.00 28 GLN A O 20
ATOM 23984 N N . LYS A 1 29 ? 3.348 2.476 -6.847 1.00 0.00 29 LYS A N 20
ATOM 23985 C CA . LYS A 1 29 ? 3.843 1.578 -7.877 1.00 0.00 29 LYS A CA 20
ATOM 23986 C C . LYS A 1 29 ? 5.136 0.918 -7.393 1.00 0.00 29 LYS A C 20
ATOM 23987 O O . LYS A 1 29 ? 5.187 -0.298 -7.214 1.00 0.00 29 LYS A O 20
ATOM 24006 N N . GLU A 1 30 ? 6.149 1.749 -7.196 1.00 0.00 30 GLU A N 20
ATOM 24007 C CA . GLU A 1 30 ? 7.438 1.262 -6.736 1.00 0.00 30 GLU A CA 20
ATOM 24008 C C . GLU A 1 30 ? 7.273 0.459 -5.444 1.00 0.00 30 GLU A C 20
ATOM 24009 O O . GLU A 1 30 ? 7.857 -0.613 -5.296 1.00 0.00 30 GLU A O 20
ATOM 24021 N N . ARG A 1 31 ? 6.474 1.010 -4.541 1.00 0.00 31 ARG A N 20
ATOM 24022 C CA . ARG A 1 31 ? 6.225 0.359 -3.267 1.00 0.00 31 ARG A CA 20
ATOM 24023 C C . ARG A 1 31 ? 5.819 -1.099 -3.486 1.00 0.00 31 ARG A C 20
ATOM 24024 O O . ARG A 1 31 ? 6.403 -2.006 -2.894 1.00 0.00 31 ARG A O 20
ATOM 24045 N N . MET A 1 32 ? 4.820 -1.281 -4.338 1.00 0.00 32 MET A N 20
ATOM 24046 C CA . MET A 1 32 ? 4.330 -2.614 -4.642 1.00 0.00 32 MET A CA 20
ATOM 24047 C C . MET A 1 32 ? 5.384 -3.428 -5.395 1.00 0.00 32 MET A C 20
ATOM 24048 O O . MET A 1 32 ? 5.569 -4.613 -5.123 1.00 0.00 32 MET A O 20
ATOM 24062 N N . LEU A 1 33 ? 6.047 -2.759 -6.327 1.00 0.00 33 LEU A N 20
ATOM 24063 C CA . LEU A 1 33 ? 7.078 -3.405 -7.121 1.00 0.00 33 LEU A CA 20
ATOM 24064 C C . LEU A 1 33 ? 8.189 -3.907 -6.196 1.00 0.00 33 LEU A C 20
ATOM 24065 O O . LEU A 1 33 ? 8.650 -5.040 -6.332 1.00 0.00 33 LEU A O 20
ATOM 24081 N N . ALA A 1 34 ? 8.586 -3.041 -5.276 1.00 0.00 34 ALA A N 20
ATOM 24082 C CA . ALA A 1 34 ? 9.633 -3.382 -4.329 1.00 0.00 34 ALA A CA 20
ATOM 24083 C C . ALA A 1 34 ? 9.148 -4.516 -3.425 1.00 0.00 34 ALA A C 20
ATOM 24084 O O . ALA A 1 34 ? 9.948 -5.313 -2.938 1.00 0.00 34 ALA A O 20
ATOM 24091 N N . LEU A 1 35 ? 7.838 -4.553 -3.226 1.00 0.00 35 LEU A N 20
ATOM 24092 C CA . LEU A 1 35 ? 7.236 -5.576 -2.389 1.00 0.00 35 LEU A CA 20
ATOM 24093 C C . LEU A 1 35 ? 7.131 -6.881 -3.182 1.00 0.00 35 LEU A C 20
ATOM 24094 O O . LEU A 1 35 ? 7.555 -7.934 -2.709 1.00 0.00 35 LEU A O 20
ATOM 24110 N N . ALA A 1 36 ? 6.563 -6.767 -4.374 1.00 0.00 36 ALA A N 20
ATOM 24111 C CA . ALA A 1 36 ? 6.397 -7.924 -5.236 1.00 0.00 36 ALA A CA 20
ATOM 24112 C C . ALA A 1 36 ? 7.771 -8.501 -5.580 1.00 0.00 36 ALA A C 20
ATOM 24113 O O . ALA A 1 36 ? 7.870 -9.608 -6.107 1.00 0.00 36 ALA A O 20
ATOM 24120 N N . GLU A 1 37 ? 8.798 -7.724 -5.269 1.00 0.00 37 GLU A N 20
ATOM 24121 C CA . GLU A 1 37 ? 10.163 -8.143 -5.538 1.00 0.00 37 GLU A CA 20
ATOM 24122 C C . GLU A 1 37 ? 10.762 -8.824 -4.306 1.00 0.00 37 GLU A C 20
ATOM 24123 O O . GLU A 1 37 ? 11.831 -9.428 -4.384 1.00 0.00 37 GLU A O 20
ATOM 24135 N N . ARG A 1 38 ? 10.048 -8.704 -3.197 1.00 0.00 38 ARG A N 20
ATOM 24136 C CA . ARG A 1 38 ? 10.495 -9.300 -1.950 1.00 0.00 38 ARG A CA 20
ATOM 24137 C C . ARG A 1 38 ? 9.654 -10.534 -1.619 1.00 0.00 38 ARG A C 20
ATOM 24138 O O . ARG A 1 38 ? 10.086 -11.400 -0.860 1.00 0.00 38 ARG A O 20
ATOM 24159 N N . ILE A 1 39 ? 8.466 -10.576 -2.206 1.00 0.00 39 ILE A N 20
ATOM 24160 C CA . ILE A 1 39 ? 7.560 -11.690 -1.983 1.00 0.00 39 ILE A CA 20
ATOM 24161 C C . ILE A 1 39 ? 7.546 -12.586 -3.223 1.00 0.00 39 ILE A C 20
ATOM 24162 O O . ILE A 1 39 ? 7.348 -13.795 -3.117 1.00 0.00 39 ILE A O 20
ATOM 24178 N N . GLY A 1 40 ? 7.759 -11.958 -4.371 1.00 0.00 40 GLY A N 20
ATOM 24179 C CA . GLY A 1 40 ? 7.773 -12.684 -5.629 1.00 0.00 40 GLY A CA 20
ATOM 24180 C C . GLY A 1 40 ? 6.456 -12.498 -6.384 1.00 0.00 40 GLY A C 20
ATOM 24181 O O . GLY A 1 40 ? 6.049 -13.367 -7.154 1.00 0.00 40 GLY A O 20
ATOM 24185 N N . TRP A 1 41 ? 5.824 -11.359 -6.137 1.00 0.00 41 TRP A N 20
ATOM 24186 C CA . TRP A 1 41 ? 4.561 -11.048 -6.784 1.00 0.00 41 TRP A CA 20
ATOM 24187 C C . TRP A 1 41 ? 3.553 -12.133 -6.399 1.00 0.00 41 TRP A C 20
ATOM 24188 O O . TRP A 1 41 ? 2.765 -12.577 -7.233 1.00 0.00 41 TRP A O 20
ATOM 24209 N N . ARG A 1 42 ? 3.611 -12.528 -5.136 1.00 0.00 42 ARG A N 20
ATOM 24210 C CA . ARG A 1 42 ? 2.713 -13.553 -4.630 1.00 0.00 42 ARG A CA 20
ATOM 24211 C C . ARG A 1 42 ? 2.262 -13.209 -3.209 1.00 0.00 42 ARG A C 20
ATOM 24212 O O . ARG A 1 42 ? 3.001 -12.577 -2.456 1.00 0.00 42 ARG A O 20
ATOM 24233 N N . ILE A 1 43 ? 1.052 -13.640 -2.886 1.00 0.00 43 ILE A N 20
ATOM 24234 C CA . ILE A 1 43 ? 0.494 -13.386 -1.569 1.00 0.00 43 ILE A CA 20
ATOM 24235 C C . ILE A 1 43 ? 0.353 -14.710 -0.815 1.00 0.00 43 ILE A C 20
ATOM 24236 O O . ILE A 1 43 ? -0.066 -15.714 -1.389 1.00 0.00 43 ILE A O 20
ATOM 24252 N N . GLN A 1 44 ? 0.711 -14.670 0.460 1.00 0.00 44 GLN A N 20
ATOM 24253 C CA . GLN A 1 44 ? 0.630 -15.854 1.298 1.00 0.00 44 GLN A CA 20
ATOM 24254 C C . GLN A 1 44 ? 0.289 -15.463 2.738 1.00 0.00 44 GLN A C 20
ATOM 24255 O O . GLN A 1 44 ? 0.133 -14.282 3.043 1.00 0.00 44 GLN A O 20
ATOM 24269 N N . ARG A 1 45 ? 0.183 -16.477 3.583 1.00 0.00 45 ARG A N 20
ATOM 24270 C CA . ARG A 1 45 ? -0.137 -16.254 4.983 1.00 0.00 45 ARG A CA 20
ATOM 24271 C C . ARG A 1 45 ? 1.114 -15.824 5.751 1.00 0.00 45 ARG A C 20
ATOM 24272 O O . ARG A 1 45 ? 1.059 -15.603 6.960 1.00 0.00 45 ARG A O 20
ATOM 24293 N N . GLN A 1 46 ? 2.213 -15.718 5.018 1.00 0.00 46 GLN A N 20
ATOM 24294 C CA . GLN A 1 46 ? 3.475 -15.318 5.615 1.00 0.00 46 GLN A CA 20
ATOM 24295 C C . GLN A 1 46 ? 3.746 -13.837 5.342 1.00 0.00 46 GLN A C 20
ATOM 24296 O O . GLN A 1 46 ? 4.250 -13.124 6.209 1.00 0.00 46 GLN A O 20
ATOM 24310 N N . ASP A 1 47 ? 3.400 -13.418 4.134 1.00 0.00 47 ASP A N 20
ATOM 24311 C CA . ASP A 1 47 ? 3.600 -12.035 3.736 1.00 0.00 47 ASP A CA 20
ATOM 24312 C C . ASP A 1 47 ? 2.435 -11.187 4.251 1.00 0.00 47 ASP A C 20
ATOM 24313 O O . ASP A 1 47 ? 2.483 -9.960 4.194 1.00 0.00 47 ASP A O 20
ATOM 24322 N N . ASP A 1 48 ? 1.415 -11.876 4.742 1.00 0.00 48 ASP A N 20
ATOM 24323 C CA . ASP A 1 48 ? 0.240 -11.202 5.267 1.00 0.00 48 ASP A CA 20
ATOM 24324 C C . ASP A 1 48 ? 0.679 -10.012 6.123 1.00 0.00 48 ASP A C 20
ATOM 24325 O O . ASP A 1 48 ? 0.114 -8.925 6.018 1.00 0.00 48 ASP A O 20
ATOM 24334 N N . GLU A 1 49 ? 1.683 -10.260 6.951 1.00 0.00 49 GLU A N 20
ATOM 24335 C CA . GLU A 1 49 ? 2.205 -9.222 7.825 1.00 0.00 49 GLU A CA 20
ATOM 24336 C C . GLU A 1 49 ? 2.711 -8.038 7.000 1.00 0.00 49 GLU A C 20
ATOM 24337 O O . GLU A 1 49 ? 2.505 -6.884 7.373 1.00 0.00 49 GLU A O 20
ATOM 24349 N N . VAL A 1 50 ? 3.362 -8.364 5.893 1.00 0.00 50 VAL A N 20
ATOM 24350 C CA . VAL A 1 50 ? 3.899 -7.340 5.012 1.00 0.00 50 VAL A CA 20
ATOM 24351 C C . VAL A 1 50 ? 2.759 -6.728 4.196 1.00 0.00 50 VAL A C 20
ATOM 24352 O O . VAL A 1 50 ? 2.704 -5.512 4.015 1.00 0.00 50 VAL A O 20
ATOM 24365 N N . ILE A 1 51 ? 1.878 -7.597 3.724 1.00 0.00 51 ILE A N 20
ATOM 24366 C CA . ILE A 1 51 ? 0.743 -7.157 2.931 1.00 0.00 51 ILE A CA 20
ATOM 24367 C C . ILE A 1 51 ? -0.061 -6.127 3.728 1.00 0.00 51 ILE A C 20
ATOM 24368 O O . ILE A 1 51 ? -0.302 -5.019 3.251 1.00 0.00 51 ILE A O 20
ATOM 24384 N N . GLN A 1 52 ? -0.454 -6.529 4.927 1.00 0.00 52 GLN A N 20
ATOM 24385 C CA . GLN A 1 52 ? -1.225 -5.654 5.794 1.00 0.00 52 GLN A CA 20
ATOM 24386 C C . GLN A 1 52 ? -0.395 -4.431 6.188 1.00 0.00 52 GLN A C 20
ATOM 24387 O O . GLN A 1 52 ? -0.858 -3.297 6.069 1.00 0.00 52 GLN A O 20
ATOM 24401 N N . ARG A 1 53 ? 0.817 -4.701 6.650 1.00 0.00 53 ARG A N 20
ATOM 24402 C CA . ARG A 1 53 ? 1.715 -3.637 7.062 1.00 0.00 53 ARG A CA 20
ATOM 24403 C C . ARG A 1 53 ? 1.926 -2.646 5.916 1.00 0.00 53 ARG A C 20
ATOM 24404 O O . ARG A 1 53 ? 1.938 -1.435 6.132 1.00 0.00 53 ARG A O 20
ATOM 24425 N N . PHE A 1 54 ? 2.087 -3.197 4.722 1.00 0.00 54 PHE A N 20
ATOM 24426 C CA . PHE A 1 54 ? 2.296 -2.377 3.541 1.00 0.00 54 PHE A CA 20
ATOM 24427 C C . PHE A 1 54 ? 1.137 -1.398 3.341 1.00 0.00 54 PHE A C 20
ATOM 24428 O O . PHE A 1 54 ? 1.354 -0.234 3.006 1.00 0.00 54 PHE A O 20
ATOM 24445 N N . CYS A 1 55 ? -0.068 -1.905 3.555 1.00 0.00 55 CYS A N 20
ATOM 24446 C CA . CYS A 1 55 ? -1.261 -1.090 3.403 1.00 0.00 55 CYS A CA 20
ATOM 24447 C C . CYS A 1 55 ? -1.211 0.034 4.440 1.00 0.00 55 CYS A C 20
ATOM 24448 O O . CYS A 1 55 ? -1.954 1.009 4.341 1.00 0.00 55 CYS A O 20
ATOM 24456 N N . GLN A 1 56 ? -0.327 -0.140 5.411 1.00 0.00 56 GLN A N 20
ATOM 24457 C CA . GLN A 1 56 ? -0.170 0.848 6.466 1.00 0.00 56 GLN A CA 20
ATOM 24458 C C . GLN A 1 56 ? 0.806 1.942 6.028 1.00 0.00 56 GLN A C 20
ATOM 24459 O O . GLN A 1 56 ? 0.640 3.107 6.386 1.00 0.00 56 GLN A O 20
ATOM 24473 N N . GLU A 1 57 ? 1.803 1.528 5.259 1.00 0.00 57 GLU A N 20
ATOM 24474 C CA . GLU A 1 57 ? 2.806 2.458 4.768 1.00 0.00 57 GLU A CA 20
ATOM 24475 C C . GLU A 1 57 ? 2.321 3.131 3.483 1.00 0.00 57 GLU A C 20
ATOM 24476 O O . GLU A 1 57 ? 2.640 4.292 3.228 1.00 0.00 57 GLU A O 20
ATOM 24488 N N . THR A 1 58 ? 1.559 2.375 2.707 1.00 0.00 58 THR A N 20
ATOM 24489 C CA . THR A 1 58 ? 1.027 2.884 1.455 1.00 0.00 58 THR A CA 20
ATOM 24490 C C . THR A 1 58 ? -0.433 3.308 1.629 1.00 0.00 58 THR A C 20
ATOM 24491 O O . THR A 1 58 ? -0.740 4.499 1.641 1.00 0.00 58 THR A O 20
ATOM 24502 N N . GLY A 1 59 ? -1.294 2.309 1.758 1.00 0.00 59 GLY A N 20
ATOM 24503 C CA . GLY A 1 59 ? -2.715 2.564 1.930 1.00 0.00 59 GLY A CA 20
ATOM 24504 C C . GLY A 1 59 ? -3.539 1.793 0.897 1.00 0.00 59 GLY A C 20
ATOM 24505 O O . GLY A 1 59 ? -4.766 1.882 0.885 1.00 0.00 59 GLY A O 20
ATOM 24509 N N . VAL A 1 60 ? -2.832 1.053 0.056 1.00 0.00 60 VAL A N 20
ATOM 24510 C CA . VAL A 1 60 ? -3.483 0.267 -0.979 1.00 0.00 60 VAL A CA 20
ATOM 24511 C C . VAL A 1 60 ? -4.156 -0.950 -0.340 1.00 0.00 60 VAL A C 20
ATOM 24512 O O . VAL A 1 60 ? -3.626 -1.534 0.603 1.00 0.00 60 VAL A O 20
ATOM 24525 N N . PRO A 1 61 ? -5.346 -1.305 -0.895 1.00 0.00 61 PRO A N 20
ATOM 24526 C CA . PRO A 1 61 ? -6.098 -2.441 -0.391 1.00 0.00 61 PRO A CA 20
ATOM 24527 C C . PRO A 1 61 ? -5.459 -3.760 -0.831 1.00 0.00 61 PRO A C 20
ATOM 24528 O O . PRO A 1 61 ? -4.998 -3.882 -1.965 1.00 0.00 61 PRO A O 20
ATOM 24539 N N . ARG A 1 62 ? -5.453 -4.714 0.089 1.00 0.00 62 ARG A N 20
ATOM 24540 C CA . ARG A 1 62 ? -4.879 -6.019 -0.191 1.00 0.00 62 ARG A CA 20
ATOM 24541 C C . ARG A 1 62 ? -5.419 -6.564 -1.514 1.00 0.00 62 ARG A C 20
ATOM 24542 O O . ARG A 1 62 ? -4.648 -6.935 -2.398 1.00 0.00 62 ARG A O 20
ATOM 24563 N N . GLN A 1 63 ? -6.741 -6.596 -1.609 1.00 0.00 63 GLN A N 20
ATOM 24564 C CA . GLN A 1 63 ? -7.393 -7.090 -2.809 1.00 0.00 63 GLN A CA 20
ATOM 24565 C C . GLN A 1 63 ? -6.782 -6.439 -4.052 1.00 0.00 63 GLN A C 20
ATOM 24566 O O . GLN A 1 63 ? -6.720 -7.057 -5.114 1.00 0.00 63 GLN A O 20
ATOM 24580 N N . VAL A 1 64 ? -6.344 -5.201 -3.878 1.00 0.00 64 VAL A N 20
ATOM 24581 C CA . VAL A 1 64 ? -5.740 -4.460 -4.972 1.00 0.00 64 VAL A CA 20
ATOM 24582 C C . VAL A 1 64 ? -4.287 -4.909 -5.145 1.00 0.00 64 VAL A C 20
ATOM 24583 O O . VAL A 1 64 ? -3.848 -5.187 -6.260 1.00 0.00 64 VAL A O 20
ATOM 24596 N N . LEU A 1 65 ? -3.582 -4.966 -4.025 1.00 0.00 65 LEU A N 20
ATOM 24597 C CA . LEU A 1 65 ? -2.188 -5.377 -4.038 1.00 0.00 65 LEU A CA 20
ATOM 24598 C C . LEU A 1 65 ? -2.074 -6.759 -4.685 1.00 0.00 65 LEU A C 20
ATOM 24599 O O . LEU A 1 65 ? -1.007 -7.137 -5.167 1.00 0.00 65 LEU A O 20
ATOM 24615 N N . LYS A 1 66 ? -3.188 -7.475 -4.674 1.00 0.00 66 LYS A N 20
ATOM 24616 C CA . LYS A 1 66 ? -3.227 -8.807 -5.253 1.00 0.00 66 LYS A CA 20
ATOM 24617 C C . LYS A 1 66 ? -3.330 -8.694 -6.776 1.00 0.00 66 LYS A C 20
ATOM 24618 O O . LYS A 1 66 ? -2.371 -8.986 -7.489 1.00 0.00 66 LYS A O 20
ATOM 24637 N N . VAL A 1 67 ? -4.500 -8.269 -7.228 1.00 0.00 67 VAL A N 20
ATOM 24638 C CA . VAL A 1 67 ? -4.740 -8.114 -8.652 1.00 0.00 67 VAL A CA 20
ATOM 24639 C C . VAL A 1 67 ? -3.628 -7.258 -9.262 1.00 0.00 67 VAL A C 20
ATOM 24640 O O . VAL A 1 67 ? -3.096 -7.589 -10.321 1.00 0.00 67 VAL A O 20
ATOM 24653 N N . TRP A 1 68 ? -3.311 -6.175 -8.568 1.00 0.00 68 TRP A N 20
ATOM 24654 C CA . TRP A 1 68 ? -2.271 -5.270 -9.028 1.00 0.00 68 TRP A CA 20
ATOM 24655 C C . TRP A 1 68 ? -1.146 -6.110 -9.635 1.00 0.00 68 TRP A C 20
ATOM 24656 O O . TRP A 1 68 ? -0.862 -6.006 -10.827 1.00 0.00 68 TRP A O 20
ATOM 24677 N N . LEU A 1 69 ? -0.536 -6.925 -8.787 1.00 0.00 69 LEU A N 20
ATOM 24678 C CA . LEU A 1 69 ? 0.551 -7.783 -9.225 1.00 0.00 69 LEU A CA 20
ATOM 24679 C C . LEU A 1 69 ? 0.194 -8.402 -10.578 1.00 0.00 69 LEU A C 20
ATOM 24680 O O . LEU A 1 69 ? 1.005 -8.391 -11.503 1.00 0.00 69 LEU A O 20
ATOM 24696 N N . HIS A 1 70 ? -1.020 -8.926 -10.651 1.00 0.00 70 HIS A N 20
ATOM 24697 C CA . HIS A 1 70 ? -1.495 -9.548 -11.876 1.00 0.00 70 HIS A CA 20
ATOM 24698 C C . HIS A 1 70 ? -1.639 -8.486 -12.968 1.00 0.00 70 HIS A C 20
ATOM 24699 O O . HIS A 1 70 ? -1.279 -8.723 -14.120 1.00 0.00 70 HIS A O 20
ATOM 24713 N N . ASN A 1 71 ? -2.165 -7.338 -12.567 1.00 0.00 71 ASN A N 20
ATOM 24714 C CA . ASN A 1 71 ? -2.361 -6.240 -13.498 1.00 0.00 71 ASN A CA 20
ATOM 24715 C C . ASN A 1 71 ? -0.998 -5.702 -13.939 1.00 0.00 71 ASN A C 20
ATOM 24716 O O . ASN A 1 71 ? -0.914 -4.908 -14.875 1.00 0.00 71 ASN A O 20
ATOM 24727 N N . ASN A 1 72 ? 0.034 -6.156 -13.245 1.00 0.00 72 ASN A N 20
ATOM 24728 C CA . ASN A 1 72 ? 1.389 -5.731 -13.554 1.00 0.00 72 ASN A CA 20
ATOM 24729 C C . ASN A 1 72 ? 2.129 -6.870 -14.258 1.00 0.00 72 ASN A C 20
ATOM 24730 O O . ASN A 1 72 ? 2.280 -6.856 -15.479 1.00 0.00 72 ASN A O 20
ATOM 24741 N N . LYS A 1 73 ? 2.570 -7.830 -13.458 1.00 0.00 73 LYS A N 20
ATOM 24742 C CA . LYS A 1 73 ? 3.290 -8.975 -13.989 1.00 0.00 73 LYS A CA 20
ATOM 24743 C C . LYS A 1 73 ? 2.523 -9.545 -15.184 1.00 0.00 73 LYS A C 20
ATOM 24744 O O . LYS A 1 73 ? 1.595 -10.333 -15.012 1.00 0.00 73 LYS A O 20
ATOM 24763 N N . HIS A 1 74 ? 2.940 -9.123 -16.369 1.00 0.00 74 HIS A N 20
ATOM 24764 C CA . HIS A 1 74 ? 2.304 -9.582 -17.593 1.00 0.00 74 HIS A CA 20
ATOM 24765 C C . HIS A 1 74 ? 3.282 -10.451 -18.385 1.00 0.00 74 HIS A C 20
ATOM 24766 O O . HIS A 1 74 ? 3.087 -11.659 -18.508 1.00 0.00 74 HIS A O 20
ATOM 24780 N N . SER A 1 75 ? 4.314 -9.802 -18.903 1.00 0.00 75 SER A N 20
ATOM 24781 C CA . SER A 1 75 ? 5.324 -10.500 -19.681 1.00 0.00 75 SER A CA 20
ATOM 24782 C C . SER A 1 75 ? 6.180 -11.373 -18.762 1.00 0.00 75 SER A C 20
ATOM 24783 O O . SER A 1 75 ? 6.226 -12.592 -18.924 1.00 0.00 75 SER A O 20
ATOM 24791 N N . GLY A 1 76 ? 6.838 -10.717 -17.818 1.00 0.00 76 GLY A N 20
ATOM 24792 C CA . GLY A 1 76 ? 7.690 -11.418 -16.873 1.00 0.00 76 GLY A CA 20
ATOM 24793 C C . GLY A 1 76 ? 8.827 -12.145 -17.595 1.00 0.00 76 GLY A C 20
ATOM 24794 O O . GLY A 1 76 ? 8.818 -12.256 -18.820 1.00 0.00 76 GLY A O 20
ATOM 24798 N N . PRO A 1 77 ? 9.803 -12.633 -16.785 1.00 0.00 77 PRO A N 20
ATOM 24799 C CA . PRO A 1 77 ? 10.945 -13.346 -17.333 1.00 0.00 77 PRO A CA 20
ATOM 24800 C C . PRO A 1 77 ? 10.551 -14.759 -17.768 1.00 0.00 77 PRO A C 20
ATOM 24801 O O . PRO A 1 77 ? 11.017 -15.742 -17.193 1.00 0.00 77 PRO A O 20
ATOM 24812 N N . SER A 1 78 ? 9.697 -14.816 -18.780 1.00 0.00 78 SER A N 20
ATOM 24813 C CA . SER A 1 78 ? 9.236 -16.092 -19.299 1.00 0.00 78 SER A CA 20
ATOM 24814 C C . SER A 1 78 ? 9.823 -16.334 -20.691 1.00 0.00 78 SER A C 20
ATOM 24815 O O . SER A 1 78 ? 9.379 -15.733 -21.668 1.00 0.00 78 SER A O 20
ATOM 24823 N N . SER A 1 79 ? 10.811 -17.216 -20.737 1.00 0.00 79 SER A N 20
ATOM 24824 C CA . SER A 1 79 ? 11.463 -17.544 -21.993 1.00 0.00 79 SER A CA 20
ATOM 24825 C C . SER A 1 79 ? 12.274 -18.832 -21.840 1.00 0.00 79 SER A C 20
ATOM 24826 O O . SER A 1 79 ? 12.441 -19.337 -20.731 1.00 0.00 79 SER A O 20
ATOM 24834 N N . GLY A 1 80 ? 12.758 -19.327 -22.970 1.00 0.00 80 GLY A N 20
ATOM 24835 C CA . GLY A 1 80 ? 13.548 -20.546 -22.975 1.00 0.00 80 GLY A CA 20
ATOM 24836 C C . GLY A 1 80 ? 12.756 -21.710 -23.574 1.00 0.00 80 GLY A C 20
ATOM 24837 O O . GLY A 1 80 ? 11.527 -21.722 -23.521 1.00 0.00 80 GLY A O 20
#

GO terms:
  GO:0005515 protein binding (F, IPI)
  GO:0010371 regulation of gibberellin biosynthetic process (P, IMP)
  GO:0010431 seed maturation (P, IMP)
  GO:0006355 regulation of DNA-templated transcription (P, IMP)
  GO:0000976 transcription cis-regulatory region binding (F, IPI)

Organism: Arabidopsis thaliana (NCBI:txid3702)

Secondary structure (DSSP, 8-state):
--SSS--S-S------S---S----HHHHHHHHHHIIIIIS---TTTHHHHHHHHHHS---HHHHHHHHHHHSSSSS---

InterPro domains:
  IPR006455 Homeodomain, ZF-HD class [TIGR01565] (191-247)
  IPR006456 ZF-HD homeobox protein, Cys/His-rich dimerisation domain [PF04770] (73-124)
  IPR006456 ZF-HD homeobox protein, Cys/His-rich dimerisation domain [PS51523] (75-124)
  IPR006456 ZF-HD homeobox protein, Cys/His-rich dimerisation domain [TIGR01566] (74-124)
  IPR009057 Homedomain-like superfamily [SSF46689] (182-252)
  IPR013087 Zinc finger C2H2-type [PS00028] (111-135)

Solvent-accessible surface area: 6793 Å² total; per-residue (Å²): 124,99,115,83,99,108,49,123,115,98,155,103,69,76,78,137,175,179,129,112,233,41,189,45,75,71,107,24,87,119,98,0,40,63,8,0,116,188,18,40,64,126,48,95,202,145,30,36,131,47,0,86,147,8,27,136,110,30,56,12,74,129,50,7,0,117,39,2,4,122,66,20,84,160,111,52,107,113,114,94

Sequence (80 aa):
GSSGSSGSSAEAGGGIRKRHRTKFTAEQKERMLALAERIGWRIQRQDDEVIQRFCQETGVPRQVLKVWLHNNKHSGPSSGGSSGSSGSSAEAGGGIRKRHRTKFTAEQKERMLALAERIGWRIQRQDDEVIQRFCQETGVPRQVLKVWLHNNKHSGPSSGGSSGSSGSSAEAGGGIRKRHRTKFTAEQKERMLALAERIGWRIQRQDDEVIQRFCQETGVPRQVLKVWLHNNKHSGPSSGGSSGSSGSSAEAGGGIRKRHRTKFTAEQKERMLALAERIGWRIQRQDDEVIQRFCQETGVPRQVLKVWLHNNKHSGPSSGGSSGSSGSSAEAGGGIRKRHRTKFTAEQKERMLALAERIGWRIQRQDDEVIQRFCQETGVPRQVLKVWLHNNKHSGPSSGGSSGSSGSSAEAGGGIRKRHRTKFTAEQKERMLALAERIGWRIQRQDDEVIQRFCQETGVPRQVLKVWLHNNKHSGPSSGGSSGSSGSSAEAGGGIRKRHRTKFTAEQKERMLALAERIGWRIQRQDDEVIQRFCQETGVPRQVLKVWLHNNKHSGPSSGGSSGSSGSSAEAGGGIRKRHRTKFTAEQKERMLALAERIGWRIQRQDDEVIQRFCQETGVPRQVLKVWLHNNKHSGPSSGGSSGSSGSSAEAGGGIRKRHRTKFTAEQKERMLALAERIGWRIQRQDDEVIQRFCQETGVPRQVLKVWLHNNKHSGPSSGGSSGSSGSSAEAGGGIRKRHRTKFTAEQKERMLALAERIGWRIQRQDDEVIQRFCQETGVPRQVLKVWLHNNKHSGPSSGGSSGSSGSSAEAGGGIRKRHRTKFTAEQKERMLALAERIGWRIQRQDDEVIQRFCQETGVPRQVLKVWLHNNKHSGPSSGGSSGSSGSSAEAGGGIRKRHRTKFTAEQKERMLALAERIGWRIQRQDDEVIQRFCQETGVPRQVLKVWLHNNKHSGPSSGGSSGSSGSSAEAGGGIRKRHRTKFTAEQKERMLALAERIGWRIQRQDDEVIQRFCQETGVPRQVLKVWLHNNKHSGPSSGGSSGSSGSSAEAGGGIRKRHRTKFTAEQKERMLALAERIGWRIQRQDDEVIQRFCQETGVPRQVLKVWLHNNKHSGPSSGGSSGSSGSSAEAGGGIRKRHRTKFTAEQKERMLALAERIGWRIQRQDDEVIQRFCQETGVPRQVLKVWLHNNKHSGPSSGGSSGSSGSSAEAGGGIRKRHRTKFTAEQKERMLALAERIGWRIQRQDDEVIQRFCQETGVPRQVLKVWLHNNKHSGPSSGGSSGSSGSSAEAGGGIRKRHRTKFTAEQKERMLALAERIGWRIQRQDDEVIQRFCQETGVPRQVLKVWLHNNKHSGPSSGGSSGSSGSSAEAGGGIRKRHRTKFTAEQKERMLALAERIGWRIQRQDDEVIQRFCQETGVPRQVLKVWLHNNKHSGPSSGGSSGSSGSSAEAGGGIRKRHRTKFTAEQKERMLALAERIGWRIQRQDDEVIQRFCQETGVPRQVLKVWLHNNKHSGPSSGGSSGSSGSSAEAGGGIRKRHRTKFTAEQKERMLALAERIGWRIQRQDDEVIQRFCQETGVPRQVLKVWLHNNKHSGPSSG

CATH classification: 1.10.10.60

Foldseek 3Di:
DPDDDDDDDDPDDDPDDDCDDDDQDPCNVVLLVVVCVVVVLDDDPVCVCVLVVSCVVPVDDSVCSNCVSVVPPDPPPDDD

Radius of gyration: 14.4 Å; Cα contacts (8 Å, |Δi|>4): 40; chains: 1; bounding box: 34×25×44 Å